Protein 2JMB (pdb70)

Nearest PDB structures (foldseek):
  2jmb-assembly1_A  TM=1.010E+00  e=6.197E-15  Agrobacterium fabrum str. C58
  6r5x-assembly1_A  TM=5.116E-01  e=8.899E-01  Nostoc punctiforme
  6tjc-assembly1_A  TM=3.955E-01  e=9.383E-01  synthetic construct
  4v0n-assembly1_D  TM=2.663E-01  e=1.100E+00  Chlamydomonas reinhardtii
  8g2y-assembly1_B  TM=4.656E-01  e=5.998E+00  Homo sapiens

Organism: Agrobacterium fabrum (strain C58 / ATCC 33970) (NCBI:txid176299)

CATH classification: 2.40.128.290

Structure (mmCIF, N/CA/C/O backbone):
data_2JMB
#
_entry.id   2JMB
#
loop_
_atom_site.group_PDB
_atom_site.id
_atom_site.type_symbol
_atom_site.label_atom_id
_atom_site.label_alt_id
_atom_site.label_comp_id
_atom_site.label_asym_id
_atom_site.label_entity_id
_atom_site.label_seq_id
_atom_site.pdbx_PDB_ins_code
_atom_site.Cartn_x
_atom_site.Cartn_y
_atom_site.Cartn_z
_atom_site.occupancy
_atom_site.B_iso_or_equiv
_atom_site.auth_seq_id
_atom_site.auth_comp_id
_atom_site.auth_asym_id
_atom_site.auth_atom_id
_atom_site.pdbx_PDB_model_num
ATOM 1 N N . MET A 1 1 ? -6.316 -9.128 -12.543 1.00 0.00 1 MET A N 1
ATOM 2 C CA . MET A 1 1 ? -7.288 -8.135 -12.016 1.00 0.00 1 MET A CA 1
ATOM 3 C C . MET A 1 1 ? -6.609 -7.143 -11.075 1.00 0.00 1 MET A C 1
ATOM 4 O O . MET A 1 1 ? -7.014 -6.986 -9.923 1.00 0.00 1 MET A O 1
ATOM 20 N N . GLN A 1 2 ? -5.573 -6.477 -11.575 1.00 0.00 2 GLN A N 1
ATOM 21 C CA . GLN A 1 2 ? -4.838 -5.500 -10.779 1.00 0.00 2 GLN A CA 1
ATOM 22 C C . GLN A 1 2 ? -4.330 -4.356 -11.651 1.00 0.00 2 GLN A C 1
ATOM 23 O O . GLN A 1 2 ? -4.169 -4.510 -12.862 1.00 0.00 2 GLN A O 1
ATOM 37 N N . HIS A 1 3 ? -4.080 -3.210 -11.027 1.00 0.00 3 HIS A N 1
ATOM 38 C CA . HIS A 1 3 ? -3.592 -2.039 -11.746 1.00 0.00 3 HIS A CA 1
ATOM 39 C C . HIS A 1 3 ? -2.417 -1.398 -11.007 1.00 0.00 3 HIS A C 1
ATOM 40 O O . HIS A 1 3 ? -2.613 -0.646 -10.055 1.00 0.00 3 HIS A O 1
ATOM 55 N N . PRO A 1 4 ? -1.175 -1.691 -11.437 1.00 0.00 4 PRO A N 1
ATOM 56 C CA . PRO A 1 4 ? 0.037 -1.140 -10.811 1.00 0.00 4 PRO A CA 1
ATOM 57 C C . PRO A 1 4 ? -0.004 0.381 -10.693 1.00 0.00 4 PRO A C 1
ATOM 58 O O . PRO A 1 4 ? -0.812 1.041 -11.345 1.00 0.00 4 PRO A O 1
ATOM 69 N N . TYR A 1 5 ? 0.888 0.931 -9.872 1.00 0.00 5 TYR A N 1
ATOM 70 C CA . TYR A 1 5 ? 0.963 2.377 -9.689 1.00 0.00 5 TYR A CA 1
ATOM 71 C C . TYR A 1 5 ? 2.394 2.821 -9.448 1.00 0.00 5 TYR A C 1
ATOM 72 O O . TYR A 1 5 ? 2.837 3.828 -9.999 1.00 0.00 5 TYR A O 1
ATOM 90 N N . VAL A 1 6 ? 3.125 2.063 -8.633 1.00 0.00 6 VAL A N 1
ATOM 91 C CA . VAL A 1 6 ? 4.509 2.398 -8.346 1.00 0.00 6 VAL A CA 1
ATOM 92 C C . VAL A 1 6 ? 4.620 3.772 -7.688 1.00 0.00 6 VAL A C 1
ATOM 93 O O . VAL A 1 6 ? 4.063 4.754 -8.176 1.00 0.00 6 VAL A O 1
ATOM 106 N N . GLY A 1 7 ? 5.338 3.830 -6.576 1.00 0.00 7 GLY A N 1
ATOM 107 C CA . GLY A 1 7 ? 5.504 5.083 -5.865 1.00 0.00 7 GLY A CA 1
ATOM 108 C C . GLY A 1 7 ? 5.882 4.874 -4.416 1.00 0.00 7 GLY A C 1
ATOM 109 O O . GLY A 1 7 ? 5.460 3.900 -3.797 1.00 0.00 7 GLY A O 1
ATOM 113 N N . ILE A 1 8 ? 6.671 5.790 -3.863 1.00 0.00 8 ILE A N 1
ATOM 114 C CA . ILE A 1 8 ? 7.078 5.681 -2.470 1.00 0.00 8 ILE A CA 1
ATOM 115 C C . ILE A 1 8 ? 6.152 6.500 -1.593 1.00 0.00 8 ILE A C 1
ATOM 116 O O . ILE A 1 8 ? 6.306 7.709 -1.448 1.00 0.00 8 ILE A O 1
ATOM 132 N N . TRP A 1 9 ? 5.179 5.816 -1.022 1.00 0.00 9 TRP A N 1
ATOM 133 C CA . TRP A 1 9 ? 4.190 6.448 -0.165 1.00 0.00 9 TRP A CA 1
ATOM 134 C C . TRP A 1 9 ? 4.663 6.468 1.284 1.00 0.00 9 TRP A C 1
ATOM 135 O O . TRP A 1 9 ? 4.709 5.435 1.952 1.00 0.00 9 TRP A O 1
ATOM 156 N N . VAL A 1 10 ? 5.034 7.657 1.750 1.00 0.00 10 VAL A N 1
ATOM 157 C CA . VAL A 1 10 ? 5.529 7.831 3.111 1.00 0.00 10 VAL A CA 1
ATOM 158 C C . VAL A 1 10 ? 4.590 8.699 3.940 1.00 0.00 10 VAL A C 1
ATOM 159 O O . VAL A 1 10 ? 3.830 9.505 3.403 1.00 0.00 10 VAL A O 1
ATOM 172 N N . THR A 1 11 ? 4.650 8.523 5.254 1.00 0.00 11 THR A N 1
ATOM 173 C CA . THR A 1 11 ? 3.812 9.282 6.172 1.00 0.00 11 THR A CA 1
ATOM 174 C C . THR A 1 11 ? 4.167 10.768 6.142 1.00 0.00 11 THR A C 1
ATOM 175 O O . THR A 1 11 ? 5.065 11.185 5.414 1.00 0.00 11 THR A O 1
ATOM 186 N N . ALA A 1 12 ? 3.452 11.559 6.936 1.00 0.00 12 ALA A N 1
ATOM 187 C CA . ALA A 1 12 ? 3.686 12.999 6.997 1.00 0.00 12 ALA A CA 1
ATOM 188 C C . ALA A 1 12 ? 4.886 13.335 7.880 1.00 0.00 12 ALA A C 1
ATOM 189 O O . ALA A 1 12 ? 5.454 14.422 7.779 1.00 0.00 12 ALA A O 1
ATOM 196 N N . ASP A 1 13 ? 5.268 12.402 8.748 1.00 0.00 13 ASP A N 1
ATOM 197 C CA . ASP A 1 13 ? 6.399 12.616 9.643 1.00 0.00 13 ASP A CA 1
ATOM 198 C C . ASP A 1 13 ? 7.632 11.866 9.151 1.00 0.00 13 ASP A C 1
ATOM 199 O O . ASP A 1 13 ? 8.764 12.279 9.410 1.00 0.00 13 ASP A O 1
ATOM 208 N N . GLY A 1 14 ? 7.408 10.761 8.449 1.00 0.00 14 GLY A N 1
ATOM 209 C CA . GLY A 1 14 ? 8.515 9.974 7.941 1.00 0.00 14 GLY A CA 1
ATOM 210 C C . GLY A 1 14 ? 8.885 8.844 8.879 1.00 0.00 14 GLY A C 1
ATOM 211 O O . GLY A 1 14 ? 10.028 8.383 8.886 1.00 0.00 14 GLY A O 1
ATOM 215 N N . ARG A 1 15 ? 7.917 8.389 9.667 1.00 0.00 15 ARG A N 1
ATOM 216 C CA . ARG A 1 15 ? 8.154 7.296 10.607 1.00 0.00 15 ARG A CA 1
ATOM 217 C C . ARG A 1 15 ? 8.139 5.963 9.871 1.00 0.00 15 ARG A C 1
ATOM 218 O O . ARG A 1 15 ? 8.840 5.025 10.251 1.00 0.00 15 ARG A O 1
ATOM 239 N N . ILE A 1 16 ? 7.347 5.893 8.806 1.00 0.00 16 ILE A N 1
ATOM 240 C CA . ILE A 1 16 ? 7.256 4.676 8.006 1.00 0.00 16 ILE A CA 1
ATOM 241 C C . ILE A 1 16 ? 7.213 5.016 6.521 1.00 0.00 16 ILE A C 1
ATOM 242 O O . ILE A 1 16 ? 6.815 6.116 6.140 1.00 0.00 16 ILE A O 1
ATOM 258 N N . ARG A 1 17 ? 7.627 4.071 5.693 1.00 0.00 17 ARG A N 1
ATOM 259 C CA . ARG A 1 17 ? 7.640 4.281 4.252 1.00 0.00 17 ARG A CA 1
ATOM 260 C C . ARG A 1 17 ? 7.098 3.056 3.520 1.00 0.00 17 ARG A C 1
ATOM 261 O O . ARG A 1 17 ? 7.408 1.920 3.881 1.00 0.00 17 ARG A O 1
ATOM 282 N N . GLN A 1 18 ? 6.295 3.296 2.490 1.00 0.00 18 GLN A N 1
ATOM 283 C CA . GLN A 1 18 ? 5.714 2.217 1.702 1.00 0.00 18 GLN A CA 1
ATOM 284 C C . GLN A 1 18 ? 6.028 2.403 0.223 1.00 0.00 18 GLN A C 1
ATOM 285 O O . GLN A 1 18 ? 5.540 3.339 -0.411 1.00 0.00 18 GLN A O 1
ATOM 299 N N . GLU A 1 19 ? 6.853 1.513 -0.323 1.00 0.00 19 GLU A N 1
ATOM 300 C CA . GLU A 1 19 ? 7.233 1.598 -1.727 1.00 0.00 19 GLU A CA 1
ATOM 301 C C . GLU A 1 19 ? 6.331 0.748 -2.601 1.00 0.00 19 GLU A C 1
ATOM 302 O O . GLU A 1 19 ? 6.180 -0.453 -2.380 1.00 0.00 19 GLU A O 1
ATOM 314 N N . LEU A 1 20 ? 5.777 1.370 -3.626 1.00 0.00 20 LEU A N 1
ATOM 315 C CA . LEU A 1 20 ? 4.942 0.656 -4.569 1.00 0.00 20 LEU A CA 1
ATOM 316 C C . LEU A 1 20 ? 5.833 0.180 -5.704 1.00 0.00 20 LEU A C 1
ATOM 317 O O . LEU A 1 20 ? 6.446 0.978 -6.413 1.00 0.00 20 LEU A O 1
ATOM 333 N N . LEU A 1 21 ? 5.965 -1.129 -5.804 1.00 0.00 21 LEU A N 1
ATOM 334 C CA . LEU A 1 21 ? 6.849 -1.749 -6.775 1.00 0.00 21 LEU A CA 1
ATOM 335 C C . LEU A 1 21 ? 6.412 -1.560 -8.219 1.00 0.00 21 LEU A C 1
ATOM 336 O O . LEU A 1 21 ? 5.238 -1.339 -8.511 1.00 0.00 21 LEU A O 1
ATOM 352 N N . PRO A 1 22 ? 7.391 -1.660 -9.144 1.00 0.00 22 PRO A N 1
ATOM 353 C CA . PRO A 1 22 ? 7.162 -1.509 -10.585 1.00 0.00 22 PRO A CA 1
ATOM 354 C C . PRO A 1 22 ? 6.253 -2.592 -11.148 1.00 0.00 22 PRO A C 1
ATOM 355 O O . PRO A 1 22 ? 5.706 -2.446 -12.240 1.00 0.00 22 PRO A O 1
ATOM 366 N N . ASN A 1 23 ? 6.089 -3.678 -10.398 1.00 0.00 23 ASN A N 1
ATOM 367 C CA . ASN A 1 23 ? 5.238 -4.772 -10.835 1.00 0.00 23 ASN A CA 1
ATOM 368 C C . ASN A 1 23 ? 3.845 -4.652 -10.228 1.00 0.00 23 ASN A C 1
ATOM 369 O O . ASN A 1 23 ? 3.128 -5.645 -10.092 1.00 0.00 23 ASN A O 1
ATOM 380 N N . GLY A 1 24 ? 3.469 -3.431 -9.859 1.00 0.00 24 GLY A N 1
ATOM 381 C CA . GLY A 1 24 ? 2.166 -3.204 -9.266 1.00 0.00 24 GLY A CA 1
ATOM 382 C C . GLY A 1 24 ? 2.046 -3.851 -7.906 1.00 0.00 24 GLY A C 1
ATOM 383 O O . GLY A 1 24 ? 1.131 -4.637 -7.661 1.00 0.00 24 GLY A O 1
ATOM 387 N N . ARG A 1 25 ? 2.980 -3.527 -7.021 1.00 0.00 25 ARG A N 1
ATOM 388 C CA . ARG A 1 25 ? 2.977 -4.097 -5.676 1.00 0.00 25 ARG A CA 1
ATOM 389 C C . ARG A 1 25 ? 3.431 -3.081 -4.645 1.00 0.00 25 ARG A C 1
ATOM 390 O O . ARG A 1 25 ? 3.710 -1.932 -4.979 1.00 0.00 25 ARG A O 1
ATOM 411 N N . TYR A 1 26 ? 3.471 -3.497 -3.385 1.00 0.00 26 TYR A N 1
ATOM 412 C CA . TYR A 1 26 ? 3.858 -2.597 -2.307 1.00 0.00 26 TYR A CA 1
ATOM 413 C C . TYR A 1 26 ? 4.819 -3.248 -1.318 1.00 0.00 26 TYR A C 1
ATOM 414 O O . TYR A 1 26 ? 4.783 -4.457 -1.089 1.00 0.00 26 TYR A O 1
ATOM 432 N N . ASP A 1 27 ? 5.668 -2.413 -0.727 1.00 0.00 27 ASP A N 1
ATOM 433 C CA . ASP A 1 27 ? 6.650 -2.848 0.258 1.00 0.00 27 ASP A CA 1
ATOM 434 C C . ASP A 1 27 ? 6.886 -1.728 1.264 1.00 0.00 27 ASP A C 1
ATOM 435 O O . ASP A 1 27 ? 7.432 -0.683 0.914 1.00 0.00 27 ASP A O 1
ATOM 444 N N . GLU A 1 28 ? 6.461 -1.929 2.507 1.00 0.00 28 GLU A N 1
ATOM 445 C CA . GLU A 1 28 ? 6.625 -0.897 3.524 1.00 0.00 28 GLU A CA 1
ATOM 446 C C . GLU A 1 28 ? 7.759 -1.223 4.490 1.00 0.00 28 GLU A C 1
ATOM 447 O O . GLU A 1 28 ? 7.877 -2.344 4.985 1.00 0.00 28 GLU A O 1
ATOM 459 N N . ALA A 1 29 ? 8.578 -0.210 4.757 1.00 0.00 29 ALA A N 1
ATOM 460 C CA . ALA A 1 29 ? 9.700 -0.342 5.671 1.00 0.00 29 ALA A CA 1
ATOM 461 C C . ALA A 1 29 ? 9.576 0.672 6.802 1.00 0.00 29 ALA A C 1
ATOM 462 O O . ALA A 1 29 ? 9.802 1.865 6.607 1.00 0.00 29 ALA A O 1
ATOM 469 N N . ARG A 1 30 ? 9.203 0.191 7.982 1.00 0.00 30 ARG A N 1
ATOM 470 C CA . ARG A 1 30 ? 9.038 1.062 9.140 1.00 0.00 30 ARG A CA 1
ATOM 471 C C . ARG A 1 30 ? 10.280 1.035 10.026 1.00 0.00 30 ARG A C 1
ATOM 472 O O . ARG A 1 30 ? 10.970 0.020 10.114 1.00 0.00 30 ARG A O 1
ATOM 493 N N . GLY A 1 31 ? 10.561 2.163 10.673 1.00 0.00 31 GLY A N 1
ATOM 494 C CA . GLY A 1 31 ? 11.724 2.259 11.541 1.00 0.00 31 GLY A CA 1
ATOM 495 C C . GLY A 1 31 ? 11.843 1.088 12.498 1.00 0.00 31 GLY A C 1
ATOM 496 O O . GLY A 1 31 ? 10.892 0.755 13.204 1.00 0.00 31 GLY A O 1
ATOM 500 N N . ASN A 1 32 ? 13.017 0.465 12.522 1.00 0.00 32 ASN A N 1
ATOM 501 C CA . ASN A 1 32 ? 13.262 -0.675 13.399 1.00 0.00 32 ASN A CA 1
ATOM 502 C C . ASN A 1 32 ? 12.259 -1.792 13.130 1.00 0.00 32 ASN A C 1
ATOM 503 O O . ASN A 1 32 ? 11.895 -2.543 14.035 1.00 0.00 32 ASN A O 1
ATOM 514 N N . ARG A 1 33 ? 11.815 -1.895 11.881 1.00 0.00 33 ARG A N 1
ATOM 515 C CA . ARG A 1 33 ? 10.853 -2.920 11.496 1.00 0.00 33 ARG A CA 1
ATOM 516 C C . ARG A 1 33 ? 10.648 -2.936 9.985 1.00 0.00 33 ARG A C 1
ATOM 517 O O . ARG A 1 33 ? 9.531 -3.126 9.501 1.00 0.00 33 ARG A O 1
ATOM 538 N N . LYS A 1 34 ? 11.733 -2.737 9.239 1.00 0.00 34 LYS A N 1
ATOM 539 C CA . LYS A 1 34 ? 11.662 -2.732 7.780 1.00 0.00 34 LYS A CA 1
ATOM 540 C C . LYS A 1 34 ? 11.092 -4.048 7.265 1.00 0.00 34 LYS A C 1
ATOM 541 O O . LYS A 1 34 ? 10.948 -5.009 8.021 1.00 0.00 34 LYS A O 1
ATOM 560 N N . SER A 1 35 ? 10.761 -4.088 5.976 1.00 0.00 35 SER A N 1
ATOM 561 C CA . SER A 1 35 ? 10.197 -5.291 5.367 1.00 0.00 35 SER A CA 1
ATOM 562 C C . SER A 1 35 ? 9.074 -5.856 6.232 1.00 0.00 35 SER A C 1
ATOM 563 O O . SER A 1 35 ? 8.838 -7.064 6.256 1.00 0.00 35 SER A O 1
ATOM 571 N N . ALA A 1 36 ? 8.393 -4.968 6.950 1.00 0.00 36 ALA A N 1
ATOM 572 C CA . ALA A 1 36 ? 7.301 -5.363 7.831 1.00 0.00 36 ALA A CA 1
ATOM 573 C C . ALA A 1 36 ? 6.217 -6.124 7.076 1.00 0.00 36 ALA A C 1
ATOM 574 O O . ALA A 1 36 ? 5.835 -7.227 7.465 1.00 0.00 36 ALA A O 1
ATOM 581 N N . TYR A 1 37 ? 5.717 -5.525 6.001 1.00 0.00 37 TYR A N 1
ATOM 582 C CA . TYR A 1 37 ? 4.668 -6.146 5.204 1.00 0.00 37 TYR A CA 1
ATOM 583 C C . TYR A 1 37 ? 4.764 -5.754 3.734 1.00 0.00 37 TYR A C 1
ATOM 584 O O . TYR A 1 37 ? 5.276 -4.689 3.390 1.00 0.00 37 TYR A O 1
ATOM 602 N N . GLN A 1 38 ? 4.251 -6.628 2.877 1.00 0.00 38 GLN A N 1
ATOM 603 C CA . GLN A 1 38 ? 4.246 -6.401 1.436 1.00 0.00 38 GLN A CA 1
ATOM 604 C C . GLN A 1 38 ? 3.218 -7.306 0.775 1.00 0.00 38 GLN A C 1
ATOM 605 O O . GLN A 1 38 ? 2.945 -8.404 1.265 1.00 0.00 38 GLN A O 1
ATOM 619 N N . GLY A 1 39 ? 2.643 -6.854 -0.332 1.00 0.00 39 GLY A N 1
ATOM 620 C CA . GLY A 1 39 ? 1.649 -7.665 -1.011 1.00 0.00 39 GLY A CA 1
ATOM 621 C C . GLY A 1 39 ? 1.254 -7.114 -2.363 1.00 0.00 39 GLY A C 1
ATOM 622 O O . GLY A 1 39 ? 2.094 -6.953 -3.248 1.00 0.00 39 GLY A O 1
ATOM 626 N N . ARG A 1 40 ? -0.033 -6.826 -2.520 1.00 0.00 40 ARG A N 1
ATOM 627 C CA . ARG A 1 40 ? -0.550 -6.293 -3.768 1.00 0.00 40 ARG A CA 1
ATOM 628 C C . ARG A 1 40 ? -1.809 -5.491 -3.496 1.00 0.00 40 ARG A C 1
ATOM 629 O O . ARG A 1 40 ? -2.397 -5.597 -2.420 1.00 0.00 40 ARG A O 1
ATOM 650 N N . TYR A 1 41 ? -2.218 -4.683 -4.458 1.00 0.00 41 TYR A N 1
ATOM 651 C CA . TYR A 1 41 ? -3.405 -3.865 -4.277 1.00 0.00 41 TYR A CA 1
ATOM 652 C C . TYR A 1 41 ? -4.261 -3.810 -5.530 1.00 0.00 41 TYR A C 1
ATOM 653 O O . TYR A 1 41 ? -3.780 -4.000 -6.647 1.00 0.00 41 TYR A O 1
ATOM 671 N N . GLU A 1 42 ? -5.535 -3.513 -5.320 1.00 0.00 42 GLU A N 1
ATOM 672 C CA . GLU A 1 42 ? -6.489 -3.381 -6.408 1.00 0.00 42 GLU A CA 1
ATOM 673 C C . GLU A 1 42 ? -7.071 -1.975 -6.384 1.00 0.00 42 GLU A C 1
ATOM 674 O O . GLU A 1 42 ? -7.543 -1.517 -5.349 1.00 0.00 42 GLU A O 1
ATOM 686 N N . VAL A 1 43 ? -7.015 -1.285 -7.514 1.00 0.00 43 VAL A N 1
ATOM 687 C CA . VAL A 1 43 ? -7.516 0.082 -7.586 1.00 0.00 43 VAL A CA 1
ATOM 688 C C . VAL A 1 43 ? -8.860 0.162 -8.303 1.00 0.00 43 VAL A C 1
ATOM 689 O O . VAL A 1 43 ? -9.018 -0.337 -9.418 1.00 0.00 43 VAL A O 1
ATOM 702 N N . ARG A 1 44 ? -9.823 0.803 -7.647 1.00 0.00 44 ARG A N 1
ATOM 703 C CA . ARG A 1 44 ? -11.162 0.966 -8.204 1.00 0.00 44 ARG A CA 1
ATOM 704 C C . ARG A 1 44 ? -11.698 2.365 -7.913 1.00 0.00 44 ARG A C 1
ATOM 705 O O . ARG A 1 44 ? -12.179 2.637 -6.813 1.00 0.00 44 ARG A O 1
ATOM 726 N N . GLY A 1 45 ? -11.612 3.250 -8.902 1.00 0.00 45 GLY A N 1
ATOM 727 C CA . GLY A 1 45 ? -12.091 4.609 -8.720 1.00 0.00 45 GLY A CA 1
ATOM 728 C C . GLY A 1 45 ? -11.389 5.318 -7.579 1.00 0.00 45 GLY A C 1
ATOM 729 O O . GLY A 1 45 ? -12.026 6.002 -6.778 1.00 0.00 45 GLY A O 1
ATOM 733 N N . ALA A 1 46 ? -10.069 5.143 -7.501 1.00 0.00 46 ALA A N 1
ATOM 734 C CA . ALA A 1 46 ? -9.256 5.755 -6.450 1.00 0.00 46 ALA A CA 1
ATOM 735 C C . ALA A 1 46 ? -9.307 4.946 -5.154 1.00 0.00 46 ALA A C 1
ATOM 736 O O . ALA A 1 46 ? -8.568 5.228 -4.212 1.00 0.00 46 ALA A O 1
ATOM 743 N N . HIS A 1 47 ? -10.166 3.931 -5.112 1.00 0.00 47 HIS A N 1
ATOM 744 C CA . HIS A 1 47 ? -10.283 3.082 -3.934 1.00 0.00 47 HIS A CA 1
ATOM 745 C C . HIS A 1 47 ? -9.387 1.863 -4.095 1.00 0.00 47 HIS A C 1
ATOM 746 O O . HIS A 1 47 ? -9.471 1.154 -5.098 1.00 0.00 47 HIS A O 1
ATOM 761 N N . ILE A 1 48 ? -8.511 1.628 -3.124 1.00 0.00 48 ILE A N 1
ATOM 762 C CA . ILE A 1 48 ? -7.596 0.498 -3.211 1.00 0.00 48 ILE A CA 1
ATOM 763 C C . ILE A 1 48 ? -7.481 -0.251 -1.890 1.00 0.00 48 ILE A C 1
ATOM 764 O O . ILE A 1 48 ? -7.538 0.340 -0.815 1.00 0.00 48 ILE A O 1
ATOM 780 N N . ASN A 1 49 ? -7.303 -1.562 -1.997 1.00 0.00 49 ASN A N 1
ATOM 781 C CA . ASN A 1 49 ? -7.156 -2.425 -0.833 1.00 0.00 49 ASN A CA 1
ATOM 782 C C . ASN A 1 49 ? -5.948 -3.341 -1.019 1.00 0.00 49 ASN A C 1
ATOM 783 O O . ASN A 1 49 ? -5.649 -3.761 -2.137 1.00 0.00 49 ASN A O 1
ATOM 794 N N . TYR A 1 50 ? -5.250 -3.643 0.070 1.00 0.00 50 TYR A N 1
ATOM 795 C CA . TYR A 1 50 ? -4.072 -4.500 0.012 1.00 0.00 50 TYR A CA 1
ATOM 796 C C . TYR A 1 50 ? -4.429 -5.937 0.365 1.00 0.00 50 TYR A C 1
ATOM 797 O O . TYR A 1 50 ? -4.840 -6.216 1.485 1.00 0.00 50 TYR A O 1
ATOM 815 N N . TRP A 1 51 ? -4.251 -6.849 -0.582 1.00 0.00 51 TRP A N 1
ATOM 816 C CA . TRP A 1 51 ? -4.538 -8.255 -0.336 1.00 0.00 51 TRP A CA 1
ATOM 817 C C . TRP A 1 51 ? -3.237 -9.046 -0.271 1.00 0.00 51 TRP A C 1
ATOM 818 O O . TRP A 1 51 ? -2.730 -9.517 -1.289 1.00 0.00 51 TRP A O 1
ATOM 839 N N . ASP A 1 52 ? -2.696 -9.168 0.934 1.00 0.00 52 ASP A N 1
ATOM 840 C CA . ASP A 1 52 ? -1.439 -9.881 1.141 1.00 0.00 52 ASP A CA 1
ATOM 841 C C . ASP A 1 52 ? -1.604 -11.383 0.963 1.00 0.00 52 ASP A C 1
ATOM 842 O O . ASP A 1 52 ? -2.694 -11.929 1.131 1.00 0.00 52 ASP A O 1
ATOM 851 N N . ASP A 1 53 ? -0.501 -12.043 0.632 1.00 0.00 53 ASP A N 1
ATOM 852 C CA . ASP A 1 53 ? -0.497 -13.486 0.439 1.00 0.00 53 ASP A CA 1
ATOM 853 C C . ASP A 1 53 ? -0.308 -14.214 1.771 1.00 0.00 53 ASP A C 1
ATOM 854 O O . ASP A 1 53 ? -0.501 -15.427 1.854 1.00 0.00 53 ASP A O 1
ATOM 863 N N . THR A 1 54 ? 0.077 -13.471 2.812 1.00 0.00 54 THR A N 1
ATOM 864 C CA . THR A 1 54 ? 0.296 -14.063 4.128 1.00 0.00 54 THR A CA 1
ATOM 865 C C . THR A 1 54 ? -0.976 -14.056 4.973 1.00 0.00 54 THR A C 1
ATOM 866 O O . THR A 1 54 ? -0.917 -14.105 6.201 1.00 0.00 54 THR A O 1
ATOM 877 N N . GLY A 1 55 ? -2.120 -14.027 4.305 1.00 0.00 55 GLY A N 1
ATOM 878 C CA . GLY A 1 55 ? -3.395 -14.053 5.002 1.00 0.00 55 GLY A CA 1
ATOM 879 C C . GLY A 1 55 ? -3.828 -12.717 5.584 1.00 0.00 55 GLY A C 1
ATOM 880 O O . GLY A 1 55 ? -4.618 -12.689 6.528 1.00 0.00 55 GLY A O 1
ATOM 884 N N . PHE A 1 56 ? -3.344 -11.606 5.030 1.00 0.00 56 PHE A N 1
ATOM 885 C CA . PHE A 1 56 ? -3.734 -10.298 5.525 1.00 0.00 56 PHE A CA 1
ATOM 886 C C . PHE A 1 56 ? -4.374 -9.493 4.409 1.00 0.00 56 PHE A C 1
ATOM 887 O O . PHE A 1 56 ? -4.216 -9.806 3.229 1.00 0.00 56 PHE A O 1
ATOM 904 N N . THR A 1 57 ? -5.068 -8.436 4.791 1.00 0.00 57 THR A N 1
ATOM 905 C CA . THR A 1 57 ? -5.700 -7.557 3.823 1.00 0.00 57 THR A CA 1
ATOM 906 C C . THR A 1 57 ? -5.970 -6.185 4.431 1.00 0.00 57 THR A C 1
ATOM 907 O O . THR A 1 57 ? -6.351 -6.072 5.596 1.00 0.00 57 THR A O 1
ATOM 918 N N . ALA A 1 58 ? -5.772 -5.146 3.629 1.00 0.00 58 ALA A N 1
ATOM 919 C CA . ALA A 1 58 ? -5.992 -3.786 4.066 1.00 0.00 58 ALA A CA 1
ATOM 920 C C . ALA A 1 58 ? -6.927 -3.073 3.105 1.00 0.00 58 ALA A C 1
ATOM 921 O O . ALA A 1 58 ? -7.363 -3.644 2.107 1.00 0.00 58 ALA A O 1
ATOM 928 N N . ASP A 1 59 ? -7.231 -1.829 3.416 1.00 0.00 59 ASP A N 1
ATOM 929 C CA . ASP A 1 59 ? -8.120 -1.024 2.588 1.00 0.00 59 ASP A CA 1
ATOM 930 C C . ASP A 1 59 ? -7.720 0.449 2.611 1.00 0.00 59 ASP A C 1
ATOM 931 O O . ASP A 1 59 ? -7.222 0.951 3.619 1.00 0.00 59 ASP A O 1
ATOM 940 N N . GLY A 1 60 ? -7.942 1.132 1.492 1.00 0.00 60 GLY A N 1
ATOM 941 C CA . GLY A 1 60 ? -7.600 2.540 1.399 1.00 0.00 60 GLY A CA 1
ATOM 942 C C . GLY A 1 60 ? -8.245 3.208 0.199 1.00 0.00 60 GLY A C 1
ATOM 943 O O . GLY A 1 60 ? -9.032 2.588 -0.514 1.00 0.00 60 GLY A O 1
ATOM 947 N N . ASP A 1 61 ? -7.909 4.473 -0.025 1.00 0.00 61 ASP A N 1
ATOM 948 C CA . ASP A 1 61 ? -8.465 5.220 -1.148 1.00 0.00 61 ASP A CA 1
ATOM 949 C C . ASP A 1 61 ? -7.717 6.532 -1.361 1.00 0.00 61 ASP A C 1
ATOM 950 O O . ASP A 1 61 ? -7.524 7.308 -0.424 1.00 0.00 61 ASP A O 1
ATOM 959 N N . PHE A 1 62 ? -7.300 6.776 -2.599 1.00 0.00 62 PHE A N 1
ATOM 960 C CA . PHE A 1 62 ? -6.578 7.995 -2.937 1.00 0.00 62 PHE A CA 1
ATOM 961 C C . PHE A 1 62 ? -7.481 9.212 -2.810 1.00 0.00 62 PHE A C 1
ATOM 962 O O . PHE A 1 62 ? -8.402 9.406 -3.603 1.00 0.00 62 PHE A O 1
ATOM 979 N N . VAL A 1 63 ? -7.203 10.031 -1.810 1.00 0.00 63 VAL A N 1
ATOM 980 C CA . VAL A 1 63 ? -7.980 11.244 -1.574 1.00 0.00 63 VAL A CA 1
ATOM 981 C C . VAL A 1 63 ? -7.475 12.399 -2.435 1.00 0.00 63 VAL A C 1
ATOM 982 O O . VAL A 1 63 ? -8.183 13.386 -2.640 1.00 0.00 63 VAL A O 1
ATOM 995 N N . SER A 1 64 ? -6.249 12.273 -2.936 1.00 0.00 64 SER A N 1
ATOM 996 C CA . SER A 1 64 ? -5.657 13.311 -3.771 1.00 0.00 64 SER A CA 1
ATOM 997 C C . SER A 1 64 ? -4.726 12.703 -4.813 1.00 0.00 64 SER A C 1
ATOM 998 O O . SER A 1 64 ? -4.716 11.490 -5.021 1.00 0.00 64 SER A O 1
ATOM 1006 N N . ALA A 1 65 ? -3.944 13.555 -5.469 1.00 0.00 65 ALA A N 1
ATOM 1007 C CA . ALA A 1 65 ? -3.008 13.100 -6.490 1.00 0.00 65 ALA A CA 1
ATOM 1008 C C . ALA A 1 65 ? -1.702 12.620 -5.867 1.00 0.00 65 ALA A C 1
ATOM 1009 O O . ALA A 1 65 ? -1.007 11.777 -6.437 1.00 0.00 65 ALA A O 1
ATOM 1016 N N . ASN A 1 66 ? -1.368 13.161 -4.700 1.00 0.00 66 ASN A N 1
ATOM 1017 C CA . ASN A 1 66 ? -0.139 12.785 -4.008 1.00 0.00 66 ASN A CA 1
ATOM 1018 C C . ASN A 1 66 ? -0.420 12.293 -2.587 1.00 0.00 66 ASN A C 1
ATOM 1019 O O . ASN A 1 66 ? 0.504 11.934 -1.858 1.00 0.00 66 ASN A O 1
ATOM 1030 N N . GLU A 1 67 ? -1.692 12.274 -2.194 1.00 0.00 67 GLU A N 1
ATOM 1031 C CA . GLU A 1 67 ? -2.064 11.819 -0.859 1.00 0.00 67 GLU A CA 1
ATOM 1032 C C . GLU A 1 67 ? -2.730 10.448 -0.918 1.00 0.00 67 GLU A C 1
ATOM 1033 O O . GLU A 1 67 ? -3.395 10.111 -1.896 1.00 0.00 67 GLU A O 1
ATOM 1045 N N . LEU A 1 68 ? -2.536 9.660 0.133 1.00 0.00 68 LEU A N 1
ATOM 1046 C CA . LEU A 1 68 ? -3.105 8.321 0.203 1.00 0.00 68 LEU A CA 1
ATOM 1047 C C . LEU A 1 68 ? -3.786 8.105 1.547 1.00 0.00 68 LEU A C 1
ATOM 1048 O O . LEU A 1 68 ? -3.300 8.562 2.581 1.00 0.00 68 LEU A O 1
ATOM 1064 N N . HIS A 1 69 ? -4.904 7.394 1.528 1.00 0.00 69 HIS A N 1
ATOM 1065 C CA . HIS A 1 69 ? -5.638 7.104 2.752 1.00 0.00 69 HIS A CA 1
ATOM 1066 C C . HIS A 1 69 ? -5.881 5.609 2.896 1.00 0.00 69 HIS A C 1
ATOM 1067 O O . HIS A 1 69 ? -6.702 5.034 2.182 1.00 0.00 69 HIS A O 1
ATOM 1082 N N . HIS A 1 70 ? -5.173 4.984 3.825 1.00 0.00 70 HIS A N 1
ATOM 1083 C CA . HIS A 1 70 ? -5.330 3.551 4.059 1.00 0.00 70 HIS A CA 1
ATOM 1084 C C . HIS A 1 70 ? -5.186 3.225 5.542 1.00 0.00 70 HIS A C 1
ATOM 1085 O O . HIS A 1 70 ? -4.299 3.746 6.218 1.00 0.00 70 HIS A O 1
ATOM 1100 N N . GLY A 1 71 ? -6.069 2.369 6.043 1.00 0.00 71 GLY A N 1
ATOM 1101 C CA . GLY A 1 71 ? -6.026 2.000 7.445 1.00 0.00 71 GLY A CA 1
ATOM 1102 C C . GLY A 1 71 ? -6.136 3.208 8.356 1.00 0.00 71 GLY A C 1
ATOM 1103 O O . GLY A 1 71 ? -5.723 3.161 9.514 1.00 0.00 71 GLY A O 1
ATOM 1107 N N . GLY A 1 72 ? -6.692 4.294 7.825 1.00 0.00 72 GLY A N 1
ATOM 1108 C CA . GLY A 1 72 ? -6.845 5.506 8.605 1.00 0.00 72 GLY A CA 1
ATOM 1109 C C . GLY A 1 72 ? -5.554 6.295 8.706 1.00 0.00 72 GLY A C 1
ATOM 1110 O O . GLY A 1 72 ? -5.349 7.040 9.664 1.00 0.00 72 GLY A O 1
ATOM 1114 N N . MET A 1 73 ? -4.678 6.130 7.717 1.00 0.00 73 MET A N 1
ATOM 1115 C CA . MET A 1 73 ? -3.403 6.828 7.706 1.00 0.00 73 MET A CA 1
ATOM 1116 C C . MET A 1 73 ? -3.303 7.760 6.506 1.00 0.00 73 MET A C 1
ATOM 1117 O O . MET A 1 73 ? -4.077 7.654 5.555 1.00 0.00 73 MET A O 1
ATOM 1131 N N . THR A 1 74 ? -2.332 8.664 6.553 1.00 0.00 74 THR A N 1
ATOM 1132 C CA . THR A 1 74 ? -2.113 9.604 5.461 1.00 0.00 74 THR A CA 1
ATOM 1133 C C . THR A 1 74 ? -0.726 9.400 4.868 1.00 0.00 74 THR A C 1
ATOM 1134 O O . THR A 1 74 ? 0.281 9.736 5.487 1.00 0.00 74 THR A O 1
ATOM 1145 N N . PHE A 1 75 ? -0.686 8.829 3.673 1.00 0.00 75 PHE A N 1
ATOM 1146 C CA . PHE A 1 75 ? 0.577 8.558 2.997 1.00 0.00 75 PHE A CA 1
ATOM 1147 C C . PHE A 1 75 ? 0.773 9.472 1.792 1.00 0.00 75 PHE A C 1
ATOM 1148 O O . PHE A 1 75 ? -0.097 9.575 0.928 1.00 0.00 75 PHE A O 1
ATOM 1165 N N . TYR A 1 76 ? 1.924 10.133 1.740 1.00 0.00 76 TYR A N 1
ATOM 1166 C CA . TYR A 1 76 ? 2.242 11.035 0.641 1.00 0.00 76 TYR A CA 1
ATOM 1167 C C . TYR A 1 76 ? 3.235 10.384 -0.314 1.00 0.00 76 TYR A C 1
ATOM 1168 O O . TYR A 1 76 ? 4.089 9.603 0.104 1.00 0.00 76 TYR A O 1
ATOM 1186 N N . ARG A 1 77 ? 3.107 10.695 -1.597 1.00 0.00 77 ARG A N 1
ATOM 1187 C CA . ARG A 1 77 ? 3.986 10.121 -2.608 1.00 0.00 77 ARG A CA 1
ATOM 1188 C C . ARG A 1 77 ? 5.390 10.709 -2.547 1.00 0.00 77 ARG A C 1
ATOM 1189 O O . ARG A 1 77 ? 5.562 11.921 -2.454 1.00 0.00 77 ARG A O 1
ATOM 1210 N N . GLU A 1 78 ? 6.372 9.816 -2.636 1.00 0.00 78 GLU A N 1
ATOM 1211 C CA . GLU A 1 78 ? 7.801 10.144 -2.626 1.00 0.00 78 GLU A CA 1
ATOM 1212 C C . GLU A 1 78 ? 8.180 11.184 -1.564 1.00 0.00 78 GLU A C 1
ATOM 1213 O O . GLU A 1 78 ? 9.063 10.938 -0.743 1.00 0.00 78 GLU A O 1
ATOM 1225 N N . LYS A 1 79 ? 7.526 12.334 -1.587 1.00 0.00 79 LYS A N 1
ATOM 1226 C CA . LYS A 1 79 ? 7.810 13.399 -0.629 1.00 0.00 79 LYS A CA 1
ATOM 1227 C C . LYS A 1 79 ? 9.227 13.931 -0.811 1.00 0.00 79 LYS A C 1
ATOM 1228 O O . LYS A 1 79 ? 10.174 13.263 -0.346 1.00 0.00 79 LYS A O 1
ATOM 1248 N N . MET A 1 1 ? -6.117 -7.636 -14.074 1.00 0.00 1 MET A N 2
ATOM 1249 C CA . MET A 1 1 ? -7.093 -7.502 -12.961 1.00 0.00 1 MET A CA 2
ATOM 1250 C C . MET A 1 1 ? -6.653 -6.431 -11.968 1.00 0.00 1 MET A C 2
ATOM 1251 O O . MET A 1 1 ? -7.444 -5.575 -11.572 1.00 0.00 1 MET A O 2
ATOM 1267 N N . GLN A 1 2 ? -5.387 -6.486 -11.569 1.00 0.00 2 GLN A N 2
ATOM 1268 C CA . GLN A 1 2 ? -4.840 -5.520 -10.622 1.00 0.00 2 GLN A CA 2
ATOM 1269 C C . GLN A 1 2 ? -4.501 -4.207 -11.322 1.00 0.00 2 GLN A C 2
ATOM 1270 O O . GLN A 1 2 ? -4.515 -4.127 -12.550 1.00 0.00 2 GLN A O 2
ATOM 1284 N N . HIS A 1 3 ? -4.206 -3.178 -10.534 1.00 0.00 3 HIS A N 2
ATOM 1285 C CA . HIS A 1 3 ? -3.872 -1.869 -11.086 1.00 0.00 3 HIS A CA 2
ATOM 1286 C C . HIS A 1 3 ? -2.590 -1.316 -10.463 1.00 0.00 3 HIS A C 2
ATOM 1287 O O . HIS A 1 3 ? -2.623 -0.710 -9.393 1.00 0.00 3 HIS A O 2
ATOM 1302 N N . PRO A 1 4 ? -1.437 -1.512 -11.131 1.00 0.00 4 PRO A N 2
ATOM 1303 C CA . PRO A 1 4 ? -0.141 -1.022 -10.641 1.00 0.00 4 PRO A CA 2
ATOM 1304 C C . PRO A 1 4 ? -0.112 0.497 -10.519 1.00 0.00 4 PRO A C 2
ATOM 1305 O O . PRO A 1 4 ? -0.906 1.192 -11.156 1.00 0.00 4 PRO A O 2
ATOM 1316 N N . TYR A 1 5 ? 0.811 1.013 -9.713 1.00 0.00 5 TYR A N 2
ATOM 1317 C CA . TYR A 1 5 ? 0.936 2.456 -9.535 1.00 0.00 5 TYR A CA 2
ATOM 1318 C C . TYR A 1 5 ? 2.383 2.859 -9.330 1.00 0.00 5 TYR A C 2
ATOM 1319 O O . TYR A 1 5 ? 2.849 3.836 -9.914 1.00 0.00 5 TYR A O 2
ATOM 1337 N N . VAL A 1 6 ? 3.096 2.104 -8.504 1.00 0.00 6 VAL A N 2
ATOM 1338 C CA . VAL A 1 6 ? 4.492 2.403 -8.240 1.00 0.00 6 VAL A CA 2
ATOM 1339 C C . VAL A 1 6 ? 4.644 3.777 -7.592 1.00 0.00 6 VAL A C 2
ATOM 1340 O O . VAL A 1 6 ? 4.095 4.767 -8.072 1.00 0.00 6 VAL A O 2
ATOM 1353 N N . GLY A 1 7 ? 5.388 3.826 -6.496 1.00 0.00 7 GLY A N 2
ATOM 1354 C CA . GLY A 1 7 ? 5.592 5.079 -5.797 1.00 0.00 7 GLY A CA 2
ATOM 1355 C C . GLY A 1 7 ? 5.915 4.874 -4.333 1.00 0.00 7 GLY A C 2
ATOM 1356 O O . GLY A 1 7 ? 5.421 3.936 -3.713 1.00 0.00 7 GLY A O 2
ATOM 1360 N N . ILE A 1 8 ? 6.738 5.754 -3.773 1.00 0.00 8 ILE A N 2
ATOM 1361 C CA . ILE A 1 8 ? 7.102 5.651 -2.366 1.00 0.00 8 ILE A CA 2
ATOM 1362 C C . ILE A 1 8 ? 6.168 6.496 -1.517 1.00 0.00 8 ILE A C 2
ATOM 1363 O O . ILE A 1 8 ? 6.328 7.709 -1.402 1.00 0.00 8 ILE A O 2
ATOM 1379 N N . TRP A 1 9 ? 5.185 5.833 -0.935 1.00 0.00 9 TRP A N 2
ATOM 1380 C CA . TRP A 1 9 ? 4.194 6.496 -0.102 1.00 0.00 9 TRP A CA 2
ATOM 1381 C C . TRP A 1 9 ? 4.635 6.500 1.357 1.00 0.00 9 TRP A C 2
ATOM 1382 O O . TRP A 1 9 ? 4.618 5.470 2.030 1.00 0.00 9 TRP A O 2
ATOM 1403 N N . VAL A 1 10 ? 5.044 7.673 1.830 1.00 0.00 10 VAL A N 2
ATOM 1404 C CA . VAL A 1 10 ? 5.512 7.833 3.201 1.00 0.00 10 VAL A CA 2
ATOM 1405 C C . VAL A 1 10 ? 4.555 8.699 4.011 1.00 0.00 10 VAL A C 2
ATOM 1406 O O . VAL A 1 10 ? 3.812 9.510 3.459 1.00 0.00 10 VAL A O 2
ATOM 1419 N N . THR A 1 11 ? 4.582 8.514 5.325 1.00 0.00 11 THR A N 2
ATOM 1420 C CA . THR A 1 11 ? 3.718 9.269 6.223 1.00 0.00 11 THR A CA 2
ATOM 1421 C C . THR A 1 11 ? 4.112 10.744 6.262 1.00 0.00 11 THR A C 2
ATOM 1422 O O . THR A 1 11 ? 5.092 11.151 5.637 1.00 0.00 11 THR A O 2
ATOM 1433 N N . ALA A 1 12 ? 3.338 11.539 6.995 1.00 0.00 12 ALA A N 2
ATOM 1434 C CA . ALA A 1 12 ? 3.599 12.971 7.109 1.00 0.00 12 ALA A CA 2
ATOM 1435 C C . ALA A 1 12 ? 4.760 13.259 8.058 1.00 0.00 12 ALA A C 2
ATOM 1436 O O . ALA A 1 12 ? 5.353 14.337 8.013 1.00 0.00 12 ALA A O 2
ATOM 1443 N N . ASP A 1 13 ? 5.082 12.296 8.916 1.00 0.00 13 ASP A N 2
ATOM 1444 C CA . ASP A 1 13 ? 6.173 12.463 9.869 1.00 0.00 13 ASP A CA 2
ATOM 1445 C C . ASP A 1 13 ? 7.415 11.703 9.414 1.00 0.00 13 ASP A C 2
ATOM 1446 O O . ASP A 1 13 ? 8.537 12.062 9.770 1.00 0.00 13 ASP A O 2
ATOM 1455 N N . GLY A 1 14 ? 7.207 10.651 8.630 1.00 0.00 14 GLY A N 2
ATOM 1456 C CA . GLY A 1 14 ? 8.321 9.858 8.148 1.00 0.00 14 GLY A CA 2
ATOM 1457 C C . GLY A 1 14 ? 8.647 8.707 9.077 1.00 0.00 14 GLY A C 2
ATOM 1458 O O . GLY A 1 14 ? 9.772 8.204 9.081 1.00 0.00 14 GLY A O 2
ATOM 1462 N N . ARG A 1 15 ? 7.661 8.284 9.862 1.00 0.00 15 ARG A N 2
ATOM 1463 C CA . ARG A 1 15 ? 7.856 7.174 10.793 1.00 0.00 15 ARG A CA 2
ATOM 1464 C C . ARG A 1 15 ? 7.861 5.852 10.036 1.00 0.00 15 ARG A C 2
ATOM 1465 O O . ARG A 1 15 ? 8.517 4.893 10.444 1.00 0.00 15 ARG A O 2
ATOM 1486 N N . ILE A 1 16 ? 7.135 5.812 8.924 1.00 0.00 16 ILE A N 2
ATOM 1487 C CA . ILE A 1 16 ? 7.067 4.611 8.102 1.00 0.00 16 ILE A CA 2
ATOM 1488 C C . ILE A 1 16 ? 7.082 4.975 6.622 1.00 0.00 16 ILE A C 2
ATOM 1489 O O . ILE A 1 16 ? 6.716 6.087 6.245 1.00 0.00 16 ILE A O 2
ATOM 1505 N N . ARG A 1 17 ? 7.510 4.038 5.792 1.00 0.00 17 ARG A N 2
ATOM 1506 C CA . ARG A 1 17 ? 7.577 4.268 4.356 1.00 0.00 17 ARG A CA 2
ATOM 1507 C C . ARG A 1 17 ? 7.070 3.051 3.587 1.00 0.00 17 ARG A C 2
ATOM 1508 O O . ARG A 1 17 ? 7.461 1.921 3.873 1.00 0.00 17 ARG A O 2
ATOM 1529 N N . GLN A 1 18 ? 6.202 3.292 2.610 1.00 0.00 18 GLN A N 2
ATOM 1530 C CA . GLN A 1 18 ? 5.645 2.215 1.799 1.00 0.00 18 GLN A CA 2
ATOM 1531 C C . GLN A 1 18 ? 5.988 2.412 0.328 1.00 0.00 18 GLN A C 2
ATOM 1532 O O . GLN A 1 18 ? 5.514 3.352 -0.308 1.00 0.00 18 GLN A O 2
ATOM 1546 N N . GLU A 1 19 ? 6.821 1.523 -0.209 1.00 0.00 19 GLU A N 2
ATOM 1547 C CA . GLU A 1 19 ? 7.227 1.613 -1.605 1.00 0.00 19 GLU A CA 2
ATOM 1548 C C . GLU A 1 19 ? 6.327 0.783 -2.497 1.00 0.00 19 GLU A C 2
ATOM 1549 O O . GLU A 1 19 ? 6.149 -0.416 -2.278 1.00 0.00 19 GLU A O 2
ATOM 1561 N N . LEU A 1 20 ? 5.801 1.415 -3.531 1.00 0.00 20 LEU A N 2
ATOM 1562 C CA . LEU A 1 20 ? 4.967 0.717 -4.487 1.00 0.00 20 LEU A CA 2
ATOM 1563 C C . LEU A 1 20 ? 5.861 0.240 -5.620 1.00 0.00 20 LEU A C 2
ATOM 1564 O O . LEU A 1 20 ? 6.430 1.036 -6.367 1.00 0.00 20 LEU A O 2
ATOM 1580 N N . LEU A 1 21 ? 6.042 -1.068 -5.678 1.00 0.00 21 LEU A N 2
ATOM 1581 C CA . LEU A 1 21 ? 6.929 -1.689 -6.644 1.00 0.00 21 LEU A CA 2
ATOM 1582 C C . LEU A 1 21 ? 6.510 -1.472 -8.089 1.00 0.00 21 LEU A C 2
ATOM 1583 O O . LEU A 1 21 ? 5.341 -1.232 -8.385 1.00 0.00 21 LEU A O 2
ATOM 1599 N N . PRO A 1 22 ? 7.495 -1.568 -9.007 1.00 0.00 22 PRO A N 2
ATOM 1600 C CA . PRO A 1 22 ? 7.280 -1.388 -10.447 1.00 0.00 22 PRO A CA 2
ATOM 1601 C C . PRO A 1 22 ? 6.365 -2.452 -11.038 1.00 0.00 22 PRO A C 2
ATOM 1602 O O . PRO A 1 22 ? 5.834 -2.282 -12.136 1.00 0.00 22 PRO A O 2
ATOM 1613 N N . ASN A 1 23 ? 6.178 -3.547 -10.309 1.00 0.00 23 ASN A N 2
ATOM 1614 C CA . ASN A 1 23 ? 5.323 -4.625 -10.777 1.00 0.00 23 ASN A CA 2
ATOM 1615 C C . ASN A 1 23 ? 3.920 -4.500 -10.193 1.00 0.00 23 ASN A C 2
ATOM 1616 O O . ASN A 1 23 ? 3.187 -5.484 -10.097 1.00 0.00 23 ASN A O 2
ATOM 1627 N N . GLY A 1 24 ? 3.553 -3.283 -9.801 1.00 0.00 24 GLY A N 2
ATOM 1628 C CA . GLY A 1 24 ? 2.241 -3.053 -9.228 1.00 0.00 24 GLY A CA 2
ATOM 1629 C C . GLY A 1 24 ? 2.093 -3.713 -7.877 1.00 0.00 24 GLY A C 2
ATOM 1630 O O . GLY A 1 24 ? 1.153 -4.472 -7.648 1.00 0.00 24 GLY A O 2
ATOM 1634 N N . ARG A 1 25 ? 3.032 -3.427 -6.986 1.00 0.00 25 ARG A N 2
ATOM 1635 C CA . ARG A 1 25 ? 3.011 -4.006 -5.647 1.00 0.00 25 ARG A CA 2
ATOM 1636 C C . ARG A 1 25 ? 3.453 -2.999 -4.604 1.00 0.00 25 ARG A C 2
ATOM 1637 O O . ARG A 1 25 ? 3.741 -1.851 -4.926 1.00 0.00 25 ARG A O 2
ATOM 1658 N N . TYR A 1 26 ? 3.475 -3.424 -3.345 1.00 0.00 26 TYR A N 2
ATOM 1659 C CA . TYR A 1 26 ? 3.849 -2.531 -2.260 1.00 0.00 26 TYR A CA 2
ATOM 1660 C C . TYR A 1 26 ? 4.782 -3.195 -1.251 1.00 0.00 26 TYR A C 2
ATOM 1661 O O . TYR A 1 26 ? 4.715 -4.400 -1.014 1.00 0.00 26 TYR A O 2
ATOM 1679 N N . ASP A 1 27 ? 5.639 -2.374 -0.652 1.00 0.00 27 ASP A N 2
ATOM 1680 C CA . ASP A 1 27 ? 6.595 -2.825 0.352 1.00 0.00 27 ASP A CA 2
ATOM 1681 C C . ASP A 1 27 ? 6.823 -1.712 1.368 1.00 0.00 27 ASP A C 2
ATOM 1682 O O . ASP A 1 27 ? 7.386 -0.670 1.035 1.00 0.00 27 ASP A O 2
ATOM 1691 N N . GLU A 1 28 ? 6.366 -1.917 2.598 1.00 0.00 28 GLU A N 2
ATOM 1692 C CA . GLU A 1 28 ? 6.512 -0.898 3.627 1.00 0.00 28 GLU A CA 2
ATOM 1693 C C . GLU A 1 28 ? 7.617 -1.238 4.622 1.00 0.00 28 GLU A C 2
ATOM 1694 O O . GLU A 1 28 ? 7.705 -2.359 5.124 1.00 0.00 28 GLU A O 2
ATOM 1706 N N . ALA A 1 29 ? 8.443 -0.237 4.911 1.00 0.00 29 ALA A N 2
ATOM 1707 C CA . ALA A 1 29 ? 9.538 -0.382 5.858 1.00 0.00 29 ALA A CA 2
ATOM 1708 C C . ALA A 1 29 ? 9.361 0.600 7.008 1.00 0.00 29 ALA A C 2
ATOM 1709 O O . ALA A 1 29 ? 9.575 1.802 6.850 1.00 0.00 29 ALA A O 2
ATOM 1716 N N . ARG A 1 30 ? 8.951 0.086 8.161 1.00 0.00 30 ARG A N 2
ATOM 1717 C CA . ARG A 1 30 ? 8.726 0.924 9.333 1.00 0.00 30 ARG A CA 2
ATOM 1718 C C . ARG A 1 30 ? 9.906 0.867 10.297 1.00 0.00 30 ARG A C 2
ATOM 1719 O O . ARG A 1 30 ? 10.107 -0.127 10.994 1.00 0.00 30 ARG A O 2
ATOM 1740 N N . GLY A 1 31 ? 10.682 1.948 10.335 1.00 0.00 31 GLY A N 2
ATOM 1741 C CA . GLY A 1 31 ? 11.833 2.015 11.220 1.00 0.00 31 GLY A CA 2
ATOM 1742 C C . GLY A 1 31 ? 12.746 0.811 11.094 1.00 0.00 31 GLY A C 2
ATOM 1743 O O . GLY A 1 31 ? 12.902 0.252 10.009 1.00 0.00 31 GLY A O 2
ATOM 1747 N N . ASN A 1 32 ? 13.352 0.414 12.209 1.00 0.00 32 ASN A N 2
ATOM 1748 C CA . ASN A 1 32 ? 14.256 -0.730 12.226 1.00 0.00 32 ASN A CA 2
ATOM 1749 C C . ASN A 1 32 ? 13.570 -1.982 11.685 1.00 0.00 32 ASN A C 2
ATOM 1750 O O . ASN A 1 32 ? 14.231 -2.911 11.220 1.00 0.00 32 ASN A O 2
ATOM 1761 N N . ARG A 1 33 ? 12.242 -1.999 11.744 1.00 0.00 33 ARG A N 2
ATOM 1762 C CA . ARG A 1 33 ? 11.472 -3.137 11.255 1.00 0.00 33 ARG A CA 2
ATOM 1763 C C . ARG A 1 33 ? 11.048 -2.914 9.806 1.00 0.00 33 ARG A C 2
ATOM 1764 O O . ARG A 1 33 ? 9.908 -2.539 9.533 1.00 0.00 33 ARG A O 2
ATOM 1785 N N . LYS A 1 34 ? 11.973 -3.149 8.882 1.00 0.00 34 LYS A N 2
ATOM 1786 C CA . LYS A 1 34 ? 11.692 -2.975 7.462 1.00 0.00 34 LYS A CA 2
ATOM 1787 C C . LYS A 1 34 ? 11.008 -4.215 6.897 1.00 0.00 34 LYS A C 2
ATOM 1788 O O . LYS A 1 34 ? 10.942 -5.251 7.559 1.00 0.00 34 LYS A O 2
ATOM 1807 N N . SER A 1 35 ? 10.496 -4.104 5.675 1.00 0.00 35 SER A N 2
ATOM 1808 C CA . SER A 1 35 ? 9.812 -5.221 5.032 1.00 0.00 35 SER A CA 2
ATOM 1809 C C . SER A 1 35 ? 8.763 -5.822 5.963 1.00 0.00 35 SER A C 2
ATOM 1810 O O . SER A 1 35 ? 8.462 -7.014 5.890 1.00 0.00 35 SER A O 2
ATOM 1818 N N . ALA A 1 36 ? 8.212 -4.988 6.842 1.00 0.00 36 ALA A N 2
ATOM 1819 C CA . ALA A 1 36 ? 7.199 -5.434 7.791 1.00 0.00 36 ALA A CA 2
ATOM 1820 C C . ALA A 1 36 ? 6.052 -6.143 7.082 1.00 0.00 36 ALA A C 2
ATOM 1821 O O . ALA A 1 36 ? 5.630 -7.226 7.488 1.00 0.00 36 ALA A O 2
ATOM 1828 N N . TYR A 1 37 ? 5.553 -5.523 6.019 1.00 0.00 37 TYR A N 2
ATOM 1829 C CA . TYR A 1 37 ? 4.455 -6.086 5.248 1.00 0.00 37 TYR A CA 2
ATOM 1830 C C . TYR A 1 37 ? 4.528 -5.665 3.783 1.00 0.00 37 TYR A C 2
ATOM 1831 O O . TYR A 1 37 ? 4.868 -4.525 3.466 1.00 0.00 37 TYR A O 2
ATOM 1849 N N . GLN A 1 38 ? 4.192 -6.596 2.899 1.00 0.00 38 GLN A N 2
ATOM 1850 C CA . GLN A 1 38 ? 4.199 -6.342 1.462 1.00 0.00 38 GLN A CA 2
ATOM 1851 C C . GLN A 1 38 ? 3.170 -7.229 0.776 1.00 0.00 38 GLN A C 2
ATOM 1852 O O . GLN A 1 38 ? 2.888 -8.332 1.242 1.00 0.00 38 GLN A O 2
ATOM 1866 N N . GLY A 1 39 ? 2.609 -6.750 -0.327 1.00 0.00 39 GLY A N 2
ATOM 1867 C CA . GLY A 1 39 ? 1.618 -7.540 -1.033 1.00 0.00 39 GLY A CA 2
ATOM 1868 C C . GLY A 1 39 ? 1.238 -6.956 -2.375 1.00 0.00 39 GLY A C 2
ATOM 1869 O O . GLY A 1 39 ? 2.087 -6.779 -3.248 1.00 0.00 39 GLY A O 2
ATOM 1873 N N . ARG A 1 40 ? -0.045 -6.658 -2.539 1.00 0.00 40 ARG A N 2
ATOM 1874 C CA . ARG A 1 40 ? -0.544 -6.092 -3.778 1.00 0.00 40 ARG A CA 2
ATOM 1875 C C . ARG A 1 40 ? -1.802 -5.288 -3.506 1.00 0.00 40 ARG A C 2
ATOM 1876 O O . ARG A 1 40 ? -2.408 -5.416 -2.442 1.00 0.00 40 ARG A O 2
ATOM 1897 N N . TYR A 1 41 ? -2.191 -4.457 -4.455 1.00 0.00 41 TYR A N 2
ATOM 1898 C CA . TYR A 1 41 ? -3.379 -3.638 -4.282 1.00 0.00 41 TYR A CA 2
ATOM 1899 C C . TYR A 1 41 ? -4.231 -3.595 -5.537 1.00 0.00 41 TYR A C 2
ATOM 1900 O O . TYR A 1 41 ? -3.739 -3.768 -6.652 1.00 0.00 41 TYR A O 2
ATOM 1918 N N . GLU A 1 42 ? -5.512 -3.331 -5.336 1.00 0.00 42 GLU A N 2
ATOM 1919 C CA . GLU A 1 42 ? -6.460 -3.223 -6.435 1.00 0.00 42 GLU A CA 2
ATOM 1920 C C . GLU A 1 42 ? -7.074 -1.831 -6.431 1.00 0.00 42 GLU A C 2
ATOM 1921 O O . GLU A 1 42 ? -7.571 -1.374 -5.407 1.00 0.00 42 GLU A O 2
ATOM 1933 N N . VAL A 1 43 ? -7.016 -1.152 -7.567 1.00 0.00 43 VAL A N 2
ATOM 1934 C CA . VAL A 1 43 ? -7.548 0.202 -7.668 1.00 0.00 43 VAL A CA 2
ATOM 1935 C C . VAL A 1 43 ? -8.902 0.232 -8.374 1.00 0.00 43 VAL A C 2
ATOM 1936 O O . VAL A 1 43 ? -9.068 -0.333 -9.455 1.00 0.00 43 VAL A O 2
ATOM 1949 N N . ARG A 1 44 ? -9.863 0.902 -7.746 1.00 0.00 44 ARG A N 2
ATOM 1950 C CA . ARG A 1 44 ? -11.208 1.023 -8.294 1.00 0.00 44 ARG A CA 2
ATOM 1951 C C . ARG A 1 44 ? -11.744 2.440 -8.103 1.00 0.00 44 ARG A C 2
ATOM 1952 O O . ARG A 1 44 ? -12.409 2.730 -7.109 1.00 0.00 44 ARG A O 2
ATOM 1973 N N . GLY A 1 45 ? -11.450 3.318 -9.056 1.00 0.00 45 GLY A N 2
ATOM 1974 C CA . GLY A 1 45 ? -11.912 4.691 -8.961 1.00 0.00 45 GLY A CA 2
ATOM 1975 C C . GLY A 1 45 ? -11.284 5.431 -7.795 1.00 0.00 45 GLY A C 2
ATOM 1976 O O . GLY A 1 45 ? -11.972 6.140 -7.060 1.00 0.00 45 GLY A O 2
ATOM 1980 N N . ALA A 1 46 ? -9.971 5.254 -7.623 1.00 0.00 46 ALA A N 2
ATOM 1981 C CA . ALA A 1 46 ? -9.225 5.897 -6.538 1.00 0.00 46 ALA A CA 2
ATOM 1982 C C . ALA A 1 46 ? -9.298 5.084 -5.246 1.00 0.00 46 ALA A C 2
ATOM 1983 O O . ALA A 1 46 ? -8.533 5.325 -4.312 1.00 0.00 46 ALA A O 2
ATOM 1990 N N . HIS A 1 47 ? -10.204 4.110 -5.199 1.00 0.00 47 HIS A N 2
ATOM 1991 C CA . HIS A 1 47 ? -10.347 3.260 -4.023 1.00 0.00 47 HIS A CA 2
ATOM 1992 C C . HIS A 1 47 ? -9.514 1.999 -4.203 1.00 0.00 47 HIS A C 2
ATOM 1993 O O . HIS A 1 47 ? -9.609 1.332 -5.232 1.00 0.00 47 HIS A O 2
ATOM 2008 N N . ILE A 1 48 ? -8.683 1.677 -3.218 1.00 0.00 48 ILE A N 2
ATOM 2009 C CA . ILE A 1 48 ? -7.837 0.497 -3.326 1.00 0.00 48 ILE A CA 2
ATOM 2010 C C . ILE A 1 48 ? -7.664 -0.211 -1.988 1.00 0.00 48 ILE A C 2
ATOM 2011 O O . ILE A 1 48 ? -7.735 0.406 -0.926 1.00 0.00 48 ILE A O 2
ATOM 2027 N N . ASN A 1 49 ? -7.413 -1.513 -2.063 1.00 0.00 49 ASN A N 2
ATOM 2028 C CA . ASN A 1 49 ? -7.198 -2.329 -0.878 1.00 0.00 49 ASN A CA 2
ATOM 2029 C C . ASN A 1 49 ? -5.963 -3.204 -1.065 1.00 0.00 49 ASN A C 2
ATOM 2030 O O . ASN A 1 49 ? -5.627 -3.587 -2.185 1.00 0.00 49 ASN A O 2
ATOM 2041 N N . TYR A 1 50 ? -5.294 -3.512 0.035 1.00 0.00 50 TYR A N 2
ATOM 2042 C CA . TYR A 1 50 ? -4.097 -4.335 0.006 1.00 0.00 50 TYR A CA 2
ATOM 2043 C C . TYR A 1 50 ? -4.434 -5.763 0.397 1.00 0.00 50 TYR A C 2
ATOM 2044 O O . TYR A 1 50 ? -4.851 -6.014 1.523 1.00 0.00 50 TYR A O 2
ATOM 2062 N N . TRP A 1 51 ? -4.246 -6.699 -0.521 1.00 0.00 51 TRP A N 2
ATOM 2063 C CA . TRP A 1 51 ? -4.527 -8.096 -0.231 1.00 0.00 51 TRP A CA 2
ATOM 2064 C C . TRP A 1 51 ? -3.223 -8.880 -0.132 1.00 0.00 51 TRP A C 2
ATOM 2065 O O . TRP A 1 51 ? -2.716 -9.396 -1.127 1.00 0.00 51 TRP A O 2
ATOM 2086 N N . ASP A 1 52 ? -2.679 -8.947 1.079 1.00 0.00 52 ASP A N 2
ATOM 2087 C CA . ASP A 1 52 ? -1.421 -9.651 1.313 1.00 0.00 52 ASP A CA 2
ATOM 2088 C C . ASP A 1 52 ? -1.564 -11.149 1.092 1.00 0.00 52 ASP A C 2
ATOM 2089 O O . ASP A 1 52 ? -2.664 -11.699 1.149 1.00 0.00 52 ASP A O 2
ATOM 2098 N N . ASP A 1 53 ? -0.434 -11.802 0.849 1.00 0.00 53 ASP A N 2
ATOM 2099 C CA . ASP A 1 53 ? -0.411 -13.241 0.628 1.00 0.00 53 ASP A CA 2
ATOM 2100 C C . ASP A 1 53 ? -0.344 -13.998 1.954 1.00 0.00 53 ASP A C 2
ATOM 2101 O O . ASP A 1 53 ? -0.542 -15.212 1.991 1.00 0.00 53 ASP A O 2
ATOM 2110 N N . THR A 1 54 ? -0.056 -13.281 3.042 1.00 0.00 54 THR A N 2
ATOM 2111 C CA . THR A 1 54 ? 0.040 -13.903 4.358 1.00 0.00 54 THR A CA 2
ATOM 2112 C C . THR A 1 54 ? -1.299 -13.886 5.093 1.00 0.00 54 THR A C 2
ATOM 2113 O O . THR A 1 54 ? -1.347 -13.953 6.321 1.00 0.00 54 THR A O 2
ATOM 2124 N N . GLY A 1 55 ? -2.382 -13.826 4.330 1.00 0.00 55 GLY A N 2
ATOM 2125 C CA . GLY A 1 55 ? -3.711 -13.838 4.915 1.00 0.00 55 GLY A CA 2
ATOM 2126 C C . GLY A 1 55 ? -4.153 -12.509 5.505 1.00 0.00 55 GLY A C 2
ATOM 2127 O O . GLY A 1 55 ? -5.000 -12.487 6.397 1.00 0.00 55 GLY A O 2
ATOM 2131 N N . PHE A 1 56 ? -3.611 -11.396 5.012 1.00 0.00 56 PHE A N 2
ATOM 2132 C CA . PHE A 1 56 ? -4.001 -10.091 5.513 1.00 0.00 56 PHE A CA 2
ATOM 2133 C C . PHE A 1 56 ? -4.587 -9.258 4.389 1.00 0.00 56 PHE A C 2
ATOM 2134 O O . PHE A 1 56 ? -4.384 -9.549 3.210 1.00 0.00 56 PHE A O 2
ATOM 2151 N N . THR A 1 57 ? -5.284 -8.201 4.764 1.00 0.00 57 THR A N 2
ATOM 2152 C CA . THR A 1 57 ? -5.868 -7.295 3.788 1.00 0.00 57 THR A CA 2
ATOM 2153 C C . THR A 1 57 ? -6.186 -5.948 4.421 1.00 0.00 57 THR A C 2
ATOM 2154 O O . THR A 1 57 ? -6.611 -5.875 5.574 1.00 0.00 57 THR A O 2
ATOM 2165 N N . ALA A 1 58 ? -5.975 -4.884 3.656 1.00 0.00 58 ALA A N 2
ATOM 2166 C CA . ALA A 1 58 ? -6.241 -3.533 4.150 1.00 0.00 58 ALA A CA 2
ATOM 2167 C C . ALA A 1 58 ? -6.819 -2.639 3.057 1.00 0.00 58 ALA A C 2
ATOM 2168 O O . ALA A 1 58 ? -6.199 -2.438 2.018 1.00 0.00 58 ALA A O 2
ATOM 2175 N N . ASP A 1 59 ? -8.009 -2.100 3.300 1.00 0.00 59 ASP A N 2
ATOM 2176 C CA . ASP A 1 59 ? -8.662 -1.229 2.328 1.00 0.00 59 ASP A CA 2
ATOM 2177 C C . ASP A 1 59 ? -8.285 0.233 2.549 1.00 0.00 59 ASP A C 2
ATOM 2178 O O . ASP A 1 59 ? -7.973 0.645 3.666 1.00 0.00 59 ASP A O 2
ATOM 2187 N N . GLY A 1 60 ? -8.320 1.012 1.471 1.00 0.00 60 GLY A N 2
ATOM 2188 C CA . GLY A 1 60 ? -7.985 2.421 1.556 1.00 0.00 60 GLY A CA 2
ATOM 2189 C C . GLY A 1 60 ? -8.720 3.247 0.517 1.00 0.00 60 GLY A C 2
ATOM 2190 O O . GLY A 1 60 ? -9.700 2.786 -0.068 1.00 0.00 60 GLY A O 2
ATOM 2194 N N . ASP A 1 61 ? -8.250 4.468 0.286 1.00 0.00 61 ASP A N 2
ATOM 2195 C CA . ASP A 1 61 ? -8.875 5.350 -0.690 1.00 0.00 61 ASP A CA 2
ATOM 2196 C C . ASP A 1 61 ? -7.993 6.560 -0.982 1.00 0.00 61 ASP A C 2
ATOM 2197 O O . ASP A 1 61 ? -7.490 7.208 -0.066 1.00 0.00 61 ASP A O 2
ATOM 2206 N N . PHE A 1 62 ? -7.817 6.862 -2.263 1.00 0.00 62 PHE A N 2
ATOM 2207 C CA . PHE A 1 62 ? -7.003 7.999 -2.672 1.00 0.00 62 PHE A CA 2
ATOM 2208 C C . PHE A 1 62 ? -7.766 9.301 -2.489 1.00 0.00 62 PHE A C 2
ATOM 2209 O O . PHE A 1 62 ? -8.722 9.583 -3.212 1.00 0.00 62 PHE A O 2
ATOM 2226 N N . VAL A 1 63 ? -7.332 10.092 -1.522 1.00 0.00 63 VAL A N 2
ATOM 2227 C CA . VAL A 1 63 ? -7.969 11.376 -1.239 1.00 0.00 63 VAL A CA 2
ATOM 2228 C C . VAL A 1 63 ? -7.418 12.483 -2.135 1.00 0.00 63 VAL A C 2
ATOM 2229 O O . VAL A 1 63 ? -7.966 13.584 -2.178 1.00 0.00 63 VAL A O 2
ATOM 2242 N N . SER A 1 64 ? -6.332 12.190 -2.849 1.00 0.00 64 SER A N 2
ATOM 2243 C CA . SER A 1 64 ? -5.721 13.172 -3.736 1.00 0.00 64 SER A CA 2
ATOM 2244 C C . SER A 1 64 ? -4.831 12.491 -4.769 1.00 0.00 64 SER A C 2
ATOM 2245 O O . SER A 1 64 ? -4.757 11.263 -4.828 1.00 0.00 64 SER A O 2
ATOM 2253 N N . ALA A 1 65 ? -4.157 13.297 -5.582 1.00 0.00 65 ALA A N 2
ATOM 2254 C CA . ALA A 1 65 ? -3.271 12.773 -6.613 1.00 0.00 65 ALA A CA 2
ATOM 2255 C C . ALA A 1 65 ? -1.997 12.203 -6.002 1.00 0.00 65 ALA A C 2
ATOM 2256 O O . ALA A 1 65 ? -1.440 11.226 -6.505 1.00 0.00 65 ALA A O 2
ATOM 2263 N N . ASN A 1 66 ? -1.535 12.818 -4.918 1.00 0.00 66 ASN A N 2
ATOM 2264 C CA . ASN A 1 66 ? -0.322 12.370 -4.243 1.00 0.00 66 ASN A CA 2
ATOM 2265 C C . ASN A 1 66 ? -0.597 11.986 -2.789 1.00 0.00 66 ASN A C 2
ATOM 2266 O O . ASN A 1 66 ? 0.327 11.654 -2.047 1.00 0.00 66 ASN A O 2
ATOM 2277 N N . GLU A 1 67 ? -1.864 12.027 -2.382 1.00 0.00 67 GLU A N 2
ATOM 2278 C CA . GLU A 1 67 ? -2.231 11.675 -1.016 1.00 0.00 67 GLU A CA 2
ATOM 2279 C C . GLU A 1 67 ? -2.924 10.317 -0.985 1.00 0.00 67 GLU A C 2
ATOM 2280 O O . GLU A 1 67 ? -3.644 9.953 -1.914 1.00 0.00 67 GLU A O 2
ATOM 2292 N N . LEU A 1 68 ? -2.685 9.566 0.082 1.00 0.00 68 LEU A N 2
ATOM 2293 C CA . LEU A 1 68 ? -3.267 8.239 0.232 1.00 0.00 68 LEU A CA 2
ATOM 2294 C C . LEU A 1 68 ? -3.886 8.077 1.615 1.00 0.00 68 LEU A C 2
ATOM 2295 O O . LEU A 1 68 ? -3.359 8.586 2.604 1.00 0.00 68 LEU A O 2
ATOM 2311 N N . HIS A 1 69 ? -4.999 7.358 1.679 1.00 0.00 69 HIS A N 2
ATOM 2312 C CA . HIS A 1 69 ? -5.678 7.117 2.946 1.00 0.00 69 HIS A CA 2
ATOM 2313 C C . HIS A 1 69 ? -5.897 5.627 3.170 1.00 0.00 69 HIS A C 2
ATOM 2314 O O . HIS A 1 69 ? -6.712 5.001 2.493 1.00 0.00 69 HIS A O 2
ATOM 2329 N N . HIS A 1 70 ? -5.173 5.064 4.130 1.00 0.00 70 HIS A N 2
ATOM 2330 C CA . HIS A 1 70 ? -5.301 3.646 4.445 1.00 0.00 70 HIS A CA 2
ATOM 2331 C C . HIS A 1 70 ? -5.225 3.421 5.951 1.00 0.00 70 HIS A C 2
ATOM 2332 O O . HIS A 1 70 ? -4.374 3.993 6.631 1.00 0.00 70 HIS A O 2
ATOM 2347 N N . GLY A 1 71 ? -6.127 2.590 6.466 1.00 0.00 71 GLY A N 2
ATOM 2348 C CA . GLY A 1 71 ? -6.147 2.315 7.891 1.00 0.00 71 GLY A CA 2
ATOM 2349 C C . GLY A 1 71 ? -6.220 3.582 8.720 1.00 0.00 71 GLY A C 2
ATOM 2350 O O . GLY A 1 71 ? -5.826 3.594 9.886 1.00 0.00 71 GLY A O 2
ATOM 2354 N N . GLY A 1 72 ? -6.722 4.653 8.111 1.00 0.00 72 GLY A N 2
ATOM 2355 C CA . GLY A 1 72 ? -6.835 5.918 8.808 1.00 0.00 72 GLY A CA 2
ATOM 2356 C C . GLY A 1 72 ? -5.538 6.704 8.808 1.00 0.00 72 GLY A C 2
ATOM 2357 O O . GLY A 1 72 ? -5.357 7.609 9.623 1.00 0.00 72 GLY A O 2
ATOM 2361 N N . MET A 1 73 ? -4.628 6.363 7.897 1.00 0.00 73 MET A N 2
ATOM 2362 C CA . MET A 1 73 ? -3.348 7.049 7.812 1.00 0.00 73 MET A CA 2
ATOM 2363 C C . MET A 1 73 ? -3.275 7.917 6.562 1.00 0.00 73 MET A C 2
ATOM 2364 O O . MET A 1 73 ? -4.058 7.749 5.630 1.00 0.00 73 MET A O 2
ATOM 2378 N N . THR A 1 74 ? -2.317 8.835 6.546 1.00 0.00 74 THR A N 2
ATOM 2379 C CA . THR A 1 74 ? -2.124 9.720 5.405 1.00 0.00 74 THR A CA 2
ATOM 2380 C C . THR A 1 74 ? -0.755 9.477 4.785 1.00 0.00 74 THR A C 2
ATOM 2381 O O . THR A 1 74 ? 0.272 9.831 5.363 1.00 0.00 74 THR A O 2
ATOM 2392 N N . PHE A 1 75 ? -0.748 8.854 3.615 1.00 0.00 75 PHE A N 2
ATOM 2393 C CA . PHE A 1 75 ? 0.494 8.540 2.924 1.00 0.00 75 PHE A CA 2
ATOM 2394 C C . PHE A 1 75 ? 0.675 9.406 1.684 1.00 0.00 75 PHE A C 2
ATOM 2395 O O . PHE A 1 75 ? -0.149 9.386 0.770 1.00 0.00 75 PHE A O 2
ATOM 2412 N N . TYR A 1 76 ? 1.768 10.160 1.653 1.00 0.00 76 TYR A N 2
ATOM 2413 C CA . TYR A 1 76 ? 2.067 11.021 0.518 1.00 0.00 76 TYR A CA 2
ATOM 2414 C C . TYR A 1 76 ? 3.115 10.367 -0.368 1.00 0.00 76 TYR A C 2
ATOM 2415 O O . TYR A 1 76 ? 4.038 9.718 0.125 1.00 0.00 76 TYR A O 2
ATOM 2433 N N . ARG A 1 77 ? 2.963 10.522 -1.676 1.00 0.00 77 ARG A N 2
ATOM 2434 C CA . ARG A 1 77 ? 3.900 9.921 -2.612 1.00 0.00 77 ARG A CA 2
ATOM 2435 C C . ARG A 1 77 ? 5.251 10.618 -2.582 1.00 0.00 77 ARG A C 2
ATOM 2436 O O . ARG A 1 77 ? 5.328 11.835 -2.459 1.00 0.00 77 ARG A O 2
ATOM 2457 N N . GLU A 1 78 ? 6.299 9.807 -2.719 1.00 0.00 78 GLU A N 2
ATOM 2458 C CA . GLU A 1 78 ? 7.701 10.246 -2.735 1.00 0.00 78 GLU A CA 2
ATOM 2459 C C . GLU A 1 78 ? 7.986 11.399 -1.76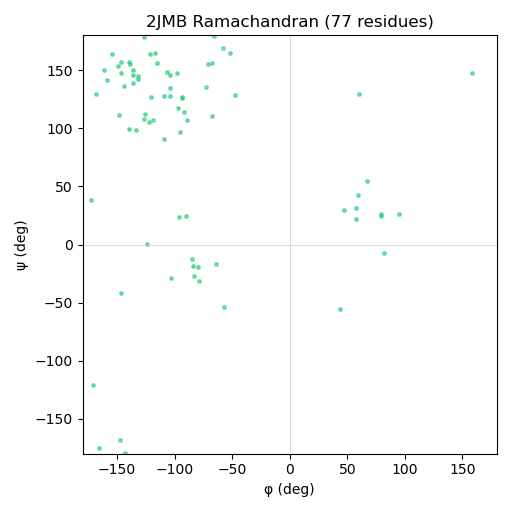6 1.00 0.00 78 GLU A C 2
ATOM 2460 O O . GLU A 1 78 ? 8.863 11.290 -0.909 1.00 0.00 78 GLU A O 2
ATOM 2472 N N . LYS A 1 79 ? 7.256 12.496 -1.906 1.00 0.00 79 LYS A N 2
ATOM 2473 C CA . LYS A 1 79 ? 7.440 13.662 -1.045 1.00 0.00 79 LYS A CA 2
ATOM 2474 C C . LYS A 1 79 ? 8.775 14.340 -1.331 1.00 0.00 79 LYS A C 2
ATOM 2475 O O . LYS A 1 79 ? 8.881 15.562 -1.090 1.00 0.00 79 LYS A O 2
ATOM 2495 N N . MET A 1 1 ? -6.946 -8.901 -11.869 1.00 0.00 1 MET A N 3
ATOM 2496 C CA . MET A 1 1 ? -7.543 -7.594 -12.255 1.00 0.00 1 MET A CA 3
ATOM 2497 C C . MET A 1 1 ? -6.932 -6.451 -11.450 1.00 0.00 1 MET A C 3
ATOM 2498 O O . MET A 1 1 ? -7.629 -5.520 -11.046 1.00 0.00 1 MET A O 3
ATOM 2514 N N . GLN A 1 2 ? -5.625 -6.528 -11.221 1.00 0.00 2 GLN A N 3
ATOM 2515 C CA . GLN A 1 2 ? -4.919 -5.499 -10.465 1.00 0.00 2 GLN A CA 3
ATOM 2516 C C . GLN A 1 2 ? -4.332 -4.445 -11.398 1.00 0.00 2 GLN A C 3
ATOM 2517 O O . GLN A 1 2 ? -4.243 -4.652 -12.608 1.00 0.00 2 GLN A O 3
ATOM 2531 N N . HIS A 1 3 ? -3.934 -3.312 -10.826 1.00 0.00 3 HIS A N 3
ATOM 2532 C CA . HIS A 1 3 ? -3.356 -2.225 -11.608 1.00 0.00 3 HIS A CA 3
ATOM 2533 C C . HIS A 1 3 ? -2.179 -1.589 -10.868 1.00 0.00 3 HIS A C 3
ATOM 2534 O O . HIS A 1 3 ? -2.368 -0.924 -9.850 1.00 0.00 3 HIS A O 3
ATOM 2549 N N . PRO A 1 4 ? -0.944 -1.785 -11.366 1.00 0.00 4 PRO A N 3
ATOM 2550 C CA . PRO A 1 4 ? 0.266 -1.226 -10.744 1.00 0.00 4 PRO A CA 3
ATOM 2551 C C . PRO A 1 4 ? 0.212 0.294 -10.625 1.00 0.00 4 PRO A C 3
ATOM 2552 O O . PRO A 1 4 ? -0.579 0.951 -11.302 1.00 0.00 4 PRO A O 3
ATOM 2563 N N . TYR A 1 5 ? 1.072 0.850 -9.774 1.00 0.00 5 TYR A N 3
ATOM 2564 C CA . TYR A 1 5 ? 1.129 2.297 -9.588 1.00 0.00 5 TYR A CA 3
ATOM 2565 C C . TYR A 1 5 ? 2.552 2.754 -9.329 1.00 0.00 5 TYR A C 3
ATOM 2566 O O . TYR A 1 5 ? 2.996 3.760 -9.879 1.00 0.00 5 TYR A O 3
ATOM 2584 N N . VAL A 1 6 ? 3.277 2.006 -8.499 1.00 0.00 6 VAL A N 3
ATOM 2585 C CA . VAL A 1 6 ? 4.653 2.354 -8.195 1.00 0.00 6 VAL A CA 3
ATOM 2586 C C . VAL A 1 6 ? 4.746 3.729 -7.540 1.00 0.00 6 VAL A C 3
ATOM 2587 O O . VAL A 1 6 ? 4.183 4.706 -8.034 1.00 0.00 6 VAL A O 3
ATOM 2600 N N . GLY A 1 7 ? 5.451 3.797 -6.421 1.00 0.00 7 GLY A N 3
ATOM 2601 C CA . GLY A 1 7 ? 5.597 5.054 -5.713 1.00 0.00 7 GLY A CA 3
ATOM 2602 C C . GLY A 1 7 ? 5.927 4.855 -4.250 1.00 0.00 7 GLY A C 3
ATOM 2603 O O . GLY A 1 7 ? 5.473 3.894 -3.634 1.00 0.00 7 GLY A O 3
ATOM 2607 N N . ILE A 1 8 ? 6.712 5.767 -3.685 1.00 0.00 8 ILE A N 3
ATOM 2608 C CA . ILE A 1 8 ? 7.080 5.672 -2.279 1.00 0.00 8 ILE A CA 3
ATOM 2609 C C . ILE A 1 8 ? 6.127 6.498 -1.434 1.00 0.00 8 ILE A C 3
ATOM 2610 O O . ILE A 1 8 ? 6.276 7.709 -1.296 1.00 0.00 8 ILE A O 3
ATOM 2626 N N . TRP A 1 9 ? 5.141 5.819 -0.882 1.00 0.00 9 TRP A N 3
ATOM 2627 C CA . TRP A 1 9 ? 4.130 6.459 -0.056 1.00 0.00 9 TRP A CA 3
ATOM 2628 C C . TRP A 1 9 ? 4.562 6.473 1.405 1.00 0.00 9 TRP A C 3
ATOM 2629 O O . TRP A 1 9 ? 4.585 5.439 2.072 1.00 0.00 9 TRP A O 3
ATOM 2650 N N . VAL A 1 10 ? 4.926 7.659 1.885 1.00 0.00 10 VAL A N 3
ATOM 2651 C CA . VAL A 1 10 ? 5.385 7.827 3.260 1.00 0.00 10 VAL A CA 3
ATOM 2652 C C . VAL A 1 10 ? 4.413 8.677 4.071 1.00 0.00 10 VAL A C 3
ATOM 2653 O O . VAL A 1 10 ? 3.661 9.482 3.522 1.00 0.00 10 VAL A O 3
ATOM 2666 N N . THR A 1 11 ? 4.438 8.486 5.385 1.00 0.00 11 THR A N 3
ATOM 2667 C CA . THR A 1 11 ? 3.566 9.228 6.287 1.00 0.00 11 THR A CA 3
ATOM 2668 C C . THR A 1 11 ? 3.941 10.707 6.320 1.00 0.00 11 THR A C 3
ATOM 2669 O O . THR A 1 11 ? 4.915 11.125 5.695 1.00 0.00 11 THR A O 3
ATOM 2680 N N . ALA A 1 12 ? 3.158 11.497 7.052 1.00 0.00 12 ALA A N 3
ATOM 2681 C CA . ALA A 1 12 ? 3.405 12.931 7.163 1.00 0.00 12 ALA A CA 3
ATOM 2682 C C . ALA A 1 12 ? 4.550 13.227 8.128 1.00 0.00 12 ALA A C 3
ATOM 2683 O O . ALA A 1 12 ? 5.135 14.310 8.091 1.00 0.00 12 ALA A O 3
ATOM 2690 N N . ASP A 1 13 ? 4.867 12.267 8.991 1.00 0.00 13 ASP A N 3
ATOM 2691 C CA . ASP A 1 13 ? 5.942 12.438 9.960 1.00 0.00 13 ASP A CA 3
ATOM 2692 C C . ASP A 1 13 ? 7.191 11.673 9.532 1.00 0.00 13 ASP A C 3
ATOM 2693 O O . ASP A 1 13 ? 8.303 11.999 9.948 1.00 0.00 13 ASP A O 3
ATOM 2702 N N . GLY A 1 14 ? 7.002 10.652 8.701 1.00 0.00 14 GLY A N 3
ATOM 2703 C CA . GLY A 1 14 ? 8.124 9.859 8.238 1.00 0.00 14 GLY A CA 3
ATOM 2704 C C . GLY A 1 14 ? 8.436 8.703 9.169 1.00 0.00 14 GLY A C 3
ATOM 2705 O O . GLY A 1 14 ? 9.541 8.161 9.146 1.00 0.00 14 GLY A O 3
ATOM 2709 N N . ARG A 1 15 ? 7.459 8.320 9.986 1.00 0.00 15 ARG A N 3
ATOM 2710 C CA . ARG A 1 15 ? 7.645 7.212 10.923 1.00 0.00 15 ARG A CA 3
ATOM 2711 C C . ARG A 1 15 ? 7.667 5.882 10.176 1.00 0.00 15 ARG A C 3
ATOM 2712 O O . ARG A 1 15 ? 8.241 4.901 10.649 1.00 0.00 15 ARG A O 3
ATOM 2733 N N . ILE A 1 16 ? 7.047 5.858 8.999 1.00 0.00 16 ILE A N 3
ATOM 2734 C CA . ILE A 1 16 ? 7.008 4.652 8.180 1.00 0.00 16 ILE A CA 3
ATOM 2735 C C . ILE A 1 16 ? 7.028 5.013 6.699 1.00 0.00 16 ILE A C 3
ATOM 2736 O O . ILE A 1 16 ? 6.656 6.121 6.318 1.00 0.00 16 ILE A O 3
ATOM 2752 N N . ARG A 1 17 ? 7.468 4.078 5.871 1.00 0.00 17 ARG A N 3
ATOM 2753 C CA . ARG A 1 17 ? 7.541 4.308 4.436 1.00 0.00 17 ARG A CA 3
ATOM 2754 C C . ARG A 1 17 ? 7.070 3.078 3.664 1.00 0.00 17 ARG A C 3
ATOM 2755 O O . ARG A 1 17 ? 7.504 1.961 3.940 1.00 0.00 17 ARG A O 3
ATOM 2776 N N . GLN A 1 18 ? 6.185 3.293 2.694 1.00 0.00 18 GLN A N 3
ATOM 2777 C CA . GLN A 1 18 ? 5.664 2.199 1.882 1.00 0.00 18 GLN A CA 3
ATOM 2778 C C . GLN A 1 18 ? 6.009 2.406 0.413 1.00 0.00 18 GLN A C 3
ATOM 2779 O O . GLN A 1 18 ? 5.537 3.350 -0.218 1.00 0.00 18 GLN A O 3
ATOM 2793 N N . GLU A 1 19 ? 6.842 1.518 -0.126 1.00 0.00 19 GLU A N 3
ATOM 2794 C CA . GLU A 1 19 ? 7.252 1.613 -1.520 1.00 0.00 19 GLU A CA 3
ATOM 2795 C C . GLU A 1 19 ? 6.380 0.758 -2.417 1.00 0.00 19 GLU A C 3
ATOM 2796 O O . GLU A 1 19 ? 6.233 -0.445 -2.198 1.00 0.00 19 GLU A O 3
ATOM 2808 N N . LEU A 1 20 ? 5.844 1.376 -3.455 1.00 0.00 20 LEU A N 3
ATOM 2809 C CA . LEU A 1 20 ? 5.038 0.656 -4.416 1.00 0.00 20 LEU A CA 3
ATOM 2810 C C . LEU A 1 20 ? 5.958 0.187 -5.532 1.00 0.00 20 LEU A C 3
ATOM 2811 O O . LEU A 1 20 ? 6.564 0.988 -6.240 1.00 0.00 20 LEU A O 3
ATOM 2827 N N . LEU A 1 21 ? 6.119 -1.121 -5.614 1.00 0.00 21 LEU A N 3
ATOM 2828 C CA . LEU A 1 21 ? 7.030 -1.735 -6.565 1.00 0.00 21 LEU A CA 3
ATOM 2829 C C . LEU A 1 21 ? 6.617 -1.554 -8.017 1.00 0.00 21 LEU A C 3
ATOM 2830 O O . LEU A 1 21 ? 5.446 -1.342 -8.329 1.00 0.00 21 LEU A O 3
ATOM 2846 N N . PRO A 1 22 ? 7.612 -1.649 -8.925 1.00 0.00 22 PRO A N 3
ATOM 2847 C CA . PRO A 1 22 ? 7.406 -1.504 -10.371 1.00 0.00 22 PRO A CA 3
ATOM 2848 C C . PRO A 1 22 ? 6.504 -2.589 -10.942 1.00 0.00 22 PRO A C 3
ATOM 2849 O O . PRO A 1 22 ? 5.970 -2.445 -12.042 1.00 0.00 22 PRO A O 3
ATOM 2860 N N . ASN A 1 23 ? 6.334 -3.673 -10.194 1.00 0.00 23 ASN A N 3
ATOM 2861 C CA . ASN A 1 23 ? 5.492 -4.771 -10.642 1.00 0.00 23 ASN A CA 3
ATOM 2862 C C . ASN A 1 23 ? 4.087 -4.650 -10.061 1.00 0.00 23 ASN A C 3
ATOM 2863 O O . ASN A 1 23 ? 3.365 -5.640 -9.949 1.00 0.00 23 ASN A O 3
ATOM 2874 N N . GLY A 1 24 ? 3.706 -3.429 -9.694 1.00 0.00 24 GLY A N 3
ATOM 2875 C CA . GLY A 1 24 ? 2.391 -3.203 -9.127 1.00 0.00 24 GLY A CA 3
ATOM 2876 C C . GLY A 1 24 ? 2.240 -3.850 -7.771 1.00 0.00 24 GLY A C 3
ATOM 2877 O O . GLY A 1 24 ? 1.304 -4.613 -7.538 1.00 0.00 24 GLY A O 3
ATOM 2881 N N . ARG A 1 25 ? 3.174 -3.549 -6.876 1.00 0.00 25 ARG A N 3
ATOM 2882 C CA . ARG A 1 25 ? 3.148 -4.117 -5.533 1.00 0.00 25 ARG A CA 3
ATOM 2883 C C . ARG A 1 25 ? 3.570 -3.095 -4.495 1.00 0.00 25 ARG A C 3
ATOM 2884 O O . ARG A 1 25 ? 3.851 -1.947 -4.827 1.00 0.00 25 ARG A O 3
ATOM 2905 N N . TYR A 1 26 ? 3.584 -3.505 -3.230 1.00 0.00 26 TYR A N 3
ATOM 2906 C CA . TYR A 1 26 ? 3.940 -2.595 -2.152 1.00 0.00 26 TYR A CA 3
ATOM 2907 C C . TYR A 1 26 ? 4.866 -3.239 -1.125 1.00 0.00 26 TYR A C 3
ATOM 2908 O O . TYR A 1 26 ? 4.810 -4.442 -0.877 1.00 0.00 26 TYR A O 3
ATOM 2926 N N . ASP A 1 27 ? 5.709 -2.402 -0.526 1.00 0.00 27 ASP A N 3
ATOM 2927 C CA . ASP A 1 27 ? 6.657 -2.833 0.494 1.00 0.00 27 ASP A CA 3
ATOM 2928 C C . ASP A 1 27 ? 6.867 -1.706 1.499 1.00 0.00 27 ASP A C 3
ATOM 2929 O O . ASP A 1 27 ? 7.407 -0.657 1.155 1.00 0.00 27 ASP A O 3
ATOM 2938 N N . GLU A 1 28 ? 6.419 -1.909 2.732 1.00 0.00 28 GLU A N 3
ATOM 2939 C CA . GLU A 1 28 ? 6.552 -0.879 3.753 1.00 0.00 28 GLU A CA 3
ATOM 2940 C C . GLU A 1 28 ? 7.662 -1.195 4.749 1.00 0.00 28 GLU A C 3
ATOM 2941 O O . GLU A 1 28 ? 7.764 -2.310 5.260 1.00 0.00 28 GLU A O 3
ATOM 2953 N N . ALA A 1 29 ? 8.478 -0.181 5.026 1.00 0.00 29 ALA A N 3
ATOM 2954 C CA . ALA A 1 29 ? 9.578 -0.308 5.970 1.00 0.00 29 ALA A CA 3
ATOM 2955 C C . ALA A 1 29 ? 9.371 0.644 7.142 1.00 0.00 29 ALA A C 3
ATOM 2956 O O . ALA A 1 29 ? 9.549 1.855 7.011 1.00 0.00 29 ALA A O 3
ATOM 2963 N N . ARG A 1 30 ? 8.982 0.091 8.285 1.00 0.00 30 ARG A N 3
ATOM 2964 C CA . ARG A 1 30 ? 8.737 0.897 9.477 1.00 0.00 30 ARG A CA 3
ATOM 2965 C C . ARG A 1 30 ? 9.889 0.783 10.471 1.00 0.00 30 ARG A C 3
ATOM 2966 O O . ARG A 1 30 ? 10.133 -0.283 11.036 1.00 0.00 30 ARG A O 3
ATOM 2987 N N . GLY A 1 31 ? 10.591 1.893 10.679 1.00 0.00 31 GLY A N 3
ATOM 2988 C CA . GLY A 1 31 ? 11.708 1.906 11.607 1.00 0.00 31 GLY A CA 3
ATOM 2989 C C . GLY A 1 31 ? 12.749 0.852 11.285 1.00 0.00 31 GLY A C 3
ATOM 2990 O O . GLY A 1 31 ? 12.874 0.421 10.138 1.00 0.00 31 GLY A O 3
ATOM 2994 N N . ASN A 1 32 ? 13.498 0.435 12.302 1.00 0.00 32 ASN A N 3
ATOM 2995 C CA . ASN A 1 32 ? 14.534 -0.578 12.125 1.00 0.00 32 ASN A CA 3
ATOM 2996 C C . ASN A 1 32 ? 13.953 -1.861 11.535 1.00 0.00 32 ASN A C 3
ATOM 2997 O O . ASN A 1 32 ? 14.672 -2.659 10.935 1.00 0.00 32 ASN A O 3
ATOM 3008 N N . ARG A 1 33 ? 12.647 -2.052 11.708 1.00 0.00 33 ARG A N 3
ATOM 3009 C CA . ARG A 1 33 ? 11.976 -3.236 11.188 1.00 0.00 33 ARG A CA 3
ATOM 3010 C C . ARG A 1 33 ? 11.434 -2.977 9.785 1.00 0.00 33 ARG A C 3
ATOM 3011 O O . ARG A 1 33 ? 10.262 -2.643 9.613 1.00 0.00 33 ARG A O 3
ATOM 3032 N N . LYS A 1 34 ? 12.295 -3.135 8.786 1.00 0.00 34 LYS A N 3
ATOM 3033 C CA . LYS A 1 34 ? 11.898 -2.922 7.399 1.00 0.00 34 LYS A CA 3
ATOM 3034 C C . LYS A 1 34 ? 11.193 -4.156 6.850 1.00 0.00 34 LYS A C 3
ATOM 3035 O O . LYS A 1 34 ? 11.189 -5.212 7.483 1.00 0.00 34 LYS A O 3
ATOM 3054 N N . SER A 1 35 ? 10.587 -4.019 5.672 1.00 0.00 35 SER A N 3
ATOM 3055 C CA . SER A 1 35 ? 9.874 -5.127 5.050 1.00 0.00 35 SER A CA 3
ATOM 3056 C C . SER A 1 35 ? 8.866 -5.735 6.023 1.00 0.00 35 SER A C 3
ATOM 3057 O O . SER A 1 35 ? 8.569 -6.928 5.959 1.00 0.00 35 SER A O 3
ATOM 3065 N N . ALA A 1 36 ? 8.344 -4.905 6.922 1.00 0.00 36 ALA A N 3
ATOM 3066 C CA . ALA A 1 36 ? 7.372 -5.356 7.910 1.00 0.00 36 ALA A CA 3
ATOM 3067 C C . ALA A 1 36 ? 6.188 -6.040 7.240 1.00 0.00 36 ALA A C 3
ATOM 3068 O O . ALA A 1 36 ? 5.720 -7.084 7.692 1.00 0.00 36 ALA A O 3
ATOM 3075 N N . TYR A 1 37 ? 5.708 -5.438 6.157 1.00 0.00 37 TYR A N 3
ATOM 3076 C CA . TYR A 1 37 ? 4.577 -5.979 5.416 1.00 0.00 37 TYR A CA 3
ATOM 3077 C C . TYR A 1 37 ? 4.646 -5.604 3.939 1.00 0.00 37 TYR A C 3
ATOM 3078 O O . TYR A 1 37 ? 5.015 -4.483 3.586 1.00 0.00 37 TYR A O 3
ATOM 3096 N N . GLN A 1 38 ? 4.276 -6.550 3.088 1.00 0.00 38 GLN A N 3
ATOM 3097 C CA . GLN A 1 38 ? 4.273 -6.342 1.644 1.00 0.00 38 GLN A CA 3
ATOM 3098 C C . GLN A 1 38 ? 3.234 -7.243 0.995 1.00 0.00 38 GLN A C 3
ATOM 3099 O O . GLN A 1 38 ? 2.948 -8.329 1.497 1.00 0.00 38 GLN A O 3
ATOM 3113 N N . GLY A 1 39 ? 2.664 -6.794 -0.117 1.00 0.00 39 GLY A N 3
ATOM 3114 C CA . GLY A 1 39 ? 1.662 -7.598 -0.789 1.00 0.00 39 GLY A CA 3
ATOM 3115 C C . GLY A 1 39 ? 1.304 -7.075 -2.161 1.00 0.00 39 GLY A C 3
ATOM 3116 O O . GLY A 1 39 ? 2.167 -6.940 -3.029 1.00 0.00 39 GLY A O 3
ATOM 3120 N N . ARG A 1 40 ? 0.026 -6.781 -2.356 1.00 0.00 40 ARG A N 3
ATOM 3121 C CA . ARG A 1 40 ? -0.455 -6.270 -3.626 1.00 0.00 40 ARG A CA 3
ATOM 3122 C C . ARG A 1 40 ? -1.713 -5.452 -3.402 1.00 0.00 40 ARG A C 3
ATOM 3123 O O . ARG A 1 40 ? -2.335 -5.540 -2.343 1.00 0.00 40 ARG A O 3
ATOM 3144 N N . TYR A 1 41 ? -2.087 -4.654 -4.387 1.00 0.00 41 TYR A N 3
ATOM 3145 C CA . TYR A 1 41 ? -3.273 -3.826 -4.253 1.00 0.00 41 TYR A CA 3
ATOM 3146 C C . TYR A 1 41 ? -4.101 -3.801 -5.524 1.00 0.00 41 TYR A C 3
ATOM 3147 O O . TYR A 1 41 ? -3.590 -3.986 -6.629 1.00 0.00 41 TYR A O 3
ATOM 3165 N N . GLU A 1 42 ? -5.384 -3.529 -5.344 1.00 0.00 42 GLU A N 3
ATOM 3166 C CA . GLU A 1 42 ? -6.316 -3.426 -6.457 1.00 0.00 42 GLU A CA 3
ATOM 3167 C C . GLU A 1 42 ? -6.920 -2.030 -6.466 1.00 0.00 42 GLU A C 3
ATOM 3168 O O . GLU A 1 42 ? -7.423 -1.564 -5.450 1.00 0.00 42 GLU A O 3
ATOM 3180 N N . VAL A 1 43 ? -6.846 -1.355 -7.604 1.00 0.00 43 VAL A N 3
ATOM 3181 C CA . VAL A 1 43 ? -7.364 0.003 -7.712 1.00 0.00 43 VAL A CA 3
ATOM 3182 C C . VAL A 1 43 ? -8.686 0.055 -8.472 1.00 0.00 43 VAL A C 3
ATOM 3183 O O . VAL A 1 43 ? -8.816 -0.508 -9.560 1.00 0.00 43 VAL A O 3
ATOM 3196 N N . ARG A 1 44 ? -9.659 0.743 -7.883 1.00 0.00 44 ARG A N 3
ATOM 3197 C CA . ARG A 1 44 ? -10.978 0.889 -8.488 1.00 0.00 44 ARG A CA 3
ATOM 3198 C C . ARG A 1 44 ? -11.532 2.291 -8.248 1.00 0.00 44 ARG A C 3
ATOM 3199 O O . ARG A 1 44 ? -12.076 2.578 -7.181 1.00 0.00 44 ARG A O 3
ATOM 3220 N N . GLY A 1 45 ? -11.387 3.164 -9.241 1.00 0.00 45 GLY A N 3
ATOM 3221 C CA . GLY A 1 45 ? -11.878 4.524 -9.108 1.00 0.00 45 GLY A CA 3
ATOM 3222 C C . GLY A 1 45 ? -11.235 5.257 -7.946 1.00 0.00 45 GLY A C 3
ATOM 3223 O O . GLY A 1 45 ? -11.915 5.942 -7.183 1.00 0.00 45 GLY A O 3
ATOM 3227 N N . ALA A 1 46 ? -9.917 5.102 -7.808 1.00 0.00 46 ALA A N 3
ATOM 3228 C CA . ALA A 1 46 ? -9.160 5.741 -6.730 1.00 0.00 46 ALA A CA 3
ATOM 3229 C C . ALA A 1 46 ? -9.252 4.942 -5.429 1.00 0.00 46 ALA A C 3
ATOM 3230 O O . ALA A 1 46 ? -8.555 5.245 -4.461 1.00 0.00 46 ALA A O 3
ATOM 3237 N N . HIS A 1 47 ? -10.098 3.914 -5.413 1.00 0.00 47 HIS A N 3
ATOM 3238 C CA . HIS A 1 47 ? -10.250 3.073 -4.233 1.00 0.00 47 HIS A CA 3
ATOM 3239 C C . HIS A 1 47 ? -9.329 1.869 -4.349 1.00 0.00 47 HIS A C 3
ATOM 3240 O O . HIS A 1 47 ? -9.369 1.147 -5.345 1.00 0.00 47 HIS A O 3
ATOM 3255 N N . ILE A 1 48 ? -8.484 1.661 -3.346 1.00 0.00 48 ILE A N 3
ATOM 3256 C CA . ILE A 1 48 ? -7.548 0.545 -3.383 1.00 0.00 48 ILE A CA 3
ATOM 3257 C C . ILE A 1 48 ? -7.496 -0.204 -2.060 1.00 0.00 48 ILE A C 3
ATOM 3258 O O . ILE A 1 48 ? -7.654 0.380 -0.991 1.00 0.00 48 ILE A O 3
ATOM 3274 N N . ASN A 1 49 ? -7.244 -1.503 -2.156 1.00 0.00 49 ASN A N 3
ATOM 3275 C CA . ASN A 1 49 ? -7.134 -2.357 -0.984 1.00 0.00 49 ASN A CA 3
ATOM 3276 C C . ASN A 1 49 ? -5.896 -3.242 -1.101 1.00 0.00 49 ASN A C 3
ATOM 3277 O O . ASN A 1 49 ? -5.536 -3.678 -2.193 1.00 0.00 49 ASN A O 3
ATOM 3288 N N . TYR A 1 50 ? -5.249 -3.495 0.028 1.00 0.00 50 TYR A N 3
ATOM 3289 C CA . TYR A 1 50 ? -4.052 -4.320 0.066 1.00 0.00 50 TYR A CA 3
ATOM 3290 C C . TYR A 1 50 ? -4.401 -5.723 0.528 1.00 0.00 50 TYR A C 3
ATOM 3291 O O . TYR A 1 50 ? -4.812 -5.914 1.668 1.00 0.00 50 TYR A O 3
ATOM 3309 N N . TRP A 1 51 ? -4.227 -6.704 -0.344 1.00 0.00 51 TRP A N 3
ATOM 3310 C CA . TRP A 1 51 ? -4.518 -8.084 0.018 1.00 0.00 51 TRP A CA 3
ATOM 3311 C C . TRP A 1 51 ? -3.220 -8.872 0.149 1.00 0.00 51 TRP A C 3
ATOM 3312 O O . TRP A 1 51 ? -2.721 -9.434 -0.826 1.00 0.00 51 TRP A O 3
ATOM 3333 N N . ASP A 1 52 ? -2.672 -8.890 1.357 1.00 0.00 52 ASP A N 3
ATOM 3334 C CA . ASP A 1 52 ? -1.418 -9.590 1.617 1.00 0.00 52 ASP A CA 3
ATOM 3335 C C . ASP A 1 52 ? -1.576 -11.097 1.474 1.00 0.00 52 ASP A C 3
ATOM 3336 O O . ASP A 1 52 ? -2.679 -11.634 1.567 1.00 0.00 52 ASP A O 3
ATOM 3345 N N . ASP A 1 53 ? -0.453 -11.771 1.254 1.00 0.00 53 ASP A N 3
ATOM 3346 C CA . ASP A 1 53 ? -0.443 -13.220 1.105 1.00 0.00 53 ASP A CA 3
ATOM 3347 C C . ASP A 1 53 ? -0.372 -13.914 2.464 1.00 0.00 53 ASP A C 3
ATOM 3348 O O . ASP A 1 53 ? -0.581 -15.123 2.560 1.00 0.00 53 ASP A O 3
ATOM 3357 N N . THR A 1 54 ? -0.070 -13.150 3.515 1.00 0.00 54 THR A N 3
ATOM 3358 C CA . THR A 1 54 ? 0.031 -13.713 4.859 1.00 0.00 54 THR A CA 3
ATOM 3359 C C . THR A 1 54 ? -1.300 -13.638 5.605 1.00 0.00 54 THR A C 3
ATOM 3360 O O . THR A 1 54 ? -1.334 -13.651 6.836 1.00 0.00 54 THR A O 3
ATOM 3371 N N . GLY A 1 55 ? -2.390 -13.594 4.852 1.00 0.00 55 GLY A N 3
ATOM 3372 C CA . GLY A 1 55 ? -3.713 -13.557 5.451 1.00 0.00 55 GLY A CA 3
ATOM 3373 C C . GLY A 1 55 ? -4.132 -12.192 5.973 1.00 0.00 55 GLY A C 3
ATOM 3374 O O . GLY A 1 55 ? -4.977 -12.110 6.864 1.00 0.00 55 GLY A O 3
ATOM 3378 N N . PHE A 1 56 ? -3.572 -11.113 5.425 1.00 0.00 56 PHE A N 3
ATOM 3379 C CA . PHE A 1 56 ? -3.942 -9.779 5.860 1.00 0.00 56 PHE A CA 3
ATOM 3380 C C . PHE A 1 56 ? -4.550 -9.007 4.704 1.00 0.00 56 PHE A C 3
ATOM 3381 O O . PHE A 1 56 ? -4.384 -9.374 3.539 1.00 0.00 56 PHE A O 3
ATOM 3398 N N . THR A 1 57 ? -5.218 -7.918 5.031 1.00 0.00 57 THR A N 3
ATOM 3399 C CA . THR A 1 57 ? -5.817 -7.065 4.020 1.00 0.00 57 THR A CA 3
ATOM 3400 C C . THR A 1 57 ? -6.113 -5.682 4.580 1.00 0.00 57 THR A C 3
ATOM 3401 O O . THR A 1 57 ? -6.510 -5.539 5.737 1.00 0.00 57 THR A O 3
ATOM 3412 N N . ALA A 1 58 ? -5.912 -4.664 3.752 1.00 0.00 58 ALA A N 3
ATOM 3413 C CA . ALA A 1 58 ? -6.157 -3.284 4.172 1.00 0.00 58 ALA A CA 3
ATOM 3414 C C . ALA A 1 58 ? -6.751 -2.452 3.040 1.00 0.00 58 ALA A C 3
ATOM 3415 O O . ALA A 1 58 ? -6.155 -2.320 1.977 1.00 0.00 58 ALA A O 3
ATOM 3422 N N . ASP A 1 59 ? -7.929 -1.885 3.279 1.00 0.00 59 ASP A N 3
ATOM 3423 C CA . ASP A 1 59 ? -8.596 -1.067 2.271 1.00 0.00 59 ASP A CA 3
ATOM 3424 C C . ASP A 1 59 ? -8.199 0.402 2.392 1.00 0.00 59 ASP A C 3
ATOM 3425 O O . ASP A 1 59 ? -7.799 0.864 3.460 1.00 0.00 59 ASP A O 3
ATOM 3434 N N . GLY A 1 60 ? -8.319 1.128 1.283 1.00 0.00 60 GLY A N 3
ATOM 3435 C CA . GLY A 1 60 ? -7.975 2.537 1.269 1.00 0.00 60 GLY A CA 3
ATOM 3436 C C . GLY A 1 60 ? -8.555 3.254 0.063 1.00 0.00 60 GLY A C 3
ATOM 3437 O O . GLY A 1 60 ? -9.364 2.686 -0.669 1.00 0.00 60 GLY A O 3
ATOM 3441 N N . ASP A 1 61 ? -8.143 4.500 -0.146 1.00 0.00 61 ASP A N 3
ATOM 3442 C CA . ASP A 1 61 ? -8.635 5.283 -1.275 1.00 0.00 61 ASP A CA 3
ATOM 3443 C C . ASP A 1 61 ? -7.814 6.554 -1.465 1.00 0.00 61 ASP A C 3
ATOM 3444 O O . ASP A 1 61 ? -7.536 7.276 -0.508 1.00 0.00 61 ASP A O 3
ATOM 3453 N N . PHE A 1 62 ? -7.436 6.824 -2.711 1.00 0.00 62 PHE A N 3
ATOM 3454 C CA . PHE A 1 62 ? -6.655 8.012 -3.030 1.00 0.00 62 PHE A CA 3
ATOM 3455 C C . PHE A 1 62 ? -7.515 9.263 -2.937 1.00 0.00 62 PHE A C 3
ATOM 3456 O O . PHE A 1 62 ? -8.404 9.486 -3.760 1.00 0.00 62 PHE A O 3
ATOM 3473 N N . VAL A 1 63 ? -7.237 10.078 -1.933 1.00 0.00 63 VAL A N 3
ATOM 3474 C CA . VAL A 1 63 ? -7.978 11.319 -1.725 1.00 0.00 63 VAL A CA 3
ATOM 3475 C C . VAL A 1 63 ? -7.437 12.439 -2.610 1.00 0.00 63 VAL A C 3
ATOM 3476 O O . VAL A 1 63 ? -8.116 13.441 -2.838 1.00 0.00 63 VAL A O 3
ATOM 3489 N N . SER A 1 64 ? -6.216 12.267 -3.107 1.00 0.00 64 SER A N 3
ATOM 3490 C CA . SER A 1 64 ? -5.594 13.269 -3.963 1.00 0.00 64 SER A CA 3
ATOM 3491 C C . SER A 1 64 ? -4.642 12.616 -4.959 1.00 0.00 64 SER A C 3
ATOM 3492 O O . SER A 1 64 ? -4.620 11.395 -5.105 1.00 0.00 64 SER A O 3
ATOM 3500 N N . ALA A 1 65 ? -3.855 13.440 -5.644 1.00 0.00 65 ALA A N 3
ATOM 3501 C CA . ALA A 1 65 ? -2.901 12.943 -6.626 1.00 0.00 65 ALA A CA 3
ATOM 3502 C C . ALA A 1 65 ? -1.613 12.472 -5.956 1.00 0.00 65 ALA A C 3
ATOM 3503 O O . ALA A 1 65 ? -0.923 11.591 -6.468 1.00 0.00 65 ALA A O 3
ATOM 3510 N N . ASN A 1 66 ? -1.294 13.066 -4.809 1.00 0.00 66 ASN A N 3
ATOM 3511 C CA . ASN A 1 66 ? -0.087 12.706 -4.073 1.00 0.00 66 ASN A CA 3
ATOM 3512 C C . ASN A 1 66 ? -0.412 12.243 -2.652 1.00 0.00 66 ASN A C 3
ATOM 3513 O O . ASN A 1 66 ? 0.489 11.893 -1.889 1.00 0.00 66 ASN A O 3
ATOM 3524 N N . GLU A 1 67 ? -1.696 12.238 -2.297 1.00 0.00 67 GLU A N 3
ATOM 3525 C CA . GLU A 1 67 ? -2.113 11.811 -0.965 1.00 0.00 67 GLU A CA 3
ATOM 3526 C C . GLU A 1 67 ? -2.782 10.443 -1.022 1.00 0.00 67 GLU A C 3
ATOM 3527 O O . GLU A 1 67 ? -3.444 10.103 -2.002 1.00 0.00 67 GLU A O 3
ATOM 3539 N N . LEU A 1 68 ? -2.597 9.660 0.033 1.00 0.00 68 LEU A N 3
ATOM 3540 C CA . LEU A 1 68 ? -3.171 8.323 0.108 1.00 0.00 68 LEU A CA 3
ATOM 3541 C C . LEU A 1 68 ? -3.885 8.127 1.437 1.00 0.00 68 LEU A C 3
ATOM 3542 O O . LEU A 1 68 ? -3.416 8.586 2.479 1.00 0.00 68 LEU A O 3
ATOM 3558 N N . HIS A 1 69 ? -5.011 7.429 1.398 1.00 0.00 69 HIS A N 3
ATOM 3559 C CA . HIS A 1 69 ? -5.778 7.156 2.607 1.00 0.00 69 HIS A CA 3
ATOM 3560 C C . HIS A 1 69 ? -6.037 5.664 2.756 1.00 0.00 69 HIS A C 3
ATOM 3561 O O . HIS A 1 69 ? -6.843 5.089 2.024 1.00 0.00 69 HIS A O 3
ATOM 3576 N N . HIS A 1 70 ? -5.358 5.042 3.709 1.00 0.00 70 HIS A N 3
ATOM 3577 C CA . HIS A 1 70 ? -5.531 3.613 3.952 1.00 0.00 70 HIS A CA 3
ATOM 3578 C C . HIS A 1 70 ? -5.443 3.305 5.443 1.00 0.00 70 HIS A C 3
ATOM 3579 O O . HIS A 1 70 ? -4.568 3.816 6.142 1.00 0.00 70 HIS A O 3
ATOM 3594 N N . GLY A 1 71 ? -6.362 2.475 5.925 1.00 0.00 71 GLY A N 3
ATOM 3595 C CA . GLY A 1 71 ? -6.374 2.125 7.334 1.00 0.00 71 GLY A CA 3
ATOM 3596 C C . GLY A 1 71 ? -6.499 3.347 8.223 1.00 0.00 71 GLY A C 3
ATOM 3597 O O . GLY A 1 71 ? -6.137 3.308 9.398 1.00 0.00 71 GLY A O 3
ATOM 3601 N N . GLY A 1 72 ? -7.011 4.437 7.656 1.00 0.00 72 GLY A N 3
ATOM 3602 C CA . GLY A 1 72 ? -7.173 5.662 8.413 1.00 0.00 72 GLY A CA 3
ATOM 3603 C C . GLY A 1 72 ? -5.880 6.445 8.533 1.00 0.00 72 GLY A C 3
ATOM 3604 O O . GLY A 1 72 ? -5.711 7.234 9.462 1.00 0.00 72 GLY A O 3
ATOM 3608 N N . MET A 1 73 ? -4.960 6.225 7.595 1.00 0.00 73 MET A N 3
ATOM 3609 C CA . MET A 1 73 ? -3.680 6.912 7.610 1.00 0.00 73 MET A CA 3
ATOM 3610 C C . MET A 1 73 ? -3.542 7.833 6.405 1.00 0.00 73 MET A C 3
ATOM 3611 O O . MET A 1 73 ? -4.287 7.716 5.433 1.00 0.00 73 MET A O 3
ATOM 3625 N N . THR A 1 74 ? -2.571 8.733 6.469 1.00 0.00 74 THR A N 3
ATOM 3626 C CA . THR A 1 74 ? -2.318 9.660 5.377 1.00 0.00 74 THR A CA 3
ATOM 3627 C C . THR A 1 74 ? -0.918 9.442 4.824 1.00 0.00 74 THR A C 3
ATOM 3628 O O . THR A 1 74 ? 0.077 9.781 5.464 1.00 0.00 74 THR A O 3
ATOM 3639 N N . PHE A 1 75 ? -0.848 8.858 3.635 1.00 0.00 75 PHE A N 3
ATOM 3640 C CA . PHE A 1 75 ? 0.430 8.574 2.997 1.00 0.00 75 PHE A CA 3
ATOM 3641 C C . PHE A 1 75 ? 0.659 9.476 1.790 1.00 0.00 75 PHE A C 3
ATOM 3642 O O . PHE A 1 75 ? -0.182 9.563 0.896 1.00 0.00 75 PHE A O 3
ATOM 3659 N N . TYR A 1 76 ? 1.807 10.144 1.770 1.00 0.00 76 TYR A N 3
ATOM 3660 C CA . TYR A 1 76 ? 2.149 11.037 0.672 1.00 0.00 76 TYR A CA 3
ATOM 3661 C C . TYR A 1 76 ? 3.188 10.391 -0.237 1.00 0.00 76 TYR A C 3
ATOM 3662 O O . TYR A 1 76 ? 4.056 9.651 0.225 1.00 0.00 76 TYR A O 3
ATOM 3680 N N . ARG A 1 77 ? 3.085 10.665 -1.529 1.00 0.00 77 ARG A N 3
ATOM 3681 C CA . ARG A 1 77 ? 4.010 10.096 -2.501 1.00 0.00 77 ARG A CA 3
ATOM 3682 C C . ARG A 1 77 ? 5.402 10.705 -2.371 1.00 0.00 77 ARG A C 3
ATOM 3683 O O . ARG A 1 77 ? 5.543 11.907 -2.177 1.00 0.00 77 ARG A O 3
ATOM 3704 N N . GLU A 1 78 ? 6.409 9.841 -2.498 1.00 0.00 78 GLU A N 3
ATOM 3705 C CA . GLU A 1 78 ? 7.834 10.198 -2.423 1.00 0.00 78 GLU A CA 3
ATOM 3706 C C . GLU A 1 78 ? 8.120 11.333 -1.432 1.00 0.00 78 GLU A C 3
ATOM 3707 O O . GLU A 1 78 ? 8.917 11.167 -0.508 1.00 0.00 78 GLU A O 3
ATOM 3719 N N . LYS A 1 79 ? 7.480 12.474 -1.630 1.00 0.00 79 LYS A N 3
ATOM 3720 C CA . LYS A 1 79 ? 7.673 13.627 -0.755 1.00 0.00 79 LYS A CA 3
ATOM 3721 C C . LYS A 1 79 ? 9.106 14.142 -0.845 1.00 0.00 79 LYS A C 3
ATOM 3722 O O . LYS A 1 79 ? 9.991 13.359 -1.250 1.00 0.00 79 LYS A O 3
ATOM 3742 N N . MET A 1 1 ? -8.620 -8.535 -11.202 1.00 0.00 1 MET A N 4
ATOM 3743 C CA . MET A 1 1 ? -7.596 -7.734 -11.923 1.00 0.00 1 MET A CA 4
ATOM 3744 C C . MET A 1 1 ? -6.932 -6.723 -10.994 1.00 0.00 1 MET A C 4
ATOM 3745 O O . MET A 1 1 ? -7.589 -6.121 -10.145 1.00 0.00 1 MET A O 4
ATOM 3761 N N . GLN A 1 2 ? -5.625 -6.544 -11.161 1.00 0.00 2 GLN A N 4
ATOM 3762 C CA . GLN A 1 2 ? -4.872 -5.604 -10.338 1.00 0.00 2 GLN A CA 4
ATOM 3763 C C . GLN A 1 2 ? -4.577 -4.321 -11.106 1.00 0.00 2 GLN A C 4
ATOM 3764 O O . GLN A 1 2 ? -4.715 -4.273 -12.329 1.00 0.00 2 GLN A O 4
ATOM 3778 N N . HIS A 1 3 ? -4.174 -3.283 -10.382 1.00 0.00 3 HIS A N 4
ATOM 3779 C CA . HIS A 1 3 ? -3.860 -1.998 -10.996 1.00 0.00 3 HIS A CA 4
ATOM 3780 C C . HIS A 1 3 ? -2.569 -1.419 -10.421 1.00 0.00 3 HIS A C 4
ATOM 3781 O O . HIS A 1 3 ? -2.582 -0.786 -9.367 1.00 0.00 3 HIS A O 4
ATOM 3796 N N . PRO A 1 4 ? -1.431 -1.628 -11.109 1.00 0.00 4 PRO A N 4
ATOM 3797 C CA . PRO A 1 4 ? -0.127 -1.121 -10.659 1.00 0.00 4 PRO A CA 4
ATOM 3798 C C . PRO A 1 4 ? -0.117 0.398 -10.523 1.00 0.00 4 PRO A C 4
ATOM 3799 O O . PRO A 1 4 ? -0.941 1.088 -11.125 1.00 0.00 4 PRO A O 4
ATOM 3810 N N . TYR A 1 5 ? 0.825 0.917 -9.742 1.00 0.00 5 TYR A N 4
ATOM 3811 C CA . TYR A 1 5 ? 0.939 2.359 -9.547 1.00 0.00 5 TYR A CA 4
ATOM 3812 C C . TYR A 1 5 ? 2.386 2.774 -9.363 1.00 0.00 5 TYR A C 4
ATOM 3813 O O . TYR A 1 5 ? 2.835 3.759 -9.949 1.00 0.00 5 TYR A O 4
ATOM 3831 N N . VAL A 1 6 ? 3.120 2.019 -8.555 1.00 0.00 6 VAL A N 4
ATOM 3832 C CA . VAL A 1 6 ? 4.518 2.327 -8.314 1.00 0.00 6 VAL A CA 4
ATOM 3833 C C . VAL A 1 6 ? 4.675 3.696 -7.660 1.00 0.00 6 VAL A C 4
ATOM 3834 O O . VAL A 1 6 ? 4.116 4.689 -8.126 1.00 0.00 6 VAL A O 4
ATOM 3847 N N . GLY A 1 7 ? 5.434 3.745 -6.572 1.00 0.00 7 GLY A N 4
ATOM 3848 C CA . GLY A 1 7 ? 5.643 4.995 -5.868 1.00 0.00 7 GLY A CA 4
ATOM 3849 C C . GLY A 1 7 ? 5.966 4.783 -4.405 1.00 0.00 7 GLY A C 4
ATOM 3850 O O . GLY A 1 7 ? 5.456 3.852 -3.786 1.00 0.00 7 GLY A O 4
ATOM 3854 N N . ILE A 1 8 ? 6.805 5.648 -3.838 1.00 0.00 8 ILE A N 4
ATOM 3855 C CA . ILE A 1 8 ? 7.157 5.527 -2.431 1.00 0.00 8 ILE A CA 4
ATOM 3856 C C . ILE A 1 8 ? 6.229 6.384 -1.590 1.00 0.00 8 ILE A C 4
ATOM 3857 O O . ILE A 1 8 ? 6.430 7.584 -1.436 1.00 0.00 8 ILE A O 4
ATOM 3873 N N . TRP A 1 9 ? 5.206 5.743 -1.057 1.00 0.00 9 TRP A N 4
ATOM 3874 C CA . TRP A 1 9 ? 4.217 6.422 -0.237 1.00 0.00 9 TRP A CA 4
ATOM 3875 C C . TRP A 1 9 ? 4.673 6.471 1.212 1.00 0.00 9 TRP A C 4
ATOM 3876 O O . TRP A 1 9 ? 4.702 5.454 1.906 1.00 0.00 9 TRP A O 4
ATOM 3897 N N . VAL A 1 10 ? 5.058 7.664 1.650 1.00 0.00 10 VAL A N 4
ATOM 3898 C CA . VAL A 1 10 ? 5.550 7.860 3.008 1.00 0.00 10 VAL A CA 4
ATOM 3899 C C . VAL A 1 10 ? 4.606 8.729 3.831 1.00 0.00 10 VAL A C 4
ATOM 3900 O O . VAL A 1 10 ? 3.846 9.530 3.292 1.00 0.00 10 VAL A O 4
ATOM 3913 N N . THR A 1 11 ? 4.671 8.555 5.146 1.00 0.00 11 THR A N 4
ATOM 3914 C CA . THR A 1 11 ? 3.831 9.311 6.066 1.00 0.00 11 THR A CA 4
ATOM 3915 C C . THR A 1 11 ? 4.176 10.798 6.036 1.00 0.00 11 THR A C 4
ATOM 3916 O O . THR A 1 11 ? 5.006 11.237 5.240 1.00 0.00 11 THR A O 4
ATOM 3927 N N . ALA A 1 12 ? 3.527 11.570 6.907 1.00 0.00 12 ALA A N 4
ATOM 3928 C CA . ALA A 1 12 ? 3.761 13.010 6.977 1.00 0.00 12 ALA A CA 4
ATOM 3929 C C . ALA A 1 12 ? 4.973 13.340 7.845 1.00 0.00 12 ALA A C 4
ATOM 3930 O O . ALA A 1 12 ? 5.545 14.425 7.736 1.00 0.00 12 ALA A O 4
ATOM 3937 N N . ASP A 1 13 ? 5.361 12.406 8.708 1.00 0.00 13 ASP A N 4
ATOM 3938 C CA . ASP A 1 13 ? 6.504 12.613 9.588 1.00 0.00 13 ASP A CA 4
ATOM 3939 C C . ASP A 1 13 ? 7.716 11.829 9.097 1.00 0.00 13 ASP A C 4
ATOM 3940 O O . ASP A 1 13 ? 8.858 12.203 9.365 1.00 0.00 13 ASP A O 4
ATOM 3949 N N . GLY A 1 14 ? 7.461 10.738 8.382 1.00 0.00 14 GLY A N 4
ATOM 3950 C CA . GLY A 1 14 ? 8.542 9.920 7.873 1.00 0.00 14 GLY A CA 4
ATOM 3951 C C . GLY A 1 14 ? 8.887 8.786 8.814 1.00 0.00 14 GLY A C 4
ATOM 3952 O O . GLY A 1 14 ? 10.015 8.291 8.814 1.00 0.00 14 GLY A O 4
ATOM 3956 N N . ARG A 1 15 ? 7.911 8.364 9.612 1.00 0.00 15 ARG A N 4
ATOM 3957 C CA . ARG A 1 15 ? 8.125 7.268 10.555 1.00 0.00 15 ARG A CA 4
ATOM 3958 C C . ARG A 1 15 ? 8.095 5.935 9.821 1.00 0.00 15 ARG A C 4
ATOM 3959 O O . ARG A 1 15 ? 8.753 4.977 10.227 1.00 0.00 15 ARG A O 4
ATOM 3980 N N . ILE A 1 16 ? 7.341 5.883 8.727 1.00 0.00 16 ILE A N 4
ATOM 3981 C CA . ILE A 1 16 ? 7.245 4.669 7.929 1.00 0.00 16 ILE A CA 4
ATOM 3982 C C . ILE A 1 16 ? 7.211 5.010 6.446 1.00 0.00 16 ILE A C 4
ATOM 3983 O O . ILE A 1 16 ? 6.809 6.106 6.059 1.00 0.00 16 ILE A O 4
ATOM 3999 N N . ARG A 1 17 ? 7.638 4.069 5.620 1.00 0.00 17 ARG A N 4
ATOM 4000 C CA . ARG A 1 17 ? 7.662 4.278 4.180 1.00 0.00 17 ARG A CA 4
ATOM 4001 C C . ARG A 1 17 ? 7.164 3.039 3.441 1.00 0.00 17 ARG A C 4
ATOM 4002 O O . ARG A 1 17 ? 7.574 1.918 3.742 1.00 0.00 17 ARG A O 4
ATOM 4023 N N . GLN A 1 18 ? 6.281 3.251 2.470 1.00 0.00 18 GLN A N 4
ATOM 4024 C CA . GLN A 1 18 ? 5.731 2.154 1.681 1.00 0.00 18 GLN A CA 4
ATOM 4025 C C . GLN A 1 18 ? 6.068 2.335 0.207 1.00 0.00 18 GLN A C 4
ATOM 4026 O O . GLN A 1 18 ? 5.593 3.269 -0.437 1.00 0.00 18 GLN A O 4
ATOM 4040 N N . GLU A 1 19 ? 6.900 1.441 -0.323 1.00 0.00 19 GLU A N 4
ATOM 4041 C CA . GLU A 1 19 ? 7.300 1.520 -1.721 1.00 0.00 19 GLU A CA 4
ATOM 4042 C C . GLU A 1 19 ? 6.392 0.693 -2.607 1.00 0.00 19 GLU A C 4
ATOM 4043 O O . GLU A 1 19 ? 6.216 -0.506 -2.394 1.00 0.00 19 GLU A O 4
ATOM 4055 N N . LEU A 1 20 ? 5.853 1.333 -3.630 1.00 0.00 20 LEU A N 4
ATOM 4056 C CA . LEU A 1 20 ? 5.007 0.644 -4.581 1.00 0.00 20 LEU A CA 4
ATOM 4057 C C . LEU A 1 20 ? 5.885 0.166 -5.725 1.00 0.00 20 LEU A C 4
ATOM 4058 O O . LEU A 1 20 ? 6.482 0.961 -6.452 1.00 0.00 20 LEU A O 4
ATOM 4074 N N . LEU A 1 21 ? 6.021 -1.145 -5.815 1.00 0.00 21 LEU A N 4
ATOM 4075 C CA . LEU A 1 21 ? 6.890 -1.773 -6.796 1.00 0.00 21 LEU A CA 4
ATOM 4076 C C . LEU A 1 21 ? 6.423 -1.593 -8.233 1.00 0.00 21 LEU A C 4
ATOM 4077 O O . LEU A 1 21 ? 5.243 -1.371 -8.499 1.00 0.00 21 LEU A O 4
ATOM 4093 N N . PRO A 1 22 ? 7.378 -1.716 -9.181 1.00 0.00 22 PRO A N 4
ATOM 4094 C CA . PRO A 1 22 ? 7.109 -1.589 -10.618 1.00 0.00 22 PRO A CA 4
ATOM 4095 C C . PRO A 1 22 ? 6.185 -2.689 -11.123 1.00 0.00 22 PRO A C 4
ATOM 4096 O O . PRO A 1 22 ? 5.637 -2.603 -12.221 1.00 0.00 22 PRO A O 4
ATOM 4107 N N . ASN A 1 23 ? 6.008 -3.720 -10.302 1.00 0.00 23 ASN A N 4
ATOM 4108 C CA . ASN A 1 23 ? 5.140 -4.838 -10.646 1.00 0.00 23 ASN A CA 4
ATOM 4109 C C . ASN A 1 23 ? 3.737 -4.608 -10.089 1.00 0.00 23 ASN A C 4
ATOM 4110 O O . ASN A 1 23 ? 2.965 -5.549 -9.913 1.00 0.00 23 ASN A O 4
ATOM 4121 N N . GLY A 1 24 ? 3.419 -3.351 -9.786 1.00 0.00 24 GLY A N 4
ATOM 4122 C CA . GLY A 1 24 ? 2.121 -3.043 -9.225 1.00 0.00 24 GLY A CA 4
ATOM 4123 C C . GLY A 1 24 ? 1.964 -3.696 -7.874 1.00 0.00 24 GLY A C 4
ATOM 4124 O O . GLY A 1 24 ? 0.979 -4.385 -7.611 1.00 0.00 24 GLY A O 4
ATOM 4128 N N . ARG A 1 25 ? 2.963 -3.493 -7.024 1.00 0.00 25 ARG A N 4
ATOM 4129 C CA . ARG A 1 25 ? 2.961 -4.083 -5.692 1.00 0.00 25 ARG A CA 4
ATOM 4130 C C . ARG A 1 25 ? 3.439 -3.082 -4.656 1.00 0.00 25 ARG A C 4
ATOM 4131 O O . ARG A 1 25 ? 3.733 -1.937 -4.986 1.00 0.00 25 ARG A O 4
ATOM 4152 N N . TYR A 1 26 ? 3.483 -3.505 -3.397 1.00 0.00 26 TYR A N 4
ATOM 4153 C CA . TYR A 1 26 ? 3.893 -2.610 -2.324 1.00 0.00 26 TYR A CA 4
ATOM 4154 C C . TYR A 1 26 ? 4.842 -3.274 -1.329 1.00 0.00 26 TYR A C 4
ATOM 4155 O O . TYR A 1 26 ? 4.780 -4.479 -1.093 1.00 0.00 26 TYR A O 4
ATOM 4173 N N . ASP A 1 27 ? 5.707 -2.450 -0.748 1.00 0.00 27 ASP A N 4
ATOM 4174 C CA . ASP A 1 27 ? 6.681 -2.895 0.240 1.00 0.00 27 ASP A CA 4
ATOM 4175 C C . ASP A 1 27 ? 6.941 -1.774 1.239 1.00 0.00 27 ASP A C 4
ATOM 4176 O O . ASP A 1 27 ? 7.518 -0.747 0.885 1.00 0.00 27 ASP A O 4
ATOM 4185 N N . GLU A 1 28 ? 6.502 -1.954 2.482 1.00 0.00 28 GLU A N 4
ATOM 4186 C CA . GLU A 1 28 ? 6.689 -0.923 3.493 1.00 0.00 28 GLU A CA 4
ATOM 4187 C C . GLU A 1 28 ? 7.828 -1.262 4.447 1.00 0.00 28 GLU A C 4
ATOM 4188 O O . GLU A 1 28 ? 7.925 -2.378 4.957 1.00 0.00 28 GLU A O 4
ATOM 4200 N N . ALA A 1 29 ? 8.679 -0.269 4.685 1.00 0.00 29 ALA A N 4
ATOM 4201 C CA . ALA A 1 29 ? 9.813 -0.419 5.582 1.00 0.00 29 ALA A CA 4
ATOM 4202 C C . ALA A 1 29 ? 9.745 0.614 6.699 1.00 0.00 29 ALA A C 4
ATOM 4203 O O . ALA A 1 29 ? 10.009 1.797 6.479 1.00 0.00 29 ALA A O 4
ATOM 4210 N N . ARG A 1 30 ? 9.383 0.164 7.892 1.00 0.00 30 ARG A N 4
ATOM 4211 C CA . ARG A 1 30 ? 9.271 1.054 9.041 1.00 0.00 30 ARG A CA 4
ATOM 4212 C C . ARG A 1 30 ? 10.529 0.997 9.901 1.00 0.00 30 ARG A C 4
ATOM 4213 O O . ARG A 1 30 ? 11.198 -0.034 9.975 1.00 0.00 30 ARG A O 4
ATOM 4234 N N . GLY A 1 31 ? 10.848 2.116 10.549 1.00 0.00 31 GLY A N 4
ATOM 4235 C CA . GLY A 1 31 ? 12.027 2.180 11.396 1.00 0.00 31 GLY A CA 4
ATOM 4236 C C . GLY A 1 31 ? 12.100 1.033 12.385 1.00 0.00 31 GLY A C 4
ATOM 4237 O O . GLY A 1 31 ? 11.109 0.705 13.039 1.00 0.00 31 GLY A O 4
ATOM 4241 N N . ASN A 1 32 ? 13.275 0.420 12.494 1.00 0.00 32 ASN A N 4
ATOM 4242 C CA . ASN A 1 32 ? 13.472 -0.698 13.407 1.00 0.00 32 ASN A CA 4
ATOM 4243 C C . ASN A 1 32 ? 12.486 -1.823 13.107 1.00 0.00 32 ASN A C 4
ATOM 4244 O O . ASN A 1 32 ? 12.127 -2.600 13.993 1.00 0.00 32 ASN A O 4
ATOM 4255 N N . ARG A 1 33 ? 12.051 -1.904 11.854 1.00 0.00 33 ARG A N 4
ATOM 4256 C CA . ARG A 1 33 ? 11.106 -2.932 11.438 1.00 0.00 33 ARG A CA 4
ATOM 4257 C C . ARG A 1 33 ? 10.841 -2.852 9.936 1.00 0.00 33 ARG A C 4
ATOM 4258 O O . ARG A 1 33 ? 9.701 -2.681 9.504 1.00 0.00 33 ARG A O 4
ATOM 4279 N N . LYS A 1 34 ? 11.901 -2.979 9.145 1.00 0.00 34 LYS A N 4
ATOM 4280 C CA . LYS A 1 34 ? 11.774 -2.926 7.692 1.00 0.00 34 LYS A CA 4
ATOM 4281 C C . LYS A 1 34 ? 11.133 -4.206 7.167 1.00 0.00 34 LYS A C 4
ATOM 4282 O O . LYS A 1 34 ? 10.978 -5.177 7.906 1.00 0.00 34 LYS A O 4
ATOM 4301 N N . SER A 1 35 ? 10.755 -4.202 5.890 1.00 0.00 35 SER A N 4
ATOM 4302 C CA . SER A 1 35 ? 10.121 -5.367 5.280 1.00 0.00 35 SER A CA 4
ATOM 4303 C C . SER A 1 35 ? 8.995 -5.893 6.166 1.00 0.00 35 SER A C 4
ATOM 4304 O O . SER A 1 35 ? 8.700 -7.088 6.170 1.00 0.00 35 SER A O 4
ATOM 4312 N N . ALA A 1 36 ? 8.379 -4.988 6.922 1.00 0.00 36 ALA A N 4
ATOM 4313 C CA . ALA A 1 36 ? 7.293 -5.348 7.824 1.00 0.00 36 ALA A CA 4
ATOM 4314 C C . ALA A 1 36 ? 6.176 -6.083 7.091 1.00 0.00 36 ALA A C 4
ATOM 4315 O O . ALA A 1 36 ? 5.750 -7.160 7.508 1.00 0.00 36 ALA A O 4
ATOM 4322 N N . TYR A 1 37 ? 5.700 -5.492 6.001 1.00 0.00 37 TYR A N 4
ATOM 4323 C CA . TYR A 1 37 ? 4.627 -6.087 5.216 1.00 0.00 37 TYR A CA 4
ATOM 4324 C C . TYR A 1 37 ? 4.739 -5.716 3.741 1.00 0.00 37 TYR A C 4
ATOM 4325 O O . TYR A 1 37 ? 5.272 -4.664 3.387 1.00 0.00 37 TYR A O 4
ATOM 4343 N N . GLN A 1 38 ? 4.216 -6.591 2.888 1.00 0.00 38 GLN A N 4
ATOM 4344 C CA . GLN A 1 38 ? 4.230 -6.375 1.444 1.00 0.00 38 GLN A CA 4
ATOM 4345 C C . GLN A 1 38 ? 3.194 -7.269 0.779 1.00 0.00 38 GLN A C 4
ATOM 4346 O O . GLN A 1 38 ? 2.904 -8.361 1.266 1.00 0.00 38 GLN A O 4
ATOM 4360 N N . GLY A 1 39 ? 2.635 -6.807 -0.333 1.00 0.00 39 GLY A N 4
ATOM 4361 C CA . GLY A 1 39 ? 1.636 -7.602 -1.023 1.00 0.00 39 GLY A CA 4
ATOM 4362 C C . GLY A 1 39 ? 1.242 -7.026 -2.365 1.00 0.00 39 GLY A C 4
ATOM 4363 O O . GLY A 1 39 ? 2.079 -6.863 -3.251 1.00 0.00 39 GLY A O 4
ATOM 4367 N N . ARG A 1 40 ? -0.041 -6.722 -2.514 1.00 0.00 40 ARG A N 4
ATOM 4368 C CA . ARG A 1 40 ? -0.555 -6.163 -3.753 1.00 0.00 40 ARG A CA 4
ATOM 4369 C C . ARG A 1 40 ? -1.805 -5.350 -3.470 1.00 0.00 40 ARG A C 4
ATOM 4370 O O . ARG A 1 40 ? -2.399 -5.466 -2.399 1.00 0.00 40 ARG A O 4
ATOM 4391 N N . TYR A 1 41 ? -2.199 -4.521 -4.422 1.00 0.00 41 TYR A N 4
ATOM 4392 C CA . TYR A 1 41 ? -3.381 -3.695 -4.241 1.00 0.00 41 TYR A CA 4
ATOM 4393 C C . TYR A 1 41 ? -4.246 -3.656 -5.487 1.00 0.00 41 TYR A C 4
ATOM 4394 O O . TYR A 1 41 ? -3.769 -3.845 -6.606 1.00 0.00 41 TYR A O 4
ATOM 4412 N N . GLU A 1 42 ? -5.522 -3.377 -5.273 1.00 0.00 42 GLU A N 4
ATOM 4413 C CA . GLU A 1 42 ? -6.481 -3.270 -6.364 1.00 0.00 42 GLU A CA 4
ATOM 4414 C C . GLU A 1 42 ? -7.081 -1.872 -6.365 1.00 0.00 42 GLU A C 4
ATOM 4415 O O . GLU A 1 42 ? -7.562 -1.400 -5.339 1.00 0.00 42 GLU A O 4
ATOM 4427 N N . VAL A 1 43 ? -7.029 -1.204 -7.508 1.00 0.00 43 VAL A N 4
ATOM 4428 C CA . VAL A 1 43 ? -7.546 0.156 -7.616 1.00 0.00 43 VAL A CA 4
ATOM 4429 C C . VAL A 1 43 ? -8.908 0.198 -8.307 1.00 0.00 43 VAL A C 4
ATOM 4430 O O . VAL A 1 43 ? -9.090 -0.369 -9.385 1.00 0.00 43 VAL A O 4
ATOM 4443 N N . ARG A 1 44 ? -9.855 0.881 -7.670 1.00 0.00 44 ARG A N 4
ATOM 4444 C CA . ARG A 1 44 ? -11.204 1.016 -8.209 1.00 0.00 44 ARG A CA 4
ATOM 4445 C C . ARG A 1 44 ? -11.707 2.448 -8.052 1.00 0.00 44 ARG A C 4
ATOM 4446 O O . ARG A 1 44 ? -12.422 2.763 -7.102 1.00 0.00 44 ARG A O 4
ATOM 4467 N N . GLY A 1 45 ? -11.326 3.315 -8.986 1.00 0.00 45 GLY A N 4
ATOM 4468 C CA . GLY A 1 45 ? -11.750 4.702 -8.922 1.00 0.00 45 GLY A CA 4
ATOM 4469 C C . GLY A 1 45 ? -11.122 5.442 -7.756 1.00 0.00 45 GLY A C 4
ATOM 4470 O O . GLY A 1 45 ? -11.805 6.169 -7.036 1.00 0.00 45 GLY A O 4
ATOM 4474 N N . ALA A 1 46 ? -9.815 5.244 -7.564 1.00 0.00 46 ALA A N 4
ATOM 4475 C CA . ALA A 1 46 ? -9.072 5.881 -6.474 1.00 0.00 46 ALA A CA 4
ATOM 4476 C C . ALA A 1 46 ? -9.171 5.072 -5.181 1.00 0.00 46 ALA A C 4
ATOM 4477 O O . ALA A 1 46 ? -8.416 5.303 -4.238 1.00 0.00 46 ALA A O 4
ATOM 4484 N N . HIS A 1 47 ? -10.093 4.111 -5.147 1.00 0.00 47 HIS A N 4
ATOM 4485 C CA . HIS A 1 47 ? -10.266 3.263 -3.975 1.00 0.00 47 HIS A CA 4
ATOM 4486 C C . HIS A 1 47 ? -9.449 1.992 -4.145 1.00 0.00 47 HIS A C 4
ATOM 4487 O O . HIS A 1 47 ? -9.577 1.303 -5.156 1.00 0.00 47 HIS A O 4
ATOM 4502 N N . ILE A 1 48 ? -8.596 1.685 -3.176 1.00 0.00 48 ILE A N 4
ATOM 4503 C CA . ILE A 1 48 ? -7.765 0.494 -3.281 1.00 0.00 48 ILE A CA 4
ATOM 4504 C C . ILE A 1 48 ? -7.575 -0.197 -1.936 1.00 0.00 48 ILE A C 4
ATOM 4505 O O . ILE A 1 48 ? -7.604 0.438 -0.883 1.00 0.00 48 ILE A O 4
ATOM 4521 N N . ASN A 1 49 ? -7.353 -1.505 -1.997 1.00 0.00 49 ASN A N 4
ATOM 4522 C CA . ASN A 1 49 ? -7.127 -2.307 -0.805 1.00 0.00 49 ASN A CA 4
ATOM 4523 C C . ASN A 1 49 ? -5.900 -3.192 -1.003 1.00 0.00 49 ASN A C 4
ATOM 4524 O O . ASN A 1 49 ? -5.575 -3.575 -2.125 1.00 0.00 49 ASN A O 4
ATOM 4535 N N . TYR A 1 50 ? -5.227 -3.509 0.091 1.00 0.00 50 TYR A N 4
ATOM 4536 C CA . TYR A 1 50 ? -4.038 -4.342 0.055 1.00 0.00 50 TYR A CA 4
ATOM 4537 C C . TYR A 1 50 ? -4.384 -5.765 0.454 1.00 0.00 50 TYR A C 4
ATOM 4538 O O . TYR A 1 50 ? -4.791 -6.008 1.585 1.00 0.00 50 TYR A O 4
ATOM 4556 N N . TRP A 1 51 ? -4.215 -6.705 -0.462 1.00 0.00 51 TRP A N 4
ATOM 4557 C CA . TRP A 1 51 ? -4.507 -8.098 -0.163 1.00 0.00 51 TRP A CA 4
ATOM 4558 C C . TRP A 1 51 ? -3.209 -8.893 -0.074 1.00 0.00 51 TRP A C 4
ATOM 4559 O O . TRP A 1 51 ? -2.714 -9.413 -1.074 1.00 0.00 51 TRP A O 4
ATOM 4580 N N . ASP A 1 52 ? -2.655 -8.965 1.130 1.00 0.00 52 ASP A N 4
ATOM 4581 C CA . ASP A 1 52 ? -1.401 -9.678 1.355 1.00 0.00 52 ASP A CA 4
ATOM 4582 C C . ASP A 1 52 ? -1.563 -11.178 1.161 1.00 0.00 52 ASP A C 4
ATOM 4583 O O . ASP A 1 52 ? -2.666 -11.717 1.254 1.00 0.00 52 ASP A O 4
ATOM 4592 N N . ASP A 1 53 ? -0.445 -11.844 0.902 1.00 0.00 53 ASP A N 4
ATOM 4593 C CA . ASP A 1 53 ? -0.437 -13.287 0.703 1.00 0.00 53 ASP A CA 4
ATOM 4594 C C . ASP A 1 53 ? -0.344 -14.021 2.042 1.00 0.00 53 ASP A C 4
ATOM 4595 O O . ASP A 1 53 ? -0.550 -15.233 2.105 1.00 0.00 53 ASP A O 4
ATOM 4604 N N . THR A 1 54 ? -0.025 -13.286 3.109 1.00 0.00 54 THR A N 4
ATOM 4605 C CA . THR A 1 54 ? 0.099 -13.886 4.435 1.00 0.00 54 THR A CA 4
ATOM 4606 C C . THR A 1 54 ? -1.221 -13.847 5.199 1.00 0.00 54 THR A C 4
ATOM 4607 O O . THR A 1 54 ? -1.240 -13.892 6.430 1.00 0.00 54 THR A O 4
ATOM 4618 N N . GLY A 1 55 ? -2.323 -13.797 4.461 1.00 0.00 55 GLY A N 4
ATOM 4619 C CA . GLY A 1 55 ? -3.638 -13.791 5.078 1.00 0.00 55 GLY A CA 4
ATOM 4620 C C . GLY A 1 55 ? -4.055 -12.450 5.661 1.00 0.00 55 GLY A C 4
ATOM 4621 O O . GLY A 1 55 ? -4.876 -12.409 6.577 1.00 0.00 55 GLY A O 4
ATOM 4625 N N . PHE A 1 56 ? -3.522 -11.348 5.135 1.00 0.00 56 PHE A N 4
ATOM 4626 C CA . PHE A 1 56 ? -3.891 -10.033 5.628 1.00 0.00 56 PHE A CA 4
ATOM 4627 C C . PHE A 1 56 ? -4.497 -9.212 4.504 1.00 0.00 56 PHE A C 4
ATOM 4628 O O . PHE A 1 56 ? -4.328 -9.526 3.326 1.00 0.00 56 PHE A O 4
ATOM 4645 N N . THR A 1 57 ? -5.170 -8.139 4.877 1.00 0.00 57 THR A N 4
ATOM 4646 C CA . THR A 1 57 ? -5.768 -7.244 3.900 1.00 0.00 57 THR A CA 4
ATOM 4647 C C . THR A 1 57 ? -6.060 -5.883 4.515 1.00 0.00 57 THR A C 4
ATOM 4648 O O . THR A 1 57 ? -6.459 -5.786 5.675 1.00 0.00 57 THR A O 4
ATOM 4659 N N . ALA A 1 58 ? -5.856 -4.834 3.729 1.00 0.00 58 ALA A N 4
ATOM 4660 C CA . ALA A 1 58 ? -6.099 -3.473 4.205 1.00 0.00 58 ALA A CA 4
ATOM 4661 C C . ALA A 1 58 ? -6.693 -2.591 3.111 1.00 0.00 58 ALA A C 4
ATOM 4662 O O . ALA A 1 58 ? -6.096 -2.410 2.056 1.00 0.00 58 ALA A O 4
ATOM 4669 N N . ASP A 1 59 ? -7.872 -2.036 3.372 1.00 0.00 59 ASP A N 4
ATOM 4670 C CA . ASP A 1 59 ? -8.540 -1.175 2.400 1.00 0.00 59 ASP A CA 4
ATOM 4671 C C . ASP A 1 59 ? -8.146 0.287 2.588 1.00 0.00 59 ASP A C 4
ATOM 4672 O O . ASP A 1 59 ? -7.808 0.716 3.691 1.00 0.00 59 ASP A O 4
ATOM 4681 N N . GLY A 1 60 ? -8.195 1.047 1.497 1.00 0.00 60 GLY A N 4
ATOM 4682 C CA . GLY A 1 60 ? -7.846 2.454 1.549 1.00 0.00 60 GLY A CA 4
ATOM 4683 C C . GLY A 1 60 ? -8.542 3.253 0.465 1.00 0.00 60 GLY A C 4
ATOM 4684 O O . GLY A 1 60 ? -9.466 2.758 -0.181 1.00 0.00 60 GLY A O 4
ATOM 4688 N N . ASP A 1 61 ? -8.102 4.490 0.260 1.00 0.00 61 ASP A N 4
ATOM 4689 C CA . ASP A 1 61 ? -8.699 5.348 -0.756 1.00 0.00 61 ASP A CA 4
ATOM 4690 C C . ASP A 1 61 ? -7.847 6.590 -0.999 1.00 0.00 61 ASP A C 4
ATOM 4691 O O . ASP A 1 61 ? -7.439 7.266 -0.058 1.00 0.00 61 ASP A O 4
ATOM 4700 N N . PHE A 1 62 ? -7.591 6.887 -2.268 1.00 0.00 62 PHE A N 4
ATOM 4701 C CA . PHE A 1 62 ? -6.797 8.053 -2.630 1.00 0.00 62 PHE A CA 4
ATOM 4702 C C . PHE A 1 62 ? -7.622 9.326 -2.508 1.00 0.00 62 PHE A C 4
ATOM 4703 O O . PHE A 1 62 ? -8.539 9.565 -3.294 1.00 0.00 62 PHE A O 4
ATOM 4720 N N . VAL A 1 63 ? -7.285 10.139 -1.521 1.00 0.00 63 VAL A N 4
ATOM 4721 C CA . VAL A 1 63 ? -7.988 11.396 -1.289 1.00 0.00 63 VAL A CA 4
ATOM 4722 C C . VAL A 1 63 ? -7.424 12.516 -2.159 1.00 0.00 63 VAL A C 4
ATOM 4723 O O . VAL A 1 63 ? -8.040 13.573 -2.300 1.00 0.00 63 VAL A O 4
ATOM 4736 N N . SER A 1 64 ? -6.248 12.285 -2.741 1.00 0.00 64 SER A N 4
ATOM 4737 C CA . SER A 1 64 ? -5.612 13.281 -3.592 1.00 0.00 64 SER A CA 4
ATOM 4738 C C . SER A 1 64 ? -4.653 12.622 -4.576 1.00 0.00 64 SER A C 4
ATOM 4739 O O . SER A 1 64 ? -4.467 11.405 -4.557 1.00 0.00 64 SER A O 4
ATOM 4747 N N . ALA A 1 65 ? -4.044 13.432 -5.436 1.00 0.00 65 ALA A N 4
ATOM 4748 C CA . ALA A 1 65 ? -3.104 12.926 -6.427 1.00 0.00 65 ALA A CA 4
ATOM 4749 C C . ALA A 1 65 ? -1.796 12.490 -5.774 1.00 0.00 65 ALA A C 4
ATOM 4750 O O . ALA A 1 65 ? -1.101 11.612 -6.283 1.00 0.00 65 ALA A O 4
ATOM 4757 N N . ASN A 1 66 ? -1.463 13.112 -4.646 1.00 0.00 66 ASN A N 4
ATOM 4758 C CA . ASN A 1 66 ? -0.235 12.786 -3.930 1.00 0.00 66 ASN A CA 4
ATOM 4759 C C . ASN A 1 66 ? -0.523 12.319 -2.502 1.00 0.00 66 ASN A C 4
ATOM 4760 O O . ASN A 1 66 ? 0.395 11.955 -1.770 1.00 0.00 66 ASN A O 4
ATOM 4771 N N . GLU A 1 67 ? -1.797 12.327 -2.106 1.00 0.00 67 GLU A N 4
ATOM 4772 C CA . GLU A 1 67 ? -2.176 11.897 -0.764 1.00 0.00 67 GLU A CA 4
ATOM 4773 C C . GLU A 1 67 ? -2.863 10.537 -0.807 1.00 0.00 67 GLU A C 4
ATOM 4774 O O . GLU A 1 67 ? -3.629 10.245 -1.724 1.00 0.00 67 GLU A O 4
ATOM 4786 N N . LEU A 1 68 ? -2.575 9.706 0.187 1.00 0.00 68 LEU A N 4
ATOM 4787 C CA . LEU A 1 68 ? -3.153 8.372 0.266 1.00 0.00 68 LEU A CA 4
ATOM 4788 C C . LEU A 1 68 ? -3.783 8.143 1.633 1.00 0.00 68 LEU A C 4
ATOM 4789 O O . LEU A 1 68 ? -3.257 8.590 2.653 1.00 0.00 68 LEU A O 4
ATOM 4805 N N . HIS A 1 69 ? -4.904 7.435 1.652 1.00 0.00 69 HIS A N 4
ATOM 4806 C CA . HIS A 1 69 ? -5.589 7.132 2.902 1.00 0.00 69 HIS A CA 4
ATOM 4807 C C . HIS A 1 69 ? -5.832 5.634 3.036 1.00 0.00 69 HIS A C 4
ATOM 4808 O O . HIS A 1 69 ? -6.682 5.071 2.348 1.00 0.00 69 HIS A O 4
ATOM 4823 N N . HIS A 1 70 ? -5.091 4.993 3.932 1.00 0.00 70 HIS A N 4
ATOM 4824 C CA . HIS A 1 70 ? -5.246 3.561 4.155 1.00 0.00 70 HIS A CA 4
ATOM 4825 C C . HIS A 1 70 ? -5.082 3.226 5.632 1.00 0.00 70 HIS A C 4
ATOM 4826 O O . HIS A 1 70 ? -4.191 3.750 6.302 1.00 0.00 70 HIS A O 4
ATOM 4841 N N . GLY A 1 71 ? -5.952 2.357 6.138 1.00 0.00 71 GLY A N 4
ATOM 4842 C CA . GLY A 1 71 ? -5.888 1.978 7.537 1.00 0.00 71 GLY A CA 4
ATOM 4843 C C . GLY A 1 71 ? -5.972 3.180 8.459 1.00 0.00 71 GLY A C 4
ATOM 4844 O O . GLY A 1 71 ? -5.528 3.125 9.606 1.00 0.00 71 GLY A O 4
ATOM 4848 N N . GLY A 1 72 ? -6.541 4.269 7.952 1.00 0.00 72 GLY A N 4
ATOM 4849 C CA . GLY A 1 72 ? -6.670 5.478 8.744 1.00 0.00 72 GLY A CA 4
ATOM 4850 C C . GLY A 1 72 ? -5.373 6.260 8.819 1.00 0.00 72 GLY A C 4
ATOM 4851 O O . GLY A 1 72 ? -5.147 7.007 9.771 1.00 0.00 72 GLY A O 4
ATOM 4855 N N . MET A 1 73 ? -4.514 6.083 7.818 1.00 0.00 73 MET A N 4
ATOM 4856 C CA . MET A 1 73 ? -3.234 6.774 7.783 1.00 0.00 73 MET A CA 4
ATOM 4857 C C . MET A 1 73 ? -3.155 7.718 6.590 1.00 0.00 73 MET A C 4
ATOM 4858 O O . MET A 1 73 ? -3.949 7.625 5.656 1.00 0.00 73 MET A O 4
ATOM 4872 N N . THR A 1 74 ? -2.178 8.617 6.622 1.00 0.00 74 THR A N 4
ATOM 4873 C CA . THR A 1 74 ? -1.977 9.566 5.536 1.00 0.00 74 THR A CA 4
ATOM 4874 C C . THR A 1 74 ? -0.612 9.352 4.899 1.00 0.00 74 THR A C 4
ATOM 4875 O O . THR A 1 74 ? 0.419 9.668 5.492 1.00 0.00 74 THR A O 4
ATOM 4886 N N . PHE A 1 75 ? -0.615 8.799 3.695 1.00 0.00 75 PHE A N 4
ATOM 4887 C CA . PHE A 1 75 ? 0.620 8.521 2.977 1.00 0.00 75 PHE A CA 4
ATOM 4888 C C . PHE A 1 75 ? 0.779 9.444 1.777 1.00 0.00 75 PHE A C 4
ATOM 4889 O O . PHE A 1 75 ? -0.082 9.489 0.899 1.00 0.00 75 PHE A O 4
ATOM 4906 N N . TYR A 1 76 ? 1.888 10.170 1.737 1.00 0.00 76 TYR A N 4
ATOM 4907 C CA . TYR A 1 76 ? 2.157 11.076 0.635 1.00 0.00 76 TYR A CA 4
ATOM 4908 C C . TYR A 1 76 ? 3.174 10.454 -0.300 1.00 0.00 76 TYR A C 4
ATOM 4909 O O . TYR A 1 76 ? 4.127 9.810 0.137 1.00 0.00 76 TYR A O 4
ATOM 4927 N N . ARG A 1 77 ? 2.963 10.638 -1.593 1.00 0.00 77 ARG A N 4
ATOM 4928 C CA . ARG A 1 77 ? 3.861 10.082 -2.591 1.00 0.00 77 ARG A CA 4
ATOM 4929 C C . ARG A 1 77 ? 5.298 10.505 -2.325 1.00 0.00 77 ARG A C 4
ATOM 4930 O O . ARG A 1 77 ? 5.538 11.592 -1.807 1.00 0.00 77 ARG A O 4
ATOM 4951 N N . GLU A 1 78 ? 6.232 9.617 -2.686 1.00 0.00 78 GLU A N 4
ATOM 4952 C CA . GLU A 1 78 ? 7.677 9.819 -2.511 1.00 0.00 78 GLU A CA 4
ATOM 4953 C C . GLU A 1 78 ? 7.998 11.043 -1.659 1.00 0.00 78 GLU A C 4
ATOM 4954 O O . GLU A 1 78 ? 8.533 10.920 -0.556 1.00 0.00 78 GLU A O 4
ATOM 4966 N N . LYS A 1 79 ? 7.650 12.215 -2.178 1.00 0.00 79 LYS A N 4
ATOM 4967 C CA . LYS A 1 79 ? 7.875 13.483 -1.479 1.00 0.00 79 LYS A CA 4
ATOM 4968 C C . LYS A 1 79 ? 9.212 13.496 -0.740 1.00 0.00 79 LYS A C 4
ATOM 4969 O O . LYS A 1 79 ? 9.355 14.293 0.211 1.00 0.00 79 LYS A O 4
ATOM 4989 N N . MET A 1 1 ? -5.219 -8.268 -14.316 1.00 0.00 1 MET A N 5
ATOM 4990 C CA . MET A 1 1 ? -6.378 -8.001 -13.423 1.00 0.00 1 MET A CA 5
ATOM 4991 C C . MET A 1 1 ? -6.073 -6.869 -12.446 1.00 0.00 1 MET A C 5
ATOM 4992 O O . MET A 1 1 ? -6.969 -6.129 -12.041 1.00 0.00 1 MET A O 5
ATOM 5008 N N . GLN A 1 2 ? -4.804 -6.742 -12.074 1.00 0.00 2 GLN A N 5
ATOM 5009 C CA . GLN A 1 2 ? -4.382 -5.700 -11.145 1.00 0.00 2 GLN A CA 5
ATOM 5010 C C . GLN A 1 2 ? -3.975 -4.435 -11.895 1.00 0.00 2 GLN A C 5
ATOM 5011 O O . GLN A 1 2 ? -3.635 -4.486 -13.077 1.00 0.00 2 GLN A O 5
ATOM 5025 N N . HIS A 1 3 ? -4.010 -3.304 -11.199 1.00 0.00 3 HIS A N 5
ATOM 5026 C CA . HIS A 1 3 ? -3.643 -2.026 -11.799 1.00 0.00 3 HIS A CA 5
ATOM 5027 C C . HIS A 1 3 ? -2.481 -1.383 -11.045 1.00 0.00 3 HIS A C 5
ATOM 5028 O O . HIS A 1 3 ? -2.690 -0.643 -10.086 1.00 0.00 3 HIS A O 5
ATOM 5043 N N . PRO A 1 4 ? -1.234 -1.662 -11.470 1.00 0.00 4 PRO A N 5
ATOM 5044 C CA . PRO A 1 4 ? -0.031 -1.110 -10.832 1.00 0.00 4 PRO A CA 5
ATOM 5045 C C . PRO A 1 4 ? -0.076 0.409 -10.708 1.00 0.00 4 PRO A C 5
ATOM 5046 O O . PRO A 1 4 ? -0.882 1.071 -11.361 1.00 0.00 4 PRO A O 5
ATOM 5057 N N . TYR A 1 5 ? 0.809 0.958 -9.877 1.00 0.00 5 TYR A N 5
ATOM 5058 C CA . TYR A 1 5 ? 0.879 2.403 -9.687 1.00 0.00 5 TYR A CA 5
ATOM 5059 C C . TYR A 1 5 ? 2.315 2.849 -9.471 1.00 0.00 5 TYR A C 5
ATOM 5060 O O . TYR A 1 5 ? 2.745 3.856 -10.031 1.00 0.00 5 TYR A O 5
ATOM 5078 N N . VAL A 1 6 ? 3.060 2.092 -8.672 1.00 0.00 6 VAL A N 5
ATOM 5079 C CA . VAL A 1 6 ? 4.448 2.426 -8.408 1.00 0.00 6 VAL A CA 5
ATOM 5080 C C . VAL A 1 6 ? 4.573 3.799 -7.754 1.00 0.00 6 VAL A C 5
ATOM 5081 O O . VAL A 1 6 ? 4.009 4.783 -8.232 1.00 0.00 6 VAL A O 5
ATOM 5094 N N . GLY A 1 7 ? 5.311 3.857 -6.655 1.00 0.00 7 GLY A N 5
ATOM 5095 C CA . GLY A 1 7 ? 5.491 5.111 -5.950 1.00 0.00 7 GLY A CA 5
ATOM 5096 C C . GLY A 1 7 ? 5.865 4.909 -4.498 1.00 0.00 7 GLY A C 5
ATOM 5097 O O . GLY A 1 7 ? 5.418 3.951 -3.870 1.00 0.00 7 GLY A O 5
ATOM 5101 N N . ILE A 1 8 ? 6.676 5.809 -3.955 1.00 0.00 8 ILE A N 5
ATOM 5102 C CA . ILE A 1 8 ? 7.083 5.707 -2.560 1.00 0.00 8 ILE A CA 5
ATOM 5103 C C . ILE A 1 8 ? 6.156 6.531 -1.685 1.00 0.00 8 ILE A C 5
ATOM 5104 O O . ILE A 1 8 ? 6.313 7.741 -1.548 1.00 0.00 8 ILE A O 5
ATOM 5120 N N . TRP A 1 9 ? 5.181 5.852 -1.108 1.00 0.00 9 TRP A N 5
ATOM 5121 C CA . TRP A 1 9 ? 4.196 6.493 -0.254 1.00 0.00 9 TRP A CA 5
ATOM 5122 C C . TRP A 1 9 ? 4.668 6.509 1.194 1.00 0.00 9 TRP A C 5
ATOM 5123 O O . TRP A 1 9 ? 4.700 5.475 1.864 1.00 0.00 9 TRP A O 5
ATOM 5144 N N . VAL A 1 10 ? 5.048 7.691 1.663 1.00 0.00 10 VAL A N 5
ATOM 5145 C CA . VAL A 1 10 ? 5.542 7.859 3.026 1.00 0.00 10 VAL A CA 5
ATOM 5146 C C . VAL A 1 10 ? 4.592 8.713 3.859 1.00 0.00 10 VAL A C 5
ATOM 5147 O O . VAL A 1 10 ? 3.829 9.519 3.324 1.00 0.00 10 VAL A O 5
ATOM 5160 N N . THR A 1 11 ? 4.649 8.526 5.171 1.00 0.00 11 THR A N 5
ATOM 5161 C CA . THR A 1 11 ? 3.799 9.271 6.093 1.00 0.00 11 THR A CA 5
ATOM 5162 C C . THR A 1 11 ? 4.161 10.754 6.098 1.00 0.00 11 THR A C 5
ATOM 5163 O O . THR A 1 11 ? 5.080 11.182 5.401 1.00 0.00 11 THR A O 5
ATOM 5174 N N . ALA A 1 12 ? 3.427 11.534 6.888 1.00 0.00 12 ALA A N 5
ATOM 5175 C CA . ALA A 1 12 ? 3.666 12.971 6.981 1.00 0.00 12 ALA A CA 5
ATOM 5176 C C . ALA A 1 12 ? 4.847 13.284 7.896 1.00 0.00 12 ALA A C 5
ATOM 5177 O O . ALA A 1 12 ? 5.422 14.370 7.828 1.00 0.00 12 ALA A O 5
ATOM 5184 N N . ASP A 1 13 ? 5.208 12.330 8.750 1.00 0.00 13 ASP A N 5
ATOM 5185 C CA . ASP A 1 13 ? 6.321 12.516 9.671 1.00 0.00 13 ASP A CA 5
ATOM 5186 C C . ASP A 1 13 ? 7.558 11.764 9.192 1.00 0.00 13 ASP A C 5
ATOM 5187 O O . ASP A 1 13 ? 8.686 12.138 9.511 1.00 0.00 13 ASP A O 5
ATOM 5196 N N . GLY A 1 14 ? 7.339 10.701 8.424 1.00 0.00 14 GLY A N 5
ATOM 5197 C CA . GLY A 1 14 ? 8.445 9.914 7.919 1.00 0.00 14 GLY A CA 5
ATOM 5198 C C . GLY A 1 14 ? 8.809 8.774 8.849 1.00 0.00 14 GLY A C 5
ATOM 5199 O O . GLY A 1 14 ? 9.941 8.295 8.840 1.00 0.00 14 GLY A O 5
ATOM 5203 N N . ARG A 1 15 ? 7.842 8.334 9.650 1.00 0.00 15 ARG A N 5
ATOM 5204 C CA . ARG A 1 15 ? 8.074 7.232 10.582 1.00 0.00 15 ARG A CA 5
ATOM 5205 C C . ARG A 1 15 ? 8.062 5.905 9.835 1.00 0.00 15 ARG A C 5
ATOM 5206 O O . ARG A 1 15 ? 8.721 4.947 10.240 1.00 0.00 15 ARG A O 5
ATOM 5227 N N . ILE A 1 16 ? 7.319 5.859 8.734 1.00 0.00 16 ILE A N 5
ATOM 5228 C CA . ILE A 1 16 ? 7.237 4.653 7.921 1.00 0.00 16 ILE A CA 5
ATOM 5229 C C . ILE A 1 16 ? 7.216 5.010 6.441 1.00 0.00 16 ILE A C 5
ATOM 5230 O O . ILE A 1 16 ? 6.821 6.113 6.066 1.00 0.00 16 ILE A O 5
ATOM 5246 N N . ARG A 1 17 ? 7.647 4.078 5.608 1.00 0.00 17 ARG A N 5
ATOM 5247 C CA . ARG A 1 17 ? 7.684 4.303 4.170 1.00 0.00 17 ARG A CA 5
ATOM 5248 C C . ARG A 1 17 ? 7.173 3.079 3.415 1.00 0.00 17 ARG A C 5
ATOM 5249 O O . ARG A 1 17 ? 7.572 1.953 3.706 1.00 0.00 17 ARG A O 5
ATOM 5270 N N . GLN A 1 18 ? 6.293 3.311 2.446 1.00 0.00 18 GLN A N 5
ATOM 5271 C CA . GLN A 1 18 ? 5.730 2.228 1.648 1.00 0.00 18 GLN A CA 5
ATOM 5272 C C . GLN A 1 18 ? 6.030 2.437 0.170 1.00 0.00 18 GLN A C 5
ATOM 5273 O O . GLN A 1 18 ? 5.537 3.383 -0.445 1.00 0.00 18 GLN A O 5
ATOM 5287 N N . GLU A 1 19 ? 6.851 1.555 -0.398 1.00 0.00 19 GLU A N 5
ATOM 5288 C CA . GLU A 1 19 ? 7.215 1.661 -1.804 1.00 0.00 19 GLU A CA 5
ATOM 5289 C C . GLU A 1 19 ? 6.316 0.810 -2.676 1.00 0.00 19 GLU A C 5
ATOM 5290 O O . GLU A 1 19 ? 6.166 -0.391 -2.452 1.00 0.00 19 GLU A O 5
ATOM 5302 N N . LEU A 1 20 ? 5.763 1.430 -3.703 1.00 0.00 20 LEU A N 5
ATOM 5303 C CA . LEU A 1 20 ? 4.926 0.714 -4.645 1.00 0.00 20 LEU A CA 5
ATOM 5304 C C . LEU A 1 20 ? 5.813 0.243 -5.784 1.00 0.00 20 LEU A C 5
ATOM 5305 O O . LEU A 1 20 ? 6.406 1.042 -6.507 1.00 0.00 20 LEU A O 5
ATOM 5321 N N . LEU A 1 21 ? 5.960 -1.067 -5.873 1.00 0.00 21 LEU A N 5
ATOM 5322 C CA . LEU A 1 21 ? 6.842 -1.686 -6.847 1.00 0.00 21 LEU A CA 5
ATOM 5323 C C . LEU A 1 21 ? 6.394 -1.501 -8.288 1.00 0.00 21 LEU A C 5
ATOM 5324 O O . LEU A 1 21 ? 5.215 -1.288 -8.572 1.00 0.00 21 LEU A O 5
ATOM 5340 N N . PRO A 1 22 ? 7.365 -1.596 -9.221 1.00 0.00 22 PRO A N 5
ATOM 5341 C CA . PRO A 1 22 ? 7.124 -1.448 -10.659 1.00 0.00 22 PRO A CA 5
ATOM 5342 C C . PRO A 1 22 ? 6.218 -2.539 -11.213 1.00 0.00 22 PRO A C 5
ATOM 5343 O O . PRO A 1 22 ? 5.664 -2.401 -12.304 1.00 0.00 22 PRO A O 5
ATOM 5354 N N . ASN A 1 23 ? 6.066 -3.623 -10.459 1.00 0.00 23 ASN A N 5
ATOM 5355 C CA . ASN A 1 23 ? 5.222 -4.726 -10.890 1.00 0.00 23 ASN A CA 5
ATOM 5356 C C . ASN A 1 23 ? 3.832 -4.616 -10.273 1.00 0.00 23 ASN A C 5
ATOM 5357 O O . ASN A 1 23 ? 3.123 -5.613 -10.133 1.00 0.00 23 ASN A O 5
ATOM 5368 N N . GLY A 1 24 ? 3.446 -3.397 -9.904 1.00 0.00 24 GLY A N 5
ATOM 5369 C CA . GLY A 1 24 ? 2.144 -3.182 -9.305 1.00 0.00 24 GLY A CA 5
ATOM 5370 C C . GLY A 1 24 ? 2.037 -3.825 -7.943 1.00 0.00 24 GLY A C 5
ATOM 5371 O O . GLY A 1 24 ? 1.127 -4.614 -7.692 1.00 0.00 24 GLY A O 5
ATOM 5375 N N . ARG A 1 25 ? 2.973 -3.494 -7.062 1.00 0.00 25 ARG A N 5
ATOM 5376 C CA . ARG A 1 25 ? 2.980 -4.058 -5.717 1.00 0.00 25 ARG A CA 5
ATOM 5377 C C . ARG A 1 25 ? 3.435 -3.036 -4.692 1.00 0.00 25 ARG A C 5
ATOM 5378 O O . ARG A 1 25 ? 3.711 -1.889 -5.033 1.00 0.00 25 ARG A O 5
ATOM 5399 N N . TYR A 1 26 ? 3.480 -3.446 -3.430 1.00 0.00 26 TYR A N 5
ATOM 5400 C CA . TYR A 1 26 ? 3.868 -2.539 -2.361 1.00 0.00 26 TYR A CA 5
ATOM 5401 C C . TYR A 1 26 ? 4.824 -3.189 -1.365 1.00 0.00 26 TYR A C 5
ATOM 5402 O O . TYR A 1 26 ? 4.770 -4.393 -1.118 1.00 0.00 26 TYR A O 5
ATOM 5420 N N . ASP A 1 27 ? 5.688 -2.359 -0.790 1.00 0.00 27 ASP A N 5
ATOM 5421 C CA . ASP A 1 27 ? 6.666 -2.798 0.197 1.00 0.00 27 ASP A CA 5
ATOM 5422 C C . ASP A 1 27 ? 6.913 -1.679 1.200 1.00 0.00 27 ASP A C 5
ATOM 5423 O O . ASP A 1 27 ? 7.457 -0.633 0.846 1.00 0.00 27 ASP A O 5
ATOM 5432 N N . GLU A 1 28 ? 6.499 -1.883 2.446 1.00 0.00 28 GLU A N 5
ATOM 5433 C CA . GLU A 1 28 ? 6.674 -0.859 3.466 1.00 0.00 28 GLU A CA 5
ATOM 5434 C C . GLU A 1 28 ? 7.816 -1.194 4.418 1.00 0.00 28 GLU A C 5
ATOM 5435 O O . GLU A 1 28 ? 7.904 -2.303 4.946 1.00 0.00 28 GLU A O 5
ATOM 5447 N N . ALA A 1 29 ? 8.679 -0.208 4.637 1.00 0.00 29 ALA A N 5
ATOM 5448 C CA . ALA A 1 29 ? 9.815 -0.360 5.532 1.00 0.00 29 ALA A CA 5
ATOM 5449 C C . ALA A 1 29 ? 9.710 0.628 6.687 1.00 0.00 29 ALA A C 5
ATOM 5450 O O . ALA A 1 29 ? 9.943 1.824 6.516 1.00 0.00 29 ALA A O 5
ATOM 5457 N N . ARG A 1 30 ? 9.352 0.120 7.859 1.00 0.00 30 ARG A N 5
ATOM 5458 C CA . ARG A 1 30 ? 9.208 0.961 9.041 1.00 0.00 30 ARG A CA 5
ATOM 5459 C C . ARG A 1 30 ? 10.451 0.890 9.920 1.00 0.00 30 ARG A C 5
ATOM 5460 O O . ARG A 1 30 ? 11.147 -0.125 9.949 1.00 0.00 30 ARG A O 5
ATOM 5481 N N . GLY A 1 31 ? 10.726 1.977 10.636 1.00 0.00 31 GLY A N 5
ATOM 5482 C CA . GLY A 1 31 ? 11.888 2.023 11.506 1.00 0.00 31 GLY A CA 5
ATOM 5483 C C . GLY A 1 31 ? 11.946 0.850 12.465 1.00 0.00 31 GLY A C 5
ATOM 5484 O O . GLY A 1 31 ? 13.014 0.283 12.698 1.00 0.00 31 GLY A O 5
ATOM 5488 N N . ASN A 1 32 ? 10.795 0.484 13.020 1.00 0.00 32 ASN A N 5
ATOM 5489 C CA . ASN A 1 32 ? 10.720 -0.630 13.956 1.00 0.00 32 ASN A CA 5
ATOM 5490 C C . ASN A 1 32 ? 11.211 -1.918 13.305 1.00 0.00 32 ASN A C 5
ATOM 5491 O O . ASN A 1 32 ? 11.757 -2.796 13.974 1.00 0.00 32 ASN A O 5
ATOM 5502 N N . ARG A 1 33 ? 11.012 -2.025 11.994 1.00 0.00 33 ARG A N 5
ATOM 5503 C CA . ARG A 1 33 ? 11.436 -3.207 11.248 1.00 0.00 33 ARG A CA 5
ATOM 5504 C C . ARG A 1 33 ? 11.093 -3.058 9.767 1.00 0.00 33 ARG A C 5
ATOM 5505 O O . ARG A 1 33 ? 9.926 -2.918 9.401 1.00 0.00 33 ARG A O 5
ATOM 5526 N N . LYS A 1 34 ? 12.116 -3.091 8.918 1.00 0.00 34 LYS A N 5
ATOM 5527 C CA . LYS A 1 34 ? 11.913 -2.966 7.479 1.00 0.00 34 LYS A CA 5
ATOM 5528 C C . LYS A 1 34 ? 11.231 -4.213 6.930 1.00 0.00 34 LYS A C 5
ATOM 5529 O O . LYS A 1 34 ? 11.098 -5.215 7.632 1.00 0.00 34 LYS A O 5
ATOM 5548 N N . SER A 1 35 ? 10.789 -4.149 5.676 1.00 0.00 35 SER A N 5
ATOM 5549 C CA . SER A 1 35 ? 10.111 -5.281 5.049 1.00 0.00 35 SER A CA 5
ATOM 5550 C C . SER A 1 35 ? 9.021 -5.827 5.967 1.00 0.00 35 SER A C 5
ATOM 5551 O O . SER A 1 35 ? 8.705 -7.016 5.935 1.00 0.00 35 SER A O 5
ATOM 5559 N N . ALA A 1 36 ? 8.459 -4.946 6.790 1.00 0.00 36 ALA A N 5
ATOM 5560 C CA . ALA A 1 36 ? 7.412 -5.327 7.728 1.00 0.00 36 ALA A CA 5
ATOM 5561 C C . ALA A 1 36 ? 6.261 -6.036 7.023 1.00 0.00 36 ALA A C 5
ATOM 5562 O O . ALA A 1 36 ? 5.822 -7.105 7.448 1.00 0.00 36 ALA A O 5
ATOM 5569 N N . TYR A 1 37 ? 5.772 -5.431 5.947 1.00 0.00 37 TYR A N 5
ATOM 5570 C CA . TYR A 1 37 ? 4.667 -5.997 5.186 1.00 0.00 37 TYR A CA 5
ATOM 5571 C C . TYR A 1 37 ? 4.731 -5.597 3.714 1.00 0.00 37 TYR A C 5
ATOM 5572 O O . TYR A 1 37 ? 5.120 -4.480 3.376 1.00 0.00 37 TYR A O 5
ATOM 5590 N N . GLN A 1 38 ? 4.328 -6.524 2.852 1.00 0.00 38 GLN A N 5
ATOM 5591 C CA . GLN A 1 38 ? 4.310 -6.293 1.411 1.00 0.00 38 GLN A CA 5
ATOM 5592 C C . GLN A 1 38 ? 3.281 -7.203 0.759 1.00 0.00 38 GLN A C 5
ATOM 5593 O O . GLN A 1 38 ? 3.020 -8.303 1.248 1.00 0.00 38 GLN A O 5
ATOM 5607 N N . GLY A 1 39 ? 2.693 -6.750 -0.343 1.00 0.00 39 GLY A N 5
ATOM 5608 C CA . GLY A 1 39 ? 1.700 -7.565 -1.016 1.00 0.00 39 GLY A CA 5
ATOM 5609 C C . GLY A 1 39 ? 1.301 -7.018 -2.368 1.00 0.00 39 GLY A C 5
ATOM 5610 O O . GLY A 1 39 ? 2.140 -6.857 -3.255 1.00 0.00 39 GLY A O 5
ATOM 5614 N N . ARG A 1 40 ? 0.015 -6.731 -2.527 1.00 0.00 40 ARG A N 5
ATOM 5615 C CA . ARG A 1 40 ? -0.503 -6.201 -3.774 1.00 0.00 40 ARG A CA 5
ATOM 5616 C C . ARG A 1 40 ? -1.761 -5.399 -3.505 1.00 0.00 40 ARG A C 5
ATOM 5617 O O . ARG A 1 40 ? -2.353 -5.505 -2.430 1.00 0.00 40 ARG A O 5
ATOM 5638 N N . TYR A 1 41 ? -2.170 -4.590 -4.468 1.00 0.00 41 TYR A N 5
ATOM 5639 C CA . TYR A 1 41 ? -3.359 -3.776 -4.291 1.00 0.00 41 TYR A CA 5
ATOM 5640 C C . TYR A 1 41 ? -4.222 -3.737 -5.539 1.00 0.00 41 TYR A C 5
ATOM 5641 O O . TYR A 1 41 ? -3.740 -3.915 -6.659 1.00 0.00 41 TYR A O 5
ATOM 5659 N N . GLU A 1 42 ? -5.497 -3.467 -5.323 1.00 0.00 42 GLU A N 5
ATOM 5660 C CA . GLU A 1 42 ? -6.460 -3.356 -6.408 1.00 0.00 42 GLU A CA 5
ATOM 5661 C C . GLU A 1 42 ? -7.062 -1.957 -6.386 1.00 0.00 42 GLU A C 5
ATOM 5662 O O . GLU A 1 42 ? -7.535 -1.502 -5.349 1.00 0.00 42 GLU A O 5
ATOM 5674 N N . VAL A 1 43 ? -7.020 -1.271 -7.518 1.00 0.00 43 VAL A N 5
ATOM 5675 C CA . VAL A 1 43 ? -7.539 0.089 -7.595 1.00 0.00 43 VAL A CA 5
ATOM 5676 C C . VAL A 1 43 ? -8.880 0.151 -8.320 1.00 0.00 43 VAL A C 5
ATOM 5677 O O . VAL A 1 43 ? -9.038 -0.389 -9.414 1.00 0.00 43 VAL A O 5
ATOM 5690 N N . ARG A 1 44 ? -9.840 0.825 -7.692 1.00 0.00 44 ARG A N 5
ATOM 5691 C CA . ARG A 1 44 ? -11.174 0.979 -8.261 1.00 0.00 44 ARG A CA 5
ATOM 5692 C C . ARG A 1 44 ? -11.728 2.371 -7.973 1.00 0.00 44 ARG A C 5
ATOM 5693 O O . ARG A 1 44 ? -12.221 2.637 -6.876 1.00 0.00 44 ARG A O 5
ATOM 5714 N N . GLY A 1 45 ? -11.644 3.260 -8.959 1.00 0.00 45 GLY A N 5
ATOM 5715 C CA . GLY A 1 45 ? -12.140 4.613 -8.781 1.00 0.00 45 GLY A CA 5
ATOM 5716 C C . GLY A 1 45 ? -11.458 5.329 -7.631 1.00 0.00 45 GLY A C 5
ATOM 5717 O O . GLY A 1 45 ? -12.112 6.002 -6.834 1.00 0.00 45 GLY A O 5
ATOM 5721 N N . ALA A 1 46 ? -10.136 5.178 -7.544 1.00 0.00 46 ALA A N 5
ATOM 5722 C CA . ALA A 1 46 ? -9.343 5.801 -6.486 1.00 0.00 46 ALA A CA 5
ATOM 5723 C C . ALA A 1 46 ? -9.392 4.989 -5.191 1.00 0.00 46 ALA A C 5
ATOM 5724 O O . ALA A 1 46 ? -8.669 5.285 -4.240 1.00 0.00 46 ALA A O 5
ATOM 5731 N N . HIS A 1 47 ? -10.232 3.955 -5.161 1.00 0.00 47 HIS A N 5
ATOM 5732 C CA . HIS A 1 47 ? -10.344 3.101 -3.986 1.00 0.00 47 HIS A CA 5
ATOM 5733 C C . HIS A 1 47 ? -9.421 1.903 -4.144 1.00 0.00 47 HIS A C 5
ATOM 5734 O O . HIS A 1 47 ? -9.480 1.197 -5.149 1.00 0.00 47 HIS A O 5
ATOM 5749 N N . ILE A 1 48 ? -8.551 1.683 -3.165 1.00 0.00 48 ILE A N 5
ATOM 5750 C CA . ILE A 1 48 ? -7.612 0.573 -3.244 1.00 0.00 48 ILE A CA 5
ATOM 5751 C C . ILE A 1 48 ? -7.525 -0.199 -1.936 1.00 0.00 48 ILE A C 5
ATOM 5752 O O . ILE A 1 48 ? -7.659 0.365 -0.852 1.00 0.00 48 ILE A O 5
ATOM 5768 N N . ASN A 1 49 ? -7.273 -1.495 -2.061 1.00 0.00 49 ASN A N 5
ATOM 5769 C CA . ASN A 1 49 ? -7.132 -2.370 -0.908 1.00 0.00 49 ASN A CA 5
ATOM 5770 C C . ASN A 1 49 ? -5.898 -3.251 -1.073 1.00 0.00 49 ASN A C 5
ATOM 5771 O O . ASN A 1 49 ? -5.570 -3.674 -2.179 1.00 0.00 49 ASN A O 5
ATOM 5782 N N . TYR A 1 50 ? -5.221 -3.520 0.034 1.00 0.00 50 TYR A N 5
ATOM 5783 C CA . TYR A 1 50 ? -4.022 -4.345 0.027 1.00 0.00 50 TYR A CA 5
ATOM 5784 C C . TYR A 1 50 ? -4.359 -5.760 0.463 1.00 0.00 50 TYR A C 5
ATOM 5785 O O . TYR A 1 50 ? -4.739 -5.978 1.608 1.00 0.00 50 TYR A O 5
ATOM 5803 N N . TRP A 1 51 ? -4.209 -6.718 -0.438 1.00 0.00 51 TRP A N 5
ATOM 5804 C CA . TRP A 1 51 ? -4.490 -8.107 -0.103 1.00 0.00 51 TRP A CA 5
ATOM 5805 C C . TRP A 1 51 ? -3.189 -8.894 -0.026 1.00 0.00 51 TRP A C 5
ATOM 5806 O O . TRP A 1 51 ? -2.715 -9.436 -1.025 1.00 0.00 51 TRP A O 5
ATOM 5827 N N . ASP A 1 52 ? -2.608 -8.936 1.166 1.00 0.00 52 ASP A N 5
ATOM 5828 C CA . ASP A 1 52 ? -1.344 -9.639 1.378 1.00 0.00 52 ASP A CA 5
ATOM 5829 C C . ASP A 1 52 ? -1.500 -11.141 1.197 1.00 0.00 52 ASP A C 5
ATOM 5830 O O . ASP A 1 52 ? -2.599 -11.686 1.296 1.00 0.00 52 ASP A O 5
ATOM 5839 N N . ASP A 1 53 ? -0.379 -11.805 0.941 1.00 0.00 53 ASP A N 5
ATOM 5840 C CA . ASP A 1 53 ? -0.365 -13.249 0.753 1.00 0.00 53 ASP A CA 5
ATOM 5841 C C . ASP A 1 53 ? -0.268 -13.975 2.095 1.00 0.00 53 ASP A C 5
ATOM 5842 O O . ASP A 1 53 ? -0.472 -15.187 2.167 1.00 0.00 53 ASP A O 5
ATOM 5851 N N . THR A 1 54 ? 0.047 -13.231 3.158 1.00 0.00 54 THR A N 5
ATOM 5852 C CA . THR A 1 54 ? 0.173 -13.822 4.487 1.00 0.00 54 THR A CA 5
ATOM 5853 C C . THR A 1 54 ? -1.147 -13.772 5.252 1.00 0.00 54 THR A C 5
ATOM 5854 O O . THR A 1 54 ? -1.164 -13.800 6.483 1.00 0.00 54 THR A O 5
ATOM 5865 N N . GLY A 1 55 ? -2.249 -13.729 4.515 1.00 0.00 55 GLY A N 5
ATOM 5866 C CA . GLY A 1 55 ? -3.562 -13.712 5.131 1.00 0.00 55 GLY A CA 5
ATOM 5867 C C . GLY A 1 55 ? -3.970 -12.366 5.707 1.00 0.00 55 GLY A C 5
ATOM 5868 O O . GLY A 1 55 ? -4.784 -12.313 6.628 1.00 0.00 55 GLY A O 5
ATOM 5872 N N . PHE A 1 56 ? -3.432 -11.270 5.171 1.00 0.00 56 PHE A N 5
ATOM 5873 C CA . PHE A 1 56 ? -3.788 -9.950 5.656 1.00 0.00 56 PHE A CA 5
ATOM 5874 C C . PHE A 1 56 ? -4.421 -9.143 4.536 1.00 0.00 56 PHE A C 5
ATOM 5875 O O . PHE A 1 56 ? -4.285 -9.477 3.358 1.00 0.00 56 PHE A O 5
ATOM 5892 N N . THR A 1 57 ? -5.077 -8.061 4.911 1.00 0.00 57 THR A N 5
ATOM 5893 C CA . THR A 1 57 ? -5.694 -7.176 3.936 1.00 0.00 57 THR A CA 5
ATOM 5894 C C . THR A 1 57 ? -5.972 -5.808 4.541 1.00 0.00 57 THR A C 5
ATOM 5895 O O . THR A 1 57 ? -6.344 -5.695 5.710 1.00 0.00 57 THR A O 5
ATOM 5906 N N . ALA A 1 58 ? -5.787 -4.772 3.735 1.00 0.00 58 ALA A N 5
ATOM 5907 C CA . ALA A 1 58 ? -6.017 -3.402 4.196 1.00 0.00 58 ALA A CA 5
ATOM 5908 C C . ALA A 1 58 ? -6.637 -2.540 3.101 1.00 0.00 58 ALA A C 5
ATOM 5909 O O . ALA A 1 58 ? -6.067 -2.383 2.027 1.00 0.00 58 ALA A O 5
ATOM 5916 N N . ASP A 1 59 ? -7.808 -1.978 3.383 1.00 0.00 59 ASP A N 5
ATOM 5917 C CA . ASP A 1 59 ? -8.500 -1.135 2.412 1.00 0.00 59 ASP A CA 5
ATOM 5918 C C . ASP A 1 59 ? -8.087 0.328 2.546 1.00 0.00 59 ASP A C 5
ATOM 5919 O O . ASP A 1 59 ? -7.651 0.770 3.610 1.00 0.00 59 ASP A O 5
ATOM 5928 N N . GLY A 1 60 ? -8.233 1.073 1.454 1.00 0.00 60 GLY A N 5
ATOM 5929 C CA . GLY A 1 60 ? -7.878 2.480 1.449 1.00 0.00 60 GLY A CA 5
ATOM 5930 C C . GLY A 1 60 ? -8.504 3.220 0.282 1.00 0.00 60 GLY A C 5
ATOM 5931 O O . GLY A 1 60 ? -9.342 2.667 -0.430 1.00 0.00 60 GLY A O 5
ATOM 5935 N N . ASP A 1 61 ? -8.104 4.472 0.082 1.00 0.00 61 ASP A N 5
ATOM 5936 C CA . ASP A 1 61 ? -8.641 5.274 -1.012 1.00 0.00 61 ASP A CA 5
ATOM 5937 C C . ASP A 1 61 ? -7.830 6.550 -1.213 1.00 0.00 61 ASP A C 5
ATOM 5938 O O . ASP A 1 61 ? -7.518 7.257 -0.256 1.00 0.00 61 ASP A O 5
ATOM 5947 N N . PHE A 1 62 ? -7.500 6.843 -2.467 1.00 0.00 62 PHE A N 5
ATOM 5948 C CA . PHE A 1 62 ? -6.737 8.038 -2.797 1.00 0.00 62 PHE A CA 5
ATOM 5949 C C . PHE A 1 62 ? -7.599 9.282 -2.657 1.00 0.00 62 PHE A C 5
ATOM 5950 O O . PHE A 1 62 ? -8.518 9.511 -3.444 1.00 0.00 62 PHE A O 5
ATOM 5967 N N . VAL A 1 63 ? -7.292 10.084 -1.650 1.00 0.00 63 VAL A N 5
ATOM 5968 C CA . VAL A 1 63 ? -8.033 11.316 -1.400 1.00 0.00 63 VAL A CA 5
ATOM 5969 C C . VAL A 1 63 ? -7.530 12.456 -2.282 1.00 0.00 63 VAL A C 5
ATOM 5970 O O . VAL A 1 63 ? -8.219 13.459 -2.465 1.00 0.00 63 VAL A O 5
ATOM 5983 N N . SER A 1 64 ? -6.327 12.298 -2.828 1.00 0.00 64 SER A N 5
ATOM 5984 C CA . SER A 1 64 ? -5.742 13.318 -3.688 1.00 0.00 64 SER A CA 5
ATOM 5985 C C . SER A 1 64 ? -4.843 12.689 -4.746 1.00 0.00 64 SER A C 5
ATOM 5986 O O . SER A 1 64 ? -4.837 11.471 -4.926 1.00 0.00 64 SER A O 5
ATOM 5994 N N . ALA A 1 65 ? -4.082 13.527 -5.443 1.00 0.00 65 ALA A N 5
ATOM 5995 C CA . ALA A 1 65 ? -3.177 13.053 -6.482 1.00 0.00 65 ALA A CA 5
ATOM 5996 C C . ALA A 1 65 ? -1.870 12.547 -5.883 1.00 0.00 65 ALA A C 5
ATOM 5997 O O . ALA A 1 65 ? -1.232 11.647 -6.430 1.00 0.00 65 ALA A O 5
ATOM 6004 N N . ASN A 1 66 ? -1.475 13.128 -4.755 1.00 0.00 66 ASN A N 5
ATOM 6005 C CA . ASN A 1 66 ? -0.240 12.735 -4.083 1.00 0.00 66 ASN A CA 5
ATOM 6006 C C . ASN A 1 66 ? -0.506 12.265 -2.652 1.00 0.00 66 ASN A C 5
ATOM 6007 O O . ASN A 1 66 ? 0.427 11.915 -1.929 1.00 0.00 66 ASN A O 5
ATOM 6018 N N . GLU A 1 67 ? -1.774 12.253 -2.246 1.00 0.00 67 GLU A N 5
ATOM 6019 C CA . GLU A 1 67 ? -2.135 11.820 -0.901 1.00 0.00 67 GLU A CA 5
ATOM 6020 C C . GLU A 1 67 ? -2.801 10.450 -0.940 1.00 0.00 67 GLU A C 5
ATOM 6021 O O . GLU A 1 67 ? -3.478 10.103 -1.908 1.00 0.00 67 GLU A O 5
ATOM 6033 N N . LEU A 1 68 ? -2.592 9.668 0.113 1.00 0.00 68 LEU A N 5
ATOM 6034 C CA . LEU A 1 68 ? -3.158 8.329 0.197 1.00 0.00 68 LEU A CA 5
ATOM 6035 C C . LEU A 1 68 ? -3.800 8.108 1.561 1.00 0.00 68 LEU A C 5
ATOM 6036 O O . LEU A 1 68 ? -3.302 8.589 2.578 1.00 0.00 68 LEU A O 5
ATOM 6052 N N . HIS A 1 69 ? -4.903 7.367 1.579 1.00 0.00 69 HIS A N 5
ATOM 6053 C CA . HIS A 1 69 ? -5.598 7.073 2.826 1.00 0.00 69 HIS A CA 5
ATOM 6054 C C . HIS A 1 69 ? -5.799 5.573 2.997 1.00 0.00 69 HIS A C 5
ATOM 6055 O O . HIS A 1 69 ? -6.606 4.961 2.299 1.00 0.00 69 HIS A O 5
ATOM 6070 N N . HIS A 1 70 ? -5.064 4.988 3.935 1.00 0.00 70 HIS A N 5
ATOM 6071 C CA . HIS A 1 70 ? -5.169 3.558 4.202 1.00 0.00 70 HIS A CA 5
ATOM 6072 C C . HIS A 1 70 ? -5.100 3.286 5.701 1.00 0.00 70 HIS A C 5
ATOM 6073 O O . HIS A 1 70 ? -4.271 3.860 6.408 1.00 0.00 70 HIS A O 5
ATOM 6088 N N . GLY A 1 71 ? -5.979 2.413 6.181 1.00 0.00 71 GLY A N 5
ATOM 6089 C CA . GLY A 1 71 ? -6.003 2.088 7.596 1.00 0.00 71 GLY A CA 5
ATOM 6090 C C . GLY A 1 71 ? -6.099 3.326 8.466 1.00 0.00 71 GLY A C 5
ATOM 6091 O O . GLY A 1 71 ? -5.703 3.308 9.632 1.00 0.00 71 GLY A O 5
ATOM 6095 N N . GLY A 1 72 ? -6.625 4.406 7.895 1.00 0.00 72 GLY A N 5
ATOM 6096 C CA . GLY A 1 72 ? -6.761 5.645 8.634 1.00 0.00 72 GLY A CA 5
ATOM 6097 C C . GLY A 1 72 ? -5.472 6.443 8.682 1.00 0.00 72 GLY A C 5
ATOM 6098 O O . GLY A 1 72 ? -5.308 7.311 9.538 1.00 0.00 72 GLY A O 5
ATOM 6102 N N . MET A 1 73 ? -4.549 6.151 7.765 1.00 0.00 73 MET A N 5
ATOM 6103 C CA . MET A 1 73 ? -3.276 6.854 7.723 1.00 0.00 73 MET A CA 5
ATOM 6104 C C . MET A 1 73 ? -3.199 7.772 6.512 1.00 0.00 73 MET A C 5
ATOM 6105 O O . MET A 1 73 ? -3.977 7.641 5.568 1.00 0.00 73 MET A O 5
ATOM 6119 N N . THR A 1 74 ? -2.244 8.693 6.540 1.00 0.00 74 THR A N 5
ATOM 6120 C CA . THR A 1 74 ? -2.047 9.626 5.438 1.00 0.00 74 THR A CA 5
ATOM 6121 C C . THR A 1 74 ? -0.674 9.418 4.817 1.00 0.00 74 THR A C 5
ATOM 6122 O O . THR A 1 74 ? 0.349 9.756 5.415 1.00 0.00 74 THR A O 5
ATOM 6133 N N . PHE A 1 75 ? -0.657 8.845 3.624 1.00 0.00 75 PHE A N 5
ATOM 6134 C CA . PHE A 1 75 ? 0.590 8.570 2.924 1.00 0.00 75 PHE A CA 5
ATOM 6135 C C . PHE A 1 75 ? 0.762 9.484 1.717 1.00 0.00 75 PHE A C 5
ATOM 6136 O O . PHE A 1 75 ? -0.119 9.573 0.862 1.00 0.00 75 PHE A O 5
ATOM 6153 N N . TYR A 1 76 ? 1.904 10.158 1.649 1.00 0.00 76 TYR A N 5
ATOM 6154 C CA . TYR A 1 76 ? 2.194 11.058 0.543 1.00 0.00 76 TYR A CA 5
ATOM 6155 C C . TYR A 1 76 ? 3.203 10.423 -0.402 1.00 0.00 76 TYR A C 5
ATOM 6156 O O . TYR A 1 76 ? 4.114 9.718 0.031 1.00 0.00 76 TYR A O 5
ATOM 6174 N N . ARG A 1 77 ? 3.033 10.670 -1.691 1.00 0.00 77 ARG A N 5
ATOM 6175 C CA . ARG A 1 77 ? 3.932 10.111 -2.689 1.00 0.00 77 ARG A CA 5
ATOM 6176 C C . ARG A 1 77 ? 5.321 10.726 -2.581 1.00 0.00 77 ARG A C 5
ATOM 6177 O O . ARG A 1 77 ? 5.455 11.923 -2.350 1.00 0.00 77 ARG A O 5
ATOM 6198 N N . GLU A 1 78 ? 6.333 9.876 -2.761 1.00 0.00 78 GLU A N 5
ATOM 6199 C CA . GLU A 1 78 ? 7.755 10.248 -2.707 1.00 0.00 78 GLU A CA 5
ATOM 6200 C C . GLU A 1 78 ? 8.035 11.401 -1.736 1.00 0.00 78 GLU A C 5
ATOM 6201 O O . GLU A 1 78 ? 8.821 11.255 -0.800 1.00 0.00 78 GLU A O 5
ATOM 6213 N N . LYS A 1 79 ? 7.393 12.537 -1.962 1.00 0.00 79 LYS A N 5
ATOM 6214 C CA . LYS A 1 79 ? 7.571 13.708 -1.108 1.00 0.00 79 LYS A CA 5
ATOM 6215 C C . LYS A 1 79 ? 8.949 14.326 -1.319 1.00 0.00 79 LYS A C 5
ATOM 6216 O O . LYS A 1 79 ? 9.953 13.644 -1.030 1.00 0.00 79 LYS A O 5
ATOM 6236 N N . MET A 1 1 ? -6.314 -7.932 -13.445 1.00 0.00 1 MET A N 6
ATOM 6237 C CA . MET A 1 1 ? -7.338 -7.294 -12.578 1.00 0.00 1 MET A CA 6
ATOM 6238 C C . MET A 1 1 ? -6.721 -6.207 -11.702 1.00 0.00 1 MET A C 6
ATOM 6239 O O . MET A 1 1 ? -7.339 -5.173 -11.451 1.00 0.00 1 MET A O 6
ATOM 6255 N N . GLN A 1 2 ? -5.498 -6.449 -11.241 1.00 0.00 2 GLN A N 6
ATOM 6256 C CA . GLN A 1 2 ? -4.797 -5.491 -10.394 1.00 0.00 2 GLN A CA 6
ATOM 6257 C C . GLN A 1 2 ? -4.451 -4.227 -11.172 1.00 0.00 2 GLN A C 6
ATOM 6258 O O . GLN A 1 2 ? -4.304 -4.259 -12.395 1.00 0.00 2 GLN A O 6
ATOM 6272 N N . HIS A 1 3 ? -4.321 -3.114 -10.457 1.00 0.00 3 HIS A N 6
ATOM 6273 C CA . HIS A 1 3 ? -3.992 -1.837 -11.083 1.00 0.00 3 HIS A CA 6
ATOM 6274 C C . HIS A 1 3 ? -2.707 -1.256 -10.493 1.00 0.00 3 HIS A C 6
ATOM 6275 O O . HIS A 1 3 ? -2.737 -0.591 -9.458 1.00 0.00 3 HIS A O 6
ATOM 6290 N N . PRO A 1 4 ? -1.556 -1.498 -11.146 1.00 0.00 4 PRO A N 6
ATOM 6291 C CA . PRO A 1 4 ? -0.258 -0.991 -10.682 1.00 0.00 4 PRO A CA 6
ATOM 6292 C C . PRO A 1 4 ? -0.248 0.526 -10.539 1.00 0.00 4 PRO A C 6
ATOM 6293 O O . PRO A 1 4 ? -1.070 1.220 -11.139 1.00 0.00 4 PRO A O 6
ATOM 6304 N N . TYR A 1 5 ? 0.693 1.039 -9.752 1.00 0.00 5 TYR A N 6
ATOM 6305 C CA . TYR A 1 5 ? 0.812 2.479 -9.548 1.00 0.00 5 TYR A CA 6
ATOM 6306 C C . TYR A 1 5 ? 2.263 2.885 -9.386 1.00 0.00 5 TYR A C 6
ATOM 6307 O O . TYR A 1 5 ? 2.710 3.869 -9.977 1.00 0.00 5 TYR A O 6
ATOM 6325 N N . VAL A 1 6 ? 3.001 2.126 -8.587 1.00 0.00 6 VAL A N 6
ATOM 6326 C CA . VAL A 1 6 ? 4.405 2.421 -8.362 1.00 0.00 6 VAL A CA 6
ATOM 6327 C C . VAL A 1 6 ? 4.583 3.785 -7.702 1.00 0.00 6 VAL A C 6
ATOM 6328 O O . VAL A 1 6 ? 4.030 4.786 -8.158 1.00 0.00 6 VAL A O 6
ATOM 6341 N N . GLY A 1 7 ? 5.352 3.817 -6.622 1.00 0.00 7 GLY A N 6
ATOM 6342 C CA . GLY A 1 7 ? 5.582 5.061 -5.912 1.00 0.00 7 GLY A CA 6
ATOM 6343 C C . GLY A 1 7 ? 5.910 4.839 -4.452 1.00 0.00 7 GLY A C 6
ATOM 6344 O O . GLY A 1 7 ? 5.389 3.914 -3.834 1.00 0.00 7 GLY A O 6
ATOM 6348 N N . ILE A 1 8 ? 6.764 5.689 -3.889 1.00 0.00 8 ILE A N 6
ATOM 6349 C CA . ILE A 1 8 ? 7.125 5.563 -2.485 1.00 0.00 8 ILE A CA 6
ATOM 6350 C C . ILE A 1 8 ? 6.209 6.426 -1.638 1.00 0.00 8 ILE A C 6
ATOM 6351 O O . ILE A 1 8 ? 6.421 7.626 -1.485 1.00 0.00 8 ILE A O 6
ATOM 6367 N N . TRP A 1 9 ? 5.182 5.795 -1.103 1.00 0.00 9 TRP A N 6
ATOM 6368 C CA . TRP A 1 9 ? 4.200 6.480 -0.280 1.00 0.00 9 TRP A CA 6
ATOM 6369 C C . TRP A 1 9 ? 4.663 6.527 1.169 1.00 0.00 9 TRP A C 6
ATOM 6370 O O . TRP A 1 9 ? 4.702 5.510 1.860 1.00 0.00 9 TRP A O 6
ATOM 6391 N N . VAL A 1 10 ? 5.043 7.722 1.607 1.00 0.00 10 VAL A N 6
ATOM 6392 C CA . VAL A 1 10 ? 5.542 7.921 2.964 1.00 0.00 10 VAL A CA 6
ATOM 6393 C C . VAL A 1 10 ? 4.606 8.799 3.788 1.00 0.00 10 VAL A C 6
ATOM 6394 O O . VAL A 1 10 ? 3.842 9.598 3.246 1.00 0.00 10 VAL A O 6
ATOM 6407 N N . THR A 1 11 ? 4.679 8.637 5.104 1.00 0.00 11 THR A N 6
ATOM 6408 C CA . THR A 1 11 ? 3.847 9.402 6.025 1.00 0.00 11 THR A CA 6
ATOM 6409 C C . THR A 1 11 ? 4.196 10.889 5.985 1.00 0.00 11 THR A C 6
ATOM 6410 O O . THR A 1 11 ? 5.015 11.322 5.174 1.00 0.00 11 THR A O 6
ATOM 6421 N N . ALA A 1 12 ? 3.564 11.666 6.861 1.00 0.00 12 ALA A N 6
ATOM 6422 C CA . ALA A 1 12 ? 3.801 13.106 6.923 1.00 0.00 12 ALA A CA 6
ATOM 6423 C C . ALA A 1 12 ? 5.027 13.437 7.771 1.00 0.00 12 ALA A C 6
ATOM 6424 O O . ALA A 1 12 ? 5.601 14.518 7.647 1.00 0.00 12 ALA A O 6
ATOM 6431 N N . ASP A 1 13 ? 5.425 12.506 8.634 1.00 0.00 13 ASP A N 6
ATOM 6432 C CA . ASP A 1 13 ? 6.581 12.712 9.496 1.00 0.00 13 ASP A CA 6
ATOM 6433 C C . ASP A 1 13 ? 7.770 11.889 9.014 1.00 0.00 13 ASP A C 6
ATOM 6434 O O . ASP A 1 13 ? 8.923 12.234 9.275 1.00 0.00 13 ASP A O 6
ATOM 6443 N N . GLY A 1 14 ? 7.483 10.797 8.313 1.00 0.00 14 GLY A N 6
ATOM 6444 C CA . GLY A 1 14 ? 8.540 9.943 7.811 1.00 0.00 14 GLY A CA 6
ATOM 6445 C C . GLY A 1 14 ? 8.857 8.804 8.757 1.00 0.00 14 GLY A C 6
ATOM 6446 O O . GLY A 1 14 ? 9.954 8.247 8.721 1.00 0.00 14 GLY A O 6
ATOM 6450 N N . ARG A 1 15 ? 7.892 8.449 9.603 1.00 0.00 15 ARG A N 6
ATOM 6451 C CA . ARG A 1 15 ? 8.090 7.357 10.554 1.00 0.00 15 ARG A CA 6
ATOM 6452 C C . ARG A 1 15 ? 8.046 6.014 9.833 1.00 0.00 15 ARG A C 6
ATOM 6453 O O . ARG A 1 15 ? 8.659 5.042 10.275 1.00 0.00 15 ARG A O 6
ATOM 6474 N N . ILE A 1 16 ? 7.332 5.970 8.712 1.00 0.00 16 ILE A N 6
ATOM 6475 C CA . ILE A 1 16 ? 7.230 4.748 7.924 1.00 0.00 16 ILE A CA 6
ATOM 6476 C C . ILE A 1 16 ? 7.201 5.078 6.435 1.00 0.00 16 ILE A C 6
ATOM 6477 O O . ILE A 1 16 ? 6.860 6.194 6.046 1.00 0.00 16 ILE A O 6
ATOM 6493 N N . ARG A 1 17 ? 7.565 4.107 5.611 1.00 0.00 17 ARG A N 6
ATOM 6494 C CA . ARG A 1 17 ? 7.584 4.308 4.168 1.00 0.00 17 ARG A CA 6
ATOM 6495 C C . ARG A 1 17 ? 7.069 3.068 3.439 1.00 0.00 17 ARG A C 6
ATOM 6496 O O . ARG A 1 17 ? 7.403 1.941 3.803 1.00 0.00 17 ARG A O 6
ATOM 6517 N N . GLN A 1 18 ? 6.260 3.287 2.407 1.00 0.00 18 GLN A N 6
ATOM 6518 C CA . GLN A 1 18 ? 5.706 2.191 1.626 1.00 0.00 18 GLN A CA 6
ATOM 6519 C C . GLN A 1 18 ? 6.022 2.371 0.146 1.00 0.00 18 GLN A C 6
ATOM 6520 O O . GLN A 1 18 ? 5.534 3.302 -0.494 1.00 0.00 18 GLN A O 6
ATOM 6534 N N . GLU A 1 19 ? 6.854 1.479 -0.392 1.00 0.00 19 GLU A N 6
ATOM 6535 C CA . GLU A 1 19 ? 7.240 1.555 -1.793 1.00 0.00 19 GLU A CA 6
ATOM 6536 C C . GLU A 1 19 ? 6.315 0.737 -2.674 1.00 0.00 19 GLU A C 6
ATOM 6537 O O . GLU A 1 19 ? 6.132 -0.460 -2.461 1.00 0.00 19 GLU A O 6
ATOM 6549 N N . LEU A 1 20 ? 5.777 1.383 -3.693 1.00 0.00 20 LEU A N 6
ATOM 6550 C CA . LEU A 1 20 ? 4.919 0.701 -4.639 1.00 0.00 20 LEU A CA 6
ATOM 6551 C C . LEU A 1 20 ? 5.790 0.224 -5.791 1.00 0.00 20 LEU A C 6
ATOM 6552 O O . LEU A 1 20 ? 6.374 1.020 -6.525 1.00 0.00 20 LEU A O 6
ATOM 6568 N N . LEU A 1 21 ? 5.933 -1.087 -5.880 1.00 0.00 21 LEU A N 6
ATOM 6569 C CA . LEU A 1 21 ? 6.798 -1.707 -6.869 1.00 0.00 21 LEU A CA 6
ATOM 6570 C C . LEU A 1 21 ? 6.343 -1.488 -8.303 1.00 0.00 21 LEU A C 6
ATOM 6571 O O . LEU A 1 21 ? 5.168 -1.244 -8.571 1.00 0.00 21 LEU A O 6
ATOM 6587 N N . PRO A 1 22 ? 7.305 -1.585 -9.244 1.00 0.00 22 PRO A N 6
ATOM 6588 C CA . PRO A 1 22 ? 7.055 -1.403 -10.679 1.00 0.00 22 PRO A CA 6
ATOM 6589 C C . PRO A 1 22 ? 6.120 -2.461 -11.248 1.00 0.00 22 PRO A C 6
ATOM 6590 O O . PRO A 1 22 ? 5.559 -2.286 -12.329 1.00 0.00 22 PRO A O 6
ATOM 6601 N N . ASN A 1 23 ? 5.951 -3.560 -10.518 1.00 0.00 23 ASN A N 6
ATOM 6602 C CA . ASN A 1 23 ? 5.078 -4.633 -10.966 1.00 0.00 23 ASN A CA 6
ATOM 6603 C C . ASN A 1 23 ? 3.689 -4.497 -10.350 1.00 0.00 23 ASN A C 6
ATOM 6604 O O . ASN A 1 23 ? 2.949 -5.475 -10.242 1.00 0.00 23 ASN A O 6
ATOM 6615 N N . GLY A 1 24 ? 3.343 -3.279 -9.941 1.00 0.00 24 GLY A N 6
ATOM 6616 C CA . GLY A 1 24 ? 2.048 -3.040 -9.338 1.00 0.00 24 GLY A CA 6
ATOM 6617 C C . GLY A 1 24 ? 1.927 -3.702 -7.985 1.00 0.00 24 GLY A C 6
ATOM 6618 O O . GLY A 1 24 ? 0.982 -4.449 -7.731 1.00 0.00 24 GLY A O 6
ATOM 6622 N N . ARG A 1 25 ? 2.893 -3.431 -7.115 1.00 0.00 25 ARG A N 6
ATOM 6623 C CA . ARG A 1 25 ? 2.898 -4.016 -5.779 1.00 0.00 25 ARG A CA 6
ATOM 6624 C C . ARG A 1 25 ? 3.364 -3.011 -4.742 1.00 0.00 25 ARG A C 6
ATOM 6625 O O . ARG A 1 25 ? 3.645 -1.861 -5.069 1.00 0.00 25 ARG A O 6
ATOM 6646 N N . TYR A 1 26 ? 3.412 -3.438 -3.485 1.00 0.00 26 TYR A N 6
ATOM 6647 C CA . TYR A 1 26 ? 3.813 -2.547 -2.407 1.00 0.00 26 TYR A CA 6
ATOM 6648 C C . TYR A 1 26 ? 4.764 -3.218 -1.419 1.00 0.00 26 TYR A C 6
ATOM 6649 O O . TYR A 1 26 ? 4.715 -4.428 -1.203 1.00 0.00 26 TYR A O 6
ATOM 6667 N N . ASP A 1 27 ? 5.621 -2.398 -0.821 1.00 0.00 27 ASP A N 6
ATOM 6668 C CA . ASP A 1 27 ? 6.596 -2.855 0.160 1.00 0.00 27 ASP A CA 6
ATOM 6669 C C . ASP A 1 27 ? 6.863 -1.743 1.167 1.00 0.00 27 ASP A C 6
ATOM 6670 O O . ASP A 1 27 ? 7.450 -0.720 0.821 1.00 0.00 27 ASP A O 6
ATOM 6679 N N . GLU A 1 28 ? 6.420 -1.931 2.405 1.00 0.00 28 GLU A N 6
ATOM 6680 C CA . GLU A 1 28 ? 6.612 -0.909 3.424 1.00 0.00 28 GLU A CA 6
ATOM 6681 C C . GLU A 1 28 ? 7.739 -1.268 4.383 1.00 0.00 28 GLU A C 6
ATOM 6682 O O . GLU A 1 28 ? 7.810 -2.382 4.901 1.00 0.00 28 GLU A O 6
ATOM 6694 N N . ALA A 1 29 ? 8.611 -0.293 4.619 1.00 0.00 29 ALA A N 6
ATOM 6695 C CA . ALA A 1 29 ? 9.736 -0.465 5.522 1.00 0.00 29 ALA A CA 6
ATOM 6696 C C . ALA A 1 29 ? 9.677 0.563 6.643 1.00 0.00 29 ALA A C 6
ATOM 6697 O O . ALA A 1 29 ? 9.966 1.742 6.434 1.00 0.00 29 ALA A O 6
ATOM 6704 N N . ARG A 1 30 ? 9.295 0.112 7.829 1.00 0.00 30 ARG A N 6
ATOM 6705 C CA . ARG A 1 30 ? 9.190 0.997 8.982 1.00 0.00 30 ARG A CA 6
ATOM 6706 C C . ARG A 1 30 ? 10.438 0.910 9.855 1.00 0.00 30 ARG A C 6
ATOM 6707 O O . ARG A 1 30 ? 11.059 -0.148 9.965 1.00 0.00 30 ARG A O 6
ATOM 6728 N N . GLY A 1 31 ? 10.802 2.032 10.469 1.00 0.00 31 GLY A N 6
ATOM 6729 C CA . GLY A 1 31 ? 11.979 2.071 11.321 1.00 0.00 31 GLY A CA 6
ATOM 6730 C C . GLY A 1 31 ? 12.004 0.950 12.343 1.00 0.00 31 GLY A C 6
ATOM 6731 O O . GLY A 1 31 ? 10.987 0.646 12.968 1.00 0.00 31 GLY A O 6
ATOM 6735 N N . ASN A 1 32 ? 13.170 0.335 12.511 1.00 0.00 32 ASN A N 6
ATOM 6736 C CA . ASN A 1 32 ? 13.329 -0.762 13.461 1.00 0.00 32 ASN A CA 6
ATOM 6737 C C . ASN A 1 32 ? 12.351 -1.893 13.160 1.00 0.00 32 ASN A C 6
ATOM 6738 O O . ASN A 1 32 ? 11.993 -2.667 14.048 1.00 0.00 32 ASN A O 6
ATOM 6749 N N . ARG A 1 33 ? 11.923 -1.985 11.905 1.00 0.00 33 ARG A N 6
ATOM 6750 C CA . ARG A 1 33 ? 10.989 -3.025 11.492 1.00 0.00 33 ARG A CA 6
ATOM 6751 C C . ARG A 1 33 ? 10.720 -2.950 9.990 1.00 0.00 33 ARG A C 6
ATOM 6752 O O . ARG A 1 33 ? 9.577 -2.800 9.559 1.00 0.00 33 ARG A O 6
ATOM 6773 N N . LYS A 1 34 ? 11.782 -3.058 9.196 1.00 0.00 34 LYS A N 6
ATOM 6774 C CA . LYS A 1 34 ? 11.653 -3.005 7.743 1.00 0.00 34 LYS A CA 6
ATOM 6775 C C . LYS A 1 34 ? 10.990 -4.275 7.220 1.00 0.00 34 LYS A C 6
ATOM 6776 O O . LYS A 1 34 ? 10.807 -5.238 7.964 1.00 0.00 34 LYS A O 6
ATOM 6795 N N . SER A 1 35 ? 10.623 -4.274 5.941 1.00 0.00 35 SER A N 6
ATOM 6796 C CA . SER A 1 35 ? 9.971 -5.430 5.334 1.00 0.00 35 SER A CA 6
ATOM 6797 C C . SER A 1 35 ? 8.810 -5.908 6.200 1.00 0.00 35 SER A C 6
ATOM 6798 O O . SER A 1 35 ? 8.486 -7.096 6.225 1.00 0.00 35 SER A O 6
ATOM 6806 N N . ALA A 1 36 ? 8.194 -4.973 6.918 1.00 0.00 36 ALA A N 6
ATOM 6807 C CA . ALA A 1 36 ? 7.076 -5.289 7.795 1.00 0.00 36 ALA A CA 6
ATOM 6808 C C . ALA A 1 36 ? 5.965 -6.023 7.050 1.00 0.00 36 ALA A C 6
ATOM 6809 O O . ALA A 1 36 ? 5.513 -7.083 7.479 1.00 0.00 36 ALA A O 6
ATOM 6816 N N . TYR A 1 37 ? 5.525 -5.447 5.935 1.00 0.00 37 TYR A N 6
ATOM 6817 C CA . TYR A 1 37 ? 4.462 -6.041 5.138 1.00 0.00 37 TYR A CA 6
ATOM 6818 C C . TYR A 1 37 ? 4.592 -5.678 3.661 1.00 0.00 37 TYR A C 6
ATOM 6819 O O . TYR A 1 37 ? 5.143 -4.635 3.310 1.00 0.00 37 TYR A O 6
ATOM 6837 N N . GLN A 1 38 ? 4.064 -6.548 2.805 1.00 0.00 38 GLN A N 6
ATOM 6838 C CA . GLN A 1 38 ? 4.094 -6.339 1.361 1.00 0.00 38 GLN A CA 6
ATOM 6839 C C . GLN A 1 38 ? 3.058 -7.225 0.684 1.00 0.00 38 GLN A C 6
ATOM 6840 O O . GLN A 1 38 ? 2.761 -8.317 1.165 1.00 0.00 38 GLN A O 6
ATOM 6854 N N . GLY A 1 39 ? 2.509 -6.757 -0.431 1.00 0.00 39 GLY A N 6
ATOM 6855 C CA . GLY A 1 39 ? 1.512 -7.544 -1.133 1.00 0.00 39 GLY A CA 6
ATOM 6856 C C . GLY A 1 39 ? 1.134 -6.957 -2.476 1.00 0.00 39 GLY A C 6
ATOM 6857 O O . GLY A 1 39 ? 1.987 -6.776 -3.346 1.00 0.00 39 GLY A O 6
ATOM 6861 N N . ARG A 1 40 ? -0.151 -6.665 -2.649 1.00 0.00 40 ARG A N 6
ATOM 6862 C CA . ARG A 1 40 ? -0.646 -6.099 -3.891 1.00 0.00 40 ARG A CA 6
ATOM 6863 C C . ARG A 1 40 ? -1.911 -5.302 -3.626 1.00 0.00 40 ARG A C 6
ATOM 6864 O O . ARG A 1 40 ? -2.521 -5.436 -2.566 1.00 0.00 40 ARG A O 6
ATOM 6885 N N . TYR A 1 41 ? -2.301 -4.466 -4.575 1.00 0.00 41 TYR A N 6
ATOM 6886 C CA . TYR A 1 41 ? -3.493 -3.654 -4.400 1.00 0.00 41 TYR A CA 6
ATOM 6887 C C . TYR A 1 41 ? -4.337 -3.590 -5.662 1.00 0.00 41 TYR A C 6
ATOM 6888 O O . TYR A 1 41 ? -3.844 -3.783 -6.772 1.00 0.00 41 TYR A O 6
ATOM 6906 N N . GLU A 1 42 ? -5.611 -3.284 -5.465 1.00 0.00 42 GLU A N 6
ATOM 6907 C CA . GLU A 1 42 ? -6.553 -3.150 -6.568 1.00 0.00 42 GLU A CA 6
ATOM 6908 C C . GLU A 1 42 ? -7.167 -1.757 -6.532 1.00 0.00 42 GLU A C 6
ATOM 6909 O O . GLU A 1 42 ? -7.667 -1.328 -5.498 1.00 0.00 42 GLU A O 6
ATOM 6921 N N . VAL A 1 43 ? -7.105 -1.047 -7.650 1.00 0.00 43 VAL A N 6
ATOM 6922 C CA . VAL A 1 43 ? -7.634 0.310 -7.717 1.00 0.00 43 VAL A CA 6
ATOM 6923 C C . VAL A 1 43 ? -9.003 0.363 -8.390 1.00 0.00 43 VAL A C 6
ATOM 6924 O O . VAL A 1 43 ? -9.225 -0.253 -9.432 1.00 0.00 43 VAL A O 6
ATOM 6937 N N . ARG A 1 44 ? -9.914 1.116 -7.778 1.00 0.00 44 ARG A N 6
ATOM 6938 C CA . ARG A 1 44 ? -11.266 1.274 -8.300 1.00 0.00 44 ARG A CA 6
ATOM 6939 C C . ARG A 1 44 ? -11.749 2.709 -8.107 1.00 0.00 44 ARG A C 6
ATOM 6940 O O . ARG A 1 44 ? -12.451 3.009 -7.141 1.00 0.00 44 ARG A O 6
ATOM 6961 N N . GLY A 1 45 ? -11.367 3.592 -9.023 1.00 0.00 45 GLY A N 6
ATOM 6962 C CA . GLY A 1 45 ? -11.771 4.982 -8.924 1.00 0.00 45 GLY A CA 6
ATOM 6963 C C . GLY A 1 45 ? -11.117 5.688 -7.749 1.00 0.00 45 GLY A C 6
ATOM 6964 O O . GLY A 1 45 ? -11.780 6.412 -7.006 1.00 0.00 45 GLY A O 6
ATOM 6968 N N . ALA A 1 46 ? -9.811 5.465 -7.580 1.00 0.00 46 ALA A N 6
ATOM 6969 C CA . ALA A 1 46 ? -9.043 6.068 -6.487 1.00 0.00 46 ALA A CA 6
ATOM 6970 C C . ALA A 1 46 ? -9.127 5.229 -5.213 1.00 0.00 46 ALA A C 6
ATOM 6971 O O . ALA A 1 46 ? -8.336 5.416 -4.288 1.00 0.00 46 ALA A O 6
ATOM 6978 N N . HIS A 1 47 ? -10.072 4.293 -5.172 1.00 0.00 47 HIS A N 6
ATOM 6979 C CA . HIS A 1 47 ? -10.233 3.420 -4.017 1.00 0.00 47 HIS A CA 6
ATOM 6980 C C . HIS A 1 47 ? -9.458 2.132 -4.242 1.00 0.00 47 HIS A C 6
ATOM 6981 O O . HIS A 1 47 ? -9.621 1.483 -5.274 1.00 0.00 47 HIS A O 6
ATOM 6996 N N . ILE A 1 48 ? -8.608 1.761 -3.293 1.00 0.00 48 ILE A N 6
ATOM 6997 C CA . ILE A 1 48 ? -7.821 0.543 -3.452 1.00 0.00 48 ILE A CA 6
ATOM 6998 C C . ILE A 1 48 ? -7.671 -0.228 -2.149 1.00 0.00 48 ILE A C 6
ATOM 6999 O O . ILE A 1 48 ? -7.636 0.348 -1.062 1.00 0.00 48 ILE A O 6
ATOM 7015 N N . ASN A 1 49 ? -7.561 -1.544 -2.285 1.00 0.00 49 ASN A N 6
ATOM 7016 C CA . ASN A 1 49 ? -7.385 -2.431 -1.152 1.00 0.00 49 ASN A CA 6
ATOM 7017 C C . ASN A 1 49 ? -6.051 -3.155 -1.262 1.00 0.00 49 ASN A C 6
ATOM 7018 O O . ASN A 1 49 ? -5.411 -3.143 -2.311 1.00 0.00 49 ASN A O 6
ATOM 7029 N N . TYR A 1 50 ? -5.643 -3.783 -0.174 1.00 0.00 50 TYR A N 6
ATOM 7030 C CA . TYR A 1 50 ? -4.390 -4.518 -0.135 1.00 0.00 50 TYR A CA 6
ATOM 7031 C C . TYR A 1 50 ? -4.650 -5.944 0.316 1.00 0.00 50 TYR A C 6
ATOM 7032 O O . TYR A 1 50 ? -5.030 -6.174 1.459 1.00 0.00 50 TYR A O 6
ATOM 7050 N N . TRP A 1 51 ? -4.444 -6.897 -0.578 1.00 0.00 51 TRP A N 6
ATOM 7051 C CA . TRP A 1 51 ? -4.658 -8.297 -0.244 1.00 0.00 51 TRP A CA 6
ATOM 7052 C C . TRP A 1 51 ? -3.324 -9.021 -0.152 1.00 0.00 51 TRP A C 6
ATOM 7053 O O . TRP A 1 51 ? -2.804 -9.524 -1.149 1.00 0.00 51 TRP A O 6
ATOM 7074 N N . ASP A 1 52 ? -2.770 -9.058 1.052 1.00 0.00 52 ASP A N 6
ATOM 7075 C CA . ASP A 1 52 ? -1.482 -9.707 1.279 1.00 0.00 52 ASP A CA 6
ATOM 7076 C C . ASP A 1 52 ? -1.571 -11.213 1.086 1.00 0.00 52 ASP A C 6
ATOM 7077 O O . ASP A 1 52 ? -2.651 -11.801 1.162 1.00 0.00 52 ASP A O 6
ATOM 7086 N N . ASP A 1 53 ? -0.421 -11.830 0.845 1.00 0.00 53 ASP A N 6
ATOM 7087 C CA . ASP A 1 53 ? -0.348 -13.271 0.649 1.00 0.00 53 ASP A CA 6
ATOM 7088 C C . ASP A 1 53 ? -0.248 -14.006 1.984 1.00 0.00 53 ASP A C 6
ATOM 7089 O O . ASP A 1 53 ? -0.405 -15.226 2.040 1.00 0.00 53 ASP A O 6
ATOM 7098 N N . THR A 1 54 ? 0.022 -13.263 3.059 1.00 0.00 54 THR A N 6
ATOM 7099 C CA . THR A 1 54 ? 0.149 -13.863 4.384 1.00 0.00 54 THR A CA 6
ATOM 7100 C C . THR A 1 54 ? -1.185 -13.872 5.130 1.00 0.00 54 THR A C 6
ATOM 7101 O O . THR A 1 54 ? -1.220 -13.911 6.359 1.00 0.00 54 THR A O 6
ATOM 7112 N N . GLY A 1 55 ? -2.275 -13.866 4.376 1.00 0.00 55 GLY A N 6
ATOM 7113 C CA . GLY A 1 55 ? -3.597 -13.906 4.973 1.00 0.00 55 GLY A CA 6
ATOM 7114 C C . GLY A 1 55 ? -4.068 -12.579 5.543 1.00 0.00 55 GLY A C 6
ATOM 7115 O O . GLY A 1 55 ? -4.904 -12.561 6.447 1.00 0.00 55 GLY A O 6
ATOM 7119 N N . PHE A 1 56 ? -3.562 -11.462 5.020 1.00 0.00 56 PHE A N 6
ATOM 7120 C CA . PHE A 1 56 ? -3.978 -10.158 5.499 1.00 0.00 56 PHE A CA 6
ATOM 7121 C C . PHE A 1 56 ? -4.643 -9.383 4.376 1.00 0.00 56 PHE A C 6
ATOM 7122 O O . PHE A 1 56 ? -4.486 -9.709 3.199 1.00 0.00 56 PHE A O 6
ATOM 7139 N N . THR A 1 57 ? -5.347 -8.330 4.749 1.00 0.00 57 THR A N 6
ATOM 7140 C CA . THR A 1 57 ? -5.997 -7.471 3.775 1.00 0.00 57 THR A CA 6
ATOM 7141 C C . THR A 1 57 ? -6.340 -6.123 4.391 1.00 0.00 57 THR A C 6
ATOM 7142 O O . THR A 1 57 ? -6.721 -6.038 5.559 1.00 0.00 57 THR A O 6
ATOM 7153 N N . ALA A 1 58 ? -6.192 -5.070 3.599 1.00 0.00 58 ALA A N 6
ATOM 7154 C CA . ALA A 1 58 ? -6.479 -3.716 4.074 1.00 0.00 58 ALA A CA 6
ATOM 7155 C C . ALA A 1 58 ? -6.977 -2.814 2.950 1.00 0.00 58 ALA A C 6
ATOM 7156 O O . ALA A 1 58 ? -6.328 -2.676 1.917 1.00 0.00 58 ALA A O 6
ATOM 7163 N N . ASP A 1 59 ? -8.137 -2.196 3.164 1.00 0.00 59 ASP A N 6
ATOM 7164 C CA . ASP A 1 59 ? -8.723 -1.304 2.168 1.00 0.00 59 ASP A CA 6
ATOM 7165 C C . ASP A 1 59 ? -8.312 0.146 2.408 1.00 0.00 59 ASP A C 6
ATOM 7166 O O . ASP A 1 59 ? -8.027 0.543 3.537 1.00 0.00 59 ASP A O 6
ATOM 7175 N N . GLY A 1 60 ? -8.289 0.930 1.334 1.00 0.00 60 GLY A N 6
ATOM 7176 C CA . GLY A 1 60 ? -7.919 2.329 1.437 1.00 0.00 60 GLY A CA 6
ATOM 7177 C C . GLY A 1 60 ? -8.597 3.177 0.379 1.00 0.00 60 GLY A C 6
ATOM 7178 O O . GLY A 1 60 ? -9.518 2.715 -0.295 1.00 0.00 60 GLY A O 6
ATOM 7182 N N . ASP A 1 61 ? -8.148 4.417 0.230 1.00 0.00 61 ASP A N 6
ATOM 7183 C CA . ASP A 1 61 ? -8.728 5.320 -0.758 1.00 0.00 61 ASP A CA 6
ATOM 7184 C C . ASP A 1 61 ? -7.868 6.564 -0.942 1.00 0.00 61 ASP A C 6
ATOM 7185 O O . ASP A 1 61 ? -7.455 7.194 0.029 1.00 0.00 61 ASP A O 6
ATOM 7194 N N . PHE A 1 62 ? -7.610 6.918 -2.197 1.00 0.00 62 PHE A N 6
ATOM 7195 C CA . PHE A 1 62 ? -6.808 8.094 -2.505 1.00 0.00 62 PHE A CA 6
ATOM 7196 C C . PHE A 1 62 ? -7.643 9.361 -2.385 1.00 0.00 62 PHE A C 6
ATOM 7197 O O . PHE A 1 62 ? -8.535 9.612 -3.196 1.00 0.00 62 PHE A O 6
ATOM 7214 N N . VAL A 1 63 ? -7.344 10.154 -1.370 1.00 0.00 63 VAL A N 6
ATOM 7215 C CA . VAL A 1 63 ? -8.061 11.404 -1.138 1.00 0.00 63 VAL A CA 6
ATOM 7216 C C . VAL A 1 63 ? -7.558 12.511 -2.060 1.00 0.00 63 VAL A C 6
ATOM 7217 O O . VAL A 1 63 ? -8.246 13.507 -2.279 1.00 0.00 63 VAL A O 6
ATOM 7230 N N . SER A 1 64 ? -6.354 12.333 -2.599 1.00 0.00 64 SER A N 6
ATOM 7231 C CA . SER A 1 64 ? -5.766 13.321 -3.495 1.00 0.00 64 SER A CA 6
ATOM 7232 C C . SER A 1 64 ? -4.837 12.654 -4.504 1.00 0.00 64 SER A C 6
ATOM 7233 O O . SER A 1 64 ? -4.725 11.428 -4.543 1.00 0.00 64 SER A O 6
ATOM 7241 N N . ALA A 1 65 ? -4.173 13.469 -5.317 1.00 0.00 65 ALA A N 6
ATOM 7242 C CA . ALA A 1 65 ? -3.253 12.957 -6.326 1.00 0.00 65 ALA A CA 6
ATOM 7243 C C . ALA A 1 65 ? -1.937 12.518 -5.695 1.00 0.00 65 ALA A C 6
ATOM 7244 O O . ALA A 1 65 ? -1.284 11.594 -6.179 1.00 0.00 65 ALA A O 6
ATOM 7251 N N . ASN A 1 66 ? -1.550 13.188 -4.614 1.00 0.00 66 ASN A N 6
ATOM 7252 C CA . ASN A 1 66 ? -0.307 12.867 -3.919 1.00 0.00 66 ASN A CA 6
ATOM 7253 C C . ASN A 1 66 ? -0.573 12.382 -2.493 1.00 0.00 66 ASN A C 6
ATOM 7254 O O . ASN A 1 66 ? 0.359 12.018 -1.776 1.00 0.00 66 ASN A O 6
ATOM 7265 N N . GLU A 1 67 ? -1.840 12.374 -2.083 1.00 0.00 67 GLU A N 6
ATOM 7266 C CA . GLU A 1 67 ? -2.202 11.928 -0.740 1.00 0.00 67 GLU A CA 6
ATOM 7267 C C . GLU A 1 67 ? -2.877 10.561 -0.791 1.00 0.00 67 GLU A C 6
ATOM 7268 O O . GLU A 1 67 ? -3.614 10.253 -1.728 1.00 0.00 67 GLU A O 6
ATOM 7280 N N . LEU A 1 68 ? -2.611 9.741 0.220 1.00 0.00 68 LEU A N 6
ATOM 7281 C CA . LEU A 1 68 ? -3.181 8.403 0.294 1.00 0.00 68 LEU A CA 6
ATOM 7282 C C . LEU A 1 68 ? -3.798 8.161 1.665 1.00 0.00 68 LEU A C 6
ATOM 7283 O O . LEU A 1 68 ? -3.274 8.620 2.680 1.00 0.00 68 LEU A O 6
ATOM 7299 N N . HIS A 1 69 ? -4.904 7.429 1.692 1.00 0.00 69 HIS A N 6
ATOM 7300 C CA . HIS A 1 69 ? -5.578 7.117 2.946 1.00 0.00 69 HIS A CA 6
ATOM 7301 C C . HIS A 1 69 ? -5.783 5.614 3.092 1.00 0.00 69 HIS A C 6
ATOM 7302 O O . HIS A 1 69 ? -6.607 5.019 2.397 1.00 0.00 69 HIS A O 6
ATOM 7317 N N . HIS A 1 70 ? -5.035 5.008 4.004 1.00 0.00 70 HIS A N 6
ATOM 7318 C CA . HIS A 1 70 ? -5.143 3.573 4.247 1.00 0.00 70 HIS A CA 6
ATOM 7319 C C . HIS A 1 70 ? -5.032 3.273 5.738 1.00 0.00 70 HIS A C 6
ATOM 7320 O O . HIS A 1 70 ? -4.193 3.842 6.435 1.00 0.00 70 HIS A O 6
ATOM 7335 N N . GLY A 1 71 ? -5.890 2.380 6.222 1.00 0.00 71 GLY A N 6
ATOM 7336 C CA . GLY A 1 71 ? -5.873 2.030 7.631 1.00 0.00 71 GLY A CA 6
ATOM 7337 C C . GLY A 1 71 ? -5.951 3.252 8.524 1.00 0.00 71 GLY A C 6
ATOM 7338 O O . GLY A 1 71 ? -5.526 3.215 9.680 1.00 0.00 71 GLY A O 6
ATOM 7342 N N . GLY A 1 72 ? -6.493 4.340 7.984 1.00 0.00 72 GLY A N 6
ATOM 7343 C CA . GLY A 1 72 ? -6.616 5.566 8.747 1.00 0.00 72 GLY A CA 6
ATOM 7344 C C . GLY A 1 72 ? -5.328 6.367 8.781 1.00 0.00 72 GLY A C 6
ATOM 7345 O O . GLY A 1 72 ? -5.150 7.222 9.649 1.00 0.00 72 GLY A O 6
ATOM 7349 N N . MET A 1 73 ? -4.421 6.096 7.841 1.00 0.00 73 MET A N 6
ATOM 7350 C CA . MET A 1 73 ? -3.154 6.807 7.789 1.00 0.00 73 MET A CA 6
ATOM 7351 C C . MET A 1 73 ? -3.102 7.746 6.591 1.00 0.00 73 MET A C 6
ATOM 7352 O O . MET A 1 73 ? -3.891 7.622 5.656 1.00 0.00 73 MET A O 6
ATOM 7366 N N . THR A 1 74 ? -2.154 8.672 6.621 1.00 0.00 74 THR A N 6
ATOM 7367 C CA . THR A 1 74 ? -1.978 9.623 5.530 1.00 0.00 74 THR A CA 6
ATOM 7368 C C . THR A 1 74 ? -0.619 9.417 4.880 1.00 0.00 74 THR A C 6
ATOM 7369 O O . THR A 1 74 ? 0.416 9.739 5.462 1.00 0.00 74 THR A O 6
ATOM 7380 N N . PHE A 1 75 ? -0.628 8.861 3.676 1.00 0.00 75 PHE A N 6
ATOM 7381 C CA . PHE A 1 75 ? 0.603 8.587 2.953 1.00 0.00 75 PHE A CA 6
ATOM 7382 C C . PHE A 1 75 ? 0.758 9.508 1.751 1.00 0.00 75 PHE A C 6
ATOM 7383 O O . PHE A 1 75 ? -0.103 9.552 0.873 1.00 0.00 75 PHE A O 6
ATOM 7400 N N . TYR A 1 76 ? 1.870 10.231 1.708 1.00 0.00 76 TYR A N 6
ATOM 7401 C CA . TYR A 1 76 ? 2.143 11.131 0.605 1.00 0.00 76 TYR A CA 6
ATOM 7402 C C . TYR A 1 76 ? 3.127 10.480 -0.348 1.00 0.00 76 TYR A C 6
ATOM 7403 O O . TYR A 1 76 ? 4.059 9.796 0.076 1.00 0.00 76 TYR A O 6
ATOM 7421 N N . ARG A 1 77 ? 2.908 10.679 -1.634 1.00 0.00 77 ARG A N 6
ATOM 7422 C CA . ARG A 1 77 ? 3.770 10.091 -2.645 1.00 0.00 77 ARG A CA 6
ATOM 7423 C C . ARG A 1 77 ? 5.215 10.533 -2.462 1.00 0.00 77 ARG A C 6
ATOM 7424 O O . ARG A 1 77 ? 5.474 11.645 -2.014 1.00 0.00 77 ARG A O 6
ATOM 7445 N N . GLU A 1 78 ? 6.134 9.630 -2.815 1.00 0.00 78 GLU A N 6
ATOM 7446 C CA . GLU A 1 78 ? 7.584 9.836 -2.726 1.00 0.00 78 GLU A CA 6
ATOM 7447 C C . GLU A 1 78 ? 7.967 11.019 -1.840 1.00 0.00 78 GLU A C 6
ATOM 7448 O O . GLU A 1 78 ? 8.639 10.852 -0.821 1.00 0.00 78 GLU A O 6
ATOM 7460 N N . LYS A 1 79 ? 7.535 12.207 -2.236 1.00 0.00 79 LYS A N 6
ATOM 7461 C CA . LYS A 1 79 ? 7.825 13.422 -1.483 1.00 0.00 79 LYS A CA 6
ATOM 7462 C C . LYS A 1 79 ? 9.323 13.712 -1.475 1.00 0.00 79 LYS A C 6
ATOM 7463 O O . LYS A 1 79 ? 10.070 12.978 -2.156 1.00 0.00 79 LYS A O 6
ATOM 7483 N N . MET A 1 1 ? -8.372 -8.948 -11.185 1.00 0.00 1 MET A N 7
ATOM 7484 C CA . MET A 1 1 ? -7.491 -8.029 -11.950 1.00 0.00 1 MET A CA 7
ATOM 7485 C C . MET A 1 1 ? -6.890 -6.959 -11.046 1.00 0.00 1 MET A C 7
ATOM 7486 O O . MET A 1 1 ? -7.551 -6.457 -10.137 1.00 0.00 1 MET A O 7
ATOM 7502 N N . GLN A 1 2 ? -5.631 -6.616 -11.298 1.00 0.00 2 GLN A N 7
ATOM 7503 C CA . GLN A 1 2 ? -4.940 -5.604 -10.507 1.00 0.00 2 GLN A CA 7
ATOM 7504 C C . GLN A 1 2 ? -4.426 -4.476 -11.394 1.00 0.00 2 GLN A C 7
ATOM 7505 O O . GLN A 1 2 ? -4.139 -4.682 -12.574 1.00 0.00 2 GLN A O 7
ATOM 7519 N N . HIS A 1 3 ? -4.313 -3.283 -10.819 1.00 0.00 3 HIS A N 7
ATOM 7520 C CA . HIS A 1 3 ? -3.834 -2.120 -11.558 1.00 0.00 3 HIS A CA 7
ATOM 7521 C C . HIS A 1 3 ? -2.637 -1.482 -10.855 1.00 0.00 3 HIS A C 7
ATOM 7522 O O . HIS A 1 3 ? -2.799 -0.776 -9.862 1.00 0.00 3 HIS A O 7
ATOM 7537 N N . PRO A 1 4 ? -1.411 -1.728 -11.359 1.00 0.00 4 PRO A N 7
ATOM 7538 C CA . PRO A 1 4 ? -0.182 -1.174 -10.772 1.00 0.00 4 PRO A CA 7
ATOM 7539 C C . PRO A 1 4 ? -0.221 0.347 -10.655 1.00 0.00 4 PRO A C 7
ATOM 7540 O O . PRO A 1 4 ? -1.037 1.007 -11.297 1.00 0.00 4 PRO A O 7
ATOM 7551 N N . TYR A 1 5 ? 0.679 0.897 -9.843 1.00 0.00 5 TYR A N 7
ATOM 7552 C CA . TYR A 1 5 ? 0.754 2.345 -9.662 1.00 0.00 5 TYR A CA 7
ATOM 7553 C C . TYR A 1 5 ? 2.191 2.789 -9.459 1.00 0.00 5 TYR A C 7
ATOM 7554 O O . TYR A 1 5 ? 2.621 3.793 -10.027 1.00 0.00 5 TYR A O 7
ATOM 7572 N N . VAL A 1 6 ? 2.940 2.036 -8.658 1.00 0.00 6 VAL A N 7
ATOM 7573 C CA . VAL A 1 6 ? 4.331 2.373 -8.406 1.00 0.00 6 VAL A CA 7
ATOM 7574 C C . VAL A 1 6 ? 4.457 3.749 -7.758 1.00 0.00 6 VAL A C 7
ATOM 7575 O O . VAL A 1 6 ? 3.898 4.732 -8.243 1.00 0.00 6 VAL A O 7
ATOM 7588 N N . GLY A 1 7 ? 5.193 3.812 -6.656 1.00 0.00 7 GLY A N 7
ATOM 7589 C CA . GLY A 1 7 ? 5.374 5.069 -5.958 1.00 0.00 7 GLY A CA 7
ATOM 7590 C C . GLY A 1 7 ? 5.788 4.870 -4.517 1.00 0.00 7 GLY A C 7
ATOM 7591 O O . GLY A 1 7 ? 5.382 3.900 -3.883 1.00 0.00 7 GLY A O 7
ATOM 7595 N N . ILE A 1 8 ? 6.588 5.791 -3.988 1.00 0.00 8 ILE A N 7
ATOM 7596 C CA . ILE A 1 8 ? 7.028 5.692 -2.604 1.00 0.00 8 ILE A CA 7
ATOM 7597 C C . ILE A 1 8 ? 6.112 6.504 -1.709 1.00 0.00 8 ILE A C 7
ATOM 7598 O O . ILE A 1 8 ? 6.259 7.716 -1.574 1.00 0.00 8 ILE A O 7
ATOM 7614 N N . TRP A 1 9 ? 5.159 5.814 -1.116 1.00 0.00 9 TRP A N 7
ATOM 7615 C CA . TRP A 1 9 ? 4.183 6.440 -0.240 1.00 0.00 9 TRP A CA 7
ATOM 7616 C C . TRP A 1 9 ? 4.688 6.473 1.196 1.00 0.00 9 TRP A C 7
ATOM 7617 O O . TRP A 1 9 ? 4.776 5.442 1.862 1.00 0.00 9 TRP A O 7
ATOM 7638 N N . VAL A 1 10 ? 5.034 7.670 1.657 1.00 0.00 10 VAL A N 7
ATOM 7639 C CA . VAL A 1 10 ? 5.553 7.855 3.008 1.00 0.00 10 VAL A CA 7
ATOM 7640 C C . VAL A 1 10 ? 4.622 8.722 3.848 1.00 0.00 10 VAL A C 7
ATOM 7641 O O . VAL A 1 10 ? 3.846 9.518 3.318 1.00 0.00 10 VAL A O 7
ATOM 7654 N N . THR A 1 11 ? 4.709 8.558 5.162 1.00 0.00 11 THR A N 7
ATOM 7655 C CA . THR A 1 11 ? 3.878 9.318 6.087 1.00 0.00 11 THR A CA 7
ATOM 7656 C C . THR A 1 11 ? 4.216 10.808 6.035 1.00 0.00 11 THR A C 7
ATOM 7657 O O . THR A 1 11 ? 5.068 11.233 5.255 1.00 0.00 11 THR A O 7
ATOM 7668 N N . ALA A 1 12 ? 3.539 11.593 6.868 1.00 0.00 12 ALA A N 7
ATOM 7669 C CA . ALA A 1 12 ? 3.764 13.035 6.914 1.00 0.00 12 ALA A CA 7
ATOM 7670 C C . ALA A 1 12 ? 4.981 13.384 7.768 1.00 0.00 12 ALA A C 7
ATOM 7671 O O . ALA A 1 12 ? 5.539 14.474 7.647 1.00 0.00 12 ALA A O 7
ATOM 7678 N N . ASP A 1 13 ? 5.388 12.457 8.631 1.00 0.00 13 ASP A N 7
ATOM 7679 C CA . ASP A 1 13 ? 6.538 12.680 9.497 1.00 0.00 13 ASP A CA 7
ATOM 7680 C C . ASP A 1 13 ? 7.752 11.901 9.002 1.00 0.00 13 ASP A C 7
ATOM 7681 O O . ASP A 1 13 ? 8.893 12.295 9.243 1.00 0.00 13 ASP A O 7
ATOM 7690 N N . GLY A 1 14 ? 7.500 10.794 8.311 1.00 0.00 14 GLY A N 7
ATOM 7691 C CA . GLY A 1 14 ? 8.583 9.980 7.800 1.00 0.00 14 GLY A CA 7
ATOM 7692 C C . GLY A 1 14 ? 8.958 8.864 8.752 1.00 0.00 14 GLY A C 7
ATOM 7693 O O . GLY A 1 14 ? 10.092 8.386 8.743 1.00 0.00 14 GLY A O 7
ATOM 7697 N N . ARG A 1 15 ? 7.998 8.440 9.571 1.00 0.00 15 ARG A N 7
ATOM 7698 C CA . ARG A 1 15 ? 8.240 7.361 10.527 1.00 0.00 15 ARG A CA 7
ATOM 7699 C C . ARG A 1 15 ? 8.197 6.014 9.818 1.00 0.00 15 ARG A C 7
ATOM 7700 O O . ARG A 1 15 ? 8.870 5.067 10.222 1.00 0.00 15 ARG A O 7
ATOM 7721 N N . ILE A 1 16 ? 7.412 5.941 8.747 1.00 0.00 16 ILE A N 7
ATOM 7722 C CA . ILE A 1 16 ? 7.296 4.713 7.972 1.00 0.00 16 ILE A CA 7
ATOM 7723 C C . ILE A 1 16 ? 7.263 5.031 6.481 1.00 0.00 16 ILE A C 7
ATOM 7724 O O . ILE A 1 16 ? 6.925 6.144 6.084 1.00 0.00 16 ILE A O 7
ATOM 7740 N N . ARG A 1 17 ? 7.623 4.052 5.663 1.00 0.00 17 ARG A N 7
ATOM 7741 C CA . ARG A 1 17 ? 7.642 4.243 4.218 1.00 0.00 17 ARG A CA 7
ATOM 7742 C C . ARG A 1 17 ? 7.066 3.026 3.501 1.00 0.00 17 ARG A C 7
ATOM 7743 O O . ARG A 1 17 ? 7.300 1.887 3.905 1.00 0.00 17 ARG A O 7
ATOM 7764 N N . GLN A 1 18 ? 6.318 3.275 2.430 1.00 0.00 18 GLN A N 7
ATOM 7765 C CA . GLN A 1 18 ? 5.714 2.204 1.648 1.00 0.00 18 GLN A CA 7
ATOM 7766 C C . GLN A 1 18 ? 5.990 2.403 0.165 1.00 0.00 18 GLN A C 7
ATOM 7767 O O . GLN A 1 18 ? 5.490 3.346 -0.448 1.00 0.00 18 GLN A O 7
ATOM 7781 N N . GLU A 1 19 ? 6.800 1.516 -0.411 1.00 0.00 19 GLU A N 7
ATOM 7782 C CA . GLU A 1 19 ? 7.149 1.612 -1.822 1.00 0.00 19 GLU A CA 7
ATOM 7783 C C . GLU A 1 19 ? 6.242 0.755 -2.682 1.00 0.00 19 GLU A C 7
ATOM 7784 O O . GLU A 1 19 ? 6.104 -0.448 -2.457 1.00 0.00 19 GLU A O 7
ATOM 7796 N N . LEU A 1 20 ? 5.666 1.370 -3.700 1.00 0.00 20 LEU A N 7
ATOM 7797 C CA . LEU A 1 20 ? 4.824 0.650 -4.631 1.00 0.00 20 LEU A CA 7
ATOM 7798 C C . LEU A 1 20 ? 5.703 0.177 -5.777 1.00 0.00 20 LEU A C 7
ATOM 7799 O O . LEU A 1 20 ? 6.301 0.977 -6.497 1.00 0.00 20 LEU A O 7
ATOM 7815 N N . LEU A 1 21 ? 5.841 -1.132 -5.874 1.00 0.00 21 LEU A N 7
ATOM 7816 C CA . LEU A 1 21 ? 6.716 -1.748 -6.857 1.00 0.00 21 LEU A CA 7
ATOM 7817 C C . LEU A 1 21 ? 6.256 -1.565 -8.296 1.00 0.00 21 LEU A C 7
ATOM 7818 O O . LEU A 1 21 ? 5.077 -1.350 -8.570 1.00 0.00 21 LEU A O 7
ATOM 7834 N N . PRO A 1 22 ? 7.222 -1.662 -9.234 1.00 0.00 22 PRO A N 7
ATOM 7835 C CA . PRO A 1 22 ? 6.971 -1.516 -10.672 1.00 0.00 22 PRO A CA 7
ATOM 7836 C C . PRO A 1 22 ? 6.053 -2.601 -11.216 1.00 0.00 22 PRO A C 7
ATOM 7837 O O . PRO A 1 22 ? 5.484 -2.458 -12.299 1.00 0.00 22 PRO A O 7
ATOM 7848 N N . ASN A 1 23 ? 5.904 -3.686 -10.463 1.00 0.00 23 ASN A N 7
ATOM 7849 C CA . ASN A 1 23 ? 5.049 -4.782 -10.884 1.00 0.00 23 ASN A CA 7
ATOM 7850 C C . ASN A 1 23 ? 3.664 -4.662 -10.256 1.00 0.00 23 ASN A C 7
ATOM 7851 O O . ASN A 1 23 ? 2.949 -5.654 -10.111 1.00 0.00 23 ASN A O 7
ATOM 7862 N N . GLY A 1 24 ? 3.293 -3.440 -9.880 1.00 0.00 24 GLY A N 7
ATOM 7863 C CA . GLY A 1 24 ? 1.999 -3.214 -9.271 1.00 0.00 24 GLY A CA 7
ATOM 7864 C C . GLY A 1 24 ? 1.896 -3.861 -7.910 1.00 0.00 24 GLY A C 7
ATOM 7865 O O . GLY A 1 24 ? 0.979 -4.642 -7.651 1.00 0.00 24 GLY A O 7
ATOM 7869 N N . ARG A 1 25 ? 2.845 -3.544 -7.039 1.00 0.00 25 ARG A N 7
ATOM 7870 C CA . ARG A 1 25 ? 2.860 -4.112 -5.695 1.00 0.00 25 ARG A CA 7
ATOM 7871 C C . ARG A 1 25 ? 3.330 -3.094 -4.673 1.00 0.00 25 ARG A C 7
ATOM 7872 O O . ARG A 1 25 ? 3.607 -1.947 -5.014 1.00 0.00 25 ARG A O 7
ATOM 7893 N N . TYR A 1 26 ? 3.388 -3.505 -3.411 1.00 0.00 26 TYR A N 7
ATOM 7894 C CA . TYR A 1 26 ? 3.793 -2.599 -2.345 1.00 0.00 26 TYR A CA 7
ATOM 7895 C C . TYR A 1 26 ? 4.763 -3.248 -1.363 1.00 0.00 26 TYR A C 7
ATOM 7896 O O . TYR A 1 26 ? 4.721 -4.454 -1.123 1.00 0.00 26 TYR A O 7
ATOM 7914 N N . ASP A 1 27 ? 5.626 -2.413 -0.794 1.00 0.00 27 ASP A N 7
ATOM 7915 C CA . ASP A 1 27 ? 6.618 -2.847 0.181 1.00 0.00 27 ASP A CA 7
ATOM 7916 C C . ASP A 1 27 ? 6.870 -1.726 1.181 1.00 0.00 27 ASP A C 7
ATOM 7917 O O . ASP A 1 27 ? 7.412 -0.682 0.821 1.00 0.00 27 ASP A O 7
ATOM 7926 N N . GLU A 1 28 ? 6.464 -1.928 2.430 1.00 0.00 28 GLU A N 7
ATOM 7927 C CA . GLU A 1 28 ? 6.645 -0.899 3.444 1.00 0.00 28 GLU A CA 7
ATOM 7928 C C . GLU A 1 28 ? 7.795 -1.225 4.387 1.00 0.00 28 GLU A C 7
ATOM 7929 O O . GLU A 1 28 ? 7.900 -2.334 4.909 1.00 0.00 28 GLU A O 7
ATOM 7941 N N . ALA A 1 29 ? 8.645 -0.227 4.605 1.00 0.00 29 ALA A N 7
ATOM 7942 C CA . ALA A 1 29 ? 9.788 -0.366 5.493 1.00 0.00 29 ALA A CA 7
ATOM 7943 C C . ALA A 1 29 ? 9.714 0.666 6.611 1.00 0.00 29 ALA A C 7
ATOM 7944 O O . ALA A 1 29 ? 9.964 1.852 6.392 1.00 0.00 29 ALA A O 7
ATOM 7951 N N . ARG A 1 30 ? 9.360 0.210 7.804 1.00 0.00 30 ARG A N 7
ATOM 7952 C CA . ARG A 1 30 ? 9.245 1.097 8.955 1.00 0.00 30 ARG A CA 7
ATOM 7953 C C . ARG A 1 30 ? 10.506 1.055 9.812 1.00 0.00 30 ARG A C 7
ATOM 7954 O O . ARG A 1 30 ? 11.177 0.026 9.895 1.00 0.00 30 ARG A O 7
ATOM 7975 N N . GLY A 1 31 ? 10.823 2.182 10.443 1.00 0.00 31 GLY A N 7
ATOM 7976 C CA . GLY A 1 31 ? 12.006 2.261 11.283 1.00 0.00 31 GLY A CA 7
ATOM 7977 C C . GLY A 1 31 ? 12.086 1.132 12.292 1.00 0.00 31 GLY A C 7
ATOM 7978 O O . GLY A 1 31 ? 11.085 0.767 12.907 1.00 0.00 31 GLY A O 7
ATOM 7982 N N . ASN A 1 32 ? 13.282 0.576 12.459 1.00 0.00 32 ASN A N 7
ATOM 7983 C CA . ASN A 1 32 ? 13.494 -0.520 13.397 1.00 0.00 32 ASN A CA 7
ATOM 7984 C C . ASN A 1 32 ? 12.569 -1.693 13.086 1.00 0.00 32 ASN A C 7
ATOM 7985 O O . ASN A 1 32 ? 12.263 -2.503 13.961 1.00 0.00 32 ASN A O 7
ATOM 7996 N N . ARG A 1 33 ? 12.125 -1.779 11.835 1.00 0.00 33 ARG A N 7
ATOM 7997 C CA . ARG A 1 33 ? 11.235 -2.854 11.413 1.00 0.00 33 ARG A CA 7
ATOM 7998 C C . ARG A 1 33 ? 10.938 -2.759 9.918 1.00 0.00 33 ARG A C 7
ATOM 7999 O O . ARG A 1 33 ? 9.799 -2.527 9.514 1.00 0.00 33 ARG A O 7
ATOM 8020 N N . LYS A 1 34 ? 11.970 -2.942 9.100 1.00 0.00 34 LYS A N 7
ATOM 8021 C CA . LYS A 1 34 ? 11.811 -2.882 7.652 1.00 0.00 34 LYS A CA 7
ATOM 8022 C C . LYS A 1 34 ? 11.164 -4.160 7.131 1.00 0.00 34 LYS A C 7
ATOM 8023 O O . LYS A 1 34 ? 11.018 -5.134 7.871 1.00 0.00 34 LYS A O 7
ATOM 8042 N N . SER A 1 35 ? 10.767 -4.154 5.860 1.00 0.00 35 SER A N 7
ATOM 8043 C CA . SER A 1 35 ? 10.127 -5.318 5.258 1.00 0.00 35 SER A CA 7
ATOM 8044 C C . SER A 1 35 ? 9.001 -5.834 6.152 1.00 0.00 35 SER A C 7
ATOM 8045 O O . SER A 1 35 ? 8.705 -7.028 6.170 1.00 0.00 35 SER A O 7
ATOM 8053 N N . ALA A 1 36 ? 8.386 -4.919 6.896 1.00 0.00 36 ALA A N 7
ATOM 8054 C CA . ALA A 1 36 ? 7.300 -5.270 7.802 1.00 0.00 36 ALA A CA 7
ATOM 8055 C C . ALA A 1 36 ? 6.188 -6.026 7.081 1.00 0.00 36 ALA A C 7
ATOM 8056 O O . ALA A 1 36 ? 5.775 -7.100 7.513 1.00 0.00 36 ALA A O 7
ATOM 8063 N N . TYR A 1 37 ? 5.703 -5.453 5.984 1.00 0.00 37 TYR A N 7
ATOM 8064 C CA . TYR A 1 37 ? 4.631 -6.068 5.212 1.00 0.00 37 TYR A CA 7
ATOM 8065 C C . TYR A 1 37 ? 4.720 -5.702 3.733 1.00 0.00 37 TYR A C 7
ATOM 8066 O O . TYR A 1 37 ? 5.242 -4.648 3.367 1.00 0.00 37 TYR A O 7
ATOM 8084 N N . GLN A 1 38 ? 4.186 -6.582 2.892 1.00 0.00 38 GLN A N 7
ATOM 8085 C CA . GLN A 1 38 ? 4.174 -6.375 1.446 1.00 0.00 38 GLN A CA 7
ATOM 8086 C C . GLN A 1 38 ? 3.137 -7.285 0.803 1.00 0.00 38 GLN A C 7
ATOM 8087 O O . GLN A 1 38 ? 2.866 -8.376 1.306 1.00 0.00 38 GLN A O 7
ATOM 8101 N N . GLY A 1 39 ? 2.555 -6.838 -0.304 1.00 0.00 39 GLY A N 7
ATOM 8102 C CA . GLY A 1 39 ? 1.554 -7.653 -0.970 1.00 0.00 39 GLY A CA 7
ATOM 8103 C C . GLY A 1 39 ? 1.152 -7.110 -2.323 1.00 0.00 39 GLY A C 7
ATOM 8104 O O . GLY A 1 39 ? 1.984 -6.970 -3.219 1.00 0.00 39 GLY A O 7
ATOM 8108 N N . ARG A 1 40 ? -0.133 -6.806 -2.472 1.00 0.00 40 ARG A N 7
ATOM 8109 C CA . ARG A 1 40 ? -0.653 -6.279 -3.721 1.00 0.00 40 ARG A CA 7
ATOM 8110 C C . ARG A 1 40 ? -1.899 -5.456 -3.448 1.00 0.00 40 ARG A C 7
ATOM 8111 O O . ARG A 1 40 ? -2.479 -5.542 -2.366 1.00 0.00 40 ARG A O 7
ATOM 8132 N N . TYR A 1 41 ? -2.305 -4.652 -4.416 1.00 0.00 41 TYR A N 7
ATOM 8133 C CA . TYR A 1 41 ? -3.481 -3.817 -4.236 1.00 0.00 41 TYR A CA 7
ATOM 8134 C C . TYR A 1 41 ? -4.342 -3.756 -5.484 1.00 0.00 41 TYR A C 7
ATOM 8135 O O . TYR A 1 41 ? -3.863 -3.918 -6.607 1.00 0.00 41 TYR A O 7
ATOM 8153 N N . GLU A 1 42 ? -5.618 -3.485 -5.264 1.00 0.00 42 GLU A N 7
ATOM 8154 C CA . GLU A 1 42 ? -6.579 -3.349 -6.348 1.00 0.00 42 GLU A CA 7
ATOM 8155 C C . GLU A 1 42 ? -7.175 -1.950 -6.303 1.00 0.00 42 GLU A C 7
ATOM 8156 O O . GLU A 1 42 ? -7.649 -1.509 -5.260 1.00 0.00 42 GLU A O 7
ATOM 8168 N N . VAL A 1 43 ? -7.130 -1.246 -7.425 1.00 0.00 43 VAL A N 7
ATOM 8169 C CA . VAL A 1 43 ? -7.645 0.117 -7.482 1.00 0.00 43 VAL A CA 7
ATOM 8170 C C . VAL A 1 43 ? -8.995 0.191 -8.190 1.00 0.00 43 VAL A C 7
ATOM 8171 O O . VAL A 1 43 ? -9.172 -0.355 -9.279 1.00 0.00 43 VAL A O 7
ATOM 8184 N N . ARG A 1 44 ? -9.939 0.877 -7.554 1.00 0.00 44 ARG A N 7
ATOM 8185 C CA . ARG A 1 44 ? -11.281 1.043 -8.105 1.00 0.00 44 ARG A CA 7
ATOM 8186 C C . ARG A 1 44 ? -11.821 2.436 -7.801 1.00 0.00 44 ARG A C 7
ATOM 8187 O O . ARG A 1 44 ? -12.288 2.702 -6.694 1.00 0.00 44 ARG A O 7
ATOM 8208 N N . GLY A 1 45 ? -11.754 3.325 -8.789 1.00 0.00 45 GLY A N 7
ATOM 8209 C CA . GLY A 1 45 ? -12.241 4.680 -8.598 1.00 0.00 45 GLY A CA 7
ATOM 8210 C C . GLY A 1 45 ? -11.542 5.389 -7.452 1.00 0.00 45 GLY A C 7
ATOM 8211 O O . GLY A 1 45 ? -12.184 6.064 -6.647 1.00 0.00 45 GLY A O 7
ATOM 8215 N N . ALA A 1 46 ? -10.221 5.223 -7.376 1.00 0.00 46 ALA A N 7
ATOM 8216 C CA . ALA A 1 46 ? -9.411 5.835 -6.323 1.00 0.00 46 ALA A CA 7
ATOM 8217 C C . ALA A 1 46 ? -9.450 5.018 -5.034 1.00 0.00 46 ALA A C 7
ATOM 8218 O O . ALA A 1 46 ? -8.697 5.292 -4.099 1.00 0.00 46 ALA A O 7
ATOM 8225 N N . HIS A 1 47 ? -10.309 4.001 -4.989 1.00 0.00 47 HIS A N 7
ATOM 8226 C CA . HIS A 1 47 ? -10.412 3.144 -3.817 1.00 0.00 47 HIS A CA 7
ATOM 8227 C C . HIS A 1 47 ? -9.518 1.926 -3.997 1.00 0.00 47 HIS A C 7
ATOM 8228 O O . HIS A 1 47 ? -9.596 1.241 -5.016 1.00 0.00 47 HIS A O 7
ATOM 8243 N N . ILE A 1 48 ? -8.653 1.666 -3.024 1.00 0.00 48 ILE A N 7
ATOM 8244 C CA . ILE A 1 48 ? -7.742 0.535 -3.127 1.00 0.00 48 ILE A CA 7
ATOM 8245 C C . ILE A 1 48 ? -7.635 -0.237 -1.819 1.00 0.00 48 ILE A C 7
ATOM 8246 O O . ILE A 1 48 ? -7.734 0.332 -0.734 1.00 0.00 48 ILE A O 7
ATOM 8262 N N . ASN A 1 49 ? -7.406 -1.539 -1.943 1.00 0.00 49 ASN A N 7
ATOM 8263 C CA . ASN A 1 49 ? -7.254 -2.412 -0.791 1.00 0.00 49 ASN A CA 7
ATOM 8264 C C . ASN A 1 49 ? -6.027 -3.301 -0.972 1.00 0.00 49 ASN A C 7
ATOM 8265 O O . ASN A 1 49 ? -5.724 -3.735 -2.083 1.00 0.00 49 ASN A O 7
ATOM 8276 N N . TYR A 1 50 ? -5.330 -3.569 0.122 1.00 0.00 50 TYR A N 7
ATOM 8277 C CA . TYR A 1 50 ? -4.141 -4.403 0.095 1.00 0.00 50 TYR A CA 7
ATOM 8278 C C . TYR A 1 50 ? -4.486 -5.814 0.531 1.00 0.00 50 TYR A C 7
ATOM 8279 O O . TYR A 1 50 ? -4.851 -6.035 1.680 1.00 0.00 50 TYR A O 7
ATOM 8297 N N . TRP A 1 51 ? -4.361 -6.771 -0.376 1.00 0.00 51 TRP A N 7
ATOM 8298 C CA . TRP A 1 51 ? -4.654 -8.156 -0.043 1.00 0.00 51 TRP A CA 7
ATOM 8299 C C . TRP A 1 51 ? -3.362 -8.962 0.011 1.00 0.00 51 TRP A C 7
ATOM 8300 O O . TRP A 1 51 ? -2.912 -9.504 -0.998 1.00 0.00 51 TRP A O 7
ATOM 8321 N N . ASP A 1 52 ? -2.763 -9.017 1.193 1.00 0.00 52 ASP A N 7
ATOM 8322 C CA . ASP A 1 52 ? -1.508 -9.735 1.382 1.00 0.00 52 ASP A CA 7
ATOM 8323 C C . ASP A 1 52 ? -1.684 -11.236 1.205 1.00 0.00 52 ASP A C 7
ATOM 8324 O O . ASP A 1 52 ? -2.788 -11.768 1.333 1.00 0.00 52 ASP A O 7
ATOM 8333 N N . ASP A 1 53 ? -0.579 -11.911 0.917 1.00 0.00 53 ASP A N 7
ATOM 8334 C CA . ASP A 1 53 ? -0.585 -13.355 0.731 1.00 0.00 53 ASP A CA 7
ATOM 8335 C C . ASP A 1 53 ? -0.460 -14.080 2.071 1.00 0.00 53 ASP A C 7
ATOM 8336 O O . ASP A 1 53 ? -0.672 -15.290 2.150 1.00 0.00 53 ASP A O 7
ATOM 8345 N N . THR A 1 54 ? -0.106 -13.338 3.122 1.00 0.00 54 THR A N 7
ATOM 8346 C CA . THR A 1 54 ? 0.052 -13.926 4.449 1.00 0.00 54 THR A CA 7
ATOM 8347 C C . THR A 1 54 ? -1.245 -13.864 5.253 1.00 0.00 54 THR A C 7
ATOM 8348 O O . THR A 1 54 ? -1.227 -13.895 6.482 1.00 0.00 54 THR A O 7
ATOM 8359 N N . GLY A 1 55 ? -2.366 -13.807 4.546 1.00 0.00 55 GLY A N 7
ATOM 8360 C CA . GLY A 1 55 ? -3.662 -13.778 5.202 1.00 0.00 55 GLY A CA 7
ATOM 8361 C C . GLY A 1 55 ? -4.043 -12.425 5.782 1.00 0.00 55 GLY A C 7
ATOM 8362 O O . GLY A 1 55 ? -4.830 -12.363 6.727 1.00 0.00 55 GLY A O 7
ATOM 8366 N N . PHE A 1 56 ? -3.515 -11.337 5.225 1.00 0.00 56 PHE A N 7
ATOM 8367 C CA . PHE A 1 56 ? -3.849 -10.012 5.713 1.00 0.00 56 PHE A CA 7
ATOM 8368 C C . PHE A 1 56 ? -4.490 -9.197 4.602 1.00 0.00 56 PHE A C 7
ATOM 8369 O O . PHE A 1 56 ? -4.371 -9.528 3.422 1.00 0.00 56 PHE A O 7
ATOM 8386 N N . THR A 1 57 ? -5.133 -8.112 4.989 1.00 0.00 57 THR A N 7
ATOM 8387 C CA . THR A 1 57 ? -5.756 -7.219 4.025 1.00 0.00 57 THR A CA 7
ATOM 8388 C C . THR A 1 57 ? -5.998 -5.846 4.635 1.00 0.00 57 THR A C 7
ATOM 8389 O O . THR A 1 57 ? -6.345 -5.725 5.810 1.00 0.00 57 THR A O 7
ATOM 8400 N N . ALA A 1 58 ? -5.807 -4.811 3.824 1.00 0.00 58 ALA A N 7
ATOM 8401 C CA . ALA A 1 58 ? -6.002 -3.437 4.289 1.00 0.00 58 ALA A CA 7
ATOM 8402 C C . ALA A 1 58 ? -6.651 -2.571 3.215 1.00 0.00 58 ALA A C 7
ATOM 8403 O O . ALA A 1 58 ? -6.117 -2.425 2.120 1.00 0.00 58 ALA A O 7
ATOM 8410 N N . ASP A 1 59 ? -7.802 -1.992 3.535 1.00 0.00 59 ASP A N 7
ATOM 8411 C CA . ASP A 1 59 ? -8.518 -1.145 2.586 1.00 0.00 59 ASP A CA 7
ATOM 8412 C C . ASP A 1 59 ? -8.059 0.309 2.680 1.00 0.00 59 ASP A C 7
ATOM 8413 O O . ASP A 1 59 ? -7.549 0.749 3.710 1.00 0.00 59 ASP A O 7
ATOM 8422 N N . GLY A 1 60 ? -8.250 1.047 1.589 1.00 0.00 60 GLY A N 7
ATOM 8423 C CA . GLY A 1 60 ? -7.860 2.444 1.547 1.00 0.00 60 GLY A CA 7
ATOM 8424 C C . GLY A 1 60 ? -8.485 3.172 0.372 1.00 0.00 60 GLY A C 7
ATOM 8425 O O . GLY A 1 60 ? -9.301 2.601 -0.352 1.00 0.00 60 GLY A O 7
ATOM 8429 N N . ASP A 1 61 ? -8.108 4.432 0.178 1.00 0.00 61 ASP A N 7
ATOM 8430 C CA . ASP A 1 61 ? -8.649 5.223 -0.923 1.00 0.00 61 ASP A CA 7
ATOM 8431 C C . ASP A 1 61 ? -7.864 6.516 -1.115 1.00 0.00 61 ASP A C 7
ATOM 8432 O O . ASP A 1 61 ? -7.596 7.240 -0.158 1.00 0.00 61 ASP A O 7
ATOM 8441 N N . PHE A 1 62 ? -7.504 6.802 -2.363 1.00 0.00 62 PHE A N 7
ATOM 8442 C CA . PHE A 1 62 ? -6.760 8.013 -2.684 1.00 0.00 62 PHE A CA 7
ATOM 8443 C C . PHE A 1 62 ? -7.640 9.244 -2.523 1.00 0.00 62 PHE A C 7
ATOM 8444 O O . PHE A 1 62 ? -8.562 9.469 -3.305 1.00 0.00 62 PHE A O 7
ATOM 8461 N N . VAL A 1 63 ? -7.339 10.037 -1.509 1.00 0.00 63 VAL A N 7
ATOM 8462 C CA . VAL A 1 63 ? -8.095 11.258 -1.241 1.00 0.00 63 VAL A CA 7
ATOM 8463 C C . VAL A 1 63 ? -7.614 12.410 -2.118 1.00 0.00 63 VAL A C 7
ATOM 8464 O O . VAL A 1 63 ? -8.323 13.399 -2.301 1.00 0.00 63 VAL A O 7
ATOM 8477 N N . SER A 1 64 ? -6.404 12.280 -2.657 1.00 0.00 64 SER A N 7
ATOM 8478 C CA . SER A 1 64 ? -5.835 13.314 -3.511 1.00 0.00 64 SER A CA 7
ATOM 8479 C C . SER A 1 64 ? -4.944 12.699 -4.585 1.00 0.00 64 SER A C 7
ATOM 8480 O O . SER A 1 64 ? -4.939 11.484 -4.782 1.00 0.00 64 SER A O 7
ATOM 8488 N N . ALA A 1 65 ? -4.188 13.547 -5.275 1.00 0.00 65 ALA A N 7
ATOM 8489 C CA . ALA A 1 65 ? -3.294 13.087 -6.328 1.00 0.00 65 ALA A CA 7
ATOM 8490 C C . ALA A 1 65 ? -1.967 12.601 -5.752 1.00 0.00 65 ALA A C 7
ATOM 8491 O O . ALA A 1 65 ? -1.302 11.747 -6.337 1.00 0.00 65 ALA A O 7
ATOM 8498 N N . ASN A 1 66 ? -1.585 13.153 -4.604 1.00 0.00 66 ASN A N 7
ATOM 8499 C CA . ASN A 1 66 ? -0.335 12.774 -3.954 1.00 0.00 66 ASN A CA 7
ATOM 8500 C C . ASN A 1 66 ? -0.572 12.271 -2.528 1.00 0.00 66 ASN A C 7
ATOM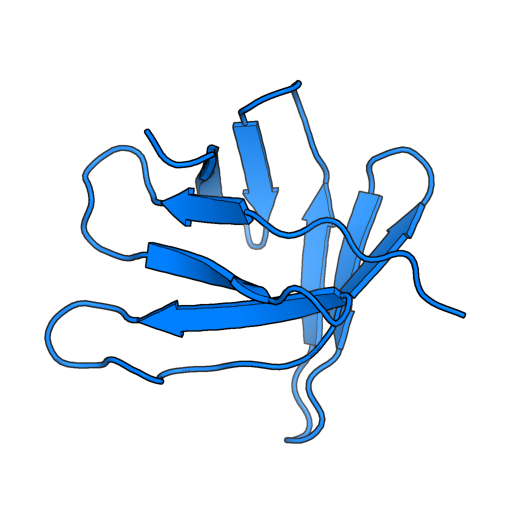 8501 O O . ASN A 1 66 ? 0.375 11.905 -1.832 1.00 0.00 66 ASN A O 7
ATOM 8512 N N . GLU A 1 67 ? -1.832 12.251 -2.095 1.00 0.00 67 GLU A N 7
ATOM 8513 C CA . GLU A 1 67 ? -2.165 11.789 -0.754 1.00 0.00 67 GLU A CA 7
ATOM 8514 C C . GLU A 1 67 ? -2.833 10.419 -0.803 1.00 0.00 67 GLU A C 7
ATOM 8515 O O . GLU A 1 67 ? -3.547 10.099 -1.754 1.00 0.00 67 GLU A O 7
ATOM 8527 N N . LEU A 1 68 ? -2.590 9.612 0.223 1.00 0.00 68 LEU A N 7
ATOM 8528 C CA . LEU A 1 68 ? -3.156 8.271 0.296 1.00 0.00 68 LEU A CA 7
ATOM 8529 C C . LEU A 1 68 ? -3.806 8.040 1.651 1.00 0.00 68 LEU A C 7
ATOM 8530 O O . LEU A 1 68 ? -3.296 8.485 2.679 1.00 0.00 68 LEU A O 7
ATOM 8546 N N . HIS A 1 69 ? -4.920 7.323 1.648 1.00 0.00 69 HIS A N 7
ATOM 8547 C CA . HIS A 1 69 ? -5.624 7.007 2.883 1.00 0.00 69 HIS A CA 7
ATOM 8548 C C . HIS A 1 69 ? -5.839 5.505 2.996 1.00 0.00 69 HIS A C 7
ATOM 8549 O O . HIS A 1 69 ? -6.660 4.930 2.281 1.00 0.00 69 HIS A O 7
ATOM 8564 N N . HIS A 1 70 ? -5.100 4.875 3.896 1.00 0.00 70 HIS A N 7
ATOM 8565 C CA . HIS A 1 70 ? -5.217 3.435 4.096 1.00 0.00 70 HIS A CA 7
ATOM 8566 C C . HIS A 1 70 ? -4.997 3.075 5.561 1.00 0.00 70 HIS A C 7
ATOM 8567 O O . HIS A 1 70 ? -4.106 3.617 6.216 1.00 0.00 70 HIS A O 7
ATOM 8582 N N . GLY A 1 71 ? -5.822 2.167 6.072 1.00 0.00 71 GLY A N 7
ATOM 8583 C CA . GLY A 1 71 ? -5.706 1.767 7.461 1.00 0.00 71 GLY A CA 7
ATOM 8584 C C . GLY A 1 71 ? -5.816 2.951 8.402 1.00 0.00 71 GLY A C 7
ATOM 8585 O O . GLY A 1 71 ? -5.347 2.897 9.538 1.00 0.00 71 GLY A O 7
ATOM 8589 N N . GLY A 1 72 ? -6.435 4.026 7.919 1.00 0.00 72 GLY A N 7
ATOM 8590 C CA . GLY A 1 72 ? -6.594 5.218 8.727 1.00 0.00 72 GLY A CA 7
ATOM 8591 C C . GLY A 1 72 ? -5.326 6.048 8.787 1.00 0.00 72 GLY A C 7
ATOM 8592 O O . GLY A 1 72 ? -5.128 6.817 9.726 1.00 0.00 72 GLY A O 7
ATOM 8596 N N . MET A 1 73 ? -4.459 5.890 7.787 1.00 0.00 73 MET A N 7
ATOM 8597 C CA . MET A 1 73 ? -3.208 6.627 7.745 1.00 0.00 73 MET A CA 7
ATOM 8598 C C . MET A 1 73 ? -3.171 7.583 6.560 1.00 0.00 73 MET A C 7
ATOM 8599 O O . MET A 1 73 ? -3.958 7.460 5.623 1.00 0.00 73 MET A O 7
ATOM 8613 N N . THR A 1 74 ? -2.235 8.521 6.603 1.00 0.00 74 THR A N 7
ATOM 8614 C CA . THR A 1 74 ? -2.067 9.487 5.526 1.00 0.00 74 THR A CA 7
ATOM 8615 C C . THR A 1 74 ? -0.695 9.309 4.892 1.00 0.00 74 THR A C 7
ATOM 8616 O O . THR A 1 74 ? 0.327 9.636 5.493 1.00 0.00 74 THR A O 7
ATOM 8627 N N . PHE A 1 75 ? -0.680 8.762 3.684 1.00 0.00 75 PHE A N 7
ATOM 8628 C CA . PHE A 1 75 ? 0.570 8.510 2.980 1.00 0.00 75 PHE A CA 7
ATOM 8629 C C . PHE A 1 75 ? 0.736 9.428 1.774 1.00 0.00 75 PHE A C 7
ATOM 8630 O O . PHE A 1 75 ? -0.143 9.517 0.918 1.00 0.00 75 PHE A O 7
ATOM 8647 N N . TYR A 1 76 ? 1.876 10.107 1.714 1.00 0.00 76 TYR A N 7
ATOM 8648 C CA . TYR A 1 76 ? 2.171 11.015 0.612 1.00 0.00 76 TYR A CA 7
ATOM 8649 C C . TYR A 1 76 ? 3.142 10.368 -0.366 1.00 0.00 76 TYR A C 7
ATOM 8650 O O . TYR A 1 76 ? 4.008 9.589 0.030 1.00 0.00 76 TYR A O 7
ATOM 8668 N N . ARG A 1 77 ? 2.983 10.681 -1.644 1.00 0.00 77 ARG A N 7
ATOM 8669 C CA . ARG A 1 77 ? 3.840 10.112 -2.677 1.00 0.00 77 ARG A CA 7
ATOM 8670 C C . ARG A 1 77 ? 5.241 10.710 -2.648 1.00 0.00 77 ARG A C 7
ATOM 8671 O O . ARG A 1 77 ? 5.406 11.918 -2.523 1.00 0.00 77 ARG A O 7
ATOM 8692 N N . GLU A 1 78 ? 6.228 9.826 -2.793 1.00 0.00 78 GLU A N 7
ATOM 8693 C CA . GLU A 1 78 ? 7.657 10.165 -2.817 1.00 0.00 78 GLU A CA 7
ATOM 8694 C C . GLU A 1 78 ? 8.040 11.246 -1.800 1.00 0.00 78 GLU A C 7
ATOM 8695 O O . GLU A 1 78 ? 8.917 11.030 -0.962 1.00 0.00 78 GLU A O 7
ATOM 8707 N N . LYS A 1 79 ? 7.394 12.399 -1.877 1.00 0.00 79 LYS A N 7
ATOM 8708 C CA . LYS A 1 79 ? 7.676 13.503 -0.963 1.00 0.00 79 LYS A CA 7
ATOM 8709 C C . LYS A 1 79 ? 9.102 14.015 -1.154 1.00 0.00 79 LYS A C 7
ATOM 8710 O O . LYS A 1 79 ? 9.585 14.004 -2.304 1.00 0.00 79 LYS A O 7
ATOM 8730 N N . MET A 1 1 ? -5.461 -8.948 -13.180 1.00 0.00 1 MET A N 8
ATOM 8731 C CA . MET A 1 1 ? -6.473 -8.629 -12.139 1.00 0.00 1 MET A CA 8
ATOM 8732 C C . MET A 1 1 ? -5.945 -7.588 -11.157 1.00 0.00 1 MET A C 8
ATOM 8733 O O . MET A 1 1 ? -6.323 -7.577 -9.985 1.00 0.00 1 MET A O 8
ATOM 8749 N N . GLN A 1 2 ? -5.071 -6.712 -11.644 1.00 0.00 2 GLN A N 8
ATOM 8750 C CA . GLN A 1 2 ? -4.492 -5.667 -10.808 1.00 0.00 2 GLN A CA 8
ATOM 8751 C C . GLN A 1 2 ? -3.964 -4.518 -11.663 1.00 0.00 2 GLN A C 8
ATOM 8752 O O . GLN A 1 2 ? -3.726 -4.679 -12.859 1.00 0.00 2 GLN A O 8
ATOM 8766 N N . HIS A 1 3 ? -3.786 -3.357 -11.038 1.00 0.00 3 HIS A N 8
ATOM 8767 C CA . HIS A 1 3 ? -3.286 -2.180 -11.741 1.00 0.00 3 HIS A CA 8
ATOM 8768 C C . HIS A 1 3 ? -2.144 -1.526 -10.966 1.00 0.00 3 HIS A C 8
ATOM 8769 O O . HIS A 1 3 ? -2.380 -0.759 -10.035 1.00 0.00 3 HIS A O 8
ATOM 8784 N N . PRO A 1 4 ? -0.885 -1.825 -11.339 1.00 0.00 4 PRO A N 8
ATOM 8785 C CA . PRO A 1 4 ? 0.299 -1.261 -10.672 1.00 0.00 4 PRO A CA 8
ATOM 8786 C C . PRO A 1 4 ? 0.248 0.259 -10.572 1.00 0.00 4 PRO A C 8
ATOM 8787 O O . PRO A 1 4 ? -0.544 0.910 -11.254 1.00 0.00 4 PRO A O 8
ATOM 8798 N N . TYR A 1 5 ? 1.109 0.823 -9.727 1.00 0.00 5 TYR A N 8
ATOM 8799 C CA . TYR A 1 5 ? 1.169 2.272 -9.557 1.00 0.00 5 TYR A CA 8
ATOM 8800 C C . TYR A 1 5 ? 2.590 2.727 -9.277 1.00 0.00 5 TYR A C 8
ATOM 8801 O O . TYR A 1 5 ? 3.039 3.734 -9.823 1.00 0.00 5 TYR A O 8
ATOM 8819 N N . VAL A 1 6 ? 3.305 1.981 -8.439 1.00 0.00 6 VAL A N 8
ATOM 8820 C CA . VAL A 1 6 ? 4.677 2.330 -8.119 1.00 0.00 6 VAL A CA 8
ATOM 8821 C C . VAL A 1 6 ? 4.761 3.707 -7.468 1.00 0.00 6 VAL A C 8
ATOM 8822 O O . VAL A 1 6 ? 4.207 4.683 -7.976 1.00 0.00 6 VAL A O 8
ATOM 8835 N N . GLY A 1 7 ? 5.451 3.781 -6.340 1.00 0.00 7 GLY A N 8
ATOM 8836 C CA . GLY A 1 7 ? 5.588 5.039 -5.635 1.00 0.00 7 GLY A CA 8
ATOM 8837 C C . GLY A 1 7 ? 5.912 4.848 -4.171 1.00 0.00 7 GLY A C 8
ATOM 8838 O O . GLY A 1 7 ? 5.455 3.888 -3.553 1.00 0.00 7 GLY A O 8
ATOM 8842 N N . ILE A 1 8 ? 6.692 5.762 -3.603 1.00 0.00 8 ILE A N 8
ATOM 8843 C CA . ILE A 1 8 ? 7.050 5.673 -2.196 1.00 0.00 8 ILE A CA 8
ATOM 8844 C C . ILE A 1 8 ? 6.097 6.507 -1.361 1.00 0.00 8 ILE A C 8
ATOM 8845 O O . ILE A 1 8 ? 6.252 7.717 -1.228 1.00 0.00 8 ILE A O 8
ATOM 8861 N N . TRP A 1 9 ? 5.103 5.836 -0.812 1.00 0.00 9 TRP A N 8
ATOM 8862 C CA . TRP A 1 9 ? 4.091 6.484 0.004 1.00 0.00 9 TRP A CA 8
ATOM 8863 C C . TRP A 1 9 ? 4.517 6.509 1.467 1.00 0.00 9 TRP A C 8
ATOM 8864 O O . TRP A 1 9 ? 4.531 5.479 2.142 1.00 0.00 9 TRP A O 8
ATOM 8885 N N . VAL A 1 10 ? 4.887 7.695 1.939 1.00 0.00 10 VAL A N 8
ATOM 8886 C CA . VAL A 1 10 ? 5.344 7.872 3.313 1.00 0.00 10 VAL A CA 8
ATOM 8887 C C . VAL A 1 10 ? 4.366 8.720 4.120 1.00 0.00 10 VAL A C 8
ATOM 8888 O O . VAL A 1 10 ? 3.605 9.514 3.566 1.00 0.00 10 VAL A O 8
ATOM 8901 N N . THR A 1 11 ? 4.397 8.540 5.435 1.00 0.00 11 THR A N 8
ATOM 8902 C CA . THR A 1 11 ? 3.522 9.279 6.336 1.00 0.00 11 THR A CA 8
ATOM 8903 C C . THR A 1 11 ? 3.900 10.758 6.383 1.00 0.00 11 THR A C 8
ATOM 8904 O O . THR A 1 11 ? 4.914 11.167 5.818 1.00 0.00 11 THR A O 8
ATOM 8915 N N . ALA A 1 12 ? 3.075 11.554 7.058 1.00 0.00 12 ALA A N 8
ATOM 8916 C CA . ALA A 1 12 ? 3.320 12.987 7.176 1.00 0.00 12 ALA A CA 8
ATOM 8917 C C . ALA A 1 12 ? 4.449 13.283 8.160 1.00 0.00 12 ALA A C 8
ATOM 8918 O O . ALA A 1 12 ? 5.037 14.364 8.133 1.00 0.00 12 ALA A O 8
ATOM 8925 N N . ASP A 1 13 ? 4.750 12.321 9.026 1.00 0.00 13 ASP A N 8
ATOM 8926 C CA . ASP A 1 13 ? 5.809 12.489 10.013 1.00 0.00 13 ASP A CA 8
ATOM 8927 C C . ASP A 1 13 ? 7.085 11.782 9.566 1.00 0.00 13 ASP A C 8
ATOM 8928 O O . ASP A 1 13 ? 8.187 12.159 9.968 1.00 0.00 13 ASP A O 8
ATOM 8937 N N . GLY A 1 14 ? 6.930 10.754 8.740 1.00 0.00 14 GLY A N 8
ATOM 8938 C CA . GLY A 1 14 ? 8.078 10.011 8.259 1.00 0.00 14 GLY A CA 8
ATOM 8939 C C . GLY A 1 14 ? 8.460 8.881 9.194 1.00 0.00 14 GLY A C 8
ATOM 8940 O O . GLY A 1 14 ? 9.606 8.433 9.201 1.00 0.00 14 GLY A O 8
ATOM 8944 N N . ARG A 1 15 ? 7.493 8.411 9.979 1.00 0.00 15 ARG A N 8
ATOM 8945 C CA . ARG A 1 15 ? 7.742 7.316 10.914 1.00 0.00 15 ARG A CA 8
ATOM 8946 C C . ARG A 1 15 ? 7.745 5.981 10.176 1.00 0.00 15 ARG A C 8
ATOM 8947 O O . ARG A 1 15 ? 8.388 5.024 10.609 1.00 0.00 15 ARG A O 8
ATOM 8968 N N . ILE A 1 16 ? 7.037 5.929 9.052 1.00 0.00 16 ILE A N 8
ATOM 8969 C CA . ILE A 1 16 ? 6.975 4.716 8.245 1.00 0.00 16 ILE A CA 8
ATOM 8970 C C . ILE A 1 16 ? 6.991 5.067 6.761 1.00 0.00 16 ILE A C 8
ATOM 8971 O O . ILE A 1 16 ? 6.632 6.177 6.377 1.00 0.00 16 ILE A O 8
ATOM 8987 N N . ARG A 1 17 ? 7.412 4.123 5.936 1.00 0.00 17 ARG A N 8
ATOM 8988 C CA . ARG A 1 17 ? 7.478 4.348 4.500 1.00 0.00 17 ARG A CA 8
ATOM 8989 C C . ARG A 1 17 ? 7.001 3.118 3.732 1.00 0.00 17 ARG A C 8
ATOM 8990 O O . ARG A 1 17 ? 7.434 2.001 4.005 1.00 0.00 17 ARG A O 8
ATOM 9011 N N . GLN A 1 18 ? 6.107 3.335 2.772 1.00 0.00 18 GLN A N 8
ATOM 9012 C CA . GLN A 1 18 ? 5.574 2.245 1.963 1.00 0.00 18 GLN A CA 8
ATOM 9013 C C . GLN A 1 18 ? 5.937 2.433 0.495 1.00 0.00 18 GLN A C 8
ATOM 9014 O O . GLN A 1 18 ? 5.467 3.364 -0.156 1.00 0.00 18 GLN A O 8
ATOM 9028 N N . GLU A 1 19 ? 6.785 1.545 -0.019 1.00 0.00 19 GLU A N 8
ATOM 9029 C CA . GLU A 1 19 ? 7.212 1.624 -1.410 1.00 0.00 19 GLU A CA 8
ATOM 9030 C C . GLU A 1 19 ? 6.345 0.765 -2.307 1.00 0.00 19 GLU A C 8
ATOM 9031 O O . GLU A 1 19 ? 6.192 -0.435 -2.079 1.00 0.00 19 GLU A O 8
ATOM 9043 N N . LEU A 1 20 ? 5.823 1.373 -3.356 1.00 0.00 20 LEU A N 8
ATOM 9044 C CA . LEU A 1 20 ? 5.020 0.647 -4.318 1.00 0.00 20 LEU A CA 8
ATOM 9045 C C . LEU A 1 20 ? 5.948 0.168 -5.424 1.00 0.00 20 LEU A C 8
ATOM 9046 O O . LEU A 1 20 ? 6.573 0.965 -6.123 1.00 0.00 20 LEU A O 8
ATOM 9062 N N . LEU A 1 21 ? 6.091 -1.142 -5.507 1.00 0.00 21 LEU A N 8
ATOM 9063 C CA . LEU A 1 21 ? 7.006 -1.764 -6.449 1.00 0.00 21 LEU A CA 8
ATOM 9064 C C . LEU A 1 21 ? 6.605 -1.595 -7.905 1.00 0.00 21 LEU A C 8
ATOM 9065 O O . LEU A 1 21 ? 5.437 -1.385 -8.228 1.00 0.00 21 LEU A O 8
ATOM 9081 N N . PRO A 1 22 ? 7.606 -1.702 -8.804 1.00 0.00 22 PRO A N 8
ATOM 9082 C CA . PRO A 1 22 ? 7.410 -1.570 -10.252 1.00 0.00 22 PRO A CA 8
ATOM 9083 C C . PRO A 1 22 ? 6.519 -2.664 -10.821 1.00 0.00 22 PRO A C 8
ATOM 9084 O O . PRO A 1 22 ? 5.998 -2.536 -11.929 1.00 0.00 22 PRO A O 8
ATOM 9095 N N . ASN A 1 23 ? 6.342 -3.741 -10.063 1.00 0.00 23 ASN A N 8
ATOM 9096 C CA . ASN A 1 23 ? 5.509 -4.845 -10.510 1.00 0.00 23 ASN A CA 8
ATOM 9097 C C . ASN A 1 23 ? 4.100 -4.730 -9.934 1.00 0.00 23 ASN A C 8
ATOM 9098 O O . ASN A 1 23 ? 3.388 -5.726 -9.806 1.00 0.00 23 ASN A O 8
ATOM 9109 N N . GLY A 1 24 ? 3.705 -3.508 -9.588 1.00 0.00 24 GLY A N 8
ATOM 9110 C CA . GLY A 1 24 ? 2.386 -3.286 -9.029 1.00 0.00 24 GLY A CA 8
ATOM 9111 C C . GLY A 1 24 ? 2.238 -3.916 -7.666 1.00 0.00 24 GLY A C 8
ATOM 9112 O O . GLY A 1 24 ? 1.316 -4.697 -7.429 1.00 0.00 24 GLY A O 8
ATOM 9116 N N . ARG A 1 25 ? 3.157 -3.586 -6.767 1.00 0.00 25 ARG A N 8
ATOM 9117 C CA . ARG A 1 25 ? 3.131 -4.136 -5.416 1.00 0.00 25 ARG A CA 8
ATOM 9118 C C . ARG A 1 25 ? 3.546 -3.102 -4.389 1.00 0.00 25 ARG A C 8
ATOM 9119 O O . ARG A 1 25 ? 3.820 -1.955 -4.731 1.00 0.00 25 ARG A O 8
ATOM 9140 N N . TYR A 1 26 ? 3.561 -3.502 -3.122 1.00 0.00 26 TYR A N 8
ATOM 9141 C CA . TYR A 1 26 ? 3.913 -2.585 -2.049 1.00 0.00 26 TYR A CA 8
ATOM 9142 C C . TYR A 1 26 ? 4.857 -3.217 -1.029 1.00 0.00 26 TYR A C 8
ATOM 9143 O O . TYR A 1 26 ? 4.806 -4.418 -0.771 1.00 0.00 26 TYR A O 8
ATOM 9161 N N . ASP A 1 27 ? 5.704 -2.374 -0.448 1.00 0.00 27 ASP A N 8
ATOM 9162 C CA . ASP A 1 27 ? 6.665 -2.793 0.563 1.00 0.00 27 ASP A CA 8
ATOM 9163 C C . ASP A 1 27 ? 6.860 -1.670 1.574 1.00 0.00 27 ASP A C 8
ATOM 9164 O O . ASP A 1 27 ? 7.427 -0.628 1.247 1.00 0.00 27 ASP A O 8
ATOM 9173 N N . GLU A 1 28 ? 6.367 -1.864 2.792 1.00 0.00 28 GLU A N 8
ATOM 9174 C CA . GLU A 1 28 ? 6.480 -0.835 3.815 1.00 0.00 28 GLU A CA 8
ATOM 9175 C C . GLU A 1 28 ? 7.578 -1.148 4.826 1.00 0.00 28 GLU A C 8
ATOM 9176 O O . GLU A 1 28 ? 7.686 -2.266 5.330 1.00 0.00 28 GLU A O 8
ATOM 9188 N N . ALA A 1 29 ? 8.379 -0.129 5.123 1.00 0.00 29 ALA A N 8
ATOM 9189 C CA . ALA A 1 29 ? 9.466 -0.250 6.080 1.00 0.00 29 ALA A CA 8
ATOM 9190 C C . ALA A 1 29 ? 9.225 0.679 7.266 1.00 0.00 29 ALA A C 8
ATOM 9191 O O . ALA A 1 29 ? 9.382 1.894 7.156 1.00 0.00 29 ALA A O 8
ATOM 9198 N N . ARG A 1 30 ? 8.831 0.100 8.394 1.00 0.00 30 ARG A N 8
ATOM 9199 C CA . ARG A 1 30 ? 8.555 0.882 9.594 1.00 0.00 30 ARG A CA 8
ATOM 9200 C C . ARG A 1 30 ? 9.689 0.764 10.608 1.00 0.00 30 ARG A C 8
ATOM 9201 O O . ARG A 1 30 ? 9.974 -0.322 11.114 1.00 0.00 30 ARG A O 8
ATOM 9222 N N . GLY A 1 31 ? 10.330 1.892 10.903 1.00 0.00 31 GLY A N 8
ATOM 9223 C CA . GLY A 1 31 ? 11.424 1.902 11.858 1.00 0.00 31 GLY A CA 8
ATOM 9224 C C . GLY A 1 31 ? 12.514 0.904 11.514 1.00 0.00 31 GLY A C 8
ATOM 9225 O O . GLY A 1 31 ? 12.656 0.502 10.359 1.00 0.00 31 GLY A O 8
ATOM 9229 N N . ASN A 1 32 ? 13.285 0.504 12.521 1.00 0.00 32 ASN A N 8
ATOM 9230 C CA . ASN A 1 32 ? 14.367 -0.454 12.325 1.00 0.00 32 ASN A CA 8
ATOM 9231 C C . ASN A 1 32 ? 13.850 -1.747 11.701 1.00 0.00 32 ASN A C 8
ATOM 9232 O O . ASN A 1 32 ? 14.607 -2.489 11.074 1.00 0.00 32 ASN A O 8
ATOM 9243 N N . ARG A 1 33 ? 12.559 -2.010 11.873 1.00 0.00 33 ARG A N 8
ATOM 9244 C CA . ARG A 1 33 ? 11.945 -3.213 11.322 1.00 0.00 33 ARG A CA 8
ATOM 9245 C C . ARG A 1 33 ? 11.432 -2.952 9.908 1.00 0.00 33 ARG A C 8
ATOM 9246 O O . ARG A 1 33 ? 10.252 -2.660 9.709 1.00 0.00 33 ARG A O 8
ATOM 9267 N N . LYS A 1 34 ? 12.326 -3.059 8.931 1.00 0.00 34 LYS A N 8
ATOM 9268 C CA . LYS A 1 34 ? 11.958 -2.833 7.535 1.00 0.00 34 LYS A CA 8
ATOM 9269 C C . LYS A 1 34 ? 11.184 -4.018 6.978 1.00 0.00 34 LYS A C 8
ATOM 9270 O O . LYS A 1 34 ? 11.064 -5.058 7.624 1.00 0.00 34 LYS A O 8
ATOM 9289 N N . SER A 1 35 ? 10.661 -3.844 5.771 1.00 0.00 35 SER A N 8
ATOM 9290 C CA . SER A 1 35 ? 9.893 -4.885 5.100 1.00 0.00 35 SER A CA 8
ATOM 9291 C C . SER A 1 35 ? 8.911 -5.554 6.058 1.00 0.00 35 SER A C 8
ATOM 9292 O O . SER A 1 35 ? 8.651 -6.752 5.957 1.00 0.00 35 SER A O 8
ATOM 9300 N N . ALA A 1 36 ? 8.371 -4.769 6.986 1.00 0.00 36 ALA A N 8
ATOM 9301 C CA . ALA A 1 36 ? 7.419 -5.281 7.965 1.00 0.00 36 ALA A CA 8
ATOM 9302 C C . ALA A 1 36 ? 6.284 -6.040 7.285 1.00 0.00 36 ALA A C 8
ATOM 9303 O O . ALA A 1 36 ? 5.924 -7.143 7.697 1.00 0.00 36 ALA A O 8
ATOM 9310 N N . TYR A 1 37 ? 5.726 -5.437 6.242 1.00 0.00 37 TYR A N 8
ATOM 9311 C CA . TYR A 1 37 ? 4.630 -6.046 5.501 1.00 0.00 37 TYR A CA 8
ATOM 9312 C C . TYR A 1 37 ? 4.666 -5.646 4.028 1.00 0.00 37 TYR A C 8
ATOM 9313 O O . TYR A 1 37 ? 4.980 -4.507 3.686 1.00 0.00 37 TYR A O 8
ATOM 9331 N N . GLN A 1 38 ? 4.329 -6.597 3.165 1.00 0.00 38 GLN A N 8
ATOM 9332 C CA . GLN A 1 38 ? 4.302 -6.365 1.725 1.00 0.00 38 GLN A CA 8
ATOM 9333 C C . GLN A 1 38 ? 3.266 -7.271 1.075 1.00 0.00 38 GLN A C 8
ATOM 9334 O O . GLN A 1 38 ? 2.999 -8.368 1.567 1.00 0.00 38 GLN A O 8
ATOM 9348 N N . GLY A 1 39 ? 2.683 -6.818 -0.028 1.00 0.00 39 GLY A N 8
ATOM 9349 C CA . GLY A 1 39 ? 1.684 -7.626 -0.701 1.00 0.00 39 GLY A CA 8
ATOM 9350 C C . GLY A 1 39 ? 1.323 -7.100 -2.072 1.00 0.00 39 GLY A C 8
ATOM 9351 O O . GLY A 1 39 ? 2.187 -6.948 -2.936 1.00 0.00 39 GLY A O 8
ATOM 9355 N N . ARG A 1 40 ? 0.041 -6.823 -2.271 1.00 0.00 40 ARG A N 8
ATOM 9356 C CA . ARG A 1 40 ? -0.444 -6.314 -3.540 1.00 0.00 40 ARG A CA 8
ATOM 9357 C C . ARG A 1 40 ? -1.715 -5.516 -3.316 1.00 0.00 40 ARG A C 8
ATOM 9358 O O . ARG A 1 40 ? -2.333 -5.612 -2.254 1.00 0.00 40 ARG A O 8
ATOM 9379 N N . TYR A 1 41 ? -2.103 -4.723 -4.300 1.00 0.00 41 TYR A N 8
ATOM 9380 C CA . TYR A 1 41 ? -3.302 -3.913 -4.164 1.00 0.00 41 TYR A CA 8
ATOM 9381 C C . TYR A 1 41 ? -4.129 -3.894 -5.436 1.00 0.00 41 TYR A C 8
ATOM 9382 O O . TYR A 1 41 ? -3.624 -4.111 -6.537 1.00 0.00 41 TYR A O 8
ATOM 9400 N N . GLU A 1 42 ? -5.408 -3.596 -5.261 1.00 0.00 42 GLU A N 8
ATOM 9401 C CA . GLU A 1 42 ? -6.339 -3.499 -6.375 1.00 0.00 42 GLU A CA 8
ATOM 9402 C C . GLU A 1 42 ? -6.932 -2.098 -6.399 1.00 0.00 42 GLU A C 8
ATOM 9403 O O . GLU A 1 42 ? -7.429 -1.617 -5.386 1.00 0.00 42 GLU A O 8
ATOM 9415 N N . VAL A 1 43 ? -6.854 -1.435 -7.544 1.00 0.00 43 VAL A N 8
ATOM 9416 C CA . VAL A 1 43 ? -7.363 -0.075 -7.663 1.00 0.00 43 VAL A CA 8
ATOM 9417 C C . VAL A 1 43 ? -8.686 -0.021 -8.418 1.00 0.00 43 VAL A C 8
ATOM 9418 O O . VAL A 1 43 ? -8.814 -0.559 -9.518 1.00 0.00 43 VAL A O 8
ATOM 9431 N N . ARG A 1 44 ? -9.666 0.642 -7.812 1.00 0.00 44 ARG A N 8
ATOM 9432 C CA . ARG A 1 44 ? -10.988 0.786 -8.409 1.00 0.00 44 ARG A CA 8
ATOM 9433 C C . ARG A 1 44 ? -11.538 2.191 -8.174 1.00 0.00 44 ARG A C 8
ATOM 9434 O O . ARG A 1 44 ? -12.067 2.488 -7.103 1.00 0.00 44 ARG A O 8
ATOM 9455 N N . GLY A 1 45 ? -11.406 3.054 -9.178 1.00 0.00 45 GLY A N 8
ATOM 9456 C CA . GLY A 1 45 ? -11.895 4.416 -9.050 1.00 0.00 45 GLY A CA 8
ATOM 9457 C C . GLY A 1 45 ? -11.234 5.158 -7.903 1.00 0.00 45 GLY A C 8
ATOM 9458 O O . GLY A 1 45 ? -11.902 5.855 -7.139 1.00 0.00 45 GLY A O 8
ATOM 9462 N N . ALA A 1 46 ? -9.916 4.995 -7.780 1.00 0.00 46 ALA A N 8
ATOM 9463 C CA . ALA A 1 46 ? -9.141 5.639 -6.720 1.00 0.00 46 ALA A CA 8
ATOM 9464 C C . ALA A 1 46 ? -9.228 4.861 -5.407 1.00 0.00 46 ALA A C 8
ATOM 9465 O O . ALA A 1 46 ? -8.524 5.174 -4.448 1.00 0.00 46 ALA A O 8
ATOM 9472 N N . HIS A 1 47 ? -10.076 3.836 -5.370 1.00 0.00 47 HIS A N 8
ATOM 9473 C CA . HIS A 1 47 ? -10.221 3.014 -4.176 1.00 0.00 47 HIS A CA 8
ATOM 9474 C C . HIS A 1 47 ? -9.303 1.805 -4.280 1.00 0.00 47 HIS A C 8
ATOM 9475 O O . HIS A 1 47 ? -9.351 1.069 -5.266 1.00 0.00 47 HIS A O 8
ATOM 9490 N N . ILE A 1 48 ? -8.451 1.608 -3.280 1.00 0.00 48 ILE A N 8
ATOM 9491 C CA . ILE A 1 48 ? -7.518 0.492 -3.310 1.00 0.00 48 ILE A CA 8
ATOM 9492 C C . ILE A 1 48 ? -7.458 -0.237 -1.975 1.00 0.00 48 ILE A C 8
ATOM 9493 O O . ILE A 1 48 ? -7.609 0.362 -0.914 1.00 0.00 48 ILE A O 8
ATOM 9509 N N . ASN A 1 49 ? -7.215 -1.540 -2.052 1.00 0.00 49 ASN A N 8
ATOM 9510 C CA . ASN A 1 49 ? -7.109 -2.383 -0.870 1.00 0.00 49 ASN A CA 8
ATOM 9511 C C . ASN A 1 49 ? -5.897 -3.304 -1.002 1.00 0.00 49 ASN A C 8
ATOM 9512 O O . ASN A 1 49 ? -5.564 -3.745 -2.099 1.00 0.00 49 ASN A O 8
ATOM 9523 N N . TYR A 1 50 ? -5.239 -3.584 0.118 1.00 0.00 50 TYR A N 8
ATOM 9524 C CA . TYR A 1 50 ? -4.061 -4.444 0.116 1.00 0.00 50 TYR A CA 8
ATOM 9525 C C . TYR A 1 50 ? -4.426 -5.869 0.499 1.00 0.00 50 TYR A C 8
ATOM 9526 O O . TYR A 1 50 ? -4.864 -6.118 1.616 1.00 0.00 50 TYR A O 8
ATOM 9544 N N . TRP A 1 51 ? -4.224 -6.806 -0.418 1.00 0.00 51 TRP A N 8
ATOM 9545 C CA . TRP A 1 51 ? -4.514 -8.206 -0.141 1.00 0.00 51 TRP A CA 8
ATOM 9546 C C . TRP A 1 51 ? -3.215 -8.993 -0.026 1.00 0.00 51 TRP A C 8
ATOM 9547 O O . TRP A 1 51 ? -2.685 -9.491 -1.020 1.00 0.00 51 TRP A O 8
ATOM 9568 N N . ASP A 1 52 ? -2.699 -9.082 1.194 1.00 0.00 52 ASP A N 8
ATOM 9569 C CA . ASP A 1 52 ? -1.446 -9.790 1.447 1.00 0.00 52 ASP A CA 8
ATOM 9570 C C . ASP A 1 52 ? -1.608 -11.295 1.293 1.00 0.00 52 ASP A C 8
ATOM 9571 O O . ASP A 1 52 ? -2.703 -11.837 1.446 1.00 0.00 52 ASP A O 8
ATOM 9580 N N . ASP A 1 53 ? -0.498 -11.962 1.004 1.00 0.00 53 ASP A N 8
ATOM 9581 C CA . ASP A 1 53 ? -0.492 -13.409 0.840 1.00 0.00 53 ASP A CA 8
ATOM 9582 C C . ASP A 1 53 ? -0.336 -14.114 2.186 1.00 0.00 53 ASP A C 8
ATOM 9583 O O . ASP A 1 53 ? -0.532 -15.325 2.284 1.00 0.00 53 ASP A O 8
ATOM 9592 N N . THR A 1 54 ? 0.025 -13.356 3.224 1.00 0.00 54 THR A N 8
ATOM 9593 C CA . THR A 1 54 ? 0.211 -13.930 4.554 1.00 0.00 54 THR A CA 8
ATOM 9594 C C . THR A 1 54 ? -1.074 -13.891 5.376 1.00 0.00 54 THR A C 8
ATOM 9595 O O . THR A 1 54 ? -1.039 -13.940 6.606 1.00 0.00 54 THR A O 8
ATOM 9606 N N . GLY A 1 55 ? -2.207 -13.844 4.688 1.00 0.00 55 GLY A N 8
ATOM 9607 C CA . GLY A 1 55 ? -3.493 -13.845 5.363 1.00 0.00 55 GLY A CA 8
ATOM 9608 C C . GLY A 1 55 ? -3.941 -12.490 5.890 1.00 0.00 55 GLY A C 8
ATOM 9609 O O . GLY A 1 55 ? -4.776 -12.433 6.792 1.00 0.00 55 GLY A O 8
ATOM 9613 N N . PHE A 1 56 ? -3.420 -11.395 5.337 1.00 0.00 56 PHE A N 8
ATOM 9614 C CA . PHE A 1 56 ? -3.823 -10.073 5.783 1.00 0.00 56 PHE A CA 8
ATOM 9615 C C . PHE A 1 56 ? -4.445 -9.307 4.631 1.00 0.00 56 PHE A C 8
ATOM 9616 O O . PHE A 1 56 ? -4.264 -9.655 3.464 1.00 0.00 56 PHE A O 8
ATOM 9633 N N . THR A 1 57 ? -5.151 -8.244 4.968 1.00 0.00 57 THR A N 8
ATOM 9634 C CA . THR A 1 57 ? -5.773 -7.398 3.963 1.00 0.00 57 THR A CA 8
ATOM 9635 C C . THR A 1 57 ? -6.067 -6.013 4.525 1.00 0.00 57 THR A C 8
ATOM 9636 O O . THR A 1 57 ? -6.476 -5.870 5.678 1.00 0.00 57 THR A O 8
ATOM 9647 N N . ALA A 1 58 ? -5.863 -4.996 3.697 1.00 0.00 58 ALA A N 8
ATOM 9648 C CA . ALA A 1 58 ? -6.105 -3.625 4.091 1.00 0.00 58 ALA A CA 8
ATOM 9649 C C . ALA A 1 58 ? -7.018 -2.945 3.084 1.00 0.00 58 ALA A C 8
ATOM 9650 O O . ALA A 1 58 ? -7.421 -3.545 2.089 1.00 0.00 58 ALA A O 8
ATOM 9657 N N . ASP A 1 59 ? -7.338 -1.696 3.356 1.00 0.00 59 ASP A N 8
ATOM 9658 C CA . ASP A 1 59 ? -8.210 -0.920 2.481 1.00 0.00 59 ASP A CA 8
ATOM 9659 C C . ASP A 1 59 ? -7.821 0.557 2.486 1.00 0.00 59 ASP A C 8
ATOM 9660 O O . ASP A 1 59 ? -7.335 1.079 3.490 1.00 0.00 59 ASP A O 8
ATOM 9669 N N . GLY A 1 60 ? -8.041 1.224 1.357 1.00 0.00 60 GLY A N 8
ATOM 9670 C CA . GLY A 1 60 ? -7.710 2.633 1.248 1.00 0.00 60 GLY A CA 8
ATOM 9671 C C . GLY A 1 60 ? -8.335 3.279 0.026 1.00 0.00 60 GLY A C 8
ATOM 9672 O O . GLY A 1 60 ? -9.119 2.648 -0.684 1.00 0.00 60 GLY A O 8
ATOM 9676 N N . ASP A 1 61 ? -7.988 4.538 -0.222 1.00 0.00 61 ASP A N 8
ATOM 9677 C CA . ASP A 1 61 ? -8.522 5.264 -1.367 1.00 0.00 61 ASP A CA 8
ATOM 9678 C C . ASP A 1 61 ? -7.760 6.565 -1.596 1.00 0.00 61 ASP A C 8
ATOM 9679 O O . ASP A 1 61 ? -7.576 7.359 -0.674 1.00 0.00 61 ASP A O 8
ATOM 9688 N N . PHE A 1 62 ? -7.320 6.778 -2.832 1.00 0.00 62 PHE A N 8
ATOM 9689 C CA . PHE A 1 62 ? -6.581 7.982 -3.184 1.00 0.00 62 PHE A CA 8
ATOM 9690 C C . PHE A 1 62 ? -7.482 9.206 -3.124 1.00 0.00 62 PHE A C 8
ATOM 9691 O O . PHE A 1 62 ? -8.378 9.377 -3.950 1.00 0.00 62 PHE A O 8
ATOM 9708 N N . VAL A 1 63 ? -7.228 10.055 -2.142 1.00 0.00 63 VAL A N 8
ATOM 9709 C CA . VAL A 1 63 ? -8.007 11.278 -1.967 1.00 0.00 63 VAL A CA 8
ATOM 9710 C C . VAL A 1 63 ? -7.453 12.414 -2.821 1.00 0.00 63 VAL A C 8
ATOM 9711 O O . VAL A 1 63 ? -8.135 13.412 -3.056 1.00 0.00 63 VAL A O 8
ATOM 9724 N N . SER A 1 64 ? -6.216 12.260 -3.284 1.00 0.00 64 SER A N 8
ATOM 9725 C CA . SER A 1 64 ? -5.579 13.280 -4.110 1.00 0.00 64 SER A CA 8
ATOM 9726 C C . SER A 1 64 ? -4.614 12.646 -5.106 1.00 0.00 64 SER A C 8
ATOM 9727 O O . SER A 1 64 ? -4.611 11.430 -5.294 1.00 0.00 64 SER A O 8
ATOM 9735 N N . ALA A 1 65 ? -3.797 13.479 -5.740 1.00 0.00 65 ALA A N 8
ATOM 9736 C CA . ALA A 1 65 ? -2.828 13.001 -6.717 1.00 0.00 65 ALA A CA 8
ATOM 9737 C C . ALA A 1 65 ? -1.552 12.514 -6.036 1.00 0.00 65 ALA A C 8
ATOM 9738 O O . ALA A 1 65 ? -0.843 11.660 -6.566 1.00 0.00 65 ALA A O 8
ATOM 9745 N N . ASN A 1 66 ? -1.264 13.065 -4.860 1.00 0.00 66 ASN A N 8
ATOM 9746 C CA . ASN A 1 66 ? -0.068 12.686 -4.114 1.00 0.00 66 ASN A CA 8
ATOM 9747 C C . ASN A 1 66 ? -0.411 12.240 -2.691 1.00 0.00 66 ASN A C 8
ATOM 9748 O O . ASN A 1 66 ? 0.481 11.897 -1.914 1.00 0.00 66 ASN A O 8
ATOM 9759 N N . GLU A 1 67 ? -1.698 12.239 -2.350 1.00 0.00 67 GLU A N 8
ATOM 9760 C CA . GLU A 1 67 ? -2.129 11.830 -1.018 1.00 0.00 67 GLU A CA 8
ATOM 9761 C C . GLU A 1 67 ? -2.803 10.462 -1.066 1.00 0.00 67 GLU A C 8
ATOM 9762 O O . GLU A 1 67 ? -3.461 10.116 -2.047 1.00 0.00 67 GLU A O 8
ATOM 9774 N N . LEU A 1 68 ? -2.627 9.687 -0.001 1.00 0.00 68 LEU A N 8
ATOM 9775 C CA . LEU A 1 68 ? -3.208 8.353 0.082 1.00 0.00 68 LEU A CA 8
ATOM 9776 C C . LEU A 1 68 ? -3.938 8.178 1.405 1.00 0.00 68 LEU A C 8
ATOM 9777 O O . LEU A 1 68 ? -3.486 8.662 2.443 1.00 0.00 68 LEU A O 8
ATOM 9793 N N . HIS A 1 69 ? -5.058 7.470 1.366 1.00 0.00 69 HIS A N 8
ATOM 9794 C CA . HIS A 1 69 ? -5.838 7.218 2.570 1.00 0.00 69 HIS A CA 8
ATOM 9795 C C . HIS A 1 69 ? -6.094 5.728 2.748 1.00 0.00 69 HIS A C 8
ATOM 9796 O O . HIS A 1 69 ? -6.892 5.136 2.022 1.00 0.00 69 HIS A O 8
ATOM 9811 N N . HIS A 1 70 ? -5.424 5.126 3.722 1.00 0.00 70 HIS A N 8
ATOM 9812 C CA . HIS A 1 70 ? -5.599 3.703 3.989 1.00 0.00 70 HIS A CA 8
ATOM 9813 C C . HIS A 1 70 ? -5.519 3.421 5.487 1.00 0.00 70 HIS A C 8
ATOM 9814 O O . HIS A 1 70 ? -4.653 3.952 6.184 1.00 0.00 70 HIS A O 8
ATOM 9829 N N . GLY A 1 71 ? -6.434 2.590 5.979 1.00 0.00 71 GLY A N 8
ATOM 9830 C CA . GLY A 1 71 ? -6.452 2.266 7.391 1.00 0.00 71 GLY A CA 8
ATOM 9831 C C . GLY A 1 71 ? -6.581 3.504 8.257 1.00 0.00 71 GLY A C 8
ATOM 9832 O O . GLY A 1 71 ? -6.214 3.491 9.433 1.00 0.00 71 GLY A O 8
ATOM 9836 N N . GLY A 1 72 ? -7.102 4.579 7.672 1.00 0.00 72 GLY A N 8
ATOM 9837 C CA . GLY A 1 72 ? -7.267 5.818 8.403 1.00 0.00 72 GLY A CA 8
ATOM 9838 C C . GLY A 1 72 ? -5.972 6.601 8.518 1.00 0.00 72 GLY A C 8
ATOM 9839 O O . GLY A 1 72 ? -5.808 7.406 9.434 1.00 0.00 72 GLY A O 8
ATOM 9843 N N . MET A 1 73 ? -5.047 6.361 7.591 1.00 0.00 73 MET A N 8
ATOM 9844 C CA . MET A 1 73 ? -3.766 7.045 7.601 1.00 0.00 73 MET A CA 8
ATOM 9845 C C . MET A 1 73 ? -3.619 7.947 6.383 1.00 0.00 73 MET A C 8
ATOM 9846 O O . MET A 1 73 ? -4.356 7.815 5.406 1.00 0.00 73 MET A O 8
ATOM 9860 N N . THR A 1 74 ? -2.647 8.849 6.442 1.00 0.00 74 THR A N 8
ATOM 9861 C CA . THR A 1 74 ? -2.385 9.759 5.335 1.00 0.00 74 THR A CA 8
ATOM 9862 C C . THR A 1 74 ? -0.982 9.527 4.796 1.00 0.00 74 THR A C 8
ATOM 9863 O O . THR A 1 74 ? 0.009 9.873 5.440 1.00 0.00 74 THR A O 8
ATOM 9874 N N . PHE A 1 75 ? -0.905 8.925 3.618 1.00 0.00 75 PHE A N 8
ATOM 9875 C CA . PHE A 1 75 ? 0.376 8.627 2.994 1.00 0.00 75 PHE A CA 8
ATOM 9876 C C . PHE A 1 75 ? 0.620 9.514 1.780 1.00 0.00 75 PHE A C 8
ATOM 9877 O O . PHE A 1 75 ? -0.203 9.581 0.868 1.00 0.00 75 PHE A O 8
ATOM 9894 N N . TYR A 1 76 ? 1.763 10.192 1.773 1.00 0.00 76 TYR A N 8
ATOM 9895 C CA . TYR A 1 76 ? 2.120 11.073 0.669 1.00 0.00 76 TYR A CA 8
ATOM 9896 C C . TYR A 1 76 ? 3.158 10.411 -0.227 1.00 0.00 76 TYR A C 8
ATOM 9897 O O . TYR A 1 76 ? 4.012 9.662 0.245 1.00 0.00 76 TYR A O 8
ATOM 9915 N N . ARG A 1 77 ? 3.069 10.681 -1.522 1.00 0.00 77 ARG A N 8
ATOM 9916 C CA . ARG A 1 77 ? 3.995 10.094 -2.483 1.00 0.00 77 ARG A CA 8
ATOM 9917 C C . ARG A 1 77 ? 5.388 10.701 -2.366 1.00 0.00 77 ARG A C 8
ATOM 9918 O O . ARG A 1 77 ? 5.537 11.911 -2.238 1.00 0.00 77 ARG A O 8
ATOM 9939 N N . GLU A 1 78 ? 6.386 9.824 -2.440 1.00 0.00 78 GLU A N 8
ATOM 9940 C CA . GLU A 1 78 ? 7.810 10.172 -2.371 1.00 0.00 78 GLU A CA 8
ATOM 9941 C C . GLU A 1 78 ? 8.120 11.262 -1.338 1.00 0.00 78 GLU A C 8
ATOM 9942 O O . GLU A 1 78 ? 8.946 11.061 -0.448 1.00 0.00 78 GLU A O 8
ATOM 9954 N N . LYS A 1 79 ? 7.465 12.407 -1.458 1.00 0.00 79 LYS A N 8
ATOM 9955 C CA . LYS A 1 79 ? 7.681 13.516 -0.534 1.00 0.00 79 LYS A CA 8
ATOM 9956 C C . LYS A 1 79 ? 9.088 14.086 -0.689 1.00 0.00 79 LYS A C 8
ATOM 9957 O O . LYS A 1 79 ? 10.018 13.543 -0.058 1.00 0.00 79 LYS A O 8
ATOM 9977 N N . MET A 1 1 ? -6.367 -7.666 -14.139 1.00 0.00 1 MET A N 9
ATOM 9978 C CA . MET A 1 1 ? -5.651 -8.260 -12.980 1.00 0.00 1 MET A CA 9
ATOM 9979 C C . MET A 1 1 ? -4.830 -7.208 -12.242 1.00 0.00 1 MET A C 9
ATOM 9980 O O . MET A 1 1 ? -3.625 -7.081 -12.462 1.00 0.00 1 MET A O 9
ATOM 9996 N N . GLN A 1 2 ? -5.488 -6.459 -11.366 1.00 0.00 2 GLN A N 9
ATOM 9997 C CA . GLN A 1 2 ? -4.820 -5.418 -10.594 1.00 0.00 2 GLN A CA 9
ATOM 9998 C C . GLN A 1 2 ? -4.221 -4.359 -11.514 1.00 0.00 2 GLN A C 9
ATOM 9999 O O . GLN A 1 2 ? -3.953 -4.620 -12.687 1.00 0.00 2 GLN A O 9
ATOM 10013 N N . HIS A 1 3 ? -4.012 -3.162 -10.972 1.00 0.00 3 HIS A N 9
ATOM 10014 C CA . HIS A 1 3 ? -3.445 -2.063 -11.744 1.00 0.00 3 HIS A CA 9
ATOM 10015 C C . HIS A 1 3 ? -2.268 -1.428 -11.001 1.00 0.00 3 HIS A C 9
ATOM 10016 O O . HIS A 1 3 ? -2.463 -0.696 -10.034 1.00 0.00 3 HIS A O 9
ATOM 10031 N N . PRO A 1 4 ? -1.027 -1.707 -11.442 1.00 0.00 4 PRO A N 9
ATOM 10032 C CA . PRO A 1 4 ? 0.184 -1.160 -10.812 1.00 0.00 4 PRO A CA 9
ATOM 10033 C C . PRO A 1 4 ? 0.151 0.359 -10.686 1.00 0.00 4 PRO A C 9
ATOM 10034 O O . PRO A 1 4 ? -0.649 1.029 -11.339 1.00 0.00 4 PRO A O 9
ATOM 10045 N N . TYR A 1 5 ? 1.039 0.899 -9.855 1.00 0.00 5 TYR A N 9
ATOM 10046 C CA . TYR A 1 5 ? 1.122 2.343 -9.660 1.00 0.00 5 TYR A CA 9
ATOM 10047 C C . TYR A 1 5 ? 2.557 2.771 -9.405 1.00 0.00 5 TYR A C 9
ATOM 10048 O O . TYR A 1 5 ? 3.019 3.769 -9.960 1.00 0.00 5 TYR A O 9
ATOM 10066 N N . VAL A 1 6 ? 3.265 2.014 -8.573 1.00 0.00 6 VAL A N 9
ATOM 10067 C CA . VAL A 1 6 ? 4.649 2.331 -8.270 1.00 0.00 6 VAL A CA 9
ATOM 10068 C C . VAL A 1 6 ? 4.773 3.707 -7.621 1.00 0.00 6 VAL A C 9
ATOM 10069 O O . VAL A 1 6 ? 4.245 4.696 -8.126 1.00 0.00 6 VAL A O 9
ATOM 10082 N N . GLY A 1 7 ? 5.470 3.762 -6.493 1.00 0.00 7 GLY A N 9
ATOM 10083 C CA . GLY A 1 7 ? 5.644 5.018 -5.792 1.00 0.00 7 GLY A CA 9
ATOM 10084 C C . GLY A 1 7 ? 5.969 4.821 -4.326 1.00 0.00 7 GLY A C 9
ATOM 10085 O O . GLY A 1 7 ? 5.493 3.872 -3.708 1.00 0.00 7 GLY A O 9
ATOM 10089 N N . ILE A 1 8 ? 6.770 5.720 -3.764 1.00 0.00 8 ILE A N 9
ATOM 10090 C CA . ILE A 1 8 ? 7.128 5.624 -2.355 1.00 0.00 8 ILE A CA 9
ATOM 10091 C C . ILE A 1 8 ? 6.180 6.460 -1.517 1.00 0.00 8 ILE A C 9
ATOM 10092 O O . ILE A 1 8 ? 6.341 7.671 -1.380 1.00 0.00 8 ILE A O 9
ATOM 10108 N N . TRP A 1 9 ? 5.183 5.792 -0.970 1.00 0.00 9 TRP A N 9
ATOM 10109 C CA . TRP A 1 9 ? 4.173 6.446 -0.153 1.00 0.00 9 TRP A CA 9
ATOM 10110 C C . TRP A 1 9 ? 4.604 6.477 1.308 1.00 0.00 9 TRP A C 9
ATOM 10111 O O . TRP A 1 9 ? 4.622 5.450 1.987 1.00 0.00 9 TRP A O 9
ATOM 10132 N N . VAL A 1 10 ? 4.967 7.666 1.775 1.00 0.00 10 VAL A N 9
ATOM 10133 C CA . VAL A 1 10 ? 5.422 7.848 3.149 1.00 0.00 10 VAL A CA 9
ATOM 10134 C C . VAL A 1 10 ? 4.449 8.707 3.950 1.00 0.00 10 VAL A C 9
ATOM 10135 O O . VAL A 1 10 ? 3.702 9.509 3.390 1.00 0.00 10 VAL A O 9
ATOM 10148 N N . THR A 1 11 ? 4.467 8.527 5.266 1.00 0.00 11 THR A N 9
ATOM 10149 C CA . THR A 1 11 ? 3.593 9.278 6.159 1.00 0.00 11 THR A CA 9
ATOM 10150 C C . THR A 1 11 ? 3.965 10.759 6.181 1.00 0.00 11 THR A C 9
ATOM 10151 O O . THR A 1 11 ? 4.933 11.175 5.544 1.00 0.00 11 THR A O 9
ATOM 10162 N N . ALA A 1 12 ? 3.186 11.550 6.915 1.00 0.00 12 ALA A N 9
ATOM 10163 C CA . ALA A 1 12 ? 3.431 12.986 7.018 1.00 0.00 12 ALA A CA 9
ATOM 10164 C C . ALA A 1 12 ? 4.577 13.289 7.980 1.00 0.00 12 ALA A C 9
ATOM 10165 O O . ALA A 1 12 ? 5.167 14.369 7.931 1.00 0.00 12 ALA A O 9
ATOM 10172 N N . ASP A 1 13 ? 4.889 12.337 8.855 1.00 0.00 13 ASP A N 9
ATOM 10173 C CA . ASP A 1 13 ? 5.966 12.516 9.820 1.00 0.00 13 ASP A CA 9
ATOM 10174 C C . ASP A 1 13 ? 7.220 11.766 9.385 1.00 0.00 13 ASP A C 9
ATOM 10175 O O . ASP A 1 13 ? 8.333 12.124 9.768 1.00 0.00 13 ASP A O 9
ATOM 10184 N N . GLY A 1 14 ? 7.032 10.720 8.586 1.00 0.00 14 GLY A N 9
ATOM 10185 C CA . GLY A 1 14 ? 8.158 9.936 8.120 1.00 0.00 14 GLY A CA 9
ATOM 10186 C C . GLY A 1 14 ? 8.494 8.801 9.063 1.00 0.00 14 GLY A C 9
ATOM 10187 O O . GLY A 1 14 ? 9.624 8.313 9.080 1.00 0.00 14 GLY A O 9
ATOM 10191 N N . ARG A 1 15 ? 7.508 8.372 9.848 1.00 0.00 15 ARG A N 9
ATOM 10192 C CA . ARG A 1 15 ? 7.715 7.273 10.791 1.00 0.00 15 ARG A CA 9
ATOM 10193 C C . ARG A 1 15 ? 7.723 5.942 10.051 1.00 0.00 15 ARG A C 9
ATOM 10194 O O . ARG A 1 15 ? 8.354 4.980 10.489 1.00 0.00 15 ARG A O 9
ATOM 10215 N N . ILE A 1 16 ? 7.028 5.897 8.918 1.00 0.00 16 ILE A N 9
ATOM 10216 C CA . ILE A 1 16 ? 6.970 4.686 8.108 1.00 0.00 16 ILE A CA 9
ATOM 10217 C C . ILE A 1 16 ? 6.998 5.037 6.626 1.00 0.00 16 ILE A C 9
ATOM 10218 O O . ILE A 1 16 ? 6.610 6.135 6.230 1.00 0.00 16 ILE A O 9
ATOM 10234 N N . ARG A 1 17 ? 7.460 4.099 5.814 1.00 0.00 17 ARG A N 9
ATOM 10235 C CA . ARG A 1 17 ? 7.543 4.313 4.376 1.00 0.00 17 ARG A CA 9
ATOM 10236 C C . ARG A 1 17 ? 7.071 3.076 3.618 1.00 0.00 17 ARG A C 9
ATOM 10237 O O . ARG A 1 17 ? 7.475 1.955 3.930 1.00 0.00 17 ARG A O 9
ATOM 10258 N N . GLN A 1 18 ? 6.215 3.286 2.623 1.00 0.00 18 GLN A N 9
ATOM 10259 C CA . GLN A 1 18 ? 5.691 2.187 1.823 1.00 0.00 18 GLN A CA 9
ATOM 10260 C C . GLN A 1 18 ? 6.019 2.384 0.348 1.00 0.00 18 GLN A C 9
ATOM 10261 O O . GLN A 1 18 ? 5.535 3.319 -0.287 1.00 0.00 18 GLN A O 9
ATOM 10275 N N . GLU A 1 19 ? 6.853 1.496 -0.191 1.00 0.00 19 GLU A N 9
ATOM 10276 C CA . GLU A 1 19 ? 7.249 1.581 -1.591 1.00 0.00 19 GLU A CA 9
ATOM 10277 C C . GLU A 1 19 ? 6.353 0.737 -2.474 1.00 0.00 19 GLU A C 9
ATOM 10278 O O . GLU A 1 19 ? 6.176 -0.459 -2.240 1.00 0.00 19 GLU A O 9
ATOM 10290 N N . LEU A 1 20 ? 5.833 1.352 -3.521 1.00 0.00 20 LEU A N 9
ATOM 10291 C CA . LEU A 1 20 ? 5.008 0.639 -4.472 1.00 0.00 20 LEU A CA 9
ATOM 10292 C C . LEU A 1 20 ? 5.913 0.156 -5.593 1.00 0.00 20 LEU A C 9
ATOM 10293 O O . LEU A 1 20 ? 6.532 0.947 -6.303 1.00 0.00 20 LEU A O 9
ATOM 10309 N N . LEU A 1 21 ? 6.047 -1.154 -5.681 1.00 0.00 21 LEU A N 9
ATOM 10310 C CA . LEU A 1 21 ? 6.939 -1.784 -6.637 1.00 0.00 21 LEU A CA 9
ATOM 10311 C C . LEU A 1 21 ? 6.518 -1.592 -8.088 1.00 0.00 21 LEU A C 9
ATOM 10312 O O . LEU A 1 21 ? 5.356 -1.322 -8.385 1.00 0.00 21 LEU A O 9
ATOM 10328 N N . PRO A 1 22 ? 7.497 -1.736 -9.006 1.00 0.00 22 PRO A N 9
ATOM 10329 C CA . PRO A 1 22 ? 7.285 -1.581 -10.451 1.00 0.00 22 PRO A CA 9
ATOM 10330 C C . PRO A 1 22 ? 6.324 -2.614 -11.022 1.00 0.00 22 PRO A C 9
ATOM 10331 O O . PRO A 1 22 ? 5.774 -2.426 -12.107 1.00 0.00 22 PRO A O 9
ATOM 10342 N N . ASN A 1 23 ? 6.118 -3.705 -10.291 1.00 0.00 23 ASN A N 9
ATOM 10343 C CA . ASN A 1 23 ? 5.211 -4.752 -10.747 1.00 0.00 23 ASN A CA 9
ATOM 10344 C C . ASN A 1 23 ? 3.819 -4.554 -10.159 1.00 0.00 23 ASN A C 9
ATOM 10345 O O . ASN A 1 23 ? 3.027 -5.495 -10.084 1.00 0.00 23 ASN A O 9
ATOM 10356 N N . GLY A 1 24 ? 3.526 -3.329 -9.731 1.00 0.00 24 GLY A N 9
ATOM 10357 C CA . GLY A 1 24 ? 2.233 -3.042 -9.145 1.00 0.00 24 GLY A CA 9
ATOM 10358 C C . GLY A 1 24 ? 2.079 -3.707 -7.800 1.00 0.00 24 GLY A C 9
ATOM 10359 O O . GLY A 1 24 ? 1.100 -4.410 -7.550 1.00 0.00 24 GLY A O 9
ATOM 10363 N N . ARG A 1 25 ? 3.063 -3.492 -6.939 1.00 0.00 25 ARG A N 9
ATOM 10364 C CA . ARG A 1 25 ? 3.053 -4.088 -5.609 1.00 0.00 25 ARG A CA 9
ATOM 10365 C C . ARG A 1 25 ? 3.491 -3.082 -4.561 1.00 0.00 25 ARG A C 9
ATOM 10366 O O . ARG A 1 25 ? 3.763 -1.927 -4.883 1.00 0.00 25 ARG A O 9
ATOM 10387 N N . TYR A 1 26 ? 3.528 -3.506 -3.302 1.00 0.00 26 TYR A N 9
ATOM 10388 C CA . TYR A 1 26 ? 3.904 -2.606 -2.221 1.00 0.00 26 TYR A CA 9
ATOM 10389 C C . TYR A 1 26 ? 4.858 -3.257 -1.224 1.00 0.00 26 TYR A C 9
ATOM 10390 O O . TYR A 1 26 ? 4.854 -4.472 -1.032 1.00 0.00 26 TYR A O 9
ATOM 10408 N N . ASP A 1 27 ? 5.668 -2.414 -0.589 1.00 0.00 27 ASP A N 9
ATOM 10409 C CA . ASP A 1 27 ? 6.641 -2.852 0.405 1.00 0.00 27 ASP A CA 9
ATOM 10410 C C . ASP A 1 27 ? 6.873 -1.734 1.414 1.00 0.00 27 ASP A C 9
ATOM 10411 O O . ASP A 1 27 ? 7.443 -0.697 1.075 1.00 0.00 27 ASP A O 9
ATOM 10420 N N . GLU A 1 28 ? 6.415 -1.932 2.644 1.00 0.00 28 GLU A N 9
ATOM 10421 C CA . GLU A 1 28 ? 6.567 -0.910 3.669 1.00 0.00 28 GLU A CA 9
ATOM 10422 C C . GLU A 1 28 ? 7.688 -1.241 4.647 1.00 0.00 28 GLU A C 9
ATOM 10423 O O . GLU A 1 28 ? 7.792 -2.362 5.145 1.00 0.00 28 GLU A O 9
ATOM 10435 N N . ALA A 1 29 ? 8.511 -0.235 4.925 1.00 0.00 29 ALA A N 9
ATOM 10436 C CA . ALA A 1 29 ? 9.620 -0.376 5.854 1.00 0.00 29 ALA A CA 9
ATOM 10437 C C . ALA A 1 29 ? 9.462 0.607 7.005 1.00 0.00 29 ALA A C 9
ATOM 10438 O O . ALA A 1 29 ? 9.676 1.809 6.843 1.00 0.00 29 ALA A O 9
ATOM 10445 N N . ARG A 1 30 ? 9.070 0.095 8.165 1.00 0.00 30 ARG A N 9
ATOM 10446 C CA . ARG A 1 30 ? 8.866 0.934 9.338 1.00 0.00 30 ARG A CA 9
ATOM 10447 C C . ARG A 1 30 ? 10.027 0.813 10.321 1.00 0.00 30 ARG A C 9
ATOM 10448 O O . ARG A 1 30 ? 10.223 -0.230 10.943 1.00 0.00 30 ARG A O 9
ATOM 10469 N N . GLY A 1 31 ? 10.790 1.895 10.457 1.00 0.00 31 GLY A N 9
ATOM 10470 C CA . GLY A 1 31 ? 11.922 1.902 11.368 1.00 0.00 31 GLY A CA 9
ATOM 10471 C C . GLY A 1 31 ? 12.879 0.751 11.128 1.00 0.00 31 GLY A C 9
ATOM 10472 O O . GLY A 1 31 ? 13.008 0.264 10.005 1.00 0.00 31 GLY A O 9
ATOM 10476 N N . ASN A 1 32 ? 13.551 0.316 12.190 1.00 0.00 32 ASN A N 9
ATOM 10477 C CA . ASN A 1 32 ? 14.502 -0.786 12.096 1.00 0.00 32 ASN A CA 9
ATOM 10478 C C . ASN A 1 32 ? 13.828 -2.053 11.574 1.00 0.00 32 ASN A C 9
ATOM 10479 O O . ASN A 1 32 ? 14.494 -2.958 11.073 1.00 0.00 32 ASN A O 9
ATOM 10490 N N . ARG A 1 33 ? 12.504 -2.111 11.691 1.00 0.00 33 ARG A N 9
ATOM 10491 C CA . ARG A 1 33 ? 11.749 -3.269 11.224 1.00 0.00 33 ARG A CA 9
ATOM 10492 C C . ARG A 1 33 ? 11.252 -3.051 9.799 1.00 0.00 33 ARG A C 9
ATOM 10493 O O . ARG A 1 33 ? 10.075 -2.760 9.578 1.00 0.00 33 ARG A O 9
ATOM 10514 N N . LYS A 1 34 ? 12.154 -3.194 8.834 1.00 0.00 34 LYS A N 9
ATOM 10515 C CA . LYS A 1 34 ? 11.801 -3.016 7.429 1.00 0.00 34 LYS A CA 9
ATOM 10516 C C . LYS A 1 34 ? 11.093 -4.255 6.897 1.00 0.00 34 LYS A C 9
ATOM 10517 O O . LYS A 1 34 ? 11.054 -5.291 7.559 1.00 0.00 34 LYS A O 9
ATOM 10536 N N . SER A 1 35 ? 10.527 -4.145 5.697 1.00 0.00 35 SER A N 9
ATOM 10537 C CA . SER A 1 35 ? 9.815 -5.262 5.087 1.00 0.00 35 SER A CA 9
ATOM 10538 C C . SER A 1 35 ? 8.773 -5.827 6.049 1.00 0.00 35 SER A C 9
ATOM 10539 O O . SER A 1 35 ? 8.465 -7.018 6.016 1.00 0.00 35 SER A O 9
ATOM 10547 N N . ALA A 1 36 ? 8.238 -4.962 6.908 1.00 0.00 36 ALA A N 9
ATOM 10548 C CA . ALA A 1 36 ? 7.235 -5.371 7.882 1.00 0.00 36 ALA A CA 9
ATOM 10549 C C . ALA A 1 36 ? 6.058 -6.064 7.203 1.00 0.00 36 ALA A C 9
ATOM 10550 O O . ALA A 1 36 ? 5.563 -7.085 7.682 1.00 0.00 36 ALA A O 9
ATOM 10557 N N . TYR A 1 37 ? 5.619 -5.500 6.086 1.00 0.00 37 TYR A N 9
ATOM 10558 C CA . TYR A 1 37 ? 4.502 -6.051 5.334 1.00 0.00 37 TYR A CA 9
ATOM 10559 C C . TYR A 1 37 ? 4.579 -5.670 3.858 1.00 0.00 37 TYR A C 9
ATOM 10560 O O . TYR A 1 37 ? 4.950 -4.549 3.510 1.00 0.00 37 TYR A O 9
ATOM 10578 N N . GLN A 1 38 ? 4.211 -6.614 2.999 1.00 0.00 38 GLN A N 9
ATOM 10579 C CA . GLN A 1 38 ? 4.218 -6.396 1.555 1.00 0.00 38 GLN A CA 9
ATOM 10580 C C . GLN A 1 38 ? 3.175 -7.287 0.895 1.00 0.00 38 GLN A C 9
ATOM 10581 O O . GLN A 1 38 ? 2.879 -8.375 1.389 1.00 0.00 38 GLN A O 9
ATOM 10595 N N . GLY A 1 39 ? 2.617 -6.828 -0.218 1.00 0.00 39 GLY A N 9
ATOM 10596 C CA . GLY A 1 39 ? 1.613 -7.619 -0.903 1.00 0.00 39 GLY A CA 9
ATOM 10597 C C . GLY A 1 39 ? 1.248 -7.066 -2.261 1.00 0.00 39 GLY A C 9
ATOM 10598 O O . GLY A 1 39 ? 2.109 -6.903 -3.126 1.00 0.00 39 GLY A O 9
ATOM 10602 N N . ARG A 1 40 ? -0.033 -6.776 -2.448 1.00 0.00 40 ARG A N 9
ATOM 10603 C CA . ARG A 1 40 ? -0.519 -6.239 -3.706 1.00 0.00 40 ARG A CA 9
ATOM 10604 C C . ARG A 1 40 ? -1.783 -5.432 -3.463 1.00 0.00 40 ARG A C 9
ATOM 10605 O O . ARG A 1 40 ? -2.395 -5.536 -2.401 1.00 0.00 40 ARG A O 9
ATOM 10626 N N . TYR A 1 41 ? -2.166 -4.621 -4.434 1.00 0.00 41 TYR A N 9
ATOM 10627 C CA . TYR A 1 41 ? -3.356 -3.800 -4.282 1.00 0.00 41 TYR A CA 9
ATOM 10628 C C . TYR A 1 41 ? -4.193 -3.758 -5.548 1.00 0.00 41 TYR A C 9
ATOM 10629 O O . TYR A 1 41 ? -3.695 -3.957 -6.656 1.00 0.00 41 TYR A O 9
ATOM 10647 N N . GLU A 1 42 ? -5.469 -3.461 -5.359 1.00 0.00 42 GLU A N 9
ATOM 10648 C CA . GLU A 1 42 ? -6.407 -3.341 -6.465 1.00 0.00 42 GLU A CA 9
ATOM 10649 C C . GLU A 1 42 ? -6.990 -1.933 -6.469 1.00 0.00 42 GLU A C 9
ATOM 10650 O O . GLU A 1 42 ? -7.476 -1.460 -5.447 1.00 0.00 42 GLU A O 9
ATOM 10662 N N . VAL A 1 43 ? -6.915 -1.260 -7.607 1.00 0.00 43 VAL A N 9
ATOM 10663 C CA . VAL A 1 43 ? -7.415 0.107 -7.708 1.00 0.00 43 VAL A CA 9
ATOM 10664 C C . VAL A 1 43 ? -8.752 0.173 -8.443 1.00 0.00 43 VAL A C 9
ATOM 10665 O O . VAL A 1 43 ? -8.892 -0.326 -9.558 1.00 0.00 43 VAL A O 9
ATOM 10678 N N . ARG A 1 44 ? -9.731 0.805 -7.797 1.00 0.00 44 ARG A N 9
ATOM 10679 C CA . ARG A 1 44 ? -11.063 0.956 -8.370 1.00 0.00 44 ARG A CA 9
ATOM 10680 C C . ARG A 1 44 ? -11.585 2.372 -8.152 1.00 0.00 44 ARG A C 9
ATOM 10681 O O . ARG A 1 44 ? -12.188 2.668 -7.121 1.00 0.00 44 ARG A O 9
ATOM 10702 N N . GLY A 1 45 ? -11.346 3.247 -9.124 1.00 0.00 45 GLY A N 9
ATOM 10703 C CA . GLY A 1 45 ? -11.797 4.621 -9.008 1.00 0.00 45 GLY A CA 9
ATOM 10704 C C . GLY A 1 45 ? -11.139 5.344 -7.849 1.00 0.00 45 GLY A C 9
ATOM 10705 O O . GLY A 1 45 ? -11.801 6.063 -7.100 1.00 0.00 45 GLY A O 9
ATOM 10709 N N . ALA A 1 46 ? -9.828 5.144 -7.699 1.00 0.00 46 ALA A N 9
ATOM 10710 C CA . ALA A 1 46 ? -9.054 5.767 -6.624 1.00 0.00 46 ALA A CA 9
ATOM 10711 C C . ALA A 1 46 ? -9.143 4.965 -5.325 1.00 0.00 46 ALA A C 9
ATOM 10712 O O . ALA A 1 46 ? -8.400 5.222 -4.381 1.00 0.00 46 ALA A O 9
ATOM 10719 N N . HIS A 1 47 ? -10.041 3.982 -5.287 1.00 0.00 47 HIS A N 9
ATOM 10720 C CA . HIS A 1 47 ? -10.200 3.143 -4.107 1.00 0.00 47 HIS A CA 9
ATOM 10721 C C . HIS A 1 47 ? -9.352 1.888 -4.253 1.00 0.00 47 HIS A C 9
ATOM 10722 O O . HIS A 1 47 ? -9.462 1.175 -5.252 1.00 0.00 47 HIS A O 9
ATOM 10737 N N . ILE A 1 48 ? -8.493 1.621 -3.276 1.00 0.00 48 ILE A N 9
ATOM 10738 C CA . ILE A 1 48 ? -7.629 0.448 -3.350 1.00 0.00 48 ILE A CA 9
ATOM 10739 C C . ILE A 1 48 ? -7.497 -0.258 -2.005 1.00 0.00 48 ILE A C 9
ATOM 10740 O O . ILE A 1 48 ? -7.509 0.373 -0.952 1.00 0.00 48 ILE A O 9
ATOM 10756 N N . ASN A 1 49 ? -7.351 -1.577 -2.070 1.00 0.00 49 ASN A N 9
ATOM 10757 C CA . ASN A 1 49 ? -7.192 -2.400 -0.878 1.00 0.00 49 ASN A CA 9
ATOM 10758 C C . ASN A 1 49 ? -5.974 -3.309 -1.040 1.00 0.00 49 ASN A C 9
ATOM 10759 O O . ASN A 1 49 ? -5.663 -3.744 -2.149 1.00 0.00 49 ASN A O 9
ATOM 10770 N N . TYR A 1 50 ? -5.282 -3.590 0.060 1.00 0.00 50 TYR A N 9
ATOM 10771 C CA . TYR A 1 50 ? -4.098 -4.440 0.020 1.00 0.00 50 TYR A CA 9
ATOM 10772 C C . TYR A 1 50 ? -4.450 -5.872 0.397 1.00 0.00 50 TYR A C 9
ATOM 10773 O O . TYR A 1 50 ? -4.883 -6.130 1.513 1.00 0.00 50 TYR A O 9
ATOM 10791 N N . TRP A 1 51 ? -4.242 -6.802 -0.527 1.00 0.00 51 TRP A N 9
ATOM 10792 C CA . TRP A 1 51 ? -4.522 -8.205 -0.255 1.00 0.00 51 TRP A CA 9
ATOM 10793 C C . TRP A 1 51 ? -3.219 -8.985 -0.149 1.00 0.00 51 TRP A C 9
ATOM 10794 O O . TRP A 1 51 ? -2.684 -9.469 -1.146 1.00 0.00 51 TRP A O 9
ATOM 10815 N N . ASP A 1 52 ? -2.702 -9.083 1.071 1.00 0.00 52 ASP A N 9
ATOM 10816 C CA . ASP A 1 52 ? -1.446 -9.786 1.317 1.00 0.00 52 ASP A CA 9
ATOM 10817 C C . ASP A 1 52 ? -1.603 -11.290 1.163 1.00 0.00 52 ASP A C 9
ATOM 10818 O O . ASP A 1 52 ? -2.694 -11.838 1.326 1.00 0.00 52 ASP A O 9
ATOM 10827 N N . ASP A 1 53 ? -0.495 -11.953 0.857 1.00 0.00 53 ASP A N 9
ATOM 10828 C CA . ASP A 1 53 ? -0.484 -13.399 0.688 1.00 0.00 53 ASP A CA 9
ATOM 10829 C C . ASP A 1 53 ? -0.310 -14.108 2.032 1.00 0.00 53 ASP A C 9
ATOM 10830 O O . ASP A 1 53 ? -0.500 -15.321 2.127 1.00 0.00 53 ASP A O 9
ATOM 10839 N N . THR A 1 54 ? 0.059 -13.353 3.069 1.00 0.00 54 THR A N 9
ATOM 10840 C CA . THR A 1 54 ? 0.261 -13.933 4.393 1.00 0.00 54 THR A CA 9
ATOM 10841 C C . THR A 1 54 ? -1.020 -13.918 5.222 1.00 0.00 54 THR A C 9
ATOM 10842 O O . THR A 1 54 ? -0.978 -13.988 6.451 1.00 0.00 54 THR A O 9
ATOM 10853 N N . GLY A 1 55 ? -2.156 -13.869 4.542 1.00 0.00 55 GLY A N 9
ATOM 10854 C CA . GLY A 1 55 ? -3.439 -13.892 5.222 1.00 0.00 55 GLY A CA 9
ATOM 10855 C C . GLY A 1 55 ? -3.908 -12.547 5.757 1.00 0.00 55 GLY A C 9
ATOM 10856 O O . GLY A 1 55 ? -4.743 -12.508 6.661 1.00 0.00 55 GLY A O 9
ATOM 10860 N N . PHE A 1 56 ? -3.406 -11.440 5.209 1.00 0.00 56 PHE A N 9
ATOM 10861 C CA . PHE A 1 56 ? -3.833 -10.129 5.666 1.00 0.00 56 PHE A CA 9
ATOM 10862 C C . PHE A 1 56 ? -4.433 -9.347 4.514 1.00 0.00 56 PHE A C 9
ATOM 10863 O O . PHE A 1 56 ? -4.207 -9.659 3.345 1.00 0.00 56 PHE A O 9
ATOM 10880 N N . THR A 1 57 ? -5.169 -8.306 4.856 1.00 0.00 57 THR A N 9
ATOM 10881 C CA . THR A 1 57 ? -5.773 -7.442 3.856 1.00 0.00 57 THR A CA 9
ATOM 10882 C C . THR A 1 57 ? -6.061 -6.063 4.437 1.00 0.00 57 THR A C 9
ATOM 10883 O O . THR A 1 57 ? -6.484 -5.937 5.587 1.00 0.00 57 THR A O 9
ATOM 10894 N N . ALA A 1 58 ? -5.829 -5.035 3.633 1.00 0.00 58 ALA A N 9
ATOM 10895 C CA . ALA A 1 58 ? -6.060 -3.669 4.051 1.00 0.00 58 ALA A CA 9
ATOM 10896 C C . ALA A 1 58 ? -6.977 -2.967 3.064 1.00 0.00 58 ALA A C 9
ATOM 10897 O O . ALA A 1 58 ? -7.390 -3.548 2.062 1.00 0.00 58 ALA A O 9
ATOM 10904 N N . ASP A 1 59 ? -7.286 -1.720 3.358 1.00 0.00 59 ASP A N 9
ATOM 10905 C CA . ASP A 1 59 ? -8.159 -0.923 2.505 1.00 0.00 59 ASP A CA 9
ATOM 10906 C C . ASP A 1 59 ? -7.739 0.544 2.505 1.00 0.00 59 ASP A C 9
ATOM 10907 O O . ASP A 1 59 ? -7.269 1.066 3.516 1.00 0.00 59 ASP A O 9
ATOM 10916 N N . GLY A 1 60 ? -7.914 1.202 1.363 1.00 0.00 60 GLY A N 9
ATOM 10917 C CA . GLY A 1 60 ? -7.552 2.601 1.246 1.00 0.00 60 GLY A CA 9
ATOM 10918 C C . GLY A 1 60 ? -8.226 3.274 0.068 1.00 0.00 60 GLY A C 9
ATOM 10919 O O . GLY A 1 60 ? -9.028 2.654 -0.632 1.00 0.00 60 GLY A O 9
ATOM 10923 N N . ASP A 1 61 ? -7.904 4.544 -0.155 1.00 0.00 61 ASP A N 9
ATOM 10924 C CA . ASP A 1 61 ? -8.491 5.296 -1.259 1.00 0.00 61 ASP A CA 9
ATOM 10925 C C . ASP A 1 61 ? -7.754 6.613 -1.478 1.00 0.00 61 ASP A C 9
ATOM 10926 O O . ASP A 1 61 ? -7.637 7.429 -0.566 1.00 0.00 61 ASP A O 9
ATOM 10935 N N . PHE A 1 62 ? -7.262 6.813 -2.696 1.00 0.00 62 PHE A N 9
ATOM 10936 C CA . PHE A 1 62 ? -6.541 8.032 -3.037 1.00 0.00 62 PHE A CA 9
ATOM 10937 C C . PHE A 1 62 ? -7.457 9.244 -2.959 1.00 0.00 62 PHE A C 9
ATOM 10938 O O . PHE A 1 62 ? -8.355 9.416 -3.784 1.00 0.00 62 PHE A O 9
ATOM 10955 N N . VAL A 1 63 ? -7.216 10.081 -1.966 1.00 0.00 63 VAL A N 9
ATOM 10956 C CA . VAL A 1 63 ? -8.009 11.291 -1.773 1.00 0.00 63 VAL A CA 9
ATOM 10957 C C . VAL A 1 63 ? -7.502 12.431 -2.653 1.00 0.00 63 VAL A C 9
ATOM 10958 O O . VAL A 1 63 ? -8.219 13.398 -2.905 1.00 0.00 63 VAL A O 9
ATOM 10971 N N . SER A 1 64 ? -6.261 12.312 -3.120 1.00 0.00 64 SER A N 9
ATOM 10972 C CA . SER A 1 64 ? -5.665 13.335 -3.969 1.00 0.00 64 SER A CA 9
ATOM 10973 C C . SER A 1 64 ? -4.736 12.707 -5.004 1.00 0.00 64 SER A C 9
ATOM 10974 O O . SER A 1 64 ? -4.756 11.494 -5.215 1.00 0.00 64 SER A O 9
ATOM 10982 N N . ALA A 1 65 ? -3.924 13.540 -5.646 1.00 0.00 65 ALA A N 9
ATOM 10983 C CA . ALA A 1 65 ? -2.990 13.065 -6.659 1.00 0.00 65 ALA A CA 9
ATOM 10984 C C . ALA A 1 65 ? -1.696 12.564 -6.025 1.00 0.00 65 ALA A C 9
ATOM 10985 O O . ALA A 1 65 ? -1.032 11.680 -6.566 1.00 0.00 65 ALA A O 9
ATOM 10992 N N . ASN A 1 66 ? -1.341 13.134 -4.878 1.00 0.00 66 ASN A N 9
ATOM 10993 C CA . ASN A 1 66 ? -0.122 12.742 -4.177 1.00 0.00 66 ASN A CA 9
ATOM 10994 C C . ASN A 1 66 ? -0.418 12.275 -2.750 1.00 0.00 66 ASN A C 9
ATOM 10995 O O . ASN A 1 66 ? 0.498 11.924 -2.007 1.00 0.00 66 ASN A O 9
ATOM 11006 N N . GLU A 1 67 ? -1.693 12.268 -2.369 1.00 0.00 67 GLU A N 9
ATOM 11007 C CA . GLU A 1 67 ? -2.081 11.839 -1.031 1.00 0.00 67 GLU A CA 9
ATOM 11008 C C . GLU A 1 67 ? -2.752 10.470 -1.077 1.00 0.00 67 GLU A C 9
ATOM 11009 O O . GLU A 1 67 ? -3.390 10.112 -2.067 1.00 0.00 67 GLU A O 9
ATOM 11021 N N . LEU A 1 68 ? -2.592 9.705 -0.004 1.00 0.00 68 LEU A N 9
ATOM 11022 C CA . LEU A 1 68 ? -3.170 8.371 0.080 1.00 0.00 68 LEU A CA 9
ATOM 11023 C C . LEU A 1 68 ? -3.859 8.175 1.425 1.00 0.00 68 LEU A C 9
ATOM 11024 O O . LEU A 1 68 ? -3.395 8.673 2.449 1.00 0.00 68 LEU A O 9
ATOM 11040 N N . HIS A 1 69 ? -4.963 7.437 1.417 1.00 0.00 69 HIS A N 9
ATOM 11041 C CA . HIS A 1 69 ? -5.703 7.168 2.644 1.00 0.00 69 HIS A CA 9
ATOM 11042 C C . HIS A 1 69 ? -5.911 5.672 2.835 1.00 0.00 69 HIS A C 9
ATOM 11043 O O . HIS A 1 69 ? -6.702 5.050 2.128 1.00 0.00 69 HIS A O 9
ATOM 11058 N N . HIS A 1 70 ? -5.201 5.099 3.800 1.00 0.00 70 HIS A N 9
ATOM 11059 C CA . HIS A 1 70 ? -5.319 3.674 4.085 1.00 0.00 70 HIS A CA 9
ATOM 11060 C C . HIS A 1 70 ? -5.310 3.425 5.589 1.00 0.00 70 HIS A C 9
ATOM 11061 O O . HIS A 1 70 ? -4.498 3.998 6.318 1.00 0.00 70 HIS A O 9
ATOM 11076 N N . GLY A 1 71 ? -6.220 2.575 6.051 1.00 0.00 71 GLY A N 9
ATOM 11077 C CA . GLY A 1 71 ? -6.302 2.274 7.469 1.00 0.00 71 GLY A CA 9
ATOM 11078 C C . GLY A 1 71 ? -6.416 3.529 8.315 1.00 0.00 71 GLY A C 9
ATOM 11079 O O . GLY A 1 71 ? -6.071 3.524 9.495 1.00 0.00 71 GLY A O 9
ATOM 11083 N N . GLY A 1 72 ? -6.902 4.605 7.704 1.00 0.00 72 GLY A N 9
ATOM 11084 C CA . GLY A 1 72 ? -7.053 5.858 8.415 1.00 0.00 72 GLY A CA 9
ATOM 11085 C C . GLY A 1 72 ? -5.759 6.648 8.491 1.00 0.00 72 GLY A C 9
ATOM 11086 O O . GLY A 1 72 ? -5.622 7.539 9.328 1.00 0.00 72 GLY A O 9
ATOM 11090 N N . MET A 1 73 ? -4.804 6.326 7.618 1.00 0.00 73 MET A N 9
ATOM 11091 C CA . MET A 1 73 ? -3.526 7.019 7.605 1.00 0.00 73 MET A CA 9
ATOM 11092 C C . MET A 1 73 ? -3.405 7.922 6.386 1.00 0.00 73 MET A C 9
ATOM 11093 O O . MET A 1 73 ? -4.151 7.781 5.417 1.00 0.00 73 MET A O 9
ATOM 11107 N N . THR A 1 74 ? -2.448 8.840 6.435 1.00 0.00 74 THR A N 9
ATOM 11108 C CA . THR A 1 74 ? -2.211 9.758 5.329 1.00 0.00 74 THR A CA 9
ATOM 11109 C C . THR A 1 74 ? -0.822 9.526 4.752 1.00 0.00 74 THR A C 9
ATOM 11110 O O . THR A 1 74 ? 0.185 9.858 5.375 1.00 0.00 74 THR A O 9
ATOM 11121 N N . PHE A 1 75 ? -0.778 8.939 3.564 1.00 0.00 75 PHE A N 9
ATOM 11122 C CA . PHE A 1 75 ? 0.489 8.642 2.909 1.00 0.00 75 PHE A CA 9
ATOM 11123 C C . PHE A 1 75 ? 0.708 9.536 1.696 1.00 0.00 75 PHE A C 9
ATOM 11124 O O . PHE A 1 75 ? -0.144 9.630 0.813 1.00 0.00 75 PHE A O 9
ATOM 11141 N N . TYR A 1 76 ? 1.865 10.189 1.658 1.00 0.00 76 TYR A N 9
ATOM 11142 C CA . TYR A 1 76 ? 2.210 11.072 0.554 1.00 0.00 76 TYR A CA 9
ATOM 11143 C C . TYR A 1 76 ? 3.211 10.394 -0.370 1.00 0.00 76 TYR A C 9
ATOM 11144 O O . TYR A 1 76 ? 4.054 9.615 0.075 1.00 0.00 76 TYR A O 9
ATOM 11162 N N . ARG A 1 77 ? 3.104 10.681 -1.660 1.00 0.00 77 ARG A N 9
ATOM 11163 C CA . ARG A 1 77 ? 3.994 10.080 -2.645 1.00 0.00 77 ARG A CA 9
ATOM 11164 C C . ARG A 1 77 ? 5.401 10.655 -2.565 1.00 0.00 77 ARG A C 9
ATOM 11165 O O . ARG A 1 77 ? 5.582 11.861 -2.431 1.00 0.00 77 ARG A O 9
ATOM 11186 N N . GLU A 1 78 ? 6.377 9.756 -2.673 1.00 0.00 78 GLU A N 9
ATOM 11187 C CA . GLU A 1 78 ? 7.811 10.070 -2.645 1.00 0.00 78 GLU A CA 9
ATOM 11188 C C . GLU A 1 78 ? 8.175 11.146 -1.615 1.00 0.00 78 GLU A C 9
ATOM 11189 O O . GLU A 1 78 ? 9.014 10.917 -0.745 1.00 0.00 78 GLU A O 9
ATOM 11201 N N . LYS A 1 79 ? 7.553 12.309 -1.721 1.00 0.00 79 LYS A N 9
ATOM 11202 C CA . LYS A 1 79 ? 7.820 13.412 -0.802 1.00 0.00 79 LYS A CA 9
ATOM 11203 C C . LYS A 1 79 ? 9.263 13.889 -0.933 1.00 0.00 79 LYS A C 9
ATOM 11204 O O . LYS A 1 79 ? 10.169 13.167 -0.465 1.00 0.00 79 LYS A O 9
ATOM 11224 N N . MET A 1 1 ? -2.536 -7.074 -8.026 1.00 0.00 1 MET A N 10
ATOM 11225 C CA . MET A 1 1 ? -1.723 -6.602 -9.178 1.00 0.00 1 MET A CA 10
ATOM 11226 C C . MET A 1 1 ? -2.586 -6.422 -10.422 1.00 0.00 1 MET A C 10
ATOM 11227 O O . MET A 1 1 ? -2.211 -6.844 -11.517 1.00 0.00 1 MET A O 10
ATOM 11243 N N . GLN A 1 2 ? -3.744 -5.794 -10.248 1.00 0.00 2 GLN A N 10
ATOM 11244 C CA . GLN A 1 2 ? -4.658 -5.561 -11.360 1.00 0.00 2 GLN A CA 10
ATOM 11245 C C . GLN A 1 2 ? -4.363 -4.236 -12.048 1.00 0.00 2 GLN A C 10
ATOM 11246 O O . GLN A 1 2 ? -4.677 -4.049 -13.224 1.00 0.00 2 GLN A O 10
ATOM 11260 N N . HIS A 1 3 ? -3.757 -3.324 -11.308 1.00 0.00 3 HIS A N 10
ATOM 11261 C CA . HIS A 1 3 ? -3.410 -2.008 -11.838 1.00 0.00 3 HIS A CA 10
ATOM 11262 C C . HIS A 1 3 ? -2.243 -1.397 -11.063 1.00 0.00 3 HIS A C 10
ATOM 11263 O O . HIS A 1 3 ? -2.446 -0.715 -10.059 1.00 0.00 3 HIS A O 10
ATOM 11278 N N . PRO A 1 4 ? -1.001 -1.635 -11.522 1.00 0.00 4 PRO A N 10
ATOM 11279 C CA . PRO A 1 4 ? 0.203 -1.102 -10.868 1.00 0.00 4 PRO A CA 10
ATOM 11280 C C . PRO A 1 4 ? 0.161 0.415 -10.726 1.00 0.00 4 PRO A C 10
ATOM 11281 O O . PRO A 1 4 ? -0.617 1.089 -11.400 1.00 0.00 4 PRO A O 10
ATOM 11292 N N . TYR A 1 5 ? 1.015 0.947 -9.855 1.00 0.00 5 TYR A N 10
ATOM 11293 C CA . TYR A 1 5 ? 1.081 2.388 -9.643 1.00 0.00 5 TYR A CA 10
ATOM 11294 C C . TYR A 1 5 ? 2.511 2.830 -9.406 1.00 0.00 5 TYR A C 10
ATOM 11295 O O . TYR A 1 5 ? 2.957 3.833 -9.962 1.00 0.00 5 TYR A O 10
ATOM 11313 N N . VAL A 1 6 ? 3.233 2.075 -8.588 1.00 0.00 6 VAL A N 10
ATOM 11314 C CA . VAL A 1 6 ? 4.618 2.405 -8.296 1.00 0.00 6 VAL A CA 10
ATOM 11315 C C . VAL A 1 6 ? 4.729 3.778 -7.642 1.00 0.00 6 VAL A C 10
ATOM 11316 O O . VAL A 1 6 ? 4.181 4.762 -8.138 1.00 0.00 6 VAL A O 10
ATOM 11329 N N . GLY A 1 7 ? 5.435 3.838 -6.522 1.00 0.00 7 GLY A N 10
ATOM 11330 C CA . GLY A 1 7 ? 5.598 5.092 -5.816 1.00 0.00 7 GLY A CA 10
ATOM 11331 C C . GLY A 1 7 ? 5.945 4.888 -4.357 1.00 0.00 7 GLY A C 10
ATOM 11332 O O . GLY A 1 7 ? 5.501 3.921 -3.742 1.00 0.00 7 GLY A O 10
ATOM 11336 N N . ILE A 1 8 ? 6.732 5.798 -3.794 1.00 0.00 8 ILE A N 10
ATOM 11337 C CA . ILE A 1 8 ? 7.110 5.692 -2.391 1.00 0.00 8 ILE A CA 10
ATOM 11338 C C . ILE A 1 8 ? 6.160 6.504 -1.531 1.00 0.00 8 ILE A C 10
ATOM 11339 O O . ILE A 1 8 ? 6.304 7.713 -1.380 1.00 0.00 8 ILE A O 10
ATOM 11355 N N . TRP A 1 9 ? 5.179 5.813 -0.980 1.00 0.00 9 TRP A N 10
ATOM 11356 C CA . TRP A 1 9 ? 4.169 6.439 -0.140 1.00 0.00 9 TRP A CA 10
ATOM 11357 C C . TRP A 1 9 ? 4.614 6.453 1.319 1.00 0.00 9 TRP A C 10
ATOM 11358 O O . TRP A 1 9 ? 4.633 5.419 1.987 1.00 0.00 9 TRP A O 10
ATOM 11379 N N . VAL A 1 10 ? 4.988 7.637 1.794 1.00 0.00 10 VAL A N 10
ATOM 11380 C CA . VAL A 1 10 ? 5.455 7.802 3.166 1.00 0.00 10 VAL A CA 10
ATOM 11381 C C . VAL A 1 10 ? 4.486 8.653 3.982 1.00 0.00 10 VAL A C 10
ATOM 11382 O O . VAL A 1 10 ? 3.730 9.456 3.436 1.00 0.00 10 VAL A O 10
ATOM 11395 N N . THR A 1 11 ? 4.521 8.464 5.296 1.00 0.00 11 THR A N 10
ATOM 11396 C CA . THR A 1 11 ? 3.652 9.205 6.203 1.00 0.00 11 THR A CA 10
ATOM 11397 C C . THR A 1 11 ? 4.008 10.690 6.216 1.00 0.00 11 THR A C 10
ATOM 11398 O O . THR A 1 11 ? 4.942 11.120 5.538 1.00 0.00 11 THR A O 10
ATOM 11409 N N . ALA A 1 12 ? 3.255 11.470 6.988 1.00 0.00 12 ALA A N 10
ATOM 11410 C CA . ALA A 1 12 ? 3.489 12.908 7.086 1.00 0.00 12 ALA A CA 10
ATOM 11411 C C . ALA A 1 12 ? 4.655 13.224 8.018 1.00 0.00 12 ALA A C 10
ATOM 11412 O O . ALA A 1 12 ? 5.228 14.313 7.957 1.00 0.00 12 ALA A O 10
ATOM 11419 N N . ASP A 1 13 ? 5.004 12.275 8.880 1.00 0.00 13 ASP A N 10
ATOM 11420 C CA . ASP A 1 13 ? 6.101 12.469 9.819 1.00 0.00 13 ASP A CA 10
ATOM 11421 C C . ASP A 1 13 ? 7.352 11.731 9.356 1.00 0.00 13 ASP A C 10
ATOM 11422 O O . ASP A 1 13 ? 8.472 12.122 9.683 1.00 0.00 13 ASP A O 10
ATOM 11431 N N . GLY A 1 14 ? 7.155 10.657 8.599 1.00 0.00 14 GLY A N 10
ATOM 11432 C CA . GLY A 1 14 ? 8.277 9.881 8.111 1.00 0.00 14 GLY A CA 10
ATOM 11433 C C . GLY A 1 14 ? 8.622 8.734 9.038 1.00 0.00 14 GLY A C 10
ATOM 11434 O O . GLY A 1 14 ? 9.756 8.254 9.048 1.00 0.00 14 GLY A O 10
ATOM 11438 N N . ARG A 1 15 ? 7.639 8.290 9.816 1.00 0.00 15 ARG A N 10
ATOM 11439 C CA . ARG A 1 15 ? 7.849 7.182 10.745 1.00 0.00 15 ARG A CA 10
ATOM 11440 C C . ARG A 1 15 ? 7.876 5.864 9.984 1.00 0.00 15 ARG A C 10
ATOM 11441 O O . ARG A 1 15 ? 8.575 4.927 10.367 1.00 0.00 15 ARG A O 10
ATOM 11462 N N . ILE A 1 16 ? 7.118 5.805 8.894 1.00 0.00 16 ILE A N 10
ATOM 11463 C CA . ILE A 1 16 ? 7.066 4.603 8.069 1.00 0.00 16 ILE A CA 10
ATOM 11464 C C . ILE A 1 16 ? 7.081 4.971 6.590 1.00 0.00 16 ILE A C 10
ATOM 11465 O O . ILE A 1 16 ? 6.699 6.077 6.214 1.00 0.00 16 ILE A O 10
ATOM 11481 N N . ARG A 1 17 ? 7.526 4.041 5.761 1.00 0.00 17 ARG A N 10
ATOM 11482 C CA . ARG A 1 17 ? 7.594 4.275 4.325 1.00 0.00 17 ARG A CA 10
ATOM 11483 C C . ARG A 1 17 ? 7.106 3.051 3.556 1.00 0.00 17 ARG A C 10
ATOM 11484 O O . ARG A 1 17 ? 7.512 1.926 3.841 1.00 0.00 17 ARG A O 10
ATOM 11505 N N . GLN A 1 18 ? 6.233 3.281 2.581 1.00 0.00 18 GLN A N 10
ATOM 11506 C CA . GLN A 1 18 ? 5.690 2.197 1.771 1.00 0.00 18 GLN A CA 10
ATOM 11507 C C . GLN A 1 18 ? 6.025 2.402 0.298 1.00 0.00 18 GLN A C 10
ATOM 11508 O O . GLN A 1 18 ? 5.534 3.337 -0.335 1.00 0.00 18 GLN A O 10
ATOM 11522 N N . GLU A 1 19 ? 6.868 1.525 -0.242 1.00 0.00 19 GLU A N 10
ATOM 11523 C CA . GLU A 1 19 ? 7.268 1.621 -1.638 1.00 0.00 19 GLU A CA 10
ATOM 11524 C C . GLU A 1 19 ? 6.380 0.776 -2.531 1.00 0.00 19 GLU A C 10
ATOM 11525 O O . GLU A 1 19 ? 6.221 -0.426 -2.311 1.00 0.00 19 GLU A O 10
ATOM 11537 N N . LEU A 1 20 ? 5.844 1.399 -3.566 1.00 0.00 20 LEU A N 10
ATOM 11538 C CA . LEU A 1 20 ? 5.022 0.687 -4.522 1.00 0.00 20 LEU A CA 10
ATOM 11539 C C . LEU A 1 20 ? 5.929 0.215 -5.649 1.00 0.00 20 LEU A C 10
ATOM 11540 O O . LEU A 1 20 ? 6.528 1.014 -6.366 1.00 0.00 20 LEU A O 10
ATOM 11556 N N . LEU A 1 21 ? 6.082 -1.094 -5.731 1.00 0.00 21 LEU A N 10
ATOM 11557 C CA . LEU A 1 21 ? 6.978 -1.715 -6.692 1.00 0.00 21 LEU A CA 10
ATOM 11558 C C . LEU A 1 21 ? 6.558 -1.524 -8.140 1.00 0.00 21 LEU A C 10
ATOM 11559 O O . LEU A 1 21 ? 5.386 -1.302 -8.443 1.00 0.00 21 LEU A O 10
ATOM 11575 N N . PRO A 1 22 ? 7.546 -1.621 -9.055 1.00 0.00 22 PRO A N 10
ATOM 11576 C CA . PRO A 1 22 ? 7.333 -1.468 -10.497 1.00 0.00 22 PRO A CA 10
ATOM 11577 C C . PRO A 1 22 ? 6.427 -2.548 -11.070 1.00 0.00 22 PRO A C 10
ATOM 11578 O O . PRO A 1 22 ? 5.892 -2.402 -12.168 1.00 0.00 22 PRO A O 10
ATOM 11589 N N . ASN A 1 23 ? 6.254 -3.635 -10.324 1.00 0.00 23 ASN A N 10
ATOM 11590 C CA . ASN A 1 23 ? 5.408 -4.727 -10.772 1.00 0.00 23 ASN A CA 10
ATOM 11591 C C . ASN A 1 23 ? 4.004 -4.605 -10.186 1.00 0.00 23 ASN A C 10
ATOM 11592 O O . ASN A 1 23 ? 3.282 -5.594 -10.068 1.00 0.00 23 ASN A O 10
ATOM 11603 N N . GLY A 1 24 ? 3.627 -3.383 -9.819 1.00 0.00 24 GLY A N 10
ATOM 11604 C CA . GLY A 1 24 ? 2.314 -3.155 -9.248 1.00 0.00 24 GLY A CA 10
ATOM 11605 C C . GLY A 1 24 ? 2.170 -3.803 -7.890 1.00 0.00 24 GLY A C 10
ATOM 11606 O O . GLY A 1 24 ? 1.240 -4.575 -7.657 1.00 0.00 24 GLY A O 10
ATOM 11610 N N . ARG A 1 25 ? 3.099 -3.496 -6.994 1.00 0.00 25 ARG A N 10
ATOM 11611 C CA . ARG A 1 25 ? 3.076 -4.065 -5.653 1.00 0.00 25 ARG A CA 10
ATOM 11612 C C . ARG A 1 25 ? 3.531 -3.056 -4.615 1.00 0.00 25 ARG A C 10
ATOM 11613 O O . ARG A 1 25 ? 3.826 -1.912 -4.947 1.00 0.00 25 ARG A O 10
ATOM 11634 N N . TYR A 1 26 ? 3.553 -3.472 -3.354 1.00 0.00 26 TYR A N 10
ATOM 11635 C CA . TYR A 1 26 ? 3.938 -2.572 -2.277 1.00 0.00 26 TYR A CA 10
ATOM 11636 C C . TYR A 1 26 ? 4.881 -3.228 -1.272 1.00 0.00 26 TYR A C 10
ATOM 11637 O O . TYR A 1 26 ? 4.828 -4.434 -1.035 1.00 0.00 26 TYR A O 10
ATOM 11655 N N . ASP A 1 27 ? 5.732 -2.397 -0.680 1.00 0.00 27 ASP A N 10
ATOM 11656 C CA . ASP A 1 27 ? 6.700 -2.833 0.320 1.00 0.00 27 ASP A CA 10
ATOM 11657 C C . ASP A 1 27 ? 6.911 -1.720 1.337 1.00 0.00 27 ASP A C 10
ATOM 11658 O O . ASP A 1 27 ? 7.447 -0.663 1.003 1.00 0.00 27 ASP A O 10
ATOM 11667 N N . GLU A 1 28 ? 6.468 -1.936 2.571 1.00 0.00 28 GLU A N 10
ATOM 11668 C CA . GLU A 1 28 ? 6.600 -0.915 3.602 1.00 0.00 28 GLU A CA 10
ATOM 11669 C C . GLU A 1 28 ? 7.717 -1.236 4.590 1.00 0.00 28 GLU A C 10
ATOM 11670 O O . GLU A 1 28 ? 7.848 -2.363 5.065 1.00 0.00 28 GLU A O 10
ATOM 11682 N N . ALA A 1 29 ? 8.505 -0.211 4.902 1.00 0.00 29 ALA A N 10
ATOM 11683 C CA . ALA A 1 29 ? 9.606 -0.336 5.844 1.00 0.00 29 ALA A CA 10
ATOM 11684 C C . ALA A 1 29 ? 9.412 0.634 7.003 1.00 0.00 29 ALA A C 10
ATOM 11685 O O . ALA A 1 29 ? 9.599 1.842 6.854 1.00 0.00 29 ALA A O 10
ATOM 11692 N N . ARG A 1 30 ? 9.022 0.101 8.155 1.00 0.00 30 ARG A N 10
ATOM 11693 C CA . ARG A 1 30 ? 8.786 0.926 9.334 1.00 0.00 30 ARG A CA 10
ATOM 11694 C C . ARG A 1 30 ? 9.949 0.839 10.317 1.00 0.00 30 ARG A C 10
ATOM 11695 O O . ARG A 1 30 ? 10.188 -0.206 10.922 1.00 0.00 30 ARG A O 10
ATOM 11716 N N . GLY A 1 31 ? 10.665 1.949 10.475 1.00 0.00 31 GLY A N 10
ATOM 11717 C CA . GLY A 1 31 ? 11.793 1.988 11.388 1.00 0.00 31 GLY A CA 10
ATOM 11718 C C . GLY A 1 31 ? 12.794 0.876 11.139 1.00 0.00 31 GLY A C 10
ATOM 11719 O O . GLY A 1 31 ? 12.946 0.411 10.010 1.00 0.00 31 GLY A O 10
ATOM 11723 N N . ASN A 1 32 ? 13.477 0.452 12.198 1.00 0.00 32 ASN A N 10
ATOM 11724 C CA . ASN A 1 32 ? 14.469 -0.611 12.095 1.00 0.00 32 ASN A CA 10
ATOM 11725 C C . ASN A 1 32 ? 13.849 -1.893 11.543 1.00 0.00 32 ASN A C 10
ATOM 11726 O O . ASN A 1 32 ? 14.553 -2.760 11.025 1.00 0.00 32 ASN A O 10
ATOM 11737 N N . ARG A 1 33 ? 12.528 -2.008 11.654 1.00 0.00 33 ARG A N 10
ATOM 11738 C CA . ARG A 1 33 ? 11.822 -3.185 11.162 1.00 0.00 33 ARG A CA 10
ATOM 11739 C C . ARG A 1 33 ? 11.322 -2.959 9.739 1.00 0.00 33 ARG A C 10
ATOM 11740 O O . ARG A 1 33 ? 10.145 -2.670 9.522 1.00 0.00 33 ARG A O 10
ATOM 11761 N N . LYS A 1 34 ? 12.222 -3.093 8.771 1.00 0.00 34 LYS A N 10
ATOM 11762 C CA . LYS A 1 34 ? 11.867 -2.905 7.369 1.00 0.00 34 LYS A CA 10
ATOM 11763 C C . LYS A 1 34 ? 11.205 -4.162 6.814 1.00 0.00 34 LYS A C 10
ATOM 11764 O O . LYS A 1 34 ? 11.205 -5.209 7.462 1.00 0.00 34 LYS A O 10
ATOM 11783 N N . SER A 1 35 ? 10.636 -4.053 5.618 1.00 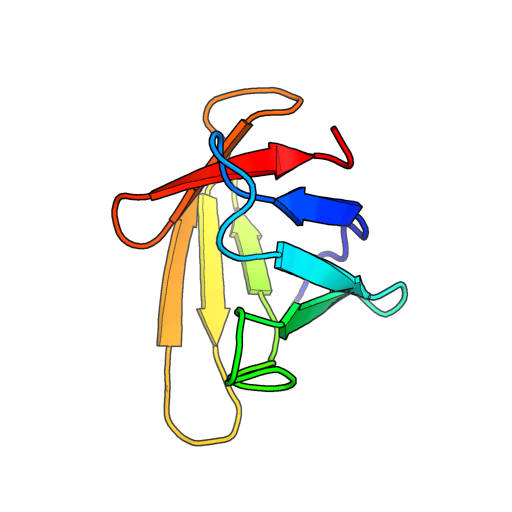0.00 35 SER A N 10
ATOM 11784 C CA . SER A 1 35 ? 9.965 -5.186 4.989 1.00 0.00 35 SER A CA 10
ATOM 11785 C C . SER A 1 35 ? 8.940 -5.802 5.937 1.00 0.00 35 SER A C 10
ATOM 11786 O O . SER A 1 35 ? 8.665 -7.001 5.879 1.00 0.00 35 SER A O 10
ATOM 11794 N N . ALA A 1 36 ? 8.379 -4.971 6.813 1.00 0.00 36 ALA A N 10
ATOM 11795 C CA . ALA A 1 36 ? 7.386 -5.430 7.778 1.00 0.00 36 ALA A CA 10
ATOM 11796 C C . ALA A 1 36 ? 6.236 -6.153 7.084 1.00 0.00 36 ALA A C 10
ATOM 11797 O O . ALA A 1 36 ? 5.817 -7.227 7.510 1.00 0.00 36 ALA A O 10
ATOM 11804 N N . TYR A 1 37 ? 5.734 -5.549 6.015 1.00 0.00 37 TYR A N 10
ATOM 11805 C CA . TYR A 1 37 ? 4.632 -6.125 5.256 1.00 0.00 37 TYR A CA 10
ATOM 11806 C C . TYR A 1 37 ? 4.718 -5.743 3.781 1.00 0.00 37 TYR A C 10
ATOM 11807 O O . TYR A 1 37 ? 5.215 -4.673 3.429 1.00 0.00 37 TYR A O 10
ATOM 11825 N N . GLN A 1 38 ? 4.218 -6.628 2.927 1.00 0.00 38 GLN A N 10
ATOM 11826 C CA . GLN A 1 38 ? 4.220 -6.401 1.486 1.00 0.00 38 GLN A CA 10
ATOM 11827 C C . GLN A 1 38 ? 3.183 -7.293 0.818 1.00 0.00 38 GLN A C 10
ATOM 11828 O O . GLN A 1 38 ? 2.897 -8.389 1.303 1.00 0.00 38 GLN A O 10
ATOM 11842 N N . GLY A 1 39 ? 2.621 -6.827 -0.288 1.00 0.00 39 GLY A N 10
ATOM 11843 C CA . GLY A 1 39 ? 1.622 -7.620 -0.979 1.00 0.00 39 GLY A CA 10
ATOM 11844 C C . GLY A 1 39 ? 1.249 -7.051 -2.329 1.00 0.00 39 GLY A C 10
ATOM 11845 O O . GLY A 1 39 ? 2.103 -6.883 -3.200 1.00 0.00 39 GLY A O 10
ATOM 11849 N N . ARG A 1 40 ? -0.031 -6.754 -2.501 1.00 0.00 40 ARG A N 10
ATOM 11850 C CA . ARG A 1 40 ? -0.523 -6.200 -3.748 1.00 0.00 40 ARG A CA 10
ATOM 11851 C C . ARG A 1 40 ? -1.779 -5.391 -3.488 1.00 0.00 40 ARG A C 10
ATOM 11852 O O . ARG A 1 40 ? -2.403 -5.526 -2.435 1.00 0.00 40 ARG A O 10
ATOM 11873 N N . TYR A 1 41 ? -2.147 -4.546 -4.434 1.00 0.00 41 TYR A N 10
ATOM 11874 C CA . TYR A 1 41 ? -3.330 -3.721 -4.268 1.00 0.00 41 TYR A CA 10
ATOM 11875 C C . TYR A 1 41 ? -4.170 -3.666 -5.532 1.00 0.00 41 TYR A C 10
ATOM 11876 O O . TYR A 1 41 ? -3.669 -3.842 -6.643 1.00 0.00 41 TYR A O 10
ATOM 11894 N N . GLU A 1 42 ? -5.449 -3.390 -5.339 1.00 0.00 42 GLU A N 10
ATOM 11895 C CA . GLU A 1 42 ? -6.386 -3.268 -6.446 1.00 0.00 42 GLU A CA 10
ATOM 11896 C C . GLU A 1 42 ? -6.981 -1.867 -6.445 1.00 0.00 42 GLU A C 10
ATOM 11897 O O . GLU A 1 42 ? -7.480 -1.405 -5.423 1.00 0.00 42 GLU A O 10
ATOM 11909 N N . VAL A 1 43 ? -6.905 -1.187 -7.579 1.00 0.00 43 VAL A N 10
ATOM 11910 C CA . VAL A 1 43 ? -7.417 0.174 -7.682 1.00 0.00 43 VAL A CA 10
ATOM 11911 C C . VAL A 1 43 ? -8.754 0.227 -8.415 1.00 0.00 43 VAL A C 10
ATOM 11912 O O . VAL A 1 43 ? -8.901 -0.316 -9.509 1.00 0.00 43 VAL A O 10
ATOM 11925 N N . ARG A 1 44 ? -9.726 0.893 -7.795 1.00 0.00 44 ARG A N 10
ATOM 11926 C CA . ARG A 1 44 ? -11.057 1.035 -8.371 1.00 0.00 44 ARG A CA 10
ATOM 11927 C C . ARG A 1 44 ? -11.594 2.445 -8.144 1.00 0.00 44 ARG A C 10
ATOM 11928 O O . ARG A 1 44 ? -12.174 2.735 -7.097 1.00 0.00 44 ARG A O 10
ATOM 11949 N N . GLY A 1 45 ? -11.397 3.318 -9.125 1.00 0.00 45 GLY A N 10
ATOM 11950 C CA . GLY A 1 45 ? -11.867 4.686 -9.000 1.00 0.00 45 GLY A CA 10
ATOM 11951 C C . GLY A 1 45 ? -11.215 5.414 -7.839 1.00 0.00 45 GLY A C 10
ATOM 11952 O O . GLY A 1 45 ? -11.884 6.127 -7.091 1.00 0.00 45 GLY A O 10
ATOM 11956 N N . ALA A 1 46 ? -9.902 5.223 -7.690 1.00 0.00 46 ALA A N 10
ATOM 11957 C CA . ALA A 1 46 ? -9.135 5.853 -6.614 1.00 0.00 46 ALA A CA 10
ATOM 11958 C C . ALA A 1 46 ? -9.215 5.048 -5.315 1.00 0.00 46 ALA A C 10
ATOM 11959 O O . ALA A 1 46 ? -8.457 5.298 -4.379 1.00 0.00 46 ALA A O 10
ATOM 11966 N N . HIS A 1 47 ? -10.120 4.073 -5.268 1.00 0.00 47 HIS A N 10
ATOM 11967 C CA . HIS A 1 47 ? -10.269 3.232 -4.087 1.00 0.00 47 HIS A CA 10
ATOM 11968 C C . HIS A 1 47 ? -9.433 1.972 -4.249 1.00 0.00 47 HIS A C 10
ATOM 11969 O O . HIS A 1 47 ? -9.519 1.296 -5.272 1.00 0.00 47 HIS A O 10
ATOM 11984 N N . ILE A 1 48 ? -8.612 1.660 -3.253 1.00 0.00 48 ILE A N 10
ATOM 11985 C CA . ILE A 1 48 ? -7.764 0.478 -3.343 1.00 0.00 48 ILE A CA 10
ATOM 11986 C C . ILE A 1 48 ? -7.600 -0.217 -1.998 1.00 0.00 48 ILE A C 10
ATOM 11987 O O . ILE A 1 48 ? -7.680 0.408 -0.943 1.00 0.00 48 ILE A O 10
ATOM 12003 N N . ASN A 1 49 ? -7.343 -1.519 -2.062 1.00 0.00 49 ASN A N 10
ATOM 12004 C CA . ASN A 1 49 ? -7.134 -2.326 -0.871 1.00 0.00 49 ASN A CA 10
ATOM 12005 C C . ASN A 1 49 ? -5.903 -3.206 -1.050 1.00 0.00 49 ASN A C 10
ATOM 12006 O O . ASN A 1 49 ? -5.556 -3.585 -2.168 1.00 0.00 49 ASN A O 10
ATOM 12017 N N . TYR A 1 50 ? -5.246 -3.524 0.055 1.00 0.00 50 TYR A N 10
ATOM 12018 C CA . TYR A 1 50 ? -4.051 -4.353 0.036 1.00 0.00 50 TYR A CA 10
ATOM 12019 C C . TYR A 1 50 ? -4.393 -5.770 0.460 1.00 0.00 50 TYR A C 10
ATOM 12020 O O . TYR A 1 50 ? -4.789 -5.994 1.597 1.00 0.00 50 TYR A O 10
ATOM 12038 N N . TRP A 1 51 ? -4.230 -6.727 -0.442 1.00 0.00 51 TRP A N 10
ATOM 12039 C CA . TRP A 1 51 ? -4.516 -8.116 -0.114 1.00 0.00 51 TRP A CA 10
ATOM 12040 C C . TRP A 1 51 ? -3.220 -8.910 -0.022 1.00 0.00 51 TRP A C 10
ATOM 12041 O O . TRP A 1 51 ? -2.733 -9.447 -1.017 1.00 0.00 51 TRP A O 10
ATOM 12062 N N . ASP A 1 52 ? -2.657 -8.962 1.180 1.00 0.00 52 ASP A N 10
ATOM 12063 C CA . ASP A 1 52 ? -1.404 -9.675 1.407 1.00 0.00 52 ASP A CA 10
ATOM 12064 C C . ASP A 1 52 ? -1.566 -11.175 1.217 1.00 0.00 52 ASP A C 10
ATOM 12065 O O . ASP A 1 52 ? -2.671 -11.711 1.302 1.00 0.00 52 ASP A O 10
ATOM 12074 N N . ASP A 1 53 ? -0.448 -11.845 0.970 1.00 0.00 53 ASP A N 10
ATOM 12075 C CA . ASP A 1 53 ? -0.443 -13.288 0.777 1.00 0.00 53 ASP A CA 10
ATOM 12076 C C . ASP A 1 53 ? -0.364 -14.020 2.117 1.00 0.00 53 ASP A C 10
ATOM 12077 O O . ASP A 1 53 ? -0.575 -15.231 2.182 1.00 0.00 53 ASP A O 10
ATOM 12086 N N . THR A 1 54 ? -0.052 -13.283 3.187 1.00 0.00 54 THR A N 10
ATOM 12087 C CA . THR A 1 54 ? 0.058 -13.881 4.513 1.00 0.00 54 THR A CA 10
ATOM 12088 C C . THR A 1 54 ? -1.269 -13.830 5.268 1.00 0.00 54 THR A C 10
ATOM 12089 O O . THR A 1 54 ? -1.298 -13.873 6.497 1.00 0.00 54 THR A O 10
ATOM 12100 N N . GLY A 1 55 ? -2.363 -13.772 4.521 1.00 0.00 55 GLY A N 10
ATOM 12101 C CA . GLY A 1 55 ? -3.683 -13.755 5.127 1.00 0.00 55 GLY A CA 10
ATOM 12102 C C . GLY A 1 55 ? -4.099 -12.407 5.695 1.00 0.00 55 GLY A C 10
ATOM 12103 O O . GLY A 1 55 ? -4.935 -12.356 6.599 1.00 0.00 55 GLY A O 10
ATOM 12107 N N . PHE A 1 56 ? -3.550 -11.312 5.174 1.00 0.00 56 PHE A N 10
ATOM 12108 C CA . PHE A 1 56 ? -3.917 -9.992 5.653 1.00 0.00 56 PHE A CA 10
ATOM 12109 C C . PHE A 1 56 ? -4.523 -9.181 4.522 1.00 0.00 56 PHE A C 10
ATOM 12110 O O . PHE A 1 56 ? -4.354 -9.505 3.347 1.00 0.00 56 PHE A O 10
ATOM 12127 N N . THR A 1 57 ? -5.196 -8.106 4.886 1.00 0.00 57 THR A N 10
ATOM 12128 C CA . THR A 1 57 ? -5.794 -7.218 3.903 1.00 0.00 57 THR A CA 10
ATOM 12129 C C . THR A 1 57 ? -6.099 -5.857 4.508 1.00 0.00 57 THR A C 10
ATOM 12130 O O . THR A 1 57 ? -6.508 -5.755 5.665 1.00 0.00 57 THR A O 10
ATOM 12141 N N . ALA A 1 58 ? -5.896 -4.811 3.716 1.00 0.00 58 ALA A N 10
ATOM 12142 C CA . ALA A 1 58 ? -6.151 -3.447 4.181 1.00 0.00 58 ALA A CA 10
ATOM 12143 C C . ALA A 1 58 ? -6.744 -2.581 3.073 1.00 0.00 58 ALA A C 10
ATOM 12144 O O . ALA A 1 58 ? -6.140 -2.409 2.020 1.00 0.00 58 ALA A O 10
ATOM 12151 N N . ASP A 1 59 ? -7.928 -2.033 3.320 1.00 0.00 59 ASP A N 10
ATOM 12152 C CA . ASP A 1 59 ? -8.594 -1.186 2.336 1.00 0.00 59 ASP A CA 10
ATOM 12153 C C . ASP A 1 59 ? -8.224 0.284 2.523 1.00 0.00 59 ASP A C 10
ATOM 12154 O O . ASP A 1 59 ? -7.891 0.715 3.626 1.00 0.00 59 ASP A O 10
ATOM 12163 N N . GLY A 1 60 ? -8.289 1.045 1.434 1.00 0.00 60 GLY A N 10
ATOM 12164 C CA . GLY A 1 60 ? -7.963 2.457 1.490 1.00 0.00 60 GLY A CA 10
ATOM 12165 C C . GLY A 1 60 ? -8.662 3.251 0.402 1.00 0.00 60 GLY A C 10
ATOM 12166 O O . GLY A 1 60 ? -9.605 2.762 -0.220 1.00 0.00 60 GLY A O 10
ATOM 12170 N N . ASP A 1 61 ? -8.201 4.476 0.171 1.00 0.00 61 ASP A N 10
ATOM 12171 C CA . ASP A 1 61 ? -8.793 5.333 -0.849 1.00 0.00 61 ASP A CA 10
ATOM 12172 C C . ASP A 1 61 ? -7.915 6.551 -1.118 1.00 0.00 61 ASP A C 10
ATOM 12173 O O . ASP A 1 61 ? -7.453 7.213 -0.189 1.00 0.00 61 ASP A O 10
ATOM 12182 N N . PHE A 1 62 ? -7.691 6.843 -2.394 1.00 0.00 62 PHE A N 10
ATOM 12183 C CA . PHE A 1 62 ? -6.873 7.984 -2.784 1.00 0.00 62 PHE A CA 10
ATOM 12184 C C . PHE A 1 62 ? -7.645 9.286 -2.627 1.00 0.00 62 PHE A C 10
ATOM 12185 O O . PHE A 1 62 ? -8.577 9.565 -3.380 1.00 0.00 62 PHE A O 10
ATOM 12202 N N . VAL A 1 63 ? -7.238 10.083 -1.653 1.00 0.00 63 VAL A N 10
ATOM 12203 C CA . VAL A 1 63 ? -7.878 11.370 -1.399 1.00 0.00 63 VAL A CA 10
ATOM 12204 C C . VAL A 1 63 ? -7.251 12.472 -2.251 1.00 0.00 63 VAL A C 10
ATOM 12205 O O . VAL A 1 63 ? -7.770 13.586 -2.319 1.00 0.00 63 VAL A O 10
ATOM 12218 N N . SER A 1 64 ? -6.131 12.156 -2.900 1.00 0.00 64 SER A N 10
ATOM 12219 C CA . SER A 1 64 ? -5.440 13.119 -3.746 1.00 0.00 64 SER A CA 10
ATOM 12220 C C . SER A 1 64 ? -4.394 12.421 -4.611 1.00 0.00 64 SER A C 10
ATOM 12221 O O . SER A 1 64 ? -3.917 11.339 -4.273 1.00 0.00 64 SER A O 10
ATOM 12229 N N . ALA A 1 65 ? -4.045 13.048 -5.729 1.00 0.00 65 ALA A N 10
ATOM 12230 C CA . ALA A 1 65 ? -3.058 12.486 -6.644 1.00 0.00 65 ALA A CA 10
ATOM 12231 C C . ALA A 1 65 ? -1.732 12.214 -5.940 1.00 0.00 65 ALA A C 10
ATOM 12232 O O . ALA A 1 65 ? -0.932 11.400 -6.400 1.00 0.00 65 ALA A O 10
ATOM 12239 N N . ASN A 1 66 ? -1.499 12.903 -4.826 1.00 0.00 66 ASN A N 10
ATOM 12240 C CA . ASN A 1 66 ? -0.262 12.733 -4.069 1.00 0.00 66 ASN A CA 10
ATOM 12241 C C . ASN A 1 66 ? -0.528 12.235 -2.649 1.00 0.00 66 ASN A C 10
ATOM 12242 O O . ASN A 1 66 ? 0.402 11.856 -1.936 1.00 0.00 66 ASN A O 10
ATOM 12253 N N . GLU A 1 67 ? -1.790 12.238 -2.239 1.00 0.00 67 GLU A N 10
ATOM 12254 C CA . GLU A 1 67 ? -2.155 11.789 -0.901 1.00 0.00 67 GLU A CA 10
ATOM 12255 C C . GLU A 1 67 ? -2.840 10.426 -0.952 1.00 0.00 67 GLU A C 10
ATOM 12256 O O . GLU A 1 67 ? -3.531 10.100 -1.918 1.00 0.00 67 GLU A O 10
ATOM 12268 N N . LEU A 1 68 ? -2.633 9.633 0.094 1.00 0.00 68 LEU A N 10
ATOM 12269 C CA . LEU A 1 68 ? -3.217 8.301 0.177 1.00 0.00 68 LEU A CA 10
ATOM 12270 C C . LEU A 1 68 ? -3.869 8.094 1.538 1.00 0.00 68 LEU A C 10
ATOM 12271 O O . LEU A 1 68 ? -3.357 8.556 2.557 1.00 0.00 68 LEU A O 10
ATOM 12287 N N . HIS A 1 69 ? -4.991 7.387 1.552 1.00 0.00 69 HIS A N 10
ATOM 12288 C CA . HIS A 1 69 ? -5.697 7.106 2.794 1.00 0.00 69 HIS A CA 10
ATOM 12289 C C . HIS A 1 69 ? -5.940 5.611 2.953 1.00 0.00 69 HIS A C 10
ATOM 12290 O O . HIS A 1 69 ? -6.767 5.031 2.250 1.00 0.00 69 HIS A O 10
ATOM 12305 N N . HIS A 1 70 ? -5.226 4.993 3.884 1.00 0.00 70 HIS A N 10
ATOM 12306 C CA . HIS A 1 70 ? -5.382 3.564 4.133 1.00 0.00 70 HIS A CA 10
ATOM 12307 C C . HIS A 1 70 ? -5.274 3.263 5.624 1.00 0.00 70 HIS A C 10
ATOM 12308 O O . HIS A 1 70 ? -4.408 3.798 6.315 1.00 0.00 70 HIS A O 10
ATOM 12323 N N . GLY A 1 71 ? -6.166 2.409 6.117 1.00 0.00 71 GLY A N 10
ATOM 12324 C CA . GLY A 1 71 ? -6.156 2.060 7.525 1.00 0.00 71 GLY A CA 10
ATOM 12325 C C . GLY A 1 71 ? -6.250 3.284 8.417 1.00 0.00 71 GLY A C 10
ATOM 12326 O O . GLY A 1 71 ? -5.842 3.249 9.578 1.00 0.00 71 GLY A O 10
ATOM 12330 N N . GLY A 1 72 ? -6.787 4.370 7.867 1.00 0.00 72 GLY A N 10
ATOM 12331 C CA . GLY A 1 72 ? -6.921 5.597 8.627 1.00 0.00 72 GLY A CA 10
ATOM 12332 C C . GLY A 1 72 ? -5.625 6.382 8.697 1.00 0.00 72 GLY A C 10
ATOM 12333 O O . GLY A 1 72 ? -5.435 7.194 9.603 1.00 0.00 72 GLY A O 10
ATOM 12337 N N . MET A 1 73 ? -4.728 6.138 7.745 1.00 0.00 73 MET A N 10
ATOM 12338 C CA . MET A 1 73 ? -3.448 6.827 7.714 1.00 0.00 73 MET A CA 10
ATOM 12339 C C . MET A 1 73 ? -3.352 7.750 6.506 1.00 0.00 73 MET A C 10
ATOM 12340 O O . MET A 1 73 ? -4.127 7.631 5.559 1.00 0.00 73 MET A O 10
ATOM 12354 N N . THR A 1 74 ? -2.386 8.658 6.542 1.00 0.00 74 THR A N 10
ATOM 12355 C CA . THR A 1 74 ? -2.172 9.591 5.442 1.00 0.00 74 THR A CA 10
ATOM 12356 C C . THR A 1 74 ? -0.792 9.376 4.838 1.00 0.00 74 THR A C 10
ATOM 12357 O O . THR A 1 74 ? 0.224 9.706 5.449 1.00 0.00 74 THR A O 10
ATOM 12368 N N . PHE A 1 75 ? -0.764 8.801 3.644 1.00 0.00 75 PHE A N 10
ATOM 12369 C CA . PHE A 1 75 ? 0.490 8.519 2.962 1.00 0.00 75 PHE A CA 10
ATOM 12370 C C . PHE A 1 75 ? 0.686 9.434 1.758 1.00 0.00 75 PHE A C 10
ATOM 12371 O O . PHE A 1 75 ? -0.172 9.519 0.881 1.00 0.00 75 PHE A O 10
ATOM 12388 N N . TYR A 1 76 ? 1.828 10.111 1.722 1.00 0.00 76 TYR A N 10
ATOM 12389 C CA . TYR A 1 76 ? 2.150 11.014 0.625 1.00 0.00 76 TYR A CA 10
ATOM 12390 C C . TYR A 1 76 ? 3.163 10.368 -0.309 1.00 0.00 76 TYR A C 10
ATOM 12391 O O . TYR A 1 76 ? 4.031 9.612 0.130 1.00 0.00 76 TYR A O 10
ATOM 12409 N N . ARG A 1 77 ? 3.041 10.654 -1.598 1.00 0.00 77 ARG A N 10
ATOM 12410 C CA . ARG A 1 77 ? 3.945 10.081 -2.586 1.00 0.00 77 ARG A CA 10
ATOM 12411 C C . ARG A 1 77 ? 5.336 10.694 -2.507 1.00 0.00 77 ARG A C 10
ATOM 12412 O O . ARG A 1 77 ? 5.484 11.905 -2.381 1.00 0.00 77 ARG A O 10
ATOM 12433 N N . GLU A 1 78 ? 6.335 9.822 -2.616 1.00 0.00 78 GLU A N 10
ATOM 12434 C CA . GLU A 1 78 ? 7.758 10.175 -2.595 1.00 0.00 78 GLU A CA 10
ATOM 12435 C C . GLU A 1 78 ? 8.114 11.216 -1.525 1.00 0.00 78 GLU A C 10
ATOM 12436 O O . GLU A 1 78 ? 9.003 10.983 -0.705 1.00 0.00 78 GLU A O 10
ATOM 12448 N N . LYS A 1 79 ? 7.435 12.352 -1.537 1.00 0.00 79 LYS A N 10
ATOM 12449 C CA . LYS A 1 79 ? 7.694 13.414 -0.568 1.00 0.00 79 LYS A CA 10
ATOM 12450 C C . LYS A 1 79 ? 9.101 13.978 -0.747 1.00 0.00 79 LYS A C 10
ATOM 12451 O O . LYS A 1 79 ? 9.226 15.075 -1.333 1.00 0.00 79 LYS A O 10
ATOM 12471 N N . MET A 1 1 ? -8.991 -7.922 -10.903 1.00 0.00 1 MET A N 11
ATOM 12472 C CA . MET A 1 1 ? -8.043 -7.152 -11.751 1.00 0.00 1 MET A CA 11
ATOM 12473 C C . MET A 1 1 ? -7.425 -5.994 -10.974 1.00 0.00 1 MET A C 11
ATOM 12474 O O . MET A 1 1 ? -8.136 -5.190 -10.369 1.00 0.00 1 MET A O 11
ATOM 12490 N N . GLN A 1 2 ? -6.099 -5.918 -10.993 1.00 0.00 2 GLN A N 11
ATOM 12491 C CA . GLN A 1 2 ? -5.384 -4.858 -10.290 1.00 0.00 2 GLN A CA 11
ATOM 12492 C C . GLN A 1 2 ? -4.599 -3.989 -11.267 1.00 0.00 2 GLN A C 11
ATOM 12493 O O . GLN A 1 2 ? -4.253 -4.428 -12.364 1.00 0.00 2 GLN A O 11
ATOM 12507 N N . HIS A 1 3 ? -4.321 -2.754 -10.862 1.00 0.00 3 HIS A N 11
ATOM 12508 C CA . HIS A 1 3 ? -3.577 -1.824 -11.702 1.00 0.00 3 HIS A CA 11
ATOM 12509 C C . HIS A 1 3 ? -2.414 -1.200 -10.929 1.00 0.00 3 HIS A C 11
ATOM 12510 O O . HIS A 1 3 ? -2.627 -0.415 -10.005 1.00 0.00 3 HIS A O 11
ATOM 12525 N N . PRO A 1 4 ? -1.166 -1.542 -11.295 1.00 0.00 4 PRO A N 11
ATOM 12526 C CA . PRO A 1 4 ? 0.030 -1.010 -10.630 1.00 0.00 4 PRO A CA 11
ATOM 12527 C C . PRO A 1 4 ? -0.025 0.500 -10.432 1.00 0.00 4 PRO A C 11
ATOM 12528 O O . PRO A 1 4 ? -0.787 1.198 -11.101 1.00 0.00 4 PRO A O 11
ATOM 12539 N N . TYR A 1 5 ? 0.799 0.996 -9.516 1.00 0.00 5 TYR A N 11
ATOM 12540 C CA . TYR A 1 5 ? 0.862 2.425 -9.235 1.00 0.00 5 TYR A CA 11
ATOM 12541 C C . TYR A 1 5 ? 2.304 2.869 -9.099 1.00 0.00 5 TYR A C 11
ATOM 12542 O O . TYR A 1 5 ? 2.711 3.878 -9.673 1.00 0.00 5 TYR A O 11
ATOM 12560 N N . VAL A 1 6 ? 3.075 2.100 -8.340 1.00 0.00 6 VAL A N 11
ATOM 12561 C CA . VAL A 1 6 ? 4.479 2.414 -8.134 1.00 0.00 6 VAL A CA 11
ATOM 12562 C C . VAL A 1 6 ? 4.650 3.785 -7.486 1.00 0.00 6 VAL A C 11
ATOM 12563 O O . VAL A 1 6 ? 4.139 4.788 -7.984 1.00 0.00 6 VAL A O 11
ATOM 12576 N N . GLY A 1 7 ? 5.364 3.821 -6.369 1.00 0.00 7 GLY A N 11
ATOM 12577 C CA . GLY A 1 7 ? 5.579 5.070 -5.669 1.00 0.00 7 GLY A CA 11
ATOM 12578 C C . GLY A 1 7 ? 5.910 4.860 -4.208 1.00 0.00 7 GLY A C 11
ATOM 12579 O O . GLY A 1 7 ? 5.439 3.904 -3.597 1.00 0.00 7 GLY A O 11
ATOM 12583 N N . ILE A 1 8 ? 6.713 5.752 -3.639 1.00 0.00 8 ILE A N 11
ATOM 12584 C CA . ILE A 1 8 ? 7.080 5.638 -2.235 1.00 0.00 8 ILE A CA 11
ATOM 12585 C C . ILE A 1 8 ? 6.142 6.468 -1.380 1.00 0.00 8 ILE A C 11
ATOM 12586 O O . ILE A 1 8 ? 6.311 7.674 -1.226 1.00 0.00 8 ILE A O 11
ATOM 12602 N N . TRP A 1 9 ? 5.142 5.799 -0.838 1.00 0.00 9 TRP A N 11
ATOM 12603 C CA . TRP A 1 9 ? 4.146 6.446 -0.003 1.00 0.00 9 TRP A CA 11
ATOM 12604 C C . TRP A 1 9 ? 4.585 6.443 1.455 1.00 0.00 9 TRP A C 11
ATOM 12605 O O . TRP A 1 9 ? 4.581 5.407 2.118 1.00 0.00 9 TRP A O 11
ATOM 12626 N N . VAL A 1 10 ? 4.985 7.616 1.935 1.00 0.00 10 VAL A N 11
ATOM 12627 C CA . VAL A 1 10 ? 5.455 7.768 3.304 1.00 0.00 10 VAL A CA 11
ATOM 12628 C C . VAL A 1 10 ? 4.475 8.584 4.140 1.00 0.00 10 VAL A C 11
ATOM 12629 O O . VAL A 1 10 ? 3.695 9.377 3.612 1.00 0.00 10 VAL A O 11
ATOM 12642 N N . THR A 1 11 ? 4.524 8.373 5.448 1.00 0.00 11 THR A N 11
ATOM 12643 C CA . THR A 1 11 ? 3.648 9.074 6.378 1.00 0.00 11 THR A CA 11
ATOM 12644 C C . THR A 1 11 ? 4.010 10.556 6.469 1.00 0.00 11 THR A C 11
ATOM 12645 O O . THR A 1 11 ? 5.020 10.993 5.919 1.00 0.00 11 THR A O 11
ATOM 12656 N N . ALA A 1 12 ? 3.175 11.324 7.164 1.00 0.00 12 ALA A N 11
ATOM 12657 C CA . ALA A 1 12 ? 3.401 12.758 7.324 1.00 0.00 12 ALA A CA 11
ATOM 12658 C C . ALA A 1 12 ? 4.543 13.044 8.297 1.00 0.00 12 ALA A C 11
ATOM 12659 O O . ALA A 1 12 ? 5.115 14.134 8.290 1.00 0.00 12 ALA A O 11
ATOM 12666 N N . ASP A 1 13 ? 4.870 12.065 9.135 1.00 0.00 13 ASP A N 11
ATOM 12667 C CA . ASP A 1 13 ? 5.942 12.226 10.110 1.00 0.00 13 ASP A CA 11
ATOM 12668 C C . ASP A 1 13 ? 7.193 11.461 9.688 1.00 0.00 13 ASP A C 11
ATOM 12669 O O . ASP A 1 13 ? 8.284 11.708 10.202 1.00 0.00 13 ASP A O 11
ATOM 12678 N N . GLY A 1 14 ? 7.031 10.527 8.753 1.00 0.00 14 GLY A N 11
ATOM 12679 C CA . GLY A 1 14 ? 8.159 9.742 8.292 1.00 0.00 14 GLY A CA 11
ATOM 12680 C C . GLY A 1 14 ? 8.458 8.572 9.208 1.00 0.00 14 GLY A C 11
ATOM 12681 O O . GLY A 1 14 ? 9.543 7.993 9.150 1.00 0.00 14 GLY A O 11
ATOM 12685 N N . ARG A 1 15 ? 7.492 8.219 10.052 1.00 0.00 15 ARG A N 11
ATOM 12686 C CA . ARG A 1 15 ? 7.665 7.101 10.979 1.00 0.00 15 ARG A CA 11
ATOM 12687 C C . ARG A 1 15 ? 7.673 5.778 10.217 1.00 0.00 15 ARG A C 11
ATOM 12688 O O . ARG A 1 15 ? 8.221 4.783 10.690 1.00 0.00 15 ARG A O 11
ATOM 12709 N N . ILE A 1 16 ? 7.070 5.779 9.032 1.00 0.00 16 ILE A N 11
ATOM 12710 C CA . ILE A 1 16 ? 7.019 4.582 8.201 1.00 0.00 16 ILE A CA 11
ATOM 12711 C C . ILE A 1 16 ? 7.039 4.955 6.723 1.00 0.00 16 ILE A C 11
ATOM 12712 O O . ILE A 1 16 ? 6.669 6.067 6.351 1.00 0.00 16 ILE A O 11
ATOM 12728 N N . ARG A 1 17 ? 7.475 4.025 5.889 1.00 0.00 17 ARG A N 11
ATOM 12729 C CA . ARG A 1 17 ? 7.545 4.260 4.454 1.00 0.00 17 ARG A CA 11
ATOM 12730 C C . ARG A 1 17 ? 7.054 3.039 3.681 1.00 0.00 17 ARG A C 11
ATOM 12731 O O . ARG A 1 17 ? 7.471 1.913 3.955 1.00 0.00 17 ARG A O 11
ATOM 12752 N N . GLN A 1 18 ? 6.168 3.268 2.717 1.00 0.00 18 GLN A N 11
ATOM 12753 C CA . GLN A 1 18 ? 5.623 2.186 1.907 1.00 0.00 18 GLN A CA 11
ATOM 12754 C C . GLN A 1 18 ? 5.960 2.383 0.435 1.00 0.00 18 GLN A C 11
ATOM 12755 O O . GLN A 1 18 ? 5.473 3.317 -0.203 1.00 0.00 18 GLN A O 11
ATOM 12769 N N . GLU A 1 19 ? 6.801 1.500 -0.101 1.00 0.00 19 GLU A N 11
ATOM 12770 C CA . GLU A 1 19 ? 7.201 1.589 -1.499 1.00 0.00 19 GLU A CA 11
ATOM 12771 C C . GLU A 1 19 ? 6.300 0.753 -2.384 1.00 0.00 19 GLU A C 11
ATOM 12772 O O . GLU A 1 19 ? 6.132 -0.447 -2.166 1.00 0.00 19 GLU A O 11
ATOM 12784 N N . LEU A 1 20 ? 5.761 1.382 -3.413 1.00 0.00 20 LEU A N 11
ATOM 12785 C CA . LEU A 1 20 ? 4.925 0.680 -4.362 1.00 0.00 20 LEU A CA 11
ATOM 12786 C C . LEU A 1 20 ? 5.812 0.214 -5.503 1.00 0.00 20 LEU A C 11
ATOM 12787 O O . LEU A 1 20 ? 6.404 1.017 -6.224 1.00 0.00 20 LEU A O 11
ATOM 12803 N N . LEU A 1 21 ? 5.964 -1.095 -5.598 1.00 0.00 21 LEU A N 11
ATOM 12804 C CA . LEU A 1 21 ? 6.845 -1.705 -6.577 1.00 0.00 21 LEU A CA 11
ATOM 12805 C C . LEU A 1 21 ? 6.403 -1.492 -8.015 1.00 0.00 21 LEU A C 11
ATOM 12806 O O . LEU A 1 21 ? 5.229 -1.256 -8.295 1.00 0.00 21 LEU A O 11
ATOM 12822 N N . PRO A 1 22 ? 7.373 -1.586 -8.948 1.00 0.00 22 PRO A N 11
ATOM 12823 C CA . PRO A 1 22 ? 7.137 -1.409 -10.383 1.00 0.00 22 PRO A CA 11
ATOM 12824 C C . PRO A 1 22 ? 6.195 -2.459 -10.950 1.00 0.00 22 PRO A C 11
ATOM 12825 O O . PRO A 1 22 ? 5.631 -2.281 -12.031 1.00 0.00 22 PRO A O 11
ATOM 12836 N N . ASN A 1 23 ? 6.021 -3.557 -10.221 1.00 0.00 23 ASN A N 11
ATOM 12837 C CA . ASN A 1 23 ? 5.141 -4.624 -10.667 1.00 0.00 23 ASN A CA 11
ATOM 12838 C C . ASN A 1 23 ? 3.746 -4.468 -10.066 1.00 0.00 23 ASN A C 11
ATOM 12839 O O . ASN A 1 23 ? 2.985 -5.431 -9.977 1.00 0.00 23 ASN A O 11
ATOM 12850 N N . GLY A 1 24 ? 3.417 -3.245 -9.654 1.00 0.00 24 GLY A N 11
ATOM 12851 C CA . GLY A 1 24 ? 2.117 -2.985 -9.066 1.00 0.00 24 GLY A CA 11
ATOM 12852 C C . GLY A 1 24 ? 1.960 -3.648 -7.718 1.00 0.00 24 GLY A C 11
ATOM 12853 O O . GLY A 1 24 ? 0.977 -4.346 -7.471 1.00 0.00 24 GLY A O 11
ATOM 12857 N N . ARG A 1 25 ? 2.936 -3.434 -6.845 1.00 0.00 25 ARG A N 11
ATOM 12858 C CA . ARG A 1 25 ? 2.908 -4.024 -5.513 1.00 0.00 25 ARG A CA 11
ATOM 12859 C C . ARG A 1 25 ? 3.390 -3.033 -4.468 1.00 0.00 25 ARG A C 11
ATOM 12860 O O . ARG A 1 25 ? 3.704 -1.891 -4.793 1.00 0.00 25 ARG A O 11
ATOM 12881 N N . TYR A 1 26 ? 3.416 -3.457 -3.208 1.00 0.00 26 TYR A N 11
ATOM 12882 C CA . TYR A 1 26 ? 3.829 -2.568 -2.130 1.00 0.00 26 TYR A CA 11
ATOM 12883 C C . TYR A 1 26 ? 4.788 -3.237 -1.147 1.00 0.00 26 TYR A C 11
ATOM 12884 O O . TYR A 1 26 ? 4.748 -4.447 -0.931 1.00 0.00 26 TYR A O 11
ATOM 12902 N N . ASP A 1 27 ? 5.639 -2.408 -0.549 1.00 0.00 27 ASP A N 11
ATOM 12903 C CA . ASP A 1 27 ? 6.619 -2.852 0.434 1.00 0.00 27 ASP A CA 11
ATOM 12904 C C . ASP A 1 27 ? 6.844 -1.744 1.456 1.00 0.00 27 ASP A C 11
ATOM 12905 O O . ASP A 1 27 ? 7.410 -0.701 1.128 1.00 0.00 27 ASP A O 11
ATOM 12914 N N . GLU A 1 28 ? 6.381 -1.953 2.682 1.00 0.00 28 GLU A N 11
ATOM 12915 C CA . GLU A 1 28 ? 6.523 -0.939 3.718 1.00 0.00 28 GLU A CA 11
ATOM 12916 C C . GLU A 1 28 ? 7.637 -1.274 4.702 1.00 0.00 28 GLU A C 11
ATOM 12917 O O . GLU A 1 28 ? 7.748 -2.401 5.186 1.00 0.00 28 GLU A O 11
ATOM 12929 N N . ALA A 1 29 ? 8.449 -0.264 5.001 1.00 0.00 29 ALA A N 11
ATOM 12930 C CA . ALA A 1 29 ? 9.552 -0.407 5.940 1.00 0.00 29 ALA A CA 11
ATOM 12931 C C . ALA A 1 29 ? 9.368 0.548 7.111 1.00 0.00 29 ALA A C 11
ATOM 12932 O O . ALA A 1 29 ? 9.562 1.756 6.977 1.00 0.00 29 ALA A O 11
ATOM 12939 N N . ARG A 1 30 ? 8.977 0.002 8.256 1.00 0.00 30 ARG A N 11
ATOM 12940 C CA . ARG A 1 30 ? 8.749 0.810 9.447 1.00 0.00 30 ARG A CA 11
ATOM 12941 C C . ARG A 1 30 ? 9.896 0.669 10.444 1.00 0.00 30 ARG A C 11
ATOM 12942 O O . ARG A 1 30 ? 10.146 -0.418 10.968 1.00 0.00 30 ARG A O 11
ATOM 12963 N N . GLY A 1 31 ? 10.585 1.777 10.703 1.00 0.00 31 GLY A N 11
ATOM 12964 C CA . GLY A 1 31 ? 11.695 1.766 11.638 1.00 0.00 31 GLY A CA 11
ATOM 12965 C C . GLY A 1 31 ? 12.717 0.690 11.328 1.00 0.00 31 GLY A C 11
ATOM 12966 O O . GLY A 1 31 ? 12.858 0.271 10.179 1.00 0.00 31 GLY A O 11
ATOM 12970 N N . ASN A 1 32 ? 13.430 0.242 12.357 1.00 0.00 32 ASN A N 11
ATOM 12971 C CA . ASN A 1 32 ? 14.446 -0.793 12.193 1.00 0.00 32 ASN A CA 11
ATOM 12972 C C . ASN A 1 32 ? 13.844 -2.065 11.600 1.00 0.00 32 ASN A C 11
ATOM 12973 O O . ASN A 1 32 ? 14.557 -2.891 11.031 1.00 0.00 32 ASN A O 11
ATOM 12984 N N . ARG A 1 33 ? 12.530 -2.217 11.736 1.00 0.00 33 ARG A N 11
ATOM 12985 C CA . ARG A 1 33 ? 11.840 -3.390 11.209 1.00 0.00 33 ARG A CA 11
ATOM 12986 C C . ARG A 1 33 ? 11.325 -3.124 9.798 1.00 0.00 33 ARG A C 11
ATOM 12987 O O . ARG A 1 33 ? 10.147 -2.821 9.604 1.00 0.00 33 ARG A O 11
ATOM 13008 N N . LYS A 1 34 ? 12.213 -3.243 8.818 1.00 0.00 34 LYS A N 11
ATOM 13009 C CA . LYS A 1 34 ? 11.842 -3.019 7.424 1.00 0.00 34 LYS A CA 11
ATOM 13010 C C . LYS A 1 34 ? 11.139 -4.247 6.857 1.00 0.00 34 LYS A C 11
ATOM 13011 O O . LYS A 1 34 ? 11.116 -5.304 7.488 1.00 0.00 34 LYS A O 11
ATOM 13030 N N . SER A 1 35 ? 10.560 -4.105 5.668 1.00 0.00 35 SER A N 11
ATOM 13031 C CA . SER A 1 35 ? 9.854 -5.209 5.028 1.00 0.00 35 SER A CA 11
ATOM 13032 C C . SER A 1 35 ? 8.839 -5.827 5.986 1.00 0.00 35 SER A C 11
ATOM 13033 O O . SER A 1 35 ? 8.557 -7.024 5.918 1.00 0.00 35 SER A O 11
ATOM 13041 N N . ALA A 1 36 ? 8.294 -5.003 6.878 1.00 0.00 36 ALA A N 11
ATOM 13042 C CA . ALA A 1 36 ? 7.313 -5.468 7.850 1.00 0.00 36 ALA A CA 11
ATOM 13043 C C . ALA A 1 36 ? 6.161 -6.192 7.163 1.00 0.00 36 ALA A C 11
ATOM 13044 O O . ALA A 1 36 ? 5.734 -7.261 7.597 1.00 0.00 36 ALA A O 11
ATOM 13051 N N . TYR A 1 37 ? 5.662 -5.594 6.087 1.00 0.00 37 TYR A N 11
ATOM 13052 C CA . TYR A 1 37 ? 4.560 -6.170 5.330 1.00 0.00 37 TYR A CA 11
ATOM 13053 C C . TYR A 1 37 ? 4.648 -5.797 3.853 1.00 0.00 37 TYR A C 11
ATOM 13054 O O . TYR A 1 37 ? 5.188 -4.751 3.493 1.00 0.00 37 TYR A O 11
ATOM 13072 N N . GLN A 1 38 ? 4.099 -6.661 3.007 1.00 0.00 38 GLN A N 11
ATOM 13073 C CA . GLN A 1 38 ? 4.095 -6.437 1.565 1.00 0.00 38 GLN A CA 11
ATOM 13074 C C . GLN A 1 38 ? 2.995 -7.262 0.911 1.00 0.00 38 GLN A C 11
ATOM 13075 O O . GLN A 1 38 ? 2.644 -8.336 1.400 1.00 0.00 38 GLN A O 11
ATOM 13089 N N . GLY A 1 39 ? 2.453 -6.762 -0.191 1.00 0.00 39 GLY A N 11
ATOM 13090 C CA . GLY A 1 39 ? 1.397 -7.486 -0.874 1.00 0.00 39 GLY A CA 11
ATOM 13091 C C . GLY A 1 39 ? 1.052 -6.892 -2.220 1.00 0.00 39 GLY A C 11
ATOM 13092 O O . GLY A 1 39 ? 1.929 -6.671 -3.053 1.00 0.00 39 GLY A O 11
ATOM 13096 N N . ARG A 1 40 ? -0.233 -6.634 -2.432 1.00 0.00 40 ARG A N 11
ATOM 13097 C CA . ARG A 1 40 ? -0.704 -6.062 -3.682 1.00 0.00 40 ARG A CA 11
ATOM 13098 C C . ARG A 1 40 ? -1.974 -5.266 -3.435 1.00 0.00 40 ARG A C 11
ATOM 13099 O O . ARG A 1 40 ? -2.603 -5.404 -2.387 1.00 0.00 40 ARG A O 11
ATOM 13120 N N . TYR A 1 41 ? -2.347 -4.428 -4.389 1.00 0.00 41 TYR A N 11
ATOM 13121 C CA . TYR A 1 41 ? -3.548 -3.615 -4.233 1.00 0.00 41 TYR A CA 11
ATOM 13122 C C . TYR A 1 41 ? -4.424 -3.641 -5.475 1.00 0.00 41 TYR A C 11
ATOM 13123 O O . TYR A 1 41 ? -3.959 -3.898 -6.584 1.00 0.00 41 TYR A O 11
ATOM 13141 N N . GLU A 1 42 ? -5.699 -3.341 -5.264 1.00 0.00 42 GLU A N 11
ATOM 13142 C CA . GLU A 1 42 ? -6.670 -3.288 -6.346 1.00 0.00 42 GLU A CA 11
ATOM 13143 C C . GLU A 1 42 ? -7.257 -1.886 -6.416 1.00 0.00 42 GLU A C 11
ATOM 13144 O O . GLU A 1 42 ? -7.710 -1.352 -5.411 1.00 0.00 42 GLU A O 11
ATOM 13156 N N . VAL A 1 43 ? -7.220 -1.284 -7.595 1.00 0.00 43 VAL A N 11
ATOM 13157 C CA . VAL A 1 43 ? -7.724 0.074 -7.767 1.00 0.00 43 VAL A CA 11
ATOM 13158 C C . VAL A 1 43 ? -9.095 0.100 -8.435 1.00 0.00 43 VAL A C 11
ATOM 13159 O O . VAL A 1 43 ? -9.289 -0.463 -9.513 1.00 0.00 43 VAL A O 11
ATOM 13172 N N . ARG A 1 44 ? -10.042 0.769 -7.779 1.00 0.00 44 ARG A N 11
ATOM 13173 C CA . ARG A 1 44 ? -11.402 0.887 -8.294 1.00 0.00 44 ARG A CA 11
ATOM 13174 C C . ARG A 1 44 ? -11.924 2.309 -8.115 1.00 0.00 44 ARG A C 11
ATOM 13175 O O . ARG A 1 44 ? -12.544 2.629 -7.100 1.00 0.00 44 ARG A O 11
ATOM 13196 N N . GLY A 1 45 ? -11.671 3.162 -9.104 1.00 0.00 45 GLY A N 11
ATOM 13197 C CA . GLY A 1 45 ? -12.123 4.539 -9.027 1.00 0.00 45 GLY A CA 11
ATOM 13198 C C . GLY A 1 45 ? -11.454 5.305 -7.901 1.00 0.00 45 GLY A C 11
ATOM 13199 O O . GLY A 1 45 ? -12.113 6.038 -7.164 1.00 0.00 45 GLY A O 11
ATOM 13203 N N . ALA A 1 46 ? -10.138 5.123 -7.767 1.00 0.00 46 ALA A N 11
ATOM 13204 C CA . ALA A 1 46 ? -9.355 5.789 -6.723 1.00 0.00 46 ALA A CA 11
ATOM 13205 C C . ALA A 1 46 ? -9.406 5.020 -5.402 1.00 0.00 46 ALA A C 11
ATOM 13206 O O . ALA A 1 46 ? -8.628 5.295 -4.489 1.00 0.00 46 ALA A O 11
ATOM 13213 N N . HIS A 1 47 ? -10.311 4.049 -5.307 1.00 0.00 47 HIS A N 11
ATOM 13214 C CA . HIS A 1 47 ? -10.434 3.240 -4.102 1.00 0.00 47 HIS A CA 11
ATOM 13215 C C . HIS A 1 47 ? -9.601 1.977 -4.250 1.00 0.00 47 HIS A C 11
ATOM 13216 O O . HIS A 1 47 ? -9.731 1.257 -5.241 1.00 0.00 47 HIS A O 11
ATOM 13231 N N . ILE A 1 48 ? -8.730 1.712 -3.284 1.00 0.00 48 ILE A N 11
ATOM 13232 C CA . ILE A 1 48 ? -7.881 0.532 -3.364 1.00 0.00 48 ILE A CA 11
ATOM 13233 C C . ILE A 1 48 ? -7.722 -0.151 -2.011 1.00 0.00 48 ILE A C 11
ATOM 13234 O O . ILE A 1 48 ? -7.788 0.488 -0.962 1.00 0.00 48 ILE A O 11
ATOM 13250 N N . ASN A 1 49 ? -7.512 -1.463 -2.055 1.00 0.00 49 ASN A N 11
ATOM 13251 C CA . ASN A 1 49 ? -7.335 -2.263 -0.853 1.00 0.00 49 ASN A CA 11
ATOM 13252 C C . ASN A 1 49 ? -6.135 -3.193 -1.017 1.00 0.00 49 ASN A C 11
ATOM 13253 O O . ASN A 1 49 ? -5.865 -3.678 -2.115 1.00 0.00 49 ASN A O 11
ATOM 13264 N N . TYR A 1 50 ? -5.412 -3.433 0.072 1.00 0.00 50 TYR A N 11
ATOM 13265 C CA . TYR A 1 50 ? -4.240 -4.296 0.033 1.00 0.00 50 TYR A CA 11
ATOM 13266 C C . TYR A 1 50 ? -4.606 -5.728 0.398 1.00 0.00 50 TYR A C 11
ATOM 13267 O O . TYR A 1 50 ? -5.032 -5.994 1.516 1.00 0.00 50 TYR A O 11
ATOM 13285 N N . TRP A 1 51 ? -4.421 -6.650 -0.539 1.00 0.00 51 TRP A N 11
ATOM 13286 C CA . TRP A 1 51 ? -4.716 -8.052 -0.283 1.00 0.00 51 TRP A CA 11
ATOM 13287 C C . TRP A 1 51 ? -3.421 -8.851 -0.197 1.00 0.00 51 TRP A C 11
ATOM 13288 O O . TRP A 1 51 ? -2.904 -9.330 -1.206 1.00 0.00 51 TRP A O 11
ATOM 13309 N N . ASP A 1 52 ? -2.898 -8.972 1.017 1.00 0.00 52 ASP A N 11
ATOM 13310 C CA . ASP A 1 52 ? -1.650 -9.696 1.244 1.00 0.00 52 ASP A CA 11
ATOM 13311 C C . ASP A 1 52 ? -1.832 -11.196 1.075 1.00 0.00 52 ASP A C 11
ATOM 13312 O O . ASP A 1 52 ? -2.931 -11.727 1.240 1.00 0.00 52 ASP A O 11
ATOM 13321 N N . ASP A 1 53 ? -0.736 -11.873 0.757 1.00 0.00 53 ASP A N 11
ATOM 13322 C CA . ASP A 1 53 ? -0.750 -13.317 0.574 1.00 0.00 53 ASP A CA 11
ATOM 13323 C C . ASP A 1 53 ? -0.581 -14.041 1.910 1.00 0.00 53 ASP A C 11
ATOM 13324 O O . ASP A 1 53 ? -0.790 -15.252 1.995 1.00 0.00 53 ASP A O 11
ATOM 13333 N N . THR A 1 54 ? -0.193 -13.302 2.951 1.00 0.00 54 THR A N 11
ATOM 13334 C CA . THR A 1 54 ? 0.008 -13.897 4.269 1.00 0.00 54 THR A CA 11
ATOM 13335 C C . THR A 1 54 ? -1.265 -13.858 5.113 1.00 0.00 54 THR A C 11
ATOM 13336 O O . THR A 1 54 ? -1.210 -13.924 6.340 1.00 0.00 54 THR A O 11
ATOM 13347 N N . GLY A 1 55 ? -2.407 -13.789 4.444 1.00 0.00 55 GLY A N 11
ATOM 13348 C CA . GLY A 1 55 ? -3.682 -13.788 5.138 1.00 0.00 55 GLY A CA 11
ATOM 13349 C C . GLY A 1 55 ? -4.109 -12.436 5.690 1.00 0.00 55 GLY A C 11
ATOM 13350 O O . GLY A 1 55 ? -4.932 -12.384 6.605 1.00 0.00 55 GLY A O 11
ATOM 13354 N N . PHE A 1 56 ? -3.587 -11.338 5.146 1.00 0.00 56 PHE A N 11
ATOM 13355 C CA . PHE A 1 56 ? -3.973 -10.020 5.616 1.00 0.00 56 PHE A CA 11
ATOM 13356 C C . PHE A 1 56 ? -4.600 -9.230 4.483 1.00 0.00 56 PHE A C 11
ATOM 13357 O O . PHE A 1 56 ? -4.432 -9.559 3.309 1.00 0.00 56 PHE A O 11
ATOM 13374 N N . THR A 1 57 ? -5.293 -8.168 4.844 1.00 0.00 57 THR A N 11
ATOM 13375 C CA . THR A 1 57 ? -5.916 -7.300 3.860 1.00 0.00 57 THR A CA 11
ATOM 13376 C C . THR A 1 57 ? -6.186 -5.920 4.445 1.00 0.00 57 THR A C 11
ATOM 13377 O O . THR A 1 57 ? -6.589 -5.790 5.602 1.00 0.00 57 THR A O 11
ATOM 13388 N N . ALA A 1 58 ? -5.968 -4.893 3.634 1.00 0.00 58 ALA A N 11
ATOM 13389 C CA . ALA A 1 58 ? -6.187 -3.525 4.052 1.00 0.00 58 ALA A CA 11
ATOM 13390 C C . ALA A 1 58 ? -7.094 -2.816 3.061 1.00 0.00 58 ALA A C 11
ATOM 13391 O O . ALA A 1 58 ? -7.509 -3.394 2.059 1.00 0.00 58 ALA A O 11
ATOM 13398 N N . ASP A 1 59 ? -7.396 -1.567 3.354 1.00 0.00 59 ASP A N 11
ATOM 13399 C CA . ASP A 1 59 ? -8.259 -0.762 2.496 1.00 0.00 59 ASP A CA 11
ATOM 13400 C C . ASP A 1 59 ? -7.845 0.705 2.520 1.00 0.00 59 ASP A C 11
ATOM 13401 O O . ASP A 1 59 ? -7.377 1.212 3.540 1.00 0.00 59 ASP A O 11
ATOM 13410 N N . GLY A 1 60 ? -8.021 1.381 1.390 1.00 0.00 60 GLY A N 11
ATOM 13411 C CA . GLY A 1 60 ? -7.662 2.782 1.301 1.00 0.00 60 GLY A CA 11
ATOM 13412 C C . GLY A 1 60 ? -8.399 3.500 0.188 1.00 0.00 60 GLY A C 11
ATOM 13413 O O . GLY A 1 60 ? -9.325 2.949 -0.408 1.00 0.00 60 GLY A O 11
ATOM 13417 N N . ASP A 1 61 ? -7.992 4.734 -0.092 1.00 0.00 61 ASP A N 11
ATOM 13418 C CA . ASP A 1 61 ? -8.623 5.526 -1.142 1.00 0.00 61 ASP A CA 11
ATOM 13419 C C . ASP A 1 61 ? -7.796 6.767 -1.459 1.00 0.00 61 ASP A C 11
ATOM 13420 O O . ASP A 1 61 ? -7.515 7.581 -0.582 1.00 0.00 61 ASP A O 11
ATOM 13429 N N . PHE A 1 62 ? -7.410 6.904 -2.725 1.00 0.00 62 PHE A N 11
ATOM 13430 C CA . PHE A 1 62 ? -6.617 8.046 -3.159 1.00 0.00 62 PHE A CA 11
ATOM 13431 C C . PHE A 1 62 ? -7.411 9.338 -3.039 1.00 0.00 62 PHE A C 11
ATOM 13432 O O . PHE A 1 62 ? -8.356 9.573 -3.789 1.00 0.00 62 PHE A O 11
ATOM 13449 N N . VAL A 1 63 ? -7.010 10.173 -2.096 1.00 0.00 63 VAL A N 11
ATOM 13450 C CA . VAL A 1 63 ? -7.672 11.455 -1.875 1.00 0.00 63 VAL A CA 11
ATOM 13451 C C . VAL A 1 63 ? -7.018 12.565 -2.694 1.00 0.00 63 VAL A C 11
ATOM 13452 O O . VAL A 1 63 ? -7.507 13.695 -2.723 1.00 0.00 63 VAL A O 11
ATOM 13465 N N . SER A 1 64 ? -5.911 12.242 -3.359 1.00 0.00 64 SER A N 11
ATOM 13466 C CA . SER A 1 64 ? -5.200 13.219 -4.175 1.00 0.00 64 SER A CA 11
ATOM 13467 C C . SER A 1 64 ? -4.189 12.530 -5.084 1.00 0.00 64 SER A C 11
ATOM 13468 O O . SER A 1 64 ? -3.972 11.322 -4.985 1.00 0.00 64 SER A O 11
ATOM 13476 N N . ALA A 1 65 ? -3.575 13.304 -5.970 1.00 0.00 65 ALA A N 11
ATOM 13477 C CA . ALA A 1 65 ? -2.588 12.768 -6.897 1.00 0.00 65 ALA A CA 11
ATOM 13478 C C . ALA A 1 65 ? -1.311 12.356 -6.170 1.00 0.00 65 ALA A C 11
ATOM 13479 O O . ALA A 1 65 ? -0.542 11.535 -6.671 1.00 0.00 65 ALA A O 11
ATOM 13486 N N . ASN A 1 66 ? -1.086 12.932 -4.992 1.00 0.00 66 ASN A N 11
ATOM 13487 C CA . ASN A 1 66 ? 0.105 12.621 -4.207 1.00 0.00 66 ASN A CA 11
ATOM 13488 C C . ASN A 1 66 ? -0.249 12.211 -2.777 1.00 0.00 66 ASN A C 11
ATOM 13489 O O . ASN A 1 66 ? 0.639 11.941 -1.968 1.00 0.00 66 ASN A O 11
ATOM 13500 N N . GLU A 1 67 ? -1.544 12.163 -2.464 1.00 0.00 67 GLU A N 11
ATOM 13501 C CA . GLU A 1 67 ? -1.982 11.782 -1.126 1.00 0.00 67 GLU A CA 11
ATOM 13502 C C . GLU A 1 67 ? -2.682 10.427 -1.145 1.00 0.00 67 GLU A C 11
ATOM 13503 O O . GLU A 1 67 ? -3.312 10.054 -2.135 1.00 0.00 67 GLU A O 11
ATOM 13515 N N . LEU A 1 68 ? -2.560 9.693 -0.044 1.00 0.00 68 LEU A N 11
ATOM 13516 C CA . LEU A 1 68 ? -3.171 8.375 0.072 1.00 0.00 68 LEU A CA 11
ATOM 13517 C C . LEU A 1 68 ? -3.881 8.238 1.412 1.00 0.00 68 LEU A C 11
ATOM 13518 O O . LEU A 1 68 ? -3.411 8.748 2.428 1.00 0.00 68 LEU A O 11
ATOM 13534 N N . HIS A 1 69 ? -5.006 7.536 1.414 1.00 0.00 69 HIS A N 11
ATOM 13535 C CA . HIS A 1 69 ? -5.766 7.319 2.640 1.00 0.00 69 HIS A CA 11
ATOM 13536 C C . HIS A 1 69 ? -6.025 5.836 2.864 1.00 0.00 69 HIS A C 11
ATOM 13537 O O . HIS A 1 69 ? -6.840 5.226 2.173 1.00 0.00 69 HIS A O 11
ATOM 13552 N N . HIS A 1 70 ? -5.338 5.267 3.843 1.00 0.00 70 HIS A N 11
ATOM 13553 C CA . HIS A 1 70 ? -5.499 3.859 4.179 1.00 0.00 70 HIS A CA 11
ATOM 13554 C C . HIS A 1 70 ? -5.368 3.661 5.683 1.00 0.00 70 HIS A C 11
ATOM 13555 O O . HIS A 1 70 ? -4.549 4.312 6.332 1.00 0.00 70 HIS A O 11
ATOM 13570 N N . GLY A 1 71 ? -6.185 2.771 6.235 1.00 0.00 71 GLY A N 11
ATOM 13571 C CA . GLY A 1 71 ? -6.143 2.524 7.664 1.00 0.00 71 GLY A CA 11
ATOM 13572 C C . GLY A 1 71 ? -6.353 3.792 8.468 1.00 0.00 71 GLY A C 11
ATOM 13573 O O . GLY A 1 71 ? -6.012 3.851 9.650 1.00 0.00 71 GLY A O 11
ATOM 13577 N N . GLY A 1 72 ? -6.919 4.810 7.824 1.00 0.00 72 GLY A N 11
ATOM 13578 C CA . GLY A 1 72 ? -7.171 6.069 8.496 1.00 0.00 72 GLY A CA 11
ATOM 13579 C C . GLY A 1 72 ? -5.937 6.948 8.591 1.00 0.00 72 GLY A C 11
ATOM 13580 O O . GLY A 1 72 ? -5.884 7.849 9.428 1.00 0.00 72 GLY A O 11
ATOM 13584 N N . MET A 1 73 ? -4.940 6.696 7.742 1.00 0.00 73 MET A N 11
ATOM 13585 C CA . MET A 1 73 ? -3.720 7.489 7.765 1.00 0.00 73 MET A CA 11
ATOM 13586 C C . MET A 1 73 ? -3.534 8.270 6.471 1.00 0.00 73 MET A C 11
ATOM 13587 O O . MET A 1 73 ? -4.268 8.078 5.502 1.00 0.00 73 MET A O 11
ATOM 13601 N N . THR A 1 74 ? -2.538 9.151 6.468 1.00 0.00 74 THR A N 11
ATOM 13602 C CA . THR A 1 74 ? -2.241 9.968 5.296 1.00 0.00 74 THR A CA 11
ATOM 13603 C C . THR A 1 74 ? -0.844 9.662 4.765 1.00 0.00 74 THR A C 11
ATOM 13604 O O . THR A 1 74 ? 0.159 10.026 5.380 1.00 0.00 74 THR A O 11
ATOM 13615 N N . PHE A 1 75 ? -0.788 8.988 3.624 1.00 0.00 75 PHE A N 11
ATOM 13616 C CA . PHE A 1 75 ? 0.483 8.624 3.007 1.00 0.00 75 PHE A CA 11
ATOM 13617 C C . PHE A 1 75 ? 0.762 9.494 1.785 1.00 0.00 75 PHE A C 11
ATOM 13618 O O . PHE A 1 75 ? -0.027 9.530 0.843 1.00 0.00 75 PHE A O 11
ATOM 13635 N N . TYR A 1 76 ? 1.891 10.195 1.812 1.00 0.00 76 TYR A N 11
ATOM 13636 C CA . TYR A 1 76 ? 2.274 11.068 0.708 1.00 0.00 76 TYR A CA 11
ATOM 13637 C C . TYR A 1 76 ? 3.307 10.393 -0.186 1.00 0.00 76 TYR A C 11
ATOM 13638 O O . TYR A 1 76 ? 4.131 9.608 0.282 1.00 0.00 76 TYR A O 11
ATOM 13656 N N . ARG A 1 77 ? 3.249 10.697 -1.478 1.00 0.00 77 ARG A N 11
ATOM 13657 C CA . ARG A 1 77 ? 4.171 10.108 -2.441 1.00 0.00 77 ARG A CA 11
ATOM 13658 C C . ARG A 1 77 ? 5.574 10.688 -2.309 1.00 0.00 77 ARG A C 11
ATOM 13659 O O . ARG A 1 77 ? 5.744 11.894 -2.170 1.00 0.00 77 ARG A O 11
ATOM 13680 N N . GLU A 1 78 ? 6.557 9.795 -2.385 1.00 0.00 78 GLU A N 11
ATOM 13681 C CA . GLU A 1 78 ? 7.987 10.115 -2.305 1.00 0.00 78 GLU A CA 11
ATOM 13682 C C . GLU A 1 78 ? 8.314 11.186 -1.258 1.00 0.00 78 GLU A C 11
ATOM 13683 O O . GLU A 1 78 ? 9.141 10.959 -0.374 1.00 0.00 78 GLU A O 11
ATOM 13695 N N . LYS A 1 79 ? 7.679 12.343 -1.359 1.00 0.00 79 LYS A N 11
ATOM 13696 C CA . LYS A 1 79 ? 7.914 13.437 -0.420 1.00 0.00 79 LYS A CA 11
ATOM 13697 C C . LYS A 1 79 ? 9.347 13.952 -0.533 1.00 0.00 79 LYS A C 11
ATOM 13698 O O . LYS A 1 79 ? 9.914 14.361 0.504 1.00 0.00 79 LYS A O 11
ATOM 13718 N N . MET A 1 1 ? -7.755 -8.778 -11.917 1.00 0.00 1 MET A N 12
ATOM 13719 C CA . MET A 1 1 ? -6.548 -8.057 -12.401 1.00 0.00 1 MET A CA 12
ATOM 13720 C C . MET A 1 1 ? -6.335 -6.759 -11.627 1.00 0.00 1 MET A C 12
ATOM 13721 O O . MET A 1 1 ? -7.279 -6.005 -11.390 1.00 0.00 1 MET A O 12
ATOM 13737 N N . GLN A 1 2 ? -5.091 -6.508 -11.237 1.00 0.00 2 GLN A N 12
ATOM 13738 C CA . GLN A 1 2 ? -4.753 -5.301 -10.490 1.00 0.00 2 GLN A CA 12
ATOM 13739 C C . GLN A 1 2 ? -4.107 -4.261 -11.400 1.00 0.00 2 GLN A C 12
ATOM 13740 O O . GLN A 1 2 ? -3.625 -4.584 -12.484 1.00 0.00 2 GLN A O 12
ATOM 13754 N N . HIS A 1 3 ? -4.102 -3.010 -10.949 1.00 0.00 3 HIS A N 12
ATOM 13755 C CA . HIS A 1 3 ? -3.515 -1.920 -11.721 1.00 0.00 3 HIS A CA 12
ATOM 13756 C C . HIS A 1 3 ? -2.330 -1.305 -10.980 1.00 0.00 3 HIS A C 12
ATOM 13757 O O . HIS A 1 3 ? -2.514 -0.558 -10.020 1.00 0.00 3 HIS A O 12
ATOM 13772 N N . PRO A 1 4 ? -1.092 -1.613 -11.412 1.00 0.00 4 PRO A N 12
ATOM 13773 C CA . PRO A 1 4 ? 0.121 -1.082 -10.779 1.00 0.00 4 PRO A CA 12
ATOM 13774 C C . PRO A 1 4 ? 0.093 0.435 -10.636 1.00 0.00 4 PRO A C 12
ATOM 13775 O O . PRO A 1 4 ? -0.705 1.116 -11.281 1.00 0.00 4 PRO A O 12
ATOM 13786 N N . TYR A 1 5 ? 0.980 0.961 -9.795 1.00 0.00 5 TYR A N 12
ATOM 13787 C CA . TYR A 1 5 ? 1.068 2.401 -9.580 1.00 0.00 5 TYR A CA 12
ATOM 13788 C C . TYR A 1 5 ? 2.507 2.821 -9.363 1.00 0.00 5 TYR A C 12
ATOM 13789 O O . TYR A 1 5 ? 2.963 3.815 -9.926 1.00 0.00 5 TYR A O 12
ATOM 13807 N N . VAL A 1 6 ? 3.225 2.054 -8.552 1.00 0.00 6 VAL A N 12
ATOM 13808 C CA . VAL A 1 6 ? 4.620 2.358 -8.278 1.00 0.00 6 VAL A CA 12
ATOM 13809 C C . VAL A 1 6 ? 4.765 3.719 -7.607 1.00 0.00 6 VAL A C 12
ATOM 13810 O O . VAL A 1 6 ? 4.224 4.719 -8.079 1.00 0.00 6 VAL A O 12
ATOM 13823 N N . GLY A 1 7 ? 5.493 3.751 -6.499 1.00 0.00 7 GLY A N 12
ATOM 13824 C CA . GLY A 1 7 ? 5.689 4.993 -5.778 1.00 0.00 7 GLY A CA 12
ATOM 13825 C C . GLY A 1 7 ? 5.978 4.768 -4.311 1.00 0.00 7 GLY A C 12
ATOM 13826 O O . GLY A 1 7 ? 5.434 3.846 -3.707 1.00 0.00 7 GLY A O 12
ATOM 13830 N N . ILE A 1 8 ? 6.824 5.610 -3.726 1.00 0.00 8 ILE A N 12
ATOM 13831 C CA . ILE A 1 8 ? 7.149 5.482 -2.314 1.00 0.00 8 ILE A CA 12
ATOM 13832 C C . ILE A 1 8 ? 6.218 6.353 -1.489 1.00 0.00 8 ILE A C 12
ATOM 13833 O O . ILE A 1 8 ? 6.433 7.550 -1.330 1.00 0.00 8 ILE A O 12
ATOM 13849 N N . TRP A 1 9 ? 5.176 5.725 -0.979 1.00 0.00 9 TRP A N 12
ATOM 13850 C CA . TRP A 1 9 ? 4.176 6.413 -0.178 1.00 0.00 9 TRP A CA 12
ATOM 13851 C C . TRP A 1 9 ? 4.613 6.466 1.277 1.00 0.00 9 TRP A C 12
ATOM 13852 O O . TRP A 1 9 ? 4.630 5.452 1.975 1.00 0.00 9 TRP A O 12
ATOM 13873 N N . VAL A 1 10 ? 4.992 7.659 1.715 1.00 0.00 10 VAL A N 12
ATOM 13874 C CA . VAL A 1 10 ? 5.465 7.863 3.079 1.00 0.00 10 VAL A CA 12
ATOM 13875 C C . VAL A 1 10 ? 4.510 8.733 3.886 1.00 0.00 10 VAL A C 12
ATOM 13876 O O . VAL A 1 10 ? 3.75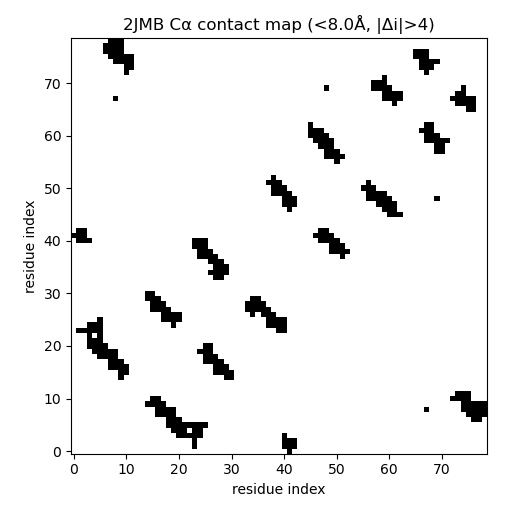7 9.534 3.333 1.00 0.00 10 VAL A O 12
ATOM 13889 N N . THR A 1 11 ? 4.554 8.562 5.202 1.00 0.00 11 THR A N 12
ATOM 13890 C CA . THR A 1 11 ? 3.701 9.321 6.107 1.00 0.00 11 THR A CA 12
ATOM 13891 C C . THR A 1 11 ? 4.062 10.806 6.096 1.00 0.00 11 THR A C 12
ATOM 13892 O O . THR A 1 11 ? 4.933 11.235 5.340 1.00 0.00 11 THR A O 12
ATOM 13903 N N . ALA A 1 12 ? 3.383 11.584 6.935 1.00 0.00 12 ALA A N 12
ATOM 13904 C CA . ALA A 1 12 ? 3.627 13.023 7.017 1.00 0.00 12 ALA A CA 12
ATOM 13905 C C . ALA A 1 12 ? 4.815 13.339 7.922 1.00 0.00 12 ALA A C 12
ATOM 13906 O O . ALA A 1 12 ? 5.399 14.419 7.836 1.00 0.00 12 ALA A O 12
ATOM 13913 N N . ASP A 1 13 ? 5.170 12.397 8.790 1.00 0.00 13 ASP A N 12
ATOM 13914 C CA . ASP A 1 13 ? 6.288 12.589 9.705 1.00 0.00 13 ASP A CA 12
ATOM 13915 C C . ASP A 1 13 ? 7.515 11.815 9.236 1.00 0.00 13 ASP A C 12
ATOM 13916 O O . ASP A 1 13 ? 8.648 12.171 9.564 1.00 0.00 13 ASP A O 12
ATOM 13925 N N . GLY A 1 14 ? 7.285 10.752 8.474 1.00 0.00 14 GLY A N 12
ATOM 13926 C CA . GLY A 1 14 ? 8.383 9.945 7.983 1.00 0.00 14 GLY A CA 12
ATOM 13927 C C . GLY A 1 14 ? 8.722 8.813 8.928 1.00 0.00 14 GLY A C 12
ATOM 13928 O O . GLY A 1 14 ? 9.854 8.328 8.947 1.00 0.00 14 GLY A O 12
ATOM 13932 N N . ARG A 1 15 ? 7.737 8.385 9.713 1.00 0.00 15 ARG A N 12
ATOM 13933 C CA . ARG A 1 15 ? 7.944 7.293 10.658 1.00 0.00 15 ARG A CA 12
ATOM 13934 C C . ARG A 1 15 ? 7.919 5.956 9.928 1.00 0.00 15 ARG A C 12
ATOM 13935 O O . ARG A 1 15 ? 8.558 4.993 10.353 1.00 0.00 15 ARG A O 12
ATOM 13956 N N . ILE A 1 16 ? 7.191 5.907 8.817 1.00 0.00 16 ILE A N 12
ATOM 13957 C CA . ILE A 1 16 ? 7.101 4.691 8.020 1.00 0.00 16 ILE A CA 12
ATOM 13958 C C . ILE A 1 16 ? 7.087 5.030 6.535 1.00 0.00 16 ILE A C 12
ATOM 13959 O O . ILE A 1 16 ? 6.716 6.136 6.144 1.00 0.00 16 ILE A O 12
ATOM 13975 N N . ARG A 1 17 ? 7.498 4.077 5.713 1.00 0.00 17 ARG A N 12
ATOM 13976 C CA . ARG A 1 17 ? 7.539 4.285 4.273 1.00 0.00 17 ARG A CA 12
ATOM 13977 C C . ARG A 1 17 ? 7.042 3.046 3.533 1.00 0.00 17 ARG A C 12
ATOM 13978 O O . ARG A 1 17 ? 7.377 1.920 3.899 1.00 0.00 17 ARG A O 12
ATOM 13999 N N . GLN A 1 18 ? 6.244 3.261 2.492 1.00 0.00 18 GLN A N 12
ATOM 14000 C CA . GLN A 1 18 ? 5.707 2.160 1.701 1.00 0.00 18 GLN A CA 12
ATOM 14001 C C . GLN A 1 18 ? 6.060 2.325 0.228 1.00 0.00 18 GLN A C 12
ATOM 14002 O O . GLN A 1 18 ? 5.572 3.237 -0.438 1.00 0.00 18 GLN A O 12
ATOM 14016 N N . GLU A 1 19 ? 6.916 1.438 -0.274 1.00 0.00 19 GLU A N 12
ATOM 14017 C CA . GLU A 1 19 ? 7.337 1.495 -1.668 1.00 0.00 19 GLU A CA 12
ATOM 14018 C C . GLU A 1 19 ? 6.420 0.678 -2.557 1.00 0.00 19 GLU A C 12
ATOM 14019 O O . GLU A 1 19 ? 6.242 -0.522 -2.350 1.00 0.00 19 GLU A O 12
ATOM 14031 N N . LEU A 1 20 ? 5.885 1.323 -3.580 1.00 0.00 20 LEU A N 12
ATOM 14032 C CA . LEU A 1 20 ? 5.037 0.635 -4.532 1.00 0.00 20 LEU A CA 12
ATOM 14033 C C . LEU A 1 20 ? 5.919 0.157 -5.674 1.00 0.00 20 LEU A C 12
ATOM 14034 O O . LEU A 1 20 ? 6.533 0.951 -6.384 1.00 0.00 20 LEU A O 12
ATOM 14050 N N . LEU A 1 21 ? 6.035 -1.156 -5.781 1.00 0.00 21 LEU A N 12
ATOM 14051 C CA . LEU A 1 21 ? 6.906 -1.781 -6.762 1.00 0.00 21 LEU A CA 12
ATOM 14052 C C . LEU A 1 21 ? 6.456 -1.572 -8.201 1.00 0.00 21 LEU A C 12
ATOM 14053 O O . LEU A 1 21 ? 5.289 -1.293 -8.473 1.00 0.00 21 LEU A O 12
ATOM 14069 N N . PRO A 1 22 ? 7.413 -1.713 -9.142 1.00 0.00 22 PRO A N 12
ATOM 14070 C CA . PRO A 1 22 ? 7.171 -1.543 -10.580 1.00 0.00 22 PRO A CA 12
ATOM 14071 C C . PRO A 1 22 ? 6.198 -2.571 -11.142 1.00 0.00 22 PRO A C 12
ATOM 14072 O O . PRO A 1 22 ? 5.626 -2.370 -12.214 1.00 0.00 22 PRO A O 12
ATOM 14083 N N . ASN A 1 23 ? 6.007 -3.670 -10.421 1.00 0.00 23 ASN A N 12
ATOM 14084 C CA . ASN A 1 23 ? 5.092 -4.712 -10.871 1.00 0.00 23 ASN A CA 12
ATOM 14085 C C . ASN A 1 23 ? 3.720 -4.537 -10.231 1.00 0.00 23 ASN A C 12
ATOM 14086 O O . ASN A 1 23 ? 2.944 -5.489 -10.132 1.00 0.00 23 ASN A O 12
ATOM 14097 N N . GLY A 1 24 ? 3.426 -3.318 -9.790 1.00 0.00 24 GLY A N 12
ATOM 14098 C CA . GLY A 1 24 ? 2.151 -3.049 -9.160 1.00 0.00 24 GLY A CA 12
ATOM 14099 C C . GLY A 1 24 ? 2.040 -3.731 -7.819 1.00 0.00 24 GLY A C 12
ATOM 14100 O O . GLY A 1 24 ? 1.086 -4.465 -7.560 1.00 0.00 24 GLY A O 12
ATOM 14104 N N . ARG A 1 25 ? 3.028 -3.494 -6.966 1.00 0.00 25 ARG A N 12
ATOM 14105 C CA . ARG A 1 25 ? 3.049 -4.102 -5.642 1.00 0.00 25 ARG A CA 12
ATOM 14106 C C . ARG A 1 25 ? 3.503 -3.103 -4.593 1.00 0.00 25 ARG A C 12
ATOM 14107 O O . ARG A 1 25 ? 3.778 -1.950 -4.913 1.00 0.00 25 ARG A O 12
ATOM 14128 N N . TYR A 1 26 ? 3.546 -3.532 -3.337 1.00 0.00 26 TYR A N 12
ATOM 14129 C CA . TYR A 1 26 ? 3.931 -2.633 -2.257 1.00 0.00 26 TYR A CA 12
ATOM 14130 C C . TYR A 1 26 ? 4.863 -3.292 -1.245 1.00 0.00 26 TYR A C 12
ATOM 14131 O O . TYR A 1 26 ? 4.838 -4.505 -1.044 1.00 0.00 26 TYR A O 12
ATOM 14149 N N . ASP A 1 27 ? 5.674 -2.454 -0.605 1.00 0.00 27 ASP A N 12
ATOM 14150 C CA . ASP A 1 27 ? 6.625 -2.892 0.410 1.00 0.00 27 ASP A CA 12
ATOM 14151 C C . ASP A 1 27 ? 6.852 -1.764 1.406 1.00 0.00 27 ASP A C 12
ATOM 14152 O O . ASP A 1 27 ? 7.436 -0.736 1.062 1.00 0.00 27 ASP A O 12
ATOM 14161 N N . GLU A 1 28 ? 6.371 -1.937 2.631 1.00 0.00 28 GLU A N 12
ATOM 14162 C CA . GLU A 1 28 ? 6.515 -0.900 3.643 1.00 0.00 28 GLU A CA 12
ATOM 14163 C C . GLU A 1 28 ? 7.619 -1.224 4.642 1.00 0.00 28 GLU A C 12
ATOM 14164 O O . GLU A 1 28 ? 7.723 -2.344 5.143 1.00 0.00 28 GLU A O 12
ATOM 14176 N N . ALA A 1 29 ? 8.434 -0.213 4.931 1.00 0.00 29 ALA A N 12
ATOM 14177 C CA . ALA A 1 29 ? 9.531 -0.347 5.877 1.00 0.00 29 ALA A CA 12
ATOM 14178 C C . ALA A 1 29 ? 9.366 0.650 7.017 1.00 0.00 29 ALA A C 12
ATOM 14179 O O . ALA A 1 29 ? 9.591 1.849 6.843 1.00 0.00 29 ALA A O 12
ATOM 14186 N N . ARG A 1 30 ? 8.964 0.152 8.179 1.00 0.00 30 ARG A N 12
ATOM 14187 C CA . ARG A 1 30 ? 8.757 1.005 9.344 1.00 0.00 30 ARG A CA 12
ATOM 14188 C C . ARG A 1 30 ? 9.943 0.935 10.302 1.00 0.00 30 ARG A C 12
ATOM 14189 O O . ARG A 1 30 ? 10.184 -0.093 10.934 1.00 0.00 30 ARG A O 12
ATOM 14210 N N . GLY A 1 31 ? 10.674 2.041 10.407 1.00 0.00 31 GLY A N 12
ATOM 14211 C CA . GLY A 1 31 ? 11.825 2.096 11.293 1.00 0.00 31 GLY A CA 12
ATOM 14212 C C . GLY A 1 31 ? 12.798 0.955 11.069 1.00 0.00 31 GLY A C 12
ATOM 14213 O O . GLY A 1 31 ? 12.944 0.463 9.950 1.00 0.00 31 GLY A O 12
ATOM 14217 N N . ASN A 1 32 ? 13.466 0.535 12.139 1.00 0.00 32 ASN A N 12
ATOM 14218 C CA . ASN A 1 32 ? 14.433 -0.554 12.062 1.00 0.00 32 ASN A CA 12
ATOM 14219 C C . ASN A 1 32 ? 13.784 -1.834 11.538 1.00 0.00 32 ASN A C 12
ATOM 14220 O O . ASN A 1 32 ? 14.472 -2.729 11.048 1.00 0.00 32 ASN A O 12
ATOM 14231 N N . ARG A 1 33 ? 12.461 -1.913 11.642 1.00 0.00 33 ARG A N 12
ATOM 14232 C CA . ARG A 1 33 ? 11.731 -3.087 11.173 1.00 0.00 33 ARG A CA 12
ATOM 14233 C C . ARG A 1 33 ? 11.224 -2.876 9.752 1.00 0.00 33 ARG A C 12
ATOM 14234 O O . ARG A 1 33 ? 10.056 -2.549 9.540 1.00 0.00 33 ARG A O 12
ATOM 14255 N N . LYS A 1 34 ? 12.108 -3.067 8.778 1.00 0.00 34 LYS A N 12
ATOM 14256 C CA . LYS A 1 34 ? 11.744 -2.900 7.376 1.00 0.00 34 LYS A CA 12
ATOM 14257 C C . LYS A 1 34 ? 11.057 -4.155 6.847 1.00 0.00 34 LYS A C 12
ATOM 14258 O O . LYS A 1 34 ? 11.048 -5.193 7.509 1.00 0.00 34 LYS A O 12
ATOM 14277 N N . SER A 1 35 ? 10.479 -4.055 5.653 1.00 0.00 35 SER A N 12
ATOM 14278 C CA . SER A 1 35 ? 9.787 -5.185 5.045 1.00 0.00 35 SER A CA 12
ATOM 14279 C C . SER A 1 35 ? 8.762 -5.775 6.009 1.00 0.00 35 SER A C 12
ATOM 14280 O O . SER A 1 35 ? 8.481 -6.973 5.974 1.00 0.00 35 SER A O 12
ATOM 14288 N N . ALA A 1 36 ? 8.209 -4.927 6.872 1.00 0.00 36 ALA A N 12
ATOM 14289 C CA . ALA A 1 36 ? 7.218 -5.364 7.846 1.00 0.00 36 ALA A CA 12
ATOM 14290 C C . ALA A 1 36 ? 6.047 -6.064 7.164 1.00 0.00 36 ALA A C 12
ATOM 14291 O O . ALA A 1 36 ? 5.584 -7.110 7.619 1.00 0.00 36 ALA A O 12
ATOM 14298 N N . TYR A 1 37 ? 5.575 -5.474 6.072 1.00 0.00 37 TYR A N 12
ATOM 14299 C CA . TYR A 1 37 ? 4.456 -6.030 5.322 1.00 0.00 37 TYR A CA 12
ATOM 14300 C C . TYR A 1 37 ? 4.537 -5.657 3.843 1.00 0.00 37 TYR A C 12
ATOM 14301 O O . TYR A 1 37 ? 4.918 -4.541 3.490 1.00 0.00 37 TYR A O 12
ATOM 14319 N N . GLN A 1 38 ? 4.160 -6.602 2.987 1.00 0.00 38 GLN A N 12
ATOM 14320 C CA . GLN A 1 38 ? 4.170 -6.392 1.543 1.00 0.00 38 GLN A CA 12
ATOM 14321 C C . GLN A 1 38 ? 3.119 -7.274 0.883 1.00 0.00 38 GLN A C 12
ATOM 14322 O O . GLN A 1 38 ? 2.810 -8.357 1.379 1.00 0.00 38 GLN A O 12
ATOM 14336 N N . GLY A 1 39 ? 2.568 -6.811 -0.233 1.00 0.00 39 GLY A N 12
ATOM 14337 C CA . GLY A 1 39 ? 1.558 -7.593 -0.921 1.00 0.00 39 GLY A CA 12
ATOM 14338 C C . GLY A 1 39 ? 1.205 -7.037 -2.284 1.00 0.00 39 GLY A C 12
ATOM 14339 O O . GLY A 1 39 ? 2.073 -6.885 -3.144 1.00 0.00 39 GLY A O 12
ATOM 14343 N N . ARG A 1 40 ? -0.072 -6.735 -2.479 1.00 0.00 40 ARG A N 12
ATOM 14344 C CA . ARG A 1 40 ? -0.545 -6.195 -3.742 1.00 0.00 40 ARG A CA 12
ATOM 14345 C C . ARG A 1 40 ? -1.801 -5.376 -3.511 1.00 0.00 40 ARG A C 12
ATOM 14346 O O . ARG A 1 40 ? -2.432 -5.485 -2.459 1.00 0.00 40 ARG A O 12
ATOM 14367 N N . TYR A 1 41 ? -2.165 -4.553 -4.481 1.00 0.00 41 TYR A N 12
ATOM 14368 C CA . TYR A 1 41 ? -3.349 -3.723 -4.337 1.00 0.00 41 TYR A CA 12
ATOM 14369 C C . TYR A 1 41 ? -4.164 -3.654 -5.617 1.00 0.00 41 TYR A C 12
ATOM 14370 O O . TYR A 1 41 ? -3.643 -3.813 -6.721 1.00 0.00 41 TYR A O 12
ATOM 14388 N N . GLU A 1 42 ? -5.450 -3.384 -5.444 1.00 0.00 42 GLU A N 12
ATOM 14389 C CA . GLU A 1 42 ? -6.372 -3.250 -6.564 1.00 0.00 42 GLU A CA 12
ATOM 14390 C C . GLU A 1 42 ? -6.987 -1.858 -6.545 1.00 0.00 42 GLU A C 12
ATOM 14391 O O . GLU A 1 42 ? -7.503 -1.419 -5.522 1.00 0.00 42 GLU A O 12
ATOM 14403 N N . VAL A 1 43 ? -6.908 -1.155 -7.667 1.00 0.00 43 VAL A N 12
ATOM 14404 C CA . VAL A 1 43 ? -7.439 0.202 -7.752 1.00 0.00 43 VAL A CA 12
ATOM 14405 C C . VAL A 1 43 ? -8.782 0.246 -8.474 1.00 0.00 43 VAL A C 12
ATOM 14406 O O . VAL A 1 43 ? -8.944 -0.330 -9.551 1.00 0.00 43 VAL A O 12
ATOM 14419 N N . ARG A 1 44 ? -9.741 0.941 -7.869 1.00 0.00 44 ARG A N 12
ATOM 14420 C CA . ARG A 1 44 ? -11.076 1.079 -8.442 1.00 0.00 44 ARG A CA 12
ATOM 14421 C C . ARG A 1 44 ? -11.591 2.505 -8.273 1.00 0.00 44 ARG A C 12
ATOM 14422 O O . ARG A 1 44 ? -12.328 2.800 -7.333 1.00 0.00 44 ARG A O 12
ATOM 14443 N N . GLY A 1 45 ? -11.195 3.388 -9.185 1.00 0.00 45 GLY A N 12
ATOM 14444 C CA . GLY A 1 45 ? -11.628 4.773 -9.108 1.00 0.00 45 GLY A CA 12
ATOM 14445 C C . GLY A 1 45 ? -11.026 5.496 -7.918 1.00 0.00 45 GLY A C 12
ATOM 14446 O O . GLY A 1 45 ? -11.725 6.214 -7.203 1.00 0.00 45 GLY A O 12
ATOM 14450 N N . ALA A 1 46 ? -9.723 5.294 -7.702 1.00 0.00 46 ALA A N 12
ATOM 14451 C CA . ALA A 1 46 ? -9.002 5.916 -6.589 1.00 0.00 46 ALA A CA 12
ATOM 14452 C C . ALA A 1 46 ? -9.128 5.089 -5.310 1.00 0.00 46 ALA A C 12
ATOM 14453 O O . ALA A 1 46 ? -8.392 5.307 -4.349 1.00 0.00 46 ALA A O 12
ATOM 14460 N N . HIS A 1 47 ? -10.048 4.127 -5.307 1.00 0.00 47 HIS A N 12
ATOM 14461 C CA . HIS A 1 47 ? -10.243 3.262 -4.150 1.00 0.00 47 HIS A CA 12
ATOM 14462 C C . HIS A 1 47 ? -9.417 1.996 -4.321 1.00 0.00 47 HIS A C 12
ATOM 14463 O O . HIS A 1 47 ? -9.522 1.320 -5.343 1.00 0.00 47 HIS A O 12
ATOM 14478 N N . ILE A 1 48 ? -8.583 1.679 -3.339 1.00 0.00 48 ILE A N 12
ATOM 14479 C CA . ILE A 1 48 ? -7.745 0.492 -3.447 1.00 0.00 48 ILE A CA 12
ATOM 14480 C C . ILE A 1 48 ? -7.595 -0.247 -2.124 1.00 0.00 48 ILE A C 12
ATOM 14481 O O . ILE A 1 48 ? -7.567 0.356 -1.052 1.00 0.00 48 ILE A O 12
ATOM 14497 N N . ASN A 1 49 ? -7.472 -1.565 -2.229 1.00 0.00 49 ASN A N 12
ATOM 14498 C CA . ASN A 1 49 ? -7.291 -2.425 -1.078 1.00 0.00 49 ASN A CA 12
ATOM 14499 C C . ASN A 1 49 ? -5.957 -3.151 -1.180 1.00 0.00 49 ASN A C 12
ATOM 14500 O O . ASN A 1 49 ? -5.325 -3.166 -2.233 1.00 0.00 49 ASN A O 12
ATOM 14511 N N . TYR A 1 50 ? -5.543 -3.752 -0.080 1.00 0.00 50 TYR A N 12
ATOM 14512 C CA . TYR A 1 50 ? -4.292 -4.489 -0.029 1.00 0.00 50 TYR A CA 12
ATOM 14513 C C . TYR A 1 50 ? -4.552 -5.902 0.459 1.00 0.00 50 TYR A C 12
ATOM 14514 O O . TYR A 1 50 ? -4.939 -6.099 1.606 1.00 0.00 50 TYR A O 12
ATOM 14532 N N . TRP A 1 51 ? -4.344 -6.882 -0.405 1.00 0.00 51 TRP A N 12
ATOM 14533 C CA . TRP A 1 51 ? -4.564 -8.270 -0.032 1.00 0.00 51 TRP A CA 12
ATOM 14534 C C . TRP A 1 51 ? -3.234 -8.997 0.094 1.00 0.00 51 TRP A C 12
ATOM 14535 O O . TRP A 1 51 ? -2.710 -9.537 -0.882 1.00 0.00 51 TRP A O 12
ATOM 14556 N N . ASP A 1 52 ? -2.688 -8.996 1.302 1.00 0.00 52 ASP A N 12
ATOM 14557 C CA . ASP A 1 52 ? -1.405 -9.645 1.561 1.00 0.00 52 ASP A CA 12
ATOM 14558 C C . ASP A 1 52 ? -1.500 -11.154 1.388 1.00 0.00 52 ASP A C 12
ATOM 14559 O O . ASP A 1 52 ? -2.586 -11.733 1.434 1.00 0.00 52 ASP A O 12
ATOM 14568 N N . ASP A 1 53 ? -0.347 -11.785 1.193 1.00 0.00 53 ASP A N 12
ATOM 14569 C CA . ASP A 1 53 ? -0.280 -13.229 1.018 1.00 0.00 53 ASP A CA 12
ATOM 14570 C C . ASP A 1 53 ? -0.228 -13.948 2.364 1.00 0.00 53 ASP A C 12
ATOM 14571 O O . ASP A 1 53 ? -0.397 -15.165 2.431 1.00 0.00 53 ASP A O 12
ATOM 14580 N N . THR A 1 54 ? 0.014 -13.197 3.440 1.00 0.00 54 THR A N 12
ATOM 14581 C CA . THR A 1 54 ? 0.094 -13.784 4.773 1.00 0.00 54 THR A CA 12
ATOM 14582 C C . THR A 1 54 ? -1.260 -13.766 5.481 1.00 0.00 54 THR A C 12
ATOM 14583 O O . THR A 1 54 ? -1.331 -13.791 6.709 1.00 0.00 54 THR A O 12
ATOM 14594 N N . GLY A 1 55 ? -2.329 -13.751 4.695 1.00 0.00 55 GLY A N 12
ATOM 14595 C CA . GLY A 1 55 ? -3.668 -13.765 5.255 1.00 0.00 55 GLY A CA 12
ATOM 14596 C C . GLY A 1 55 ? -4.137 -12.423 5.794 1.00 0.00 55 GLY A C 12
ATOM 14597 O O . GLY A 1 55 ? -5.002 -12.382 6.670 1.00 0.00 55 GLY A O 12
ATOM 14601 N N . PHE A 1 56 ? -3.596 -11.322 5.277 1.00 0.00 56 PHE A N 12
ATOM 14602 C CA . PHE A 1 56 ? -4.008 -10.004 5.726 1.00 0.00 56 PHE A CA 12
ATOM 14603 C C . PHE A 1 56 ? -4.639 -9.240 4.576 1.00 0.00 56 PHE A C 12
ATOM 14604 O O . PHE A 1 56 ? -4.464 -9.591 3.409 1.00 0.00 56 PHE A O 12
ATOM 14621 N N . THR A 1 57 ? -5.334 -8.172 4.915 1.00 0.00 57 THR A N 12
ATOM 14622 C CA . THR A 1 57 ? -5.950 -7.319 3.914 1.00 0.00 57 THR A CA 12
ATOM 14623 C C . THR A 1 57 ? -6.279 -5.954 4.498 1.00 0.00 57 THR A C 12
ATOM 14624 O O . THR A 1 57 ? -6.668 -5.839 5.661 1.00 0.00 57 THR A O 12
ATOM 14635 N N . ALA A 1 58 ? -6.111 -4.920 3.685 1.00 0.00 58 ALA A N 12
ATOM 14636 C CA . ALA A 1 58 ? -6.382 -3.554 4.130 1.00 0.00 58 ALA A CA 12
ATOM 14637 C C . ALA A 1 58 ? -6.913 -2.683 2.998 1.00 0.00 58 ALA A C 12
ATOM 14638 O O . ALA A 1 58 ? -6.281 -2.552 1.953 1.00 0.00 58 ALA A O 12
ATOM 14645 N N . ASP A 1 59 ? -8.078 -2.080 3.217 1.00 0.00 59 ASP A N 12
ATOM 14646 C CA . ASP A 1 59 ? -8.695 -1.217 2.215 1.00 0.00 59 ASP A CA 12
ATOM 14647 C C . ASP A 1 59 ? -8.269 0.236 2.400 1.00 0.00 59 ASP A C 12
ATOM 14648 O O . ASP A 1 59 ? -7.936 0.664 3.506 1.00 0.00 59 ASP A O 12
ATOM 14657 N N . GLY A 1 60 ? -8.285 0.992 1.306 1.00 0.00 60 GLY A N 12
ATOM 14658 C CA . GLY A 1 60 ? -7.904 2.391 1.357 1.00 0.00 60 GLY A CA 12
ATOM 14659 C C . GLY A 1 60 ? -8.584 3.207 0.276 1.00 0.00 60 GLY A C 12
ATOM 14660 O O . GLY A 1 60 ? -9.505 2.725 -0.384 1.00 0.00 60 GLY A O 12
ATOM 14664 N N . ASP A 1 61 ? -8.136 4.444 0.090 1.00 0.00 61 ASP A N 12
ATOM 14665 C CA . ASP A 1 61 ? -8.719 5.318 -0.922 1.00 0.00 61 ASP A CA 12
ATOM 14666 C C . ASP A 1 61 ? -7.862 6.557 -1.144 1.00 0.00 61 ASP A C 12
ATOM 14667 O O . ASP A 1 61 ? -7.456 7.222 -0.191 1.00 0.00 61 ASP A O 12
ATOM 14676 N N . PHE A 1 62 ? -7.597 6.868 -2.408 1.00 0.00 62 PHE A N 12
ATOM 14677 C CA . PHE A 1 62 ? -6.796 8.035 -2.755 1.00 0.00 62 PHE A CA 12
ATOM 14678 C C . PHE A 1 62 ? -7.620 9.308 -2.629 1.00 0.00 62 PHE A C 12
ATOM 14679 O O . PHE A 1 62 ? -8.531 9.554 -3.420 1.00 0.00 62 PHE A O 12
ATOM 14696 N N . VAL A 1 63 ? -7.289 10.115 -1.634 1.00 0.00 63 VAL A N 12
ATOM 14697 C CA . VAL A 1 63 ? -7.991 11.372 -1.403 1.00 0.00 63 VAL A CA 12
ATOM 14698 C C . VAL A 1 63 ? -7.432 12.491 -2.278 1.00 0.00 63 VAL A C 12
ATOM 14699 O O . VAL A 1 63 ? -8.054 13.543 -2.424 1.00 0.00 63 VAL A O 12
ATOM 14712 N N . SER A 1 64 ? -6.255 12.261 -2.858 1.00 0.00 64 SER A N 12
ATOM 14713 C CA . SER A 1 64 ? -5.624 13.257 -3.716 1.00 0.00 64 SER A CA 12
ATOM 14714 C C . SER A 1 64 ? -4.649 12.598 -4.685 1.00 0.00 64 SER A C 12
ATOM 14715 O O . SER A 1 64 ? -4.478 11.380 -4.676 1.00 0.00 64 SER A O 12
ATOM 14723 N N . ALA A 1 65 ? -4.015 13.411 -5.522 1.00 0.00 65 ALA A N 12
ATOM 14724 C CA . ALA A 1 65 ? -3.058 12.907 -6.497 1.00 0.00 65 ALA A CA 12
ATOM 14725 C C . ALA A 1 65 ? -1.756 12.481 -5.826 1.00 0.00 65 ALA A C 12
ATOM 14726 O O . ALA A 1 65 ? -1.049 11.605 -6.323 1.00 0.00 65 ALA A O 12
ATOM 14733 N N . ASN A 1 66 ? -1.442 13.110 -4.697 1.00 0.00 66 ASN A N 12
ATOM 14734 C CA . ASN A 1 66 ? -0.219 12.796 -3.963 1.00 0.00 66 ASN A CA 12
ATOM 14735 C C . ASN A 1 66 ? -0.525 12.315 -2.544 1.00 0.00 66 ASN A C 12
ATOM 14736 O O . ASN A 1 66 ? 0.386 11.948 -1.802 1.00 0.00 66 ASN A O 12
ATOM 14747 N N . GLU A 1 67 ? -1.802 12.312 -2.165 1.00 0.00 67 GLU A N 12
ATOM 14748 C CA . GLU A 1 67 ? -2.197 11.867 -0.833 1.00 0.00 67 GLU A CA 12
ATOM 14749 C C . GLU A 1 67 ? -2.874 10.504 -0.894 1.00 0.00 67 GLU A C 12
ATOM 14750 O O . GLU A 1 67 ? -3.573 10.187 -1.857 1.00 0.00 67 GLU A O 12
ATOM 14762 N N . LEU A 1 68 ? -2.653 9.697 0.137 1.00 0.00 68 LEU A N 12
ATOM 14763 C CA . LEU A 1 68 ? -3.228 8.360 0.204 1.00 0.00 68 LEU A CA 12
ATOM 14764 C C . LEU A 1 68 ? -3.876 8.131 1.563 1.00 0.00 68 LEU A C 12
ATOM 14765 O O . LEU A 1 68 ? -3.372 8.594 2.588 1.00 0.00 68 LEU A O 12
ATOM 14781 N N . HIS A 1 69 ? -4.987 7.406 1.572 1.00 0.00 69 HIS A N 12
ATOM 14782 C CA . HIS A 1 69 ? -5.690 7.109 2.813 1.00 0.00 69 HIS A CA 12
ATOM 14783 C C . HIS A 1 69 ? -5.909 5.609 2.968 1.00 0.00 69 HIS A C 12
ATOM 14784 O O . HIS A 1 69 ? -6.723 5.015 2.260 1.00 0.00 69 HIS A O 12
ATOM 14799 N N . HIS A 1 70 ? -5.189 5.005 3.903 1.00 0.00 70 HIS A N 12
ATOM 14800 C CA . HIS A 1 70 ? -5.314 3.575 4.157 1.00 0.00 70 HIS A CA 12
ATOM 14801 C C . HIS A 1 70 ? -5.252 3.287 5.652 1.00 0.00 70 HIS A C 12
ATOM 14802 O O . HIS A 1 70 ? -4.419 3.844 6.367 1.00 0.00 70 HIS A O 12
ATOM 14817 N N . GLY A 1 71 ? -6.143 2.418 6.122 1.00 0.00 71 GLY A N 12
ATOM 14818 C CA . GLY A 1 71 ? -6.172 2.079 7.533 1.00 0.00 71 GLY A CA 12
ATOM 14819 C C . GLY A 1 71 ? -6.260 3.309 8.416 1.00 0.00 71 GLY A C 12
ATOM 14820 O O . GLY A 1 71 ? -5.870 3.275 9.583 1.00 0.00 71 GLY A O 12
ATOM 14824 N N . GLY A 1 72 ? -6.776 4.399 7.854 1.00 0.00 72 GLY A N 12
ATOM 14825 C CA . GLY A 1 72 ? -6.904 5.630 8.606 1.00 0.00 72 GLY A CA 12
ATOM 14826 C C . GLY A 1 72 ? -5.607 6.414 8.672 1.00 0.00 72 GLY A C 12
ATOM 14827 O O . GLY A 1 72 ? -5.437 7.267 9.543 1.00 0.00 72 GLY A O 12
ATOM 14831 N N . MET A 1 73 ? -4.682 6.127 7.756 1.00 0.00 73 MET A N 12
ATOM 14832 C CA . MET A 1 73 ? -3.400 6.817 7.731 1.00 0.00 73 MET A CA 12
ATOM 14833 C C . MET A 1 73 ? -3.304 7.747 6.530 1.00 0.00 73 MET A C 12
ATOM 14834 O O . MET A 1 73 ? -4.080 7.640 5.581 1.00 0.00 73 MET A O 12
ATOM 14848 N N . THR A 1 74 ? -2.334 8.652 6.573 1.00 0.00 74 THR A N 12
ATOM 14849 C CA . THR A 1 74 ? -2.116 9.594 5.482 1.00 0.00 74 THR A CA 12
ATOM 14850 C C . THR A 1 74 ? -0.743 9.372 4.863 1.00 0.00 74 THR A C 12
ATOM 14851 O O . THR A 1 74 ? 0.281 9.687 5.468 1.00 0.00 74 THR A O 12
ATOM 14862 N N . PHE A 1 75 ? -0.731 8.811 3.662 1.00 0.00 75 PHE A N 12
ATOM 14863 C CA . PHE A 1 75 ? 0.513 8.526 2.963 1.00 0.00 75 PHE A CA 12
ATOM 14864 C C . PHE A 1 75 ? 0.701 9.443 1.764 1.00 0.00 75 PHE A C 12
ATOM 14865 O O . PHE A 1 75 ? -0.135 9.484 0.862 1.00 0.00 75 PHE A O 12
ATOM 14882 N N . TYR A 1 76 ? 1.813 10.164 1.751 1.00 0.00 76 TYR A N 12
ATOM 14883 C CA . TYR A 1 76 ? 2.119 11.061 0.653 1.00 0.00 76 TYR A CA 12
ATOM 14884 C C . TYR A 1 76 ? 3.110 10.398 -0.282 1.00 0.00 76 TYR A C 12
ATOM 14885 O O . TYR A 1 76 ? 4.012 9.684 0.158 1.00 0.00 76 TYR A O 12
ATOM 14903 N N . ARG A 1 77 ? 2.931 10.615 -1.570 1.00 0.00 77 ARG A N 12
ATOM 14904 C CA . ARG A 1 77 ? 3.804 10.016 -2.562 1.00 0.00 77 ARG A CA 12
ATOM 14905 C C . ARG A 1 77 ? 5.249 10.446 -2.354 1.00 0.00 77 ARG A C 12
ATOM 14906 O O . ARG A 1 77 ? 5.513 11.552 -1.892 1.00 0.00 77 ARG A O 12
ATOM 14927 N N . GLU A 1 78 ? 6.163 9.537 -2.707 1.00 0.00 78 GLU A N 12
ATOM 14928 C CA . GLU A 1 78 ? 7.612 9.724 -2.599 1.00 0.00 78 GLU A CA 12
ATOM 14929 C C . GLU A 1 78 ? 8.001 10.862 -1.660 1.00 0.00 78 GLU A C 12
ATOM 14930 O O . GLU A 1 78 ? 8.664 10.643 -0.646 1.00 0.00 78 GLU A O 12
ATOM 14942 N N . LYS A 1 79 ? 7.583 12.068 -2.006 1.00 0.00 79 LYS A N 12
ATOM 14943 C CA . LYS A 1 79 ? 7.879 13.247 -1.197 1.00 0.00 79 LYS A CA 12
ATOM 14944 C C . LYS A 1 79 ? 9.380 13.514 -1.155 1.00 0.00 79 LYS A C 12
ATOM 14945 O O . LYS A 1 79 ? 10.108 12.928 -1.983 1.00 0.00 79 LYS A O 12
ATOM 14965 N N . MET A 1 1 ? -4.773 -9.691 -11.480 1.00 0.00 1 MET A N 13
ATOM 14966 C CA . MET A 1 1 ? -5.982 -8.869 -11.748 1.00 0.00 1 MET A CA 13
ATOM 14967 C C . MET A 1 1 ? -5.943 -7.558 -10.967 1.00 0.00 1 MET A C 13
ATOM 14968 O O . MET A 1 1 ? -6.950 -7.125 -10.409 1.00 0.00 1 MET A O 13
ATOM 14984 N N . GLN A 1 2 ? -4.771 -6.931 -10.933 1.00 0.00 2 GLN A N 13
ATOM 14985 C CA . GLN A 1 2 ? -4.600 -5.669 -10.222 1.00 0.00 2 GLN A CA 13
ATOM 14986 C C . GLN A 1 2 ? -3.997 -4.607 -11.136 1.00 0.00 2 GLN A C 13
ATOM 14987 O O . GLN A 1 2 ? -3.401 -4.925 -12.165 1.00 0.00 2 GLN A O 13
ATOM 15001 N N . HIS A 1 3 ? -4.154 -3.345 -10.752 1.00 0.00 3 HIS A N 13
ATOM 15002 C CA . HIS A 1 3 ? -3.625 -2.236 -11.536 1.00 0.00 3 HIS A CA 13
ATOM 15003 C C . HIS A 1 3 ? -2.425 -1.598 -10.835 1.00 0.00 3 HIS A C 13
ATOM 15004 O O . HIS A 1 3 ? -2.580 -0.937 -9.810 1.00 0.00 3 HIS A O 13
ATOM 15019 N N . PRO A 1 4 ? -1.207 -1.791 -11.379 1.00 0.00 4 PRO A N 13
ATOM 15020 C CA . PRO A 1 4 ? 0.022 -1.231 -10.796 1.00 0.00 4 PRO A CA 13
ATOM 15021 C C . PRO A 1 4 ? -0.033 0.287 -10.663 1.00 0.00 4 PRO A C 13
ATOM 15022 O O . PRO A 1 4 ? -0.851 0.946 -11.305 1.00 0.00 4 PRO A O 13
ATOM 15033 N N . TYR A 1 5 ? 0.854 0.840 -9.838 1.00 0.00 5 TYR A N 13
ATOM 15034 C CA . TYR A 1 5 ? 0.911 2.285 -9.644 1.00 0.00 5 TYR A CA 13
ATOM 15035 C C . TYR A 1 5 ? 2.340 2.747 -9.427 1.00 0.00 5 TYR A C 13
ATOM 15036 O O . TYR A 1 5 ? 2.759 3.759 -9.986 1.00 0.00 5 TYR A O 13
ATOM 15054 N N . VAL A 1 6 ? 3.093 2.002 -8.623 1.00 0.00 6 VAL A N 13
ATOM 15055 C CA . VAL A 1 6 ? 4.477 2.360 -8.361 1.00 0.00 6 VAL A CA 13
ATOM 15056 C C . VAL A 1 6 ? 4.576 3.740 -7.714 1.00 0.00 6 VAL A C 13
ATOM 15057 O O . VAL A 1 6 ? 4.003 4.711 -8.205 1.00 0.00 6 VAL A O 13
ATOM 15070 N N . GLY A 1 7 ? 5.302 3.817 -6.608 1.00 0.00 7 GLY A N 13
ATOM 15071 C CA . GLY A 1 7 ? 5.456 5.079 -5.911 1.00 0.00 7 GLY A CA 13
ATOM 15072 C C . GLY A 1 7 ? 5.840 4.890 -4.459 1.00 0.00 7 GLY A C 13
ATOM 15073 O O . GLY A 1 7 ? 5.434 3.914 -3.832 1.00 0.00 7 GLY A O 13
ATOM 15077 N N . ILE A 1 8 ? 6.616 5.821 -3.915 1.00 0.00 8 ILE A N 13
ATOM 15078 C CA . ILE A 1 8 ? 7.029 5.729 -2.521 1.00 0.00 8 ILE A CA 13
ATOM 15079 C C . ILE A 1 8 ? 6.088 6.531 -1.641 1.00 0.00 8 ILE A C 13
ATOM 15080 O O . ILE A 1 8 ? 6.216 7.744 -1.502 1.00 0.00 8 ILE A O 13
ATOM 15096 N N . TRP A 1 9 ? 5.130 5.829 -1.063 1.00 0.00 9 TRP A N 13
ATOM 15097 C CA . TRP A 1 9 ? 4.133 6.446 -0.204 1.00 0.00 9 TRP A CA 13
ATOM 15098 C C . TRP A 1 9 ? 4.607 6.467 1.245 1.00 0.00 9 TRP A C 13
ATOM 15099 O O . TRP A 1 9 ? 4.651 5.434 1.913 1.00 0.00 9 TRP A O 13
ATOM 15120 N N . VAL A 1 10 ? 4.978 7.655 1.714 1.00 0.00 10 VAL A N 13
ATOM 15121 C CA . VAL A 1 10 ? 5.472 7.828 3.076 1.00 0.00 10 VAL A CA 13
ATOM 15122 C C . VAL A 1 10 ? 4.519 8.677 3.910 1.00 0.00 10 VAL A C 13
ATOM 15123 O O . VAL A 1 10 ? 3.750 9.477 3.379 1.00 0.00 10 VAL A O 13
ATOM 15136 N N . THR A 1 11 ? 4.582 8.492 5.225 1.00 0.00 11 THR A N 13
ATOM 15137 C CA . THR A 1 11 ? 3.734 9.234 6.148 1.00 0.00 11 THR A CA 13
ATOM 15138 C C . THR A 1 11 ? 4.092 10.718 6.153 1.00 0.00 11 THR A C 13
ATOM 15139 O O . THR A 1 11 ? 5.031 11.141 5.477 1.00 0.00 11 THR A O 13
ATOM 15150 N N . ALA A 1 12 ? 3.337 11.503 6.915 1.00 0.00 12 ALA A N 13
ATOM 15151 C CA . ALA A 1 12 ? 3.574 12.941 7.005 1.00 0.00 12 ALA A CA 13
ATOM 15152 C C . ALA A 1 12 ? 4.754 13.258 7.922 1.00 0.00 12 ALA A C 13
ATOM 15153 O O . ALA A 1 12 ? 5.325 14.346 7.854 1.00 0.00 12 ALA A O 13
ATOM 15160 N N . ASP A 1 13 ? 5.114 12.309 8.780 1.00 0.00 13 ASP A N 13
ATOM 15161 C CA . ASP A 1 13 ? 6.225 12.501 9.704 1.00 0.00 13 ASP A CA 13
ATOM 15162 C C . ASP A 1 13 ? 7.463 11.740 9.239 1.00 0.00 13 ASP A C 13
ATOM 15163 O O . ASP A 1 13 ? 8.587 12.088 9.597 1.00 0.00 13 ASP A O 13
ATOM 15172 N N . GLY A 1 14 ? 7.249 10.697 8.442 1.00 0.00 14 GLY A N 13
ATOM 15173 C CA . GLY A 1 14 ? 8.358 9.904 7.948 1.00 0.00 14 GLY A CA 13
ATOM 15174 C C . GLY A 1 14 ? 8.712 8.764 8.882 1.00 0.00 14 GLY A C 13
ATOM 15175 O O . GLY A 1 14 ? 9.826 8.244 8.844 1.00 0.00 14 GLY A O 13
ATOM 15179 N N . ARG A 1 15 ? 7.756 8.369 9.721 1.00 0.00 15 ARG A N 13
ATOM 15180 C CA . ARG A 1 15 ? 7.981 7.274 10.663 1.00 0.00 15 ARG A CA 13
ATOM 15181 C C . ARG A 1 15 ? 7.981 5.934 9.931 1.00 0.00 15 ARG A C 13
ATOM 15182 O O . ARG A 1 15 ? 8.584 4.965 10.393 1.00 0.00 15 ARG A O 13
ATOM 15203 N N . ILE A 1 16 ? 7.312 5.892 8.782 1.00 0.00 16 ILE A N 13
ATOM 15204 C CA . ILE A 1 16 ? 7.248 4.676 7.981 1.00 0.00 16 ILE A CA 13
ATOM 15205 C C . ILE A 1 16 ? 7.208 5.022 6.496 1.00 0.00 16 ILE A C 13
ATOM 15206 O O . ILE A 1 16 ? 6.810 6.122 6.120 1.00 0.00 16 ILE A O 13
ATOM 15222 N N . ARG A 1 17 ? 7.624 4.084 5.662 1.00 0.00 17 ARG A N 13
ATOM 15223 C CA . ARG A 1 17 ? 7.640 4.305 4.221 1.00 0.00 17 ARG A CA 13
ATOM 15224 C C . ARG A 1 17 ? 7.130 3.075 3.476 1.00 0.00 17 ARG A C 13
ATOM 15225 O O . ARG A 1 17 ? 7.513 1.949 3.785 1.00 0.00 17 ARG A O 13
ATOM 15246 N N . GLN A 1 18 ? 6.271 3.304 2.486 1.00 0.00 18 GLN A N 13
ATOM 15247 C CA . GLN A 1 18 ? 5.715 2.219 1.688 1.00 0.00 18 GLN A CA 13
ATOM 15248 C C . GLN A 1 18 ? 6.030 2.425 0.214 1.00 0.00 18 GLN A C 13
ATOM 15249 O O . GLN A 1 18 ? 5.550 3.371 -0.407 1.00 0.00 18 GLN A O 13
ATOM 15263 N N . GLU A 1 19 ? 6.850 1.537 -0.346 1.00 0.00 19 GLU A N 13
ATOM 15264 C CA . GLU A 1 19 ? 7.230 1.642 -1.748 1.00 0.00 19 GLU A CA 13
ATOM 15265 C C . GLU A 1 19 ? 6.350 0.777 -2.627 1.00 0.00 19 GLU A C 13
ATOM 15266 O O . GLU A 1 19 ? 6.229 -0.429 -2.414 1.00 0.00 19 GLU A O 13
ATOM 15278 N N . LEU A 1 20 ? 5.777 1.394 -3.645 1.00 0.00 20 LEU A N 13
ATOM 15279 C CA . LEU A 1 20 ? 4.954 0.667 -4.591 1.00 0.00 20 LEU A CA 13
ATOM 15280 C C . LEU A 1 20 ? 5.851 0.209 -5.729 1.00 0.00 20 LEU A C 13
ATOM 15281 O O . LEU A 1 20 ? 6.440 1.018 -6.444 1.00 0.00 20 LEU A O 13
ATOM 15297 N N . LEU A 1 21 ? 6.011 -1.097 -5.825 1.00 0.00 21 LEU A N 13
ATOM 15298 C CA . LEU A 1 21 ? 6.900 -1.706 -6.800 1.00 0.00 21 LEU A CA 13
ATOM 15299 C C . LEU A 1 21 ? 6.435 -1.549 -8.240 1.00 0.00 21 LEU A C 13
ATOM 15300 O O . LEU A 1 21 ? 5.250 -1.356 -8.511 1.00 0.00 21 LEU A O 13
ATOM 15316 N N . PRO A 1 22 ? 7.394 -1.658 -9.184 1.00 0.00 22 PRO A N 13
ATOM 15317 C CA . PRO A 1 22 ? 7.125 -1.552 -10.622 1.00 0.00 22 PRO A CA 13
ATOM 15318 C C . PRO A 1 22 ? 6.231 -2.681 -11.116 1.00 0.00 22 PRO A C 13
ATOM 15319 O O . PRO A 1 22 ? 5.690 -2.623 -12.221 1.00 0.00 22 PRO A O 13
ATOM 15330 N N . ASN A 1 23 ? 6.071 -3.703 -10.282 1.00 0.00 23 ASN A N 13
ATOM 15331 C CA . ASN A 1 23 ? 5.231 -4.846 -10.616 1.00 0.00 23 ASN A CA 13
ATOM 15332 C C . ASN A 1 23 ? 3.823 -4.643 -10.063 1.00 0.00 23 ASN A C 13
ATOM 15333 O O . ASN A 1 23 ? 3.072 -5.601 -9.878 1.00 0.00 23 ASN A O 13
ATOM 15344 N N . GLY A 1 24 ? 3.474 -3.390 -9.775 1.00 0.00 24 GLY A N 13
ATOM 15345 C CA . GLY A 1 24 ? 2.170 -3.107 -9.217 1.00 0.00 24 GLY A CA 13
ATOM 15346 C C . GLY A 1 24 ? 2.022 -3.752 -7.863 1.00 0.00 24 GLY A C 13
ATOM 15347 O O . GLY A 1 24 ? 1.051 -4.459 -7.596 1.00 0.00 24 GLY A O 13
ATOM 15351 N N . ARG A 1 25 ? 3.017 -3.523 -7.015 1.00 0.00 25 ARG A N 13
ATOM 15352 C CA . ARG A 1 25 ? 3.029 -4.103 -5.678 1.00 0.00 25 ARG A CA 13
ATOM 15353 C C . ARG A 1 25 ? 3.480 -3.088 -4.646 1.00 0.00 25 ARG A C 13
ATOM 15354 O O . ARG A 1 25 ? 3.746 -1.936 -4.980 1.00 0.00 25 ARG A O 13
ATOM 15375 N N . TYR A 1 26 ? 3.534 -3.505 -3.386 1.00 0.00 26 TYR A N 13
ATOM 15376 C CA . TYR A 1 26 ? 3.920 -2.599 -2.315 1.00 0.00 26 TYR A CA 13
ATOM 15377 C C . TYR A 1 26 ? 4.876 -3.241 -1.317 1.00 0.00 26 TYR A C 13
ATOM 15378 O O . TYR A 1 26 ? 4.827 -4.445 -1.065 1.00 0.00 26 TYR A O 13
ATOM 15396 N N . ASP A 1 27 ? 5.732 -2.403 -0.743 1.00 0.00 27 ASP A N 13
ATOM 15397 C CA . ASP A 1 27 ? 6.710 -2.828 0.250 1.00 0.00 27 ASP A CA 13
ATOM 15398 C C . ASP A 1 27 ? 6.937 -1.703 1.252 1.00 0.00 27 ASP A C 13
ATOM 15399 O O . ASP A 1 27 ? 7.470 -0.653 0.898 1.00 0.00 27 ASP A O 13
ATOM 15408 N N . GLU A 1 28 ? 6.513 -1.906 2.495 1.00 0.00 28 GLU A N 13
ATOM 15409 C CA . GLU A 1 28 ? 6.667 -0.873 3.510 1.00 0.00 28 GLU A CA 13
ATOM 15410 C C . GLU A 1 28 ? 7.802 -1.184 4.479 1.00 0.00 28 GLU A C 13
ATOM 15411 O O . GLU A 1 28 ? 7.909 -2.292 5.005 1.00 0.00 28 GLU A O 13
ATOM 15423 N N . ALA A 1 29 ? 8.633 -0.176 4.714 1.00 0.00 29 ALA A N 13
ATOM 15424 C CA . ALA A 1 29 ? 9.758 -0.292 5.628 1.00 0.00 29 ALA A CA 13
ATOM 15425 C C . ALA A 1 29 ? 9.616 0.718 6.759 1.00 0.00 29 ALA A C 13
ATOM 15426 O O . ALA A 1 29 ? 9.821 1.917 6.562 1.00 0.00 29 ALA A O 13
ATOM 15433 N N . ARG A 1 30 ? 9.251 0.234 7.937 1.00 0.00 30 ARG A N 13
ATOM 15434 C CA . ARG A 1 30 ? 9.068 1.102 9.095 1.00 0.00 30 ARG A CA 13
ATOM 15435 C C . ARG A 1 30 ? 10.308 1.103 9.983 1.00 0.00 30 ARG A C 13
ATOM 15436 O O . ARG A 1 30 ? 11.034 0.112 10.056 1.00 0.00 30 ARG A O 13
ATOM 15457 N N . GLY A 1 31 ? 10.544 2.228 10.653 1.00 0.00 31 GLY A N 13
ATOM 15458 C CA . GLY A 1 31 ? 11.700 2.354 11.525 1.00 0.00 31 GLY A CA 13
ATOM 15459 C C . GLY A 1 31 ? 11.857 1.181 12.474 1.00 0.00 31 GLY A C 13
ATOM 15460 O O . GLY A 1 31 ? 10.877 0.689 13.035 1.00 0.00 31 GLY A O 13
ATOM 15464 N N . ASN A 1 32 ? 13.096 0.734 12.653 1.00 0.00 32 ASN A N 13
ATOM 15465 C CA . ASN A 1 32 ? 13.388 -0.386 13.540 1.00 0.00 32 ASN A CA 13
ATOM 15466 C C . ASN A 1 32 ? 12.602 -1.631 13.137 1.00 0.00 32 ASN A C 13
ATOM 15467 O O . ASN A 1 32 ? 12.384 -2.528 13.952 1.00 0.00 32 ASN A O 13
ATOM 15478 N N . ARG A 1 33 ? 12.176 -1.680 11.877 1.00 0.00 33 ARG A N 13
ATOM 15479 C CA . ARG A 1 33 ? 11.415 -2.818 11.375 1.00 0.00 33 ARG A CA 13
ATOM 15480 C C . ARG A 1 33 ? 11.096 -2.652 9.892 1.00 0.00 33 ARG A C 13
ATOM 15481 O O . ARG A 1 33 ? 9.980 -2.282 9.526 1.00 0.00 33 ARG A O 13
ATOM 15502 N N . LYS A 1 34 ? 12.077 -2.933 9.042 1.00 0.00 34 LYS A N 13
ATOM 15503 C CA . LYS A 1 34 ? 11.891 -2.817 7.598 1.00 0.00 34 LYS A CA 13
ATOM 15504 C C . LYS A 1 34 ? 11.267 -4.092 7.038 1.00 0.00 34 LYS A C 13
ATOM 15505 O O . LYS A 1 34 ? 11.170 -5.101 7.738 1.00 0.00 34 LYS A O 13
ATOM 15524 N N . SER A 1 35 ? 10.839 -4.043 5.779 1.00 0.00 35 SER A N 13
ATOM 15525 C CA . SER A 1 35 ? 10.218 -5.201 5.141 1.00 0.00 35 SER A CA 13
ATOM 15526 C C . SER A 1 35 ? 9.135 -5.790 6.040 1.00 0.00 35 SER A C 13
ATOM 15527 O O . SER A 1 35 ? 8.870 -6.992 6.009 1.00 0.00 35 SER A O 13
ATOM 15535 N N . ALA A 1 36 ? 8.519 -4.930 6.845 1.00 0.00 36 ALA A N 13
ATOM 15536 C CA . ALA A 1 36 ? 7.471 -5.348 7.765 1.00 0.00 36 ALA A CA 13
ATOM 15537 C C . ALA A 1 36 ? 6.346 -6.080 7.043 1.00 0.00 36 ALA A C 13
ATOM 15538 O O . ALA A 1 36 ? 5.947 -7.174 7.446 1.00 0.00 36 ALA A O 13
ATOM 15545 N N . TYR A 1 37 ? 5.832 -5.469 5.983 1.00 0.00 37 TYR A N 13
ATOM 15546 C CA . TYR A 1 37 ? 4.745 -6.061 5.217 1.00 0.00 37 TYR A CA 13
ATOM 15547 C C . TYR A 1 37 ? 4.809 -5.666 3.744 1.00 0.00 37 TYR A C 13
ATOM 15548 O O . TYR A 1 37 ? 5.214 -4.556 3.399 1.00 0.00 37 TYR A O 13
ATOM 15566 N N . GLN A 1 38 ? 4.385 -6.587 2.886 1.00 0.00 38 GLN A N 13
ATOM 15567 C CA . GLN A 1 38 ? 4.366 -6.363 1.444 1.00 0.00 38 GLN A CA 13
ATOM 15568 C C . GLN A 1 38 ? 3.314 -7.259 0.803 1.00 0.00 38 GLN A C 13
ATOM 15569 O O . GLN A 1 38 ? 3.036 -8.349 1.303 1.00 0.00 38 GLN A O 13
ATOM 15583 N N . GLY A 1 39 ? 2.728 -6.803 -0.298 1.00 0.00 39 GLY A N 13
ATOM 15584 C CA . GLY A 1 39 ? 1.715 -7.605 -0.958 1.00 0.00 39 GLY A CA 13
ATOM 15585 C C . GLY A 1 39 ? 1.316 -7.064 -2.311 1.00 0.00 39 GLY A C 13
ATOM 15586 O O . GLY A 1 39 ? 2.154 -6.907 -3.201 1.00 0.00 39 GLY A O 13
ATOM 15590 N N . ARG A 1 40 ? 0.029 -6.779 -2.469 1.00 0.00 40 ARG A N 13
ATOM 15591 C CA . ARG A 1 40 ? -0.492 -6.255 -3.718 1.00 0.00 40 ARG A CA 13
ATOM 15592 C C . ARG A 1 40 ? -1.751 -5.453 -3.450 1.00 0.00 40 ARG A C 13
ATOM 15593 O O . ARG A 1 40 ? -2.338 -5.553 -2.372 1.00 0.00 40 ARG A O 13
ATOM 15614 N N . TYR A 1 41 ? -2.163 -4.651 -4.416 1.00 0.00 41 TYR A N 13
ATOM 15615 C CA . TYR A 1 41 ? -3.351 -3.836 -4.240 1.00 0.00 41 TYR A CA 13
ATOM 15616 C C . TYR A 1 41 ? -4.208 -3.791 -5.491 1.00 0.00 41 TYR A C 13
ATOM 15617 O O . TYR A 1 41 ? -3.724 -3.965 -6.609 1.00 0.00 41 TYR A O 13
ATOM 15635 N N . GLU A 1 42 ? -5.486 -3.521 -5.279 1.00 0.00 42 GLU A N 13
ATOM 15636 C CA . GLU A 1 42 ? -6.443 -3.404 -6.368 1.00 0.00 42 GLU A CA 13
ATOM 15637 C C . GLU A 1 42 ? -7.045 -2.006 -6.347 1.00 0.00 42 GLU A C 13
ATOM 15638 O O . GLU A 1 42 ? -7.523 -1.552 -5.313 1.00 0.00 42 GLU A O 13
ATOM 15650 N N . VAL A 1 43 ? -6.995 -1.317 -7.478 1.00 0.00 43 VAL A N 13
ATOM 15651 C CA . VAL A 1 43 ? -7.514 0.042 -7.558 1.00 0.00 43 VAL A CA 13
ATOM 15652 C C . VAL A 1 43 ? -8.857 0.102 -8.280 1.00 0.00 43 VAL A C 13
ATOM 15653 O O . VAL A 1 43 ? -9.014 -0.437 -9.377 1.00 0.00 43 VAL A O 13
ATOM 15666 N N . ARG A 1 44 ? -9.820 0.767 -7.649 1.00 0.00 44 ARG A N 13
ATOM 15667 C CA . ARG A 1 44 ? -11.156 0.914 -8.213 1.00 0.00 44 ARG A CA 13
ATOM 15668 C C . ARG A 1 44 ? -11.710 2.308 -7.932 1.00 0.00 44 ARG A C 13
ATOM 15669 O O . ARG A 1 44 ? -12.204 2.578 -6.837 1.00 0.00 44 ARG A O 13
ATOM 15690 N N . GLY A 1 45 ? -11.626 3.191 -8.923 1.00 0.00 45 GLY A N 13
ATOM 15691 C CA . GLY A 1 45 ? -12.123 4.544 -8.752 1.00 0.00 45 GLY A CA 13
ATOM 15692 C C . GLY A 1 45 ? -11.443 5.267 -7.602 1.00 0.00 45 GLY A C 13
ATOM 15693 O O . GLY A 1 45 ? -12.100 5.945 -6.812 1.00 0.00 45 GLY A O 13
ATOM 15697 N N . ALA A 1 46 ? -10.123 5.109 -7.509 1.00 0.00 46 ALA A N 13
ATOM 15698 C CA . ALA A 1 46 ? -9.331 5.736 -6.450 1.00 0.00 46 ALA A CA 13
ATOM 15699 C C . ALA A 1 46 ? -9.383 4.927 -5.153 1.00 0.00 46 ALA A C 13
ATOM 15700 O O . ALA A 1 46 ? -8.649 5.216 -4.208 1.00 0.00 46 ALA A O 13
ATOM 15707 N N . HIS A 1 47 ? -10.233 3.903 -5.116 1.00 0.00 47 HIS A N 13
ATOM 15708 C CA . HIS A 1 47 ? -10.347 3.054 -3.939 1.00 0.00 47 HIS A CA 13
ATOM 15709 C C . HIS A 1 47 ? -9.440 1.843 -4.098 1.00 0.00 47 HIS A C 13
ATOM 15710 O O . HIS A 1 47 ? -9.506 1.143 -5.109 1.00 0.00 47 HIS A O 13
ATOM 15725 N N . ILE A 1 48 ? -8.577 1.606 -3.119 1.00 0.00 48 ILE A N 13
ATOM 15726 C CA . ILE A 1 48 ? -7.652 0.484 -3.202 1.00 0.00 48 ILE A CA 13
ATOM 15727 C C . ILE A 1 48 ? -7.535 -0.265 -1.882 1.00 0.00 48 ILE A C 13
ATOM 15728 O O . ILE A 1 48 ? -7.646 0.319 -0.806 1.00 0.00 48 ILE A O 13
ATOM 15744 N N . ASN A 1 49 ? -7.285 -1.566 -1.988 1.00 0.00 49 ASN A N 13
ATOM 15745 C CA . ASN A 1 49 ? -7.117 -2.420 -0.822 1.00 0.00 49 ASN A CA 13
ATOM 15746 C C . ASN A 1 49 ? -5.885 -3.300 -1.000 1.00 0.00 49 ASN A C 13
ATOM 15747 O O . ASN A 1 49 ? -5.576 -3.736 -2.107 1.00 0.00 49 ASN A O 13
ATOM 15758 N N . TYR A 1 50 ? -5.189 -3.557 0.098 1.00 0.00 50 TYR A N 13
ATOM 15759 C CA . TYR A 1 50 ? -3.991 -4.382 0.078 1.00 0.00 50 TYR A CA 13
ATOM 15760 C C . TYR A 1 50 ? -4.328 -5.799 0.512 1.00 0.00 50 TYR A C 13
ATOM 15761 O O . TYR A 1 50 ? -4.704 -6.019 1.657 1.00 0.00 50 TYR A O 13
ATOM 15779 N N . TRP A 1 51 ? -4.182 -6.755 -0.391 1.00 0.00 51 TRP A N 13
ATOM 15780 C CA . TRP A 1 51 ? -4.465 -8.142 -0.059 1.00 0.00 51 TRP A CA 13
ATOM 15781 C C . TRP A 1 51 ? -3.165 -8.934 0.012 1.00 0.00 51 TRP A C 13
ATOM 15782 O O . TRP A 1 51 ? -2.695 -9.474 -0.990 1.00 0.00 51 TRP A O 13
ATOM 15803 N N . ASP A 1 52 ? -2.581 -8.984 1.204 1.00 0.00 52 ASP A N 13
ATOM 15804 C CA . ASP A 1 52 ? -1.321 -9.691 1.410 1.00 0.00 52 ASP A CA 13
ATOM 15805 C C . ASP A 1 52 ? -1.483 -11.193 1.223 1.00 0.00 52 ASP A C 13
ATOM 15806 O O . ASP A 1 52 ? -2.585 -11.732 1.324 1.00 0.00 52 ASP A O 13
ATOM 15815 N N . ASP A 1 53 ? -0.365 -11.859 0.958 1.00 0.00 53 ASP A N 13
ATOM 15816 C CA . ASP A 1 53 ? -0.359 -13.303 0.765 1.00 0.00 53 ASP A CA 13
ATOM 15817 C C . ASP A 1 53 ? -0.258 -14.035 2.103 1.00 0.00 53 ASP A C 13
ATOM 15818 O O . ASP A 1 53 ? -0.465 -15.245 2.171 1.00 0.00 53 ASP A O 13
ATOM 15827 N N . THR A 1 54 ? 0.066 -13.298 3.167 1.00 0.00 54 THR A N 13
ATOM 15828 C CA . THR A 1 54 ? 0.196 -13.895 4.494 1.00 0.00 54 THR A CA 13
ATOM 15829 C C . THR A 1 54 ? -1.119 -13.843 5.268 1.00 0.00 54 THR A C 13
ATOM 15830 O O . THR A 1 54 ? -1.128 -13.880 6.499 1.00 0.00 54 THR A O 13
ATOM 15841 N N . GLY A 1 55 ? -2.225 -13.788 4.539 1.00 0.00 55 GLY A N 13
ATOM 15842 C CA . GLY A 1 55 ? -3.534 -13.766 5.164 1.00 0.00 55 GLY A CA 13
ATOM 15843 C C . GLY A 1 55 ? -3.933 -12.420 5.746 1.00 0.00 55 GLY A C 13
ATOM 15844 O O . GLY A 1 55 ? -4.738 -12.366 6.675 1.00 0.00 55 GLY A O 13
ATOM 15848 N N . PHE A 1 56 ? -3.397 -11.326 5.205 1.00 0.00 56 PHE A N 13
ATOM 15849 C CA . PHE A 1 56 ? -3.746 -10.004 5.695 1.00 0.00 56 PHE A CA 13
ATOM 15850 C C . PHE A 1 56 ? -4.383 -9.195 4.580 1.00 0.00 56 PHE A C 13
ATOM 15851 O O . PHE A 1 56 ? -4.257 -9.526 3.401 1.00 0.00 56 PHE A O 13
ATOM 15868 N N . THR A 1 57 ? -5.036 -8.111 4.960 1.00 0.00 57 THR A N 13
ATOM 15869 C CA . THR A 1 57 ? -5.657 -7.225 3.990 1.00 0.00 57 THR A CA 13
ATOM 15870 C C . THR A 1 57 ? -5.934 -5.858 4.600 1.00 0.00 57 THR A C 13
ATOM 15871 O O . THR A 1 57 ? -6.300 -5.747 5.769 1.00 0.00 57 THR A O 13
ATOM 15882 N N . ALA A 1 58 ? -5.753 -4.819 3.794 1.00 0.00 58 ALA A N 13
ATOM 15883 C CA . ALA A 1 58 ? -5.982 -3.449 4.255 1.00 0.00 58 ALA A CA 13
ATOM 15884 C C . ALA A 1 58 ? -6.603 -2.587 3.160 1.00 0.00 58 ALA A C 13
ATOM 15885 O O . ALA A 1 58 ? -6.034 -2.430 2.086 1.00 0.00 58 ALA A O 13
ATOM 15892 N N . ASP A 1 59 ? -7.774 -2.025 3.441 1.00 0.00 59 ASP A N 13
ATOM 15893 C CA . ASP A 1 59 ? -8.466 -1.182 2.470 1.00 0.00 59 ASP A CA 13
ATOM 15894 C C . ASP A 1 59 ? -8.043 0.281 2.591 1.00 0.00 59 ASP A C 13
ATOM 15895 O O . ASP A 1 59 ? -7.559 0.717 3.634 1.00 0.00 59 ASP A O 13
ATOM 15904 N N . GLY A 1 60 ? -8.235 1.029 1.507 1.00 0.00 60 GLY A N 13
ATOM 15905 C CA . GLY A 1 60 ? -7.876 2.436 1.490 1.00 0.00 60 GLY A CA 13
ATOM 15906 C C . GLY A 1 60 ? -8.500 3.165 0.314 1.00 0.00 60 GLY A C 13
ATOM 15907 O O . GLY A 1 60 ? -9.325 2.599 -0.404 1.00 0.00 60 GLY A O 13
ATOM 15911 N N . ASP A 1 61 ? -8.108 4.419 0.110 1.00 0.00 61 ASP A N 13
ATOM 15912 C CA . ASP A 1 61 ? -8.645 5.211 -0.992 1.00 0.00 61 ASP A CA 13
ATOM 15913 C C . ASP A 1 61 ? -7.844 6.493 -1.195 1.00 0.00 61 ASP A C 13
ATOM 15914 O O . ASP A 1 61 ? -7.561 7.217 -0.240 1.00 0.00 61 ASP A O 13
ATOM 15923 N N . PHE A 1 62 ? -7.493 6.773 -2.446 1.00 0.00 62 PHE A N 13
ATOM 15924 C CA . PHE A 1 62 ? -6.738 7.974 -2.775 1.00 0.00 62 PHE A CA 13
ATOM 15925 C C . PHE A 1 62 ? -7.608 9.213 -2.636 1.00 0.00 62 PHE A C 13
ATOM 15926 O O . PHE A 1 62 ? -8.524 9.438 -3.428 1.00 0.00 62 PHE A O 13
ATOM 15943 N N . VAL A 1 63 ? -7.309 10.016 -1.628 1.00 0.00 63 VAL A N 13
ATOM 15944 C CA . VAL A 1 63 ? -8.057 11.245 -1.383 1.00 0.00 63 VAL A CA 13
ATOM 15945 C C . VAL A 1 63 ? -7.569 12.380 -2.279 1.00 0.00 63 VAL A C 13
ATOM 15946 O O . VAL A 1 63 ? -8.270 13.372 -2.476 1.00 0.00 63 VAL A O 13
ATOM 15959 N N . SER A 1 64 ? -6.361 12.230 -2.818 1.00 0.00 64 SER A N 13
ATOM 15960 C CA . SER A 1 64 ? -5.786 13.246 -3.690 1.00 0.00 64 SER A CA 13
ATOM 15961 C C . SER A 1 64 ? -4.875 12.611 -4.737 1.00 0.00 64 SER A C 13
ATOM 15962 O O . SER A 1 64 ? -4.867 11.393 -4.908 1.00 0.00 64 SER A O 13
ATOM 15970 N N . ALA A 1 65 ? -4.112 13.446 -5.434 1.00 0.00 65 ALA A N 13
ATOM 15971 C CA . ALA A 1 65 ? -3.199 12.965 -6.463 1.00 0.00 65 ALA A CA 13
ATOM 15972 C C . ALA A 1 65 ? -1.883 12.492 -5.855 1.00 0.00 65 ALA A C 13
ATOM 15973 O O . ALA A 1 65 ? -1.214 11.618 -6.406 1.00 0.00 65 ALA A O 13
ATOM 15980 N N . ASN A 1 66 ? -1.514 13.073 -4.717 1.00 0.00 66 ASN A N 13
ATOM 15981 C CA . ASN A 1 66 ? -0.275 12.708 -4.039 1.00 0.00 66 ASN A CA 13
ATOM 15982 C C . ASN A 1 66 ? -0.536 12.226 -2.611 1.00 0.00 66 ASN A C 13
ATOM 15983 O O . ASN A 1 66 ? 0.398 11.873 -1.891 1.00 0.00 66 ASN A O 13
ATOM 15994 N N . GLU A 1 67 ? -1.803 12.210 -2.202 1.00 0.00 67 GLU A N 13
ATOM 15995 C CA . GLU A 1 67 ? -2.161 11.767 -0.859 1.00 0.00 67 GLU A CA 13
ATOM 15996 C C . GLU A 1 67 ? -2.825 10.394 -0.902 1.00 0.00 67 GLU A C 13
ATOM 15997 O O . GLU A 1 67 ? -3.511 10.053 -1.866 1.00 0.00 67 GLU A O 13
ATOM 16009 N N . LEU A 1 68 ? -2.608 9.607 0.146 1.00 0.00 68 LEU A N 13
ATOM 16010 C CA . LEU A 1 68 ? -3.174 8.268 0.231 1.00 0.00 68 LEU A CA 13
ATOM 16011 C C . LEU A 1 68 ? -3.836 8.056 1.584 1.00 0.00 68 LEU A C 13
ATOM 16012 O O . LEU A 1 68 ? -3.331 8.511 2.610 1.00 0.00 68 LEU A O 13
ATOM 16028 N N . HIS A 1 69 ? -4.957 7.350 1.583 1.00 0.00 69 HIS A N 13
ATOM 16029 C CA . HIS A 1 69 ? -5.676 7.062 2.817 1.00 0.00 69 HIS A CA 13
ATOM 16030 C C . HIS A 1 69 ? -5.918 5.565 2.963 1.00 0.00 69 HIS A C 13
ATOM 16031 O O . HIS A 1 69 ? -6.746 4.990 2.260 1.00 0.00 69 HIS A O 13
ATOM 16046 N N . HIS A 1 70 ? -5.197 4.942 3.886 1.00 0.00 70 HIS A N 13
ATOM 16047 C CA . HIS A 1 70 ? -5.350 3.510 4.122 1.00 0.00 70 HIS A CA 13
ATOM 16048 C C . HIS A 1 70 ? -5.203 3.189 5.608 1.00 0.00 70 HIS A C 13
ATOM 16049 O O . HIS A 1 70 ? -4.307 3.703 6.278 1.00 0.00 70 HIS A O 13
ATOM 16064 N N . GLY A 1 71 ? -6.093 2.345 6.117 1.00 0.00 71 GLY A N 13
ATOM 16065 C CA . GLY A 1 71 ? -6.048 1.983 7.520 1.00 0.00 71 GLY A CA 13
ATOM 16066 C C . GLY A 1 71 ? -6.148 3.196 8.426 1.00 0.00 71 GLY A C 13
ATOM 16067 O O . GLY A 1 71 ? -5.737 3.150 9.585 1.00 0.00 71 GLY A O 13
ATOM 16071 N N . GLY A 1 72 ? -6.693 4.285 7.891 1.00 0.00 72 GLY A N 13
ATOM 16072 C CA . GLY A 1 72 ? -6.834 5.503 8.666 1.00 0.00 72 GLY A CA 13
ATOM 16073 C C . GLY A 1 72 ? -5.542 6.292 8.743 1.00 0.00 72 GLY A C 13
ATOM 16074 O O . GLY A 1 72 ? -5.335 7.062 9.680 1.00 0.00 72 GLY A O 13
ATOM 16078 N N . MET A 1 73 ? -4.666 6.098 7.762 1.00 0.00 73 MET A N 13
ATOM 16079 C CA . MET A 1 73 ? -3.391 6.795 7.730 1.00 0.00 73 MET A CA 13
ATOM 16080 C C . MET A 1 73 ? -3.306 7.726 6.529 1.00 0.00 73 MET A C 13
ATOM 16081 O O . MET A 1 73 ? -4.088 7.613 5.586 1.00 0.00 73 MET A O 13
ATOM 16095 N N . THR A 1 74 ? -2.341 8.634 6.564 1.00 0.00 74 THR A N 13
ATOM 16096 C CA . THR A 1 74 ? -2.136 9.572 5.470 1.00 0.00 74 THR A CA 13
ATOM 16097 C C . THR A 1 74 ? -0.757 9.370 4.861 1.00 0.00 74 THR A C 13
ATOM 16098 O O . THR A 1 74 ? 0.259 9.710 5.469 1.00 0.00 74 THR A O 13
ATOM 16109 N N . PHE A 1 75 ? -0.727 8.798 3.667 1.00 0.00 75 PHE A N 13
ATOM 16110 C CA . PHE A 1 75 ? 0.530 8.528 2.981 1.00 0.00 75 PHE A CA 13
ATOM 16111 C C . PHE A 1 75 ? 0.709 9.440 1.770 1.00 0.00 75 PHE A C 13
ATOM 16112 O O . PHE A 1 75 ? -0.167 9.532 0.913 1.00 0.00 75 PHE A O 13
ATOM 16129 N N . TYR A 1 76 ? 1.856 10.110 1.709 1.00 0.00 76 TYR A N 13
ATOM 16130 C CA . TYR A 1 76 ? 2.157 11.011 0.604 1.00 0.00 76 TYR A CA 13
ATOM 16131 C C . TYR A 1 76 ? 3.151 10.367 -0.353 1.00 0.00 76 TYR A C 13
ATOM 16132 O O . TYR A 1 76 ? 4.018 9.598 0.064 1.00 0.00 76 TYR A O 13
ATOM 16150 N N . ARG A 1 77 ? 3.013 10.670 -1.637 1.00 0.00 77 ARG A N 13
ATOM 16151 C CA . ARG A 1 77 ? 3.895 10.101 -2.649 1.00 0.00 77 ARG A CA 13
ATOM 16152 C C . ARG A 1 77 ? 5.287 10.716 -2.603 1.00 0.00 77 ARG A C 13
ATOM 16153 O O . ARG A 1 77 ? 5.437 11.931 -2.518 1.00 0.00 77 ARG A O 13
ATOM 16174 N N . GLU A 1 78 ? 6.286 9.841 -2.691 1.00 0.00 78 GLU A N 13
ATOM 16175 C CA . GLU A 1 78 ? 7.707 10.198 -2.692 1.00 0.00 78 GLU A CA 13
ATOM 16176 C C . GLU A 1 78 ? 8.071 11.250 -1.636 1.00 0.00 78 GLU A C 13
ATOM 16177 O O . GLU A 1 78 ? 8.961 11.026 -0.818 1.00 0.00 78 GLU A O 13
ATOM 16189 N N . LYS A 1 79 ? 7.394 12.387 -1.660 1.00 0.00 79 LYS A N 13
ATOM 16190 C CA . LYS A 1 79 ? 7.659 13.459 -0.707 1.00 0.00 79 LYS A CA 13
ATOM 16191 C C . LYS A 1 79 ? 9.074 14.004 -0.881 1.00 0.00 79 LYS A C 13
ATOM 16192 O O . LYS A 1 79 ? 9.231 15.022 -1.588 1.00 0.00 79 LYS A O 13
ATOM 16212 N N . MET A 1 1 ? -5.541 -8.265 -13.890 1.00 0.00 1 MET A N 14
ATOM 16213 C CA . MET A 1 1 ? -6.201 -8.448 -12.571 1.00 0.00 1 MET A CA 14
ATOM 16214 C C . MET A 1 1 ? -6.010 -7.223 -11.682 1.00 0.00 1 MET A C 14
ATOM 16215 O O . MET A 1 1 ? -6.973 -6.681 -11.139 1.00 0.00 1 MET A O 14
ATOM 16231 N N . GLN A 1 2 ? -4.761 -6.793 -11.537 1.00 0.00 2 GLN A N 14
ATOM 16232 C CA . GLN A 1 2 ? -4.442 -5.631 -10.716 1.00 0.00 2 GLN A CA 14
ATOM 16233 C C . GLN A 1 2 ? -3.891 -4.494 -11.570 1.00 0.00 2 GLN A C 14
ATOM 16234 O O . GLN A 1 2 ? -3.437 -4.712 -12.693 1.00 0.00 2 GLN A O 14
ATOM 16248 N N . HIS A 1 3 ? -3.935 -3.280 -11.030 1.00 0.00 3 HIS A N 14
ATOM 16249 C CA . HIS A 1 3 ? -3.442 -2.108 -11.744 1.00 0.00 3 HIS A CA 14
ATOM 16250 C C . HIS A 1 3 ? -2.280 -1.461 -10.991 1.00 0.00 3 HIS A C 14
ATOM 16251 O O . HIS A 1 3 ? -2.493 -0.727 -10.029 1.00 0.00 3 HIS A O 14
ATOM 16266 N N . PRO A 1 4 ? -1.031 -1.726 -11.422 1.00 0.00 4 PRO A N 14
ATOM 16267 C CA . PRO A 1 4 ? 0.168 -1.163 -10.781 1.00 0.00 4 PRO A CA 14
ATOM 16268 C C . PRO A 1 4 ? 0.109 0.355 -10.656 1.00 0.00 4 PRO A C 14
ATOM 16269 O O . PRO A 1 4 ? -0.698 1.010 -11.317 1.00 0.00 4 PRO A O 14
ATOM 16280 N N . TYR A 1 5 ? 0.980 0.913 -9.818 1.00 0.00 5 TYR A N 14
ATOM 16281 C CA . TYR A 1 5 ? 1.031 2.359 -9.628 1.00 0.00 5 TYR A CA 14
ATOM 16282 C C . TYR A 1 5 ? 2.455 2.822 -9.383 1.00 0.00 5 TYR A C 14
ATOM 16283 O O . TYR A 1 5 ? 2.884 3.837 -9.932 1.00 0.00 5 TYR A O 14
ATOM 16301 N N . VAL A 1 6 ? 3.194 2.074 -8.568 1.00 0.00 6 VAL A N 14
ATOM 16302 C CA . VAL A 1 6 ? 4.572 2.430 -8.277 1.00 0.00 6 VAL A CA 14
ATOM 16303 C C . VAL A 1 6 ? 4.662 3.807 -7.624 1.00 0.00 6 VAL A C 14
ATOM 16304 O O . VAL A 1 6 ? 4.102 4.783 -8.122 1.00 0.00 6 VAL A O 14
ATOM 16317 N N . GLY A 1 7 ? 5.362 3.877 -6.501 1.00 0.00 7 GLY A N 14
ATOM 16318 C CA . GLY A 1 7 ? 5.505 5.135 -5.792 1.00 0.00 7 GLY A CA 14
ATOM 16319 C C . GLY A 1 7 ? 5.888 4.935 -4.343 1.00 0.00 7 GLY A C 14
ATOM 16320 O O . GLY A 1 7 ? 5.497 3.942 -3.731 1.00 0.00 7 GLY A O 14
ATOM 16324 N N . ILE A 1 8 ? 6.643 5.873 -3.781 1.00 0.00 8 ILE A N 14
ATOM 16325 C CA . ILE A 1 8 ? 7.047 5.764 -2.387 1.00 0.00 8 ILE A CA 14
ATOM 16326 C C . ILE A 1 8 ? 6.100 6.558 -1.508 1.00 0.00 8 ILE A C 14
ATOM 16327 O O . ILE A 1 8 ? 6.233 7.767 -1.348 1.00 0.00 8 ILE A O 14
ATOM 16343 N N . TRP A 1 9 ? 5.136 5.852 -0.951 1.00 0.00 9 TRP A N 14
ATOM 16344 C CA . TRP A 1 9 ? 4.131 6.459 -0.095 1.00 0.00 9 TRP A CA 14
ATOM 16345 C C . TRP A 1 9 ? 4.605 6.485 1.353 1.00 0.00 9 TRP A C 14
ATOM 16346 O O . TRP A 1 9 ? 4.680 5.452 2.016 1.00 0.00 9 TRP A O 14
ATOM 16367 N N . VAL A 1 10 ? 4.945 7.681 1.824 1.00 0.00 10 VAL A N 14
ATOM 16368 C CA . VAL A 1 10 ? 5.441 7.859 3.185 1.00 0.00 10 VAL A CA 14
ATOM 16369 C C . VAL A 1 10 ? 4.473 8.684 4.027 1.00 0.00 10 VAL A C 14
ATOM 16370 O O . VAL A 1 10 ? 3.680 9.466 3.502 1.00 0.00 10 VAL A O 14
ATOM 16383 N N . THR A 1 11 ? 4.548 8.494 5.338 1.00 0.00 11 THR A N 14
ATOM 16384 C CA . THR A 1 11 ? 3.688 9.205 6.275 1.00 0.00 11 THR A CA 14
ATOM 16385 C C . THR A 1 11 ? 3.983 10.702 6.275 1.00 0.00 11 THR A C 14
ATOM 16386 O O . THR A 1 11 ? 4.891 11.169 5.586 1.00 0.00 11 THR A O 14
ATOM 16397 N N . ALA A 1 12 ? 3.205 11.452 7.053 1.00 0.00 12 ALA A N 14
ATOM 16398 C CA . ALA A 1 12 ? 3.376 12.901 7.142 1.00 0.00 12 ALA A CA 14
ATOM 16399 C C . ALA A 1 12 ? 4.563 13.273 8.028 1.00 0.00 12 ALA A C 14
ATOM 16400 O O . ALA A 1 12 ? 5.086 14.383 7.942 1.00 0.00 12 ALA A O 14
ATOM 16407 N N . ASP A 1 13 ? 4.985 12.342 8.880 1.00 0.00 13 ASP A N 14
ATOM 16408 C CA . ASP A 1 13 ? 6.108 12.586 9.776 1.00 0.00 13 ASP A CA 14
ATOM 16409 C C . ASP A 1 13 ? 7.356 11.848 9.300 1.00 0.00 13 ASP A C 14
ATOM 16410 O O . ASP A 1 13 ? 8.478 12.247 9.609 1.00 0.00 13 ASP A O 14
ATOM 16419 N N . GLY A 1 14 ? 7.152 10.771 8.548 1.00 0.00 14 GLY A N 14
ATOM 16420 C CA . GLY A 1 14 ? 8.270 9.997 8.048 1.00 0.00 14 GLY A CA 14
ATOM 16421 C C . GLY A 1 14 ? 8.662 8.874 8.986 1.00 0.00 14 GLY A C 14
ATOM 16422 O O . GLY A 1 14 ? 9.796 8.394 8.949 1.00 0.00 14 GLY A O 14
ATOM 16426 N N . ARG A 1 15 ? 7.722 8.446 9.826 1.00 0.00 15 ARG A N 14
ATOM 16427 C CA . ARG A 1 15 ? 7.990 7.361 10.769 1.00 0.00 15 ARG A CA 14
ATOM 16428 C C . ARG A 1 15 ? 7.975 6.020 10.045 1.00 0.00 15 ARG A C 14
ATOM 16429 O O . ARG A 1 15 ? 8.658 5.078 10.448 1.00 0.00 15 ARG A O 14
ATOM 16450 N N . ILE A 1 16 ? 7.206 5.945 8.963 1.00 0.00 16 ILE A N 14
ATOM 16451 C CA . ILE A 1 16 ? 7.119 4.726 8.170 1.00 0.00 16 ILE A CA 14
ATOM 16452 C C . ILE A 1 16 ? 7.108 5.064 6.684 1.00 0.00 16 ILE A C 14
ATOM 16453 O O . ILE A 1 16 ? 6.780 6.185 6.298 1.00 0.00 16 ILE A O 14
ATOM 16469 N N . ARG A 1 17 ? 7.472 4.098 5.856 1.00 0.00 17 ARG A N 14
ATOM 16470 C CA . ARG A 1 17 ? 7.508 4.308 4.416 1.00 0.00 17 ARG A CA 14
ATOM 16471 C C . ARG A 1 17 ? 6.954 3.093 3.677 1.00 0.00 17 ARG A C 14
ATOM 16472 O O . ARG A 1 17 ? 7.178 1.956 4.083 1.00 0.00 17 ARG A O 14
ATOM 16493 N N . GLN A 1 18 ? 6.235 3.346 2.588 1.00 0.00 18 GLN A N 14
ATOM 16494 C CA . GLN A 1 18 ? 5.655 2.275 1.790 1.00 0.00 18 GLN A CA 14
ATOM 16495 C C . GLN A 1 18 ? 5.988 2.468 0.317 1.00 0.00 18 GLN A C 14
ATOM 16496 O O . GLN A 1 18 ? 5.513 3.408 -0.318 1.00 0.00 18 GLN A O 14
ATOM 16510 N N . GLU A 1 19 ? 6.814 1.577 -0.224 1.00 0.00 19 GLU A N 14
ATOM 16511 C CA . GLU A 1 19 ? 7.212 1.667 -1.622 1.00 0.00 19 GLU A CA 14
ATOM 16512 C C . GLU A 1 19 ? 6.339 0.802 -2.508 1.00 0.00 19 GLU A C 14
ATOM 16513 O O . GLU A 1 19 ? 6.207 -0.402 -2.289 1.00 0.00 19 GLU A O 14
ATOM 16525 N N . LEU A 1 20 ? 5.789 1.416 -3.540 1.00 0.00 20 LEU A N 14
ATOM 16526 C CA . LEU A 1 20 ? 4.981 0.689 -4.497 1.00 0.00 20 LEU A CA 14
ATOM 16527 C C . LEU A 1 20 ? 5.897 0.232 -5.620 1.00 0.00 20 LEU A C 14
ATOM 16528 O O . LEU A 1 20 ? 6.502 1.041 -6.320 1.00 0.00 20 LEU A O 14
ATOM 16544 N N . LEU A 1 21 ? 6.056 -1.075 -5.717 1.00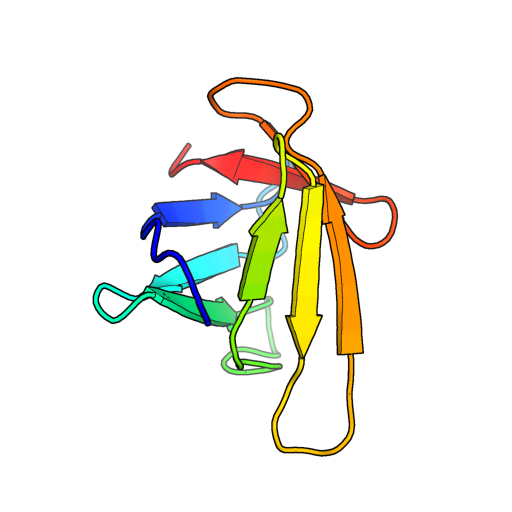 0.00 21 LEU A N 14
ATOM 16545 C CA . LEU A 1 21 ? 6.965 -1.675 -6.677 1.00 0.00 21 LEU A CA 14
ATOM 16546 C C . LEU A 1 21 ? 6.542 -1.493 -8.127 1.00 0.00 21 LEU A C 14
ATOM 16547 O O . LEU A 1 21 ? 5.366 -1.292 -8.431 1.00 0.00 21 LEU A O 14
ATOM 16563 N N . PRO A 1 22 ? 7.531 -1.574 -9.041 1.00 0.00 22 PRO A N 14
ATOM 16564 C CA . PRO A 1 22 ? 7.317 -1.426 -10.484 1.00 0.00 22 PRO A CA 14
ATOM 16565 C C . PRO A 1 22 ? 6.425 -2.519 -11.055 1.00 0.00 22 PRO A C 14
ATOM 16566 O O . PRO A 1 22 ? 5.883 -2.378 -12.151 1.00 0.00 22 PRO A O 14
ATOM 16577 N N . ASN A 1 23 ? 6.271 -3.608 -10.310 1.00 0.00 23 ASN A N 14
ATOM 16578 C CA . ASN A 1 23 ? 5.439 -4.714 -10.756 1.00 0.00 23 ASN A CA 14
ATOM 16579 C C . ASN A 1 23 ? 4.035 -4.609 -10.169 1.00 0.00 23 ASN A C 14
ATOM 16580 O O . ASN A 1 23 ? 3.324 -5.606 -10.052 1.00 0.00 23 ASN A O 14
ATOM 16591 N N . GLY A 1 24 ? 3.644 -3.393 -9.795 1.00 0.00 24 GLY A N 14
ATOM 16592 C CA . GLY A 1 24 ? 2.330 -3.182 -9.221 1.00 0.00 24 GLY A CA 14
ATOM 16593 C C . GLY A 1 24 ? 2.198 -3.833 -7.866 1.00 0.00 24 GLY A C 14
ATOM 16594 O O . GLY A 1 24 ? 1.281 -4.618 -7.631 1.00 0.00 24 GLY A O 14
ATOM 16598 N N . ARG A 1 25 ? 3.127 -3.512 -6.972 1.00 0.00 25 ARG A N 14
ATOM 16599 C CA . ARG A 1 25 ? 3.116 -4.084 -5.630 1.00 0.00 25 ARG A CA 14
ATOM 16600 C C . ARG A 1 25 ? 3.531 -3.063 -4.590 1.00 0.00 25 ARG A C 14
ATOM 16601 O O . ARG A 1 25 ? 3.796 -1.909 -4.918 1.00 0.00 25 ARG A O 14
ATOM 16622 N N . TYR A 1 26 ? 3.556 -3.481 -3.327 1.00 0.00 26 TYR A N 14
ATOM 16623 C CA . TYR A 1 26 ? 3.906 -2.574 -2.245 1.00 0.00 26 TYR A CA 14
ATOM 16624 C C . TYR A 1 26 ? 4.844 -3.213 -1.226 1.00 0.00 26 TYR A C 14
ATOM 16625 O O . TYR A 1 26 ? 4.800 -4.417 -0.983 1.00 0.00 26 TYR A O 14
ATOM 16643 N N . ASP A 1 27 ? 5.680 -2.370 -0.627 1.00 0.00 27 ASP A N 14
ATOM 16644 C CA . ASP A 1 27 ? 6.636 -2.795 0.389 1.00 0.00 27 ASP A CA 14
ATOM 16645 C C . ASP A 1 27 ? 6.833 -1.671 1.400 1.00 0.00 27 ASP A C 14
ATOM 16646 O O . ASP A 1 27 ? 7.388 -0.625 1.068 1.00 0.00 27 ASP A O 14
ATOM 16655 N N . GLU A 1 28 ? 6.356 -1.873 2.624 1.00 0.00 28 GLU A N 14
ATOM 16656 C CA . GLU A 1 28 ? 6.470 -0.845 3.647 1.00 0.00 28 GLU A CA 14
ATOM 16657 C C . GLU A 1 28 ? 7.570 -1.154 4.657 1.00 0.00 28 GLU A C 14
ATOM 16658 O O . GLU A 1 28 ? 7.674 -2.268 5.171 1.00 0.00 28 GLU A O 14
ATOM 16670 N N . ALA A 1 29 ? 8.370 -0.134 4.948 1.00 0.00 29 ALA A N 14
ATOM 16671 C CA . ALA A 1 29 ? 9.454 -0.243 5.909 1.00 0.00 29 ALA A CA 14
ATOM 16672 C C . ALA A 1 29 ? 9.217 0.721 7.065 1.00 0.00 29 ALA A C 14
ATOM 16673 O O . ALA A 1 29 ? 9.385 1.931 6.921 1.00 0.00 29 ALA A O 14
ATOM 16680 N N . ARG A 1 30 ? 8.807 0.180 8.205 1.00 0.00 30 ARG A N 14
ATOM 16681 C CA . ARG A 1 30 ? 8.526 0.998 9.381 1.00 0.00 30 ARG A CA 14
ATOM 16682 C C . ARG A 1 30 ? 9.683 0.966 10.373 1.00 0.00 30 ARG A C 14
ATOM 16683 O O . ARG A 1 30 ? 9.914 -0.041 11.044 1.00 0.00 30 ARG A O 14
ATOM 16704 N N . GLY A 1 31 ? 10.405 2.080 10.464 1.00 0.00 31 GLY A N 14
ATOM 16705 C CA . GLY A 1 31 ? 11.528 2.171 11.379 1.00 0.00 31 GLY A CA 14
ATOM 16706 C C . GLY A 1 31 ? 12.529 1.046 11.197 1.00 0.00 31 GLY A C 14
ATOM 16707 O O . GLY A 1 31 ? 12.708 0.536 10.092 1.00 0.00 31 GLY A O 14
ATOM 16711 N N . ASN A 1 32 ? 13.183 0.660 12.288 1.00 0.00 32 ASN A N 14
ATOM 16712 C CA . ASN A 1 32 ? 14.172 -0.413 12.251 1.00 0.00 32 ASN A CA 14
ATOM 16713 C C . ASN A 1 32 ? 13.565 -1.704 11.710 1.00 0.00 32 ASN A C 14
ATOM 16714 O O . ASN A 1 32 ? 14.280 -2.580 11.224 1.00 0.00 32 ASN A O 14
ATOM 16725 N N . ARG A 1 33 ? 12.241 -1.815 11.794 1.00 0.00 33 ARG A N 14
ATOM 16726 C CA . ARG A 1 33 ? 11.546 -3.002 11.307 1.00 0.00 33 ARG A CA 14
ATOM 16727 C C . ARG A 1 33 ? 11.081 -2.800 9.867 1.00 0.00 33 ARG A C 14
ATOM 16728 O O . ARG A 1 33 ? 9.913 -2.501 9.618 1.00 0.00 33 ARG A O 14
ATOM 16749 N N . LYS A 1 34 ? 12.004 -2.968 8.925 1.00 0.00 34 LYS A N 14
ATOM 16750 C CA . LYS A 1 34 ? 11.684 -2.805 7.511 1.00 0.00 34 LYS A CA 14
ATOM 16751 C C . LYS A 1 34 ? 11.029 -4.068 6.963 1.00 0.00 34 LYS A C 14
ATOM 16752 O O . LYS A 1 34 ? 11.007 -5.103 7.628 1.00 0.00 34 LYS A O 14
ATOM 16771 N N . SER A 1 35 ? 10.492 -3.979 5.750 1.00 0.00 35 SER A N 14
ATOM 16772 C CA . SER A 1 35 ? 9.833 -5.119 5.123 1.00 0.00 35 SER A CA 14
ATOM 16773 C C . SER A 1 35 ? 8.788 -5.719 6.061 1.00 0.00 35 SER A C 14
ATOM 16774 O O . SER A 1 35 ? 8.512 -6.918 6.017 1.00 0.00 35 SER A O 14
ATOM 16782 N N . ALA A 1 36 ? 8.210 -4.874 6.913 1.00 0.00 36 ALA A N 14
ATOM 16783 C CA . ALA A 1 36 ? 7.200 -5.314 7.865 1.00 0.00 36 ALA A CA 14
ATOM 16784 C C . ALA A 1 36 ? 6.061 -6.043 7.160 1.00 0.00 36 ALA A C 14
ATOM 16785 O O . ALA A 1 36 ? 5.636 -7.115 7.590 1.00 0.00 36 ALA A O 14
ATOM 16792 N N . TYR A 1 37 ? 5.573 -5.450 6.078 1.00 0.00 37 TYR A N 14
ATOM 16793 C CA . TYR A 1 37 ? 4.482 -6.034 5.312 1.00 0.00 37 TYR A CA 14
ATOM 16794 C C . TYR A 1 37 ? 4.559 -5.639 3.840 1.00 0.00 37 TYR A C 14
ATOM 16795 O O . TYR A 1 37 ? 4.897 -4.504 3.503 1.00 0.00 37 TYR A O 14
ATOM 16813 N N . GLN A 1 38 ? 4.227 -6.588 2.972 1.00 0.00 38 GLN A N 14
ATOM 16814 C CA . GLN A 1 38 ? 4.237 -6.362 1.529 1.00 0.00 38 GLN A CA 14
ATOM 16815 C C . GLN A 1 38 ? 3.223 -7.276 0.859 1.00 0.00 38 GLN A C 14
ATOM 16816 O O . GLN A 1 38 ? 2.953 -8.374 1.343 1.00 0.00 38 GLN A O 14
ATOM 16830 N N . GLY A 1 39 ? 2.660 -6.826 -0.256 1.00 0.00 39 GLY A N 14
ATOM 16831 C CA . GLY A 1 39 ? 1.682 -7.642 -0.951 1.00 0.00 39 GLY A CA 14
ATOM 16832 C C . GLY A 1 39 ? 1.314 -7.094 -2.312 1.00 0.00 39 GLY A C 14
ATOM 16833 O O . GLY A 1 39 ? 2.171 -6.938 -3.182 1.00 0.00 39 GLY A O 14
ATOM 16837 N N . ARG A 1 40 ? 0.032 -6.804 -2.495 1.00 0.00 40 ARG A N 14
ATOM 16838 C CA . ARG A 1 40 ? -0.457 -6.273 -3.755 1.00 0.00 40 ARG A CA 14
ATOM 16839 C C . ARG A 1 40 ? -1.720 -5.468 -3.511 1.00 0.00 40 ARG A C 14
ATOM 16840 O O . ARG A 1 40 ? -2.333 -5.574 -2.449 1.00 0.00 40 ARG A O 14
ATOM 16861 N N . TYR A 1 41 ? -2.107 -4.658 -4.481 1.00 0.00 41 TYR A N 14
ATOM 16862 C CA . TYR A 1 41 ? -3.298 -3.842 -4.329 1.00 0.00 41 TYR A CA 14
ATOM 16863 C C . TYR A 1 41 ? -4.135 -3.804 -5.595 1.00 0.00 41 TYR A C 14
ATOM 16864 O O . TYR A 1 41 ? -3.632 -3.985 -6.704 1.00 0.00 41 TYR A O 14
ATOM 16882 N N . GLU A 1 42 ? -5.415 -3.531 -5.405 1.00 0.00 42 GLU A N 14
ATOM 16883 C CA . GLU A 1 42 ? -6.355 -3.419 -6.509 1.00 0.00 42 GLU A CA 14
ATOM 16884 C C . GLU A 1 42 ? -6.964 -2.026 -6.496 1.00 0.00 42 GLU A C 14
ATOM 16885 O O . GLU A 1 42 ? -7.461 -1.574 -5.469 1.00 0.00 42 GLU A O 14
ATOM 16897 N N . VAL A 1 43 ? -6.903 -1.335 -7.626 1.00 0.00 43 VAL A N 14
ATOM 16898 C CA . VAL A 1 43 ? -7.428 0.023 -7.709 1.00 0.00 43 VAL A CA 14
ATOM 16899 C C . VAL A 1 43 ? -8.751 0.081 -8.465 1.00 0.00 43 VAL A C 14
ATOM 16900 O O . VAL A 1 43 ? -8.884 -0.463 -9.561 1.00 0.00 43 VAL A O 14
ATOM 16913 N N . ARG A 1 44 ? -9.727 0.754 -7.861 1.00 0.00 44 ARG A N 14
ATOM 16914 C CA . ARG A 1 44 ? -11.048 0.904 -8.459 1.00 0.00 44 ARG A CA 14
ATOM 16915 C C . ARG A 1 44 ? -11.602 2.303 -8.204 1.00 0.00 44 ARG A C 14
ATOM 16916 O O . ARG A 1 44 ? -12.165 2.572 -7.143 1.00 0.00 44 ARG A O 14
ATOM 16937 N N . GLY A 1 45 ? -11.439 3.192 -9.180 1.00 0.00 45 GLY A N 14
ATOM 16938 C CA . GLY A 1 45 ? -11.929 4.552 -9.030 1.00 0.00 45 GLY A CA 14
ATOM 16939 C C . GLY A 1 45 ? -11.288 5.270 -7.858 1.00 0.00 45 GLY A C 14
ATOM 16940 O O . GLY A 1 45 ? -11.970 5.943 -7.087 1.00 0.00 45 GLY A O 14
ATOM 16944 N N . ALA A 1 46 ? -9.970 5.116 -7.723 1.00 0.00 46 ALA A N 14
ATOM 16945 C CA . ALA A 1 46 ? -9.214 5.741 -6.636 1.00 0.00 46 ALA A CA 14
ATOM 16946 C C . ALA A 1 46 ? -9.303 4.924 -5.348 1.00 0.00 46 ALA A C 14
ATOM 16947 O O . ALA A 1 46 ? -8.605 5.214 -4.374 1.00 0.00 46 ALA A O 14
ATOM 16954 N N . HIS A 1 47 ? -10.145 3.892 -5.345 1.00 0.00 47 HIS A N 14
ATOM 16955 C CA . HIS A 1 47 ? -10.291 3.034 -4.177 1.00 0.00 47 HIS A CA 14
ATOM 16956 C C . HIS A 1 47 ? -9.366 1.835 -4.313 1.00 0.00 47 HIS A C 14
ATOM 16957 O O . HIS A 1 47 ? -9.409 1.122 -5.317 1.00 0.00 47 HIS A O 14
ATOM 16972 N N . ILE A 1 48 ? -8.513 1.620 -3.319 1.00 0.00 48 ILE A N 14
ATOM 16973 C CA . ILE A 1 48 ? -7.571 0.510 -3.377 1.00 0.00 48 ILE A CA 14
ATOM 16974 C C . ILE A 1 48 ? -7.514 -0.263 -2.068 1.00 0.00 48 ILE A C 14
ATOM 16975 O O . ILE A 1 48 ? -7.670 0.302 -0.988 1.00 0.00 48 ILE A O 14
ATOM 16991 N N . ASN A 1 49 ? -7.259 -1.559 -2.187 1.00 0.00 49 ASN A N 14
ATOM 16992 C CA . ASN A 1 49 ? -7.143 -2.433 -1.033 1.00 0.00 49 ASN A CA 14
ATOM 16993 C C . ASN A 1 49 ? -5.906 -3.315 -1.172 1.00 0.00 49 ASN A C 14
ATOM 16994 O O . ASN A 1 49 ? -5.556 -3.739 -2.271 1.00 0.00 49 ASN A O 14
ATOM 17005 N N . TYR A 1 50 ? -5.252 -3.584 -0.051 1.00 0.00 50 TYR A N 14
ATOM 17006 C CA . TYR A 1 50 ? -4.055 -4.411 -0.033 1.00 0.00 50 TYR A CA 14
ATOM 17007 C C . TYR A 1 50 ? -4.404 -5.825 0.391 1.00 0.00 50 TYR A C 14
ATOM 17008 O O . TYR A 1 50 ? -4.814 -6.046 1.525 1.00 0.00 50 TYR A O 14
ATOM 17026 N N . TRP A 1 51 ? -4.230 -6.781 -0.508 1.00 0.00 51 TRP A N 14
ATOM 17027 C CA . TRP A 1 51 ? -4.523 -8.170 -0.185 1.00 0.00 51 TRP A CA 14
ATOM 17028 C C . TRP A 1 51 ? -3.225 -8.961 -0.077 1.00 0.00 51 TRP A C 14
ATOM 17029 O O . TRP A 1 51 ? -2.728 -9.501 -1.064 1.00 0.00 51 TRP A O 14
ATOM 17050 N N . ASP A 1 52 ? -2.674 -9.006 1.130 1.00 0.00 52 ASP A N 14
ATOM 17051 C CA . ASP A 1 52 ? -1.420 -9.712 1.372 1.00 0.00 52 ASP A CA 14
ATOM 17052 C C . ASP A 1 52 ? -1.575 -11.214 1.186 1.00 0.00 52 ASP A C 14
ATOM 17053 O O . ASP A 1 52 ? -2.677 -11.755 1.266 1.00 0.00 52 ASP A O 14
ATOM 17062 N N . ASP A 1 53 ? -0.451 -11.879 0.949 1.00 0.00 53 ASP A N 14
ATOM 17063 C CA . ASP A 1 53 ? -0.439 -13.324 0.760 1.00 0.00 53 ASP A CA 14
ATOM 17064 C C . ASP A 1 53 ? -0.368 -14.051 2.103 1.00 0.00 53 ASP A C 14
ATOM 17065 O O . ASP A 1 53 ? -0.575 -15.262 2.170 1.00 0.00 53 ASP A O 14
ATOM 17074 N N . THR A 1 54 ? -0.068 -13.311 3.172 1.00 0.00 54 THR A N 14
ATOM 17075 C CA . THR A 1 54 ? 0.031 -13.903 4.502 1.00 0.00 54 THR A CA 14
ATOM 17076 C C . THR A 1 54 ? -1.301 -13.852 5.246 1.00 0.00 54 THR A C 14
ATOM 17077 O O . THR A 1 54 ? -1.340 -13.887 6.475 1.00 0.00 54 THR A O 14
ATOM 17088 N N . GLY A 1 55 ? -2.389 -13.801 4.489 1.00 0.00 55 GLY A N 14
ATOM 17089 C CA . GLY A 1 55 ? -3.714 -13.784 5.083 1.00 0.00 55 GLY A CA 14
ATOM 17090 C C . GLY A 1 55 ? -4.134 -12.436 5.647 1.00 0.00 55 GLY A C 14
ATOM 17091 O O . GLY A 1 55 ? -4.971 -12.382 6.547 1.00 0.00 55 GLY A O 14
ATOM 17095 N N . PHE A 1 56 ? -3.583 -11.343 5.123 1.00 0.00 56 PHE A N 14
ATOM 17096 C CA . PHE A 1 56 ? -3.950 -10.021 5.597 1.00 0.00 56 PHE A CA 14
ATOM 17097 C C . PHE A 1 56 ? -4.556 -9.215 4.463 1.00 0.00 56 PHE A C 14
ATOM 17098 O O . PHE A 1 56 ? -4.393 -9.546 3.289 1.00 0.00 56 PHE A O 14
ATOM 17115 N N . THR A 1 57 ? -5.224 -8.132 4.823 1.00 0.00 57 THR A N 14
ATOM 17116 C CA . THR A 1 57 ? -5.819 -7.248 3.835 1.00 0.00 57 THR A CA 14
ATOM 17117 C C . THR A 1 57 ? -6.109 -5.880 4.434 1.00 0.00 57 THR A C 14
ATOM 17118 O O . THR A 1 57 ? -6.504 -5.767 5.595 1.00 0.00 57 THR A O 14
ATOM 17129 N N . ALA A 1 58 ? -5.907 -4.842 3.632 1.00 0.00 58 ALA A N 14
ATOM 17130 C CA . ALA A 1 58 ? -6.147 -3.472 4.088 1.00 0.00 58 ALA A CA 14
ATOM 17131 C C . ALA A 1 58 ? -6.739 -2.607 2.980 1.00 0.00 58 ALA A C 14
ATOM 17132 O O . ALA A 1 58 ? -6.146 -2.452 1.919 1.00 0.00 58 ALA A O 14
ATOM 17139 N N . ASP A 1 59 ? -7.916 -2.044 3.235 1.00 0.00 59 ASP A N 14
ATOM 17140 C CA . ASP A 1 59 ? -8.583 -1.199 2.249 1.00 0.00 59 ASP A CA 14
ATOM 17141 C C . ASP A 1 59 ? -8.169 0.264 2.391 1.00 0.00 59 ASP A C 14
ATOM 17142 O O . ASP A 1 59 ? -7.742 0.702 3.458 1.00 0.00 59 ASP A O 14
ATOM 17151 N N . GLY A 1 60 ? -8.305 1.011 1.299 1.00 0.00 60 GLY A N 14
ATOM 17152 C CA . GLY A 1 60 ? -7.949 2.418 1.300 1.00 0.00 60 GLY A CA 14
ATOM 17153 C C . GLY A 1 60 ? -8.543 3.156 0.115 1.00 0.00 60 GLY A C 14
ATOM 17154 O O . GLY A 1 60 ? -9.357 2.599 -0.621 1.00 0.00 60 GLY A O 14
ATOM 17158 N N . ASP A 1 61 ? -8.141 4.410 -0.075 1.00 0.00 61 ASP A N 14
ATOM 17159 C CA . ASP A 1 61 ? -8.651 5.208 -1.184 1.00 0.00 61 ASP A CA 14
ATOM 17160 C C . ASP A 1 61 ? -7.840 6.487 -1.363 1.00 0.00 61 ASP A C 14
ATOM 17161 O O . ASP A 1 61 ? -7.556 7.196 -0.397 1.00 0.00 61 ASP A O 14
ATOM 17170 N N . PHE A 1 62 ? -7.478 6.782 -2.607 1.00 0.00 62 PHE A N 14
ATOM 17171 C CA . PHE A 1 62 ? -6.710 7.980 -2.918 1.00 0.00 62 PHE A CA 14
ATOM 17172 C C . PHE A 1 62 ? -7.586 9.221 -2.814 1.00 0.00 62 PHE A C 14
ATOM 17173 O O . PHE A 1 62 ? -8.477 9.439 -3.634 1.00 0.00 62 PHE A O 14
ATOM 17190 N N . VAL A 1 63 ? -7.318 10.031 -1.803 1.00 0.00 63 VAL A N 14
ATOM 17191 C CA . VAL A 1 63 ? -8.073 11.259 -1.586 1.00 0.00 63 VAL A CA 14
ATOM 17192 C C . VAL A 1 63 ? -7.550 12.392 -2.466 1.00 0.00 63 VAL A C 14
ATOM 17193 O O . VAL A 1 63 ? -8.245 13.383 -2.692 1.00 0.00 63 VAL A O 14
ATOM 17206 N N . SER A 1 64 ? -6.325 12.242 -2.960 1.00 0.00 64 SER A N 14
ATOM 17207 C CA . SER A 1 64 ? -5.718 13.256 -3.813 1.00 0.00 64 SER A CA 14
ATOM 17208 C C . SER A 1 64 ? -4.792 12.617 -4.842 1.00 0.00 64 SER A C 14
ATOM 17209 O O . SER A 1 64 ? -4.789 11.398 -5.017 1.00 0.00 64 SER A O 14
ATOM 17217 N N . ALA A 1 65 ? -4.008 13.446 -5.522 1.00 0.00 65 ALA A N 14
ATOM 17218 C CA . ALA A 1 65 ? -3.080 12.960 -6.534 1.00 0.00 65 ALA A CA 14
ATOM 17219 C C . ALA A 1 65 ? -1.771 12.493 -5.903 1.00 0.00 65 ALA A C 14
ATOM 17220 O O . ALA A 1 65 ? -1.086 11.625 -6.445 1.00 0.00 65 ALA A O 14
ATOM 17227 N N . ASN A 1 66 ? -1.426 13.073 -4.757 1.00 0.00 66 ASN A N 14
ATOM 17228 C CA . ASN A 1 66 ? -0.197 12.715 -4.058 1.00 0.00 66 ASN A CA 14
ATOM 17229 C C . ASN A 1 66 ? -0.478 12.248 -2.629 1.00 0.00 66 ASN A C 14
ATOM 17230 O O . ASN A 1 66 ? 0.449 11.940 -1.880 1.00 0.00 66 ASN A O 14
ATOM 17241 N N . GLU A 1 67 ? -1.755 12.194 -2.253 1.00 0.00 67 GLU A N 14
ATOM 17242 C CA . GLU A 1 67 ? -2.130 11.762 -0.912 1.00 0.00 67 GLU A CA 14
ATOM 17243 C C . GLU A 1 67 ? -2.790 10.386 -0.951 1.00 0.00 67 GLU A C 14
ATOM 17244 O O . GLU A 1 67 ? -3.429 10.021 -1.938 1.00 0.00 67 GLU A O 14
ATOM 17256 N N . LEU A 1 68 ? -2.622 9.623 0.124 1.00 0.00 68 LEU A N 14
ATOM 17257 C CA . LEU A 1 68 ? -3.190 8.284 0.207 1.00 0.00 68 LEU A CA 14
ATOM 17258 C C . LEU A 1 68 ? -3.888 8.075 1.543 1.00 0.00 68 LEU A C 14
ATOM 17259 O O . LEU A 1 68 ? -3.423 8.549 2.579 1.00 0.00 68 LEU A O 14
ATOM 17275 N N . HIS A 1 69 ? -4.993 7.344 1.513 1.00 0.00 69 HIS A N 14
ATOM 17276 C CA . HIS A 1 69 ? -5.739 7.045 2.727 1.00 0.00 69 HIS A CA 14
ATOM 17277 C C . HIS A 1 69 ? -5.945 5.544 2.862 1.00 0.00 69 HIS A C 14
ATOM 17278 O O . HIS A 1 69 ? -6.734 4.945 2.132 1.00 0.00 69 HIS A O 14
ATOM 17293 N N . HIS A 1 70 ? -5.231 4.945 3.802 1.00 0.00 70 HIS A N 14
ATOM 17294 C CA . HIS A 1 70 ? -5.330 3.511 4.038 1.00 0.00 70 HIS A CA 14
ATOM 17295 C C . HIS A 1 70 ? -5.007 3.193 5.493 1.00 0.00 70 HIS A C 14
ATOM 17296 O O . HIS A 1 70 ? -4.077 3.757 6.070 1.00 0.00 70 HIS A O 14
ATOM 17311 N N . GLY A 1 71 ? -5.793 2.305 6.089 1.00 0.00 71 GLY A N 14
ATOM 17312 C CA . GLY A 1 71 ? -5.580 1.952 7.477 1.00 0.00 71 GLY A CA 14
ATOM 17313 C C . GLY A 1 71 ? -5.845 3.125 8.403 1.00 0.00 71 GLY A C 14
ATOM 17314 O O . GLY A 1 71 ? -5.491 3.089 9.582 1.00 0.00 71 GLY A O 14
ATOM 17318 N N . GLY A 1 72 ? -6.475 4.170 7.865 1.00 0.00 72 GLY A N 14
ATOM 17319 C CA . GLY A 1 72 ? -6.782 5.344 8.657 1.00 0.00 72 GLY A CA 14
ATOM 17320 C C . GLY A 1 72 ? -5.624 6.320 8.741 1.00 0.00 72 GLY A C 14
ATOM 17321 O O . GLY A 1 72 ? -5.580 7.150 9.649 1.00 0.00 72 GLY A O 14
ATOM 17325 N N . MET A 1 73 ? -4.679 6.227 7.805 1.00 0.00 73 MET A N 14
ATOM 17326 C CA . MET A 1 73 ? -3.529 7.115 7.811 1.00 0.00 73 MET A CA 14
ATOM 17327 C C . MET A 1 73 ? -3.441 7.932 6.528 1.00 0.00 73 MET A C 14
ATOM 17328 O O . MET A 1 73 ? -4.174 7.691 5.569 1.00 0.00 73 MET A O 14
ATOM 17342 N N . THR A 1 74 ? -2.523 8.892 6.522 1.00 0.00 74 THR A N 14
ATOM 17343 C CA . THR A 1 74 ? -2.310 9.747 5.362 1.00 0.00 74 THR A CA 14
ATOM 17344 C C . THR A 1 74 ? -0.910 9.538 4.800 1.00 0.00 74 THR A C 14
ATOM 17345 O O . THR A 1 74 ? 0.080 9.951 5.404 1.00 0.00 74 THR A O 14
ATOM 17356 N N . PHE A 1 75 ? -0.833 8.881 3.649 1.00 0.00 75 PHE A N 14
ATOM 17357 C CA . PHE A 1 75 ? 0.448 8.599 3.011 1.00 0.00 75 PHE A CA 14
ATOM 17358 C C . PHE A 1 75 ? 0.671 9.493 1.794 1.00 0.00 75 PHE A C 14
ATOM 17359 O O . PHE A 1 75 ? -0.175 9.574 0.906 1.00 0.00 75 PHE A O 14
ATOM 17376 N N . TYR A 1 76 ? 1.821 10.161 1.763 1.00 0.00 76 TYR A N 14
ATOM 17377 C CA . TYR A 1 76 ? 2.161 11.049 0.655 1.00 0.00 76 TYR A CA 14
ATOM 17378 C C . TYR A 1 76 ? 3.154 10.380 -0.287 1.00 0.00 76 TYR A C 14
ATOM 17379 O O . TYR A 1 76 ? 3.988 9.586 0.140 1.00 0.00 76 TYR A O 14
ATOM 17397 N N . ARG A 1 77 ? 3.050 10.696 -1.575 1.00 0.00 77 ARG A N 14
ATOM 17398 C CA . ARG A 1 77 ? 3.933 10.106 -2.574 1.00 0.00 77 ARG A CA 14
ATOM 17399 C C . ARG A 1 77 ? 5.327 10.713 -2.540 1.00 0.00 77 ARG A C 14
ATOM 17400 O O . ARG A 1 77 ? 5.491 11.931 -2.589 1.00 0.00 77 ARG A O 14
ATOM 17421 N N . GLU A 1 78 ? 6.313 9.831 -2.506 1.00 0.00 78 GLU A N 14
ATOM 17422 C CA . GLU A 1 78 ? 7.731 10.183 -2.508 1.00 0.00 78 GLU A CA 14
ATOM 17423 C C . GLU A 1 78 ? 8.140 11.178 -1.403 1.00 0.00 78 GLU A C 14
ATOM 17424 O O . GLU A 1 78 ? 9.243 11.076 -0.867 1.00 0.00 78 GLU A O 14
ATOM 17436 N N . LYS A 1 79 ? 7.274 12.128 -1.060 1.00 0.00 79 LYS A N 14
ATOM 17437 C CA . LYS A 1 79 ? 7.590 13.107 -0.026 1.00 0.00 79 LYS A CA 14
ATOM 17438 C C . LYS A 1 79 ? 8.773 13.976 -0.445 1.00 0.00 79 LYS A C 14
ATOM 17439 O O . LYS A 1 79 ? 9.203 14.820 0.370 1.00 0.00 79 LYS A O 14
ATOM 17459 N N . MET A 1 1 ? -5.474 -8.618 -13.388 1.00 0.00 1 MET A N 15
ATOM 17460 C CA . MET A 1 1 ? -4.033 -8.711 -13.036 1.00 0.00 1 MET A CA 15
ATOM 17461 C C . MET A 1 1 ? -3.580 -7.499 -12.229 1.00 0.00 1 MET A C 15
ATOM 17462 O O . MET A 1 1 ? -2.417 -7.099 -12.288 1.00 0.00 1 MET A O 15
ATOM 17478 N N . GLN A 1 2 ? -4.508 -6.916 -11.474 1.00 0.00 2 GLN A N 15
ATOM 17479 C CA . GLN A 1 2 ? -4.204 -5.748 -10.656 1.00 0.00 2 GLN A CA 15
ATOM 17480 C C . GLN A 1 2 ? -3.699 -4.594 -11.515 1.00 0.00 2 GLN A C 15
ATOM 17481 O O . GLN A 1 2 ? -3.296 -4.792 -12.661 1.00 0.00 2 GLN A O 15
ATOM 17495 N N . HIS A 1 3 ? -3.722 -3.390 -10.953 1.00 0.00 3 HIS A N 15
ATOM 17496 C CA . HIS A 1 3 ? -3.265 -2.203 -11.669 1.00 0.00 3 HIS A CA 15
ATOM 17497 C C . HIS A 1 3 ? -2.093 -1.547 -10.939 1.00 0.00 3 HIS A C 15
ATOM 17498 O O . HIS A 1 3 ? -2.289 -0.828 -9.962 1.00 0.00 3 HIS A O 15
ATOM 17513 N N . PRO A 1 4 ? -0.854 -1.793 -11.404 1.00 0.00 4 PRO A N 15
ATOM 17514 C CA . PRO A 1 4 ? 0.354 -1.224 -10.788 1.00 0.00 4 PRO A CA 15
ATOM 17515 C C . PRO A 1 4 ? 0.295 0.294 -10.660 1.00 0.00 4 PRO A C 15
ATOM 17516 O O . PRO A 1 4 ? -0.516 0.950 -11.314 1.00 0.00 4 PRO A O 15
ATOM 17527 N N . TYR A 1 5 ? 1.171 0.849 -9.826 1.00 0.00 5 TYR A N 15
ATOM 17528 C CA . TYR A 1 5 ? 1.229 2.294 -9.628 1.00 0.00 5 TYR A CA 15
ATOM 17529 C C . TYR A 1 5 ? 2.655 2.747 -9.385 1.00 0.00 5 TYR A C 15
ATOM 17530 O O . TYR A 1 5 ? 3.096 3.753 -9.942 1.00 0.00 5 TYR A O 15
ATOM 17548 N N . VAL A 1 6 ? 3.383 2.003 -8.559 1.00 0.00 6 VAL A N 15
ATOM 17549 C CA . VAL A 1 6 ? 4.764 2.349 -8.264 1.00 0.00 6 VAL A CA 15
ATOM 17550 C C . VAL A 1 6 ? 4.863 3.724 -7.611 1.00 0.00 6 VAL A C 15
ATOM 17551 O O . VAL A 1 6 ? 4.312 4.704 -8.112 1.00 0.00 6 VAL A O 15
ATOM 17564 N N . GLY A 1 7 ? 5.566 3.792 -6.489 1.00 0.00 7 GLY A N 15
ATOM 17565 C CA . GLY A 1 7 ? 5.719 5.052 -5.785 1.00 0.00 7 GLY A CA 15
ATOM 17566 C C . GLY A 1 7 ? 6.025 4.858 -4.316 1.00 0.00 7 GLY A C 15
ATOM 17567 O O . GLY A 1 7 ? 5.528 3.918 -3.698 1.00 0.00 7 GLY A O 15
ATOM 17571 N N . ILE A 1 8 ? 6.834 5.745 -3.744 1.00 0.00 8 ILE A N 15
ATOM 17572 C CA . ILE A 1 8 ? 7.172 5.646 -2.331 1.00 0.00 8 ILE A CA 15
ATOM 17573 C C . ILE A 1 8 ? 6.197 6.465 -1.501 1.00 0.00 8 ILE A C 15
ATOM 17574 O O . ILE A 1 8 ? 6.344 7.675 -1.352 1.00 0.00 8 ILE A O 15
ATOM 17590 N N . TRP A 1 9 ? 5.197 5.781 -0.973 1.00 0.00 9 TRP A N 15
ATOM 17591 C CA . TRP A 1 9 ? 4.171 6.417 -0.163 1.00 0.00 9 TRP A CA 15
ATOM 17592 C C . TRP A 1 9 ? 4.595 6.453 1.298 1.00 0.00 9 TRP A C 15
ATOM 17593 O O . TRP A 1 9 ? 4.640 5.424 1.971 1.00 0.00 9 TRP A O 15
ATOM 17614 N N . VAL A 1 10 ? 4.929 7.648 1.771 1.00 0.00 10 VAL A N 15
ATOM 17615 C CA . VAL A 1 10 ? 5.383 7.831 3.146 1.00 0.00 10 VAL A CA 15
ATOM 17616 C C . VAL A 1 10 ? 4.392 8.654 3.962 1.00 0.00 10 VAL A C 15
ATOM 17617 O O . VAL A 1 10 ? 3.623 9.445 3.420 1.00 0.00 10 VAL A O 15
ATOM 17630 N N . THR A 1 11 ? 4.425 8.455 5.275 1.00 0.00 11 THR A N 15
ATOM 17631 C CA . THR A 1 11 ? 3.539 9.167 6.189 1.00 0.00 11 THR A CA 15
ATOM 17632 C C . THR A 1 11 ? 3.848 10.664 6.209 1.00 0.00 11 THR A C 15
ATOM 17633 O O . THR A 1 11 ? 4.701 11.142 5.459 1.00 0.00 11 THR A O 15
ATOM 17644 N N . ALA A 1 12 ? 3.145 11.398 7.070 1.00 0.00 12 ALA A N 15
ATOM 17645 C CA . ALA A 1 12 ? 3.338 12.841 7.186 1.00 0.00 12 ALA A CA 15
ATOM 17646 C C . ALA A 1 12 ? 4.512 13.179 8.103 1.00 0.00 12 ALA A C 15
ATOM 17647 O O . ALA A 1 12 ? 5.059 14.281 8.039 1.00 0.00 12 ALA A O 15
ATOM 17654 N N . ASP A 1 13 ? 4.895 12.234 8.956 1.00 0.00 13 ASP A N 15
ATOM 17655 C CA . ASP A 1 13 ? 6.001 12.449 9.880 1.00 0.00 13 ASP A CA 15
ATOM 17656 C C . ASP A 1 13 ? 7.250 11.706 9.419 1.00 0.00 13 ASP A C 15
ATOM 17657 O O . ASP A 1 13 ? 8.369 12.079 9.769 1.00 0.00 13 ASP A O 15
ATOM 17666 N N . GLY A 1 14 ? 7.051 10.649 8.638 1.00 0.00 14 GLY A N 15
ATOM 17667 C CA . GLY A 1 14 ? 8.172 9.871 8.151 1.00 0.00 14 GLY A CA 15
ATOM 17668 C C . GLY A 1 14 ? 8.504 8.715 9.072 1.00 0.00 14 GLY A C 15
ATOM 17669 O O . GLY A 1 14 ? 9.631 8.221 9.078 1.00 0.00 14 GLY A O 15
ATOM 17673 N N . ARG A 1 15 ? 7.515 8.279 9.849 1.00 0.00 15 ARG A N 15
ATOM 17674 C CA . ARG A 1 15 ? 7.715 7.164 10.772 1.00 0.00 15 ARG A CA 15
ATOM 17675 C C . ARG A 1 15 ? 7.754 5.852 10.001 1.00 0.00 15 ARG A C 15
ATOM 17676 O O . ARG A 1 15 ? 8.439 4.908 10.395 1.00 0.00 15 ARG A O 15
ATOM 17697 N N . ILE A 1 16 ? 7.026 5.804 8.889 1.00 0.00 16 ILE A N 15
ATOM 17698 C CA . ILE A 1 16 ? 6.995 4.610 8.055 1.00 0.00 16 ILE A CA 15
ATOM 17699 C C . ILE A 1 16 ? 7.025 4.987 6.578 1.00 0.00 16 ILE A C 15
ATOM 17700 O O . ILE A 1 16 ? 6.638 6.092 6.204 1.00 0.00 16 ILE A O 15
ATOM 17716 N N . ARG A 1 17 ? 7.490 4.066 5.750 1.00 0.00 17 ARG A N 15
ATOM 17717 C CA . ARG A 1 17 ? 7.575 4.307 4.319 1.00 0.00 17 ARG A CA 15
ATOM 17718 C C . ARG A 1 17 ? 7.120 3.076 3.540 1.00 0.00 17 ARG A C 15
ATOM 17719 O O . ARG A 1 17 ? 7.593 1.967 3.785 1.00 0.00 17 ARG A O 15
ATOM 17740 N N . GLN A 1 18 ? 6.202 3.281 2.603 1.00 0.00 18 GLN A N 15
ATOM 17741 C CA . GLN A 1 18 ? 5.685 2.189 1.789 1.00 0.00 18 GLN A CA 15
ATOM 17742 C C . GLN A 1 18 ? 6.042 2.395 0.322 1.00 0.00 18 GLN A C 15
ATOM 17743 O O . GLN A 1 18 ? 5.549 3.319 -0.322 1.00 0.00 18 GLN A O 15
ATOM 17757 N N . GLU A 1 19 ? 6.911 1.531 -0.198 1.00 0.00 19 GLU A N 15
ATOM 17758 C CA . GLU A 1 19 ? 7.336 1.632 -1.587 1.00 0.00 19 GLU A CA 15
ATOM 17759 C C . GLU A 1 19 ? 6.477 0.776 -2.494 1.00 0.00 19 GLU A C 15
ATOM 17760 O O . GLU A 1 19 ? 6.340 -0.429 -2.284 1.00 0.00 19 GLU A O 15
ATOM 17772 N N . LEU A 1 20 ? 5.941 1.396 -3.528 1.00 0.00 20 LEU A N 15
ATOM 17773 C CA . LEU A 1 20 ? 5.141 0.676 -4.496 1.00 0.00 20 LEU A CA 15
ATOM 17774 C C . LEU A 1 20 ? 6.065 0.211 -5.611 1.00 0.00 20 LEU A C 15
ATOM 17775 O O . LEU A 1 20 ? 6.675 1.015 -6.316 1.00 0.00 20 LEU A O 15
ATOM 17791 N N . LEU A 1 21 ? 6.221 -1.097 -5.695 1.00 0.00 21 LEU A N 15
ATOM 17792 C CA . LEU A 1 21 ? 7.130 -1.715 -6.645 1.00 0.00 21 LEU A CA 15
ATOM 17793 C C . LEU A 1 21 ? 6.702 -1.565 -8.095 1.00 0.00 21 LEU A C 15
ATOM 17794 O O . LEU A 1 21 ? 5.526 -1.370 -8.400 1.00 0.00 21 LEU A O 15
ATOM 17810 N N . PRO A 1 22 ? 7.684 -1.679 -9.016 1.00 0.00 22 PRO A N 15
ATOM 17811 C CA . PRO A 1 22 ? 7.453 -1.579 -10.459 1.00 0.00 22 PRO A CA 15
ATOM 17812 C C . PRO A 1 22 ? 6.576 -2.714 -10.973 1.00 0.00 22 PRO A C 15
ATOM 17813 O O . PRO A 1 22 ? 6.068 -2.665 -12.093 1.00 0.00 22 PRO A O 15
ATOM 17824 N N . ASN A 1 23 ? 6.393 -3.732 -10.136 1.00 0.00 23 ASN A N 15
ATOM 17825 C CA . ASN A 1 23 ? 5.567 -4.877 -10.487 1.00 0.00 23 ASN A CA 15
ATOM 17826 C C . ASN A 1 23 ? 4.142 -4.674 -9.978 1.00 0.00 23 ASN A C 15
ATOM 17827 O O . ASN A 1 23 ? 3.389 -5.634 -9.805 1.00 0.00 23 ASN A O 15
ATOM 17838 N N . GLY A 1 24 ? 3.780 -3.421 -9.713 1.00 0.00 24 GLY A N 15
ATOM 17839 C CA . GLY A 1 24 ? 2.457 -3.136 -9.199 1.00 0.00 24 GLY A CA 15
ATOM 17840 C C . GLY A 1 24 ? 2.266 -3.772 -7.845 1.00 0.00 24 GLY A C 15
ATOM 17841 O O . GLY A 1 24 ? 1.291 -4.484 -7.610 1.00 0.00 24 GLY A O 15
ATOM 17845 N N . ARG A 1 25 ? 3.224 -3.530 -6.960 1.00 0.00 25 ARG A N 15
ATOM 17846 C CA . ARG A 1 25 ? 3.186 -4.100 -5.620 1.00 0.00 25 ARG A CA 15
ATOM 17847 C C . ARG A 1 25 ? 3.649 -3.090 -4.587 1.00 0.00 25 ARG A C 15
ATOM 17848 O O . ARG A 1 25 ? 3.960 -1.951 -4.924 1.00 0.00 25 ARG A O 15
ATOM 17869 N N . TYR A 1 26 ? 3.660 -3.496 -3.322 1.00 0.00 26 TYR A N 15
ATOM 17870 C CA . TYR A 1 26 ? 4.052 -2.589 -2.253 1.00 0.00 26 TYR A CA 15
ATOM 17871 C C . TYR A 1 26 ? 5.003 -3.234 -1.249 1.00 0.00 26 TYR A C 15
ATOM 17872 O O . TYR A 1 26 ? 4.950 -4.437 -0.995 1.00 0.00 26 TYR A O 15
ATOM 17890 N N . ASP A 1 27 ? 5.859 -2.397 -0.674 1.00 0.00 27 ASP A N 15
ATOM 17891 C CA . ASP A 1 27 ? 6.832 -2.820 0.325 1.00 0.00 27 ASP A CA 15
ATOM 17892 C C . ASP A 1 27 ? 7.025 -1.702 1.344 1.00 0.00 27 ASP A C 15
ATOM 17893 O O . ASP A 1 27 ? 7.570 -0.649 1.018 1.00 0.00 27 ASP A O 15
ATOM 17902 N N . GLU A 1 28 ? 6.555 -1.915 2.568 1.00 0.00 28 GLU A N 15
ATOM 17903 C CA . GLU A 1 28 ? 6.667 -0.889 3.596 1.00 0.00 28 GLU A CA 15
ATOM 17904 C C . GLU A 1 28 ? 7.775 -1.193 4.598 1.00 0.00 28 GLU A C 15
ATOM 17905 O O . GLU A 1 28 ? 7.886 -2.305 5.114 1.00 0.00 28 GLU A O 15
ATOM 17917 N N . ALA A 1 29 ? 8.582 -0.171 4.873 1.00 0.00 29 ALA A N 15
ATOM 17918 C CA . ALA A 1 29 ? 9.678 -0.280 5.821 1.00 0.00 29 ALA A CA 15
ATOM 17919 C C . ALA A 1 29 ? 9.456 0.681 6.984 1.00 0.00 29 ALA A C 15
ATOM 17920 O O . ALA A 1 29 ? 9.619 1.893 6.840 1.00 0.00 29 ALA A O 15
ATOM 17927 N N . ARG A 1 30 ? 9.070 0.135 8.131 1.00 0.00 30 ARG A N 15
ATOM 17928 C CA . ARG A 1 30 ? 8.807 0.949 9.311 1.00 0.00 30 ARG A CA 15
ATOM 17929 C C . ARG A 1 30 ? 9.973 0.893 10.294 1.00 0.00 30 ARG A C 15
ATOM 17930 O O . ARG A 1 30 ? 10.207 -0.130 10.940 1.00 0.00 30 ARG A O 15
ATOM 17951 N N . GLY A 1 31 ? 10.695 2.003 10.409 1.00 0.00 31 GLY A N 15
ATOM 17952 C CA . GLY A 1 31 ? 11.826 2.069 11.317 1.00 0.00 31 GLY A CA 15
ATOM 17953 C C . GLY A 1 31 ? 12.845 0.974 11.067 1.00 0.00 31 GLY A C 15
ATOM 17954 O O . GLY A 1 31 ? 12.997 0.504 9.940 1.00 0.00 31 GLY A O 15
ATOM 17958 N N . ASN A 1 32 ? 13.544 0.570 12.123 1.00 0.00 32 ASN A N 15
ATOM 17959 C CA . ASN A 1 32 ? 14.555 -0.478 12.017 1.00 0.00 32 ASN A CA 15
ATOM 17960 C C . ASN A 1 32 ? 13.952 -1.770 11.472 1.00 0.00 32 ASN A C 15
ATOM 17961 O O . ASN A 1 32 ? 14.666 -2.625 10.947 1.00 0.00 32 ASN A O 15
ATOM 17972 N N . ARG A 1 33 ? 12.634 -1.908 11.597 1.00 0.00 33 ARG A N 15
ATOM 17973 C CA . ARG A 1 33 ? 11.944 -3.098 11.112 1.00 0.00 33 ARG A CA 15
ATOM 17974 C C . ARG A 1 33 ? 11.435 -2.882 9.690 1.00 0.00 33 ARG A C 15
ATOM 17975 O O . ARG A 1 33 ? 10.259 -2.589 9.477 1.00 0.00 33 ARG A O 15
ATOM 17996 N N . LYS A 1 34 ? 12.331 -3.030 8.720 1.00 0.00 34 LYS A N 15
ATOM 17997 C CA . LYS A 1 34 ? 11.970 -2.854 7.317 1.00 0.00 34 LYS A CA 15
ATOM 17998 C C . LYS A 1 34 ? 11.304 -4.111 6.772 1.00 0.00 34 LYS A C 15
ATOM 17999 O O . LYS A 1 34 ? 11.310 -5.157 7.420 1.00 0.00 34 LYS A O 15
ATOM 18018 N N . SER A 1 35 ? 10.723 -4.005 5.580 1.00 0.00 35 SER A N 15
ATOM 18019 C CA . SER A 1 35 ? 10.048 -5.138 4.957 1.00 0.00 35 SER A CA 15
ATOM 18020 C C . SER A 1 35 ? 9.036 -5.757 5.916 1.00 0.00 35 SER A C 15
ATOM 18021 O O . SER A 1 35 ? 8.771 -6.959 5.868 1.00 0.00 35 SER A O 15
ATOM 18029 N N . ALA A 1 36 ? 8.472 -4.924 6.789 1.00 0.00 36 ALA A N 15
ATOM 18030 C CA . ALA A 1 36 ? 7.491 -5.381 7.764 1.00 0.00 36 ALA A CA 15
ATOM 18031 C C . ALA A 1 36 ? 6.334 -6.106 7.085 1.00 0.00 36 ALA A C 15
ATOM 18032 O O . ALA A 1 36 ? 5.925 -7.185 7.514 1.00 0.00 36 ALA A O 15
ATOM 18039 N N . TYR A 1 37 ? 5.811 -5.502 6.026 1.00 0.00 37 TYR A N 15
ATOM 18040 C CA . TYR A 1 37 ? 4.699 -6.079 5.284 1.00 0.00 37 TYR A CA 15
ATOM 18041 C C . TYR A 1 37 ? 4.753 -5.696 3.809 1.00 0.00 37 TYR A C 15
ATOM 18042 O O . TYR A 1 37 ? 5.130 -4.578 3.457 1.00 0.00 37 TYR A O 15
ATOM 18060 N N . GLN A 1 38 ? 4.360 -6.634 2.954 1.00 0.00 38 GLN A N 15
ATOM 18061 C CA . GLN A 1 38 ? 4.343 -6.412 1.512 1.00 0.00 38 GLN A CA 15
ATOM 18062 C C . GLN A 1 38 ? 3.271 -7.278 0.868 1.00 0.00 38 GLN A C 15
ATOM 18063 O O . GLN A 1 38 ? 2.962 -8.362 1.365 1.00 0.00 38 GLN A O 15
ATOM 18077 N N . GLY A 1 39 ? 2.702 -6.805 -0.233 1.00 0.00 39 GLY A N 15
ATOM 18078 C CA . GLY A 1 39 ? 1.671 -7.575 -0.902 1.00 0.00 39 GLY A CA 15
ATOM 18079 C C . GLY A 1 39 ? 1.318 -7.030 -2.267 1.00 0.00 39 GLY A C 15
ATOM 18080 O O . GLY A 1 39 ? 2.182 -6.889 -3.133 1.00 0.00 39 GLY A O 15
ATOM 18084 N N . ARG A 1 40 ? 0.041 -6.726 -2.461 1.00 0.00 40 ARG A N 15
ATOM 18085 C CA . ARG A 1 40 ? -0.435 -6.196 -3.727 1.00 0.00 40 ARG A CA 15
ATOM 18086 C C . ARG A 1 40 ? -1.688 -5.372 -3.497 1.00 0.00 40 ARG A C 15
ATOM 18087 O O . ARG A 1 40 ? -2.310 -5.461 -2.439 1.00 0.00 40 ARG A O 15
ATOM 18108 N N . TYR A 1 41 ? -2.057 -4.564 -4.477 1.00 0.00 41 TYR A N 15
ATOM 18109 C CA . TYR A 1 41 ? -3.236 -3.727 -4.340 1.00 0.00 41 TYR A CA 15
ATOM 18110 C C . TYR A 1 41 ? -4.045 -3.663 -5.624 1.00 0.00 41 TYR A C 15
ATOM 18111 O O . TYR A 1 41 ? -3.516 -3.828 -6.724 1.00 0.00 41 TYR A O 15
ATOM 18129 N N . GLU A 1 42 ? -5.330 -3.390 -5.463 1.00 0.00 42 GLU A N 15
ATOM 18130 C CA . GLU A 1 42 ? -6.239 -3.260 -6.591 1.00 0.00 42 GLU A CA 15
ATOM 18131 C C . GLU A 1 42 ? -6.840 -1.860 -6.593 1.00 0.00 42 GLU A C 15
ATOM 18132 O O . GLU A 1 42 ? -7.364 -1.406 -5.581 1.00 0.00 42 GLU A O 15
ATOM 18144 N N . VAL A 1 43 ? -6.740 -1.172 -7.722 1.00 0.00 43 VAL A N 15
ATOM 18145 C CA . VAL A 1 43 ? -7.254 0.189 -7.830 1.00 0.00 43 VAL A CA 15
ATOM 18146 C C . VAL A 1 43 ? -8.581 0.237 -8.581 1.00 0.00 43 VAL A C 15
ATOM 18147 O O . VAL A 1 43 ? -8.712 -0.309 -9.677 1.00 0.00 43 VAL A O 15
ATOM 18160 N N . ARG A 1 44 ? -9.562 0.904 -7.976 1.00 0.00 44 ARG A N 15
ATOM 18161 C CA . ARG A 1 44 ? -10.886 1.042 -8.572 1.00 0.00 44 ARG A CA 15
ATOM 18162 C C . ARG A 1 44 ? -11.421 2.456 -8.371 1.00 0.00 44 ARG A C 15
ATOM 18163 O O . ARG A 1 44 ? -12.048 2.752 -7.354 1.00 0.00 44 ARG A O 15
ATOM 18184 N N . GLY A 1 45 ? -11.171 3.328 -9.343 1.00 0.00 45 GLY A N 15
ATOM 18185 C CA . GLY A 1 45 ? -11.636 4.699 -9.245 1.00 0.00 45 GLY A CA 15
ATOM 18186 C C . GLY A 1 45 ? -11.022 5.434 -8.068 1.00 0.00 45 GLY A C 15
ATOM 18187 O O . GLY A 1 45 ? -11.715 6.144 -7.341 1.00 0.00 45 GLY A O 15
ATOM 18191 N N . ALA A 1 46 ? -9.713 5.251 -7.880 1.00 0.00 46 ALA A N 15
ATOM 18192 C CA . ALA A 1 46 ? -8.980 5.886 -6.782 1.00 0.00 46 ALA A CA 15
ATOM 18193 C C . ALA A 1 46 ? -9.097 5.085 -5.487 1.00 0.00 46 ALA A C 15
ATOM 18194 O O . ALA A 1 46 ? -8.364 5.335 -4.530 1.00 0.00 46 ALA A O 15
ATOM 18201 N N . HIS A 1 47 ? -10.002 4.109 -5.463 1.00 0.00 47 HIS A N 15
ATOM 18202 C CA . HIS A 1 47 ? -10.183 3.268 -4.286 1.00 0.00 47 HIS A CA 15
ATOM 18203 C C . HIS A 1 47 ? -9.340 2.011 -4.431 1.00 0.00 47 HIS A C 15
ATOM 18204 O O . HIS A 1 47 ? -9.397 1.338 -5.460 1.00 0.00 47 HIS A O 15
ATOM 18219 N N . ILE A 1 48 ? -8.542 1.696 -3.418 1.00 0.00 48 ILE A N 15
ATOM 18220 C CA . ILE A 1 48 ? -7.688 0.519 -3.494 1.00 0.00 48 ILE A CA 15
ATOM 18221 C C . ILE A 1 48 ? -7.507 -0.144 -2.138 1.00 0.00 48 ILE A C 15
ATOM 18222 O O . ILE A 1 48 ? -7.536 0.512 -1.101 1.00 0.00 48 ILE A O 15
ATOM 18238 N N . ASN A 1 49 ? -7.283 -1.450 -2.174 1.00 0.00 49 ASN A N 15
ATOM 18239 C CA . ASN A 1 49 ? -7.055 -2.226 -0.968 1.00 0.00 49 ASN A CA 15
ATOM 18240 C C . ASN A 1 49 ? -5.762 -3.024 -1.111 1.00 0.00 49 ASN A C 15
ATOM 18241 O O . ASN A 1 49 ? -5.173 -3.072 -2.189 1.00 0.00 49 ASN A O 15
ATOM 18252 N N . TYR A 1 50 ? -5.325 -3.641 -0.024 1.00 0.00 50 TYR A N 15
ATOM 18253 C CA . TYR A 1 50 ? -4.104 -4.427 -0.027 1.00 0.00 50 TYR A CA 15
ATOM 18254 C C . TYR A 1 50 ? -4.398 -5.838 0.450 1.00 0.00 50 TYR A C 15
ATOM 18255 O O . TYR A 1 50 ? -4.768 -6.035 1.602 1.00 0.00 50 TYR A O 15
ATOM 18273 N N . TRP A 1 51 ? -4.233 -6.818 -0.426 1.00 0.00 51 TRP A N 15
ATOM 18274 C CA . TRP A 1 51 ? -4.485 -8.201 -0.053 1.00 0.00 51 TRP A CA 15
ATOM 18275 C C . TRP A 1 51 ? -3.171 -8.967 0.038 1.00 0.00 51 TRP A C 15
ATOM 18276 O O . TRP A 1 51 ? -2.689 -9.519 -0.951 1.00 0.00 51 TRP A O 15
ATOM 18297 N N . ASP A 1 52 ? -2.592 -8.979 1.234 1.00 0.00 52 ASP A N 15
ATOM 18298 C CA . ASP A 1 52 ? -1.319 -9.660 1.463 1.00 0.00 52 ASP A CA 15
ATOM 18299 C C . ASP A 1 52 ? -1.447 -11.167 1.286 1.00 0.00 52 ASP A C 15
ATOM 18300 O O . ASP A 1 52 ? -2.544 -11.724 1.351 1.00 0.00 52 ASP A O 15
ATOM 18309 N N . ASP A 1 53 ? -0.311 -11.819 1.072 1.00 0.00 53 ASP A N 15
ATOM 18310 C CA . ASP A 1 53 ? -0.278 -13.265 0.894 1.00 0.00 53 ASP A CA 15
ATOM 18311 C C . ASP A 1 53 ? -0.219 -13.985 2.240 1.00 0.00 53 ASP A C 15
ATOM 18312 O O . ASP A 1 53 ? -0.412 -15.198 2.309 1.00 0.00 53 ASP A O 15
ATOM 18321 N N . THR A 1 54 ? 0.056 -13.238 3.310 1.00 0.00 54 THR A N 15
ATOM 18322 C CA . THR A 1 54 ? 0.143 -13.827 4.644 1.00 0.00 54 THR A CA 15
ATOM 18323 C C . THR A 1 54 ? -1.197 -13.773 5.374 1.00 0.00 54 THR A C 15
ATOM 18324 O O . THR A 1 54 ? -1.247 -13.803 6.603 1.00 0.00 54 THR A O 15
ATOM 18335 N N . GLY A 1 55 ? -2.278 -13.725 4.607 1.00 0.00 55 GLY A N 15
ATOM 18336 C CA . GLY A 1 55 ? -3.608 -13.702 5.189 1.00 0.00 55 GLY A CA 15
ATOM 18337 C C . GLY A 1 55 ? -4.034 -12.351 5.740 1.00 0.00 55 GLY A C 15
ATOM 18338 O O . GLY A 1 55 ? -4.885 -12.291 6.627 1.00 0.00 55 GLY A O 15
ATOM 18342 N N . PHE A 1 56 ? -3.473 -11.261 5.217 1.00 0.00 56 PHE A N 15
ATOM 18343 C CA . PHE A 1 56 ? -3.845 -9.936 5.679 1.00 0.00 56 PHE A CA 15
ATOM 18344 C C . PHE A 1 56 ? -4.473 -9.152 4.540 1.00 0.00 56 PHE A C 15
ATOM 18345 O O . PHE A 1 56 ? -4.322 -9.502 3.369 1.00 0.00 56 PHE A O 15
ATOM 18362 N N . THR A 1 57 ? -5.141 -8.069 4.892 1.00 0.00 57 THR A N 15
ATOM 18363 C CA . THR A 1 57 ? -5.753 -7.204 3.896 1.00 0.00 57 THR A CA 15
ATOM 18364 C C . THR A 1 57 ? -6.059 -5.832 4.479 1.00 0.00 57 THR A C 15
ATOM 18365 O O . THR A 1 57 ? -6.458 -5.709 5.637 1.00 0.00 57 THR A O 15
ATOM 18376 N N . ALA A 1 58 ? -5.870 -4.802 3.662 1.00 0.00 58 ALA A N 15
ATOM 18377 C CA . ALA A 1 58 ? -6.127 -3.431 4.099 1.00 0.00 58 ALA A CA 15
ATOM 18378 C C . ALA A 1 58 ? -6.703 -2.581 2.969 1.00 0.00 58 ALA A C 15
ATOM 18379 O O . ALA A 1 58 ? -6.087 -2.429 1.920 1.00 0.00 58 ALA A O 15
ATOM 18386 N N . ASP A 1 59 ? -7.890 -2.026 3.194 1.00 0.00 59 ASP A N 15
ATOM 18387 C CA . ASP A 1 59 ? -8.546 -1.194 2.189 1.00 0.00 59 ASP A CA 15
ATOM 18388 C C . ASP A 1 59 ? -8.166 0.275 2.344 1.00 0.00 59 ASP A C 15
ATOM 18389 O O . ASP A 1 59 ? -7.873 0.742 3.445 1.00 0.00 59 ASP A O 15
ATOM 18398 N N . GLY A 1 60 ? -8.176 0.995 1.226 1.00 0.00 60 GLY A N 15
ATOM 18399 C CA . GLY A 1 60 ? -7.836 2.407 1.240 1.00 0.00 60 GLY A CA 15
ATOM 18400 C C . GLY A 1 60 ? -8.439 3.151 0.064 1.00 0.00 60 GLY A C 15
ATOM 18401 O O . GLY A 1 60 ? -9.243 2.591 -0.681 1.00 0.00 60 GLY A O 15
ATOM 18405 N N . ASP A 1 61 ? -8.053 4.411 -0.107 1.00 0.00 61 ASP A N 15
ATOM 18406 C CA . ASP A 1 61 ? -8.570 5.219 -1.204 1.00 0.00 61 ASP A CA 15
ATOM 18407 C C . ASP A 1 61 ? -7.776 6.511 -1.361 1.00 0.00 61 ASP A C 15
ATOM 18408 O O . ASP A 1 61 ? -7.515 7.215 -0.385 1.00 0.00 61 ASP A O 15
ATOM 18417 N N . PHE A 1 62 ? -7.401 6.822 -2.598 1.00 0.00 62 PHE A N 15
ATOM 18418 C CA . PHE A 1 62 ? -6.646 8.034 -2.884 1.00 0.00 62 PHE A CA 15
ATOM 18419 C C . PHE A 1 62 ? -7.537 9.262 -2.769 1.00 0.00 62 PHE A C 15
ATOM 18420 O O . PHE A 1 62 ? -8.423 9.482 -3.595 1.00 0.00 62 PHE A O 15
ATOM 18437 N N . VAL A 1 63 ? -7.289 10.059 -1.743 1.00 0.00 63 VAL A N 15
ATOM 18438 C CA . VAL A 1 63 ? -8.063 11.274 -1.512 1.00 0.00 63 VAL A CA 15
ATOM 18439 C C . VAL A 1 63 ? -7.556 12.428 -2.374 1.00 0.00 63 VAL A C 15
ATOM 18440 O O . VAL A 1 63 ? -8.265 13.411 -2.585 1.00 0.00 63 VAL A O 15
ATOM 18453 N N . SER A 1 64 ? -6.328 12.303 -2.867 1.00 0.00 64 SER A N 15
ATOM 18454 C CA . SER A 1 64 ? -5.736 13.342 -3.702 1.00 0.00 64 SER A CA 15
ATOM 18455 C C . SER A 1 64 ? -4.801 12.736 -4.744 1.00 0.00 64 SER A C 15
ATOM 18456 O O . SER A 1 64 ? -4.776 11.521 -4.937 1.00 0.00 64 SER A O 15
ATOM 18464 N N . ALA A 1 65 ? -4.034 13.592 -5.411 1.00 0.00 65 ALA A N 15
ATOM 18465 C CA . ALA A 1 65 ? -3.098 13.143 -6.431 1.00 0.00 65 ALA A CA 15
ATOM 18466 C C . ALA A 1 65 ? -1.796 12.650 -5.807 1.00 0.00 65 ALA A C 15
ATOM 18467 O O . ALA A 1 65 ? -1.122 11.781 -6.360 1.00 0.00 65 ALA A O 15
ATOM 18474 N N . ASN A 1 66 ? -1.447 13.213 -4.654 1.00 0.00 66 ASN A N 15
ATOM 18475 C CA . ASN A 1 66 ? -0.221 12.829 -3.959 1.00 0.00 66 ASN A CA 15
ATOM 18476 C C . ASN A 1 66 ? -0.513 12.319 -2.547 1.00 0.00 66 ASN A C 15
ATOM 18477 O O . ASN A 1 66 ? 0.406 11.947 -1.817 1.00 0.00 66 ASN A O 15
ATOM 18488 N N . GLU A 1 67 ? -1.788 12.299 -2.162 1.00 0.00 67 GLU A N 15
ATOM 18489 C CA . GLU A 1 67 ? -2.173 11.828 -0.837 1.00 0.00 67 GLU A CA 15
ATOM 18490 C C . GLU A 1 67 ? -2.839 10.459 -0.924 1.00 0.00 67 GLU A C 15
ATOM 18491 O O . GLU A 1 67 ? -3.489 10.134 -1.916 1.00 0.00 67 GLU A O 15
ATOM 18503 N N . LEU A 1 68 ? -2.661 9.659 0.120 1.00 0.00 68 LEU A N 15
ATOM 18504 C CA . LEU A 1 68 ? -3.231 8.319 0.167 1.00 0.00 68 LEU A CA 15
ATOM 18505 C C . LEU A 1 68 ? -3.905 8.076 1.512 1.00 0.00 68 LEU A C 15
ATOM 18506 O O . LEU A 1 68 ? -3.427 8.539 2.546 1.00 0.00 68 LEU A O 15
ATOM 18522 N N . HIS A 1 69 ? -5.006 7.335 1.493 1.00 0.00 69 HIS A N 15
ATOM 18523 C CA . HIS A 1 69 ? -5.727 7.020 2.720 1.00 0.00 69 HIS A CA 15
ATOM 18524 C C . HIS A 1 69 ? -5.926 5.517 2.861 1.00 0.00 69 HIS A C 15
ATOM 18525 O O . HIS A 1 69 ? -6.717 4.914 2.138 1.00 0.00 69 HIS A O 15
ATOM 18540 N N . HIS A 1 70 ? -5.207 4.919 3.802 1.00 0.00 70 HIS A N 15
ATOM 18541 C CA . HIS A 1 70 ? -5.312 3.484 4.042 1.00 0.00 70 HIS A CA 15
ATOM 18542 C C . HIS A 1 70 ? -5.280 3.186 5.536 1.00 0.00 70 HIS A C 15
ATOM 18543 O O . HIS A 1 70 ? -4.468 3.744 6.274 1.00 0.00 70 HIS A O 15
ATOM 18558 N N . GLY A 1 71 ? -6.175 2.308 5.981 1.00 0.00 71 GLY A N 15
ATOM 18559 C CA . GLY A 1 71 ? -6.235 1.961 7.389 1.00 0.00 71 GLY A CA 15
ATOM 18560 C C . GLY A 1 71 ? -6.350 3.184 8.278 1.00 0.00 71 GLY A C 15
ATOM 18561 O O . GLY A 1 71 ? -5.986 3.145 9.452 1.00 0.00 71 GLY A O 15
ATOM 18565 N N . GLY A 1 72 ? -6.859 4.275 7.710 1.00 0.00 72 GLY A N 15
ATOM 18566 C CA . GLY A 1 72 ? -7.012 5.501 8.465 1.00 0.00 72 GLY A CA 15
ATOM 18567 C C . GLY A 1 72 ? -5.724 6.300 8.553 1.00 0.00 72 GLY A C 15
ATOM 18568 O O . GLY A 1 72 ? -5.583 7.160 9.424 1.00 0.00 72 GLY A O 15
ATOM 18572 N N . MET A 1 73 ? -4.780 6.020 7.656 1.00 0.00 73 MET A N 15
ATOM 18573 C CA . MET A 1 73 ? -3.508 6.725 7.652 1.00 0.00 73 MET A CA 15
ATOM 18574 C C . MET A 1 73 ? -3.408 7.669 6.459 1.00 0.00 73 MET A C 15
ATOM 18575 O O . MET A 1 73 ? -4.164 7.554 5.497 1.00 0.00 73 MET A O 15
ATOM 18589 N N . THR A 1 74 ? -2.456 8.591 6.527 1.00 0.00 74 THR A N 15
ATOM 18590 C CA . THR A 1 74 ? -2.237 9.547 5.449 1.00 0.00 74 THR A CA 15
ATOM 18591 C C . THR A 1 74 ? -0.853 9.343 4.848 1.00 0.00 74 THR A C 15
ATOM 18592 O O . THR A 1 74 ? 0.159 9.661 5.474 1.00 0.00 74 THR A O 15
ATOM 18603 N N . PHE A 1 75 ? -0.814 8.795 3.642 1.00 0.00 75 PHE A N 15
ATOM 18604 C CA . PHE A 1 75 ? 0.448 8.529 2.966 1.00 0.00 75 PHE A CA 15
ATOM 18605 C C . PHE A 1 75 ? 0.651 9.451 1.771 1.00 0.00 75 PHE A C 15
ATOM 18606 O O . PHE A 1 75 ? -0.181 9.512 0.867 1.00 0.00 75 PHE A O 15
ATOM 18623 N N . TYR A 1 76 ? 1.775 10.159 1.770 1.00 0.00 76 TYR A N 15
ATOM 18624 C CA . TYR A 1 76 ? 2.105 11.066 0.681 1.00 0.00 76 TYR A CA 15
ATOM 18625 C C . TYR A 1 76 ? 3.049 10.379 -0.292 1.00 0.00 76 TYR A C 15
ATOM 18626 O O . TYR A 1 76 ? 3.858 9.540 0.103 1.00 0.00 76 TYR A O 15
ATOM 18644 N N . ARG A 1 77 ? 2.928 10.717 -1.566 1.00 0.00 77 ARG A N 15
ATOM 18645 C CA . ARG A 1 77 ? 3.759 10.101 -2.588 1.00 0.00 77 ARG A CA 15
ATOM 18646 C C . ARG A 1 77 ? 5.196 10.594 -2.538 1.00 0.00 77 ARG A C 15
ATOM 18647 O O . ARG A 1 77 ? 5.460 11.776 -2.316 1.00 0.00 77 ARG A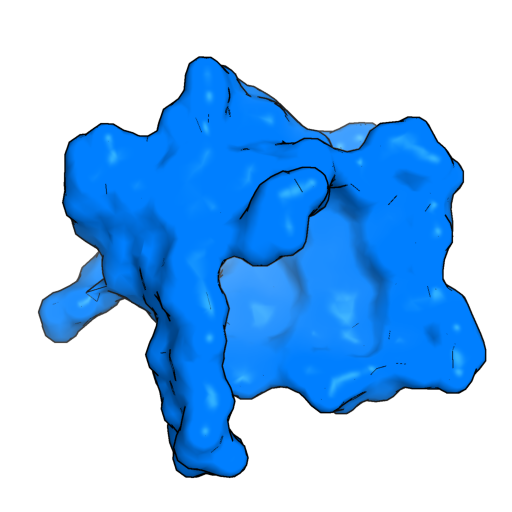 O 15
ATOM 18668 N N . GLU A 1 78 ? 6.110 9.654 -2.758 1.00 0.00 78 GLU A N 15
ATOM 18669 C CA . GLU A 1 78 ? 7.538 9.886 -2.768 1.00 0.00 78 GLU A CA 15
ATOM 18670 C C . GLU A 1 78 ? 7.961 11.045 -1.896 1.00 0.00 78 GLU A C 15
ATOM 18671 O O . GLU A 1 78 ? 7.803 12.217 -2.237 1.00 0.00 78 GLU A O 15
ATOM 18683 N N . LYS A 1 79 ? 8.514 10.670 -0.772 1.00 0.00 79 LYS A N 15
ATOM 18684 C CA . LYS A 1 79 ? 9.003 11.625 0.216 1.00 0.00 79 LYS A CA 15
ATOM 18685 C C . LYS A 1 79 ? 10.512 11.500 0.394 1.00 0.00 79 LYS A C 15
ATOM 18686 O O . LYS A 1 79 ? 11.137 10.738 -0.374 1.00 0.00 79 LYS A O 15
ATOM 18706 N N . MET A 1 1 ? -8.160 -8.270 -11.600 1.00 0.00 1 MET A N 16
ATOM 18707 C CA . MET A 1 1 ? -7.011 -7.706 -12.354 1.00 0.00 1 MET A CA 16
ATOM 18708 C C . MET A 1 1 ? -6.493 -6.430 -11.699 1.00 0.00 1 MET A C 16
ATOM 18709 O O . MET A 1 1 ? -6.961 -5.331 -11.998 1.00 0.00 1 MET A O 16
ATOM 18725 N N . GLN A 1 2 ? -5.525 -6.583 -10.801 1.00 0.00 2 GLN A N 16
ATOM 18726 C CA . GLN A 1 2 ? -4.943 -5.444 -10.102 1.00 0.00 2 GLN A CA 16
ATOM 18727 C C . GLN A 1 2 ? -4.314 -4.464 -11.087 1.00 0.00 2 GLN A C 16
ATOM 18728 O O . GLN A 1 2 ? -4.086 -4.798 -12.250 1.00 0.00 2 GLN A O 16
ATOM 18742 N N . HIS A 1 3 ? -4.037 -3.253 -10.614 1.00 0.00 3 HIS A N 16
ATOM 18743 C CA . HIS A 1 3 ? -3.434 -2.225 -11.454 1.00 0.00 3 HIS A CA 16
ATOM 18744 C C . HIS A 1 3 ? -2.226 -1.594 -10.761 1.00 0.00 3 HIS A C 16
ATOM 18745 O O . HIS A 1 3 ? -2.369 -0.931 -9.734 1.00 0.00 3 HIS A O 16
ATOM 18760 N N . PRO A 1 4 ? -1.013 -1.795 -11.310 1.00 0.00 4 PRO A N 16
ATOM 18761 C CA . PRO A 1 4 ? 0.222 -1.244 -10.735 1.00 0.00 4 PRO A CA 16
ATOM 18762 C C . PRO A 1 4 ? 0.178 0.276 -10.606 1.00 0.00 4 PRO A C 16
ATOM 18763 O O . PRO A 1 4 ? -0.629 0.940 -11.257 1.00 0.00 4 PRO A O 16
ATOM 18774 N N . TYR A 1 5 ? 1.061 0.822 -9.773 1.00 0.00 5 TYR A N 16
ATOM 18775 C CA . TYR A 1 5 ? 1.130 2.266 -9.578 1.00 0.00 5 TYR A CA 16
ATOM 18776 C C . TYR A 1 5 ? 2.560 2.712 -9.343 1.00 0.00 5 TYR A C 16
ATOM 18777 O O . TYR A 1 5 ? 3.004 3.712 -9.908 1.00 0.00 5 TYR A O 16
ATOM 18795 N N . VAL A 1 6 ? 3.286 1.967 -8.518 1.00 0.00 6 VAL A N 16
ATOM 18796 C CA . VAL A 1 6 ? 4.669 2.306 -8.228 1.00 0.00 6 VAL A CA 16
ATOM 18797 C C . VAL A 1 6 ? 4.778 3.683 -7.580 1.00 0.00 6 VAL A C 16
ATOM 18798 O O . VAL A 1 6 ? 4.234 4.665 -8.088 1.00 0.00 6 VAL A O 16
ATOM 18811 N N . GLY A 1 7 ? 5.477 3.749 -6.456 1.00 0.00 7 GLY A N 16
ATOM 18812 C CA . GLY A 1 7 ? 5.637 5.010 -5.756 1.00 0.00 7 GLY A CA 16
ATOM 18813 C C . GLY A 1 7 ? 5.947 4.817 -4.288 1.00 0.00 7 GLY A C 16
ATOM 18814 O O . GLY A 1 7 ? 5.475 3.864 -3.674 1.00 0.00 7 GLY A O 16
ATOM 18818 N N . ILE A 1 8 ? 6.733 5.723 -3.714 1.00 0.00 8 ILE A N 16
ATOM 18819 C CA . ILE A 1 8 ? 7.078 5.627 -2.302 1.00 0.00 8 ILE A CA 16
ATOM 18820 C C . ILE A 1 8 ? 6.098 6.431 -1.467 1.00 0.00 8 ILE A C 16
ATOM 18821 O O . ILE A 1 8 ? 6.209 7.648 -1.347 1.00 0.00 8 ILE A O 16
ATOM 18837 N N . TRP A 1 9 ? 5.133 5.731 -0.900 1.00 0.00 9 TRP A N 16
ATOM 18838 C CA . TRP A 1 9 ? 4.108 6.359 -0.082 1.00 0.00 9 TRP A CA 16
ATOM 18839 C C . TRP A 1 9 ? 4.525 6.379 1.382 1.00 0.00 9 TRP A C 16
ATOM 18840 O O . TRP A 1 9 ? 4.507 5.353 2.062 1.00 0.00 9 TRP A O 16
ATOM 18861 N N . VAL A 1 10 ? 4.915 7.559 1.854 1.00 0.00 10 VAL A N 16
ATOM 18862 C CA . VAL A 1 10 ? 5.356 7.729 3.233 1.00 0.00 10 VAL A CA 16
ATOM 18863 C C . VAL A 1 10 ? 4.345 8.533 4.042 1.00 0.00 10 VAL A C 16
ATOM 18864 O O . VAL A 1 10 ? 3.573 9.320 3.494 1.00 0.00 10 VAL A O 16
ATOM 18877 N N . THR A 1 11 ? 4.358 8.324 5.352 1.00 0.00 11 THR A N 16
ATOM 18878 C CA . THR A 1 11 ? 3.446 9.021 6.253 1.00 0.00 11 THR A CA 16
ATOM 18879 C C . THR A 1 11 ? 3.764 10.512 6.322 1.00 0.00 11 THR A C 16
ATOM 18880 O O . THR A 1 11 ? 4.702 10.988 5.683 1.00 0.00 11 THR A O 16
ATOM 18891 N N . ALA A 1 12 ? 2.969 11.246 7.099 1.00 0.00 12 ALA A N 16
ATOM 18892 C CA . ALA A 1 12 ? 3.159 12.687 7.250 1.00 0.00 12 ALA A CA 16
ATOM 18893 C C . ALA A 1 12 ? 4.294 13.005 8.221 1.00 0.00 12 ALA A C 16
ATOM 18894 O O . ALA A 1 12 ? 4.844 14.105 8.202 1.00 0.00 12 ALA A O 16
ATOM 18901 N N . ASP A 1 13 ? 4.640 12.040 9.069 1.00 0.00 13 ASP A N 16
ATOM 18902 C CA . ASP A 1 13 ? 5.710 12.233 10.040 1.00 0.00 13 ASP A CA 16
ATOM 18903 C C . ASP A 1 13 ? 6.982 11.516 9.599 1.00 0.00 13 ASP A C 16
ATOM 18904 O O . ASP A 1 13 ? 8.085 11.888 9.998 1.00 0.00 13 ASP A O 16
ATOM 18913 N N . GLY A 1 14 ? 6.820 10.483 8.778 1.00 0.00 14 GLY A N 16
ATOM 18914 C CA . GLY A 1 14 ? 7.964 9.730 8.306 1.00 0.00 14 GLY A CA 16
ATOM 18915 C C . GLY A 1 14 ? 8.304 8.571 9.220 1.00 0.00 14 GLY A C 16
ATOM 18916 O O . GLY A 1 14 ? 9.440 8.096 9.232 1.00 0.00 14 GLY A O 16
ATOM 18920 N N . ARG A 1 15 ? 7.316 8.107 9.980 1.00 0.00 15 ARG A N 16
ATOM 18921 C CA . ARG A 1 15 ? 7.529 6.984 10.892 1.00 0.00 15 ARG A CA 16
ATOM 18922 C C . ARG A 1 15 ? 7.589 5.679 10.109 1.00 0.00 15 ARG A C 16
ATOM 18923 O O . ARG A 1 15 ? 8.243 4.723 10.525 1.00 0.00 15 ARG A O 16
ATOM 18944 N N . ILE A 1 16 ? 6.914 5.652 8.964 1.00 0.00 16 ILE A N 16
ATOM 18945 C CA . ILE A 1 16 ? 6.904 4.469 8.113 1.00 0.00 16 ILE A CA 16
ATOM 18946 C C . ILE A 1 16 ? 6.956 4.866 6.643 1.00 0.00 16 ILE A C 16
ATOM 18947 O O . ILE A 1 16 ? 6.568 5.973 6.274 1.00 0.00 16 ILE A O 16
ATOM 18963 N N . ARG A 1 17 ? 7.439 3.958 5.810 1.00 0.00 17 ARG A N 16
ATOM 18964 C CA . ARG A 1 17 ? 7.544 4.213 4.382 1.00 0.00 17 ARG A CA 16
ATOM 18965 C C . ARG A 1 17 ? 7.116 2.983 3.586 1.00 0.00 17 ARG A C 16
ATOM 18966 O O . ARG A 1 17 ? 7.632 1.887 3.798 1.00 0.00 17 ARG A O 16
ATOM 18987 N N . GLN A 1 18 ? 6.172 3.172 2.670 1.00 0.00 18 GLN A N 16
ATOM 18988 C CA . GLN A 1 18 ? 5.679 2.076 1.845 1.00 0.00 18 GLN A CA 16
ATOM 18989 C C . GLN A 1 18 ? 6.012 2.315 0.379 1.00 0.00 18 GLN A C 16
ATOM 18990 O O . GLN A 1 18 ? 5.512 3.257 -0.236 1.00 0.00 18 GLN A O 16
ATOM 19004 N N . GLU A 1 19 ? 6.867 1.460 -0.176 1.00 0.00 19 GLU A N 16
ATOM 19005 C CA . GLU A 1 19 ? 7.271 1.590 -1.568 1.00 0.00 19 GLU A CA 16
ATOM 19006 C C . GLU A 1 19 ? 6.412 0.731 -2.475 1.00 0.00 19 GLU A C 16
ATOM 19007 O O . GLU A 1 19 ? 6.293 -0.478 -2.277 1.00 0.00 19 GLU A O 16
ATOM 19019 N N . LEU A 1 20 ? 5.854 1.356 -3.497 1.00 0.00 20 LEU A N 16
ATOM 19020 C CA . LEU A 1 20 ? 5.052 0.636 -4.463 1.00 0.00 20 LEU A CA 16
ATOM 19021 C C . LEU A 1 20 ? 5.975 0.171 -5.579 1.00 0.00 20 LEU A C 16
ATOM 19022 O O . LEU A 1 20 ? 6.574 0.976 -6.293 1.00 0.00 20 LEU A O 16
ATOM 19038 N N . LEU A 1 21 ? 6.141 -1.135 -5.658 1.00 0.00 21 LEU A N 16
ATOM 19039 C CA . LEU A 1 21 ? 7.049 -1.752 -6.609 1.00 0.00 21 LEU A CA 16
ATOM 19040 C C . LEU A 1 21 ? 6.619 -1.599 -8.059 1.00 0.00 21 LEU A C 16
ATOM 19041 O O . LEU A 1 21 ? 5.442 -1.401 -8.358 1.00 0.00 21 LEU A O 16
ATOM 19057 N N . PRO A 1 22 ? 7.598 -1.716 -8.980 1.00 0.00 22 PRO A N 16
ATOM 19058 C CA . PRO A 1 22 ? 7.361 -1.615 -10.425 1.00 0.00 22 PRO A CA 16
ATOM 19059 C C . PRO A 1 22 ? 6.471 -2.741 -10.934 1.00 0.00 22 PRO A C 16
ATOM 19060 O O . PRO A 1 22 ? 5.954 -2.685 -12.050 1.00 0.00 22 PRO A O 16
ATOM 19071 N N . ASN A 1 23 ? 6.286 -3.758 -10.096 1.00 0.00 23 ASN A N 16
ATOM 19072 C CA . ASN A 1 23 ? 5.447 -4.896 -10.443 1.00 0.00 23 ASN A CA 16
ATOM 19073 C C . ASN A 1 23 ? 4.025 -4.678 -9.931 1.00 0.00 23 ASN A C 16
ATOM 19074 O O . ASN A 1 23 ? 3.263 -5.629 -9.761 1.00 0.00 23 ASN A O 16
ATOM 19085 N N . GLY A 1 24 ? 3.678 -3.422 -9.660 1.00 0.00 24 GLY A N 16
ATOM 19086 C CA . GLY A 1 24 ? 2.361 -3.124 -9.142 1.00 0.00 24 GLY A CA 16
ATOM 19087 C C . GLY A 1 24 ? 2.165 -3.764 -7.790 1.00 0.00 24 GLY A C 16
ATOM 19088 O O . GLY A 1 24 ? 1.177 -4.459 -7.555 1.00 0.00 24 GLY A O 16
ATOM 19092 N N . ARG A 1 25 ? 3.129 -3.541 -6.907 1.00 0.00 25 ARG A N 16
ATOM 19093 C CA . ARG A 1 25 ? 3.084 -4.119 -5.569 1.00 0.00 25 ARG A CA 16
ATOM 19094 C C . ARG A 1 25 ? 3.561 -3.123 -4.529 1.00 0.00 25 ARG A C 16
ATOM 19095 O O . ARG A 1 25 ? 3.882 -1.985 -4.858 1.00 0.00 25 ARG A O 16
ATOM 19116 N N . TYR A 1 26 ? 3.567 -3.538 -3.268 1.00 0.00 26 TYR A N 16
ATOM 19117 C CA . TYR A 1 26 ? 3.966 -2.642 -2.191 1.00 0.00 26 TYR A CA 16
ATOM 19118 C C . TYR A 1 26 ? 4.897 -3.303 -1.178 1.00 0.00 26 TYR A C 16
ATOM 19119 O O . TYR A 1 26 ? 4.819 -4.503 -0.923 1.00 0.00 26 TYR A O 16
ATOM 19137 N N . ASP A 1 27 ? 5.760 -2.477 -0.593 1.00 0.00 27 ASP A N 16
ATOM 19138 C CA . ASP A 1 27 ? 6.714 -2.913 0.420 1.00 0.00 27 ASP A CA 16
ATOM 19139 C C . ASP A 1 27 ? 6.913 -1.793 1.436 1.00 0.00 27 ASP A C 16
ATOM 19140 O O . ASP A 1 27 ? 7.412 -0.721 1.091 1.00 0.00 27 ASP A O 16
ATOM 19149 N N . GLU A 1 28 ? 6.504 -2.023 2.679 1.00 0.00 28 GLU A N 16
ATOM 19150 C CA . GLU A 1 28 ? 6.629 -0.998 3.708 1.00 0.00 28 GLU A CA 16
ATOM 19151 C C . GLU A 1 28 ? 7.758 -1.301 4.689 1.00 0.00 28 GLU A C 16
ATOM 19152 O O . GLU A 1 28 ? 7.870 -2.411 5.212 1.00 0.00 28 GLU A O 16
ATOM 19164 N N . ALA A 1 29 ? 8.577 -0.284 4.940 1.00 0.00 29 ALA A N 16
ATOM 19165 C CA . ALA A 1 29 ? 9.693 -0.400 5.868 1.00 0.00 29 ALA A CA 16
ATOM 19166 C C . ALA A 1 29 ? 9.457 0.489 7.083 1.00 0.00 29 ALA A C 16
ATOM 19167 O O . ALA A 1 29 ? 9.575 1.711 7.003 1.00 0.00 29 ALA A O 16
ATOM 19174 N N . ARG A 1 30 ? 9.106 -0.131 8.202 1.00 0.00 30 ARG A N 16
ATOM 19175 C CA . ARG A 1 30 ? 8.837 0.609 9.431 1.00 0.00 30 ARG A CA 16
ATOM 19176 C C . ARG A 1 30 ? 9.943 0.401 10.459 1.00 0.00 30 ARG A C 16
ATOM 19177 O O . ARG A 1 30 ? 10.309 -0.731 10.773 1.00 0.00 30 ARG A O 16
ATOM 19198 N N . GLY A 1 31 ? 10.468 1.504 10.982 1.00 0.00 31 GLY A N 16
ATOM 19199 C CA . GLY A 1 31 ? 11.524 1.428 11.974 1.00 0.00 31 GLY A CA 16
ATOM 19200 C C . GLY A 1 31 ? 12.731 0.653 11.482 1.00 0.00 31 GLY A C 16
ATOM 19201 O O . GLY A 1 31 ? 13.037 0.659 10.289 1.00 0.00 31 GLY A O 16
ATOM 19205 N N . ASN A 1 32 ? 13.416 -0.015 12.402 1.00 0.00 32 ASN A N 16
ATOM 19206 C CA . ASN A 1 32 ? 14.596 -0.799 12.058 1.00 0.00 32 ASN A CA 16
ATOM 19207 C C . ASN A 1 32 ? 14.220 -2.007 11.203 1.00 0.00 32 ASN A C 16
ATOM 19208 O O . ASN A 1 32 ? 15.042 -2.516 10.440 1.00 0.00 32 ASN A O 16
ATOM 19219 N N . ARG A 1 33 ? 12.978 -2.462 11.335 1.00 0.00 33 ARG A N 16
ATOM 19220 C CA . ARG A 1 33 ? 12.505 -3.611 10.572 1.00 0.00 33 ARG A CA 16
ATOM 19221 C C . ARG A 1 33 ? 11.903 -3.163 9.243 1.00 0.00 33 ARG A C 16
ATOM 19222 O O . ARG A 1 33 ? 10.822 -2.573 9.208 1.00 0.00 33 ARG A O 16
ATOM 19243 N N . LYS A 1 34 ? 12.600 -3.454 8.152 1.00 0.00 34 LYS A N 16
ATOM 19244 C CA . LYS A 1 34 ? 12.118 -3.087 6.826 1.00 0.00 34 LYS A CA 16
ATOM 19245 C C . LYS A 1 34 ? 11.293 -4.223 6.236 1.00 0.00 34 LYS A C 16
ATOM 19246 O O . LYS A 1 34 ? 11.269 -5.327 6.781 1.00 0.00 34 LYS A O 16
ATOM 19265 N N . SER A 1 35 ? 10.612 -3.953 5.127 1.00 0.00 35 SER A N 16
ATOM 19266 C CA . SER A 1 35 ? 9.781 -4.964 4.480 1.00 0.00 35 SER A CA 16
ATOM 19267 C C . SER A 1 35 ? 8.896 -5.671 5.504 1.00 0.00 35 SER A C 16
ATOM 19268 O O . SER A 1 35 ? 8.553 -6.841 5.339 1.00 0.00 35 SER A O 16
ATOM 19276 N N . ALA A 1 36 ? 8.531 -4.949 6.564 1.00 0.00 36 ALA A N 16
ATOM 19277 C CA . ALA A 1 36 ? 7.688 -5.506 7.617 1.00 0.00 36 ALA A CA 16
ATOM 19278 C C . ALA A 1 36 ? 6.447 -6.164 7.025 1.00 0.00 36 ALA A C 16
ATOM 19279 O O . ALA A 1 36 ? 5.964 -7.178 7.529 1.00 0.00 36 ALA A O 16
ATOM 19286 N N . TYR A 1 37 ? 5.947 -5.579 5.948 1.00 0.00 37 TYR A N 16
ATOM 19287 C CA . TYR A 1 37 ? 4.768 -6.091 5.265 1.00 0.00 37 TYR A CA 16
ATOM 19288 C C . TYR A 1 37 ? 4.787 -5.719 3.787 1.00 0.00 37 TYR A C 16
ATOM 19289 O O . TYR A 1 37 ? 5.162 -4.606 3.417 1.00 0.00 37 TYR A O 16
ATOM 19307 N N . GLN A 1 38 ? 4.369 -6.658 2.949 1.00 0.00 38 GLN A N 16
ATOM 19308 C CA . GLN A 1 38 ? 4.321 -6.442 1.508 1.00 0.00 38 GLN A CA 16
ATOM 19309 C C . GLN A 1 38 ? 3.223 -7.296 0.892 1.00 0.00 38 GLN A C 16
ATOM 19310 O O . GLN A 1 38 ? 2.913 -8.375 1.397 1.00 0.00 38 GLN A O 16
ATOM 19324 N N . GLY A 1 39 ? 2.634 -6.817 -0.196 1.00 0.00 39 GLY A N 16
ATOM 19325 C CA . GLY A 1 39 ? 1.578 -7.575 -0.837 1.00 0.00 39 GLY A CA 16
ATOM 19326 C C . GLY A 1 39 ? 1.205 -7.033 -2.198 1.00 0.00 39 GLY A C 16
ATOM 19327 O O . GLY A 1 39 ? 2.055 -6.903 -3.079 1.00 0.00 39 GLY A O 16
ATOM 19331 N N . ARG A 1 40 ? -0.071 -6.716 -2.368 1.00 0.00 40 ARG A N 16
ATOM 19332 C CA . ARG A 1 40 ? -0.565 -6.185 -3.624 1.00 0.00 40 ARG A CA 16
ATOM 19333 C C . ARG A 1 40 ? -1.804 -5.347 -3.371 1.00 0.00 40 ARG A C 16
ATOM 19334 O O . ARG A 1 40 ? -2.406 -5.428 -2.300 1.00 0.00 40 ARG A O 16
ATOM 19355 N N . TYR A 1 41 ? -2.182 -4.538 -4.344 1.00 0.00 41 TYR A N 16
ATOM 19356 C CA . TYR A 1 41 ? -3.348 -3.691 -4.190 1.00 0.00 41 TYR A CA 16
ATOM 19357 C C . TYR A 1 41 ? -4.194 -3.651 -5.450 1.00 0.00 41 TYR A C 16
ATOM 19358 O O . TYR A 1 41 ? -3.702 -3.850 -6.560 1.00 0.00 41 TYR A O 16
ATOM 19376 N N . GLU A 1 42 ? -5.471 -3.358 -5.256 1.00 0.00 42 GLU A N 16
ATOM 19377 C CA . GLU A 1 42 ? -6.411 -3.247 -6.361 1.00 0.00 42 GLU A CA 16
ATOM 19378 C C . GLU A 1 42 ? -6.992 -1.841 -6.380 1.00 0.00 42 GLU A C 16
ATOM 19379 O O . GLU A 1 42 ? -7.479 -1.354 -5.364 1.00 0.00 42 GLU A O 16
ATOM 19391 N N . VAL A 1 43 ? -6.916 -1.180 -7.527 1.00 0.00 43 VAL A N 16
ATOM 19392 C CA . VAL A 1 43 ? -7.414 0.185 -7.651 1.00 0.00 43 VAL A CA 16
ATOM 19393 C C . VAL A 1 43 ? -8.744 0.242 -8.398 1.00 0.00 43 VAL A C 16
ATOM 19394 O O . VAL A 1 43 ? -8.875 -0.284 -9.503 1.00 0.00 43 VAL A O 16
ATOM 19407 N N . ARG A 1 44 ? -9.725 0.890 -7.776 1.00 0.00 44 ARG A N 16
ATOM 19408 C CA . ARG A 1 44 ? -11.052 1.033 -8.365 1.00 0.00 44 ARG A CA 16
ATOM 19409 C C . ARG A 1 44 ? -11.580 2.450 -8.163 1.00 0.00 44 ARG A C 16
ATOM 19410 O O . ARG A 1 44 ? -12.202 2.749 -7.144 1.00 0.00 44 ARG A O 16
ATOM 19431 N N . GLY A 1 45 ? -11.326 3.320 -9.136 1.00 0.00 45 GLY A N 16
ATOM 19432 C CA . GLY A 1 45 ? -11.785 4.695 -9.035 1.00 0.00 45 GLY A CA 16
ATOM 19433 C C . GLY A 1 45 ? -11.150 5.425 -7.868 1.00 0.00 45 GLY A C 16
ATOM 19434 O O . GLY A 1 45 ? -11.828 6.145 -7.135 1.00 0.00 45 GLY A O 16
ATOM 19438 N N . ALA A 1 46 ? -9.841 5.230 -7.692 1.00 0.00 46 ALA A N 16
ATOM 19439 C CA . ALA A 1 46 ? -9.090 5.862 -6.604 1.00 0.00 46 ALA A CA 16
ATOM 19440 C C . ALA A 1 46 ? -9.204 5.064 -5.305 1.00 0.00 46 ALA A C 16
ATOM 19441 O O . ALA A 1 46 ? -8.472 5.320 -4.350 1.00 0.00 46 ALA A O 16
ATOM 19448 N N . HIS A 1 47 ? -10.110 4.089 -5.275 1.00 0.00 47 HIS A N 16
ATOM 19449 C CA . HIS A 1 47 ? -10.290 3.254 -4.095 1.00 0.00 47 HIS A CA 16
ATOM 19450 C C . HIS A 1 47 ? -9.447 1.996 -4.231 1.00 0.00 47 HIS A C 16
ATOM 19451 O O . HIS A 1 47 ? -9.527 1.300 -5.243 1.00 0.00 47 HIS A O 16
ATOM 19466 N N . ILE A 1 48 ? -8.623 1.707 -3.231 1.00 0.00 48 ILE A N 16
ATOM 19467 C CA . ILE A 1 48 ? -7.767 0.531 -3.299 1.00 0.00 48 ILE A CA 16
ATOM 19468 C C . ILE A 1 48 ? -7.610 -0.148 -1.943 1.00 0.00 48 ILE A C 16
ATOM 19469 O O . ILE A 1 48 ? -7.692 0.491 -0.896 1.00 0.00 48 ILE A O 16
ATOM 19485 N N . ASN A 1 49 ? -7.359 -1.452 -1.990 1.00 0.00 49 ASN A N 16
ATOM 19486 C CA . ASN A 1 49 ? -7.157 -2.245 -0.787 1.00 0.00 49 ASN A CA 16
ATOM 19487 C C . ASN A 1 49 ? -5.931 -3.134 -0.953 1.00 0.00 49 ASN A C 16
ATOM 19488 O O . ASN A 1 49 ? -5.604 -3.558 -2.061 1.00 0.00 49 ASN A O 16
ATOM 19499 N N . TYR A 1 50 ? -5.257 -3.413 0.153 1.00 0.00 50 TYR A N 16
ATOM 19500 C CA . TYR A 1 50 ? -4.068 -4.247 0.144 1.00 0.00 50 TYR A CA 16
ATOM 19501 C C . TYR A 1 50 ? -4.415 -5.652 0.604 1.00 0.00 50 TYR A C 16
ATOM 19502 O O . TYR A 1 50 ? -4.799 -5.848 1.752 1.00 0.00 50 TYR A O 16
ATOM 19520 N N . TRP A 1 51 ? -4.273 -6.629 -0.280 1.00 0.00 51 TRP A N 16
ATOM 19521 C CA . TRP A 1 51 ? -4.569 -8.007 0.079 1.00 0.00 51 TRP A CA 16
ATOM 19522 C C . TRP A 1 51 ? -3.278 -8.812 0.172 1.00 0.00 51 TRP A C 16
ATOM 19523 O O . TRP A 1 51 ? -2.810 -9.377 -0.818 1.00 0.00 51 TRP A O 16
ATOM 19544 N N . ASP A 1 52 ? -2.699 -8.844 1.367 1.00 0.00 52 ASP A N 16
ATOM 19545 C CA . ASP A 1 52 ? -1.448 -9.565 1.591 1.00 0.00 52 ASP A CA 16
ATOM 19546 C C . ASP A 1 52 ? -1.637 -11.070 1.459 1.00 0.00 52 ASP A C 16
ATOM 19547 O O . ASP A 1 52 ? -2.743 -11.589 1.602 1.00 0.00 52 ASP A O 16
ATOM 19556 N N . ASP A 1 53 ? -0.536 -11.762 1.189 1.00 0.00 53 ASP A N 16
ATOM 19557 C CA . ASP A 1 53 ? -0.557 -13.211 1.041 1.00 0.00 53 ASP A CA 16
ATOM 19558 C C . ASP A 1 53 ? -0.434 -13.908 2.396 1.00 0.00 53 ASP A C 16
ATOM 19559 O O . ASP A 1 53 ? -0.658 -15.113 2.501 1.00 0.00 53 ASP A O 16
ATOM 19568 N N . THR A 1 54 ? -0.071 -13.150 3.433 1.00 0.00 54 THR A N 16
ATOM 19569 C CA . THR A 1 54 ? 0.084 -13.721 4.768 1.00 0.00 54 THR A CA 16
ATOM 19570 C C . THR A 1 54 ? -1.207 -13.630 5.579 1.00 0.00 54 THR A C 16
ATOM 19571 O O . THR A 1 54 ? -1.184 -13.665 6.810 1.00 0.00 54 THR A O 16
ATOM 19582 N N . GLY A 1 55 ? -2.331 -13.550 4.880 1.00 0.00 55 GLY A N 16
ATOM 19583 C CA . GLY A 1 55 ? -3.622 -13.500 5.542 1.00 0.00 55 GLY A CA 16
ATOM 19584 C C . GLY A 1 55 ? -4.020 -12.126 6.060 1.00 0.00 55 GLY A C 16
ATOM 19585 O O . GLY A 1 55 ? -4.854 -12.032 6.961 1.00 0.00 55 GLY A O 16
ATOM 19589 N N . PHE A 1 56 ? -3.455 -11.056 5.503 1.00 0.00 56 PHE A N 16
ATOM 19590 C CA . PHE A 1 56 ? -3.808 -9.718 5.939 1.00 0.00 56 PHE A CA 16
ATOM 19591 C C . PHE A 1 56 ? -4.448 -8.952 4.795 1.00 0.00 56 PHE A C 16
ATOM 19592 O O . PHE A 1 56 ? -4.314 -9.322 3.629 1.00 0.00 56 PHE A O 16
ATOM 19609 N N . THR A 1 57 ? -5.114 -7.865 5.139 1.00 0.00 57 THR A N 16
ATOM 19610 C CA . THR A 1 57 ? -5.744 -7.015 4.143 1.00 0.00 57 THR A CA 16
ATOM 19611 C C . THR A 1 57 ? -6.032 -5.633 4.713 1.00 0.00 57 THR A C 16
ATOM 19612 O O . THR A 1 57 ? -6.400 -5.494 5.878 1.00 0.00 57 THR A O 16
ATOM 19623 N N . ALA A 1 58 ? -5.858 -4.614 3.881 1.00 0.00 58 ALA A N 16
ATOM 19624 C CA . ALA A 1 58 ? -6.099 -3.237 4.312 1.00 0.00 58 ALA A CA 16
ATOM 19625 C C . ALA A 1 58 ? -6.697 -2.393 3.191 1.00 0.00 58 ALA A C 16
ATOM 19626 O O . ALA A 1 58 ? -6.103 -2.248 2.127 1.00 0.00 58 ALA A O 16
ATOM 19633 N N . ASP A 1 59 ? -7.874 -1.828 3.440 1.00 0.00 59 ASP A N 16
ATOM 19634 C CA . ASP A 1 59 ? -8.547 -0.997 2.445 1.00 0.00 59 ASP A CA 16
ATOM 19635 C C . ASP A 1 59 ? -8.149 0.469 2.585 1.00 0.00 59 ASP A C 16
ATOM 19636 O O . ASP A 1 59 ? -7.802 0.930 3.673 1.00 0.00 59 ASP A O 16
ATOM 19645 N N . GLY A 1 60 ? -8.205 1.198 1.473 1.00 0.00 60 GLY A N 16
ATOM 19646 C CA . GLY A 1 60 ? -7.853 2.605 1.484 1.00 0.00 60 GLY A CA 16
ATOM 19647 C C . GLY A 1 60 ? -8.546 3.373 0.376 1.00 0.00 60 GLY A C 16
ATOM 19648 O O . GLY A 1 60 ? -9.470 2.861 -0.256 1.00 0.00 60 GLY A O 16
ATOM 19652 N N . ASP A 1 61 ? -8.103 4.604 0.137 1.00 0.00 61 ASP A N 16
ATOM 19653 C CA . ASP A 1 61 ? -8.697 5.432 -0.905 1.00 0.00 61 ASP A CA 16
ATOM 19654 C C . ASP A 1 61 ? -7.844 6.666 -1.183 1.00 0.00 61 ASP A C 16
ATOM 19655 O O . ASP A 1 61 ? -7.454 7.383 -0.261 1.00 0.00 61 ASP A O 16
ATOM 19664 N N . PHE A 1 62 ? -7.566 6.912 -2.457 1.00 0.00 62 PHE A N 16
ATOM 19665 C CA . PHE A 1 62 ? -6.767 8.064 -2.855 1.00 0.00 62 PHE A CA 16
ATOM 19666 C C . PHE A 1 62 ? -7.574 9.347 -2.729 1.00 0.00 62 PHE A C 16
ATOM 19667 O O . PHE A 1 62 ? -8.506 9.589 -3.497 1.00 0.00 62 PHE A O 16
ATOM 19684 N N . VAL A 1 63 ? -7.204 10.165 -1.759 1.00 0.00 63 VAL A N 16
ATOM 19685 C CA . VAL A 1 63 ? -7.886 11.436 -1.527 1.00 0.00 63 VAL A CA 16
ATOM 19686 C C . VAL A 1 63 ? -7.299 12.550 -2.390 1.00 0.00 63 VAL A C 16
ATOM 19687 O O . VAL A 1 63 ? -7.872 13.634 -2.488 1.00 0.00 63 VAL A O 16
ATOM 19700 N N . SER A 1 64 ? -6.155 12.280 -3.014 1.00 0.00 64 SER A N 16
ATOM 19701 C CA . SER A 1 64 ? -5.502 13.269 -3.864 1.00 0.00 64 SER A CA 16
ATOM 19702 C C . SER A 1 64 ? -4.551 12.594 -4.848 1.00 0.00 64 SER A C 16
ATOM 19703 O O . SER A 1 64 ? -4.443 11.370 -4.881 1.00 0.00 64 SER A O 16
ATOM 19711 N N . ALA A 1 65 ? -3.866 13.405 -5.648 1.00 0.00 65 ALA A N 16
ATOM 19712 C CA . ALA A 1 65 ? -2.925 12.887 -6.632 1.00 0.00 65 ALA A CA 16
ATOM 19713 C C . ALA A 1 65 ? -1.631 12.425 -5.970 1.00 0.00 65 ALA A C 16
ATOM 19714 O O . ALA A 1 65 ? -0.927 11.565 -6.499 1.00 0.00 65 ALA A O 16
ATOM 19721 N N . ASN A 1 66 ? -1.319 13.004 -4.812 1.00 0.00 66 ASN A N 16
ATOM 19722 C CA . ASN A 1 66 ? -0.105 12.648 -4.086 1.00 0.00 66 ASN A CA 16
ATOM 19723 C C . ASN A 1 66 ? -0.412 12.219 -2.650 1.00 0.00 66 ASN A C 16
ATOM 19724 O O . ASN A 1 66 ? 0.499 11.907 -1.884 1.00 0.00 66 ASN A O 16
ATOM 19735 N N . GLU A 1 67 ? -1.694 12.199 -2.285 1.00 0.00 67 GLU A N 16
ATOM 19736 C CA . GLU A 1 67 ? -2.092 11.801 -0.940 1.00 0.00 67 GLU A CA 16
ATOM 19737 C C . GLU A 1 67 ? -2.791 10.445 -0.961 1.00 0.00 67 GLU A C 16
ATOM 19738 O O . GLU A 1 67 ? -3.462 10.096 -1.933 1.00 0.00 67 GLU A O 16
ATOM 19750 N N . LEU A 1 68 ? -2.620 9.682 0.111 1.00 0.00 68 LEU A N 16
ATOM 19751 C CA . LEU A 1 68 ? -3.222 8.359 0.215 1.00 0.00 68 LEU A CA 16
ATOM 19752 C C . LEU A 1 68 ? -3.890 8.183 1.573 1.00 0.00 68 LEU A C 16
ATOM 19753 O O . LEU A 1 68 ? -3.390 8.669 2.589 1.00 0.00 68 LEU A O 16
ATOM 19769 N N . HIS A 1 69 ? -5.011 7.473 1.591 1.00 0.00 69 HIS A N 16
ATOM 19770 C CA . HIS A 1 69 ? -5.733 7.222 2.835 1.00 0.00 69 HIS A CA 16
ATOM 19771 C C . HIS A 1 69 ? -5.973 5.730 3.027 1.00 0.00 69 HIS A C 16
ATOM 19772 O O . HIS A 1 69 ? -6.781 5.124 2.324 1.00 0.00 69 HIS A O 16
ATOM 19787 N N . HIS A 1 70 ? -5.272 5.143 3.990 1.00 0.00 70 HIS A N 16
ATOM 19788 C CA . HIS A 1 70 ? -5.418 3.720 4.277 1.00 0.00 70 HIS A CA 16
ATOM 19789 C C . HIS A 1 70 ? -5.386 3.473 5.781 1.00 0.00 70 HIS A C 16
ATOM 19790 O O . HIS A 1 70 ? -4.545 4.020 6.494 1.00 0.00 70 HIS A O 16
ATOM 19805 N N . GLY A 1 71 ? -6.315 2.651 6.262 1.00 0.00 71 GLY A N 16
ATOM 19806 C CA . GLY A 1 71 ? -6.377 2.356 7.682 1.00 0.00 71 GLY A CA 16
ATOM 19807 C C . GLY A 1 71 ? -6.456 3.614 8.524 1.00 0.00 71 GLY A C 16
ATOM 19808 O O . GLY A 1 71 ? -6.096 3.607 9.701 1.00 0.00 71 GLY A O 16
ATOM 19812 N N . GLY A 1 72 ? -6.924 4.700 7.915 1.00 0.00 72 GLY A N 16
ATOM 19813 C CA . GLY A 1 72 ? -7.039 5.958 8.623 1.00 0.00 72 GLY A CA 16
ATOM 19814 C C . GLY A 1 72 ? -5.732 6.727 8.669 1.00 0.00 72 GLY A C 16
ATOM 19815 O O . GLY A 1 72 ? -5.568 7.629 9.491 1.00 0.00 72 GLY A O 16
ATOM 19819 N N . MET A 1 73 ? -4.793 6.372 7.792 1.00 0.00 73 MET A N 16
ATOM 19820 C CA . MET A 1 73 ? -3.503 7.041 7.752 1.00 0.00 73 MET A CA 16
ATOM 19821 C C . MET A 1 73 ? -3.389 7.935 6.526 1.00 0.00 73 MET A C 16
ATOM 19822 O O . MET A 1 73 ? -4.150 7.797 5.570 1.00 0.00 73 MET A O 16
ATOM 19836 N N . THR A 1 74 ? -2.419 8.840 6.555 1.00 0.00 74 THR A N 16
ATOM 19837 C CA . THR A 1 74 ? -2.186 9.745 5.438 1.00 0.00 74 THR A CA 16
ATOM 19838 C C . THR A 1 74 ? -0.808 9.488 4.846 1.00 0.00 74 THR A C 16
ATOM 19839 O O . THR A 1 74 ? 0.212 9.815 5.454 1.00 0.00 74 THR A O 16
ATOM 19850 N N . PHE A 1 75 ? -0.784 8.888 3.666 1.00 0.00 75 PHE A N 16
ATOM 19851 C CA . PHE A 1 75 ? 0.469 8.567 2.999 1.00 0.00 75 PHE A CA 16
ATOM 19852 C C . PHE A 1 75 ? 0.692 9.459 1.784 1.00 0.00 75 PHE A C 16
ATOM 19853 O O . PHE A 1 75 ? -0.148 9.534 0.888 1.00 0.00 75 PHE A O 16
ATOM 19870 N N . TYR A 1 76 ? 1.839 10.129 1.760 1.00 0.00 76 TYR A N 16
ATOM 19871 C CA . TYR A 1 76 ? 2.185 11.013 0.654 1.00 0.00 76 TYR A CA 16
ATOM 19872 C C . TYR A 1 76 ? 3.178 10.333 -0.275 1.00 0.00 76 TYR A C 16
ATOM 19873 O O . TYR A 1 76 ? 4.007 9.536 0.161 1.00 0.00 76 TYR A O 16
ATOM 19891 N N . ARG A 1 77 ? 3.082 10.642 -1.561 1.00 0.00 77 ARG A N 16
ATOM 19892 C CA . ARG A 1 77 ? 3.968 10.044 -2.550 1.00 0.00 77 ARG A CA 16
ATOM 19893 C C . ARG A 1 77 ? 5.372 10.629 -2.479 1.00 0.00 77 ARG A C 16
ATOM 19894 O O . ARG A 1 77 ? 5.543 11.838 -2.362 1.00 0.00 77 ARG A O 16
ATOM 19915 N N . GLU A 1 78 ? 6.351 9.736 -2.576 1.00 0.00 78 GLU A N 16
ATOM 19916 C CA . GLU A 1 78 ? 7.783 10.062 -2.551 1.00 0.00 78 GLU A CA 16
ATOM 19917 C C . GLU A 1 78 ? 8.136 11.130 -1.511 1.00 0.00 78 GLU A C 16
ATOM 19918 O O . GLU A 1 78 ? 8.975 10.900 -0.639 1.00 0.00 78 GLU A O 16
ATOM 19930 N N . LYS A 1 79 ? 7.507 12.290 -1.604 1.00 0.00 79 LYS A N 16
ATOM 19931 C CA . LYS A 1 79 ? 7.763 13.383 -0.672 1.00 0.00 79 LYS A CA 16
ATOM 19932 C C . LYS A 1 79 ? 9.192 13.900 -0.820 1.00 0.00 79 LYS A C 16
ATOM 19933 O O . LYS A 1 79 ? 10.094 13.340 -0.161 1.00 0.00 79 LYS A O 16
ATOM 19953 N N . MET A 1 1 ? -5.074 -8.715 -13.186 1.00 0.00 1 MET A N 17
ATOM 19954 C CA . MET A 1 1 ? -6.322 -8.140 -12.622 1.00 0.00 1 MET A CA 17
ATOM 19955 C C . MET A 1 1 ? -6.050 -6.820 -11.910 1.00 0.00 1 MET A C 17
ATOM 19956 O O . MET A 1 1 ? -6.754 -5.832 -12.119 1.00 0.00 1 MET A O 17
ATOM 19972 N N . GLN A 1 2 ? -5.022 -6.809 -11.067 1.00 0.00 2 GLN A N 17
ATOM 19973 C CA . GLN A 1 2 ? -4.655 -5.609 -10.323 1.00 0.00 2 GLN A CA 17
ATOM 19974 C C . GLN A 1 2 ? -4.019 -4.572 -11.244 1.00 0.00 2 GLN A C 17
ATOM 19975 O O . GLN A 1 2 ? -3.546 -4.899 -12.332 1.00 0.00 2 GLN A O 17
ATOM 19989 N N . HIS A 1 3 ? -4.009 -3.320 -10.797 1.00 0.00 3 HIS A N 17
ATOM 19990 C CA . HIS A 1 3 ? -3.431 -2.234 -11.580 1.00 0.00 3 HIS A CA 17
ATOM 19991 C C . HIS A 1 3 ? -2.247 -1.605 -10.845 1.00 0.00 3 HIS A C 17
ATOM 19992 O O . HIS A 1 3 ? -2.420 -0.987 -9.796 1.00 0.00 3 HIS A O 17
ATOM 20007 N N . PRO A 1 4 ? -1.021 -1.760 -11.383 1.00 0.00 4 PRO A N 17
ATOM 20008 C CA . PRO A 1 4 ? 0.193 -1.204 -10.767 1.00 0.00 4 PRO A CA 17
ATOM 20009 C C . PRO A 1 4 ? 0.144 0.315 -10.645 1.00 0.00 4 PRO A C 17
ATOM 20010 O O . PRO A 1 4 ? -0.626 0.978 -11.339 1.00 0.00 4 PRO A O 17
ATOM 20021 N N . TYR A 1 5 ? 0.986 0.866 -9.771 1.00 0.00 5 TYR A N 17
ATOM 20022 C CA . TYR A 1 5 ? 1.047 2.311 -9.581 1.00 0.00 5 TYR A CA 17
ATOM 20023 C C . TYR A 1 5 ? 2.476 2.758 -9.320 1.00 0.00 5 TYR A C 17
ATOM 20024 O O . TYR A 1 5 ? 2.927 3.761 -9.874 1.00 0.00 5 TYR A O 17
ATOM 20042 N N . VAL A 1 6 ? 3.196 2.006 -8.492 1.00 0.00 6 VAL A N 17
ATOM 20043 C CA . VAL A 1 6 ? 4.575 2.337 -8.191 1.00 0.00 6 VAL A CA 17
ATOM 20044 C C . VAL A 1 6 ? 4.693 3.710 -7.537 1.00 0.00 6 VAL A C 17
ATOM 20045 O O . VAL A 1 6 ? 4.126 4.692 -8.014 1.00 0.00 6 VAL A O 17
ATOM 20058 N N . GLY A 1 7 ? 5.430 3.767 -6.438 1.00 0.00 7 GLY A N 17
ATOM 20059 C CA . GLY A 1 7 ? 5.610 5.017 -5.726 1.00 0.00 7 GLY A CA 17
ATOM 20060 C C . GLY A 1 7 ? 5.918 4.804 -4.260 1.00 0.00 7 GLY A C 17
ATOM 20061 O O . GLY A 1 7 ? 5.398 3.875 -3.647 1.00 0.00 7 GLY A O 17
ATOM 20065 N N . ILE A 1 8 ? 6.755 5.664 -3.686 1.00 0.00 8 ILE A N 17
ATOM 20066 C CA . ILE A 1 8 ? 7.094 5.542 -2.276 1.00 0.00 8 ILE A CA 17
ATOM 20067 C C . ILE A 1 8 ? 6.150 6.390 -1.446 1.00 0.00 8 ILE A C 17
ATOM 20068 O O . ILE A 1 8 ? 6.341 7.591 -1.284 1.00 0.00 8 ILE A O 17
ATOM 20084 N N . TRP A 1 9 ? 5.125 5.742 -0.928 1.00 0.00 9 TRP A N 17
ATOM 20085 C CA . TRP A 1 9 ? 4.121 6.413 -0.121 1.00 0.00 9 TRP A CA 17
ATOM 20086 C C . TRP A 1 9 ? 4.564 6.462 1.333 1.00 0.00 9 TRP A C 17
ATOM 20087 O O . TRP A 1 9 ? 4.631 5.440 2.014 1.00 0.00 9 TRP A O 17
ATOM 20108 N N . VAL A 1 10 ? 4.895 7.665 1.787 1.00 0.00 10 VAL A N 17
ATOM 20109 C CA . VAL A 1 10 ? 5.371 7.864 3.152 1.00 0.00 10 VAL A CA 17
ATOM 20110 C C . VAL A 1 10 ? 4.406 8.716 3.969 1.00 0.00 10 VAL A C 17
ATOM 20111 O O . VAL A 1 10 ? 3.646 9.515 3.423 1.00 0.00 10 VAL A O 17
ATOM 20124 N N . THR A 1 11 ? 4.451 8.533 5.283 1.00 0.00 11 THR A N 17
ATOM 20125 C CA . THR A 1 11 ? 3.588 9.277 6.194 1.00 0.00 11 THR A CA 17
ATOM 20126 C C . THR A 1 11 ? 3.916 10.769 6.169 1.00 0.00 11 THR A C 17
ATOM 20127 O O . THR A 1 11 ? 4.767 11.215 5.400 1.00 0.00 11 THR A O 17
ATOM 20138 N N . ALA A 1 12 ? 3.230 11.536 7.013 1.00 0.00 12 ALA A N 17
ATOM 20139 C CA . ALA A 1 12 ? 3.445 12.979 7.085 1.00 0.00 12 ALA A CA 17
ATOM 20140 C C . ALA A 1 12 ? 4.632 13.326 7.978 1.00 0.00 12 ALA A C 17
ATOM 20141 O O . ALA A 1 12 ? 5.191 14.419 7.883 1.00 0.00 12 ALA A O 17
ATOM 20148 N N . ASP A 1 13 ? 5.016 12.396 8.848 1.00 0.00 13 ASP A N 17
ATOM 20149 C CA . ASP A 1 13 ? 6.136 12.618 9.753 1.00 0.00 13 ASP A CA 17
ATOM 20150 C C . ASP A 1 13 ? 7.373 11.860 9.283 1.00 0.00 13 ASP A C 17
ATOM 20151 O O . ASP A 1 13 ? 8.502 12.256 9.570 1.00 0.00 13 ASP A O 17
ATOM 20160 N N . GLY A 1 14 ? 7.153 10.763 8.564 1.00 0.00 14 GLY A N 17
ATOM 20161 C CA . GLY A 1 14 ? 8.261 9.969 8.075 1.00 0.00 14 GLY A CA 17
ATOM 20162 C C . GLY A 1 14 ? 8.602 8.830 9.013 1.00 0.00 14 GLY A C 17
ATOM 20163 O O . GLY A 1 14 ? 9.734 8.344 9.025 1.00 0.00 14 GLY A O 17
ATOM 20167 N N . ARG A 1 15 ? 7.620 8.397 9.798 1.00 0.00 15 ARG A N 17
ATOM 20168 C CA . ARG A 1 15 ? 7.830 7.297 10.737 1.00 0.00 15 ARG A CA 17
ATOM 20169 C C . ARG A 1 15 ? 7.850 5.971 9.989 1.00 0.00 15 ARG A C 17
ATOM 20170 O O . ARG A 1 15 ? 8.544 5.034 10.383 1.00 0.00 15 ARG A O 17
ATOM 20191 N N . ILE A 1 16 ? 7.097 5.905 8.895 1.00 0.00 16 ILE A N 17
ATOM 20192 C CA . ILE A 1 16 ? 7.045 4.697 8.082 1.00 0.00 16 ILE A CA 17
ATOM 20193 C C . ILE A 1 16 ? 7.045 5.049 6.601 1.00 0.00 16 ILE A C 17
ATOM 20194 O O . ILE A 1 16 ? 6.648 6.148 6.215 1.00 0.00 16 ILE A O 17
ATOM 20210 N N . ARG A 1 17 ? 7.496 4.116 5.779 1.00 0.00 17 ARG A N 17
ATOM 20211 C CA . ARG A 1 17 ? 7.553 4.335 4.342 1.00 0.00 17 ARG A CA 17
ATOM 20212 C C . ARG A 1 17 ? 7.095 3.089 3.588 1.00 0.00 17 ARG A C 17
ATOM 20213 O O . ARG A 1 17 ? 7.550 1.981 3.870 1.00 0.00 17 ARG A O 17
ATOM 20234 N N . GLN A 1 18 ? 6.197 3.278 2.627 1.00 0.00 18 GLN A N 17
ATOM 20235 C CA . GLN A 1 18 ? 5.682 2.170 1.831 1.00 0.00 18 GLN A CA 17
ATOM 20236 C C . GLN A 1 18 ? 6.024 2.356 0.359 1.00 0.00 18 GLN A C 17
ATOM 20237 O O . GLN A 1 18 ? 5.539 3.282 -0.288 1.00 0.00 18 GLN A O 17
ATOM 20251 N N . GLU A 1 19 ? 6.871 1.471 -0.165 1.00 0.00 19 GLU A N 17
ATOM 20252 C CA . GLU A 1 19 ? 7.282 1.549 -1.561 1.00 0.00 19 GLU A CA 17
ATOM 20253 C C . GLU A 1 19 ? 6.385 0.714 -2.453 1.00 0.00 19 GLU A C 17
ATOM 20254 O O . GLU A 1 19 ? 6.233 -0.491 -2.248 1.00 0.00 19 GLU A O 17
ATOM 20266 N N . LEU A 1 20 ? 5.836 1.348 -3.473 1.00 0.00 20 LEU A N 17
ATOM 20267 C CA . LEU A 1 20 ? 5.006 0.645 -4.429 1.00 0.00 20 LEU A CA 17
ATOM 20268 C C . LEU A 1 20 ? 5.907 0.155 -5.553 1.00 0.00 20 LEU A C 17
ATOM 20269 O O . LEU A 1 20 ? 6.511 0.945 -6.278 1.00 0.00 20 LEU A O 17
ATOM 20285 N N . LEU A 1 21 ? 6.054 -1.155 -5.626 1.00 0.00 21 LEU A N 17
ATOM 20286 C CA . LEU A 1 21 ? 6.944 -1.784 -6.586 1.00 0.00 21 LEU A CA 17
ATOM 20287 C C . LEU A 1 21 ? 6.518 -1.590 -8.033 1.00 0.00 21 LEU A C 17
ATOM 20288 O O . LEU A 1 21 ? 5.349 -1.352 -8.329 1.00 0.00 21 LEU A O 17
ATOM 20304 N N . PRO A 1 22 ? 7.498 -1.701 -8.953 1.00 0.00 22 PRO A N 17
ATOM 20305 C CA . PRO A 1 22 ? 7.277 -1.545 -10.394 1.00 0.00 22 PRO A CA 17
ATOM 20306 C C . PRO A 1 22 ? 6.342 -2.605 -10.959 1.00 0.00 22 PRO A C 17
ATOM 20307 O O . PRO A 1 22 ? 5.795 -2.444 -12.049 1.00 0.00 22 PRO A O 17
ATOM 20318 N N . ASN A 1 23 ? 6.159 -3.693 -10.214 1.00 0.00 23 ASN A N 17
ATOM 20319 C CA . ASN A 1 23 ? 5.284 -4.766 -10.655 1.00 0.00 23 ASN A CA 17
ATOM 20320 C C . ASN A 1 23 ? 3.889 -4.612 -10.057 1.00 0.00 23 ASN A C 17
ATOM 20321 O O . ASN A 1 23 ? 3.142 -5.584 -9.943 1.00 0.00 23 ASN A O 17
ATOM 20332 N N . GLY A 1 24 ? 3.546 -3.386 -9.675 1.00 0.00 24 GLY A N 17
ATOM 20333 C CA . GLY A 1 24 ? 2.243 -3.128 -9.092 1.00 0.00 24 GLY A CA 17
ATOM 20334 C C . GLY A 1 24 ? 2.090 -3.779 -7.738 1.00 0.00 24 GLY A C 17
ATOM 20335 O O . GLY A 1 24 ? 1.127 -4.503 -7.493 1.00 0.00 24 GLY A O 17
ATOM 20339 N N . ARG A 1 25 ? 3.049 -3.523 -6.858 1.00 0.00 25 ARG A N 17
ATOM 20340 C CA . ARG A 1 25 ? 3.026 -4.096 -5.517 1.00 0.00 25 ARG A CA 17
ATOM 20341 C C . ARG A 1 25 ? 3.482 -3.080 -4.484 1.00 0.00 25 ARG A C 17
ATOM 20342 O O . ARG A 1 25 ? 3.775 -1.938 -4.824 1.00 0.00 25 ARG A O 17
ATOM 20363 N N . TYR A 1 26 ? 3.509 -3.485 -3.218 1.00 0.00 26 TYR A N 17
ATOM 20364 C CA . TYR A 1 26 ? 3.897 -2.577 -2.148 1.00 0.00 26 TYR A CA 17
ATOM 20365 C C . TYR A 1 26 ? 4.834 -3.230 -1.139 1.00 0.00 26 TYR A C 17
ATOM 20366 O O . TYR A 1 26 ? 4.770 -4.434 -0.894 1.00 0.00 26 TYR A O 17
ATOM 20384 N N . ASP A 1 27 ? 5.690 -2.404 -0.548 1.00 0.00 27 ASP A N 17
ATOM 20385 C CA . ASP A 1 27 ? 6.650 -2.846 0.455 1.00 0.00 27 ASP A CA 17
ATOM 20386 C C . ASP A 1 27 ? 6.895 -1.723 1.455 1.00 0.00 27 ASP A C 17
ATOM 20387 O O . ASP A 1 27 ? 7.472 -0.693 1.108 1.00 0.00 27 ASP A O 17
ATOM 20396 N N . GLU A 1 28 ? 6.440 -1.906 2.689 1.00 0.00 28 GLU A N 17
ATOM 20397 C CA . GLU A 1 28 ? 6.605 -0.878 3.706 1.00 0.00 28 GLU A CA 17
ATOM 20398 C C . GLU A 1 28 ? 7.730 -1.213 4.678 1.00 0.00 28 GLU A C 17
ATOM 20399 O O . GLU A 1 28 ? 7.836 -2.334 5.175 1.00 0.00 28 GLU A O 17
ATOM 20411 N N . ALA A 1 29 ? 8.561 -0.210 4.949 1.00 0.00 29 ALA A N 17
ATOM 20412 C CA . ALA A 1 29 ? 9.681 -0.357 5.866 1.00 0.00 29 ALA A CA 17
ATOM 20413 C C . ALA A 1 29 ? 9.529 0.597 7.044 1.00 0.00 29 ALA A C 17
ATOM 20414 O O . ALA A 1 29 ? 9.732 1.803 6.910 1.00 0.00 29 ALA A O 17
ATOM 20421 N N . ARG A 1 30 ? 9.160 0.051 8.198 1.00 0.00 30 ARG A N 17
ATOM 20422 C CA . ARG A 1 30 ? 8.972 0.860 9.397 1.00 0.00 30 ARG A CA 17
ATOM 20423 C C . ARG A 1 30 ? 10.136 0.692 10.367 1.00 0.00 30 ARG A C 17
ATOM 20424 O O . ARG A 1 30 ? 10.363 -0.394 10.901 1.00 0.00 30 ARG A O 17
ATOM 20445 N N . GLY A 1 31 ? 10.869 1.779 10.594 1.00 0.00 31 GLY A N 17
ATOM 20446 C CA . GLY A 1 31 ? 12.001 1.740 11.503 1.00 0.00 31 GLY A CA 17
ATOM 20447 C C . GLY A 1 31 ? 12.990 0.640 11.167 1.00 0.00 31 GLY A C 17
ATOM 20448 O O . GLY A 1 31 ? 13.089 0.215 10.017 1.00 0.00 31 GLY A O 17
ATOM 20452 N N . ASN A 1 32 ? 13.720 0.179 12.177 1.00 0.00 32 ASN A N 17
ATOM 20453 C CA . ASN A 1 32 ? 14.707 -0.879 11.988 1.00 0.00 32 ASN A CA 17
ATOM 20454 C C . ASN A 1 32 ? 14.062 -2.138 11.416 1.00 0.00 32 ASN A C 17
ATOM 20455 O O . ASN A 1 32 ? 14.740 -2.978 10.823 1.00 0.00 32 ASN A O 17
ATOM 20466 N N . ARG A 1 33 ? 12.750 -2.266 11.596 1.00 0.00 33 ARG A N 17
ATOM 20467 C CA . ARG A 1 33 ? 12.021 -3.425 11.093 1.00 0.00 33 ARG A CA 17
ATOM 20468 C C . ARG A 1 33 ? 11.475 -3.155 9.696 1.00 0.00 33 ARG A C 17
ATOM 20469 O O . ARG A 1 33 ? 10.308 -2.800 9.532 1.00 0.00 33 ARG A O 17
ATOM 20490 N N . LYS A 1 34 ? 12.326 -3.328 8.689 1.00 0.00 34 LYS A N 17
ATOM 20491 C CA . LYS A 1 34 ? 11.924 -3.104 7.306 1.00 0.00 34 LYS A CA 17
ATOM 20492 C C . LYS A 1 34 ? 11.147 -4.304 6.775 1.00 0.00 34 LYS A C 17
ATOM 20493 O O . LYS A 1 34 ? 11.097 -5.354 7.415 1.00 0.00 34 LYS A O 17
ATOM 20512 N N . SER A 1 35 ? 10.533 -4.142 5.606 1.00 0.00 35 SER A N 17
ATOM 20513 C CA . SER A 1 35 ? 9.753 -5.215 4.998 1.00 0.00 35 SER A CA 17
ATOM 20514 C C . SER A 1 35 ? 8.734 -5.770 5.990 1.00 0.00 35 SER A C 17
ATOM 20515 O O . SER A 1 35 ? 8.363 -6.942 5.923 1.00 0.00 35 SER A O 17
ATOM 20523 N N . ALA A 1 36 ? 8.283 -4.917 6.910 1.00 0.00 36 ALA A N 17
ATOM 20524 C CA . ALA A 1 36 ? 7.305 -5.321 7.914 1.00 0.00 36 ALA A CA 17
ATOM 20525 C C . ALA A 1 36 ? 6.108 -6.004 7.266 1.00 0.00 36 ALA A C 17
ATOM 20526 O O . ALA A 1 36 ? 5.626 -7.030 7.747 1.00 0.00 36 ALA A O 17
ATOM 20533 N N . TYR A 1 37 ? 5.641 -5.427 6.167 1.00 0.00 37 TYR A N 17
ATOM 20534 C CA . TYR A 1 37 ? 4.505 -5.966 5.435 1.00 0.00 37 TYR A CA 17
ATOM 20535 C C . TYR A 1 37 ? 4.567 -5.583 3.959 1.00 0.00 37 TYR A C 17
ATOM 20536 O O . TYR A 1 37 ? 4.923 -4.457 3.609 1.00 0.00 37 TYR A O 17
ATOM 20554 N N . GLN A 1 38 ? 4.207 -6.531 3.104 1.00 0.00 38 GLN A N 17
ATOM 20555 C CA . GLN A 1 38 ? 4.204 -6.315 1.661 1.00 0.00 38 GLN A CA 17
ATOM 20556 C C . GLN A 1 38 ? 3.169 -7.220 1.008 1.00 0.00 38 GLN A C 17
ATOM 20557 O O . GLN A 1 38 ? 2.885 -8.308 1.510 1.00 0.00 38 GLN A O 17
ATOM 20571 N N . GLY A 1 39 ? 2.602 -6.773 -0.106 1.00 0.00 39 GLY A N 17
ATOM 20572 C CA . GLY A 1 39 ? 1.603 -7.580 -0.782 1.00 0.00 39 GLY A CA 17
ATOM 20573 C C . GLY A 1 39 ? 1.254 -7.060 -2.158 1.00 0.00 39 GLY A C 17
ATOM 20574 O O . GLY A 1 39 ? 2.123 -6.923 -3.019 1.00 0.00 39 GLY A O 17
ATOM 20578 N N . ARG A 1 40 ? -0.026 -6.773 -2.367 1.00 0.00 40 ARG A N 17
ATOM 20579 C CA . ARG A 1 40 ? -0.497 -6.269 -3.644 1.00 0.00 40 ARG A CA 17
ATOM 20580 C C . ARG A 1 40 ? -1.762 -5.459 -3.438 1.00 0.00 40 ARG A C 17
ATOM 20581 O O . ARG A 1 40 ? -2.393 -5.542 -2.385 1.00 0.00 40 ARG A O 17
ATOM 20602 N N . TYR A 1 41 ? -2.132 -4.670 -4.433 1.00 0.00 41 TYR A N 17
ATOM 20603 C CA . TYR A 1 41 ? -3.327 -3.852 -4.317 1.00 0.00 41 TYR A CA 17
ATOM 20604 C C . TYR A 1 41 ? -4.150 -3.847 -5.591 1.00 0.00 41 TYR A C 17
ATOM 20605 O O . TYR A 1 41 ? -3.644 -4.097 -6.686 1.00 0.00 41 TYR A O 17
ATOM 20623 N N . GLU A 1 42 ? -5.423 -3.528 -5.427 1.00 0.00 42 GLU A N 17
ATOM 20624 C CA . GLU A 1 42 ? -6.353 -3.441 -6.541 1.00 0.00 42 GLU A CA 17
ATOM 20625 C C . GLU A 1 42 ? -6.959 -2.046 -6.566 1.00 0.00 42 GLU A C 17
ATOM 20626 O O . GLU A 1 42 ? -7.456 -1.569 -5.548 1.00 0.00 42 GLU A O 17
ATOM 20638 N N . VAL A 1 43 ? -6.892 -1.379 -7.710 1.00 0.00 43 VAL A N 17
ATOM 20639 C CA . VAL A 1 43 ? -7.412 -0.023 -7.812 1.00 0.00 43 VAL A CA 17
ATOM 20640 C C . VAL A 1 43 ? -8.694 0.058 -8.633 1.00 0.00 43 VAL A C 17
ATOM 20641 O O . VAL A 1 43 ? -8.730 -0.323 -9.804 1.00 0.00 43 VAL A O 17
ATOM 20654 N N . ARG A 1 44 ? -9.731 0.601 -8.008 1.00 0.00 44 ARG A N 17
ATOM 20655 C CA . ARG A 1 44 ? -11.019 0.799 -8.656 1.00 0.00 44 ARG A CA 17
ATOM 20656 C C . ARG A 1 44 ? -11.302 2.294 -8.713 1.00 0.00 44 ARG A C 17
ATOM 20657 O O . ARG A 1 44 ? -11.977 2.842 -7.843 1.00 0.00 44 ARG A O 17
ATOM 20678 N N . GLY A 1 45 ? -10.737 2.954 -9.716 1.00 0.00 45 GLY A N 17
ATOM 20679 C CA . GLY A 1 45 ? -10.895 4.388 -9.835 1.00 0.00 45 GLY A CA 17
ATOM 20680 C C . GLY A 1 45 ? -9.860 5.102 -9.000 1.00 0.00 45 GLY A C 17
ATOM 20681 O O . GLY A 1 45 ? -8.713 5.258 -9.417 1.00 0.00 45 GLY A O 17
ATOM 20685 N N . ALA A 1 46 ? -10.252 5.486 -7.798 1.00 0.00 46 ALA A N 17
ATOM 20686 C CA . ALA A 1 46 ? -9.342 6.132 -6.869 1.00 0.00 46 ALA A CA 17
ATOM 20687 C C . ALA A 1 46 ? -9.367 5.390 -5.542 1.00 0.00 46 ALA A C 17
ATOM 20688 O O . ALA A 1 46 ? -8.899 5.893 -4.523 1.00 0.00 46 ALA A O 17
ATOM 20695 N N . HIS A 1 47 ? -9.919 4.176 -5.571 1.00 0.00 47 HIS A N 17
ATOM 20696 C CA . HIS A 1 47 ? -10.011 3.343 -4.376 1.00 0.00 47 HIS A CA 17
ATOM 20697 C C . HIS A 1 47 ? -9.085 2.139 -4.502 1.00 0.00 47 HIS A C 17
ATOM 20698 O O . HIS A 1 47 ? -8.947 1.570 -5.584 1.00 0.00 47 HIS A O 17
ATOM 20713 N N . ILE A 1 48 ? -8.441 1.756 -3.402 1.00 0.00 48 ILE A N 17
ATOM 20714 C CA . ILE A 1 48 ? -7.523 0.622 -3.436 1.00 0.00 48 ILE A CA 17
ATOM 20715 C C . ILE A 1 48 ? -7.502 -0.143 -2.118 1.00 0.00 48 ILE A C 17
ATOM 20716 O O . ILE A 1 48 ? -7.664 0.431 -1.042 1.00 0.00 48 ILE A O 17
ATOM 20732 N N . ASN A 1 49 ? -7.272 -1.447 -2.229 1.00 0.00 49 ASN A N 17
ATOM 20733 C CA . ASN A 1 49 ? -7.188 -2.324 -1.070 1.00 0.00 49 ASN A CA 17
ATOM 20734 C C . ASN A 1 49 ? -5.950 -3.209 -1.183 1.00 0.00 49 ASN A C 17
ATOM 20735 O O . ASN A 1 49 ? -5.569 -3.617 -2.280 1.00 0.00 49 ASN A O 17
ATOM 20746 N N . TYR A 1 50 ? -5.327 -3.500 -0.049 1.00 0.00 50 TYR A N 17
ATOM 20747 C CA . TYR A 1 50 ? -4.133 -4.331 -0.014 1.00 0.00 50 TYR A CA 17
ATOM 20748 C C . TYR A 1 50 ? -4.486 -5.735 0.443 1.00 0.00 50 TYR A C 17
ATOM 20749 O O . TYR A 1 50 ? -4.899 -5.930 1.581 1.00 0.00 50 TYR A O 17
ATOM 20767 N N . TRP A 1 51 ? -4.310 -6.714 -0.432 1.00 0.00 51 TRP A N 17
ATOM 20768 C CA . TRP A 1 51 ? -4.604 -8.093 -0.077 1.00 0.00 51 TRP A CA 17
ATOM 20769 C C . TRP A 1 51 ? -3.306 -8.884 0.052 1.00 0.00 51 TRP A C 17
ATOM 20770 O O . TRP A 1 51 ? -2.807 -9.443 -0.924 1.00 0.00 51 TRP A O 17
ATOM 20791 N N . ASP A 1 52 ? -2.762 -8.909 1.263 1.00 0.00 52 ASP A N 17
ATOM 20792 C CA . ASP A 1 52 ? -1.510 -9.615 1.521 1.00 0.00 52 ASP A CA 17
ATOM 20793 C C . ASP A 1 52 ? -1.674 -11.122 1.384 1.00 0.00 52 ASP A C 17
ATOM 20794 O O . ASP A 1 52 ? -2.780 -11.654 1.498 1.00 0.00 52 ASP A O 17
ATOM 20803 N N . ASP A 1 53 ? -0.560 -11.800 1.145 1.00 0.00 53 ASP A N 17
ATOM 20804 C CA . ASP A 1 53 ? -0.559 -13.248 0.998 1.00 0.00 53 ASP A CA 17
ATOM 20805 C C . ASP A 1 53 ? -0.465 -13.942 2.358 1.00 0.00 53 ASP A C 17
ATOM 20806 O O . ASP A 1 53 ? -0.677 -15.151 2.458 1.00 0.00 53 ASP A O 17
ATOM 20815 N N . THR A 1 54 ? -0.140 -13.178 3.402 1.00 0.00 54 THR A N 17
ATOM 20816 C CA . THR A 1 54 ? -0.017 -13.744 4.742 1.00 0.00 54 THR A CA 17
ATOM 20817 C C . THR A 1 54 ? -1.331 -13.666 5.516 1.00 0.00 54 THR A C 17
ATOM 20818 O O . THR A 1 54 ? -1.342 -13.688 6.747 1.00 0.00 54 THR A O 17
ATOM 20829 N N . GLY A 1 55 ? -2.435 -13.610 4.783 1.00 0.00 55 GLY A N 17
ATOM 20830 C CA . GLY A 1 55 ? -3.745 -13.571 5.410 1.00 0.00 55 GLY A CA 17
ATOM 20831 C C . GLY A 1 55 ? -4.167 -12.201 5.920 1.00 0.00 55 GLY A C 17
ATOM 20832 O O . GLY A 1 55 ? -5.020 -12.116 6.805 1.00 0.00 55 GLY A O 17
ATOM 20836 N N . PHE A 1 56 ? -3.602 -11.127 5.371 1.00 0.00 56 PHE A N 17
ATOM 20837 C CA . PHE A 1 56 ? -3.975 -9.791 5.800 1.00 0.00 56 PHE A CA 17
ATOM 20838 C C . PHE A 1 56 ? -4.588 -9.028 4.641 1.00 0.00 56 PHE A C 17
ATOM 20839 O O . PHE A 1 56 ? -4.425 -9.396 3.479 1.00 0.00 56 PHE A O 17
ATOM 20856 N N . THR A 1 57 ? -5.260 -7.940 4.969 1.00 0.00 57 THR A N 17
ATOM 20857 C CA . THR A 1 57 ? -5.862 -7.089 3.957 1.00 0.00 57 THR A CA 17
ATOM 20858 C C . THR A 1 57 ? -6.140 -5.701 4.516 1.00 0.00 57 THR A C 17
ATOM 20859 O O . THR A 1 57 ? -6.543 -5.553 5.670 1.00 0.00 57 THR A O 17
ATOM 20870 N N . ALA A 1 58 ? -5.917 -4.687 3.691 1.00 0.00 58 ALA A N 17
ATOM 20871 C CA . ALA A 1 58 ? -6.143 -3.305 4.112 1.00 0.00 58 ALA A CA 17
ATOM 20872 C C . ALA A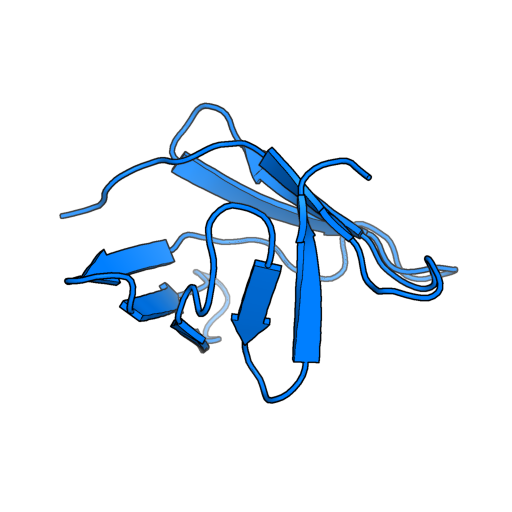 1 58 ? -6.768 -2.473 2.997 1.00 0.00 58 ALA A C 17
ATOM 20873 O O . ALA A 1 58 ? -6.206 -2.347 1.916 1.00 0.00 58 ALA A O 17
ATOM 20880 N N . ASP A 1 59 ? -7.936 -1.901 3.272 1.00 0.00 59 ASP A N 17
ATOM 20881 C CA . ASP A 1 59 ? -8.632 -1.083 2.285 1.00 0.00 59 ASP A CA 17
ATOM 20882 C C . ASP A 1 59 ? -8.271 0.392 2.428 1.00 0.00 59 ASP A C 17
ATOM 20883 O O . ASP A 1 59 ? -7.949 0.863 3.519 1.00 0.00 59 ASP A O 17
ATOM 20892 N N . GLY A 1 60 ? -8.331 1.111 1.313 1.00 0.00 60 GLY A N 17
ATOM 20893 C CA . GLY A 1 60 ? -8.015 2.528 1.314 1.00 0.00 60 GLY A CA 17
ATOM 20894 C C . GLY A 1 60 ? -8.574 3.232 0.094 1.00 0.00 60 GLY A C 17
ATOM 20895 O O . GLY A 1 60 ? -9.345 2.646 -0.665 1.00 0.00 60 GLY A O 17
ATOM 20899 N N . ASP A 1 61 ? -8.189 4.489 -0.101 1.00 0.00 61 ASP A N 17
ATOM 20900 C CA . ASP A 1 61 ? -8.669 5.254 -1.246 1.00 0.00 61 ASP A CA 17
ATOM 20901 C C . ASP A 1 61 ? -7.880 6.547 -1.421 1.00 0.00 61 ASP A C 17
ATOM 20902 O O . ASP A 1 61 ? -7.675 7.297 -0.467 1.00 0.00 61 ASP A O 17
ATOM 20911 N N . PHE A 1 62 ? -7.452 6.805 -2.653 1.00 0.00 62 PHE A N 17
ATOM 20912 C CA . PHE A 1 62 ? -6.698 8.009 -2.965 1.00 0.00 62 PHE A CA 17
ATOM 20913 C C . PHE A 1 62 ? -7.581 9.240 -2.833 1.00 0.00 62 PHE A C 17
ATOM 20914 O O . PHE A 1 62 ? -8.486 9.460 -3.638 1.00 0.00 62 PHE A O 17
ATOM 20931 N N . VAL A 1 63 ? -7.306 10.040 -1.816 1.00 0.00 63 VAL A N 17
ATOM 20932 C CA . VAL A 1 63 ? -8.069 11.262 -1.575 1.00 0.00 63 VAL A CA 17
ATOM 20933 C C . VAL A 1 63 ? -7.527 12.425 -2.400 1.00 0.00 63 VAL A C 17
ATOM 20934 O O . VAL A 1 63 ? -8.203 13.439 -2.574 1.00 0.00 63 VAL A O 17
ATOM 20947 N N . SER A 1 64 ? -6.308 12.276 -2.909 1.00 0.00 64 SER A N 17
ATOM 20948 C CA . SER A 1 64 ? -5.685 13.318 -3.713 1.00 0.00 64 SER A CA 17
ATOM 20949 C C . SER A 1 64 ? -4.693 12.718 -4.703 1.00 0.00 64 SER A C 17
ATOM 20950 O O . SER A 1 64 ? -4.568 11.498 -4.810 1.00 0.00 64 SER A O 17
ATOM 20958 N N . ALA A 1 65 ? -3.989 13.583 -5.426 1.00 0.00 65 ALA A N 17
ATOM 20959 C CA . ALA A 1 65 ? -3.008 13.136 -6.407 1.00 0.00 65 ALA A CA 17
ATOM 20960 C C . ALA A 1 65 ? -1.714 12.696 -5.730 1.00 0.00 65 ALA A C 17
ATOM 20961 O O . ALA A 1 65 ? -0.975 11.868 -6.265 1.00 0.00 65 ALA A O 17
ATOM 20968 N N . ASN A 1 66 ? -1.441 13.255 -4.555 1.00 0.00 66 ASN A N 17
ATOM 20969 C CA . ASN A 1 66 ? -0.233 12.918 -3.810 1.00 0.00 66 ASN A CA 17
ATOM 20970 C C . ASN A 1 66 ? -0.561 12.390 -2.412 1.00 0.00 66 ASN A C 17
ATOM 20971 O O . ASN A 1 66 ? 0.339 12.018 -1.662 1.00 0.00 66 ASN A O 17
ATOM 20982 N N . GLU A 1 67 ? -1.846 12.359 -2.062 1.00 0.00 67 GLU A N 17
ATOM 20983 C CA . GLU A 1 67 ? -2.264 11.873 -0.751 1.00 0.00 67 GLU A CA 17
ATOM 20984 C C . GLU A 1 67 ? -2.924 10.502 -0.861 1.00 0.00 67 GLU A C 17
ATOM 20985 O O . GLU A 1 67 ? -3.613 10.208 -1.838 1.00 0.00 67 GLU A O 17
ATOM 20997 N N . LEU A 1 68 ? -2.702 9.666 0.146 1.00 0.00 68 LEU A N 17
ATOM 20998 C CA . LEU A 1 68 ? -3.264 8.321 0.172 1.00 0.00 68 LEU A CA 17
ATOM 20999 C C . LEU A 1 68 ? -3.955 8.061 1.504 1.00 0.00 68 LEU A C 17
ATOM 21000 O O . LEU A 1 68 ? -3.487 8.504 2.552 1.00 0.00 68 LEU A O 17
ATOM 21016 N N . HIS A 1 69 ? -5.060 7.327 1.460 1.00 0.00 69 HIS A N 17
ATOM 21017 C CA . HIS A 1 69 ? -5.794 6.993 2.673 1.00 0.00 69 HIS A CA 17
ATOM 21018 C C . HIS A 1 69 ? -6.009 5.489 2.779 1.00 0.00 69 HIS A C 17
ATOM 21019 O O . HIS A 1 69 ? -6.816 4.915 2.048 1.00 0.00 69 HIS A O 17
ATOM 21034 N N . HIS A 1 70 ? -5.292 4.855 3.698 1.00 0.00 70 HIS A N 17
ATOM 21035 C CA . HIS A 1 70 ? -5.426 3.415 3.898 1.00 0.00 70 HIS A CA 17
ATOM 21036 C C . HIS A 1 70 ? -5.295 3.064 5.376 1.00 0.00 70 HIS A C 17
ATOM 21037 O O . HIS A 1 70 ? -4.443 3.604 6.080 1.00 0.00 70 HIS A O 17
ATOM 21052 N N . GLY A 1 71 ? -6.157 2.166 5.843 1.00 0.00 71 GLY A N 17
ATOM 21053 C CA . GLY A 1 71 ? -6.127 1.770 7.240 1.00 0.00 71 GLY A CA 17
ATOM 21054 C C . GLY A 1 71 ? -6.276 2.956 8.172 1.00 0.00 71 GLY A C 17
ATOM 21055 O O . GLY A 1 71 ? -5.868 2.899 9.332 1.00 0.00 71 GLY A O 17
ATOM 21059 N N . GLY A 1 72 ? -6.862 4.035 7.660 1.00 0.00 72 GLY A N 17
ATOM 21060 C CA . GLY A 1 72 ? -7.053 5.229 8.460 1.00 0.00 72 GLY A CA 17
ATOM 21061 C C . GLY A 1 72 ? -5.777 6.036 8.604 1.00 0.00 72 GLY A C 17
ATOM 21062 O O . GLY A 1 72 ? -5.608 6.767 9.581 1.00 0.00 72 GLY A O 17
ATOM 21066 N N . MET A 1 73 ? -4.876 5.900 7.635 1.00 0.00 73 MET A N 17
ATOM 21067 C CA . MET A 1 73 ? -3.612 6.620 7.666 1.00 0.00 73 MET A CA 17
ATOM 21068 C C . MET A 1 73 ? -3.500 7.584 6.493 1.00 0.00 73 MET A C 17
ATOM 21069 O O . MET A 1 73 ? -4.259 7.497 5.528 1.00 0.00 73 MET A O 17
ATOM 21083 N N . THR A 1 74 ? -2.534 8.492 6.576 1.00 0.00 74 THR A N 17
ATOM 21084 C CA . THR A 1 74 ? -2.305 9.464 5.516 1.00 0.00 74 THR A CA 17
ATOM 21085 C C . THR A 1 74 ? -0.914 9.277 4.927 1.00 0.00 74 THR A C 17
ATOM 21086 O O . THR A 1 74 ? 0.091 9.592 5.563 1.00 0.00 74 THR A O 17
ATOM 21097 N N . PHE A 1 75 ? -0.865 8.746 3.714 1.00 0.00 75 PHE A N 17
ATOM 21098 C CA . PHE A 1 75 ? 0.400 8.494 3.037 1.00 0.00 75 PHE A CA 17
ATOM 21099 C C . PHE A 1 75 ? 0.589 9.429 1.851 1.00 0.00 75 PHE A C 17
ATOM 21100 O O . PHE A 1 75 ? -0.267 9.514 0.971 1.00 0.00 75 PHE A O 17
ATOM 21117 N N . TYR A 1 76 ? 1.720 10.121 1.825 1.00 0.00 76 TYR A N 17
ATOM 21118 C CA . TYR A 1 76 ? 2.023 11.033 0.739 1.00 0.00 76 TYR A CA 17
ATOM 21119 C C . TYR A 1 76 ? 3.031 10.397 -0.201 1.00 0.00 76 TYR A C 17
ATOM 21120 O O . TYR A 1 76 ? 3.946 9.697 0.235 1.00 0.00 76 TYR A O 17
ATOM 21138 N N . ARG A 1 77 ? 2.851 10.629 -1.486 1.00 0.00 77 ARG A N 17
ATOM 21139 C CA . ARG A 1 77 ? 3.737 10.064 -2.489 1.00 0.00 77 ARG A CA 17
ATOM 21140 C C . ARG A 1 77 ? 5.178 10.498 -2.248 1.00 0.00 77 ARG A C 17
ATOM 21141 O O . ARG A 1 77 ? 5.423 11.605 -1.782 1.00 0.00 77 ARG A O 17
ATOM 21162 N N . GLU A 1 78 ? 6.109 9.593 -2.571 1.00 0.00 78 GLU A N 17
ATOM 21163 C CA . GLU A 1 78 ? 7.554 9.794 -2.416 1.00 0.00 78 GLU A CA 17
ATOM 21164 C C . GLU A 1 78 ? 7.901 10.976 -1.515 1.00 0.00 78 GLU A C 17
ATOM 21165 O O . GLU A 1 78 ? 8.533 10.809 -0.472 1.00 0.00 78 GLU A O 17
ATOM 21177 N N . LYS A 1 79 ? 7.481 12.164 -1.924 1.00 0.00 79 LYS A N 17
ATOM 21178 C CA . LYS A 1 79 ? 7.738 13.379 -1.157 1.00 0.00 79 LYS A CA 17
ATOM 21179 C C . LYS A 1 79 ? 9.232 13.678 -1.098 1.00 0.00 79 LYS A C 17
ATOM 21180 O O . LYS A 1 79 ? 10.029 12.770 -1.417 1.00 0.00 79 LYS A O 17
ATOM 21200 N N . MET A 1 1 ? -7.165 -8.049 -12.743 1.00 0.00 1 MET A N 18
ATOM 21201 C CA . MET A 1 1 ? -8.134 -7.404 -11.818 1.00 0.00 1 MET A CA 18
ATOM 21202 C C . MET A 1 1 ? -7.499 -6.221 -11.093 1.00 0.00 1 MET A C 18
ATOM 21203 O O . MET A 1 1 ? -8.167 -5.225 -10.809 1.00 0.00 1 MET A O 18
ATOM 21219 N N . GLN A 1 2 ? -6.210 -6.336 -10.795 1.00 0.00 2 GLN A N 18
ATOM 21220 C CA . GLN A 1 2 ? -5.487 -5.276 -10.103 1.00 0.00 2 GLN A CA 18
ATOM 21221 C C . GLN A 1 2 ? -4.877 -4.293 -11.097 1.00 0.00 2 GLN A C 18
ATOM 21222 O O . GLN A 1 2 ? -4.825 -4.562 -12.297 1.00 0.00 2 GLN A O 18
ATOM 21236 N N . HIS A 1 3 ? -4.419 -3.153 -10.590 1.00 0.00 3 HIS A N 18
ATOM 21237 C CA . HIS A 1 3 ? -3.813 -2.131 -11.435 1.00 0.00 3 HIS A CA 18
ATOM 21238 C C . HIS A 1 3 ? -2.589 -1.516 -10.755 1.00 0.00 3 HIS A C 18
ATOM 21239 O O . HIS A 1 3 ? -2.711 -0.880 -9.709 1.00 0.00 3 HIS A O 18
ATOM 21254 N N . PRO A 1 4 ? -1.389 -1.699 -11.338 1.00 0.00 4 PRO A N 18
ATOM 21255 C CA . PRO A 1 4 ? -0.142 -1.158 -10.778 1.00 0.00 4 PRO A CA 18
ATOM 21256 C C . PRO A 1 4 ? -0.175 0.362 -10.642 1.00 0.00 4 PRO A C 18
ATOM 21257 O O . PRO A 1 4 ? -0.987 1.032 -11.280 1.00 0.00 4 PRO A O 18
ATOM 21268 N N . TYR A 1 5 ? 0.726 0.901 -9.824 1.00 0.00 5 TYR A N 18
ATOM 21269 C CA . TYR A 1 5 ? 0.806 2.346 -9.628 1.00 0.00 5 TYR A CA 18
ATOM 21270 C C . TYR A 1 5 ? 2.243 2.785 -9.422 1.00 0.00 5 TYR A C 18
ATOM 21271 O O . TYR A 1 5 ? 2.677 3.789 -9.986 1.00 0.00 5 TYR A O 18
ATOM 21289 N N . VAL A 1 6 ? 2.988 2.027 -8.623 1.00 0.00 6 VAL A N 18
ATOM 21290 C CA . VAL A 1 6 ? 4.379 2.354 -8.368 1.00 0.00 6 VAL A CA 18
ATOM 21291 C C . VAL A 1 6 ? 4.514 3.726 -7.712 1.00 0.00 6 VAL A C 18
ATOM 21292 O O . VAL A 1 6 ? 3.958 4.714 -8.192 1.00 0.00 6 VAL A O 18
ATOM 21305 N N . GLY A 1 7 ? 5.249 3.779 -6.611 1.00 0.00 7 GLY A N 18
ATOM 21306 C CA . GLY A 1 7 ? 5.436 5.031 -5.903 1.00 0.00 7 GLY A CA 18
ATOM 21307 C C . GLY A 1 7 ? 5.819 4.821 -4.455 1.00 0.00 7 GLY A C 18
ATOM 21308 O O . GLY A 1 7 ? 5.384 3.855 -3.832 1.00 0.00 7 GLY A O 18
ATOM 21312 N N . ILE A 1 8 ? 6.626 5.726 -3.910 1.00 0.00 8 ILE A N 18
ATOM 21313 C CA . ILE A 1 8 ? 7.041 5.617 -2.518 1.00 0.00 8 ILE A CA 18
ATOM 21314 C C . ILE A 1 8 ? 6.127 6.444 -1.635 1.00 0.00 8 ILE A C 18
ATOM 21315 O O . ILE A 1 8 ? 6.291 7.655 -1.495 1.00 0.00 8 ILE A O 18
ATOM 21331 N N . TRP A 1 9 ? 5.153 5.771 -1.056 1.00 0.00 9 TRP A N 18
ATOM 21332 C CA . TRP A 1 9 ? 4.175 6.411 -0.194 1.00 0.00 9 TRP A CA 18
ATOM 21333 C C . TRP A 1 9 ? 4.661 6.432 1.251 1.00 0.00 9 TRP A C 18
ATOM 21334 O O . TRP A 1 9 ? 4.697 5.403 1.923 1.00 0.00 9 TRP A O 18
ATOM 21355 N N . VAL A 1 10 ? 5.052 7.616 1.708 1.00 0.00 10 VAL A N 18
ATOM 21356 C CA . VAL A 1 10 ? 5.561 7.792 3.064 1.00 0.00 10 VAL A CA 18
ATOM 21357 C C . VAL A 1 10 ? 4.630 8.664 3.898 1.00 0.00 10 VAL A C 18
ATOM 21358 O O . VAL A 1 10 ? 3.869 9.471 3.366 1.00 0.00 10 VAL A O 18
ATOM 21371 N N . THR A 1 11 ? 4.700 8.489 5.213 1.00 0.00 11 THR A N 18
ATOM 21372 C CA . THR A 1 11 ? 3.869 9.252 6.136 1.00 0.00 11 THR A CA 18
ATOM 21373 C C . THR A 1 11 ? 4.239 10.733 6.116 1.00 0.00 11 THR A C 18
ATOM 21374 O O . THR A 1 11 ? 5.149 11.147 5.396 1.00 0.00 11 THR A O 18
ATOM 21385 N N . ALA A 1 12 ? 3.525 11.528 6.909 1.00 0.00 12 ALA A N 18
ATOM 21386 C CA . ALA A 1 12 ? 3.774 12.965 6.979 1.00 0.00 12 ALA A CA 18
ATOM 21387 C C . ALA A 1 12 ? 4.968 13.283 7.876 1.00 0.00 12 ALA A C 18
ATOM 21388 O O . ALA A 1 12 ? 5.541 14.369 7.796 1.00 0.00 12 ALA A O 18
ATOM 21395 N N . ASP A 1 13 ? 5.341 12.335 8.731 1.00 0.00 13 ASP A N 18
ATOM 21396 C CA . ASP A 1 13 ? 6.466 12.528 9.638 1.00 0.00 13 ASP A CA 18
ATOM 21397 C C . ASP A 1 13 ? 7.696 11.773 9.146 1.00 0.00 13 ASP A C 18
ATOM 21398 O O . ASP A 1 13 ? 8.828 12.161 9.432 1.00 0.00 13 ASP A O 18
ATOM 21407 N N . GLY A 1 14 ? 7.466 10.690 8.411 1.00 0.00 14 GLY A N 18
ATOM 21408 C CA . GLY A 1 14 ? 8.566 9.898 7.899 1.00 0.00 14 GLY A CA 18
ATOM 21409 C C . GLY A 1 14 ? 8.940 8.767 8.835 1.00 0.00 14 GLY A C 18
ATOM 21410 O O . GLY A 1 14 ? 10.080 8.303 8.833 1.00 0.00 14 GLY A O 18
ATOM 21414 N N . ARG A 1 15 ? 7.974 8.315 9.630 1.00 0.00 15 ARG A N 18
ATOM 21415 C CA . ARG A 1 15 ? 8.215 7.220 10.567 1.00 0.00 15 ARG A CA 18
ATOM 21416 C C . ARG A 1 15 ? 8.181 5.886 9.834 1.00 0.00 15 ARG A C 18
ATOM 21417 O O . ARG A 1 15 ? 8.843 4.928 10.235 1.00 0.00 15 ARG A O 18
ATOM 21438 N N . ILE A 1 16 ? 7.417 5.834 8.747 1.00 0.00 16 ILE A N 18
ATOM 21439 C CA . ILE A 1 16 ? 7.311 4.621 7.948 1.00 0.00 16 ILE A CA 18
ATOM 21440 C C . ILE A 1 16 ? 7.263 4.966 6.465 1.00 0.00 16 ILE A C 18
ATOM 21441 O O . ILE A 1 16 ? 6.874 6.069 6.088 1.00 0.00 16 ILE A O 18
ATOM 21457 N N . ARG A 1 17 ? 7.663 4.020 5.630 1.00 0.00 17 ARG A N 18
ATOM 21458 C CA . ARG A 1 17 ? 7.672 4.234 4.189 1.00 0.00 17 ARG A CA 18
ATOM 21459 C C . ARG A 1 17 ? 7.134 3.009 3.455 1.00 0.00 17 ARG A C 18
ATOM 21460 O O . ARG A 1 17 ? 7.463 1.875 3.802 1.00 0.00 17 ARG A O 18
ATOM 21481 N N . GLN A 1 18 ? 6.310 3.246 2.439 1.00 0.00 18 GLN A N 18
ATOM 21482 C CA . GLN A 1 18 ? 5.733 2.161 1.654 1.00 0.00 18 GLN A CA 18
ATOM 21483 C C . GLN A 1 18 ? 6.031 2.350 0.172 1.00 0.00 18 GLN A C 18
ATOM 21484 O O . GLN A 1 18 ? 5.544 3.290 -0.455 1.00 0.00 18 GLN A O 18
ATOM 21498 N N . GLU A 1 19 ? 6.845 1.454 -0.385 1.00 0.00 19 GLU A N 18
ATOM 21499 C CA . GLU A 1 19 ? 7.210 1.537 -1.791 1.00 0.00 19 GLU A CA 18
ATOM 21500 C C . GLU A 1 19 ? 6.288 0.701 -2.657 1.00 0.00 19 GLU A C 18
ATOM 21501 O O . GLU A 1 19 ? 6.125 -0.497 -2.433 1.00 0.00 19 GLU A O 18
ATOM 21513 N N . LEU A 1 20 ? 5.734 1.330 -3.677 1.00 0.00 20 LEU A N 18
ATOM 21514 C CA . LEU A 1 20 ? 4.880 0.627 -4.611 1.00 0.00 20 LEU A CA 18
ATOM 21515 C C . LEU A 1 20 ? 5.752 0.158 -5.766 1.00 0.00 20 LEU A C 18
ATOM 21516 O O . LEU A 1 20 ? 6.336 0.960 -6.494 1.00 0.00 20 LEU A O 18
ATOM 21532 N N . LEU A 1 21 ? 5.896 -1.152 -5.865 1.00 0.00 21 LEU A N 18
ATOM 21533 C CA . LEU A 1 21 ? 6.761 -1.765 -6.857 1.00 0.00 21 LEU A CA 18
ATOM 21534 C C . LEU A 1 21 ? 6.290 -1.563 -8.289 1.00 0.00 21 LEU A C 18
ATOM 21535 O O . LEU A 1 21 ? 5.117 -1.303 -8.548 1.00 0.00 21 LEU A O 18
ATOM 21551 N N . PRO A 1 22 ? 7.240 -1.687 -9.241 1.00 0.00 22 PRO A N 18
ATOM 21552 C CA . PRO A 1 22 ? 6.980 -1.520 -10.676 1.00 0.00 22 PRO A CA 18
ATOM 21553 C C . PRO A 1 22 ? 6.017 -2.561 -11.230 1.00 0.00 22 PRO A C 18
ATOM 21554 O O . PRO A 1 22 ? 5.429 -2.366 -12.295 1.00 0.00 22 PRO A O 18
ATOM 21565 N N . ASN A 1 23 ? 5.850 -3.665 -10.510 1.00 0.00 23 ASN A N 18
ATOM 21566 C CA . ASN A 1 23 ? 4.948 -4.719 -10.952 1.00 0.00 23 ASN A CA 18
ATOM 21567 C C . ASN A 1 23 ? 3.575 -4.560 -10.308 1.00 0.00 23 ASN A C 18
ATOM 21568 O O . ASN A 1 23 ? 2.808 -5.519 -10.213 1.00 0.00 23 ASN A O 18
ATOM 21579 N N . GLY A 1 24 ? 3.273 -3.345 -9.857 1.00 0.00 24 GLY A N 18
ATOM 21580 C CA . GLY A 1 24 ? 1.998 -3.093 -9.220 1.00 0.00 24 GLY A CA 18
ATOM 21581 C C . GLY A 1 24 ? 1.910 -3.769 -7.873 1.00 0.00 24 GLY A C 18
ATOM 21582 O O . GLY A 1 24 ? 0.967 -4.510 -7.598 1.00 0.00 24 GLY A O 18
ATOM 21586 N N . ARG A 1 25 ? 2.909 -3.520 -7.036 1.00 0.00 25 ARG A N 18
ATOM 21587 C CA . ARG A 1 25 ? 2.954 -4.121 -5.710 1.00 0.00 25 ARG A CA 18
ATOM 21588 C C . ARG A 1 25 ? 3.409 -3.116 -4.670 1.00 0.00 25 ARG A C 18
ATOM 21589 O O . ARG A 1 25 ? 3.655 -1.956 -4.990 1.00 0.00 25 ARG A O 18
ATOM 21610 N N . TYR A 1 26 ? 3.487 -3.551 -3.416 1.00 0.00 26 TYR A N 18
ATOM 21611 C CA . TYR A 1 26 ? 3.875 -2.651 -2.340 1.00 0.00 26 TYR A CA 18
ATOM 21612 C C . TYR A 1 26 ? 4.831 -3.304 -1.347 1.00 0.00 26 TYR A C 18
ATOM 21613 O O . TYR A 1 26 ? 4.830 -4.520 -1.159 1.00 0.00 26 TYR A O 18
ATOM 21631 N N . ASP A 1 27 ? 5.639 -2.460 -0.710 1.00 0.00 27 ASP A N 18
ATOM 21632 C CA . ASP A 1 27 ? 6.612 -2.897 0.281 1.00 0.00 27 ASP A CA 18
ATOM 21633 C C . ASP A 1 27 ? 6.863 -1.770 1.275 1.00 0.00 27 ASP A C 18
ATOM 21634 O O . ASP A 1 27 ? 7.425 -0.736 0.916 1.00 0.00 27 ASP A O 18
ATOM 21643 N N . GLU A 1 28 ? 6.432 -1.958 2.516 1.00 0.00 28 GLU A N 18
ATOM 21644 C CA . GLU A 1 28 ? 6.607 -0.927 3.529 1.00 0.00 28 GLU A CA 18
ATOM 21645 C C . GLU A 1 28 ? 7.753 -1.251 4.480 1.00 0.00 28 GLU A C 18
ATOM 21646 O O . GLU A 1 28 ? 7.844 -2.354 5.020 1.00 0.00 28 GLU A O 18
ATOM 21658 N N . ALA A 1 29 ? 8.614 -0.260 4.685 1.00 0.00 29 ALA A N 18
ATOM 21659 C CA . ALA A 1 29 ? 9.753 -0.396 5.578 1.00 0.00 29 ALA A CA 18
ATOM 21660 C C . ALA A 1 29 ? 9.658 0.620 6.707 1.00 0.00 29 ALA A C 18
ATOM 21661 O O . ALA A 1 29 ? 9.888 1.812 6.504 1.00 0.00 29 ALA A O 18
ATOM 21668 N N . ARG A 1 30 ? 9.304 0.146 7.894 1.00 0.00 30 ARG A N 18
ATOM 21669 C CA . ARG A 1 30 ? 9.165 1.018 9.053 1.00 0.00 30 ARG A CA 18
ATOM 21670 C C . ARG A 1 30 ? 10.420 0.986 9.919 1.00 0.00 30 ARG A C 18
ATOM 21671 O O . ARG A 1 30 ? 11.119 -0.026 9.985 1.00 0.00 30 ARG A O 18
ATOM 21692 N N . GLY A 1 31 ? 10.701 2.107 10.580 1.00 0.00 31 GLY A N 18
ATOM 21693 C CA . GLY A 1 31 ? 11.874 2.200 11.433 1.00 0.00 31 GLY A CA 18
ATOM 21694 C C . GLY A 1 31 ? 11.989 1.044 12.408 1.00 0.00 31 GLY A C 18
ATOM 21695 O O . GLY A 1 31 ? 10.990 0.599 12.975 1.00 0.00 31 GLY A O 18
ATOM 21699 N N . ASN A 1 32 ? 13.210 0.557 12.601 1.00 0.00 32 ASN A N 18
ATOM 21700 C CA . ASN A 1 32 ? 13.458 -0.554 13.512 1.00 0.00 32 ASN A CA 18
ATOM 21701 C C . ASN A 1 32 ? 12.637 -1.780 13.119 1.00 0.00 32 ASN A C 18
ATOM 21702 O O . ASN A 1 32 ? 12.388 -2.660 13.946 1.00 0.00 32 ASN A O 18
ATOM 21713 N N . ARG A 1 33 ? 12.219 -1.834 11.857 1.00 0.00 33 ARG A N 18
ATOM 21714 C CA . ARG A 1 33 ? 11.428 -2.956 11.362 1.00 0.00 33 ARG A CA 18
ATOM 21715 C C . ARG A 1 33 ? 11.097 -2.780 9.883 1.00 0.00 33 ARG A C 18
ATOM 21716 O O . ARG A 1 33 ? 9.982 -2.394 9.529 1.00 0.00 33 ARG A O 18
ATOM 21737 N N . LYS A 1 34 ? 12.067 -3.068 9.022 1.00 0.00 34 LYS A N 18
ATOM 21738 C CA . LYS A 1 34 ? 11.866 -2.946 7.582 1.00 0.00 34 LYS A CA 18
ATOM 21739 C C . LYS A 1 34 ? 11.226 -4.212 7.025 1.00 0.00 34 LYS A C 18
ATOM 21740 O O . LYS A 1 34 ? 11.119 -5.220 7.724 1.00 0.00 34 LYS A O 18
ATOM 21759 N N . SER A 1 35 ? 10.792 -4.159 5.767 1.00 0.00 35 SER A N 18
ATOM 21760 C CA . SER A 1 35 ? 10.153 -5.309 5.132 1.00 0.00 35 SER A CA 18
ATOM 21761 C C . SER A 1 35 ? 9.063 -5.882 6.034 1.00 0.00 35 SER A C 18
ATOM 21762 O O . SER A 1 35 ? 8.780 -7.079 6.003 1.00 0.00 35 SER A O 18
ATOM 21770 N N . ALA A 1 36 ? 8.459 -5.013 6.842 1.00 0.00 36 ALA A N 18
ATOM 21771 C CA . ALA A 1 36 ? 7.407 -5.420 7.762 1.00 0.00 36 ALA A CA 18
ATOM 21772 C C . ALA A 1 36 ? 6.281 -6.151 7.037 1.00 0.00 36 ALA A C 18
ATOM 21773 O O . ALA A 1 36 ? 5.869 -7.237 7.445 1.00 0.00 36 ALA A O 18
ATOM 21780 N N . TYR A 1 37 ? 5.781 -5.544 5.968 1.00 0.00 37 TYR A N 18
ATOM 21781 C CA . TYR A 1 37 ? 4.694 -6.131 5.194 1.00 0.00 37 TYR A CA 18
ATOM 21782 C C . TYR A 1 37 ? 4.768 -5.733 3.722 1.00 0.00 37 TYR A C 18
ATOM 21783 O O . TYR A 1 37 ? 5.206 -4.636 3.379 1.00 0.00 37 TYR A O 18
ATOM 21801 N N . GLN A 1 38 ? 4.316 -6.640 2.861 1.00 0.00 38 GLN A N 18
ATOM 21802 C CA . GLN A 1 38 ? 4.298 -6.411 1.418 1.00 0.00 38 GLN A CA 18
ATOM 21803 C C . GLN A 1 38 ? 3.235 -7.288 0.774 1.00 0.00 38 GLN A C 18
ATOM 21804 O O . GLN A 1 38 ? 2.942 -8.378 1.265 1.00 0.00 38 GLN A O 18
ATOM 21818 N N . GLY A 1 39 ? 2.654 -6.817 -0.324 1.00 0.00 39 GLY A N 18
ATOM 21819 C CA . GLY A 1 39 ? 1.628 -7.601 -0.986 1.00 0.00 39 GLY A CA 18
ATOM 21820 C C . GLY A 1 39 ? 1.234 -7.044 -2.337 1.00 0.00 39 GLY A C 18
ATOM 21821 O O . GLY A 1 39 ? 2.075 -6.881 -3.220 1.00 0.00 39 GLY A O 18
ATOM 21825 N N . ARG A 1 40 ? -0.052 -6.756 -2.495 1.00 0.00 40 ARG A N 18
ATOM 21826 C CA . ARG A 1 40 ? -0.566 -6.218 -3.740 1.00 0.00 40 ARG A CA 18
ATOM 21827 C C . ARG A 1 40 ? -1.825 -5.416 -3.469 1.00 0.00 40 ARG A C 18
ATOM 21828 O O . ARG A 1 40 ? -2.419 -5.531 -2.396 1.00 0.00 40 ARG A O 18
ATOM 21849 N N . TYR A 1 41 ? -2.229 -4.597 -4.424 1.00 0.00 41 TYR A N 18
ATOM 21850 C CA . TYR A 1 41 ? -3.416 -3.783 -4.243 1.00 0.00 41 TYR A CA 18
ATOM 21851 C C . TYR A 1 41 ? -4.284 -3.741 -5.487 1.00 0.00 41 TYR A C 18
ATOM 21852 O O . TYR A 1 41 ? -3.811 -3.925 -6.609 1.00 0.00 41 TYR A O 18
ATOM 21870 N N . GLU A 1 42 ? -5.558 -3.456 -5.267 1.00 0.00 42 GLU A N 18
ATOM 21871 C CA . GLU A 1 42 ? -6.524 -3.336 -6.346 1.00 0.00 42 GLU A CA 18
ATOM 21872 C C . GLU A 1 42 ? -7.128 -1.940 -6.308 1.00 0.00 42 GLU A C 18
ATOM 21873 O O . GLU A 1 42 ? -7.595 -1.495 -5.264 1.00 0.00 42 GLU A O 18
ATOM 21885 N N . VAL A 1 43 ? -7.093 -1.242 -7.433 1.00 0.00 43 VAL A N 18
ATOM 21886 C CA . VAL A 1 43 ? -7.614 0.119 -7.490 1.00 0.00 43 VAL A CA 18
ATOM 21887 C C . VAL A 1 43 ? -8.956 0.193 -8.209 1.00 0.00 43 VAL A C 18
ATOM 21888 O O . VAL A 1 43 ? -9.126 -0.353 -9.299 1.00 0.00 43 VAL A O 18
ATOM 21901 N N . ARG A 1 44 ? -9.904 0.885 -7.581 1.00 0.00 44 ARG A N 18
ATOM 21902 C CA . ARG A 1 44 ? -11.239 1.053 -8.141 1.00 0.00 44 ARG A CA 18
ATOM 21903 C C . ARG A 1 44 ? -11.778 2.450 -7.839 1.00 0.00 44 ARG A C 18
ATOM 21904 O O . ARG A 1 44 ? -12.237 2.718 -6.728 1.00 0.00 44 ARG A O 18
ATOM 21925 N N . GLY A 1 45 ? -11.721 3.335 -8.829 1.00 0.00 45 GLY A N 18
ATOM 21926 C CA . GLY A 1 45 ? -12.205 4.691 -8.636 1.00 0.00 45 GLY A CA 18
ATOM 21927 C C . GLY A 1 45 ? -11.501 5.399 -7.495 1.00 0.00 45 GLY A C 18
ATOM 21928 O O . GLY A 1 45 ? -12.137 6.077 -6.688 1.00 0.00 45 GLY A O 18
ATOM 21932 N N . ALA A 1 46 ? -10.179 5.233 -7.426 1.00 0.00 46 ALA A N 18
ATOM 21933 C CA . ALA A 1 46 ? -9.365 5.847 -6.379 1.00 0.00 46 ALA A CA 18
ATOM 21934 C C . ALA A 1 46 ? -9.403 5.034 -5.084 1.00 0.00 46 ALA A C 18
ATOM 21935 O O . ALA A 1 46 ? -8.665 5.324 -4.143 1.00 0.00 46 ALA A O 18
ATOM 21942 N N . HIS A 1 47 ? -10.250 4.007 -5.044 1.00 0.00 47 HIS A N 18
ATOM 21943 C CA . HIS A 1 47 ? -10.351 3.154 -3.866 1.00 0.00 47 HIS A CA 18
ATOM 21944 C C . HIS A 1 47 ? -9.439 1.948 -4.035 1.00 0.00 47 HIS A C 18
ATOM 21945 O O . HIS A 1 47 ? -9.511 1.249 -5.045 1.00 0.00 47 HIS A O 18
ATOM 21960 N N . ILE A 1 48 ? -8.564 1.716 -3.064 1.00 0.00 48 ILE A N 18
ATOM 21961 C CA . ILE A 1 48 ? -7.634 0.600 -3.155 1.00 0.00 48 ILE A CA 18
ATOM 21962 C C . ILE A 1 48 ? -7.553 -0.184 -1.854 1.00 0.00 48 ILE A C 18
ATOM 21963 O O . ILE A 1 48 ? -7.681 0.370 -0.767 1.00 0.00 48 ILE A O 18
ATOM 21979 N N . ASN A 1 49 ? -7.311 -1.481 -1.991 1.00 0.00 49 ASN A N 18
ATOM 21980 C CA . ASN A 1 49 ? -7.178 -2.369 -0.848 1.00 0.00 49 ASN A CA 18
ATOM 21981 C C . ASN A 1 49 ? -5.950 -3.257 -1.019 1.00 0.00 49 ASN A C 18
ATOM 21982 O O . ASN A 1 49 ? -5.633 -3.684 -2.129 1.00 0.00 49 ASN A O 18
ATOM 21993 N N . TYR A 1 50 ? -5.266 -3.529 0.082 1.00 0.00 50 TYR A N 18
ATOM 21994 C CA . TYR A 1 50 ? -4.074 -4.364 0.064 1.00 0.00 50 TYR A CA 18
ATOM 21995 C C . TYR A 1 50 ? -4.423 -5.774 0.503 1.00 0.00 50 TYR A C 18
ATOM 21996 O O . TYR A 1 50 ? -4.782 -5.992 1.655 1.00 0.00 50 TYR A O 18
ATOM 22014 N N . TRP A 1 51 ? -4.307 -6.731 -0.404 1.00 0.00 51 TRP A N 18
ATOM 22015 C CA . TRP A 1 51 ? -4.604 -8.115 -0.072 1.00 0.00 51 TRP A CA 18
ATOM 22016 C C . TRP A 1 51 ? -3.317 -8.927 -0.027 1.00 0.00 51 TRP A C 18
ATOM 22017 O O . TRP A 1 51 ? -2.876 -9.473 -1.039 1.00 0.00 51 TRP A O 18
ATOM 22038 N N . ASP A 1 52 ? -2.706 -8.982 1.151 1.00 0.00 52 ASP A N 18
ATOM 22039 C CA . ASP A 1 52 ? -1.454 -9.709 1.329 1.00 0.00 52 ASP A CA 18
ATOM 22040 C C . ASP A 1 52 ? -1.641 -11.205 1.131 1.00 0.00 52 ASP A C 18
ATOM 22041 O O . ASP A 1 52 ? -2.747 -11.731 1.260 1.00 0.00 52 ASP A O 18
ATOM 22050 N N . ASP A 1 53 ? -0.544 -11.885 0.824 1.00 0.00 53 ASP A N 18
ATOM 22051 C CA . ASP A 1 53 ? -0.565 -13.325 0.615 1.00 0.00 53 ASP A CA 18
ATOM 22052 C C . ASP A 1 53 ? -0.437 -14.077 1.940 1.00 0.00 53 ASP A C 18
ATOM 22053 O O . ASP A 1 53 ? -0.660 -15.286 1.998 1.00 0.00 53 ASP A O 18
ATOM 22062 N N . THR A 1 54 ? -0.071 -13.361 3.004 1.00 0.00 54 THR A N 18
ATOM 22063 C CA . THR A 1 54 ? 0.089 -13.978 4.317 1.00 0.00 54 THR A CA 18
ATOM 22064 C C . THR A 1 54 ? -1.201 -13.908 5.136 1.00 0.00 54 THR A C 18
ATOM 22065 O O . THR A 1 54 ? -1.173 -13.975 6.365 1.00 0.00 54 THR A O 18
ATOM 22076 N N . GLY A 1 55 ? -2.327 -13.810 4.443 1.00 0.00 55 GLY A N 18
ATOM 22077 C CA . GLY A 1 55 ? -3.616 -13.774 5.111 1.00 0.00 55 GLY A CA 18
ATOM 22078 C C . GLY A 1 55 ? -3.986 -12.422 5.702 1.00 0.00 55 GLY A C 18
ATOM 22079 O O . GLY A 1 55 ? -4.755 -12.364 6.663 1.00 0.00 55 GLY A O 18
ATOM 22083 N N . PHE A 1 56 ? -3.471 -11.332 5.139 1.00 0.00 56 PHE A N 18
ATOM 22084 C CA . PHE A 1 56 ? -3.797 -10.008 5.640 1.00 0.00 56 PHE A CA 18
ATOM 22085 C C . PHE A 1 56 ? -4.450 -9.187 4.540 1.00 0.00 56 PHE A C 18
ATOM 22086 O O . PHE A 1 56 ? -4.352 -9.517 3.360 1.00 0.00 56 PHE A O 18
ATOM 22103 N N . THR A 1 57 ? -5.085 -8.099 4.938 1.00 0.00 57 THR A N 18
ATOM 22104 C CA . THR A 1 57 ? -5.717 -7.203 3.986 1.00 0.00 57 THR A CA 18
ATOM 22105 C C . THR A 1 57 ? -5.971 -5.835 4.605 1.00 0.00 57 THR A C 18
ATOM 22106 O O . THR A 1 57 ? -6.303 -5.727 5.785 1.00 0.00 57 THR A O 18
ATOM 22117 N N . ALA A 1 58 ? -5.805 -4.795 3.798 1.00 0.00 58 ALA A N 18
ATOM 22118 C CA . ALA A 1 58 ? -6.014 -3.426 4.266 1.00 0.00 58 ALA A CA 18
ATOM 22119 C C . ALA A 1 58 ? -6.636 -2.553 3.183 1.00 0.00 58 ALA A C 18
ATOM 22120 O O . ALA A 1 58 ? -6.078 -2.399 2.101 1.00 0.00 58 ALA A O 18
ATOM 22127 N N . ASP A 1 59 ? -7.796 -1.977 3.480 1.00 0.00 59 ASP A N 18
ATOM 22128 C CA . ASP A 1 59 ? -8.492 -1.122 2.522 1.00 0.00 59 ASP A CA 18
ATOM 22129 C C . ASP A 1 59 ? -8.046 0.333 2.642 1.00 0.00 59 ASP A C 18
ATOM 22130 O O . ASP A 1 59 ? -7.580 0.770 3.694 1.00 0.00 59 ASP A O 18
ATOM 22139 N N . GLY A 1 60 ? -8.196 1.078 1.548 1.00 0.00 60 GLY A N 18
ATOM 22140 C CA . GLY A 1 60 ? -7.812 2.478 1.533 1.00 0.00 60 GLY A CA 18
ATOM 22141 C C . GLY A 1 60 ? -8.467 3.236 0.394 1.00 0.00 60 GLY A C 18
ATOM 22142 O O . GLY A 1 60 ? -9.337 2.702 -0.292 1.00 0.00 60 GLY A O 18
ATOM 22146 N N . ASP A 1 61 ? -8.052 4.483 0.189 1.00 0.00 61 ASP A N 18
ATOM 22147 C CA . ASP A 1 61 ? -8.613 5.305 -0.878 1.00 0.00 61 ASP A CA 18
ATOM 22148 C C . ASP A 1 61 ? -7.785 6.568 -1.093 1.00 0.00 61 ASP A C 18
ATOM 22149 O O . ASP A 1 61 ? -7.422 7.253 -0.139 1.00 0.00 61 ASP A O 18
ATOM 22158 N N . PHE A 1 62 ? -7.497 6.871 -2.355 1.00 0.00 62 PHE A N 18
ATOM 22159 C CA . PHE A 1 62 ? -6.720 8.055 -2.698 1.00 0.00 62 PHE A CA 18
ATOM 22160 C C . PHE A 1 62 ? -7.564 9.314 -2.572 1.00 0.00 62 PHE A C 18
ATOM 22161 O O . PHE A 1 62 ? -8.472 9.551 -3.368 1.00 0.00 62 PHE A O 18
ATOM 22178 N N . VAL A 1 63 ? -7.247 10.124 -1.575 1.00 0.00 63 VAL A N 18
ATOM 22179 C CA . VAL A 1 63 ? -7.965 11.374 -1.350 1.00 0.00 63 VAL A CA 18
ATOM 22180 C C . VAL A 1 63 ? -7.415 12.485 -2.240 1.00 0.00 63 VAL A C 18
ATOM 22181 O O . VAL A 1 63 ? -8.075 13.502 -2.458 1.00 0.00 63 VAL A O 18
ATOM 22194 N N . SER A 1 64 ? -6.203 12.285 -2.754 1.00 0.00 64 SER A N 18
ATOM 22195 C CA . SER A 1 64 ? -5.568 13.267 -3.622 1.00 0.00 64 SER A CA 18
ATOM 22196 C C . SER A 1 64 ? -4.597 12.588 -4.581 1.00 0.00 64 SER A C 18
ATOM 22197 O O . SER A 1 64 ? -4.362 11.382 -4.493 1.00 0.00 64 SER A O 18
ATOM 22205 N N . ALA A 1 65 ? -4.035 13.366 -5.498 1.00 0.00 65 ALA A N 18
ATOM 22206 C CA . ALA A 1 65 ? -3.090 12.837 -6.474 1.00 0.00 65 ALA A CA 18
ATOM 22207 C C . ALA A 1 65 ? -1.749 12.505 -5.824 1.00 0.00 65 ALA A C 18
ATOM 22208 O O . ALA A 1 65 ? -0.972 11.712 -6.357 1.00 0.00 65 ALA A O 18
ATOM 22215 N N . ASN A 1 66 ? -1.478 13.119 -4.676 1.00 0.00 66 ASN A N 18
ATOM 22216 C CA . ASN A 1 66 ? -0.224 12.889 -3.965 1.00 0.00 66 ASN A CA 18
ATOM 22217 C C . ASN A 1 66 ? -0.462 12.359 -2.551 1.00 0.00 66 ASN A C 18
ATOM 22218 O O . ASN A 1 66 ? 0.482 11.969 -1.864 1.00 0.00 66 ASN A O 18
ATOM 22229 N N . GLU A 1 67 ? -1.717 12.352 -2.115 1.00 0.00 67 GLU A N 18
ATOM 22230 C CA . GLU A 1 67 ? -2.053 11.872 -0.779 1.00 0.00 67 GLU A CA 18
ATOM 22231 C C . GLU A 1 67 ? -2.737 10.510 -0.839 1.00 0.00 67 GLU A C 18
ATOM 22232 O O . GLU A 1 67 ? -3.433 10.193 -1.804 1.00 0.00 67 GLU A O 18
ATOM 22244 N N . LEU A 1 68 ? -2.524 9.707 0.199 1.00 0.00 68 LEU A N 18
ATOM 22245 C CA . LEU A 1 68 ? -3.106 8.374 0.273 1.00 0.00 68 LEU A CA 18
ATOM 22246 C C . LEU A 1 68 ? -3.767 8.161 1.629 1.00 0.00 68 LEU A C 18
ATOM 22247 O O . LEU A 1 68 ? -3.254 8.606 2.656 1.00 0.00 68 LEU A O 18
ATOM 22263 N N . HIS A 1 69 ? -4.895 7.467 1.627 1.00 0.00 69 HIS A N 18
ATOM 22264 C CA . HIS A 1 69 ? -5.610 7.182 2.864 1.00 0.00 69 HIS A CA 18
ATOM 22265 C C . HIS A 1 69 ? -5.874 5.689 3.005 1.00 0.00 69 HIS A C 18
ATOM 22266 O O . HIS A 1 69 ? -6.715 5.129 2.303 1.00 0.00 69 HIS A O 18
ATOM 22281 N N . HIS A 1 70 ? -5.157 5.050 3.920 1.00 0.00 70 HIS A N 18
ATOM 22282 C CA . HIS A 1 70 ? -5.328 3.620 4.151 1.00 0.00 70 HIS A CA 18
ATOM 22283 C C . HIS A 1 70 ? -5.173 3.290 5.633 1.00 0.00 70 HIS A C 18
ATOM 22284 O O . HIS A 1 70 ? -4.267 3.791 6.299 1.00 0.00 70 HIS A O 18
ATOM 22299 N N . GLY A 1 71 ? -6.070 2.452 6.144 1.00 0.00 71 GLY A N 18
ATOM 22300 C CA . GLY A 1 71 ? -6.017 2.081 7.546 1.00 0.00 71 GLY A CA 18
ATOM 22301 C C . GLY A 1 71 ? -6.096 3.291 8.459 1.00 0.00 71 GLY A C 18
ATOM 22302 O O . GLY A 1 71 ? -5.674 3.235 9.614 1.00 0.00 71 GLY A O 18
ATOM 22306 N N . GLY A 1 72 ? -6.636 4.387 7.935 1.00 0.00 72 GLY A N 18
ATOM 22307 C CA . GLY A 1 72 ? -6.759 5.601 8.716 1.00 0.00 72 GLY A CA 18
ATOM 22308 C C . GLY A 1 72 ? -5.454 6.370 8.798 1.00 0.00 72 GLY A C 18
ATOM 22309 O O . GLY A 1 72 ? -5.233 7.128 9.742 1.00 0.00 72 GLY A O 18
ATOM 22313 N N . MET A 1 73 ? -4.586 6.176 7.808 1.00 0.00 73 MET A N 18
ATOM 22314 C CA . MET A 1 73 ? -3.301 6.853 7.779 1.00 0.00 73 MET A CA 18
ATOM 22315 C C . MET A 1 73 ? -3.206 7.792 6.584 1.00 0.00 73 MET A C 18
ATOM 22316 O O . MET A 1 73 ? -3.998 7.704 5.647 1.00 0.00 73 MET A O 18
ATOM 22330 N N . THR A 1 74 ? -2.221 8.680 6.619 1.00 0.00 74 THR A N 18
ATOM 22331 C CA . THR A 1 74 ? -2.008 9.625 5.530 1.00 0.00 74 THR A CA 18
ATOM 22332 C C . THR A 1 74 ? -0.636 9.405 4.911 1.00 0.00 74 THR A C 18
ATOM 22333 O O . THR A 1 74 ? 0.389 9.725 5.513 1.00 0.00 74 THR A O 18
ATOM 22344 N N . PHE A 1 75 ? -0.624 8.843 3.711 1.00 0.00 75 PHE A N 18
ATOM 22345 C CA . PHE A 1 75 ? 0.623 8.560 3.012 1.00 0.00 75 PHE A CA 18
ATOM 22346 C C . PHE A 1 75 ? 0.804 9.474 1.803 1.00 0.00 75 PHE A C 18
ATOM 22347 O O . PHE A 1 75 ? -0.086 9.593 0.963 1.00 0.00 75 PHE A O 18
ATOM 22364 N N . TYR A 1 76 ? 1.966 10.111 1.725 1.00 0.00 76 TYR A N 18
ATOM 22365 C CA . TYR A 1 76 ? 2.274 11.010 0.620 1.00 0.00 76 TYR A CA 18
ATOM 22366 C C . TYR A 1 76 ? 3.249 10.350 -0.345 1.00 0.00 76 TYR A C 18
ATOM 22367 O O . TYR A 1 76 ? 4.114 9.579 0.065 1.00 0.00 76 TYR A O 18
ATOM 22385 N N . ARG A 1 77 ? 3.100 10.651 -1.629 1.00 0.00 77 ARG A N 18
ATOM 22386 C CA . ARG A 1 77 ? 3.969 10.071 -2.645 1.00 0.00 77 ARG A CA 18
ATOM 22387 C C . ARG A 1 77 ? 5.370 10.662 -2.587 1.00 0.00 77 ARG A C 18
ATOM 22388 O O . ARG A 1 77 ? 5.537 11.870 -2.457 1.00 0.00 77 ARG A O 18
ATOM 22409 N N . GLU A 1 78 ? 6.358 9.776 -2.707 1.00 0.00 78 GLU A N 18
ATOM 22410 C CA . GLU A 1 78 ? 7.788 10.115 -2.696 1.00 0.00 78 GLU A CA 18
ATOM 22411 C C . GLU A 1 78 ? 8.136 11.221 -1.694 1.00 0.00 78 GLU A C 18
ATOM 22412 O O . GLU A 1 78 ? 8.970 11.023 -0.810 1.00 0.00 78 GLU A O 18
ATOM 22424 N N . LYS A 1 79 ? 7.503 12.374 -1.835 1.00 0.00 79 LYS A N 18
ATOM 22425 C CA . LYS A 1 79 ? 7.752 13.503 -0.944 1.00 0.00 79 LYS A CA 18
ATOM 22426 C C . LYS A 1 79 ? 9.194 13.984 -1.066 1.00 0.00 79 LYS A C 18
ATOM 22427 O O . LYS A 1 79 ? 10.103 13.244 -0.636 1.00 0.00 79 LYS A O 18
ATOM 22447 N N . MET A 1 1 ? -7.497 -9.260 -10.890 1.00 0.00 1 MET A N 19
ATOM 22448 C CA . MET A 1 1 ? -6.735 -8.290 -11.720 1.00 0.00 1 MET A CA 19
ATOM 22449 C C . MET A 1 1 ? -6.362 -7.050 -10.916 1.00 0.00 1 MET A C 19
ATOM 22450 O O . MET A 1 1 ? -7.230 -6.369 -10.368 1.00 0.00 1 MET A O 19
ATOM 22466 N N . GLN A 1 2 ? -5.067 -6.760 -10.851 1.00 0.00 2 GLN A N 19
ATOM 22467 C CA . GLN A 1 2 ? -4.578 -5.600 -10.113 1.00 0.00 2 GLN A CA 19
ATOM 22468 C C . GLN A 1 2 ? -3.937 -4.587 -11.058 1.00 0.00 2 GLN A C 19
ATOM 22469 O O . GLN A 1 2 ? -3.361 -4.956 -12.081 1.00 0.00 2 GLN A O 19
ATOM 22483 N N . HIS A 1 3 ? -4.042 -3.310 -10.705 1.00 0.00 3 HIS A N 19
ATOM 22484 C CA . HIS A 1 3 ? -3.471 -2.243 -11.521 1.00 0.00 3 HIS A CA 19
ATOM 22485 C C . HIS A 1 3 ? -2.266 -1.610 -10.823 1.00 0.00 3 HIS A C 19
ATOM 22486 O O . HIS A 1 3 ? -2.415 -0.959 -9.790 1.00 0.00 3 HIS A O 19
ATOM 22501 N N . PRO A 1 4 ? -1.053 -1.797 -11.377 1.00 0.00 4 PRO A N 19
ATOM 22502 C CA . PRO A 1 4 ? 0.180 -1.241 -10.798 1.00 0.00 4 PRO A CA 19
ATOM 22503 C C . PRO A 1 4 ? 0.138 0.279 -10.685 1.00 0.00 4 PRO A C 19
ATOM 22504 O O . PRO A 1 4 ? -0.653 0.939 -11.358 1.00 0.00 4 PRO A O 19
ATOM 22515 N N . TYR A 1 5 ? 1.010 0.831 -9.843 1.00 0.00 5 TYR A N 19
ATOM 22516 C CA . TYR A 1 5 ? 1.081 2.278 -9.661 1.00 0.00 5 TYR A CA 19
ATOM 22517 C C . TYR A 1 5 ? 2.513 2.722 -9.426 1.00 0.00 5 TYR A C 19
ATOM 22518 O O . TYR A 1 5 ? 2.962 3.717 -9.995 1.00 0.00 5 TYR A O 19
ATOM 22536 N N . VAL A 1 6 ? 3.237 1.978 -8.595 1.00 0.00 6 VAL A N 19
ATOM 22537 C CA . VAL A 1 6 ? 4.621 2.310 -8.309 1.00 0.00 6 VAL A CA 19
ATOM 22538 C C . VAL A 1 6 ? 4.741 3.686 -7.662 1.00 0.00 6 VAL A C 19
ATOM 22539 O O . VAL A 1 6 ? 4.176 4.666 -8.149 1.00 0.00 6 VAL A O 19
ATOM 22552 N N . GLY A 1 7 ? 5.475 3.751 -6.560 1.00 0.00 7 GLY A N 19
ATOM 22553 C CA . GLY A 1 7 ? 5.651 5.008 -5.859 1.00 0.00 7 GLY A CA 19
ATOM 22554 C C . GLY A 1 7 ? 5.983 4.807 -4.397 1.00 0.00 7 GLY A C 19
ATOM 22555 O O . GLY A 1 7 ? 5.495 3.867 -3.774 1.00 0.00 7 GLY A O 19
ATOM 22559 N N . ILE A 1 8 ? 6.806 5.691 -3.836 1.00 0.00 8 ILE A N 19
ATOM 22560 C CA . ILE A 1 8 ? 7.167 5.582 -2.431 1.00 0.00 8 ILE A CA 19
ATOM 22561 C C . ILE A 1 8 ? 6.221 6.421 -1.589 1.00 0.00 8 ILE A C 19
ATOM 22562 O O . ILE A 1 8 ? 6.394 7.628 -1.441 1.00 0.00 8 ILE A O 19
ATOM 22578 N N . TRP A 1 9 ? 5.217 5.755 -1.049 1.00 0.00 9 TRP A N 19
ATOM 22579 C CA . TRP A 1 9 ? 4.210 6.409 -0.226 1.00 0.00 9 TRP A CA 19
ATOM 22580 C C . TRP A 1 9 ? 4.661 6.457 1.227 1.00 0.00 9 TRP A C 19
ATOM 22581 O O . TRP A 1 9 ? 4.740 5.430 1.902 1.00 0.00 9 TRP A O 19
ATOM 22602 N N . VAL A 1 10 ? 4.981 7.660 1.689 1.00 0.00 10 VAL A N 19
ATOM 22603 C CA . VAL A 1 10 ? 5.458 7.854 3.058 1.00 0.00 10 VAL A CA 19
ATOM 22604 C C . VAL A 1 10 ? 4.510 8.731 3.868 1.00 0.00 10 VAL A C 19
ATOM 22605 O O . VAL A 1 10 ? 3.769 9.543 3.318 1.00 0.00 10 VAL A O 19
ATOM 22618 N N . THR A 1 11 ? 4.549 8.555 5.184 1.00 0.00 11 THR A N 19
ATOM 22619 C CA . THR A 1 11 ? 3.702 9.323 6.090 1.00 0.00 11 THR A CA 19
ATOM 22620 C C . THR A 1 11 ? 4.067 10.807 6.064 1.00 0.00 11 THR A C 19
ATOM 22621 O O . THR A 1 11 ? 4.931 11.228 5.296 1.00 0.00 11 THR A O 19
ATOM 22632 N N . ALA A 1 12 ? 3.398 11.592 6.905 1.00 0.00 12 ALA A N 19
ATOM 22633 C CA . ALA A 1 12 ? 3.649 13.029 6.975 1.00 0.00 12 ALA A CA 19
ATOM 22634 C C . ALA A 1 12 ? 4.846 13.350 7.867 1.00 0.00 12 ALA A C 19
ATOM 22635 O O . ALA A 1 12 ? 5.434 14.426 7.763 1.00 0.00 12 ALA A O 19
ATOM 22642 N N . ASP A 1 13 ? 5.205 12.415 8.741 1.00 0.00 13 ASP A N 19
ATOM 22643 C CA . ASP A 1 13 ? 6.333 12.613 9.644 1.00 0.00 13 ASP A CA 19
ATOM 22644 C C . ASP A 1 13 ? 7.540 11.792 9.198 1.00 0.00 13 ASP A C 19
ATOM 22645 O O . ASP A 1 13 ? 8.680 12.115 9.533 1.00 0.00 13 ASP A O 19
ATOM 22654 N N . GLY A 1 14 ? 7.283 10.729 8.444 1.00 0.00 14 GLY A N 19
ATOM 22655 C CA . GLY A 1 14 ? 8.359 9.881 7.973 1.00 0.00 14 GLY A CA 19
ATOM 22656 C C . GLY A 1 14 ? 8.646 8.734 8.920 1.00 0.00 14 GLY A C 19
ATOM 22657 O O . GLY A 1 14 ? 9.736 8.162 8.899 1.00 0.00 14 GLY A O 19
ATOM 22661 N N . ARG A 1 15 ? 7.664 8.391 9.750 1.00 0.00 15 ARG A N 19
ATOM 22662 C CA . ARG A 1 15 ? 7.831 7.294 10.703 1.00 0.00 15 ARG A CA 19
ATOM 22663 C C . ARG A 1 15 ? 7.826 5.955 9.974 1.00 0.00 15 ARG A C 19
ATOM 22664 O O . ARG A 1 15 ? 8.404 4.976 10.447 1.00 0.00 15 ARG A O 19
ATOM 22685 N N . ILE A 1 16 ? 7.182 5.921 8.809 1.00 0.00 16 ILE A N 19
ATOM 22686 C CA . ILE A 1 16 ? 7.120 4.704 8.009 1.00 0.00 16 ILE A CA 19
ATOM 22687 C C . ILE A 1 16 ? 7.107 5.045 6.524 1.00 0.00 16 ILE A C 19
ATOM 22688 O O . ILE A 1 16 ? 6.705 6.139 6.132 1.00 0.00 16 ILE A O 19
ATOM 22704 N N . ARG A 1 17 ? 7.552 4.106 5.706 1.00 0.00 17 ARG A N 19
ATOM 22705 C CA . ARG A 1 17 ? 7.593 4.312 4.266 1.00 0.00 17 ARG A CA 19
ATOM 22706 C C . ARG A 1 17 ? 7.077 3.078 3.531 1.00 0.00 17 ARG A C 19
ATOM 22707 O O . ARG A 1 17 ? 7.390 1.950 3.903 1.00 0.00 17 ARG A O 19
ATOM 22728 N N . GLN A 1 18 ? 6.291 3.305 2.485 1.00 0.00 18 GLN A N 19
ATOM 22729 C CA . GLN A 1 18 ? 5.736 2.211 1.697 1.00 0.00 18 GLN A CA 19
ATOM 22730 C C . GLN A 1 18 ? 6.084 2.380 0.223 1.00 0.00 18 GLN A C 19
ATOM 22731 O O . GLN A 1 18 ? 5.603 3.300 -0.436 1.00 0.00 18 GLN A O 19
ATOM 22745 N N . GLU A 1 19 ? 6.929 1.489 -0.290 1.00 0.00 19 GLU A N 19
ATOM 22746 C CA . GLU A 1 19 ? 7.342 1.554 -1.685 1.00 0.00 19 GLU A CA 19
ATOM 22747 C C . GLU A 1 19 ? 6.450 0.707 -2.569 1.00 0.00 19 GLU A C 19
ATOM 22748 O O . GLU A 1 19 ? 6.301 -0.495 -2.353 1.00 0.00 19 GLU A O 19
ATOM 22760 N N . LEU A 1 20 ? 5.900 1.330 -3.596 1.00 0.00 20 LEU A N 19
ATOM 22761 C CA . LEU A 1 20 ? 5.073 0.615 -4.545 1.00 0.00 20 LEU A CA 19
ATOM 22762 C C . LEU A 1 20 ? 5.973 0.132 -5.671 1.00 0.00 20 LEU A C 19
ATOM 22763 O O . LEU A 1 20 ? 6.561 0.924 -6.406 1.00 0.00 20 LEU A O 19
ATOM 22779 N N . LEU A 1 21 ? 6.134 -1.177 -5.735 1.00 0.00 21 LEU A N 19
ATOM 22780 C CA . LEU A 1 21 ? 7.024 -1.805 -6.696 1.00 0.00 21 LEU A CA 19
ATOM 22781 C C . LEU A 1 21 ? 6.600 -1.614 -8.143 1.00 0.00 21 LEU A C 19
ATOM 22782 O O . LEU A 1 21 ? 5.428 -1.390 -8.442 1.00 0.00 21 LEU A O 19
ATOM 22798 N N . PRO A 1 22 ? 7.584 -1.711 -9.061 1.00 0.00 22 PRO A N 19
ATOM 22799 C CA . PRO A 1 22 ? 7.366 -1.556 -10.503 1.00 0.00 22 PRO A CA 19
ATOM 22800 C C . PRO A 1 22 ? 6.465 -2.641 -11.075 1.00 0.00 22 PRO A C 19
ATOM 22801 O O . PRO A 1 22 ? 5.933 -2.499 -12.177 1.00 0.00 22 PRO A O 19
ATOM 22812 N N . ASN A 1 23 ? 6.292 -3.726 -10.327 1.00 0.00 23 ASN A N 19
ATOM 22813 C CA . ASN A 1 23 ? 5.451 -4.823 -10.776 1.00 0.00 23 ASN A CA 19
ATOM 22814 C C . ASN A 1 23 ? 4.047 -4.704 -10.189 1.00 0.00 23 ASN A C 19
ATOM 22815 O O . ASN A 1 23 ? 3.328 -5.695 -10.069 1.00 0.00 23 ASN A O 19
ATOM 22826 N N . GLY A 1 24 ? 3.666 -3.484 -9.820 1.00 0.00 24 GLY A N 19
ATOM 22827 C CA . GLY A 1 24 ? 2.355 -3.259 -9.248 1.00 0.00 24 GLY A CA 19
ATOM 22828 C C . GLY A 1 24 ? 2.215 -3.902 -7.887 1.00 0.00 24 GLY A C 19
ATOM 22829 O O . GLY A 1 24 ? 1.290 -4.679 -7.651 1.00 0.00 24 GLY A O 19
ATOM 22833 N N . ARG A 1 25 ? 3.144 -3.584 -6.994 1.00 0.00 25 ARG A N 19
ATOM 22834 C CA . ARG A 1 25 ? 3.124 -4.148 -5.648 1.00 0.00 25 ARG A CA 19
ATOM 22835 C C . ARG A 1 25 ? 3.578 -3.132 -4.618 1.00 0.00 25 ARG A C 19
ATOM 22836 O O . ARG A 1 25 ? 3.870 -1.988 -4.957 1.00 0.00 25 ARG A O 19
ATOM 22857 N N . TYR A 1 26 ? 3.602 -3.540 -3.353 1.00 0.00 26 TYR A N 19
ATOM 22858 C CA . TYR A 1 26 ? 3.988 -2.632 -2.282 1.00 0.00 26 TYR A CA 19
ATOM 22859 C C . TYR A 1 26 ? 4.938 -3.277 -1.276 1.00 0.00 26 TYR A C 19
ATOM 22860 O O . TYR A 1 26 ? 4.897 -4.483 -1.035 1.00 0.00 26 TYR A O 19
ATOM 22878 N N . ASP A 1 27 ? 5.785 -2.435 -0.688 1.00 0.00 27 ASP A N 19
ATOM 22879 C CA . ASP A 1 27 ? 6.757 -2.857 0.312 1.00 0.00 27 ASP A CA 19
ATOM 22880 C C . ASP A 1 27 ? 6.970 -1.728 1.312 1.00 0.00 27 ASP A C 19
ATOM 22881 O O . ASP A 1 27 ? 7.509 -0.679 0.961 1.00 0.00 27 ASP A O 19
ATOM 22890 N N . GLU A 1 28 ? 6.525 -1.922 2.549 1.00 0.00 28 GLU A N 19
ATOM 22891 C CA . GLU A 1 28 ? 6.657 -0.881 3.559 1.00 0.00 28 GLU A CA 19
ATOM 22892 C C . GLU A 1 28 ? 7.767 -1.181 4.564 1.00 0.00 28 GLU A C 19
ATOM 22893 O O . GLU A 1 28 ? 7.913 -2.306 5.040 1.00 0.00 28 GLU A O 19
ATOM 22905 N N . ALA A 1 29 ? 8.528 -0.139 4.886 1.00 0.00 29 ALA A N 19
ATOM 22906 C CA . ALA A 1 29 ? 9.619 -0.234 5.843 1.00 0.00 29 ALA A CA 19
ATOM 22907 C C . ALA A 1 29 ? 9.421 0.788 6.957 1.00 0.00 29 ALA A C 19
ATOM 22908 O O . ALA A 1 29 ? 9.609 1.988 6.750 1.00 0.00 29 ALA A O 19
ATOM 22915 N N . ARG A 1 30 ? 9.019 0.313 8.128 1.00 0.00 30 ARG A N 19
ATOM 22916 C CA . ARG A 1 30 ? 8.769 1.197 9.264 1.00 0.00 30 ARG A CA 19
ATOM 22917 C C . ARG A 1 30 ? 9.959 1.246 10.219 1.00 0.00 30 ARG A C 19
ATOM 22918 O O . ARG A 1 30 ? 10.217 0.298 10.960 1.00 0.00 30 ARG A O 19
ATOM 22939 N N . GLY A 1 31 ? 10.673 2.371 10.201 1.00 0.00 31 GLY A N 19
ATOM 22940 C CA . GLY A 1 31 ? 11.822 2.547 11.074 1.00 0.00 31 GLY A CA 19
ATOM 22941 C C . GLY A 1 31 ? 12.757 1.353 11.081 1.00 0.00 31 GLY A C 19
ATOM 22942 O O . GLY A 1 31 ? 12.970 0.713 10.051 1.00 0.00 31 GLY A O 19
ATOM 22946 N N . ASN A 1 32 ? 13.319 1.055 12.250 1.00 0.00 32 ASN A N 19
ATOM 22947 C CA . ASN A 1 32 ? 14.241 -0.067 12.401 1.00 0.00 32 ASN A CA 19
ATOM 22948 C C . ASN A 1 32 ? 13.653 -1.348 11.818 1.00 0.00 32 ASN A C 19
ATOM 22949 O O . ASN A 1 32 ? 14.386 -2.240 11.391 1.00 0.00 32 ASN A O 19
ATOM 22960 N N . ARG A 1 33 ? 12.327 -1.432 11.798 1.00 0.00 33 ARG A N 19
ATOM 22961 C CA . ARG A 1 33 ? 11.647 -2.604 11.260 1.00 0.00 33 ARG A CA 19
ATOM 22962 C C . ARG A 1 33 ? 11.234 -2.367 9.813 1.00 0.00 33 ARG A C 19
ATOM 22963 O O . ARG A 1 33 ? 10.225 -1.717 9.545 1.00 0.00 33 ARG A O 19
ATOM 22984 N N . LYS A 1 34 ? 12.013 -2.906 8.883 1.00 0.00 34 LYS A N 19
ATOM 22985 C CA . LYS A 1 34 ? 11.707 -2.754 7.464 1.00 0.00 34 LYS A CA 19
ATOM 22986 C C . LYS A 1 34 ? 11.086 -4.030 6.913 1.00 0.00 34 LYS A C 19
ATOM 22987 O O . LYS A 1 34 ? 11.058 -5.058 7.590 1.00 0.00 34 LYS A O 19
ATOM 23006 N N . SER A 1 35 ? 10.573 -3.958 5.688 1.00 0.00 35 SER A N 19
ATOM 23007 C CA . SER A 1 35 ? 9.937 -5.114 5.066 1.00 0.00 35 SER A CA 19
ATOM 23008 C C . SER A 1 35 ? 8.898 -5.721 6.004 1.00 0.00 35 SER A C 19
ATOM 23009 O O . SER A 1 35 ? 8.618 -6.919 5.948 1.00 0.00 35 SER A O 19
ATOM 23017 N N . ALA A 1 36 ? 8.334 -4.882 6.872 1.00 0.00 36 ALA A N 19
ATOM 23018 C CA . ALA A 1 36 ? 7.329 -5.325 7.829 1.00 0.00 36 ALA A CA 19
ATOM 23019 C C . ALA A 1 36 ? 6.192 -6.069 7.134 1.00 0.00 36 ALA A C 19
ATOM 23020 O O . ALA A 1 36 ? 5.771 -7.135 7.579 1.00 0.00 36 ALA A O 19
ATOM 23027 N N . TYR A 1 37 ? 5.705 -5.492 6.042 1.00 0.00 37 TYR A N 19
ATOM 23028 C CA . TYR A 1 37 ? 4.617 -6.090 5.280 1.00 0.00 37 TYR A CA 19
ATOM 23029 C C . TYR A 1 37 ? 4.716 -5.735 3.799 1.00 0.00 37 TYR A C 19
ATOM 23030 O O . TYR A 1 37 ? 5.218 -4.672 3.434 1.00 0.00 37 TYR A O 19
ATOM 23048 N N . GLN A 1 38 ? 4.222 -6.635 2.958 1.00 0.00 38 GLN A N 19
ATOM 23049 C CA . GLN A 1 38 ? 4.233 -6.431 1.512 1.00 0.00 38 GLN A CA 19
ATOM 23050 C C . GLN A 1 38 ? 3.192 -7.324 0.853 1.00 0.00 38 GLN A C 19
ATOM 23051 O O . GLN A 1 38 ? 2.891 -8.409 1.352 1.00 0.00 38 GLN A O 19
ATOM 23065 N N . GLY A 1 39 ? 2.642 -6.870 -0.267 1.00 0.00 39 GLY A N 19
ATOM 23066 C CA . GLY A 1 39 ? 1.640 -7.665 -0.954 1.00 0.00 39 GLY A CA 19
ATOM 23067 C C . GLY A 1 39 ? 1.284 -7.114 -2.317 1.00 0.00 39 GLY A C 19
ATOM 23068 O O . GLY A 1 39 ? 2.147 -6.973 -3.184 1.00 0.00 39 GLY A O 19
ATOM 23072 N N . ARG A 1 40 ? 0.009 -6.802 -2.506 1.00 0.00 40 ARG A N 19
ATOM 23073 C CA . ARG A 1 40 ? -0.467 -6.266 -3.768 1.00 0.00 40 ARG A CA 19
ATOM 23074 C C . ARG A 1 40 ? -1.717 -5.438 -3.532 1.00 0.00 40 ARG A C 19
ATOM 23075 O O . ARG A 1 40 ? -2.338 -5.530 -2.473 1.00 0.00 40 ARG A O 19
ATOM 23096 N N . TYR A 1 41 ? -2.083 -4.621 -4.506 1.00 0.00 41 TYR A N 19
ATOM 23097 C CA . TYR A 1 41 ? -3.259 -3.781 -4.362 1.00 0.00 41 TYR A CA 19
ATOM 23098 C C . TYR A 1 41 ? -4.085 -3.724 -5.635 1.00 0.00 41 TYR A C 19
ATOM 23099 O O . TYR A 1 41 ? -3.571 -3.882 -6.742 1.00 0.00 41 TYR A O 19
ATOM 23117 N N . GLU A 1 42 ? -5.367 -3.460 -5.453 1.00 0.00 42 GLU A N 19
ATOM 23118 C CA . GLU A 1 42 ? -6.296 -3.331 -6.565 1.00 0.00 42 GLU A CA 19
ATOM 23119 C C . GLU A 1 42 ? -6.900 -1.934 -6.541 1.00 0.00 42 GLU A C 19
ATOM 23120 O O . GLU A 1 42 ? -7.408 -1.493 -5.515 1.00 0.00 42 GLU A O 19
ATOM 23132 N N . VAL A 1 43 ? -6.824 -1.232 -7.663 1.00 0.00 43 VAL A N 19
ATOM 23133 C CA . VAL A 1 43 ? -7.343 0.128 -7.738 1.00 0.00 43 VAL A CA 19
ATOM 23134 C C . VAL A 1 43 ? -8.671 0.193 -8.488 1.00 0.00 43 VAL A C 19
ATOM 23135 O O . VAL A 1 43 ? -8.813 -0.355 -9.582 1.00 0.00 43 VAL A O 19
ATOM 23148 N N . ARG A 1 44 ? -9.638 0.876 -7.881 1.00 0.00 44 ARG A N 19
ATOM 23149 C CA . ARG A 1 44 ? -10.962 1.032 -8.473 1.00 0.00 44 ARG A CA 19
ATOM 23150 C C . ARG A 1 44 ? -11.522 2.421 -8.182 1.00 0.00 44 ARG A C 19
ATOM 23151 O O . ARG A 1 44 ? -12.017 2.683 -7.086 1.00 0.00 44 ARG A O 19
ATOM 23172 N N . GLY A 1 45 ? -11.438 3.311 -9.167 1.00 0.00 45 GLY A N 19
ATOM 23173 C CA . GLY A 1 45 ? -11.940 4.662 -8.988 1.00 0.00 45 GLY A CA 19
ATOM 23174 C C . GLY A 1 45 ? -11.275 5.375 -7.825 1.00 0.00 45 GLY A C 19
ATOM 23175 O O . GLY A 1 45 ? -11.941 6.045 -7.037 1.00 0.00 45 GLY A O 19
ATOM 23179 N N . ALA A 1 46 ? -9.956 5.217 -7.718 1.00 0.00 46 ALA A N 19
ATOM 23180 C CA . ALA A 1 46 ? -9.177 5.836 -6.644 1.00 0.00 46 ALA A CA 19
ATOM 23181 C C . ALA A 1 46 ? -9.253 5.020 -5.354 1.00 0.00 46 ALA A C 19
ATOM 23182 O O . ALA A 1 46 ? -8.540 5.306 -4.392 1.00 0.00 46 ALA A O 19
ATOM 23189 N N . HIS A 1 47 ? -10.100 3.992 -5.339 1.00 0.00 47 HIS A N 19
ATOM 23190 C CA . HIS A 1 47 ? -10.236 3.135 -4.170 1.00 0.00 47 HIS A CA 19
ATOM 23191 C C . HIS A 1 47 ? -9.321 1.930 -4.318 1.00 0.00 47 HIS A C 19
ATOM 23192 O O . HIS A 1 47 ? -9.352 1.243 -5.338 1.00 0.00 47 HIS A O 19
ATOM 23207 N N . ILE A 1 48 ? -8.486 1.684 -3.315 1.00 0.00 48 ILE A N 19
ATOM 23208 C CA . ILE A 1 48 ? -7.555 0.567 -3.380 1.00 0.00 48 ILE A CA 19
ATOM 23209 C C . ILE A 1 48 ? -7.499 -0.210 -2.074 1.00 0.00 48 ILE A C 19
ATOM 23210 O O . ILE A 1 48 ? -7.653 0.352 -0.991 1.00 0.00 48 ILE A O 19
ATOM 23226 N N . ASN A 1 49 ? -7.250 -1.507 -2.197 1.00 0.00 49 ASN A N 19
ATOM 23227 C CA . ASN A 1 49 ? -7.139 -2.386 -1.043 1.00 0.00 49 ASN A CA 19
ATOM 23228 C C . ASN A 1 49 ? -5.905 -3.273 -1.183 1.00 0.00 49 ASN A C 19
ATOM 23229 O O . ASN A 1 49 ? -5.548 -3.686 -2.286 1.00 0.00 49 ASN A O 19
ATOM 23240 N N . TYR A 1 50 ? -5.262 -3.560 -0.061 1.00 0.00 50 TYR A N 19
ATOM 23241 C CA . TYR A 1 50 ? -4.070 -4.393 -0.045 1.00 0.00 50 TYR A CA 19
ATOM 23242 C C . TYR A 1 50 ? -4.423 -5.802 0.396 1.00 0.00 50 TYR A C 19
ATOM 23243 O O . TYR A 1 50 ? -4.816 -6.010 1.539 1.00 0.00 50 TYR A O 19
ATOM 23261 N N . TRP A 1 51 ? -4.274 -6.769 -0.496 1.00 0.00 51 TRP A N 19
ATOM 23262 C CA . TRP A 1 51 ? -4.572 -8.150 -0.154 1.00 0.00 51 TRP A CA 19
ATOM 23263 C C . TRP A 1 51 ? -3.280 -8.953 -0.060 1.00 0.00 51 TRP A C 19
ATOM 23264 O O . TRP A 1 51 ? -2.803 -9.506 -1.051 1.00 0.00 51 TRP A O 19
ATOM 23285 N N . ASP A 1 52 ? -2.710 -8.994 1.139 1.00 0.00 52 ASP A N 19
ATOM 23286 C CA . ASP A 1 52 ? -1.458 -9.710 1.367 1.00 0.00 52 ASP A CA 19
ATOM 23287 C C . ASP A 1 52 ? -1.632 -11.212 1.200 1.00 0.00 52 ASP A C 19
ATOM 23288 O O . ASP A 1 52 ? -2.739 -11.743 1.304 1.00 0.00 52 ASP A O 19
ATOM 23297 N N . ASP A 1 53 ? -0.520 -11.892 0.947 1.00 0.00 53 ASP A N 19
ATOM 23298 C CA . ASP A 1 53 ? -0.523 -13.338 0.774 1.00 0.00 53 ASP A CA 19
ATOM 23299 C C . ASP A 1 53 ? -0.431 -14.050 2.121 1.00 0.00 53 ASP A C 19
ATOM 23300 O O . ASP A 1 53 ? -0.647 -15.260 2.205 1.00 0.00 53 ASP A O 19
ATOM 23309 N N . THR A 1 54 ? -0.106 -13.301 3.177 1.00 0.00 54 THR A N 19
ATOM 23310 C CA . THR A 1 54 ? 0.017 -13.880 4.512 1.00 0.00 54 THR A CA 19
ATOM 23311 C C . THR A 1 54 ? -1.300 -13.810 5.283 1.00 0.00 54 THR A C 19
ATOM 23312 O O . THR A 1 54 ? -1.312 -13.839 6.513 1.00 0.00 54 THR A O 19
ATOM 23323 N N . GLY A 1 55 ? -2.403 -13.749 4.549 1.00 0.00 55 GLY A N 19
ATOM 23324 C CA . GLY A 1 55 ? -3.713 -13.715 5.170 1.00 0.00 55 GLY A CA 19
ATOM 23325 C C . GLY A 1 55 ? -4.115 -12.354 5.722 1.00 0.00 55 GLY A C 19
ATOM 23326 O O . GLY A 1 55 ? -4.941 -12.282 6.633 1.00 0.00 55 GLY A O 19
ATOM 23330 N N . PHE A 1 56 ? -3.563 -11.273 5.176 1.00 0.00 56 PHE A N 19
ATOM 23331 C CA . PHE A 1 56 ? -3.917 -9.941 5.636 1.00 0.00 56 PHE A CA 19
ATOM 23332 C C . PHE A 1 56 ? -4.529 -9.144 4.500 1.00 0.00 56 PHE A C 19
ATOM 23333 O O . PHE A 1 56 ? -4.368 -9.484 3.328 1.00 0.00 56 PHE A O 19
ATOM 23350 N N . THR A 1 57 ? -5.195 -8.062 4.856 1.00 0.00 57 THR A N 19
ATOM 23351 C CA . THR A 1 57 ? -5.795 -7.184 3.865 1.00 0.00 57 THR A CA 19
ATOM 23352 C C . THR A 1 57 ? -6.069 -5.808 4.454 1.00 0.00 57 THR A C 19
ATOM 23353 O O . THR A 1 57 ? -6.460 -5.682 5.615 1.00 0.00 57 THR A O 19
ATOM 23364 N N . ALA A 1 58 ? -5.860 -4.778 3.643 1.00 0.00 58 ALA A N 19
ATOM 23365 C CA . ALA A 1 58 ? -6.085 -3.402 4.089 1.00 0.00 58 ALA A CA 19
ATOM 23366 C C . ALA A 1 58 ? -6.701 -2.551 2.985 1.00 0.00 58 ALA A C 19
ATOM 23367 O O . ALA A 1 58 ? -6.129 -2.407 1.909 1.00 0.00 58 ALA A O 19
ATOM 23374 N N . ASP A 1 59 ? -7.870 -1.981 3.259 1.00 0.00 59 ASP A N 19
ATOM 23375 C CA . ASP A 1 59 ? -8.555 -1.146 2.277 1.00 0.00 59 ASP A CA 19
ATOM 23376 C C . ASP A 1 59 ? -8.155 0.321 2.411 1.00 0.00 59 ASP A C 19
ATOM 23377 O O . ASP A 1 59 ? -7.744 0.771 3.481 1.00 0.00 59 ASP A O 19
ATOM 23386 N N . GLY A 1 60 ? -8.280 1.058 1.311 1.00 0.00 60 GLY A N 19
ATOM 23387 C CA . GLY A 1 60 ? -7.934 2.468 1.308 1.00 0.00 60 GLY A CA 19
ATOM 23388 C C . GLY A 1 60 ? -8.512 3.190 0.107 1.00 0.00 60 GLY A C 19
ATOM 23389 O O . GLY A 1 60 ? -9.298 2.617 -0.648 1.00 0.00 60 GLY A O 19
ATOM 23393 N N . ASP A 1 61 ? -8.129 4.451 -0.076 1.00 0.00 61 ASP A N 19
ATOM 23394 C CA . ASP A 1 61 ? -8.624 5.239 -1.199 1.00 0.00 61 ASP A CA 19
ATOM 23395 C C . ASP A 1 61 ? -7.832 6.533 -1.360 1.00 0.00 61 ASP A C 19
ATOM 23396 O O . ASP A 1 61 ? -7.596 7.254 -0.390 1.00 0.00 61 ASP A O 19
ATOM 23405 N N . PHE A 1 62 ? -7.430 6.823 -2.593 1.00 0.00 62 PHE A N 19
ATOM 23406 C CA . PHE A 1 62 ? -6.675 8.034 -2.887 1.00 0.00 62 PHE A CA 19
ATOM 23407 C C . PHE A 1 62 ? -7.562 9.262 -2.760 1.00 0.00 62 PHE A C 19
ATOM 23408 O O . PHE A 1 62 ? -8.458 9.486 -3.573 1.00 0.00 62 PHE A O 19
ATOM 23425 N N . VAL A 1 63 ? -7.300 10.056 -1.735 1.00 0.00 63 VAL A N 19
ATOM 23426 C CA . VAL A 1 63 ? -8.068 11.272 -1.493 1.00 0.00 63 VAL A CA 19
ATOM 23427 C C . VAL A 1 63 ? -7.557 12.432 -2.343 1.00 0.00 63 VAL A C 19
ATOM 23428 O O . VAL A 1 63 ? -8.260 13.423 -2.540 1.00 0.00 63 VAL A O 19
ATOM 23441 N N . SER A 1 64 ? -6.332 12.306 -2.844 1.00 0.00 64 SER A N 19
ATOM 23442 C CA . SER A 1 64 ? -5.737 13.351 -3.670 1.00 0.00 64 SER A CA 19
ATOM 23443 C C . SER A 1 64 ? -4.806 12.753 -4.719 1.00 0.00 64 SER A C 19
ATOM 23444 O O . SER A 1 64 ? -4.771 11.538 -4.913 1.00 0.00 64 SER A O 19
ATOM 23452 N N . ALA A 1 65 ? -4.053 13.616 -5.391 1.00 0.00 65 ALA A N 19
ATOM 23453 C CA . ALA A 1 65 ? -3.121 13.175 -6.420 1.00 0.00 65 ALA A CA 19
ATOM 23454 C C . ALA A 1 65 ? -1.815 12.681 -5.805 1.00 0.00 65 ALA A C 19
ATOM 23455 O O . ALA A 1 65 ? -1.143 11.816 -6.366 1.00 0.00 65 ALA A O 19
ATOM 23462 N N . ASN A 1 66 ? -1.459 13.237 -4.651 1.00 0.00 66 ASN A N 19
ATOM 23463 C CA . ASN A 1 66 ? -0.231 12.851 -3.965 1.00 0.00 66 ASN A CA 19
ATOM 23464 C C . ASN A 1 66 ? -0.511 12.340 -2.552 1.00 0.00 66 ASN A C 19
ATOM 23465 O O . ASN A 1 66 ? 0.413 11.969 -1.829 1.00 0.00 66 ASN A O 19
ATOM 23476 N N . GLU A 1 67 ? -1.784 12.314 -2.159 1.00 0.00 67 GLU A N 19
ATOM 23477 C CA . GLU A 1 67 ? -2.156 11.838 -0.832 1.00 0.00 67 GLU A CA 19
ATOM 23478 C C . GLU A 1 67 ? -2.817 10.468 -0.918 1.00 0.00 67 GLU A C 19
ATOM 23479 O O . GLU A 1 67 ? -3.463 10.139 -1.913 1.00 0.00 67 GLU A O 19
ATOM 23491 N N . LEU A 1 68 ? -2.641 9.670 0.127 1.00 0.00 68 LEU A N 19
ATOM 23492 C CA . LEU A 1 68 ? -3.206 8.328 0.172 1.00 0.00 68 LEU A CA 19
ATOM 23493 C C . LEU A 1 68 ? -3.872 8.077 1.518 1.00 0.00 68 LEU A C 19
ATOM 23494 O O . LEU A 1 68 ? -3.394 8.543 2.552 1.00 0.00 68 LEU A O 19
ATOM 23510 N N . HIS A 1 69 ? -4.970 7.331 1.504 1.00 0.00 69 HIS A N 19
ATOM 23511 C CA . HIS A 1 69 ? -5.686 7.013 2.732 1.00 0.00 69 HIS A CA 19
ATOM 23512 C C . HIS A 1 69 ? -5.880 5.510 2.874 1.00 0.00 69 HIS A C 19
ATOM 23513 O O . HIS A 1 69 ? -6.677 4.905 2.156 1.00 0.00 69 HIS A O 19
ATOM 23528 N N . HIS A 1 70 ? -5.155 4.911 3.811 1.00 0.00 70 HIS A N 19
ATOM 23529 C CA . HIS A 1 70 ? -5.256 3.477 4.051 1.00 0.00 70 HIS A CA 19
ATOM 23530 C C . HIS A 1 70 ? -5.204 3.181 5.546 1.00 0.00 70 HIS A C 19
ATOM 23531 O O . HIS A 1 70 ? -4.388 3.747 6.274 1.00 0.00 70 HIS A O 19
ATOM 23546 N N . GLY A 1 71 ? -6.082 2.293 6.001 1.00 0.00 71 GLY A N 19
ATOM 23547 C CA . GLY A 1 71 ? -6.120 1.944 7.409 1.00 0.00 71 GLY A CA 19
ATOM 23548 C C . GLY A 1 71 ? -6.239 3.165 8.300 1.00 0.00 71 GLY A C 19
ATOM 23549 O O . GLY A 1 71 ? -5.859 3.129 9.470 1.00 0.00 71 GLY A O 19
ATOM 23553 N N . GLY A 1 72 ? -6.765 4.250 7.740 1.00 0.00 72 GLY A N 19
ATOM 23554 C CA . GLY A 1 72 ? -6.922 5.475 8.498 1.00 0.00 72 GLY A CA 19
ATOM 23555 C C . GLY A 1 72 ? -5.639 6.280 8.584 1.00 0.00 72 GLY A C 19
ATOM 23556 O O . GLY A 1 72 ? -5.493 7.129 9.462 1.00 0.00 72 GLY A O 19
ATOM 23560 N N . MET A 1 73 ? -4.701 6.014 7.675 1.00 0.00 73 MET A N 19
ATOM 23561 C CA . MET A 1 73 ? -3.431 6.726 7.669 1.00 0.00 73 MET A CA 19
ATOM 23562 C C . MET A 1 73 ? -3.336 7.668 6.473 1.00 0.00 73 MET A C 19
ATOM 23563 O O . MET A 1 73 ? -4.105 7.556 5.519 1.00 0.00 73 MET A O 19
ATOM 23577 N N . THR A 1 74 ? -2.379 8.585 6.530 1.00 0.00 74 THR A N 19
ATOM 23578 C CA . THR A 1 74 ? -2.167 9.538 5.449 1.00 0.00 74 THR A CA 19
ATOM 23579 C C . THR A 1 74 ? -0.785 9.337 4.840 1.00 0.00 74 THR A C 19
ATOM 23580 O O . THR A 1 74 ? 0.231 9.656 5.457 1.00 0.00 74 THR A O 19
ATOM 23591 N N . PHE A 1 75 ? -0.756 8.788 3.633 1.00 0.00 75 PHE A N 19
ATOM 23592 C CA . PHE A 1 75 ? 0.501 8.522 2.947 1.00 0.00 75 PHE A CA 19
ATOM 23593 C C . PHE A 1 75 ? 0.697 9.448 1.753 1.00 0.00 75 PHE A C 19
ATOM 23594 O O . PHE A 1 75 ? -0.153 9.529 0.866 1.00 0.00 75 PHE A O 19
ATOM 23611 N N . TYR A 1 76 ? 1.831 10.137 1.736 1.00 0.00 76 TYR A N 19
ATOM 23612 C CA . TYR A 1 76 ? 2.156 11.048 0.647 1.00 0.00 76 TYR A CA 19
ATOM 23613 C C . TYR A 1 76 ? 3.089 10.363 -0.337 1.00 0.00 76 TYR A C 19
ATOM 23614 O O . TYR A 1 76 ? 3.900 9.521 0.047 1.00 0.00 76 TYR A O 19
ATOM 23632 N N . ARG A 1 77 ? 2.957 10.705 -1.609 1.00 0.00 77 ARG A N 19
ATOM 23633 C CA . ARG A 1 77 ? 3.776 10.092 -2.643 1.00 0.00 77 ARG A CA 19
ATOM 23634 C C . ARG A 1 77 ? 5.224 10.559 -2.584 1.00 0.00 77 ARG A C 19
ATOM 23635 O O . ARG A 1 77 ? 5.508 11.729 -2.335 1.00 0.00 77 ARG A O 19
ATOM 23656 N N . GLU A 1 78 ? 6.119 9.607 -2.831 1.00 0.00 78 GLU A N 19
ATOM 23657 C CA . GLU A 1 78 ? 7.552 9.814 -2.839 1.00 0.00 78 GLU A CA 19
ATOM 23658 C C . GLU A 1 78 ? 7.994 10.960 -1.961 1.00 0.00 78 GLU A C 19
ATOM 23659 O O . GLU A 1 78 ? 7.859 12.137 -2.297 1.00 0.00 78 GLU A O 19
ATOM 23671 N N . LYS A 1 79 ? 8.538 10.571 -0.837 1.00 0.00 79 LYS A N 19
ATOM 23672 C CA . LYS A 1 79 ? 9.041 11.513 0.156 1.00 0.00 79 LYS A CA 19
ATOM 23673 C C . LYS A 1 79 ? 10.358 11.025 0.751 1.00 0.00 79 LYS A C 19
ATOM 23674 O O . LYS A 1 79 ? 11.011 11.812 1.467 1.00 0.00 79 LYS A O 19
ATOM 23694 N N . MET A 1 1 ? -8.589 -8.538 -11.477 1.00 0.00 1 MET A N 20
ATOM 23695 C CA . MET A 1 1 ? -7.168 -8.162 -11.704 1.00 0.00 1 MET A CA 20
ATOM 23696 C C . MET A 1 1 ? -6.786 -6.930 -10.888 1.00 0.00 1 MET A C 20
ATOM 23697 O O . MET A 1 1 ? -7.612 -6.372 -10.168 1.00 0.00 1 MET A O 20
ATOM 23713 N N . GLN A 1 2 ? -5.530 -6.514 -11.008 1.00 0.00 2 GLN A N 20
ATOM 23714 C CA . GLN A 1 2 ? -5.040 -5.347 -10.280 1.00 0.00 2 GLN A CA 20
ATOM 23715 C C . GLN A 1 2 ? -4.381 -4.352 -11.229 1.00 0.00 2 GLN A C 20
ATOM 23716 O O . GLN A 1 2 ? -4.064 -4.684 -12.371 1.00 0.00 2 GLN A O 20
ATOM 23730 N N . HIS A 1 3 ? -4.179 -3.128 -10.748 1.00 0.00 3 HIS A N 20
ATOM 23731 C CA . HIS A 1 3 ? -3.558 -2.083 -11.556 1.00 0.00 3 HIS A CA 20
ATOM 23732 C C . HIS A 1 3 ? -2.354 -1.477 -10.833 1.00 0.00 3 HIS A C 20
ATOM 23733 O O . HIS A 1 3 ? -2.506 -0.845 -9.789 1.00 0.00 3 HIS A O 20
ATOM 23748 N N . PRO A 1 4 ? -1.135 -1.666 -11.377 1.00 0.00 4 PRO A N 20
ATOM 23749 C CA . PRO A 1 4 ? 0.097 -1.132 -10.774 1.00 0.00 4 PRO A CA 20
ATOM 23750 C C . PRO A 1 4 ? 0.067 0.386 -10.637 1.00 0.00 4 PRO A C 20
ATOM 23751 O O . PRO A 1 4 ? -0.725 1.060 -11.296 1.00 0.00 4 PRO A O 20
ATOM 23762 N N . TYR A 1 5 ? 0.945 0.922 -9.793 1.00 0.00 5 TYR A N 20
ATOM 23763 C CA . TYR A 1 5 ? 1.019 2.367 -9.594 1.00 0.00 5 TYR A CA 20
ATOM 23764 C C . TYR A 1 5 ? 2.448 2.808 -9.338 1.00 0.00 5 TYR A C 20
ATOM 23765 O O . TYR A 1 5 ? 2.895 3.818 -9.880 1.00 0.00 5 TYR A O 20
ATOM 23783 N N . VAL A 1 6 ? 3.173 2.049 -8.520 1.00 0.00 6 VAL A N 20
ATOM 23784 C CA . VAL A 1 6 ? 4.555 2.387 -8.221 1.00 0.00 6 VAL A CA 20
ATOM 23785 C C . VAL A 1 6 ? 4.659 3.761 -7.564 1.00 0.00 6 VAL A C 20
ATOM 23786 O O . VAL A 1 6 ? 4.110 4.745 -8.060 1.00 0.00 6 VAL A O 20
ATOM 23799 N N . GLY A 1 7 ? 5.360 3.822 -6.440 1.00 0.00 7 GLY A N 20
ATOM 23800 C CA . GLY A 1 7 ? 5.515 5.078 -5.731 1.00 0.00 7 GLY A CA 20
ATOM 23801 C C . GLY A 1 7 ? 5.869 4.877 -4.273 1.00 0.00 7 GLY A C 20
ATOM 23802 O O . GLY A 1 7 ? 5.447 3.898 -3.662 1.00 0.00 7 GLY A O 20
ATOM 23806 N N . ILE A 1 8 ? 6.637 5.803 -3.704 1.00 0.00 8 ILE A N 20
ATOM 23807 C CA . ILE A 1 8 ? 7.015 5.694 -2.301 1.00 0.00 8 ILE A CA 20
ATOM 23808 C C . ILE A 1 8 ? 6.067 6.505 -1.440 1.00 0.00 8 ILE A C 20
ATOM 23809 O O . ILE A 1 8 ? 6.213 7.713 -1.286 1.00 0.00 8 ILE A O 20
ATOM 23825 N N . TRP A 1 9 ? 5.086 5.817 -0.890 1.00 0.00 9 TRP A N 20
ATOM 23826 C CA . TRP A 1 9 ? 4.079 6.447 -0.052 1.00 0.00 9 TRP A CA 20
ATOM 23827 C C . TRP A 1 9 ? 4.524 6.463 1.404 1.00 0.00 9 TRP A C 20
ATOM 23828 O O . TRP A 1 9 ? 4.522 5.436 2.084 1.00 0.00 9 TRP A O 20
ATOM 23849 N N . VAL A 1 10 ? 4.928 7.645 1.868 1.00 0.00 10 VAL A N 20
ATOM 23850 C CA . VAL A 1 10 ? 5.402 7.817 3.236 1.00 0.00 10 VAL A CA 20
ATOM 23851 C C . VAL A 1 10 ? 4.429 8.650 4.064 1.00 0.00 10 VAL A C 20
ATOM 23852 O O . VAL A 1 10 ? 3.652 9.440 3.526 1.00 0.00 10 VAL A O 20
ATOM 23865 N N . THR A 1 11 ? 4.483 8.461 5.377 1.00 0.00 11 THR A N 20
ATOM 23866 C CA . THR A 1 11 ? 3.613 9.184 6.298 1.00 0.00 11 THR A CA 20
ATOM 23867 C C . THR A 1 11 ? 3.991 10.662 6.367 1.00 0.00 11 THR A C 20
ATOM 23868 O O . THR A 1 11 ? 5.010 11.081 5.819 1.00 0.00 11 THR A O 20
ATOM 23879 N N . ALA A 1 12 ? 3.157 11.448 7.046 1.00 0.00 12 ALA A N 20
ATOM 23880 C CA . ALA A 1 12 ? 3.398 12.881 7.189 1.00 0.00 12 ALA A CA 20
ATOM 23881 C C . ALA A 1 12 ? 4.536 13.159 8.169 1.00 0.00 12 ALA A C 20
ATOM 23882 O O . ALA A 1 12 ? 5.121 14.242 8.158 1.00 0.00 12 ALA A O 20
ATOM 23889 N N . ASP A 1 13 ? 4.846 12.180 9.014 1.00 0.00 13 ASP A N 20
ATOM 23890 C CA . ASP A 1 13 ? 5.914 12.333 9.994 1.00 0.00 13 ASP A CA 20
ATOM 23891 C C . ASP A 1 13 ? 7.192 11.650 9.517 1.00 0.00 13 ASP A C 20
ATOM 23892 O O . ASP A 1 13 ? 8.295 12.038 9.903 1.00 0.00 13 ASP A O 20
ATOM 23901 N N . GLY A 1 14 ? 7.036 10.629 8.681 1.00 0.00 14 GLY A N 20
ATOM 23902 C CA . GLY A 1 14 ? 8.187 9.909 8.172 1.00 0.00 14 GLY A CA 20
ATOM 23903 C C . GLY A 1 14 ? 8.597 8.772 9.084 1.00 0.00 14 GLY A C 20
ATOM 23904 O O . GLY A 1 14 ? 9.757 8.358 9.088 1.00 0.00 14 GLY A O 20
ATOM 23908 N N . ARG A 1 15 ? 7.642 8.258 9.853 1.00 0.00 15 ARG A N 20
ATOM 23909 C CA . ARG A 1 15 ? 7.918 7.150 10.766 1.00 0.00 15 ARG A CA 20
ATOM 23910 C C . ARG A 1 15 ? 7.897 5.826 10.014 1.00 0.00 15 ARG A C 20
ATOM 23911 O O . ARG A 1 15 ? 8.560 4.866 10.408 1.00 0.00 15 ARG A O 20
ATOM 23932 N N . ILE A 1 16 ? 7.147 5.785 8.915 1.00 0.00 16 ILE A N 20
ATOM 23933 C CA . ILE A 1 16 ? 7.058 4.584 8.095 1.00 0.00 16 ILE A CA 20
ATOM 23934 C C . ILE A 1 16 ? 7.058 4.954 6.616 1.00 0.00 16 ILE A C 20
ATOM 23935 O O . ILE A 1 16 ? 6.710 6.076 6.250 1.00 0.00 16 ILE A O 20
ATOM 23951 N N . ARG A 1 17 ? 7.453 4.015 5.771 1.00 0.00 17 ARG A N 20
ATOM 23952 C CA . ARG A 1 17 ? 7.502 4.260 4.338 1.00 0.00 17 ARG A CA 20
ATOM 23953 C C . ARG A 1 17 ? 7.014 3.041 3.558 1.00 0.00 17 ARG A C 20
ATOM 23954 O O . ARG A 1 17 ? 7.482 1.926 3.776 1.00 0.00 17 ARG A O 20
ATOM 23975 N N . GLN A 1 18 ? 6.074 3.267 2.645 1.00 0.00 18 GLN A N 20
ATOM 23976 C CA . GLN A 1 18 ? 5.527 2.190 1.827 1.00 0.00 18 GLN A CA 20
ATOM 23977 C C . GLN A 1 18 ? 5.887 2.392 0.361 1.00 0.00 18 GLN A C 20
ATOM 23978 O O . GLN A 1 18 ? 5.411 3.328 -0.280 1.00 0.00 18 GLN A O 20
ATOM 23992 N N . GLU A 1 19 ? 6.735 1.513 -0.166 1.00 0.00 19 GLU A N 20
ATOM 23993 C CA . GLU A 1 19 ? 7.156 1.611 -1.555 1.00 0.00 19 GLU A CA 20
ATOM 23994 C C . GLU A 1 19 ? 6.284 0.760 -2.457 1.00 0.00 19 GLU A C 20
ATOM 23995 O O . GLU A 1 19 ? 6.142 -0.445 -2.248 1.00 0.00 19 GLU A O 20
ATOM 24007 N N . LEU A 1 20 ? 5.743 1.384 -3.486 1.00 0.00 20 LEU A N 20
ATOM 24008 C CA . LEU A 1 20 ? 4.933 0.669 -4.449 1.00 0.00 20 LEU A CA 20
ATOM 24009 C C . LEU A 1 20 ? 5.845 0.203 -5.569 1.00 0.00 20 LEU A C 20
ATOM 24010 O O . LEU A 1 20 ? 6.466 1.005 -6.266 1.00 0.00 20 LEU A O 20
ATOM 24026 N N . LEU A 1 21 ? 5.978 -1.106 -5.670 1.00 0.00 21 LEU A N 20
ATOM 24027 C CA . LEU A 1 21 ? 6.876 -1.725 -6.629 1.00 0.00 21 LEU A CA 20
ATOM 24028 C C . LEU A 1 21 ? 6.442 -1.561 -8.077 1.00 0.00 21 LEU A C 20
ATOM 24029 O O . LEU A 1 21 ? 5.266 -1.354 -8.374 1.00 0.00 21 LEU A O 20
ATOM 24045 N N . PRO A 1 22 ? 7.419 -1.680 -9.002 1.00 0.00 22 PRO A N 20
ATOM 24046 C CA . PRO A 1 22 ? 7.181 -1.568 -10.445 1.00 0.00 22 PRO A CA 20
ATOM 24047 C C . PRO A 1 22 ? 6.290 -2.691 -10.960 1.00 0.00 22 PRO A C 20
ATOM 24048 O O . PRO A 1 22 ? 5.779 -2.631 -12.078 1.00 0.00 22 PRO A O 20
ATOM 24059 N N . ASN A 1 23 ? 6.097 -3.708 -10.125 1.00 0.00 23 ASN A N 20
ATOM 24060 C CA . ASN A 1 23 ? 5.256 -4.843 -10.478 1.00 0.00 23 ASN A CA 20
ATOM 24061 C C . ASN A 1 23 ? 3.837 -4.628 -9.954 1.00 0.00 23 ASN A C 20
ATOM 24062 O O . ASN A 1 23 ? 3.077 -5.579 -9.780 1.00 0.00 23 ASN A O 20
ATOM 24073 N N . GLY A 1 24 ? 3.492 -3.371 -9.679 1.00 0.00 24 GLY A N 20
ATOM 24074 C CA . GLY A 1 24 ? 2.177 -3.076 -9.151 1.00 0.00 24 GLY A CA 20
ATOM 24075 C C . GLY A 1 24 ? 1.995 -3.721 -7.799 1.00 0.00 24 GLY A C 20
ATOM 24076 O O . GLY A 1 24 ? 1.018 -4.431 -7.562 1.00 0.00 24 GLY A O 20
ATOM 24080 N N . ARG A 1 25 ? 2.963 -3.490 -6.921 1.00 0.00 25 ARG A N 20
ATOM 24081 C CA . ARG A 1 25 ? 2.936 -4.073 -5.586 1.00 0.00 25 ARG A CA 20
ATOM 24082 C C . ARG A 1 25 ? 3.405 -3.071 -4.546 1.00 0.00 25 ARG A C 20
ATOM 24083 O O . ARG A 1 25 ? 3.711 -1.929 -4.876 1.00 0.00 25 ARG A O 20
ATOM 24104 N N . TYR A 1 26 ? 3.427 -3.488 -3.286 1.00 0.00 26 TYR A N 20
ATOM 24105 C CA . TYR A 1 26 ? 3.826 -2.591 -2.209 1.00 0.00 26 TYR A CA 20
ATOM 24106 C C . TYR A 1 26 ? 4.784 -3.246 -1.217 1.00 0.00 26 TYR A C 20
ATOM 24107 O O . TYR A 1 26 ? 4.729 -4.450 -0.972 1.00 0.00 26 TYR A O 20
ATOM 24125 N N . ASP A 1 27 ? 5.648 -2.415 -0.643 1.00 0.00 27 ASP A N 20
ATOM 24126 C CA . ASP A 1 27 ? 6.628 -2.845 0.346 1.00 0.00 27 ASP A CA 20
ATOM 24127 C C . ASP A 1 27 ? 6.833 -1.731 1.366 1.00 0.00 27 ASP A C 20
ATOM 24128 O O . ASP A 1 27 ? 7.390 -0.684 1.040 1.00 0.00 27 ASP A O 20
ATOM 24137 N N . GLU A 1 28 ? 6.360 -1.939 2.590 1.00 0.00 28 GLU A N 20
ATOM 24138 C CA . GLU A 1 28 ? 6.481 -0.914 3.618 1.00 0.00 28 GLU A CA 20
ATOM 24139 C C . GLU A 1 28 ? 7.587 -1.226 4.621 1.00 0.00 28 GLU A C 20
ATOM 24140 O O . GLU A 1 28 ? 7.700 -2.344 5.125 1.00 0.00 28 GLU A O 20
ATOM 24152 N N . ALA A 1 29 ? 8.387 -0.205 4.912 1.00 0.00 29 ALA A N 20
ATOM 24153 C CA . ALA A 1 29 ? 9.479 -0.316 5.865 1.00 0.00 29 ALA A CA 20
ATOM 24154 C C . ALA A 1 29 ? 9.245 0.634 7.033 1.00 0.00 29 ALA A C 20
ATOM 24155 O O . ALA A 1 29 ? 9.402 1.847 6.899 1.00 0.00 29 ALA A O 20
ATOM 24162 N N . ARG A 1 30 ? 8.852 0.078 8.172 1.00 0.00 30 ARG A N 20
ATOM 24163 C CA . ARG A 1 30 ? 8.577 0.881 9.358 1.00 0.00 30 ARG A CA 20
ATOM 24164 C C . ARG A 1 30 ? 9.730 0.814 10.354 1.00 0.00 30 ARG A C 20
ATOM 24165 O O . ARG A 1 30 ? 9.985 -0.229 10.956 1.00 0.00 30 ARG A O 20
ATOM 24186 N N . GLY A 1 31 ? 10.422 1.938 10.525 1.00 0.00 31 GLY A N 20
ATOM 24187 C CA . GLY A 1 31 ? 11.538 1.994 11.452 1.00 0.00 31 GLY A CA 20
ATOM 24188 C C . GLY A 1 31 ? 12.588 0.937 11.168 1.00 0.00 31 GLY A C 20
ATOM 24189 O O . GLY A 1 31 ? 12.738 0.490 10.031 1.00 0.00 31 GLY A O 20
ATOM 24193 N N . ASN A 1 32 ? 13.316 0.537 12.207 1.00 0.00 32 ASN A N 20
ATOM 24194 C CA . ASN A 1 32 ? 14.358 -0.475 12.067 1.00 0.00 32 ASN A CA 20
ATOM 24195 C C . ASN A 1 32 ? 13.795 -1.766 11.478 1.00 0.00 32 ASN A C 20
ATOM 24196 O O . ASN A 1 32 ? 14.530 -2.570 10.905 1.00 0.00 32 ASN A O 20
ATOM 24207 N N . ARG A 1 33 ? 12.486 -1.957 11.620 1.00 0.00 33 ARG A N 20
ATOM 24208 C CA . ARG A 1 33 ? 11.829 -3.151 11.098 1.00 0.00 33 ARG A CA 20
ATOM 24209 C C . ARG A 1 33 ? 11.313 -2.905 9.684 1.00 0.00 33 ARG A C 20
ATOM 24210 O O . ARG A 1 33 ? 10.141 -2.578 9.487 1.00 0.00 33 ARG A O 20
ATOM 24231 N N . LYS A 1 34 ? 12.194 -3.067 8.702 1.00 0.00 34 LYS A N 20
ATOM 24232 C CA . LYS A 1 34 ? 11.822 -2.866 7.305 1.00 0.00 34 LYS A CA 20
ATOM 24233 C C . LYS A 1 34 ? 11.157 -4.117 6.743 1.00 0.00 34 LYS A C 20
ATOM 24234 O O . LYS A 1 34 ? 11.170 -5.173 7.376 1.00 0.00 34 LYS A O 20
ATOM 24253 N N . SER A 1 35 ? 10.572 -3.996 5.556 1.00 0.00 35 SER A N 20
ATOM 24254 C CA . SER A 1 35 ? 9.897 -5.121 4.920 1.00 0.00 35 SER A CA 20
ATOM 24255 C C . SER A 1 35 ? 8.897 -5.763 5.877 1.00 0.00 35 SER A C 20
ATOM 24256 O O . SER A 1 35 ? 8.638 -6.964 5.809 1.00 0.00 35 SER A O 20
ATOM 24264 N N . ALA A 1 36 ? 8.341 -4.950 6.773 1.00 0.00 36 ALA A N 20
ATOM 24265 C CA . ALA A 1 36 ? 7.372 -5.432 7.750 1.00 0.00 36 ALA A CA 20
ATOM 24266 C C . ALA A 1 36 ? 6.218 -6.161 7.069 1.00 0.00 36 ALA A C 20
ATOM 24267 O O . ALA A 1 36 ? 5.831 -7.253 7.480 1.00 0.00 36 ALA A O 20
ATOM 24274 N N . TYR A 1 37 ? 5.674 -5.544 6.028 1.00 0.00 37 TYR A N 20
ATOM 24275 C CA . TYR A 1 37 ? 4.563 -6.126 5.289 1.00 0.00 37 TYR A CA 20
ATOM 24276 C C . TYR A 1 37 ? 4.599 -5.727 3.817 1.00 0.00 37 TYR A C 20
ATOM 24277 O O . TYR A 1 37 ? 4.957 -4.601 3.472 1.00 0.00 37 TYR A O 20
ATOM 24295 N N . GLN A 1 38 ? 4.211 -6.663 2.958 1.00 0.00 38 GLN A N 20
ATOM 24296 C CA . GLN A 1 38 ? 4.177 -6.429 1.519 1.00 0.00 38 GLN A CA 20
ATOM 24297 C C . GLN A 1 38 ? 3.112 -7.309 0.877 1.00 0.00 38 GLN A C 20
ATOM 24298 O O . GLN A 1 38 ? 2.826 -8.401 1.369 1.00 0.00 38 GLN A O 20
ATOM 24312 N N . GLY A 1 39 ? 2.527 -6.838 -0.216 1.00 0.00 39 GLY A N 20
ATOM 24313 C CA . GLY A 1 39 ? 1.502 -7.620 -0.881 1.00 0.00 39 GLY A CA 20
ATOM 24314 C C . GLY A 1 39 ? 1.123 -7.070 -2.238 1.00 0.00 39 GLY A C 20
ATOM 24315 O O . GLY A 1 39 ? 1.971 -6.931 -3.119 1.00 0.00 39 GLY A O 20
ATOM 24319 N N . ARG A 1 40 ? -0.154 -6.758 -2.404 1.00 0.00 40 ARG A N 20
ATOM 24320 C CA . ARG A 1 40 ? -0.653 -6.221 -3.657 1.00 0.00 40 ARG A CA 20
ATOM 24321 C C . ARG A 1 40 ? -1.898 -5.393 -3.397 1.00 0.00 40 ARG A C 20
ATOM 24322 O O . ARG A 1 40 ? -2.495 -5.484 -2.324 1.00 0.00 40 ARG A O 20
ATOM 24343 N N . TYR A 1 41 ? -2.285 -4.579 -4.364 1.00 0.00 41 TYR A N 20
ATOM 24344 C CA . TYR A 1 41 ? -3.460 -3.740 -4.195 1.00 0.00 41 TYR A CA 20
ATOM 24345 C C . TYR A 1 41 ? -4.316 -3.692 -5.447 1.00 0.00 41 TYR A C 20
ATOM 24346 O O . TYR A 1 41 ? -3.837 -3.899 -6.562 1.00 0.00 41 TYR A O 20
ATOM 24364 N N . GLU A 1 42 ? -5.586 -3.382 -5.241 1.00 0.00 42 GLU A N 20
ATOM 24365 C CA . GLU A 1 42 ? -6.540 -3.258 -6.331 1.00 0.00 42 GLU A CA 20
ATOM 24366 C C . GLU A 1 42 ? -7.103 -1.844 -6.335 1.00 0.00 42 GLU A C 20
ATOM 24367 O O . GLU A 1 42 ? -7.569 -1.359 -5.309 1.00 0.00 42 GLU A O 20
ATOM 24379 N N . VAL A 1 43 ? -7.036 -1.177 -7.477 1.00 0.00 43 VAL A N 20
ATOM 24380 C CA . VAL A 1 43 ? -7.518 0.194 -7.579 1.00 0.00 43 VAL A CA 20
ATOM 24381 C C . VAL A 1 43 ? -8.855 0.279 -8.309 1.00 0.00 43 VAL A C 20
ATOM 24382 O O . VAL A 1 43 ? -9.007 -0.235 -9.418 1.00 0.00 43 VAL A O 20
ATOM 24395 N N . ARG A 1 44 ? -9.816 0.939 -7.671 1.00 0.00 44 ARG A N 20
ATOM 24396 C CA . ARG A 1 44 ? -11.147 1.110 -8.243 1.00 0.00 44 ARG A CA 20
ATOM 24397 C C . ARG A 1 44 ? -11.678 2.514 -7.960 1.00 0.00 44 ARG A C 20
ATOM 24398 O O . ARG A 1 44 ? -12.140 2.801 -6.857 1.00 0.00 44 ARG A O 20
ATOM 24419 N N . GLY A 1 45 ? -11.608 3.386 -8.962 1.00 0.00 45 GLY A N 20
ATOM 24420 C CA . GLY A 1 45 ? -12.085 4.748 -8.792 1.00 0.00 45 GLY A CA 20
ATOM 24421 C C . GLY A 1 45 ? -11.378 5.467 -7.659 1.00 0.00 45 GLY A C 20
ATOM 24422 O O . GLY A 1 45 ? -12.011 6.164 -6.866 1.00 0.00 45 GLY A O 20
ATOM 24426 N N . ALA A 1 46 ? -10.058 5.286 -7.583 1.00 0.00 46 ALA A N 20
ATOM 24427 C CA . ALA A 1 46 ? -9.242 5.908 -6.540 1.00 0.00 46 ALA A CA 20
ATOM 24428 C C . ALA A 1 46 ? -9.303 5.121 -5.231 1.00 0.00 46 ALA A C 20
ATOM 24429 O O . ALA A 1 46 ? -8.571 5.419 -4.289 1.00 0.00 46 ALA A O 20
ATOM 24436 N N . HIS A 1 47 ? -10.161 4.103 -5.181 1.00 0.00 47 HIS A N 20
ATOM 24437 C CA . HIS A 1 47 ? -10.283 3.274 -3.988 1.00 0.00 47 HIS A CA 20
ATOM 24438 C C . HIS A 1 47 ? -9.383 2.056 -4.125 1.00 0.00 47 HIS A C 20
ATOM 24439 O O . HIS A 1 47 ? -9.455 1.335 -5.119 1.00 0.00 47 HIS A O 20
ATOM 24454 N N . ILE A 1 48 ? -8.518 1.835 -3.141 1.00 0.00 48 ILE A N 20
ATOM 24455 C CA . ILE A 1 48 ? -7.600 0.705 -3.202 1.00 0.00 48 ILE A CA 20
ATOM 24456 C C . ILE A 1 48 ? -7.524 -0.040 -1.876 1.00 0.00 48 ILE A C 20
ATOM 24457 O O . ILE A 1 48 ? -7.646 0.549 -0.806 1.00 0.00 48 ILE A O 20
ATOM 24473 N N . ASN A 1 49 ? -7.305 -1.345 -1.973 1.00 0.00 49 ASN A N 20
ATOM 24474 C CA . ASN A 1 49 ? -7.189 -2.202 -0.802 1.00 0.00 49 ASN A CA 20
ATOM 24475 C C . ASN A 1 49 ? -6.001 -3.146 -0.967 1.00 0.00 49 ASN A C 20
ATOM 24476 O O . ASN A 1 49 ? -5.694 -3.579 -2.077 1.00 0.00 49 ASN A O 20
ATOM 24487 N N . TYR A 1 50 ? -5.329 -3.456 0.137 1.00 0.00 50 TYR A N 20
ATOM 24488 C CA . TYR A 1 50 ? -4.169 -4.339 0.104 1.00 0.00 50 TYR A CA 20
ATOM 24489 C C . TYR A 1 50 ? -4.555 -5.761 0.482 1.00 0.00 50 TYR A C 20
ATOM 24490 O O . TYR 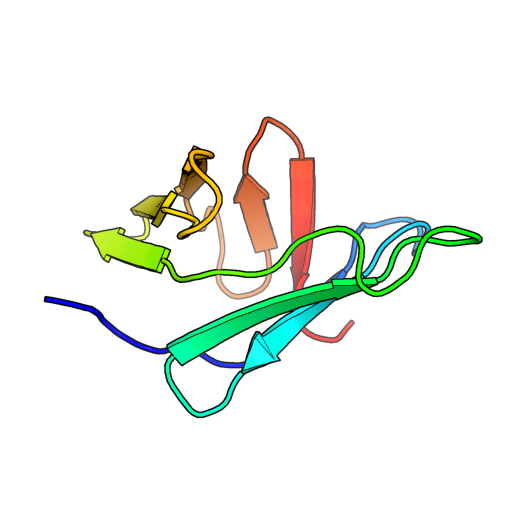A 1 50 ? -4.977 -6.011 1.606 1.00 0.00 50 TYR A O 20
ATOM 24508 N N . TRP A 1 51 ? -4.391 -6.694 -0.447 1.00 0.00 51 TRP A N 20
ATOM 24509 C CA . TRP A 1 51 ? -4.704 -8.090 -0.176 1.00 0.00 51 TRP A CA 20
ATOM 24510 C C . TRP A 1 51 ? -3.417 -8.902 -0.094 1.00 0.00 51 TRP A C 20
ATOM 24511 O O . TRP A 1 51 ? -2.916 -9.401 -1.100 1.00 0.00 51 TRP A O 20
ATOM 24532 N N . ASP A 1 52 ? -2.879 -9.009 1.117 1.00 0.00 52 ASP A N 20
ATOM 24533 C CA . ASP A 1 52 ? -1.635 -9.739 1.340 1.00 0.00 52 ASP A CA 20
ATOM 24534 C C . ASP A 1 52 ? -1.823 -11.240 1.181 1.00 0.00 52 ASP A C 20
ATOM 24535 O O . ASP A 1 52 ? -2.923 -11.766 1.350 1.00 0.00 52 ASP A O 20
ATOM 24544 N N . ASP A 1 53 ? -0.729 -11.923 0.866 1.00 0.00 53 ASP A N 20
ATOM 24545 C CA . ASP A 1 53 ? -0.748 -13.368 0.692 1.00 0.00 53 ASP A CA 20
ATOM 24546 C C . ASP A 1 53 ? -0.580 -14.084 2.033 1.00 0.00 53 ASP A C 20
ATOM 24547 O O . ASP A 1 53 ? -0.794 -15.292 2.127 1.00 0.00 53 ASP A O 20
ATOM 24556 N N . THR A 1 54 ? -0.190 -13.338 3.069 1.00 0.00 54 THR A N 20
ATOM 24557 C CA . THR A 1 54 ? 0.009 -13.921 4.393 1.00 0.00 54 THR A CA 20
ATOM 24558 C C . THR A 1 54 ? -1.263 -13.870 5.235 1.00 0.00 54 THR A C 20
ATOM 24559 O O . THR A 1 54 ? -1.209 -13.914 6.464 1.00 0.00 54 THR A O 20
ATOM 24570 N N . GLY A 1 55 ? -2.405 -13.811 4.563 1.00 0.00 55 GLY A N 20
ATOM 24571 C CA . GLY A 1 55 ? -3.681 -13.796 5.256 1.00 0.00 55 GLY A CA 20
ATOM 24572 C C . GLY A 1 55 ? -4.091 -12.439 5.810 1.00 0.00 55 GLY A C 20
ATOM 24573 O O . GLY A 1 55 ? -4.900 -12.378 6.736 1.00 0.00 55 GLY A O 20
ATOM 24577 N N . PHE A 1 56 ? -3.567 -11.349 5.252 1.00 0.00 56 PHE A N 20
ATOM 24578 C CA . PHE A 1 56 ? -3.936 -10.025 5.721 1.00 0.00 56 PHE A CA 20
ATOM 24579 C C . PHE A 1 56 ? -4.562 -9.232 4.589 1.00 0.00 56 PHE A C 20
ATOM 24580 O O . PHE A 1 56 ? -4.407 -9.568 3.416 1.00 0.00 56 PHE A O 20
ATOM 24597 N N . THR A 1 57 ? -5.241 -8.160 4.951 1.00 0.00 57 THR A N 20
ATOM 24598 C CA . THR A 1 57 ? -5.861 -7.291 3.967 1.00 0.00 57 THR A CA 20
ATOM 24599 C C . THR A 1 57 ? -6.112 -5.903 4.545 1.00 0.00 57 THR A C 20
ATOM 24600 O O . THR A 1 57 ? -6.493 -5.760 5.707 1.00 0.00 57 THR A O 20
ATOM 24611 N N . ALA A 1 58 ? -5.900 -4.884 3.721 1.00 0.00 58 ALA A N 20
ATOM 24612 C CA . ALA A 1 58 ? -6.102 -3.511 4.128 1.00 0.00 58 ALA A CA 20
ATOM 24613 C C . ALA A 1 58 ? -7.033 -2.811 3.152 1.00 0.00 58 ALA A C 20
ATOM 24614 O O . ALA A 1 58 ? -7.477 -3.398 2.168 1.00 0.00 58 ALA A O 20
ATOM 24621 N N . ASP A 1 59 ? -7.320 -1.556 3.435 1.00 0.00 59 ASP A N 20
ATOM 24622 C CA . ASP A 1 59 ? -8.203 -0.761 2.588 1.00 0.00 59 ASP A CA 20
ATOM 24623 C C . ASP A 1 59 ? -7.814 0.714 2.614 1.00 0.00 59 ASP A C 20
ATOM 24624 O O . ASP A 1 59 ? -7.327 1.220 3.625 1.00 0.00 59 ASP A O 20
ATOM 24633 N N . GLY A 1 60 ? -8.033 1.396 1.494 1.00 0.00 60 GLY A N 20
ATOM 24634 C CA . GLY A 1 60 ? -7.702 2.806 1.405 1.00 0.00 60 GLY A CA 20
ATOM 24635 C C . GLY A 1 60 ? -8.337 3.470 0.199 1.00 0.00 60 GLY A C 20
ATOM 24636 O O . GLY A 1 60 ? -9.141 2.857 -0.504 1.00 0.00 60 GLY A O 20
ATOM 24640 N N . ASP A 1 61 ? -7.979 4.726 -0.044 1.00 0.00 61 ASP A N 20
ATOM 24641 C CA . ASP A 1 61 ? -8.521 5.470 -1.176 1.00 0.00 61 ASP A CA 20
ATOM 24642 C C . ASP A 1 61 ? -7.744 6.761 -1.407 1.00 0.00 61 ASP A C 20
ATOM 24643 O O . ASP A 1 61 ? -7.522 7.539 -0.480 1.00 0.00 61 ASP A O 20
ATOM 24652 N N . PHE A 1 62 ? -7.339 6.987 -2.654 1.00 0.00 62 PHE A N 20
ATOM 24653 C CA . PHE A 1 62 ? -6.591 8.184 -3.008 1.00 0.00 62 PHE A CA 20
ATOM 24654 C C . PHE A 1 62 ? -7.477 9.419 -2.925 1.00 0.00 62 PHE A C 20
ATOM 24655 O O . PHE A 1 62 ? -8.381 9.608 -3.738 1.00 0.00 62 PHE A O 20
ATOM 24672 N N . VAL A 1 63 ? -7.201 10.258 -1.941 1.00 0.00 63 VAL A N 20
ATOM 24673 C CA . VAL A 1 63 ? -7.963 11.488 -1.746 1.00 0.00 63 VAL A CA 20
ATOM 24674 C C . VAL A 1 63 ? -7.420 12.617 -2.619 1.00 0.00 63 VAL A C 20
ATOM 24675 O O . VAL A 1 63 ? -8.101 13.616 -2.848 1.00 0.00 63 VAL A O 20
ATOM 24688 N N . SER A 1 64 ? -6.192 12.454 -3.102 1.00 0.00 64 SER A N 20
ATOM 24689 C CA . SER A 1 64 ? -5.564 13.463 -3.945 1.00 0.00 64 SER A CA 20
ATOM 24690 C C . SER A 1 64 ? -4.640 12.816 -4.971 1.00 0.00 64 SER A C 20
ATOM 24691 O O . SER A 1 64 ? -4.684 11.604 -5.182 1.00 0.00 64 SER A O 20
ATOM 24699 N N . ALA A 1 65 ? -3.805 13.630 -5.605 1.00 0.00 65 ALA A N 20
ATOM 24700 C CA . ALA A 1 65 ? -2.870 13.137 -6.609 1.00 0.00 65 ALA A CA 20
ATOM 24701 C C . ALA A 1 65 ? -1.591 12.617 -5.964 1.00 0.00 65 ALA A C 20
ATOM 24702 O O . ALA A 1 65 ? -0.915 11.749 -6.516 1.00 0.00 65 ALA A O 20
ATOM 24709 N N . ASN A 1 66 ? -1.257 13.155 -4.792 1.00 0.00 66 ASN A N 20
ATOM 24710 C CA . ASN A 1 66 ? -0.052 12.743 -4.079 1.00 0.00 66 ASN A CA 20
ATOM 24711 C C . ASN A 1 66 ? -0.368 12.296 -2.649 1.00 0.00 66 ASN A C 20
ATOM 24712 O O . ASN A 1 66 ? 0.535 11.930 -1.898 1.00 0.00 66 ASN A O 20
ATOM 24723 N N . GLU A 1 67 ? -1.647 12.324 -2.276 1.00 0.00 67 GLU A N 20
ATOM 24724 C CA . GLU A 1 67 ? -2.051 11.918 -0.934 1.00 0.00 67 GLU A CA 20
ATOM 24725 C C . GLU A 1 67 ? -2.756 10.565 -0.968 1.00 0.00 67 GLU A C 20
ATOM 24726 O O . GLU A 1 67 ? -3.440 10.233 -1.936 1.00 0.00 67 GLU A O 20
ATOM 24738 N N . LEU A 1 68 ? -2.577 9.786 0.094 1.00 0.00 68 LEU A N 20
ATOM 24739 C CA . LEU A 1 68 ? -3.184 8.466 0.188 1.00 0.00 68 LEU A CA 20
ATOM 24740 C C . LEU A 1 68 ? -3.883 8.298 1.530 1.00 0.00 68 LEU A C 20
ATOM 24741 O O . LEU A 1 68 ? -3.391 8.766 2.558 1.00 0.00 68 LEU A O 20
ATOM 24757 N N . HIS A 1 69 ? -5.021 7.617 1.517 1.00 0.00 69 HIS A N 20
ATOM 24758 C CA . HIS A 1 69 ? -5.775 7.377 2.740 1.00 0.00 69 HIS A CA 20
ATOM 24759 C C . HIS A 1 69 ? -6.058 5.891 2.918 1.00 0.00 69 HIS A C 20
ATOM 24760 O O . HIS A 1 69 ? -6.885 5.318 2.209 1.00 0.00 69 HIS A O 20
ATOM 24775 N N . HIS A 1 70 ? -5.377 5.271 3.872 1.00 0.00 70 HIS A N 20
ATOM 24776 C CA . HIS A 1 70 ? -5.574 3.851 4.139 1.00 0.00 70 HIS A CA 20
ATOM 24777 C C . HIS A 1 70 ? -5.468 3.562 5.634 1.00 0.00 70 HIS A C 20
ATOM 24778 O O . HIS A 1 70 ? -4.573 4.067 6.311 1.00 0.00 70 HIS A O 20
ATOM 24793 N N . GLY A 1 71 ? -6.393 2.755 6.144 1.00 0.00 71 GLY A N 20
ATOM 24794 C CA . GLY A 1 71 ? -6.390 2.427 7.556 1.00 0.00 71 GLY A CA 20
ATOM 24795 C C . GLY A 1 71 ? -6.471 3.665 8.428 1.00 0.00 71 GLY A C 20
ATOM 24796 O O . GLY A 1 71 ? -6.083 3.638 9.598 1.00 0.00 71 GLY A O 20
ATOM 24800 N N . GLY A 1 72 ? -6.972 4.756 7.855 1.00 0.00 72 GLY A N 20
ATOM 24801 C CA . GLY A 1 72 ? -7.091 5.997 8.593 1.00 0.00 72 GLY A CA 20
ATOM 24802 C C . GLY A 1 72 ? -5.780 6.755 8.669 1.00 0.00 72 GLY A C 20
ATOM 24803 O O . GLY A 1 72 ? -5.588 7.583 9.558 1.00 0.00 72 GLY A O 20
ATOM 24807 N N . MET A 1 73 ? -4.871 6.469 7.740 1.00 0.00 73 MET A N 20
ATOM 24808 C CA . MET A 1 73 ? -3.576 7.127 7.714 1.00 0.00 73 MET A CA 20
ATOM 24809 C C . MET A 1 73 ? -3.448 8.034 6.498 1.00 0.00 73 MET A C 20
ATOM 24810 O O . MET A 1 73 ? -4.214 7.923 5.543 1.00 0.00 73 MET A O 20
ATOM 24824 N N . THR A 1 74 ? -2.458 8.918 6.535 1.00 0.00 74 THR A N 20
ATOM 24825 C CA . THR A 1 74 ? -2.210 9.831 5.430 1.00 0.00 74 THR A CA 20
ATOM 24826 C C . THR A 1 74 ? -0.824 9.577 4.852 1.00 0.00 74 THR A C 20
ATOM 24827 O O . THR A 1 74 ? 0.188 9.900 5.473 1.00 0.00 74 THR A O 20
ATOM 24838 N N . PHE A 1 75 ? -0.789 8.981 3.670 1.00 0.00 75 PHE A N 20
ATOM 24839 C CA . PHE A 1 75 ? 0.472 8.662 3.014 1.00 0.00 75 PHE A CA 20
ATOM 24840 C C . PHE A 1 75 ? 0.705 9.550 1.796 1.00 0.00 75 PHE A C 20
ATOM 24841 O O . PHE A 1 75 ? -0.140 9.638 0.905 1.00 0.00 75 PHE A O 20
ATOM 24858 N N . TYR A 1 76 ? 1.861 10.205 1.763 1.00 0.00 76 TYR A N 20
ATOM 24859 C CA . TYR A 1 76 ? 2.211 11.085 0.653 1.00 0.00 76 TYR A CA 20
ATOM 24860 C C . TYR A 1 76 ? 3.202 10.400 -0.277 1.00 0.00 76 TYR A C 20
ATOM 24861 O O . TYR A 1 76 ? 4.030 9.604 0.164 1.00 0.00 76 TYR A O 20
ATOM 24879 N N . ARG A 1 77 ? 3.106 10.701 -1.566 1.00 0.00 77 ARG A N 20
ATOM 24880 C CA . ARG A 1 77 ? 3.993 10.094 -2.550 1.00 0.00 77 ARG A CA 20
ATOM 24881 C C . ARG A 1 77 ? 5.397 10.674 -2.488 1.00 0.00 77 ARG A C 20
ATOM 24882 O O . ARG A 1 77 ? 5.585 11.890 -2.514 1.00 0.00 77 ARG A O 20
ATOM 24903 N N . GLU A 1 78 ? 6.362 9.772 -2.449 1.00 0.00 78 GLU A N 20
ATOM 24904 C CA . GLU A 1 78 ? 7.789 10.092 -2.420 1.00 0.00 78 GLU A CA 20
ATOM 24905 C C . GLU A 1 78 ? 8.195 11.072 -1.300 1.00 0.00 78 GLU A C 20
ATOM 24906 O O . GLU A 1 78 ? 9.273 10.927 -0.723 1.00 0.00 78 GLU A O 20
ATOM 24918 N N . LYS A 1 79 ? 7.356 12.056 -0.988 1.00 0.00 79 LYS A N 20
ATOM 24919 C CA . LYS A 1 79 ? 7.670 13.021 0.060 1.00 0.00 79 LYS A CA 20
ATOM 24920 C C . LYS A 1 79 ? 8.968 13.761 -0.251 1.00 0.00 79 LYS A C 20
ATOM 24921 O O . LYS A 1 79 ? 9.372 13.774 -1.433 1.00 0.00 79 LYS A O 20
#

Sequence (79 aa):
MQHPYVGIWVTADGRIRQELLPNGRYDEARGNRKSAYQGRYEVRGAHINYWDDTGFTADGDFVSANELHHGGMTFYREKMQHPYVGIWVTADGRIRQELLPNGRYDEARGNRKSAYQGRYEVRGAHINYWDDTGFTADGDFVSANELHHGGMTFYREKMQHPYVGIWVTADGRIRQELLPNGRYDEARGNRKSAYQGRYEVRGAHINYWDDTGFTADGDFVSANELHHGGMTFYREKMQHPYVGIWVTADGRIRQELLPNGRYDEARGNRKSAYQGRYEVRGAHINYWDDTGFTADGDFVSANELHHGGMTFYREKMQHPYVGIWVTADGRIRQELLPNGRYDEARGNRKSAYQGRYEVRGAHINYWDDTGFTADGDFVSANELHHGGMTFYREKMQHPYVGIWVTADGRIRQELLPNGRYDEARGNRKSAYQGRYEVRGAHINYWDDTGFTADGDFVSANELHHGGMTFYREKMQHPYVGIWVTADGRIRQELLPNGRYDEARGNRKSAYQGRYEVRGAHINYWDDTGFTADGDFVSANELHHGGMTFYREKMQHPYVGIWVTADGRIRQELLPNGRYDEARGNRKSAYQGRYEVRGAHINYWDDTGFTADGDFVSANELHHGGMTFYREKMQHPYVGIWVTADGRIRQELLPNGRYDEARGNRKSAYQGRYEVRGAHINYWDDTGFTADGDFVSANELHHGGMTFYREKMQHPYVGIWVTADGRIRQELLPNGRYDEARGNRKSAYQGRYEVRGAHINYWDDTGFTADGDFVSANELHHGGMTFYREKMQHPYVGIWVTADGRIRQELLPNGRYDEARGNRKSAYQGRYEVRGAHINYWDDTGFTADGDFVSANELHHGGMTFYREKMQHPYVGIWVTADGRIRQELLPNGRYDEARGNRKSAYQGRYEVRGAHINYWDDTGFTADGDFVSANELHHGGMTFYREKMQHPYVGIWVTADGRIRQELLPNGRYDEARGNRKSAYQGRYEVRGAHINYWDDTGFTADGDFVSANELHHGGMTFYREKMQHPYVGIWVTADGRIRQELLPNGRYDEARGNRKSAYQGRYEVRGAHINYWDDTGFTADGDFVSANELHHGGMTFYREKMQHPYVGIWVTADGRIRQELLPNGRYDEARGNRKSAYQGRYEVRGAHINYWDDTGFTADGDFVSANELHHGGMTFYREKMQHPYVGIWVTADGRIRQELLPNGRYDEARGNRKSAYQGRYEVRGAHINYWDDTGFTADGDFVSANELHHGGMTFYREKMQHPYVGIWVTADGRIRQELLPNGRYDEARGNRKSAYQGRYEVRGAHINYWDDTGFTADGDFVSANELHHGGMTFYREKMQHPYVGIWVTADGRIRQELLPNGRYDEARGNRKSAYQGRYEVRGAHINYWDDTGFTADGDFVSANELHHGGMTFYREKMQHPYVGIWVTADGRIRQELLPNGRYDEARGNRKSAYQGRYEVRGAHINYWDDTGFTADGDFVSANELHHGGMTFYREKMQHPYVGIWVTADGRIRQELLPNGRYDEARGNRKSAYQGRYEVRGAHINYWDDTGFTADGDFVSANELHHGGMTFYREK

Secondary structure (DSSP, 8-state):
------EEEE-SSSSEEEEEETTTEEEEEETTEEEEEEEEEEEETTEEEEB-TTS-B--EE--SSSEEEETTEEEEE--

InterPro domains:
  IPR020955 Uncharacterised protein family Atu4866 [PF11512] (2-77)
  IPR038646 Atu4866-like superfamily [G3DSA:2.40.128.290] (1-79)

Foldseek 3Di:
DADADFFWWAAPVRQKIWTGDPVQWIWIQGPPRGSVDIAHWHDDPQWIKGDHPVRDIWTWGHPDPQWIGIPNGIIGTPD

Radius of gyration: 11.43 Å; Cα contacts (8 Å, |Δi|>4): 188; chains: 1; bounding box: 25×28×25 Å

Solvent-accessible surface area: 5146 Å² total; per-residue (Å²): 209,64,99,77,85,63,14,53,5,20,4,66,126,50,139,19,119,2,66,5,44,110,94,2,66,8,38,25,23,96,61,147,160,145,74,32,76,87,13,45,4,88,15,206,76,40,102,2,74,5,146,2,114,94,76,66,93,17,96,7,40,37,85,67,85,81,55,1,65,28,52,77,87,43,5,60,66,110,146